Protein 2K6P (pdb70)

Secondary structure (DSSP, 8-state):
-BHHHHSTTTTS-----SS--HHHHT--EETTEE--TTPBP-TT-EEEE--SS--EEEEE------S---SSSTTSSEEE----

Solvent-accessible surface area: 6037 Å² total; per-residue (Å²): 36,95,0,24,78,0,0,44,17,6,43,68,24,178,112,242,76,170,50,54,63,24,20,116,95,26,0,3,96,26,114,50,63,95,15,142,23,81,108,83,5,140,48,62,37,29,0,13,3,101,67,168,165,32,99,84,76,24,34,0,79,114,49,38,77,68,143,106,8,88,223,182,77,32,143,127,40,11,30,78,109,92,167,207

Organism: Helicobacter pylori (strain ATCC 700392 / 26695) (NCBI:txid85962)

Radius of gyration: 11.94 Å; Cα contacts (8 Å, |Δi|>4): 144; chains: 1; bounding box: 38×21×28 Å

Sequence (84 aa):
MRIDKFLQSVGLVKRRVLATDMCNVGAVWLNGSCAKASKEVKAGDTISLHYLKGIEEYTILQIPALKNVPRKDTHLYIAPKTKEMRIDKFLQSVGLVKRRVLATDMCNVGAVWLNGSCAKASKEVKAGDTISLHYLKGIEEYTILQIPALKNVPRKDTHLYIAPKTKEMRIDKFLQSVGLVKRRVLATDMCNVGAVWLNGSCAKASKEVKAGDTISLHYLKGIEEYTILQIPALKNVPRKDTHLYIAPKTKEMRIDKFLQSVGLVKRRVLATDMCNVGAVWLNGSCAKASKEVKAGDTISLHYLKGIEEYTILQIPALKNVPRKDTHLYIAPKTKEMRIDKFLQSVGLVKRRVLATDMCNVGAVWLNGSCAKASKEVKAGDTISLHYLKGIEEYTILQIPALKNVPRKDTHLYIAPKTKEMRIDKFLQSVGLVKRRVLATDMCNVGAVWLNGSCAKASKEVKAGDTISLHYLKGIEEYTILQIPALKNVPRKDTHLYIAPKTKEMRIDKFLQSVGLVKRRVLATDMCNVGAVWLNGSCAKASKEVKAGDTISLHYLKGIEEYTILQIPALKNVPRKDTHLYIAPKTKEMRIDKFLQSVGLVKRRVLATDMCNVGAVWLNGSCAKASKEVKAGDTISLHYLKGIEEYTILQIPALKNVPRKDTHLYIAPKTKEMRIDKFLQSVGLVKRRVLATDMCNVGAVWLNGSCAKASKEVKAGDTISLHYLKGIEEYTILQIPALKNVPRKDTHLYIAPKTKEMRIDKFLQSVGLVKRRVLATDMCNVGAVWLNGSCAKASKEVKAGDTISLHYLKGIEEYTILQIPALKNVPRKDTHLYIAPKTKEMRIDKFLQSVGLVKRRVLATDMCNVGAVWLNGSCAKASKEVKAGDTISLHYLKGIEEYTILQIPALKNVPRKDTHLYIAPKTKEMRIDKFLQSVGLVKRRVLATDMCNVGAVWLNGSCAKASKEVKAGDTISLHYLKGIEEYTILQIPALKNVPRKDTHLYIAPKTKEMRIDKFLQSVGLVKRRVLATDMCNVGAVWLNGSCAKASKEVKAGDTISLHYLKGIEEYTILQIPALKNVPRKDTHLYIAPKTKEMRIDKFLQSVGLVKRRVLATDMCNVGAVWLNGSCAKASKEVKAGDTISLHYLKGIEEYTILQIPALKNVPRKDTHLYIAPKTKEMRIDKFLQSVGLVKRRVLATDMCNVGAVWLNGSCAKASKEVKAGDTISLHYLKGIEEYTILQIPALKNVPRKDTHLYIAPKTKEMRIDKFLQSVGLVKRRVLATDMCNVGAVWLNGSCAKASKEVKAGDTISLHYLKGIEEYTILQIPALKNVPRKDTHLYIAPKTKEMRIDKFLQSVGLVKRRVLATDMCNVGAVWLNGSCAKASKEVKAGDTISLHYLKGIEEYTILQIPALKNVPRKDTHLYIAPKTKEMRIDKFLQSVGLVKRRVLATDMCNVGAVWLNGSCAKASKEVKAGDTISLHYLKGIEEYTILQIPALKNVPRKDTHLYIAPKTKEMRIDKFLQSVGLVKRRVLATDMCNVGAVWLNGSCAKASKEVKAGDTISLHYLKGIEEYTILQIPALKNVPRKDTHLYIAPKTKEMRIDKFLQSVGLVKRRVLATDMCNVGAVWLNGSCAKASKEVKAGDTISLHYLKGIEEYTILQIPALKNVPRKDTHLYIAPKTKE

CATH classification: 3.10.290.10

InterPro domains:
  IPR002942 RNA-binding S4 domain [PF01479] (1-47)
  IPR002942 RNA-binding S4 domain [SM00363] (1-60)
  IPR025490 RQC P-site tRNA stabilizing factor [MF_00871] (1-80)
  IPR025490 RQC P-site tRNA stabilizing factor [PIRSF038881] (1-73)
  IPR036986 RNA-binding S4 domain superfamily [G3DSA:3.10.290.10] (1-84)

Structure (mmCIF, N/CA/C/O backbone):
data_2K6P
#
_entry.id   2K6P
#
loop_
_atom_site.group_PDB
_atom_site.id
_atom_site.type_symbol
_atom_site.label_atom_id
_atom_site.label_alt_id
_atom_site.label_comp_id
_atom_site.label_asym_id
_atom_site.label_entity_id
_atom_site.label_seq_id
_atom_site.pdbx_PDB_ins_code
_atom_site.Cartn_x
_atom_site.Cartn_y
_atom_site.Cartn_z
_atom_site.occupancy
_atom_site.B_iso_or_equiv
_atom_site.auth_seq_id
_atom_site.auth_comp_id
_atom_site.auth_asym_id
_atom_site.auth_atom_id
_atom_site.pdbx_PDB_model_num
ATOM 1 N N . MET A 1 1 ? -5.467 6.856 -7.086 1.00 0.00 1 MET A N 1
ATOM 2 C CA . MET A 1 1 ? -4.825 5.762 -6.311 1.00 0.00 1 MET A CA 1
ATOM 3 C C . MET A 1 1 ? -4.768 6.100 -4.825 1.00 0.00 1 MET A C 1
ATOM 4 O O . MET A 1 1 ? -4.417 7.217 -4.445 1.00 0.00 1 MET A O 1
ATOM 20 N N . ARG A 1 2 ? -5.118 5.129 -3.988 1.00 0.00 2 ARG A N 1
ATOM 21 C CA . ARG A 1 2 ? -5.107 5.325 -2.542 1.00 0.00 2 ARG A CA 1
ATOM 22 C C . ARG A 1 2 ? -4.470 4.132 -1.835 1.00 0.00 2 ARG A C 1
ATOM 23 O O . ARG A 1 2 ? -4.405 3.035 -2.386 1.00 0.00 2 ARG A O 1
ATOM 44 N N . ILE A 1 3 ? -4.004 4.356 -0.610 1.00 0.00 3 ILE A N 1
ATOM 45 C CA . ILE A 1 3 ? -3.371 3.303 0.180 1.00 0.00 3 ILE A CA 1
ATOM 46 C C . ILE A 1 3 ? -4.225 2.038 0.215 1.00 0.00 3 ILE A C 1
ATOM 47 O O . ILE A 1 3 ? -3.705 0.934 0.380 1.00 0.00 3 ILE A O 1
ATOM 63 N N . ASP A 1 4 ? -5.534 2.202 0.062 1.00 0.00 4 ASP A N 1
ATOM 64 C CA . ASP A 1 4 ? -6.448 1.066 0.082 1.00 0.00 4 ASP A CA 1
ATOM 65 C C . ASP A 1 4 ? -6.233 0.164 -1.131 1.00 0.00 4 ASP A C 1
ATOM 66 O O . ASP A 1 4 ? -5.965 -1.025 -0.986 1.00 0.00 4 ASP A O 1
ATOM 75 N N . LYS A 1 5 ? -6.360 0.733 -2.325 1.00 0.00 5 LYS A N 1
ATOM 76 C CA . LYS A 1 5 ? -6.186 -0.027 -3.562 1.00 0.00 5 LYS A CA 1
ATOM 77 C C . LYS A 1 5 ? -4.736 0.000 -4.052 1.00 0.00 5 LYS A C 1
ATOM 78 O O . LYS A 1 5 ? -4.401 -0.643 -5.047 1.00 0.00 5 LYS A O 1
ATOM 97 N N . PHE A 1 6 ? -3.884 0.760 -3.370 1.00 0.00 6 PHE A N 1
ATOM 98 C CA . PHE A 1 6 ? -2.483 0.880 -3.762 1.00 0.00 6 PHE A CA 1
ATOM 99 C C . PHE A 1 6 ? -1.680 -0.371 -3.415 1.00 0.00 6 PHE A C 1
ATOM 100 O O . PHE A 1 6 ? -1.166 -1.053 -4.301 1.00 0.00 6 PHE A O 1
ATOM 117 N N . LEU A 1 7 ? -1.555 -0.655 -2.124 1.00 0.00 7 LEU A N 1
ATOM 118 C CA . LEU A 1 7 ? -0.789 -1.809 -1.668 1.00 0.00 7 LEU A CA 1
ATOM 119 C C . LEU A 1 7 ? -1.626 -3.086 -1.649 1.00 0.00 7 LEU A C 1
ATOM 120 O O . LEU A 1 7 ? -1.084 -4.186 -1.541 1.00 0.00 7 LEU A O 1
ATOM 136 N N . GLN A 1 8 ? -2.942 -2.944 -1.755 1.00 0.00 8 GLN A N 1
ATOM 137 C CA . GLN A 1 8 ? -3.831 -4.101 -1.748 1.00 0.00 8 GLN A CA 1
ATOM 138 C C . GLN A 1 8 ? -4.072 -4.632 -3.161 1.00 0.00 8 GLN A C 1
ATOM 139 O O . GLN A 1 8 ? -4.595 -5.733 -3.334 1.00 0.00 8 GLN A O 1
ATOM 153 N N . SER A 1 9 ? -3.696 -3.847 -4.168 1.00 0.00 9 SER A N 1
ATOM 154 C CA . SER A 1 9 ? -3.884 -4.251 -5.558 1.00 0.00 9 SER A CA 1
ATOM 155 C C . SER A 1 9 ? -2.552 -4.319 -6.302 1.00 0.00 9 SER A C 1
ATOM 156 O O . SER A 1 9 ? -2.503 -4.156 -7.521 1.00 0.00 9 SER A O 1
ATOM 164 N N . VAL A 1 10 ? -1.474 -4.563 -5.564 1.00 0.00 10 VAL A N 1
ATOM 165 C CA . VAL A 1 10 ? -0.145 -4.654 -6.161 1.00 0.00 10 VAL A CA 1
ATOM 166 C C . VAL A 1 10 ? 0.432 -6.060 -6.023 1.00 0.00 10 VAL A C 1
ATOM 167 O O . VAL A 1 10 ? 1.329 -6.447 -6.772 1.00 0.00 10 VAL A O 1
ATOM 180 N N . GLY A 1 11 ? -0.085 -6.822 -5.063 1.00 0.00 11 GLY A N 1
ATOM 181 C CA . GLY A 1 11 ? 0.395 -8.175 -4.850 1.00 0.00 11 GLY A CA 1
ATOM 182 C C . GLY A 1 11 ? 0.897 -8.406 -3.435 1.00 0.00 11 GLY A C 1
ATOM 183 O O . GLY A 1 11 ? 1.425 -9.474 -3.127 1.00 0.00 11 GLY A O 1
ATOM 187 N N . LEU A 1 12 ? 0.733 -7.406 -2.572 1.00 0.00 12 LEU A N 1
ATOM 188 C CA . LEU A 1 12 ? 1.175 -7.514 -1.187 1.00 0.00 12 LEU A CA 1
ATOM 189 C C . LEU A 1 12 ? 0.166 -8.299 -0.355 1.00 0.00 12 LEU A C 1
ATOM 190 O O . LEU A 1 12 ? 0.488 -9.347 0.203 1.00 0.00 12 LEU A O 1
ATOM 206 N N . VAL A 1 13 ? -1.058 -7.784 -0.276 1.00 0.00 13 VAL A N 1
ATOM 207 C CA . VAL A 1 13 ? -2.113 -8.438 0.488 1.00 0.00 13 VAL A CA 1
ATOM 208 C C . VAL A 1 13 ? -3.353 -8.670 -0.369 1.00 0.00 13 VAL A C 1
ATOM 209 O O . VAL A 1 13 ? -4.045 -7.724 -0.745 1.00 0.00 13 VAL A O 1
ATOM 222 N N . LYS A 1 14 ? -3.628 -9.934 -0.672 1.00 0.00 14 LYS A N 1
ATOM 223 C CA . LYS A 1 14 ? -4.787 -10.292 -1.482 1.00 0.00 14 LYS A CA 1
ATOM 224 C C . LYS A 1 14 ? -5.924 -10.807 -0.605 1.00 0.00 14 LYS A C 1
ATOM 225 O O . LYS A 1 14 ? -5.735 -11.719 0.200 1.00 0.00 14 LYS A O 1
ATOM 244 N N . ARG A 1 15 ? -7.103 -10.215 -0.766 1.00 0.00 15 ARG A N 1
ATOM 245 C CA . ARG A 1 15 ? -8.270 -10.614 0.013 1.00 0.00 15 ARG A CA 1
ATOM 246 C C . ARG A 1 15 ? -9.556 -10.368 -0.769 1.00 0.00 15 ARG A C 1
ATOM 247 O O . ARG A 1 15 ? -9.535 -9.776 -1.848 1.00 0.00 15 ARG A O 1
ATOM 268 N N . ARG A 1 16 ? -10.675 -10.827 -0.218 1.00 0.00 16 ARG A N 1
ATOM 269 C CA . ARG A 1 16 ? -11.972 -10.656 -0.864 1.00 0.00 16 ARG A CA 1
ATOM 270 C C . ARG A 1 16 ? -13.021 -10.186 0.138 1.00 0.00 16 ARG A C 1
ATOM 271 O O . ARG A 1 16 ? -13.769 -10.990 0.694 1.00 0.00 16 ARG A O 1
ATOM 292 N N . VAL A 1 17 ? -13.070 -8.877 0.365 1.00 0.00 17 VAL A N 1
ATOM 293 C CA . VAL A 1 17 ? -14.027 -8.297 1.300 1.00 0.00 17 VAL A CA 1
ATOM 294 C C . VAL A 1 17 ? -14.340 -6.848 0.936 1.00 0.00 17 VAL A C 1
ATOM 295 O O . VAL A 1 17 ? -13.440 -6.070 0.619 1.00 0.00 17 VAL A O 1
ATOM 308 N N . LEU A 1 18 ? -15.621 -6.494 0.978 1.00 0.00 18 LEU A N 1
ATOM 309 C CA . LEU A 1 18 ? -16.052 -5.139 0.645 1.00 0.00 18 LEU A CA 1
ATOM 310 C C . LEU A 1 18 ? -15.804 -4.164 1.798 1.00 0.00 18 LEU A C 1
ATOM 311 O O . LEU A 1 18 ? -16.086 -2.972 1.680 1.00 0.00 18 LEU A O 1
ATOM 327 N N . ALA A 1 19 ? -15.277 -4.670 2.911 1.00 0.00 19 ALA A N 1
ATOM 328 C CA . ALA A 1 19 ? -15.000 -3.833 4.071 1.00 0.00 19 ALA A CA 1
ATOM 329 C C . ALA A 1 19 ? -13.506 -3.793 4.375 1.00 0.00 19 ALA A C 1
ATOM 330 O O . ALA A 1 19 ? -12.929 -4.779 4.834 1.00 0.00 19 ALA A O 1
ATOM 337 N N . THR A 1 20 ? -12.885 -2.647 4.116 1.00 0.00 20 THR A N 1
ATOM 338 C CA . THR A 1 20 ? -11.458 -2.478 4.361 1.00 0.00 20 THR A CA 1
ATOM 339 C C . THR A 1 20 ? -11.129 -2.699 5.834 1.00 0.00 20 THR A C 1
ATOM 340 O O . THR A 1 20 ? -11.535 -1.919 6.695 1.00 0.00 20 THR A O 1
ATOM 351 N N . ASP A 1 21 ? -10.389 -3.766 6.116 1.00 0.00 21 ASP A N 1
ATOM 352 C CA . ASP A 1 21 ? -10.003 -4.090 7.484 1.00 0.00 21 ASP A CA 1
ATOM 353 C C . ASP A 1 21 ? -8.641 -3.491 7.822 1.00 0.00 21 ASP A C 1
ATOM 354 O O . ASP A 1 21 ? -8.355 -3.187 8.980 1.00 0.00 21 ASP A O 1
ATOM 363 N N . MET A 1 22 ? -7.803 -3.325 6.803 1.00 0.00 22 MET A N 1
ATOM 364 C CA . MET A 1 22 ? -6.469 -2.763 6.990 1.00 0.00 22 MET A CA 1
ATOM 365 C C . MET A 1 22 ? -6.544 -1.384 7.641 1.00 0.00 22 MET A C 1
ATOM 366 O O . MET A 1 22 ? -5.645 -0.988 8.383 1.00 0.00 22 MET A O 1
ATOM 380 N N . CYS A 1 23 ? -7.620 -0.659 7.356 1.00 0.00 23 CYS A N 1
ATOM 381 C CA . CYS A 1 23 ? -7.813 0.675 7.913 1.00 0.00 23 CYS A CA 1
ATOM 382 C C . CYS A 1 23 ? -8.341 0.603 9.344 1.00 0.00 23 CYS A C 1
ATOM 383 O O . CYS A 1 23 ? -8.189 1.547 10.119 1.00 0.00 23 CYS A O 1
ATOM 391 N N . ASN A 1 24 ? -8.964 -0.521 9.688 1.00 0.00 24 ASN A N 1
ATOM 392 C CA . ASN A 1 24 ? -9.514 -0.710 11.025 1.00 0.00 24 ASN A CA 1
ATOM 393 C C . ASN A 1 24 ? -8.484 -1.348 11.952 1.00 0.00 24 ASN A C 1
ATOM 394 O O . ASN A 1 24 ? -8.311 -0.919 13.092 1.00 0.00 24 ASN A O 1
ATOM 405 N N . VAL A 1 25 ? -7.803 -2.375 11.454 1.00 0.00 25 VAL A N 1
ATOM 406 C CA . VAL A 1 25 ? -6.791 -3.073 12.237 1.00 0.00 25 VAL A CA 1
ATOM 407 C C . VAL A 1 25 ? -5.689 -2.119 12.687 1.00 0.00 25 VAL A C 1
ATOM 408 O O . VAL A 1 25 ? -5.065 -2.324 13.729 1.00 0.00 25 VAL A O 1
ATOM 421 N N . GLY A 1 26 ? -5.453 -1.077 11.896 1.00 0.00 26 GLY A N 1
ATOM 422 C CA . GLY A 1 26 ? -4.426 -0.109 12.231 1.00 0.00 26 GLY A CA 1
ATOM 423 C C . GLY A 1 26 ? -3.170 -0.288 11.402 1.00 0.00 26 GLY A C 1
ATOM 424 O O . GLY A 1 26 ? -2.066 0.007 11.861 1.00 0.00 26 GLY A O 1
ATOM 428 N N . ALA A 1 27 ? -3.338 -0.773 10.176 1.00 0.00 27 ALA A N 1
ATOM 429 C CA . ALA A 1 27 ? -2.210 -0.993 9.279 1.00 0.00 27 ALA A CA 1
ATOM 430 C C . ALA A 1 27 ? -2.016 0.194 8.342 1.00 0.00 27 ALA A C 1
ATOM 431 O O . ALA A 1 27 ? -0.894 0.504 7.940 1.00 0.00 27 ALA A O 1
ATOM 438 N N . VAL A 1 28 ? -3.116 0.854 7.998 1.00 0.00 28 VAL A N 1
ATOM 439 C CA . VAL A 1 28 ? -3.070 2.008 7.109 1.00 0.00 28 VAL A CA 1
ATOM 440 C C . VAL A 1 28 ? -2.421 3.205 7.796 1.00 0.00 28 VAL A C 1
ATOM 441 O O . VAL A 1 28 ? -2.986 3.780 8.727 1.00 0.00 28 VAL A O 1
ATOM 454 N N . TRP A 1 29 ? -1.234 3.576 7.329 1.00 0.00 29 TRP A N 1
ATOM 455 C CA . TRP A 1 29 ? -0.507 4.706 7.897 1.00 0.00 29 TRP A CA 1
ATOM 456 C C . TRP A 1 29 ? 0.281 5.442 6.818 1.00 0.00 29 TRP A C 1
ATOM 457 O O . TRP A 1 29 ? 1.213 4.892 6.232 1.00 0.00 29 TRP A O 1
ATOM 478 N N . LEU A 1 30 ? -0.101 6.688 6.559 1.00 0.00 30 LEU A N 1
ATOM 479 C CA . LEU A 1 30 ? 0.570 7.499 5.550 1.00 0.00 30 LEU A CA 1
ATOM 480 C C . LEU A 1 30 ? 1.355 8.636 6.196 1.00 0.00 30 LEU A C 1
ATOM 481 O O . LEU A 1 30 ? 0.830 9.369 7.034 1.00 0.00 30 LEU A O 1
ATOM 497 N N . ASN A 1 31 ? 2.616 8.776 5.800 1.00 0.00 31 ASN A N 1
ATOM 498 C CA . ASN A 1 31 ? 3.476 9.824 6.339 1.00 0.00 31 ASN A CA 1
ATOM 499 C C . ASN A 1 31 ? 3.602 9.701 7.854 1.00 0.00 31 ASN A C 1
ATOM 500 O O . ASN A 1 31 ? 3.618 10.703 8.570 1.00 0.00 31 ASN A O 1
ATOM 511 N N . GLY A 1 32 ? 3.692 8.466 8.337 1.00 0.00 32 GLY A N 1
ATOM 512 C CA . GLY A 1 32 ? 3.816 8.235 9.764 1.00 0.00 32 GLY A CA 1
ATOM 513 C C . GLY A 1 32 ? 2.580 8.663 10.531 1.00 0.00 32 GLY A C 1
ATOM 514 O O . GLY A 1 32 ? 2.667 9.046 11.698 1.00 0.00 32 GLY A O 1
ATOM 518 N N . SER A 1 33 ? 1.427 8.598 9.875 1.00 0.00 33 SER A N 1
ATOM 519 C CA . SER A 1 33 ? 0.168 8.982 10.502 1.00 0.00 33 SER A CA 1
ATOM 520 C C . SER A 1 33 ? -0.954 8.032 10.096 1.00 0.00 33 SER A C 1
ATOM 521 O O . SER A 1 33 ? -1.085 7.674 8.926 1.00 0.00 33 SER A O 1
ATOM 529 N N . CYS A 1 34 ? -1.761 7.627 11.071 1.00 0.00 34 CYS A N 1
ATOM 530 C CA . CYS A 1 34 ? -2.872 6.718 10.814 1.00 0.00 34 CYS A CA 1
ATOM 531 C C . CYS A 1 34 ? -3.867 7.336 9.837 1.00 0.00 34 CYS A C 1
ATOM 532 O O . CYS A 1 34 ? -4.227 8.507 9.961 1.00 0.00 34 CYS A O 1
ATOM 540 N N . ALA A 1 35 ? -4.307 6.543 8.867 1.00 0.00 35 ALA A N 1
ATOM 541 C CA . ALA A 1 35 ? -5.259 7.012 7.869 1.00 0.00 35 ALA A CA 1
ATOM 542 C C . ALA A 1 35 ? -6.355 5.980 7.628 1.00 0.00 35 ALA A C 1
ATOM 543 O O . ALA A 1 35 ? -6.150 4.783 7.831 1.00 0.00 35 ALA A O 1
ATOM 550 N N . LYS A 1 36 ? -7.519 6.451 7.194 1.00 0.00 36 LYS A N 1
ATOM 551 C CA . LYS A 1 36 ? -8.649 5.568 6.925 1.00 0.00 36 LYS A CA 1
ATOM 552 C C . LYS A 1 36 ? -8.496 4.884 5.570 1.00 0.00 36 LYS A C 1
ATOM 553 O O . LYS A 1 36 ? -7.415 4.887 4.980 1.00 0.00 36 LYS A O 1
ATOM 572 N N . ALA A 1 37 ? -9.584 4.297 5.081 1.00 0.00 37 ALA A N 1
ATOM 573 C CA . ALA A 1 37 ? -9.571 3.610 3.796 1.00 0.00 37 ALA A CA 1
ATOM 574 C C . ALA A 1 37 ? -10.067 4.521 2.679 1.00 0.00 37 ALA A C 1
ATOM 575 O O . ALA A 1 37 ? -10.631 4.056 1.688 1.00 0.00 37 ALA A O 1
ATOM 582 N N . SER A 1 38 ? -9.853 5.822 2.844 1.00 0.00 38 SER A N 1
ATOM 583 C CA . SER A 1 38 ? -10.276 6.800 1.849 1.00 0.00 38 SER A CA 1
ATOM 584 C C . SER A 1 38 ? -9.259 7.931 1.738 1.00 0.00 38 SER A C 1
ATOM 585 O O . SER A 1 38 ? -9.602 9.051 1.360 1.00 0.00 38 SER A O 1
ATOM 593 N N . LYS A 1 39 ? -8.008 7.630 2.070 1.00 0.00 39 LYS A N 1
ATOM 594 C CA . LYS A 1 39 ? -6.944 8.623 2.008 1.00 0.00 39 LYS A CA 1
ATOM 595 C C . LYS A 1 39 ? -6.123 8.462 0.732 1.00 0.00 39 LYS A C 1
ATOM 596 O O . LYS A 1 39 ? -5.508 7.420 0.507 1.00 0.00 39 LYS A O 1
ATOM 615 N N . GLU A 1 40 ? -6.119 9.498 -0.099 1.00 0.00 40 GLU A N 1
ATOM 616 C CA . GLU A 1 40 ? -5.374 9.470 -1.352 1.00 0.00 40 GLU A CA 1
ATOM 617 C C . GLU A 1 40 ? -3.871 9.504 -1.093 1.00 0.00 40 GLU A C 1
ATOM 618 O O . GLU A 1 40 ? -3.399 10.225 -0.215 1.00 0.00 40 GLU A O 1
ATOM 630 N N . VAL A 1 41 ? -3.125 8.722 -1.866 1.00 0.00 41 VAL A N 1
ATOM 631 C CA . VAL A 1 41 ? -1.676 8.664 -1.721 1.00 0.00 41 VAL A CA 1
ATOM 632 C C . VAL A 1 41 ? -0.986 9.533 -2.767 1.00 0.00 41 VAL A C 1
ATOM 633 O O . VAL A 1 41 ? -1.588 9.905 -3.774 1.00 0.00 41 VAL A O 1
ATOM 646 N N . LYS A 1 42 ? 0.281 9.851 -2.522 1.00 0.00 42 LYS A N 1
ATOM 647 C CA . LYS A 1 42 ? 1.054 10.676 -3.443 1.00 0.00 42 LYS A CA 1
ATOM 648 C C . LYS A 1 42 ? 2.372 9.999 -3.802 1.00 0.00 42 LYS A C 1
ATOM 649 O O . LYS A 1 42 ? 2.798 9.055 -3.135 1.00 0.00 42 LYS A O 1
ATOM 668 N N . ALA A 1 43 ? 3.015 10.486 -4.858 1.00 0.00 43 ALA A N 1
ATOM 669 C CA . ALA A 1 43 ? 4.285 9.927 -5.303 1.00 0.00 43 ALA A CA 1
ATOM 670 C C . ALA A 1 43 ? 5.427 10.365 -4.392 1.00 0.00 43 ALA A C 1
ATOM 671 O O . ALA A 1 43 ? 5.340 11.395 -3.723 1.00 0.00 43 ALA A O 1
ATOM 678 N N . GLY A 1 44 ? 6.495 9.575 -4.370 1.00 0.00 44 GLY A N 1
ATOM 679 C CA . GLY A 1 44 ? 7.639 9.898 -3.537 1.00 0.00 44 GLY A CA 1
ATOM 680 C C . GLY A 1 44 ? 7.277 9.995 -2.068 1.00 0.00 44 GLY A C 1
ATOM 681 O O . GLY A 1 44 ? 7.929 10.712 -1.308 1.00 0.00 44 GLY A O 1
ATOM 685 N N . ASP A 1 45 ? 6.236 9.273 -1.667 1.00 0.00 45 ASP A N 1
ATOM 686 C CA . ASP A 1 45 ? 5.789 9.282 -0.279 1.00 0.00 45 ASP A CA 1
ATOM 687 C C . ASP A 1 45 ? 6.128 7.964 0.410 1.00 0.00 45 ASP A C 1
ATOM 688 O O . ASP A 1 45 ? 6.785 7.099 -0.171 1.00 0.00 45 ASP A O 1
ATOM 697 N N . THR A 1 46 ? 5.679 7.818 1.652 1.00 0.00 46 THR A N 1
ATOM 698 C CA . THR A 1 46 ? 5.936 6.607 2.421 1.00 0.00 46 THR A CA 1
ATOM 699 C C . THR A 1 46 ? 4.655 5.801 2.615 1.00 0.00 46 THR A C 1
ATOM 700 O O . THR A 1 46 ? 3.551 6.332 2.499 1.00 0.00 46 THR A O 1
ATOM 711 N N . ILE A 1 47 ? 4.814 4.515 2.914 1.00 0.00 47 ILE A N 1
ATOM 712 C CA . ILE A 1 47 ? 3.674 3.631 3.128 1.00 0.00 47 ILE A CA 1
ATOM 713 C C . ILE A 1 47 ? 3.931 2.687 4.299 1.00 0.00 47 ILE A C 1
ATOM 714 O O . ILE A 1 47 ? 4.738 1.764 4.198 1.00 0.00 47 ILE A O 1
ATOM 730 N N . SER A 1 48 ? 3.242 2.924 5.410 1.00 0.00 48 SER A N 1
ATOM 731 C CA . SER A 1 48 ? 3.403 2.094 6.598 1.00 0.00 48 SER A CA 1
ATOM 732 C C . SER A 1 48 ? 2.427 0.923 6.586 1.00 0.00 48 SER A C 1
ATOM 733 O O . SER A 1 48 ? 1.364 0.993 5.969 1.00 0.00 48 SER A O 1
ATOM 741 N N . LEU A 1 49 ? 2.797 -0.152 7.273 1.00 0.00 49 LEU A N 1
ATOM 742 C CA . LEU A 1 49 ? 1.958 -1.342 7.347 1.00 0.00 49 LEU A CA 1
ATOM 743 C C . LEU A 1 49 ? 2.129 -2.038 8.694 1.00 0.00 49 LEU A C 1
ATOM 744 O O . LEU A 1 49 ? 3.249 -2.311 9.124 1.00 0.00 49 LEU A O 1
ATOM 760 N N . HIS A 1 50 ? 1.012 -2.318 9.357 1.00 0.00 50 HIS A N 1
ATOM 761 C CA . HIS A 1 50 ? 1.041 -2.977 10.657 1.00 0.00 50 HIS A CA 1
ATOM 762 C C . HIS A 1 50 ? 0.670 -4.452 10.534 1.00 0.00 50 HIS A C 1
ATOM 763 O O . HIS A 1 50 ? -0.303 -4.805 9.869 1.00 0.00 50 HIS A O 1
ATOM 778 N N . TYR A 1 51 ? 1.453 -5.306 11.183 1.00 0.00 51 TYR A N 1
ATOM 779 C CA . TYR A 1 51 ? 1.210 -6.744 11.154 1.00 0.00 51 TYR A CA 1
ATOM 780 C C . TYR A 1 51 ? 1.431 -7.356 12.533 1.00 0.00 51 TYR A C 1
ATOM 781 O O . TYR A 1 51 ? 1.710 -6.647 13.499 1.00 0.00 51 TYR A O 1
ATOM 799 N N . LEU A 1 52 ? 1.304 -8.676 12.618 1.00 0.00 52 LEU A N 1
ATOM 800 C CA . LEU A 1 52 ? 1.491 -9.380 13.882 1.00 0.00 52 LEU A CA 1
ATOM 801 C C . LEU A 1 52 ? 2.929 -9.870 14.039 1.00 0.00 52 LEU A C 1
ATOM 802 O O . LEU A 1 52 ? 3.344 -10.257 15.132 1.00 0.00 52 LEU A O 1
ATOM 818 N N . LYS A 1 53 ? 3.688 -9.854 12.946 1.00 0.00 53 LYS A N 1
ATOM 819 C CA . LYS A 1 53 ? 5.076 -10.301 12.974 1.00 0.00 53 LYS A CA 1
ATOM 820 C C . LYS A 1 53 ? 6.037 -9.115 12.996 1.00 0.00 53 LYS A C 1
ATOM 821 O O . LYS A 1 53 ? 7.171 -9.233 13.459 1.00 0.00 53 LYS A O 1
ATOM 840 N N . GLY A 1 54 ? 5.579 -7.971 12.494 1.00 0.00 54 GLY A N 1
ATOM 841 C CA . GLY A 1 54 ? 6.417 -6.786 12.469 1.00 0.00 54 GLY A CA 1
ATOM 842 C C . GLY A 1 54 ? 5.864 -5.700 11.567 1.00 0.00 54 GLY A C 1
ATOM 843 O O . GLY A 1 54 ? 4.981 -5.954 10.749 1.00 0.00 54 GLY A O 1
ATOM 847 N N . ILE A 1 55 ? 6.384 -4.486 11.718 1.00 0.00 55 ILE A N 1
ATOM 848 C CA . ILE A 1 55 ? 5.934 -3.357 10.911 1.00 0.00 55 ILE A CA 1
ATOM 849 C C . ILE A 1 55 ? 6.789 -3.199 9.658 1.00 0.00 55 ILE A C 1
ATOM 850 O O . ILE A 1 55 ? 7.967 -3.556 9.648 1.00 0.00 55 ILE A O 1
ATOM 866 N N . GLU A 1 56 ? 6.188 -2.658 8.603 1.00 0.00 56 GLU A N 1
ATOM 867 C CA . GLU A 1 56 ? 6.892 -2.448 7.344 1.00 0.00 56 GLU A CA 1
ATOM 868 C C . GLU A 1 56 ? 6.570 -1.074 6.765 1.00 0.00 56 GLU A C 1
ATOM 869 O O . GLU A 1 56 ? 5.404 -0.722 6.590 1.00 0.00 56 GLU A O 1
ATOM 881 N N . GLU A 1 57 ? 7.611 -0.302 6.471 1.00 0.00 57 GLU A N 1
ATOM 882 C CA . GLU A 1 57 ? 7.437 1.035 5.914 1.00 0.00 57 GLU A CA 1
ATOM 883 C C . GLU A 1 57 ? 8.020 1.122 4.507 1.00 0.00 57 GLU A C 1
ATOM 884 O O . GLU A 1 57 ? 9.238 1.162 4.329 1.00 0.00 57 GLU A O 1
ATOM 896 N N . TYR A 1 58 ? 7.141 1.154 3.510 1.00 0.00 58 TYR A N 1
ATOM 897 C CA . TYR A 1 58 ? 7.563 1.240 2.117 1.00 0.00 58 TYR A CA 1
ATOM 898 C C . TYR A 1 58 ? 7.588 2.690 1.644 1.00 0.00 58 TYR A C 1
ATOM 899 O O . TYR A 1 58 ? 7.279 3.607 2.405 1.00 0.00 58 TYR A O 1
ATOM 917 N N . THR A 1 59 ? 7.957 2.889 0.384 1.00 0.00 59 THR A N 1
ATOM 918 C CA . THR A 1 59 ? 8.022 4.228 -0.193 1.00 0.00 59 THR A CA 1
ATOM 919 C C . THR A 1 59 ? 7.477 4.233 -1.617 1.00 0.00 59 THR A C 1
ATOM 920 O O . THR A 1 59 ? 7.865 3.407 -2.443 1.00 0.00 59 THR A O 1
ATOM 931 N N . ILE A 1 60 ? 6.577 5.169 -1.898 1.00 0.00 60 ILE A N 1
ATOM 932 C CA . ILE A 1 60 ? 5.980 5.281 -3.223 1.00 0.00 60 ILE A CA 1
ATOM 933 C C . ILE A 1 60 ? 6.918 5.992 -4.192 1.00 0.00 60 ILE A C 1
ATOM 934 O O . ILE A 1 60 ? 7.289 7.146 -3.978 1.00 0.00 60 ILE A O 1
ATOM 950 N N . LEU A 1 61 ? 7.298 5.296 -5.258 1.00 0.00 61 LEU A N 1
ATOM 951 C CA . LEU A 1 61 ? 8.191 5.861 -6.262 1.00 0.00 61 LEU A CA 1
ATOM 952 C C . LEU A 1 61 ? 7.422 6.742 -7.242 1.00 0.00 61 LEU A C 1
ATOM 953 O O . LEU A 1 61 ? 7.981 7.669 -7.828 1.00 0.00 61 LEU A O 1
ATOM 969 N N . GLN A 1 62 ? 6.137 6.446 -7.416 1.00 0.00 62 GLN A N 1
ATOM 970 C CA . GLN A 1 62 ? 5.292 7.211 -8.325 1.00 0.00 62 GLN A CA 1
ATOM 971 C C . GLN A 1 62 ? 3.856 6.698 -8.291 1.00 0.00 62 GLN A C 1
ATOM 972 O O . GLN A 1 62 ? 3.583 5.620 -7.762 1.00 0.00 62 GLN A O 1
ATOM 986 N N . ILE A 1 63 ? 2.941 7.476 -8.859 1.00 0.00 63 ILE A N 1
ATOM 987 C CA . ILE A 1 63 ? 1.533 7.101 -8.895 1.00 0.00 63 ILE A CA 1
ATOM 988 C C . ILE A 1 63 ? 1.051 6.910 -10.331 1.00 0.00 63 ILE A C 1
ATOM 989 O O . ILE A 1 63 ? 0.589 7.856 -10.969 1.00 0.00 63 ILE A O 1
ATOM 1005 N N . PRO A 1 64 ? 1.152 5.678 -10.860 1.00 0.00 64 PRO A N 1
ATOM 1006 C CA . PRO A 1 64 ? 0.724 5.370 -12.229 1.00 0.00 64 PRO A CA 1
ATOM 1007 C C . PRO A 1 64 ? -0.794 5.383 -12.385 1.00 0.00 64 PRO A C 1
ATOM 1008 O O . PRO A 1 64 ? -1.312 5.354 -13.502 1.00 0.00 64 PRO A O 1
ATOM 1019 N N . ALA A 1 65 ? -1.504 5.428 -11.262 1.00 0.00 65 ALA A N 1
ATOM 1020 C CA . ALA A 1 65 ? -2.962 5.445 -11.279 1.00 0.00 65 ALA A CA 1
ATOM 1021 C C . ALA A 1 65 ? -3.519 4.165 -11.895 1.00 0.00 65 ALA A C 1
ATOM 1022 O O . ALA A 1 65 ? -4.349 4.209 -12.802 1.00 0.00 65 ALA A O 1
ATOM 1029 N N . LEU A 1 66 ? -3.055 3.024 -11.393 1.00 0.00 66 LEU A N 1
ATOM 1030 C CA . LEU A 1 66 ? -3.507 1.731 -11.893 1.00 0.00 66 LEU A CA 1
ATOM 1031 C C . LEU A 1 66 ? -4.488 1.084 -10.921 1.00 0.00 66 LEU A C 1
ATOM 1032 O O . LEU A 1 66 ? -4.539 1.442 -9.744 1.00 0.00 66 LEU A O 1
ATOM 1048 N N . LYS A 1 67 ? -5.266 0.130 -11.421 1.00 0.00 67 LYS A N 1
ATOM 1049 C CA . LYS A 1 67 ? -6.247 -0.567 -10.597 1.00 0.00 67 LYS A CA 1
ATOM 1050 C C . LYS A 1 67 ? -5.630 -1.799 -9.943 1.00 0.00 67 LYS A C 1
ATOM 1051 O O . LYS A 1 67 ? -5.535 -1.883 -8.719 1.00 0.00 67 LYS A O 1
ATOM 1070 N N . ASN A 1 68 ? -5.213 -2.755 -10.768 1.00 0.00 68 ASN A N 1
ATOM 1071 C CA . ASN 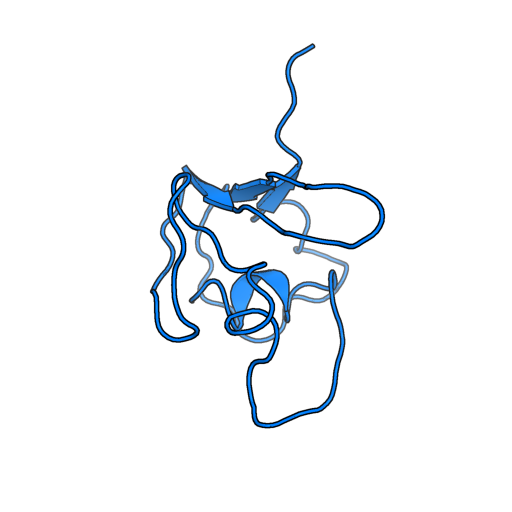A 1 68 ? -4.605 -3.983 -10.269 1.00 0.00 68 ASN A CA 1
ATOM 1072 C C . ASN A 1 68 ? -3.243 -4.219 -10.914 1.00 0.00 68 ASN A C 1
ATOM 1073 O O . ASN A 1 68 ? -3.152 -4.773 -12.010 1.00 0.00 68 ASN A O 1
ATOM 1084 N N . VAL A 1 69 ? -2.187 -3.794 -10.229 1.00 0.00 69 VAL A N 1
ATOM 1085 C CA . VAL A 1 69 ? -0.830 -3.960 -10.736 1.00 0.00 69 VAL A CA 1
ATOM 1086 C C . VAL A 1 69 ? -0.340 -5.393 -10.530 1.00 0.00 69 VAL A C 1
ATOM 1087 O O . VAL A 1 69 ? -0.111 -5.820 -9.398 1.00 0.00 69 VAL A O 1
ATOM 1100 N N . PRO A 1 70 ? -0.171 -6.161 -11.623 1.00 0.00 70 PRO A N 1
ATOM 1101 C CA . PRO A 1 70 ? 0.294 -7.550 -11.543 1.00 0.00 70 PRO A CA 1
ATOM 1102 C C . PRO A 1 70 ? 1.737 -7.650 -11.062 1.00 0.00 70 PRO A C 1
ATOM 1103 O O . PRO A 1 70 ? 2.311 -6.673 -10.581 1.00 0.00 70 PRO A O 1
ATOM 1114 N N . ARG A 1 71 ? 2.319 -8.837 -11.194 1.00 0.00 71 ARG A N 1
ATOM 1115 C CA . ARG A 1 71 ? 3.696 -9.065 -10.772 1.00 0.00 71 ARG A CA 1
ATOM 1116 C C . ARG A 1 71 ? 4.669 -8.786 -11.915 1.00 0.00 71 ARG A C 1
ATOM 1117 O O . ARG A 1 71 ? 5.516 -9.618 -12.242 1.00 0.00 71 ARG A O 1
ATOM 1138 N N . LYS A 1 72 ? 4.541 -7.609 -12.519 1.00 0.00 72 LYS A N 1
ATOM 1139 C CA . LYS A 1 72 ? 5.408 -7.219 -13.624 1.00 0.00 72 LYS A CA 1
ATOM 1140 C C . LYS A 1 72 ? 5.935 -5.801 -13.428 1.00 0.00 72 LYS A C 1
ATOM 1141 O O . LYS A 1 72 ? 7.145 -5.576 -13.401 1.00 0.00 72 LYS A O 1
ATOM 1160 N N . ASP A 1 73 ? 5.018 -4.848 -13.291 1.00 0.00 73 ASP A N 1
ATOM 1161 C CA . ASP A 1 73 ? 5.391 -3.451 -13.097 1.00 0.00 73 ASP A CA 1
ATOM 1162 C C . ASP A 1 73 ? 5.073 -2.993 -11.677 1.00 0.00 73 ASP A C 1
ATOM 1163 O O . ASP A 1 73 ? 4.852 -1.806 -11.433 1.00 0.00 73 ASP A O 1
ATOM 1172 N N . THR A 1 74 ? 5.053 -3.938 -10.743 1.00 0.00 74 THR A N 1
ATOM 1173 C CA . THR A 1 74 ? 4.765 -3.628 -9.348 1.00 0.00 74 THR A CA 1
ATOM 1174 C C . THR A 1 74 ? 6.052 -3.540 -8.534 1.00 0.00 74 THR A C 1
ATOM 1175 O O . THR A 1 74 ? 6.057 -3.808 -7.333 1.00 0.00 74 THR A O 1
ATOM 1186 N N . HIS A 1 75 ? 7.141 -3.162 -9.196 1.00 0.00 75 HIS A N 1
ATOM 1187 C CA . HIS A 1 75 ? 8.434 -3.038 -8.533 1.00 0.00 75 HIS A CA 1
ATOM 1188 C C . HIS A 1 75 ? 9.081 -1.685 -8.828 1.00 0.00 75 HIS A C 1
ATOM 1189 O O . HIS A 1 75 ? 10.268 -1.487 -8.566 1.00 0.00 75 HIS A O 1
ATOM 1204 N N . LEU A 1 76 ? 8.297 -0.757 -9.370 1.00 0.00 76 LEU A N 1
ATOM 1205 C CA . LEU A 1 76 ? 8.802 0.573 -9.694 1.00 0.00 76 LEU A CA 1
ATOM 1206 C C . LEU A 1 76 ? 7.861 1.663 -9.180 1.00 0.00 76 LEU A C 1
ATOM 1207 O O . LEU A 1 76 ? 8.023 2.839 -9.509 1.00 0.00 76 LEU A O 1
ATOM 1223 N N . TYR A 1 77 ? 6.877 1.270 -8.374 1.00 0.00 77 TYR A N 1
ATOM 1224 C CA . TYR A 1 77 ? 5.917 2.220 -7.821 1.00 0.00 77 TYR A CA 1
ATOM 1225 C C . TYR A 1 77 ? 6.005 2.267 -6.298 1.00 0.00 77 TYR A C 1
ATOM 1226 O O . TYR A 1 77 ? 5.717 3.293 -5.682 1.00 0.00 77 TYR A O 1
ATOM 1244 N N . ILE A 1 78 ? 6.403 1.150 -5.695 1.00 0.00 78 ILE A N 1
ATOM 1245 C CA . ILE A 1 78 ? 6.528 1.067 -4.245 1.00 0.00 78 ILE A CA 1
ATOM 1246 C C . ILE A 1 78 ? 7.599 0.057 -3.844 1.00 0.00 78 ILE A C 1
ATOM 1247 O O . ILE A 1 78 ? 7.716 -1.011 -4.445 1.00 0.00 78 ILE A O 1
ATOM 1263 N N . ALA A 1 79 ? 8.379 0.402 -2.825 1.00 0.00 79 ALA A N 1
ATOM 1264 C CA . ALA A 1 79 ? 9.440 -0.475 -2.344 1.00 0.00 79 ALA A CA 1
ATOM 1265 C C . ALA A 1 79 ? 9.682 -0.277 -0.850 1.00 0.00 79 ALA A C 1
ATOM 1266 O O . ALA A 1 79 ? 9.446 0.806 -0.314 1.00 0.00 79 ALA A O 1
ATOM 1273 N N . PRO A 1 80 ? 10.159 -1.324 -0.157 1.00 0.00 80 PRO A N 1
ATOM 1274 C CA . PRO A 1 80 ? 10.434 -1.259 1.283 1.00 0.00 80 PRO A CA 1
ATOM 1275 C C . PRO A 1 80 ? 11.606 -0.339 1.605 1.00 0.00 80 PRO A C 1
ATOM 1276 O O . PRO A 1 80 ? 12.725 -0.556 1.139 1.00 0.00 80 PRO A O 1
ATOM 1287 N N . LYS A 1 81 ? 11.343 0.690 2.405 1.00 0.00 81 LYS A N 1
ATOM 1288 C CA . LYS A 1 81 ? 12.377 1.643 2.789 1.00 0.00 81 LYS A CA 1
ATOM 1289 C C . LYS A 1 81 ? 13.520 0.943 3.518 1.00 0.00 81 LYS A C 1
ATOM 1290 O O . LYS A 1 81 ? 13.306 -0.035 4.234 1.00 0.00 81 LYS A O 1
ATOM 1309 N N . THR A 1 82 ? 14.734 1.450 3.330 1.00 0.00 82 THR A N 1
ATOM 1310 C CA . THR A 1 82 ? 15.910 0.873 3.970 1.00 0.00 82 THR A CA 1
ATOM 1311 C C . THR A 1 82 ? 17.090 1.839 3.911 1.00 0.00 82 THR A C 1
ATOM 1312 O O . THR A 1 82 ? 17.100 2.774 3.111 1.00 0.00 82 THR A O 1
ATOM 1323 N N . LYS A 1 83 ? 18.083 1.605 4.764 1.00 0.00 83 LYS A N 1
ATOM 1324 C CA . LYS A 1 83 ? 19.268 2.454 4.809 1.00 0.00 83 LYS A CA 1
ATOM 1325 C C . LYS A 1 83 ? 20.537 1.613 4.902 1.00 0.00 83 LYS A C 1
ATOM 1326 O O . LYS A 1 83 ? 20.867 1.084 5.964 1.00 0.00 83 LYS A O 1
ATOM 1345 N N . GLU A 1 84 ? 21.246 1.495 3.784 1.00 0.00 84 GLU A N 1
ATOM 1346 C CA . GLU A 1 84 ? 22.479 0.718 3.740 1.00 0.00 84 GLU A CA 1
ATOM 1347 C C . GLU A 1 84 ? 23.698 1.619 3.910 1.00 0.00 84 GLU A C 1
ATOM 1348 O O . GLU A 1 84 ? 23.542 2.852 3.787 1.00 0.00 84 GLU A O 1
ATOM 1360 N N . MET A 1 1 ? -5.000 7.462 -6.295 1.00 0.00 1 MET A N 2
ATOM 1361 C CA . MET A 1 1 ? -5.005 6.127 -5.639 1.00 0.00 1 MET A CA 2
ATOM 1362 C C . MET A 1 1 ? -4.961 6.261 -4.121 1.00 0.00 1 MET A C 2
ATOM 1363 O O . MET A 1 1 ? -4.402 7.219 -3.588 1.00 0.00 1 MET A O 2
ATOM 1379 N N . ARG A 1 2 ? -5.554 5.293 -3.430 1.00 0.00 2 ARG A N 2
ATOM 1380 C CA . ARG A 1 2 ? -5.584 5.301 -1.972 1.00 0.00 2 ARG A CA 2
ATOM 1381 C C . ARG A 1 2 ? -4.920 4.048 -1.408 1.00 0.00 2 ARG A C 2
ATOM 1382 O O . ARG A 1 2 ? -4.938 2.990 -2.034 1.00 0.00 2 ARG A O 2
ATOM 1403 N N . ILE A 1 3 ? -4.338 4.176 -0.218 1.00 0.00 3 ILE A N 2
ATOM 1404 C CA . ILE A 1 3 ? -3.668 3.056 0.439 1.00 0.00 3 ILE A CA 2
ATOM 1405 C C . ILE A 1 3 ? -4.536 1.801 0.435 1.00 0.00 3 ILE A C 2
ATOM 1406 O O . ILE A 1 3 ? -4.026 0.681 0.450 1.00 0.00 3 ILE A O 2
ATOM 1422 N N . ASP A 1 4 ? -5.850 1.995 0.416 1.00 0.00 4 ASP A N 2
ATOM 1423 C CA . ASP A 1 4 ? -6.785 0.876 0.413 1.00 0.00 4 ASP A CA 2
ATOM 1424 C C . ASP A 1 4 ? -6.686 0.075 -0.884 1.00 0.00 4 ASP A C 2
ATOM 1425 O O . ASP A 1 4 ? -6.430 -1.125 -0.860 1.00 0.00 4 ASP A O 2
ATOM 1434 N N . LYS A 1 5 ? -6.902 0.743 -2.011 1.00 0.00 5 LYS A N 2
ATOM 1435 C CA . LYS A 1 5 ? -6.849 0.085 -3.315 1.00 0.00 5 LYS A CA 2
ATOM 1436 C C . LYS A 1 5 ? -5.445 0.130 -3.926 1.00 0.00 5 LYS A C 2
ATOM 1437 O O . LYS A 1 5 ? -5.213 -0.431 -4.996 1.00 0.00 5 LYS A O 2
ATOM 1456 N N . PHE A 1 6 ? -4.519 0.816 -3.261 1.00 0.00 6 PHE A N 2
ATOM 1457 C CA . PHE A 1 6 ? -3.155 0.944 -3.767 1.00 0.00 6 PHE A CA 2
ATOM 1458 C C . PHE A 1 6 ? -2.346 -0.336 -3.578 1.00 0.00 6 PHE A C 2
ATOM 1459 O O . PHE A 1 6 ? -1.984 -0.999 -4.550 1.00 0.00 6 PHE A O 2
ATOM 1476 N N . LEU A 1 7 ? -2.042 -0.668 -2.328 1.00 0.00 7 LEU A N 2
ATOM 1477 C CA . LEU A 1 7 ? -1.250 -1.856 -2.024 1.00 0.00 7 LEU A CA 2
ATOM 1478 C C . LEU A 1 7 ? -2.090 -3.130 -2.070 1.00 0.00 7 LEU A C 2
ATOM 1479 O O . LEU A 1 7 ? -1.550 -4.236 -2.067 1.00 0.00 7 LEU A O 2
ATOM 1495 N N . GLN A 1 8 ? -3.406 -2.975 -2.114 1.00 0.00 8 GLN A N 2
ATOM 1496 C CA . GLN A 1 8 ? -4.303 -4.120 -2.161 1.00 0.00 8 GLN A CA 2
ATOM 1497 C C . GLN A 1 8 ? -4.594 -4.536 -3.603 1.00 0.00 8 GLN A C 2
ATOM 1498 O O . GLN A 1 8 ? -5.048 -5.652 -3.856 1.00 0.00 8 GLN A O 2
ATOM 1512 N N . SER A 1 9 ? -4.329 -3.633 -4.545 1.00 0.00 9 SER A N 2
ATOM 1513 C CA . SER A 1 9 ? -4.561 -3.912 -5.957 1.00 0.00 9 SER A CA 2
ATOM 1514 C C . SER A 1 9 ? -3.259 -4.277 -6.663 1.00 0.00 9 SER A C 2
ATOM 1515 O O . SER A 1 9 ? -3.262 -5.015 -7.648 1.00 0.00 9 SER A O 2
ATOM 1523 N N . VAL A 1 10 ? -2.146 -3.754 -6.155 1.00 0.00 10 VAL A N 2
ATOM 1524 C CA . VAL A 1 10 ? -0.837 -4.023 -6.739 1.00 0.00 10 VAL A CA 2
ATOM 1525 C C . VAL A 1 10 ? -0.565 -5.523 -6.820 1.00 0.00 10 VAL A C 2
ATOM 1526 O O . VAL A 1 10 ? 0.140 -5.988 -7.716 1.00 0.00 10 VAL A O 2
ATOM 1539 N N . GLY A 1 11 ? -1.129 -6.275 -5.881 1.00 0.00 11 GLY A N 2
ATOM 1540 C CA . GLY A 1 11 ? -0.936 -7.714 -5.867 1.00 0.00 11 GLY A CA 2
ATOM 1541 C C . GLY A 1 11 ? -0.428 -8.229 -4.532 1.00 0.00 11 GLY A C 2
ATOM 1542 O O . GLY A 1 11 ? -0.280 -9.436 -4.344 1.00 0.00 11 GLY A O 2
ATOM 1546 N N . LEU A 1 12 ? -0.159 -7.317 -3.601 1.00 0.00 12 LEU A N 2
ATOM 1547 C CA . LEU A 1 12 ? 0.334 -7.696 -2.283 1.00 0.00 12 LEU A CA 2
ATOM 1548 C C . LEU A 1 12 ? -0.701 -8.531 -1.535 1.00 0.00 12 LEU A C 2
ATOM 1549 O O . LEU A 1 12 ? -0.482 -9.712 -1.264 1.00 0.00 12 LEU A O 2
ATOM 1565 N N . VAL A 1 13 ? -1.828 -7.910 -1.202 1.00 0.00 13 VAL A N 2
ATOM 1566 C CA . VAL A 1 13 ? -2.895 -8.597 -0.483 1.00 0.00 13 VAL A CA 2
ATOM 1567 C C . VAL A 1 13 ? -4.116 -8.803 -1.375 1.00 0.00 13 VAL A C 2
ATOM 1568 O O . VAL A 1 13 ? -4.532 -7.895 -2.093 1.00 0.00 13 VAL A O 2
ATOM 1581 N N . LYS A 1 14 ? -4.683 -10.004 -1.323 1.00 0.00 14 LYS A N 2
ATOM 1582 C CA . LYS A 1 14 ? -5.856 -10.330 -2.124 1.00 0.00 14 LYS A CA 2
ATOM 1583 C C . LYS A 1 14 ? -6.808 -11.241 -1.353 1.00 0.00 14 LYS A C 2
ATOM 1584 O O . LYS A 1 14 ? -6.590 -11.528 -0.176 1.00 0.00 14 LYS A O 2
ATOM 1603 N N . ARG A 1 15 ? -7.862 -11.692 -2.025 1.00 0.00 15 ARG A N 2
ATOM 1604 C CA . ARG A 1 15 ? -8.847 -12.570 -1.405 1.00 0.00 15 ARG A CA 2
ATOM 1605 C C . ARG A 1 15 ? -9.501 -11.893 -0.205 1.00 0.00 15 ARG A C 2
ATOM 1606 O O . ARG A 1 15 ? -9.183 -12.200 0.945 1.00 0.00 15 ARG A O 2
ATOM 1627 N N . ARG A 1 16 ? -10.419 -10.973 -0.480 1.00 0.00 16 ARG A N 2
ATOM 1628 C CA . ARG A 1 16 ? -11.122 -10.252 0.575 1.00 0.00 16 ARG A CA 2
ATOM 1629 C C . ARG A 1 16 ? -12.423 -9.654 0.048 1.00 0.00 16 ARG A C 2
ATOM 1630 O O . ARG A 1 16 ? -13.492 -9.866 0.622 1.00 0.00 16 ARG A O 2
ATOM 1651 N N . VAL A 1 17 ? -12.325 -8.910 -1.047 1.00 0.00 17 VAL A N 2
ATOM 1652 C CA . VAL A 1 17 ? -13.492 -8.284 -1.655 1.00 0.00 17 VAL A CA 2
ATOM 1653 C C . VAL A 1 17 ? -14.099 -7.234 -0.732 1.00 0.00 17 VAL A C 2
ATOM 1654 O O . VAL A 1 17 ? -14.891 -7.555 0.155 1.00 0.00 17 VAL A O 2
ATOM 1667 N N . LEU A 1 18 ? -13.726 -5.976 -0.947 1.00 0.00 18 LEU A N 2
ATOM 1668 C CA . LEU A 1 18 ? -14.239 -4.878 -0.136 1.00 0.00 18 LEU A CA 2
ATOM 1669 C C . LEU A 1 18 ? -13.880 -5.069 1.334 1.00 0.00 18 LEU A C 2
ATOM 1670 O O . LEU A 1 18 ? -13.176 -6.014 1.694 1.00 0.00 18 LEU A O 2
ATOM 1686 N N . ALA A 1 19 ? -14.369 -4.166 2.181 1.00 0.00 19 ALA A N 2
ATOM 1687 C CA . ALA A 1 19 ? -14.105 -4.231 3.615 1.00 0.00 19 ALA A CA 2
ATOM 1688 C C . ALA A 1 19 ? -12.659 -3.862 3.928 1.00 0.00 19 ALA A C 2
ATOM 1689 O O . ALA A 1 19 ? -11.726 -4.528 3.480 1.00 0.00 19 ALA A O 2
ATOM 1696 N N . THR A 1 20 ? -12.482 -2.797 4.704 1.00 0.00 20 THR A N 2
ATOM 1697 C CA . THR A 1 20 ? -11.151 -2.336 5.085 1.00 0.00 20 THR A CA 2
ATOM 1698 C C . THR A 1 20 ? -10.987 -2.352 6.601 1.00 0.00 20 THR A C 2
ATOM 1699 O O . THR A 1 20 ? -11.458 -1.452 7.295 1.00 0.00 20 THR A O 2
ATOM 1710 N N . ASP A 1 21 ? -10.321 -3.383 7.110 1.00 0.00 21 ASP A N 2
ATOM 1711 C CA . ASP A 1 21 ? -10.099 -3.517 8.545 1.00 0.00 21 ASP A CA 2
ATOM 1712 C C . ASP A 1 21 ? -8.723 -2.989 8.938 1.00 0.00 21 ASP A C 2
ATOM 1713 O O . ASP A 1 21 ? -8.527 -2.504 10.052 1.00 0.00 21 ASP A O 2
ATOM 1722 N N . MET A 1 22 ? -7.770 -3.086 8.015 1.00 0.00 22 MET A N 2
ATOM 1723 C CA . MET A 1 22 ? -6.411 -2.620 8.265 1.00 0.00 22 MET A CA 2
ATOM 1724 C C . MET A 1 22 ? -6.401 -1.142 8.649 1.00 0.00 22 MET A C 2
ATOM 1725 O O . MET A 1 22 ? -5.508 -0.681 9.361 1.00 0.00 22 MET A O 2
ATOM 1739 N N . CYS A 1 23 ? -7.397 -0.404 8.172 1.00 0.00 23 CYS A N 2
ATOM 1740 C CA . CYS A 1 23 ? -7.502 1.021 8.462 1.00 0.00 23 CYS A CA 2
ATOM 1741 C C . CYS A 1 23 ? -7.994 1.258 9.888 1.00 0.00 23 CYS A C 2
ATOM 1742 O O . CYS A 1 23 ? -7.711 2.294 10.487 1.00 0.00 23 CYS A O 2
ATOM 1750 N N . ASN A 1 24 ? -8.736 0.292 10.424 1.00 0.00 24 ASN A N 2
ATOM 1751 C CA . ASN A 1 24 ? -9.267 0.402 11.778 1.00 0.00 24 ASN A CA 2
ATOM 1752 C C . ASN A 1 24 ? -8.270 -0.128 12.804 1.00 0.00 24 ASN A C 2
ATOM 1753 O O . ASN A 1 24 ? -8.005 0.518 13.818 1.00 0.00 24 ASN A O 2
ATOM 1764 N N . VAL A 1 25 ? -7.721 -1.309 12.536 1.00 0.00 25 VAL A N 2
ATOM 1765 C CA . VAL A 1 25 ? -6.754 -1.926 13.438 1.00 0.00 25 VAL A CA 2
ATOM 1766 C C . VAL A 1 25 ? -5.553 -1.015 13.668 1.00 0.00 25 VAL A C 2
ATOM 1767 O O . VAL A 1 25 ? -4.951 -1.024 14.742 1.00 0.00 25 VAL A O 2
ATOM 1780 N N . GLY A 1 26 ? -5.209 -0.228 12.654 1.00 0.00 26 GLY A N 2
ATOM 1781 C CA . GLY A 1 26 ? -4.081 0.679 12.766 1.00 0.00 26 GLY A CA 2
ATOM 1782 C C . GLY A 1 26 ? -2.954 0.329 11.812 1.00 0.00 26 GLY A C 2
ATOM 1783 O O . GLY A 1 26 ? -1.800 0.685 12.051 1.00 0.00 26 GLY A O 2
ATOM 1787 N N . ALA A 1 27 ? -3.287 -0.367 10.729 1.00 0.00 27 ALA A N 2
ATOM 1788 C CA . ALA A 1 27 ? -2.294 -0.761 9.739 1.00 0.00 27 ALA A CA 2
ATOM 1789 C C . ALA A 1 27 ? -2.112 0.326 8.684 1.00 0.00 27 ALA A C 2
ATOM 1790 O O . ALA A 1 27 ? -1.033 0.475 8.111 1.00 0.00 27 ALA A O 2
ATOM 1797 N N . VAL A 1 28 ? -3.176 1.082 8.433 1.00 0.00 28 VAL A N 2
ATOM 1798 C CA . VAL A 1 28 ? -3.135 2.155 7.448 1.00 0.00 28 VAL A CA 2
ATOM 1799 C C . VAL A 1 28 ? -2.522 3.421 8.039 1.00 0.00 28 VAL A C 2
ATOM 1800 O O . VAL A 1 28 ? -3.135 4.091 8.870 1.00 0.00 28 VAL A O 2
ATOM 1813 N N . TRP A 1 29 ? -1.311 3.744 7.598 1.00 0.00 29 TRP A N 2
ATOM 1814 C CA . TRP A 1 29 ? -0.612 4.929 8.077 1.00 0.00 29 TRP A CA 2
ATOM 1815 C C . TRP A 1 29 ? 0.239 5.535 6.965 1.00 0.00 29 TRP A C 2
ATOM 1816 O O . TRP A 1 29 ? 1.253 4.964 6.564 1.00 0.00 29 TRP A O 2
ATOM 1837 N N . LEU A 1 30 ? -0.185 6.690 6.470 1.00 0.00 30 LEU A N 2
ATOM 1838 C CA . LEU A 1 30 ? 0.532 7.374 5.401 1.00 0.00 30 LEU A CA 2
ATOM 1839 C C . LEU A 1 30 ? 1.384 8.513 5.955 1.00 0.00 30 LEU A C 2
ATOM 1840 O O . LEU A 1 30 ? 0.916 9.317 6.761 1.00 0.00 30 LEU A O 2
ATOM 1856 N N . ASN A 1 31 ? 2.637 8.575 5.515 1.00 0.00 31 ASN A N 2
ATOM 1857 C CA . ASN A 1 31 ? 3.555 9.616 5.963 1.00 0.00 31 ASN A CA 2
ATOM 1858 C C . ASN A 1 31 ? 3.702 9.599 7.482 1.00 0.00 31 ASN A C 2
ATOM 1859 O O . ASN A 1 31 ? 3.756 10.650 8.122 1.00 0.00 31 ASN A O 2
ATOM 1870 N N . GLY A 1 32 ? 3.765 8.401 8.052 1.00 0.00 32 GLY A N 2
ATOM 1871 C CA . GLY A 1 32 ? 3.903 8.271 9.491 1.00 0.00 32 GLY A CA 2
ATOM 1872 C C . GLY A 1 32 ? 2.719 8.848 10.240 1.00 0.00 32 GLY A C 2
ATOM 1873 O O . GLY A 1 32 ? 2.855 9.297 11.379 1.00 0.00 32 GLY A O 2
ATOM 1877 N N . SER A 1 33 ? 1.554 8.835 9.601 1.00 0.00 33 SER A N 2
ATOM 1878 C CA . SER A 1 33 ? 0.340 9.360 10.213 1.00 0.00 33 SER A CA 2
ATOM 1879 C C . SER A 1 33 ? -0.840 8.424 9.970 1.00 0.00 33 SER A C 2
ATOM 1880 O O . SER A 1 33 ? -0.945 7.803 8.913 1.00 0.00 33 SER A O 2
ATOM 1888 N N . CYS A 1 34 ? -1.725 8.328 10.957 1.00 0.00 34 CYS A N 2
ATOM 1889 C CA . CYS A 1 34 ? -2.898 7.466 10.849 1.00 0.00 34 CYS A CA 2
ATOM 1890 C C . CYS A 1 34 ? -3.766 7.873 9.664 1.00 0.00 34 CYS A C 2
ATOM 1891 O O . CYS A 1 34 ? -4.272 8.994 9.608 1.00 0.00 34 CYS A O 2
ATOM 1899 N N . ALA A 1 35 ? -3.933 6.956 8.718 1.00 0.00 35 ALA A N 2
ATOM 1900 C CA . ALA A 1 35 ? -4.740 7.217 7.531 1.00 0.00 35 ALA A CA 2
ATOM 1901 C C . ALA A 1 35 ? -5.944 6.285 7.470 1.00 0.00 35 ALA A C 2
ATOM 1902 O O . ALA A 1 35 ? -6.016 5.297 8.201 1.00 0.00 35 ALA A O 2
ATOM 1909 N N . LYS A 1 36 ? -6.889 6.605 6.594 1.00 0.00 36 LYS A N 2
ATOM 1910 C CA . LYS A 1 36 ? -8.092 5.795 6.436 1.00 0.00 36 LYS A CA 2
ATOM 1911 C C . LYS A 1 36 ? -8.012 4.945 5.173 1.00 0.00 36 LYS A C 2
ATOM 1912 O O . LYS A 1 36 ? -6.975 4.895 4.511 1.00 0.00 36 LYS A O 2
ATOM 1931 N N . ALA A 1 37 ? -9.113 4.278 4.841 1.00 0.00 37 ALA A N 2
ATOM 1932 C CA . ALA A 1 37 ? -9.165 3.431 3.656 1.00 0.00 37 ALA A CA 2
ATOM 1933 C C . ALA A 1 37 ? -9.729 4.189 2.457 1.00 0.00 37 ALA A C 2
ATOM 1934 O O . ALA A 1 37 ? -10.305 3.591 1.548 1.00 0.00 37 ALA A O 2
ATOM 1941 N N . SER A 1 38 ? -9.557 5.507 2.459 1.00 0.00 38 SER A N 2
ATOM 1942 C CA . SER A 1 38 ? -10.047 6.344 1.371 1.00 0.00 38 SER A CA 2
ATOM 1943 C C . SER A 1 38 ? -9.201 7.608 1.235 1.00 0.00 38 SER A C 2
ATOM 1944 O O . SER A 1 38 ? -9.683 8.642 0.772 1.00 0.00 38 SER A O 2
ATOM 1952 N N . LYS A 1 39 ? -7.938 7.518 1.643 1.00 0.00 39 LYS A N 2
ATOM 1953 C CA . LYS A 1 39 ? -7.027 8.654 1.567 1.00 0.00 39 LYS A CA 2
ATOM 1954 C C . LYS A 1 39 ? -6.111 8.533 0.352 1.00 0.00 39 LYS A C 2
ATOM 1955 O O . LYS A 1 39 ? -5.406 7.538 0.191 1.00 0.00 39 LYS A O 2
ATOM 1974 N N . GLU A 1 40 ? -6.128 9.554 -0.499 1.00 0.00 40 GLU A N 2
ATOM 1975 C CA . GLU A 1 40 ? -5.300 9.562 -1.698 1.00 0.00 40 GLU A CA 2
ATOM 1976 C C . GLU A 1 40 ? -3.820 9.631 -1.339 1.00 0.00 40 GLU A C 2
ATOM 1977 O O . GLU A 1 40 ? -3.440 10.241 -0.340 1.00 0.00 40 GLU A O 2
ATOM 1989 N N . VAL A 1 41 ? -2.988 9.002 -2.162 1.00 0.00 41 VAL A N 2
ATOM 1990 C CA . VAL A 1 41 ? -1.548 8.991 -1.934 1.00 0.00 41 VAL A CA 2
ATOM 1991 C C . VAL A 1 41 ? -0.794 9.467 -3.169 1.00 0.00 41 VAL A C 2
ATOM 1992 O O . VAL A 1 41 ? -1.198 9.194 -4.300 1.00 0.00 41 VAL A O 2
ATOM 2005 N N . LYS A 1 42 ? 0.304 10.182 -2.947 1.00 0.00 42 LYS A N 2
ATOM 2006 C CA . LYS A 1 42 ? 1.116 10.696 -4.043 1.00 0.00 42 LYS A CA 2
ATOM 2007 C C . LYS A 1 42 ? 2.431 9.932 -4.152 1.00 0.00 42 LYS A C 2
ATOM 2008 O O . LYS A 1 42 ? 2.755 9.110 -3.295 1.00 0.00 42 LYS A O 2
ATOM 2027 N N . ALA A 1 43 ? 3.185 10.209 -5.210 1.00 0.00 43 ALA A N 2
ATOM 2028 C CA . ALA A 1 43 ? 4.465 9.548 -5.430 1.00 0.00 43 ALA A CA 2
ATOM 2029 C C . ALA A 1 43 ? 5.512 10.036 -4.437 1.00 0.00 43 ALA A C 2
ATOM 2030 O O . ALA A 1 43 ? 5.740 11.238 -4.299 1.00 0.00 43 ALA A O 2
ATOM 2037 N N . GLY A 1 44 ? 6.146 9.095 -3.745 1.00 0.00 44 GLY A N 2
ATOM 2038 C CA . GLY A 1 44 ? 7.162 9.445 -2.772 1.00 0.00 44 GLY A CA 2
ATOM 2039 C C . GLY A 1 44 ? 6.619 9.482 -1.357 1.00 0.00 44 GLY A C 2
ATOM 2040 O O . GLY A 1 44 ? 7.121 10.220 -0.510 1.00 0.00 44 GLY A O 2
ATOM 2044 N N . ASP A 1 45 ? 5.587 8.683 -1.101 1.00 0.00 45 ASP A N 2
ATOM 2045 C CA . ASP A 1 45 ? 4.974 8.627 0.220 1.00 0.00 45 ASP A CA 2
ATOM 2046 C C . ASP A 1 45 ? 5.336 7.327 0.931 1.00 0.00 45 ASP A C 2
ATOM 2047 O O . ASP A 1 45 ? 5.631 6.319 0.291 1.00 0.00 45 ASP A O 2
ATOM 2056 N N . THR A 1 46 ? 5.310 7.358 2.260 1.00 0.00 46 THR A N 2
ATOM 2057 C CA . THR A 1 46 ? 5.636 6.182 3.057 1.00 0.00 46 THR A CA 2
ATOM 2058 C C . THR A 1 46 ? 4.372 5.423 3.452 1.00 0.00 46 THR A C 2
ATOM 2059 O O . THR A 1 46 ? 3.522 5.947 4.172 1.00 0.00 46 THR A O 2
ATOM 2070 N N . ILE A 1 47 ? 4.257 4.189 2.976 1.00 0.00 47 ILE A N 2
ATOM 2071 C CA . ILE A 1 47 ? 3.100 3.357 3.279 1.00 0.00 47 ILE A CA 2
ATOM 2072 C C . ILE A 1 47 ? 3.410 2.373 4.402 1.00 0.00 47 ILE A C 2
ATOM 2073 O O . ILE A 1 47 ? 4.032 1.334 4.175 1.00 0.00 47 ILE A O 2
ATOM 2089 N N . SER A 1 48 ? 2.974 2.705 5.612 1.00 0.00 48 SER A N 2
ATOM 2090 C CA . SER A 1 48 ? 3.208 1.849 6.770 1.00 0.00 48 SER A CA 2
ATOM 2091 C C . SER A 1 48 ? 2.161 0.743 6.852 1.00 0.00 48 SER A C 2
ATOM 2092 O O . SER A 1 48 ? 1.013 0.930 6.451 1.00 0.00 48 SER A O 2
ATOM 2100 N N . LEU A 1 49 ? 2.566 -0.409 7.376 1.00 0.00 49 LEU A N 2
ATOM 2101 C CA . LEU A 1 49 ? 1.667 -1.548 7.513 1.00 0.00 49 LEU A CA 2
ATOM 2102 C C . LEU A 1 49 ? 1.873 -2.245 8.855 1.00 0.00 49 LEU A C 2
ATOM 2103 O O . LEU A 1 49 ? 3.004 -2.424 9.304 1.00 0.00 49 LEU A O 2
ATOM 2119 N N . HIS A 1 50 ? 0.773 -2.635 9.491 1.00 0.00 50 HIS A N 2
ATOM 2120 C CA . HIS A 1 50 ? 0.838 -3.312 10.782 1.00 0.00 50 HIS A CA 2
ATOM 2121 C C . HIS A 1 50 ? 0.686 -4.821 10.617 1.00 0.00 50 HIS A C 2
ATOM 2122 O O . HIS A 1 50 ? -0.378 -5.311 10.241 1.00 0.00 50 HIS A O 2
ATOM 2137 N N . TYR A 1 51 ? 1.759 -5.552 10.905 1.00 0.00 51 TYR A N 2
ATOM 2138 C CA . TYR A 1 51 ? 1.746 -7.007 10.792 1.00 0.00 51 TYR A CA 2
ATOM 2139 C C . TYR A 1 51 ? 2.026 -7.659 12.142 1.00 0.00 51 TYR A C 2
ATOM 2140 O O . TYR A 1 51 ? 2.180 -6.973 13.153 1.00 0.00 51 TYR A O 2
ATOM 2158 N N . LEU A 1 52 ? 2.090 -8.986 12.152 1.00 0.00 52 LEU A N 2
ATOM 2159 C CA . LEU A 1 52 ? 2.350 -9.730 13.380 1.00 0.00 52 LEU A CA 2
ATOM 2160 C C . LEU A 1 52 ? 3.848 -9.895 13.613 1.00 0.00 52 LEU A C 2
ATOM 2161 O O . LEU A 1 52 ? 4.314 -9.880 14.752 1.00 0.00 52 LEU A O 2
ATOM 2177 N N . LYS A 1 53 ? 4.598 -10.054 12.528 1.00 0.00 53 LYS A N 2
ATOM 2178 C CA . LYS A 1 53 ? 6.044 -10.223 12.617 1.00 0.00 53 LYS A CA 2
ATOM 2179 C C . LYS A 1 53 ? 6.740 -8.880 12.811 1.00 0.00 53 LYS A C 2
ATOM 2180 O O . LYS A 1 53 ? 7.804 -8.804 13.427 1.00 0.00 53 LYS A O 2
ATOM 2199 N N . GLY A 1 54 ? 6.133 -7.822 12.284 1.00 0.00 54 GLY A N 2
ATOM 2200 C CA . GLY A 1 54 ? 6.711 -6.497 12.412 1.00 0.00 54 GLY A CA 2
ATOM 2201 C C . GLY A 1 54 ? 6.256 -5.557 11.314 1.00 0.00 54 GLY A C 2
ATOM 2202 O O . GLY A 1 54 ? 5.663 -5.987 10.324 1.00 0.00 54 GLY A O 2
ATOM 2206 N N . ILE A 1 55 ? 6.534 -4.268 11.487 1.00 0.00 55 ILE A N 2
ATOM 2207 C CA . ILE A 1 55 ? 6.149 -3.264 10.504 1.00 0.00 55 ILE A CA 2
ATOM 2208 C C . ILE A 1 55 ? 7.049 -3.322 9.275 1.00 0.00 55 ILE A C 2
ATOM 2209 O O . ILE A 1 55 ? 8.273 -3.384 9.392 1.00 0.00 55 ILE A O 2
ATOM 2225 N N . GLU A 1 56 ? 6.435 -3.299 8.097 1.00 0.00 56 GLU A N 2
ATOM 2226 C CA . GLU A 1 56 ? 7.181 -3.347 6.845 1.00 0.00 56 GLU A CA 2
ATOM 2227 C C . GLU A 1 56 ? 7.611 -1.947 6.419 1.00 0.00 56 GLU A C 2
ATOM 2228 O O . GLU A 1 56 ? 8.780 -1.711 6.113 1.00 0.00 56 GLU A O 2
ATOM 2240 N N . GLU A 1 57 ? 6.658 -1.022 6.406 1.00 0.00 57 GLU A N 2
ATOM 2241 C CA . GLU A 1 57 ? 6.934 0.359 6.022 1.00 0.00 57 GLU A CA 2
ATOM 2242 C C . GLU A 1 57 ? 7.421 0.439 4.580 1.00 0.00 57 GLU A C 2
ATOM 2243 O O . GLU A 1 57 ? 8.619 0.339 4.312 1.00 0.00 57 GLU A O 2
ATOM 2255 N N . TYR A 1 58 ? 6.485 0.628 3.655 1.00 0.00 58 TYR A N 2
ATOM 2256 C CA . TYR A 1 58 ? 6.820 0.730 2.240 1.00 0.00 58 TYR A CA 2
ATOM 2257 C C . TYR A 1 58 ? 6.946 2.191 1.821 1.00 0.00 58 TYR A C 2
ATOM 2258 O O . TYR A 1 58 ? 6.774 3.098 2.636 1.00 0.00 58 TYR A O 2
ATOM 2276 N N . THR A 1 59 ? 7.248 2.415 0.548 1.00 0.00 59 THR A N 2
ATOM 2277 C CA . THR A 1 59 ? 7.398 3.768 0.025 1.00 0.00 59 THR A CA 2
ATOM 2278 C C . THR A 1 59 ? 6.969 3.836 -1.437 1.00 0.00 59 THR A C 2
ATOM 2279 O O . THR A 1 59 ? 7.490 3.108 -2.281 1.00 0.00 59 THR A O 2
ATOM 2290 N N . ILE A 1 60 ? 6.019 4.718 -1.730 1.00 0.00 60 ILE A N 2
ATOM 2291 C CA . ILE A 1 60 ? 5.526 4.883 -3.089 1.00 0.00 60 ILE A CA 2
ATOM 2292 C C . ILE A 1 60 ? 6.527 5.653 -3.943 1.00 0.00 60 ILE A C 2
ATOM 2293 O O . ILE A 1 60 ? 7.032 6.698 -3.534 1.00 0.00 60 ILE A O 2
ATOM 2309 N N . LEU A 1 61 ? 6.813 5.127 -5.127 1.00 0.00 61 LEU A N 2
ATOM 2310 C CA . LEU A 1 61 ? 7.756 5.765 -6.039 1.00 0.00 61 LEU A CA 2
ATOM 2311 C C . LEU A 1 61 ? 7.035 6.418 -7.217 1.00 0.00 61 LEU A C 2
ATOM 2312 O O . LEU A 1 61 ? 7.645 7.151 -7.996 1.00 0.00 61 LEU A O 2
ATOM 2328 N N . GLN A 1 62 ? 5.736 6.151 -7.346 1.00 0.00 62 GLN A N 2
ATOM 2329 C CA . GLN A 1 62 ? 4.945 6.719 -8.434 1.00 0.00 62 GLN A CA 2
ATOM 2330 C C . GLN A 1 62 ? 3.486 6.280 -8.336 1.00 0.00 62 GLN A C 2
ATOM 2331 O O . GLN A 1 62 ? 3.174 5.259 -7.721 1.00 0.00 62 GLN A O 2
ATOM 2345 N N . ILE A 1 63 ? 2.597 7.057 -8.946 1.00 0.00 63 ILE A N 2
ATOM 2346 C CA . ILE A 1 63 ? 1.172 6.751 -8.932 1.00 0.00 63 ILE A CA 2
ATOM 2347 C C . ILE A 1 63 ? 0.616 6.666 -10.350 1.00 0.00 63 ILE A C 2
ATOM 2348 O O . ILE A 1 63 ? 0.136 7.658 -10.897 1.00 0.00 63 ILE A O 2
ATOM 2364 N N . PRO A 1 64 ? 0.673 5.474 -10.969 1.00 0.00 64 PRO A N 2
ATOM 2365 C CA . PRO A 1 64 ? 0.172 5.266 -12.331 1.00 0.00 64 PRO A CA 2
ATOM 2366 C C . PRO A 1 64 ? -1.352 5.325 -12.409 1.00 0.00 64 PRO A C 2
ATOM 2367 O O . PRO A 1 64 ? -1.924 5.370 -13.498 1.00 0.00 64 PRO A O 2
ATOM 2378 N N . ALA A 1 65 ? -2.005 5.324 -11.250 1.00 0.00 65 ALA A N 2
ATOM 2379 C CA . ALA A 1 65 ? -3.460 5.376 -11.194 1.00 0.00 65 ALA A CA 2
ATOM 2380 C C . ALA A 1 65 ? -4.079 4.175 -11.900 1.00 0.00 65 ALA A C 2
ATOM 2381 O O . ALA A 1 65 ? -4.878 4.327 -12.825 1.00 0.00 65 ALA A O 2
ATOM 2388 N N . LEU A 1 66 ? -3.703 2.979 -11.459 1.00 0.00 66 LEU A N 2
ATOM 2389 C CA . LEU A 1 66 ? -4.221 1.749 -12.051 1.00 0.00 66 LEU A CA 2
ATOM 2390 C C . LEU A 1 66 ? -5.030 0.952 -11.034 1.00 0.00 66 LEU A C 2
ATOM 2391 O O . LEU A 1 66 ? -5.064 1.290 -9.851 1.00 0.00 66 LEU A O 2
ATOM 2407 N N . LYS A 1 67 ? -5.678 -0.109 -11.504 1.00 0.00 67 LYS A N 2
ATOM 2408 C CA . LYS A 1 67 ? -6.486 -0.958 -10.635 1.00 0.00 67 LYS A CA 2
ATOM 2409 C C . LYS A 1 67 ? -5.765 -2.264 -10.306 1.00 0.00 67 LYS A C 2
ATOM 2410 O O . LYS A 1 67 ? -6.339 -3.157 -9.681 1.00 0.00 67 LYS A O 2
ATOM 2429 N N . ASN A 1 68 ? -4.507 -2.375 -10.730 1.00 0.00 68 ASN A N 2
ATOM 2430 C CA . ASN A 1 68 ? -3.716 -3.574 -10.478 1.00 0.00 68 ASN A CA 2
ATOM 2431 C C . ASN A 1 68 ? -2.333 -3.452 -11.109 1.00 0.00 68 ASN A C 2
ATOM 2432 O O . ASN A 1 68 ? -2.173 -2.835 -12.162 1.00 0.00 68 ASN A O 2
ATOM 2443 N N . VAL A 1 69 ? -1.334 -4.044 -10.459 1.00 0.00 69 VAL A N 2
ATOM 2444 C CA . VAL A 1 69 ? 0.035 -4.001 -10.961 1.00 0.00 69 VAL A CA 2
ATOM 2445 C C . VAL A 1 69 ? 0.612 -5.410 -11.096 1.00 0.00 69 VAL A C 2
ATOM 2446 O O . VAL A 1 69 ? 0.508 -6.219 -10.174 1.00 0.00 69 VAL A O 2
ATOM 2459 N N . PRO A 1 70 ? 1.231 -5.726 -12.248 1.00 0.00 70 PRO A N 2
ATOM 2460 C CA . PRO A 1 70 ? 1.823 -7.045 -12.486 1.00 0.00 70 PRO A CA 2
ATOM 2461 C C . PRO A 1 70 ? 3.101 -7.256 -11.681 1.00 0.00 70 PRO A C 2
ATOM 2462 O O . PRO A 1 70 ? 3.542 -6.367 -10.953 1.00 0.00 70 PRO A O 2
ATOM 2473 N N . ARG A 1 71 ? 3.693 -8.438 -11.817 1.00 0.00 71 ARG A N 2
ATOM 2474 C CA . ARG A 1 71 ? 4.923 -8.763 -11.102 1.00 0.00 71 ARG A CA 2
ATOM 2475 C C . ARG A 1 71 ? 6.145 -8.488 -11.973 1.00 0.00 71 ARG A C 2
ATOM 2476 O O . ARG A 1 71 ? 7.074 -9.294 -12.029 1.00 0.00 71 ARG A O 2
ATOM 2497 N N . LYS A 1 72 ? 6.135 -7.346 -12.653 1.00 0.00 72 LYS A N 2
ATOM 2498 C CA . LYS A 1 72 ? 7.242 -6.965 -13.522 1.00 0.00 72 LYS A CA 2
ATOM 2499 C C . LYS A 1 72 ? 7.660 -5.518 -13.274 1.00 0.00 72 LYS A C 2
ATOM 2500 O O . LYS A 1 72 ? 8.849 -5.215 -13.171 1.00 0.00 72 LYS A O 2
ATOM 2519 N N . ASP A 1 73 ? 6.676 -4.628 -13.184 1.00 0.00 73 ASP A N 2
ATOM 2520 C CA . ASP A 1 73 ? 6.947 -3.214 -12.952 1.00 0.00 73 ASP A CA 2
ATOM 2521 C C . ASP A 1 73 ? 6.365 -2.751 -11.618 1.00 0.00 73 ASP A C 2
ATOM 2522 O O . ASP A 1 73 ? 6.128 -1.560 -11.416 1.00 0.00 73 ASP A O 2
ATOM 2531 N N . THR A 1 74 ? 6.138 -3.695 -10.709 1.00 0.00 74 THR A N 2
ATOM 2532 C CA . THR A 1 74 ? 5.588 -3.373 -9.396 1.00 0.00 74 THR A CA 2
ATOM 2533 C C . THR A 1 74 ? 6.694 -3.025 -8.400 1.00 0.00 74 THR A C 2
ATOM 2534 O O . THR A 1 74 ? 6.433 -2.845 -7.211 1.00 0.00 74 THR A O 2
ATOM 2545 N N . HIS A 1 75 ? 7.929 -2.931 -8.888 1.00 0.00 75 HIS A N 2
ATOM 2546 C CA . HIS A 1 75 ? 9.064 -2.603 -8.034 1.00 0.00 75 HIS A CA 2
ATOM 2547 C C . HIS A 1 75 ? 9.427 -1.123 -8.138 1.00 0.00 75 HIS A C 2
ATOM 2548 O O . HIS A 1 75 ? 10.184 -0.603 -7.320 1.00 0.00 75 HIS A O 2
ATOM 2563 N N . LEU A 1 76 ? 8.883 -0.450 -9.147 1.00 0.00 76 LEU A N 2
ATOM 2564 C CA . LEU A 1 76 ? 9.153 0.967 -9.352 1.00 0.00 76 LEU A CA 2
ATOM 2565 C C . LEU A 1 76 ? 7.992 1.832 -8.857 1.00 0.00 76 LEU A C 2
ATOM 2566 O O . LEU A 1 76 ? 7.967 3.040 -9.090 1.00 0.00 76 LEU A O 2
ATOM 2582 N N . TYR A 1 77 ? 7.036 1.208 -8.172 1.00 0.00 77 TYR A N 2
ATOM 2583 C CA . TYR A 1 77 ? 5.880 1.926 -7.645 1.00 0.00 77 TYR A CA 2
ATOM 2584 C C . TYR A 1 77 ? 5.883 1.914 -6.120 1.00 0.00 77 TYR A C 2
ATOM 2585 O O . TYR A 1 77 ? 5.478 2.885 -5.481 1.00 0.00 77 TYR A O 2
ATOM 2603 N N . ILE A 1 78 ? 6.346 0.810 -5.543 1.00 0.00 78 ILE A N 2
ATOM 2604 C CA . ILE A 1 78 ? 6.406 0.669 -4.093 1.00 0.00 78 ILE A CA 2
ATOM 2605 C C . ILE A 1 78 ? 7.499 -0.315 -3.687 1.00 0.00 78 ILE A C 2
ATOM 2606 O O . ILE A 1 78 ? 7.643 -1.380 -4.286 1.00 0.00 78 ILE A O 2
ATOM 2622 N N . ALA A 1 79 ? 8.268 0.051 -2.667 1.00 0.00 79 ALA A N 2
ATOM 2623 C CA . ALA A 1 79 ? 9.348 -0.799 -2.183 1.00 0.00 79 ALA A CA 2
ATOM 2624 C C . ALA A 1 79 ? 9.435 -0.765 -0.657 1.00 0.00 79 ALA A C 2
ATOM 2625 O O . ALA A 1 79 ? 9.486 0.308 -0.058 1.00 0.00 79 ALA A O 2
ATOM 2632 N N . PRO A 1 80 ? 9.454 -1.942 -0.004 1.00 0.00 80 PRO A N 2
ATOM 2633 C CA . PRO A 1 80 ? 9.538 -2.029 1.459 1.00 0.00 80 PRO A CA 2
ATOM 2634 C C . PRO A 1 80 ? 10.762 -1.307 2.011 1.00 0.00 80 PRO A C 2
ATOM 2635 O O . PRO A 1 80 ? 11.889 -1.786 1.881 1.00 0.00 80 PRO A O 2
ATOM 2646 N N . LYS A 1 81 ? 10.534 -0.153 2.629 1.00 0.00 81 LYS A N 2
ATOM 2647 C CA . LYS A 1 81 ? 11.619 0.634 3.203 1.00 0.00 81 LYS A CA 2
ATOM 2648 C C . LYS A 1 81 ? 11.892 0.209 4.643 1.00 0.00 81 LYS A C 2
ATOM 2649 O O . LYS A 1 81 ? 11.441 0.856 5.589 1.00 0.00 81 LYS A O 2
ATOM 2668 N N . THR A 1 82 ? 12.631 -0.884 4.801 1.00 0.00 82 THR A N 2
ATOM 2669 C CA . THR A 1 82 ? 12.963 -1.397 6.124 1.00 0.00 82 THR A CA 2
ATOM 2670 C C . THR A 1 82 ? 14.380 -1.961 6.150 1.00 0.00 82 THR A C 2
ATOM 2671 O O . THR A 1 82 ? 15.074 -1.967 5.132 1.00 0.00 82 THR A O 2
ATOM 2682 N N . LYS A 1 83 ? 14.803 -2.435 7.321 1.00 0.00 83 LYS A N 2
ATOM 2683 C CA . LYS A 1 83 ? 16.139 -3.006 7.495 1.00 0.00 83 LYS A CA 2
ATOM 2684 C C . LYS A 1 83 ? 17.203 -2.163 6.794 1.00 0.00 83 LYS A C 2
ATOM 2685 O O . LYS A 1 83 ? 17.529 -2.400 5.631 1.00 0.00 83 LYS A O 2
ATOM 2704 N N . GLU A 1 84 ? 17.740 -1.181 7.510 1.00 0.00 84 GLU A N 2
ATOM 2705 C CA . GLU A 1 84 ? 18.765 -0.305 6.958 1.00 0.00 84 GLU A CA 2
ATOM 2706 C C . GLU A 1 84 ? 19.988 -0.258 7.869 1.00 0.00 84 GLU A C 2
ATOM 2707 O O . GLU A 1 84 ? 19.890 0.343 8.960 1.00 0.00 84 GLU A O 2
ATOM 2719 N N . MET A 1 1 ? -5.198 7.396 -6.658 1.00 0.00 1 MET A N 3
ATOM 2720 C CA . MET A 1 1 ? -4.717 6.185 -5.944 1.00 0.00 1 MET A CA 3
ATOM 2721 C C . MET A 1 1 ? -4.873 6.337 -4.435 1.00 0.00 1 MET A C 3
ATOM 2722 O O . MET A 1 1 ? -4.752 7.438 -3.895 1.00 0.00 1 MET A O 3
ATOM 2738 N N . ARG A 1 2 ? -5.141 5.225 -3.759 1.00 0.00 2 ARG A N 3
ATOM 2739 C CA . ARG A 1 2 ? -5.315 5.234 -2.311 1.00 0.00 2 ARG A CA 3
ATOM 2740 C C . ARG A 1 2 ? -4.662 4.011 -1.676 1.00 0.00 2 ARG A C 3
ATOM 2741 O O . ARG A 1 2 ? -4.613 2.940 -2.278 1.00 0.00 2 ARG A O 3
ATOM 2762 N N . ILE A 1 3 ? -4.163 4.179 -0.454 1.00 0.00 3 ILE A N 3
ATOM 2763 C CA . ILE A 1 3 ? -3.512 3.092 0.272 1.00 0.00 3 ILE A CA 3
ATOM 2764 C C . ILE A 1 3 ? -4.368 1.829 0.269 1.00 0.00 3 ILE A C 3
ATOM 2765 O O . ILE A 1 3 ? -3.848 0.718 0.366 1.00 0.00 3 ILE A O 3
ATOM 2781 N N . ASP A 1 4 ? -5.679 2.004 0.155 1.00 0.00 4 ASP A N 3
ATOM 2782 C CA . ASP A 1 4 ? -6.592 0.871 0.136 1.00 0.00 4 ASP A CA 3
ATOM 2783 C C . ASP A 1 4 ? -6.428 0.068 -1.152 1.00 0.00 4 ASP A C 3
ATOM 2784 O O . ASP A 1 4 ? -6.260 -1.146 -1.116 1.00 0.00 4 ASP A O 3
ATOM 2793 N N . LYS A 1 5 ? -6.486 0.753 -2.288 1.00 0.00 5 LYS A N 3
ATOM 2794 C CA . LYS A 1 5 ? -6.348 0.100 -3.587 1.00 0.00 5 LYS A CA 3
ATOM 2795 C C . LYS A 1 5 ? -4.891 0.061 -4.062 1.00 0.00 5 LYS A C 3
ATOM 2796 O O . LYS A 1 5 ? -4.595 -0.511 -5.111 1.00 0.00 5 LYS A O 3
ATOM 2815 N N . PHE A 1 6 ? -3.991 0.689 -3.310 1.00 0.00 6 PHE A N 3
ATOM 2816 C CA . PHE A 1 6 ? -2.581 0.739 -3.692 1.00 0.00 6 PHE A CA 3
ATOM 2817 C C . PHE A 1 6 ? -1.830 -0.545 -3.341 1.00 0.00 6 PHE A C 3
ATOM 2818 O O . PHE A 1 6 ? -1.428 -1.297 -4.230 1.00 0.00 6 PHE A O 3
ATOM 2835 N N . LEU A 1 7 ? -1.622 -0.782 -2.050 1.00 0.00 7 LEU A N 3
ATOM 2836 C CA . LEU A 1 7 ? -0.894 -1.964 -1.599 1.00 0.00 7 LEU A CA 3
ATOM 2837 C C . LEU A 1 7 ? -1.742 -3.226 -1.709 1.00 0.00 7 LEU A C 3
ATOM 2838 O O . LEU A 1 7 ? -1.231 -4.340 -1.595 1.00 0.00 7 LEU A O 3
ATOM 2854 N N . GLN A 1 8 ? -3.037 -3.049 -1.932 1.00 0.00 8 GLN A N 3
ATOM 2855 C CA . GLN A 1 8 ? -3.949 -4.175 -2.058 1.00 0.00 8 GLN A CA 3
ATOM 2856 C C . GLN A 1 8 ? -4.059 -4.634 -3.512 1.00 0.00 8 GLN A C 3
ATOM 2857 O O . GLN A 1 8 ? -4.460 -5.765 -3.786 1.00 0.00 8 GLN A O 3
ATOM 2871 N N . SER A 1 9 ? -3.704 -3.749 -4.441 1.00 0.00 9 SER A N 3
ATOM 2872 C CA . SER A 1 9 ? -3.764 -4.064 -5.864 1.00 0.00 9 SER A CA 3
ATOM 2873 C C . SER A 1 9 ? -2.461 -4.699 -6.340 1.00 0.00 9 SER A C 3
ATOM 2874 O O . SER A 1 9 ? -2.473 -5.654 -7.117 1.00 0.00 9 SER A O 3
ATOM 2882 N N . VAL A 1 10 ? -1.340 -4.162 -5.869 1.00 0.00 10 VAL A N 3
ATOM 2883 C CA . VAL A 1 10 ? -0.026 -4.674 -6.247 1.00 0.00 10 VAL A CA 3
ATOM 2884 C C . VAL A 1 10 ? 0.071 -6.180 -6.022 1.00 0.00 10 VAL A C 3
ATOM 2885 O O . VAL A 1 10 ? 0.847 -6.867 -6.686 1.00 0.00 10 VAL A O 3
ATOM 2898 N N . GLY A 1 11 ? -0.720 -6.687 -5.082 1.00 0.00 11 GLY A N 3
ATOM 2899 C CA . GLY A 1 11 ? -0.705 -8.108 -4.787 1.00 0.00 11 GLY A CA 3
ATOM 2900 C C . GLY A 1 11 ? -0.155 -8.418 -3.407 1.00 0.00 11 GLY A C 3
ATOM 2901 O O . GLY A 1 11 ? -0.061 -9.583 -3.020 1.00 0.00 11 GLY A O 3
ATOM 2905 N N . LEU A 1 12 ? 0.210 -7.379 -2.661 1.00 0.00 12 LEU A N 3
ATOM 2906 C CA . LEU A 1 12 ? 0.752 -7.556 -1.319 1.00 0.00 12 LEU A CA 3
ATOM 2907 C C . LEU A 1 12 ? -0.246 -8.283 -0.421 1.00 0.00 12 LEU A C 3
ATOM 2908 O O . LEU A 1 12 ? 0.109 -9.235 0.274 1.00 0.00 12 LEU A O 3
ATOM 2924 N N . VAL A 1 13 ? -1.495 -7.828 -0.443 1.00 0.00 13 VAL A N 3
ATOM 2925 C CA . VAL A 1 13 ? -2.543 -8.436 0.367 1.00 0.00 13 VAL A CA 3
ATOM 2926 C C . VAL A 1 13 ? -3.711 -8.896 -0.498 1.00 0.00 13 VAL A C 3
ATOM 2927 O O . VAL A 1 13 ? -4.009 -8.292 -1.529 1.00 0.00 13 VAL A O 3
ATOM 2940 N N . LYS A 1 14 ? -4.367 -9.972 -0.075 1.00 0.00 14 LYS A N 3
ATOM 2941 C CA . LYS A 1 14 ? -5.502 -10.515 -0.814 1.00 0.00 14 LYS A CA 3
ATOM 2942 C C . LYS A 1 14 ? -6.764 -9.701 -0.549 1.00 0.00 14 LYS A C 3
ATOM 2943 O O . LYS A 1 14 ? -6.763 -8.781 0.269 1.00 0.00 14 LYS A O 3
ATOM 2962 N N . ARG A 1 15 ? -7.841 -10.045 -1.249 1.00 0.00 15 ARG A N 3
ATOM 2963 C CA . ARG A 1 15 ? -9.112 -9.348 -1.091 1.00 0.00 15 ARG A CA 3
ATOM 2964 C C . ARG A 1 15 ? -9.730 -9.643 0.272 1.00 0.00 15 ARG A C 3
ATOM 2965 O O . ARG A 1 15 ? -9.203 -10.445 1.042 1.00 0.00 15 ARG A O 3
ATOM 2986 N N . ARG A 1 16 ? -10.850 -8.988 0.563 1.00 0.00 16 ARG A N 3
ATOM 2987 C CA . ARG A 1 16 ? -11.540 -9.181 1.833 1.00 0.00 16 ARG A CA 3
ATOM 2988 C C . ARG A 1 16 ? -13.041 -9.346 1.618 1.00 0.00 16 ARG A C 3
ATOM 2989 O O . ARG A 1 16 ? -13.587 -8.888 0.614 1.00 0.00 16 ARG A O 3
ATOM 3010 N N . VAL A 1 17 ? -13.701 -10.001 2.566 1.00 0.00 17 VAL A N 3
ATOM 3011 C CA . VAL A 1 17 ? -15.139 -10.226 2.482 1.00 0.00 17 VAL A CA 3
ATOM 3012 C C . VAL A 1 17 ? -15.914 -9.058 3.081 1.00 0.00 17 VAL A C 3
ATOM 3013 O O . VAL A 1 17 ? -17.037 -8.768 2.666 1.00 0.00 17 VAL A O 3
ATOM 3026 N N . LEU A 1 18 ? -15.310 -8.390 4.058 1.00 0.00 18 LEU A N 3
ATOM 3027 C CA . LEU A 1 18 ? -15.945 -7.253 4.714 1.00 0.00 18 LEU A CA 3
ATOM 3028 C C . LEU A 1 18 ? -15.372 -5.937 4.195 1.00 0.00 18 LEU A C 3
ATOM 3029 O O . LEU A 1 18 ? -14.636 -5.914 3.208 1.00 0.00 18 LEU A O 3
ATOM 3045 N N . ALA A 1 19 ? -15.717 -4.843 4.865 1.00 0.00 19 ALA A N 3
ATOM 3046 C CA . ALA A 1 19 ? -15.239 -3.522 4.471 1.00 0.00 19 ALA A CA 3
ATOM 3047 C C . ALA A 1 19 ? -13.773 -3.333 4.848 1.00 0.00 19 ALA A C 3
ATOM 3048 O O . ALA A 1 19 ? -13.140 -4.237 5.391 1.00 0.00 19 ALA A O 3
ATOM 3055 N N . THR A 1 20 ? -13.240 -2.151 4.553 1.00 0.00 20 THR A N 3
ATOM 3056 C CA . THR A 1 20 ? -11.849 -1.840 4.861 1.00 0.00 20 THR A CA 3
ATOM 3057 C C . THR A 1 20 ? -11.582 -1.964 6.358 1.00 0.00 20 THR A C 3
ATOM 3058 O O . THR A 1 20 ? -11.980 -1.103 7.143 1.00 0.00 20 THR A O 3
ATOM 3069 N N . ASP A 1 21 ? -10.907 -3.042 6.748 1.00 0.00 21 ASP A N 3
ATOM 3070 C CA . ASP A 1 21 ? -10.589 -3.278 8.151 1.00 0.00 21 ASP A CA 3
ATOM 3071 C C . ASP A 1 21 ? -9.173 -2.812 8.476 1.00 0.00 21 ASP A C 3
ATOM 3072 O O . ASP A 1 21 ? -8.885 -2.406 9.601 1.00 0.00 21 ASP A O 3
ATOM 3081 N N . MET A 1 22 ? -8.292 -2.876 7.481 1.00 0.00 22 MET A N 3
ATOM 3082 C CA . MET A 1 22 ? -6.904 -2.461 7.658 1.00 0.00 22 MET A CA 3
ATOM 3083 C C . MET A 1 22 ? -6.819 -1.020 8.157 1.00 0.00 22 MET A C 3
ATOM 3084 O O . MET A 1 22 ? -5.830 -0.624 8.774 1.00 0.00 22 MET A O 3
ATOM 3098 N N . CYS A 1 23 ? -7.860 -0.240 7.883 1.00 0.00 23 CYS A N 3
ATOM 3099 C CA . CYS A 1 23 ? -7.901 1.157 8.301 1.00 0.00 23 CYS A CA 3
ATOM 3100 C C . CYS A 1 23 ? -8.234 1.285 9.787 1.00 0.00 23 CYS A C 3
ATOM 3101 O O . CYS A 1 23 ? -7.979 2.323 10.399 1.00 0.00 23 CYS A O 3
ATOM 3109 N N . ASN A 1 24 ? -8.808 0.232 10.363 1.00 0.00 24 ASN A N 3
ATOM 3110 C CA . ASN A 1 24 ? -9.175 0.243 11.775 1.00 0.00 24 ASN A CA 3
ATOM 3111 C C . ASN A 1 24 ? -8.136 -0.486 12.623 1.00 0.00 24 ASN A C 3
ATOM 3112 O O . ASN A 1 24 ? -7.753 -0.012 13.693 1.00 0.00 24 ASN A O 3
ATOM 3123 N N . VAL A 1 25 ? -7.687 -1.642 12.144 1.00 0.00 25 VAL A N 3
ATOM 3124 C CA . VAL A 1 25 ? -6.697 -2.437 12.864 1.00 0.00 25 VAL A CA 3
ATOM 3125 C C . VAL A 1 25 ? -5.457 -1.612 13.199 1.00 0.00 25 VAL A C 3
ATOM 3126 O O . VAL A 1 25 ? -4.813 -1.828 14.225 1.00 0.00 25 VAL A O 3
ATOM 3139 N N . GLY A 1 26 ? -5.128 -0.666 12.325 1.00 0.00 26 GLY A N 3
ATOM 3140 C CA . GLY A 1 26 ? -3.967 0.176 12.545 1.00 0.00 26 GLY A CA 3
ATOM 3141 C C . GLY A 1 26 ? -2.847 -0.109 11.564 1.00 0.00 26 GLY A C 3
ATOM 3142 O O . GLY A 1 26 ? -1.684 0.190 11.836 1.00 0.00 26 GLY A O 3
ATOM 3146 N N . ALA A 1 27 ? -3.196 -0.686 10.418 1.00 0.00 27 ALA A N 3
ATOM 3147 C CA . ALA A 1 27 ? -2.211 -1.009 9.393 1.00 0.00 27 ALA A CA 3
ATOM 3148 C C . ALA A 1 27 ? -2.084 0.126 8.384 1.00 0.00 27 ALA A C 3
ATOM 3149 O O . ALA A 1 27 ? -1.016 0.346 7.812 1.00 0.00 27 ALA A O 3
ATOM 3156 N N . VAL A 1 28 ? -3.182 0.844 8.168 1.00 0.00 28 VAL A N 3
ATOM 3157 C CA . VAL A 1 28 ? -3.195 1.957 7.229 1.00 0.00 28 VAL A CA 3
ATOM 3158 C C . VAL A 1 28 ? -2.591 3.209 7.856 1.00 0.00 28 VAL A C 3
ATOM 3159 O O . VAL A 1 28 ? -3.214 3.856 8.699 1.00 0.00 28 VAL A O 3
ATOM 3172 N N . TRP A 1 29 ? -1.376 3.547 7.438 1.00 0.00 29 TRP A N 3
ATOM 3173 C CA . TRP A 1 29 ? -0.686 4.721 7.958 1.00 0.00 29 TRP A CA 3
ATOM 3174 C C . TRP A 1 29 ? 0.134 5.396 6.863 1.00 0.00 29 TRP A C 3
ATOM 3175 O O . TRP A 1 29 ? 1.068 4.806 6.319 1.00 0.00 29 TRP A O 3
ATOM 3196 N N . LEU A 1 30 ? -0.224 6.636 6.541 1.00 0.00 30 LEU A N 3
ATOM 3197 C CA . LEU A 1 30 ? 0.478 7.390 5.509 1.00 0.00 30 LEU A CA 3
ATOM 3198 C C . LEU A 1 30 ? 1.351 8.479 6.124 1.00 0.00 30 LEU A C 3
ATOM 3199 O O . LEU A 1 30 ? 0.903 9.235 6.987 1.00 0.00 30 LEU A O 3
ATOM 3215 N N . ASN A 1 31 ? 2.599 8.554 5.673 1.00 0.00 31 ASN A N 3
ATOM 3216 C CA . ASN A 1 31 ? 3.537 9.552 6.177 1.00 0.00 31 ASN A CA 3
ATOM 3217 C C . ASN A 1 31 ? 3.717 9.420 7.686 1.00 0.00 31 ASN A C 3
ATOM 3218 O O . ASN A 1 31 ? 3.837 10.417 8.397 1.00 0.00 31 ASN A O 3
ATOM 3229 N N . GLY A 1 32 ? 3.733 8.182 8.169 1.00 0.00 32 GLY A N 3
ATOM 3230 C CA . GLY A 1 32 ? 3.899 7.943 9.590 1.00 0.00 32 GLY A CA 3
ATOM 3231 C C . GLY A 1 32 ? 2.754 8.506 10.409 1.00 0.00 32 GLY A C 3
ATOM 3232 O O . GLY A 1 32 ? 2.932 8.867 11.573 1.00 0.00 32 GLY A O 3
ATOM 3236 N N . SER A 1 33 ? 1.574 8.579 9.801 1.00 0.00 33 SER A N 3
ATOM 3237 C CA . SER A 1 33 ? 0.395 9.101 10.480 1.00 0.00 33 SER A CA 3
ATOM 3238 C C . SER A 1 33 ? -0.822 8.223 10.208 1.00 0.00 33 SER A C 3
ATOM 3239 O O . SER A 1 33 ? -0.973 7.675 9.116 1.00 0.00 33 SER A O 3
ATOM 3247 N N . CYS A 1 34 ? -1.689 8.095 11.208 1.00 0.00 34 CYS A N 3
ATOM 3248 C CA . CYS A 1 34 ? -2.893 7.283 11.075 1.00 0.00 34 CYS A CA 3
ATOM 3249 C C . CYS A 1 34 ? -3.766 7.787 9.930 1.00 0.00 34 CYS A C 3
ATOM 3250 O O . CYS A 1 34 ? -4.016 8.987 9.808 1.00 0.00 34 CYS A O 3
ATOM 3258 N N . ALA A 1 35 ? -4.228 6.864 9.094 1.00 0.00 35 ALA A N 3
ATOM 3259 C CA . ALA A 1 35 ? -5.072 7.213 7.959 1.00 0.00 35 ALA A CA 3
ATOM 3260 C C . ALA A 1 35 ? -6.255 6.258 7.840 1.00 0.00 35 ALA A C 3
ATOM 3261 O O . ALA A 1 35 ? -6.284 5.208 8.482 1.00 0.00 35 ALA A O 3
ATOM 3268 N N . LYS A 1 36 ? -7.226 6.629 7.013 1.00 0.00 36 LYS A N 3
ATOM 3269 C CA . LYS A 1 36 ? -8.412 5.805 6.810 1.00 0.00 36 LYS A CA 3
ATOM 3270 C C . LYS A 1 36 ? -8.318 5.033 5.496 1.00 0.00 36 LYS A C 3
ATOM 3271 O O . LYS A 1 36 ? -7.250 4.952 4.889 1.00 0.00 36 LYS A O 3
ATOM 3290 N N . ALA A 1 37 ? -9.441 4.468 5.064 1.00 0.00 37 ALA A N 3
ATOM 3291 C CA . ALA A 1 37 ? -9.482 3.705 3.823 1.00 0.00 37 ALA A CA 3
ATOM 3292 C C . ALA A 1 37 ? -9.983 4.561 2.665 1.00 0.00 37 ALA A C 3
ATOM 3293 O O . ALA A 1 37 ? -10.556 4.048 1.704 1.00 0.00 37 ALA A O 3
ATOM 3300 N N . SER A 1 38 ? -9.761 5.869 2.762 1.00 0.00 38 SER A N 3
ATOM 3301 C CA . SER A 1 38 ? -10.188 6.795 1.721 1.00 0.00 38 SER A CA 3
ATOM 3302 C C . SER A 1 38 ? -9.216 7.965 1.603 1.00 0.00 38 SER A C 3
ATOM 3303 O O . SER A 1 38 ? -9.597 9.062 1.195 1.00 0.00 38 SER A O 3
ATOM 3311 N N . LYS A 1 39 ? -7.960 7.724 1.963 1.00 0.00 39 LYS A N 3
ATOM 3312 C CA . LYS A 1 39 ? -6.936 8.760 1.897 1.00 0.00 39 LYS A CA 3
ATOM 3313 C C . LYS A 1 39 ? -6.087 8.604 0.639 1.00 0.00 39 LYS A C 3
ATOM 3314 O O . LYS A 1 39 ? -5.285 7.677 0.530 1.00 0.00 39 LYS A O 3
ATOM 3333 N N . GLU A 1 40 ? -6.270 9.519 -0.308 1.00 0.00 40 GLU A N 3
ATOM 3334 C CA . GLU A 1 40 ? -5.522 9.485 -1.560 1.00 0.00 40 GLU A CA 3
ATOM 3335 C C . GLU A 1 40 ? -4.021 9.568 -1.300 1.00 0.00 40 GLU A C 3
ATOM 3336 O O . GLU A 1 40 ? -3.557 10.430 -0.554 1.00 0.00 40 GLU A O 3
ATOM 3348 N N . VAL A 1 41 ? -3.267 8.667 -1.921 1.00 0.00 41 VAL A N 3
ATOM 3349 C CA . VAL A 1 41 ? -1.819 8.638 -1.759 1.00 0.00 41 VAL A CA 3
ATOM 3350 C C . VAL A 1 41 ? -1.134 9.545 -2.775 1.00 0.00 41 VAL A C 3
ATOM 3351 O O . VAL A 1 41 ? -1.767 10.036 -3.710 1.00 0.00 41 VAL A O 3
ATOM 3364 N N . LYS A 1 42 ? 0.162 9.765 -2.586 1.00 0.00 42 LYS A N 3
ATOM 3365 C CA . LYS A 1 42 ? 0.935 10.613 -3.487 1.00 0.00 42 LYS A CA 3
ATOM 3366 C C . LYS A 1 42 ? 2.308 10.009 -3.758 1.00 0.00 42 LYS A C 3
ATOM 3367 O O . LYS A 1 42 ? 2.830 9.240 -2.952 1.00 0.00 42 LYS A O 3
ATOM 3386 N N . ALA A 1 43 ? 2.890 10.363 -4.899 1.00 0.00 43 ALA A N 3
ATOM 3387 C CA . ALA A 1 43 ? 4.204 9.856 -5.274 1.00 0.00 43 ALA A CA 3
ATOM 3388 C C . ALA A 1 43 ? 5.272 10.322 -4.291 1.00 0.00 43 ALA A C 3
ATOM 3389 O O . ALA A 1 43 ? 5.323 11.496 -3.926 1.00 0.00 43 ALA A O 3
ATOM 3396 N N . GLY A 1 44 ? 6.120 9.394 -3.863 1.00 0.00 44 GLY A N 3
ATOM 3397 C CA . GLY A 1 44 ? 7.173 9.728 -2.923 1.00 0.00 44 GLY A CA 3
ATOM 3398 C C . GLY A 1 44 ? 6.675 9.783 -1.492 1.00 0.00 44 GLY A C 3
ATOM 3399 O O . GLY A 1 44 ? 7.177 10.562 -0.682 1.00 0.00 44 GLY A O 3
ATOM 3403 N N . ASP A 1 45 ? 5.685 8.953 -1.182 1.00 0.00 45 ASP A N 3
ATOM 3404 C CA . ASP A 1 45 ? 5.116 8.909 0.162 1.00 0.00 45 ASP A CA 3
ATOM 3405 C C . ASP A 1 45 ? 5.469 7.600 0.859 1.00 0.00 45 ASP A C 3
ATOM 3406 O O . ASP A 1 45 ? 5.830 6.618 0.210 1.00 0.00 45 ASP A O 3
ATOM 3415 N N . THR A 1 46 ? 5.361 7.592 2.183 1.00 0.00 46 THR A N 3
ATOM 3416 C CA . THR A 1 46 ? 5.668 6.403 2.968 1.00 0.00 46 THR A CA 3
ATOM 3417 C C . THR A 1 46 ? 4.397 5.632 3.310 1.00 0.00 46 THR A C 3
ATOM 3418 O O . THR A 1 46 ? 3.483 6.168 3.936 1.00 0.00 46 THR A O 3
ATOM 3429 N N . ILE A 1 47 ? 4.346 4.373 2.890 1.00 0.00 47 ILE A N 3
ATOM 3430 C CA . ILE A 1 47 ? 3.189 3.525 3.149 1.00 0.00 47 ILE A CA 3
ATOM 3431 C C . ILE A 1 47 ? 3.459 2.564 4.302 1.00 0.00 47 ILE A C 3
ATOM 3432 O O . ILE A 1 47 ? 4.114 1.536 4.125 1.00 0.00 47 ILE A O 3
ATOM 3448 N N . SER A 1 48 ? 2.953 2.903 5.483 1.00 0.00 48 SER A N 3
ATOM 3449 C CA . SER A 1 48 ? 3.144 2.068 6.663 1.00 0.00 48 SER A CA 3
ATOM 3450 C C . SER A 1 48 ? 2.121 0.937 6.703 1.00 0.00 48 SER A C 3
ATOM 3451 O O . SER A 1 48 ? 0.944 1.140 6.408 1.00 0.00 48 SER A O 3
ATOM 3459 N N . LEU A 1 49 ? 2.581 -0.256 7.069 1.00 0.00 49 LEU A N 3
ATOM 3460 C CA . LEU A 1 49 ? 1.708 -1.421 7.147 1.00 0.00 49 LEU A CA 3
ATOM 3461 C C . LEU A 1 49 ? 1.974 -2.217 8.420 1.00 0.00 49 LEU A C 3
ATOM 3462 O O . LEU A 1 49 ? 3.118 -2.346 8.855 1.00 0.00 49 LEU A O 3
ATOM 3478 N N . HIS A 1 50 ? 0.912 -2.751 9.012 1.00 0.00 50 HIS A N 3
ATOM 3479 C CA . HIS A 1 50 ? 1.033 -3.536 10.235 1.00 0.00 50 HIS A CA 3
ATOM 3480 C C . HIS A 1 50 ? 1.023 -5.030 9.928 1.00 0.00 50 HIS A C 3
ATOM 3481 O O . HIS A 1 50 ? 0.068 -5.548 9.351 1.00 0.00 50 HIS A O 3
ATOM 3496 N N . TYR A 1 51 ? 2.093 -5.716 10.318 1.00 0.00 51 TYR A N 3
ATOM 3497 C CA . TYR A 1 51 ? 2.207 -7.152 10.085 1.00 0.00 51 TYR A CA 3
ATOM 3498 C C . TYR A 1 51 ? 2.386 -7.904 11.399 1.00 0.00 51 TYR A C 3
ATOM 3499 O O . TYR A 1 51 ? 2.381 -7.306 12.475 1.00 0.00 51 TYR A O 3
ATOM 3517 N N . LEU A 1 52 ? 2.544 -9.220 11.303 1.00 0.00 52 LEU A N 3
ATOM 3518 C CA . LEU A 1 52 ? 2.724 -10.057 12.484 1.00 0.00 52 LEU A CA 3
ATOM 3519 C C . LEU A 1 52 ? 4.122 -9.880 13.071 1.00 0.00 52 LEU A C 3
ATOM 3520 O O . LEU A 1 52 ? 4.313 -9.973 14.283 1.00 0.00 52 LEU A O 3
ATOM 3536 N N . LYS A 1 53 ? 5.096 -9.627 12.202 1.00 0.00 53 LYS A N 3
ATOM 3537 C CA . LYS A 1 53 ? 6.475 -9.439 12.636 1.00 0.00 53 LYS A CA 3
ATOM 3538 C C . LYS A 1 53 ? 6.801 -7.959 12.838 1.00 0.00 53 LYS A C 3
ATOM 3539 O O . LYS A 1 53 ? 7.957 -7.595 13.050 1.00 0.00 53 LYS A O 3
ATOM 3558 N N . GLY A 1 54 ? 5.778 -7.108 12.774 1.00 0.00 54 GLY A N 3
ATOM 3559 C CA . GLY A 1 54 ? 5.989 -5.683 12.955 1.00 0.00 54 GLY A CA 3
ATOM 3560 C C . GLY A 1 54 ? 5.526 -4.870 11.762 1.00 0.00 54 GLY A C 3
ATOM 3561 O O . GLY A 1 54 ? 4.653 -5.303 11.009 1.00 0.00 54 GLY A O 3
ATOM 3565 N N . ILE A 1 55 ? 6.110 -3.689 11.591 1.00 0.00 55 ILE A N 3
ATOM 3566 C CA . ILE A 1 55 ? 5.753 -2.811 10.484 1.00 0.00 55 ILE A CA 3
ATOM 3567 C C . ILE A 1 55 ? 6.792 -2.880 9.370 1.00 0.00 55 ILE A C 3
ATOM 3568 O O . ILE A 1 55 ? 7.995 -2.864 9.627 1.00 0.00 55 ILE A O 3
ATOM 3584 N N . GLU A 1 56 ? 6.318 -2.955 8.130 1.00 0.00 56 GLU A N 3
ATOM 3585 C CA . GLU A 1 56 ? 7.205 -3.025 6.975 1.00 0.00 56 GLU A CA 3
ATOM 3586 C C . GLU A 1 56 ? 7.630 -1.628 6.533 1.00 0.00 56 GLU A C 3
ATOM 3587 O O . GLU A 1 56 ? 8.812 -1.369 6.306 1.00 0.00 56 GLU A O 3
ATOM 3599 N N . GLU A 1 57 ? 6.656 -0.730 6.415 1.00 0.00 57 GLU A N 3
ATOM 3600 C CA . GLU A 1 57 ? 6.925 0.643 6.003 1.00 0.00 57 GLU A CA 3
ATOM 3601 C C . GLU A 1 57 ? 7.477 0.691 4.581 1.00 0.00 57 GLU A C 3
ATOM 3602 O O . GLU A 1 57 ? 8.671 0.495 4.361 1.00 0.00 57 GLU A O 3
ATOM 3614 N N . TYR A 1 58 ? 6.597 0.955 3.620 1.00 0.00 58 TYR A N 3
ATOM 3615 C CA . TYR A 1 58 ? 6.994 1.034 2.221 1.00 0.00 58 TYR A CA 3
ATOM 3616 C C . TYR A 1 58 ? 7.074 2.488 1.764 1.00 0.00 58 TYR A C 3
ATOM 3617 O O . TYR A 1 58 ? 6.828 3.407 2.545 1.00 0.00 58 TYR A O 3
ATOM 3635 N N . THR A 1 59 ? 7.424 2.689 0.499 1.00 0.00 59 THR A N 3
ATOM 3636 C CA . THR A 1 59 ? 7.541 4.033 -0.056 1.00 0.00 59 THR A CA 3
ATOM 3637 C C . THR A 1 59 ? 7.083 4.066 -1.511 1.00 0.00 59 THR A C 3
ATOM 3638 O O . THR A 1 59 ? 7.564 3.295 -2.341 1.00 0.00 59 THR A O 3
ATOM 3649 N N . ILE A 1 60 ? 6.152 4.965 -1.813 1.00 0.00 60 ILE A N 3
ATOM 3650 C CA . ILE A 1 60 ? 5.633 5.102 -3.167 1.00 0.00 60 ILE A CA 3
ATOM 3651 C C . ILE A 1 60 ? 6.625 5.837 -4.062 1.00 0.00 60 ILE A C 3
ATOM 3652 O O . ILE A 1 60 ? 7.011 6.970 -3.776 1.00 0.00 60 ILE A O 3
ATOM 3668 N N . LEU A 1 61 ? 7.034 5.184 -5.143 1.00 0.00 61 LEU A N 3
ATOM 3669 C CA . LEU A 1 61 ? 7.983 5.775 -6.081 1.00 0.00 61 LEU A CA 3
ATOM 3670 C C . LEU A 1 61 ? 7.268 6.599 -7.150 1.00 0.00 61 LEU A C 3
ATOM 3671 O O . LEU A 1 61 ? 7.891 7.408 -7.838 1.00 0.00 61 LEU A O 3
ATOM 3687 N N . GLN A 1 62 ? 5.960 6.391 -7.288 1.00 0.00 62 GLN A N 3
ATOM 3688 C CA . GLN A 1 62 ? 5.173 7.121 -8.278 1.00 0.00 62 GLN A CA 3
ATOM 3689 C C . GLN A 1 62 ? 3.700 6.726 -8.204 1.00 0.00 62 GLN A C 3
ATOM 3690 O O . GLN A 1 62 ? 3.342 5.747 -7.550 1.00 0.00 62 GLN A O 3
ATOM 3704 N N . ILE A 1 63 ? 2.852 7.496 -8.879 1.00 0.00 63 ILE A N 3
ATOM 3705 C CA . ILE A 1 63 ? 1.420 7.227 -8.891 1.00 0.00 63 ILE A CA 3
ATOM 3706 C C . ILE A 1 63 ? 0.880 7.177 -10.318 1.00 0.00 63 ILE A C 3
ATOM 3707 O O . ILE A 1 63 ? 0.360 8.169 -10.829 1.00 0.00 63 ILE A O 3
ATOM 3723 N N . PRO A 1 64 ? 0.995 6.015 -10.983 1.00 0.00 64 PRO A N 3
ATOM 3724 C CA . PRO A 1 64 ? 0.513 5.839 -12.356 1.00 0.00 64 PRO A CA 3
ATOM 3725 C C . PRO A 1 64 ? -1.011 5.845 -12.446 1.00 0.00 64 PRO A C 3
ATOM 3726 O O . PRO A 1 64 ? -1.576 5.888 -13.539 1.00 0.00 64 PRO A O 3
ATOM 3737 N N . ALA A 1 65 ? -1.672 5.799 -11.292 1.00 0.00 65 ALA A N 3
ATOM 3738 C CA . ALA A 1 65 ? -3.130 5.796 -11.247 1.00 0.00 65 ALA A CA 3
ATOM 3739 C C . ALA A 1 65 ? -3.698 4.561 -11.939 1.00 0.00 65 ALA A C 3
ATOM 3740 O O . ALA A 1 65 ? -4.517 4.668 -12.852 1.00 0.00 65 ALA A O 3
ATOM 3747 N N . LEU A 1 66 ? -3.256 3.387 -11.499 1.00 0.00 66 LEU A N 3
ATOM 3748 C CA . LEU A 1 66 ? -3.720 2.131 -12.079 1.00 0.00 66 LEU A CA 3
ATOM 3749 C C . LEU A 1 66 ? -4.733 1.446 -11.164 1.00 0.00 66 LEU A C 3
ATOM 3750 O O . LEU A 1 66 ? -5.167 2.017 -10.164 1.00 0.00 66 LEU A O 3
ATOM 3766 N N . LYS A 1 67 ? -5.100 0.217 -11.515 1.00 0.00 67 LYS A N 3
ATOM 3767 C CA . LYS A 1 67 ? -6.059 -0.550 -10.727 1.00 0.00 67 LYS A CA 3
ATOM 3768 C C . LYS A 1 67 ? -5.431 -1.844 -10.216 1.00 0.00 67 LYS A C 3
ATOM 3769 O O . LYS A 1 67 ? -5.682 -2.263 -9.087 1.00 0.00 67 LYS A O 3
ATOM 3788 N N . ASN A 1 68 ? -4.613 -2.470 -11.057 1.00 0.00 68 ASN A N 3
ATOM 3789 C CA . ASN A 1 68 ? -3.944 -3.715 -10.694 1.00 0.00 68 ASN A CA 3
ATOM 3790 C C . ASN A 1 68 ? -2.685 -3.911 -11.531 1.00 0.00 68 ASN A C 3
ATOM 3791 O O . ASN A 1 68 ? -2.748 -3.972 -12.760 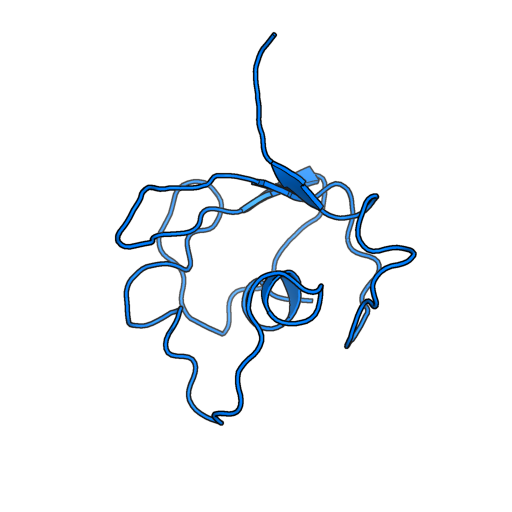1.00 0.00 68 ASN A O 3
ATOM 3802 N N . VAL A 1 69 ? -1.540 -4.006 -10.863 1.00 0.00 69 VAL A N 3
ATOM 3803 C CA . VAL A 1 69 ? -0.268 -4.191 -11.552 1.00 0.00 69 VAL A CA 3
ATOM 3804 C C . VAL A 1 69 ? 0.189 -5.649 -11.493 1.00 0.00 69 VAL A C 3
ATOM 3805 O O . VAL A 1 69 ? 0.114 -6.287 -10.443 1.00 0.00 69 VAL A O 3
ATOM 3818 N N . PRO A 1 70 ? 0.675 -6.199 -12.623 1.00 0.00 70 PRO A N 3
ATOM 3819 C CA . PRO A 1 70 ? 1.147 -7.587 -12.683 1.00 0.00 70 PRO A CA 3
ATOM 3820 C C . PRO A 1 70 ? 2.324 -7.832 -11.743 1.00 0.00 70 PRO A C 3
ATOM 3821 O O . PRO A 1 70 ? 2.511 -7.106 -10.766 1.00 0.00 70 PRO A O 3
ATOM 3832 N N . ARG A 1 71 ? 3.119 -8.855 -12.045 1.00 0.00 71 ARG A N 3
ATOM 3833 C CA . ARG A 1 71 ? 4.278 -9.190 -11.227 1.00 0.00 71 ARG A CA 3
ATOM 3834 C C . ARG A 1 71 ? 5.575 -8.892 -11.975 1.00 0.00 71 ARG A C 3
ATOM 3835 O O . ARG A 1 71 ? 6.434 -9.762 -12.123 1.00 0.00 71 ARG A O 3
ATOM 3856 N N . LYS A 1 72 ? 5.711 -7.655 -12.444 1.00 0.00 72 LYS A N 3
ATOM 3857 C CA . LYS A 1 72 ? 6.902 -7.242 -13.177 1.00 0.00 72 LYS A CA 3
ATOM 3858 C C . LYS A 1 72 ? 7.208 -5.768 -12.936 1.00 0.00 72 LYS A C 3
ATOM 3859 O O . LYS A 1 72 ? 8.341 -5.401 -12.623 1.00 0.00 72 LYS A O 3
ATOM 3878 N N . ASP A 1 73 ? 6.190 -4.926 -13.082 1.00 0.00 73 ASP A N 3
ATOM 3879 C CA . ASP A 1 73 ? 6.350 -3.489 -12.880 1.00 0.00 73 ASP A CA 3
ATOM 3880 C C . ASP A 1 73 ? 5.892 -3.073 -11.482 1.00 0.00 73 ASP A C 3
ATOM 3881 O O . ASP A 1 73 ? 6.161 -1.956 -11.041 1.00 0.00 73 ASP A O 3
ATOM 3890 N N . THR A 1 74 ? 5.199 -3.974 -10.790 1.00 0.00 74 THR A N 3
ATOM 3891 C CA . THR A 1 74 ? 4.707 -3.695 -9.446 1.00 0.00 74 THR A CA 3
ATOM 3892 C C . THR A 1 74 ? 5.851 -3.335 -8.500 1.00 0.00 74 THR A C 3
ATOM 3893 O O . THR A 1 74 ? 5.633 -2.720 -7.456 1.00 0.00 74 THR A O 3
ATOM 3904 N N . HIS A 1 75 ? 7.070 -3.722 -8.868 1.00 0.00 75 HIS A N 3
ATOM 3905 C CA . HIS A 1 75 ? 8.241 -3.437 -8.044 1.00 0.00 75 HIS A CA 3
ATOM 3906 C C . HIS A 1 75 ? 8.922 -2.141 -8.481 1.00 0.00 75 HIS A C 3
ATOM 3907 O O . HIS A 1 75 ? 10.118 -1.954 -8.256 1.00 0.00 75 HIS A O 3
ATOM 3922 N N . LEU A 1 76 ? 8.158 -1.249 -9.106 1.00 0.00 76 LEU A N 3
ATOM 3923 C CA . LEU A 1 76 ? 8.695 0.026 -9.568 1.00 0.00 76 LEU A CA 3
ATOM 3924 C C . LEU A 1 76 ? 7.864 1.203 -9.053 1.00 0.00 76 LEU A C 3
ATOM 3925 O O . LEU A 1 76 ? 8.158 2.359 -9.359 1.00 0.00 76 LEU A O 3
ATOM 3941 N N . TYR A 1 77 ? 6.827 0.908 -8.271 1.00 0.00 77 TYR A N 3
ATOM 3942 C CA . TYR A 1 77 ? 5.964 1.950 -7.723 1.00 0.00 77 TYR A CA 3
ATOM 3943 C C . TYR A 1 77 ? 6.027 1.981 -6.197 1.00 0.00 77 TYR A C 3
ATOM 3944 O O . TYR A 1 77 ? 5.691 2.989 -5.576 1.00 0.00 77 TYR A O 3
ATOM 3962 N N . ILE A 1 78 ? 6.455 0.872 -5.596 1.00 0.00 78 ILE A N 3
ATOM 3963 C CA . ILE A 1 78 ? 6.555 0.784 -4.144 1.00 0.00 78 ILE A CA 3
ATOM 3964 C C . ILE A 1 78 ? 7.605 -0.242 -3.727 1.00 0.00 78 ILE A C 3
ATOM 3965 O O . ILE A 1 78 ? 7.825 -1.236 -4.420 1.00 0.00 78 ILE A O 3
ATOM 3981 N N . ALA A 1 79 ? 8.247 0.006 -2.591 1.00 0.00 79 ALA A N 3
ATOM 3982 C CA . ALA A 1 79 ? 9.273 -0.896 -2.080 1.00 0.00 79 ALA A CA 3
ATOM 3983 C C . ALA A 1 79 ? 9.328 -0.856 -0.555 1.00 0.00 79 ALA A C 3
ATOM 3984 O O . ALA A 1 79 ? 9.063 0.179 0.057 1.00 0.00 79 ALA A O 3
ATOM 3991 N N . PRO A 1 80 ? 9.674 -1.988 0.082 1.00 0.00 80 PRO A N 3
ATOM 3992 C CA . PRO A 1 80 ? 9.762 -2.075 1.543 1.00 0.00 80 PRO A CA 3
ATOM 3993 C C . PRO A 1 80 ? 10.946 -1.289 2.097 1.00 0.00 80 PRO A C 3
ATOM 3994 O O . PRO A 1 80 ? 12.102 -1.653 1.882 1.00 0.00 80 PRO A O 3
ATOM 4005 N N . LYS A 1 81 ? 10.649 -0.207 2.811 1.00 0.00 81 LYS A N 3
ATOM 4006 C CA . LYS A 1 81 ? 11.688 0.631 3.396 1.00 0.00 81 LYS A CA 3
ATOM 4007 C C . LYS A 1 81 ? 12.558 -0.170 4.358 1.00 0.00 81 LYS A C 3
ATOM 4008 O O . LYS A 1 81 ? 12.155 -0.453 5.487 1.00 0.00 81 LYS A O 3
ATOM 4027 N N . THR A 1 82 ? 13.752 -0.535 3.904 1.00 0.00 82 THR A N 3
ATOM 4028 C CA . THR A 1 82 ? 14.680 -1.306 4.724 1.00 0.00 82 THR A CA 3
ATOM 4029 C C . THR A 1 82 ? 15.925 -0.486 5.052 1.00 0.00 82 THR A C 3
ATOM 4030 O O . THR A 1 82 ? 16.037 0.673 4.657 1.00 0.00 82 THR A O 3
ATOM 4041 N N . LYS A 1 83 ? 16.856 -1.102 5.779 1.00 0.00 83 LYS A N 3
ATOM 4042 C CA . LYS A 1 83 ? 18.102 -0.441 6.170 1.00 0.00 83 LYS A CA 3
ATOM 4043 C C . LYS A 1 83 ? 17.851 0.990 6.645 1.00 0.00 83 LYS A C 3
ATOM 4044 O O . LYS A 1 83 ? 18.178 1.952 5.950 1.00 0.00 83 LYS A O 3
ATOM 4063 N N . GLU A 1 84 ? 17.270 1.120 7.833 1.00 0.00 84 GLU A N 3
ATOM 4064 C CA . GLU A 1 84 ? 16.976 2.431 8.401 1.00 0.00 84 GLU A CA 3
ATOM 4065 C C . GLU A 1 84 ? 18.251 3.251 8.564 1.00 0.00 84 GLU A C 3
ATOM 4066 O O . GLU A 1 84 ? 19.340 2.644 8.631 1.00 0.00 84 GLU A O 3
ATOM 4078 N N . MET A 1 1 ? -5.071 7.965 -6.713 1.00 0.00 1 MET A N 4
ATOM 4079 C CA . MET A 1 1 ? -4.741 6.674 -6.053 1.00 0.00 1 MET A CA 4
ATOM 4080 C C . MET A 1 1 ? -4.841 6.789 -4.535 1.00 0.00 1 MET A C 4
ATOM 4081 O O . MET A 1 1 ? -4.587 7.850 -3.965 1.00 0.00 1 MET A O 4
ATOM 4097 N N . ARG A 1 2 ? -5.214 5.690 -3.888 1.00 0.00 2 ARG A N 4
ATOM 4098 C CA . ARG A 1 2 ? -5.349 5.667 -2.436 1.00 0.00 2 ARG A CA 4
ATOM 4099 C C . ARG A 1 2 ? -4.760 4.386 -1.854 1.00 0.00 2 ARG A C 4
ATOM 4100 O O . ARG A 1 2 ? -4.704 3.357 -2.527 1.00 0.00 2 ARG A O 4
ATOM 4121 N N . ILE A 1 3 ? -4.322 4.455 -0.600 1.00 0.00 3 ILE A N 4
ATOM 4122 C CA . ILE A 1 3 ? -3.737 3.300 0.075 1.00 0.00 3 ILE A CA 4
ATOM 4123 C C . ILE A 1 3 ? -4.626 2.067 -0.059 1.00 0.00 3 ILE A C 4
ATOM 4124 O O . ILE A 1 3 ? -4.141 0.936 -0.043 1.00 0.00 3 ILE A O 4
ATOM 4140 N N . ASP A 1 4 ? -5.929 2.291 -0.187 1.00 0.00 4 ASP A N 4
ATOM 4141 C CA . ASP A 1 4 ? -6.879 1.192 -0.320 1.00 0.00 4 ASP A CA 4
ATOM 4142 C C . ASP A 1 4 ? -6.586 0.362 -1.566 1.00 0.00 4 ASP A C 4
ATOM 4143 O O . ASP A 1 4 ? -6.342 -0.837 -1.475 1.00 0.00 4 ASP A O 4
ATOM 4152 N N . LYS A 1 5 ? -6.615 1.005 -2.728 1.00 0.00 5 LYS A N 4
ATOM 4153 C CA . LYS A 1 5 ? -6.356 0.318 -3.990 1.00 0.00 5 LYS A CA 4
ATOM 4154 C C . LYS A 1 5 ? -4.871 0.354 -4.361 1.00 0.00 5 LYS A C 4
ATOM 4155 O O . LYS A 1 5 ? -4.463 -0.231 -5.365 1.00 0.00 5 LYS A O 4
ATOM 4174 N N . PHE A 1 6 ? -4.069 1.057 -3.566 1.00 0.00 6 PHE A N 4
ATOM 4175 C CA . PHE A 1 6 ? -2.640 1.178 -3.839 1.00 0.00 6 PHE A CA 4
ATOM 4176 C C . PHE A 1 6 ? -1.881 -0.109 -3.522 1.00 0.00 6 PHE A C 4
ATOM 4177 O O . PHE A 1 6 ? -1.305 -0.733 -4.413 1.00 0.00 6 PHE A O 4
ATOM 4194 N N . LEU A 1 7 ? -1.857 -0.488 -2.247 1.00 0.00 7 LEU A N 4
ATOM 4195 C CA . LEU A 1 7 ? -1.138 -1.683 -1.821 1.00 0.00 7 LEU A CA 4
ATOM 4196 C C . LEU A 1 7 ? -1.998 -2.944 -1.905 1.00 0.00 7 LEU A C 4
ATOM 4197 O O . LEU A 1 7 ? -1.481 -4.058 -1.819 1.00 0.00 7 LEU A O 4
ATOM 4213 N N . GLN A 1 8 ? -3.304 -2.774 -2.069 1.00 0.00 8 GLN A N 4
ATOM 4214 C CA . GLN A 1 8 ? -4.209 -3.915 -2.156 1.00 0.00 8 GLN A CA 4
ATOM 4215 C C . GLN A 1 8 ? -4.341 -4.411 -3.594 1.00 0.00 8 GLN A C 4
ATOM 4216 O O . GLN A 1 8 ? -4.668 -5.573 -3.830 1.00 0.00 8 GLN A O 4
ATOM 4230 N N . SER A 1 9 ? -4.086 -3.525 -4.551 1.00 0.00 9 SER A N 4
ATOM 4231 C CA . SER A 1 9 ? -4.180 -3.880 -5.962 1.00 0.00 9 SER A CA 4
ATOM 4232 C C . SER A 1 9 ? -2.874 -4.491 -6.457 1.00 0.00 9 SER A C 4
ATOM 4233 O O . SER A 1 9 ? -2.875 -5.361 -7.329 1.00 0.00 9 SER A O 4
ATOM 4241 N N . VAL A 1 10 ? -1.761 -4.032 -5.896 1.00 0.00 10 VAL A N 4
ATOM 4242 C CA . VAL A 1 10 ? -0.448 -4.536 -6.282 1.00 0.00 10 VAL A CA 4
ATOM 4243 C C . VAL A 1 10 ? -0.297 -6.009 -5.918 1.00 0.00 10 VAL A C 4
ATOM 4244 O O . VAL A 1 10 ? 0.440 -6.747 -6.573 1.00 0.00 10 VAL A O 4
ATOM 4257 N N . GLY A 1 11 ? -0.997 -6.431 -4.871 1.00 0.00 11 GLY A N 4
ATOM 4258 C CA . GLY A 1 11 ? -0.926 -7.814 -4.438 1.00 0.00 11 GLY A CA 4
ATOM 4259 C C . GLY A 1 11 ? -0.168 -7.974 -3.134 1.00 0.00 11 GLY A C 4
ATOM 4260 O O . GLY A 1 11 ? 0.673 -8.863 -3.002 1.00 0.00 11 GLY A O 4
ATOM 4264 N N . LEU A 1 12 ? -0.465 -7.108 -2.171 1.00 0.00 12 LEU A N 4
ATOM 4265 C CA . LEU A 1 12 ? 0.195 -7.152 -0.872 1.00 0.00 12 LEU A CA 4
ATOM 4266 C C . LEU A 1 12 ? -0.797 -7.514 0.230 1.00 0.00 12 LEU A C 4
ATOM 4267 O O . LEU A 1 12 ? -0.469 -8.260 1.154 1.00 0.00 12 LEU A O 4
ATOM 4283 N N . VAL A 1 13 ? -2.008 -6.977 0.128 1.00 0.00 13 VAL A N 4
ATOM 4284 C CA . VAL A 1 13 ? -3.046 -7.239 1.119 1.00 0.00 13 VAL A CA 4
ATOM 4285 C C . VAL A 1 13 ? -3.452 -8.710 1.124 1.00 0.00 13 VAL A C 4
ATOM 4286 O O . VAL A 1 13 ? -3.396 -9.384 0.095 1.00 0.00 13 VAL A O 4
ATOM 4299 N N . LYS A 1 14 ? -3.864 -9.198 2.288 1.00 0.00 14 LYS A N 4
ATOM 4300 C CA . LYS A 1 14 ? -4.286 -10.586 2.431 1.00 0.00 14 LYS A CA 4
ATOM 4301 C C . LYS A 1 14 ? -5.800 -10.710 2.275 1.00 0.00 14 LYS A C 4
ATOM 4302 O O . LYS A 1 14 ? -6.459 -9.788 1.797 1.00 0.00 14 LYS A O 4
ATOM 4321 N N . ARG A 1 15 ? -6.344 -11.852 2.683 1.00 0.00 15 ARG A N 4
ATOM 4322 C CA . ARG A 1 15 ? -7.779 -12.091 2.588 1.00 0.00 15 ARG A CA 4
ATOM 4323 C C . ARG A 1 15 ? -8.245 -12.043 1.135 1.00 0.00 15 ARG A C 4
ATOM 4324 O O . ARG A 1 15 ? -7.566 -11.484 0.274 1.00 0.00 15 ARG A O 4
ATOM 4345 N N . ARG A 1 16 ? -9.406 -12.633 0.873 1.00 0.00 16 ARG A N 4
ATOM 4346 C CA . ARG A 1 16 ? -9.963 -12.657 -0.475 1.00 0.00 16 ARG A CA 4
ATOM 4347 C C . ARG A 1 16 ? -11.175 -11.736 -0.576 1.00 0.00 16 ARG A C 4
ATOM 4348 O O . ARG A 1 16 ? -12.282 -12.178 -0.886 1.00 0.00 16 ARG A O 4
ATOM 4369 N N . VAL A 1 17 ? -10.958 -10.451 -0.312 1.00 0.00 17 VAL A N 4
ATOM 4370 C CA . VAL A 1 17 ? -12.031 -9.467 -0.373 1.00 0.00 17 VAL A CA 4
ATOM 4371 C C . VAL A 1 17 ? -11.504 -8.107 -0.819 1.00 0.00 17 VAL A C 4
ATOM 4372 O O . VAL A 1 17 ? -10.328 -7.795 -0.635 1.00 0.00 17 VAL A O 4
ATOM 4385 N N . LEU A 1 18 ? -12.383 -7.302 -1.408 1.00 0.00 18 LEU A N 4
ATOM 4386 C CA . LEU A 1 18 ? -12.007 -5.976 -1.882 1.00 0.00 18 LEU A CA 4
ATOM 4387 C C . LEU A 1 18 ? -12.161 -4.936 -0.776 1.00 0.00 18 LEU A C 4
ATOM 4388 O O . LEU A 1 18 ? -11.471 -3.917 -0.769 1.00 0.00 18 LEU A O 4
ATOM 4404 N N . ALA A 1 19 ? -13.072 -5.199 0.157 1.00 0.00 19 ALA A N 4
ATOM 4405 C CA . ALA A 1 19 ? -13.317 -4.284 1.266 1.00 0.00 19 ALA A CA 4
ATOM 4406 C C . ALA A 1 19 ? -12.030 -3.983 2.028 1.00 0.00 19 ALA A C 4
ATOM 4407 O O . ALA A 1 19 ? -11.228 -4.879 2.289 1.00 0.00 19 ALA A O 4
ATOM 4414 N N . THR A 1 20 ? -11.840 -2.716 2.381 1.00 0.00 20 THR A N 4
ATOM 4415 C CA . THR A 1 20 ? -10.651 -2.297 3.112 1.00 0.00 20 THR A CA 4
ATOM 4416 C C . THR A 1 20 ? -10.822 -2.526 4.610 1.00 0.00 20 THR A C 4
ATOM 4417 O O . THR A 1 20 ? -11.614 -1.849 5.266 1.00 0.00 20 THR A O 4
ATOM 4428 N N . ASP A 1 21 ? -10.073 -3.485 5.145 1.00 0.00 21 ASP A N 4
ATOM 4429 C CA . ASP A 1 21 ? -10.140 -3.804 6.566 1.00 0.00 21 ASP A CA 4
ATOM 4430 C C . ASP A 1 21 ? -8.875 -3.343 7.288 1.00 0.00 21 ASP A C 4
ATOM 4431 O O . ASP A 1 21 ? -8.906 -3.037 8.480 1.00 0.00 21 ASP A O 4
ATOM 4440 N N . MET A 1 22 ? -7.765 -3.297 6.557 1.00 0.00 22 MET A N 4
ATOM 4441 C CA . MET A 1 22 ? -6.490 -2.873 7.127 1.00 0.00 22 MET A CA 4
ATOM 4442 C C . MET A 1 22 ? -6.619 -1.517 7.817 1.00 0.00 22 MET A C 4
ATOM 4443 O O . MET A 1 22 ? -5.898 -1.223 8.770 1.00 0.00 22 MET A O 4
ATOM 4457 N N . CYS A 1 23 ? -7.542 -0.696 7.329 1.00 0.00 23 CYS A N 4
ATOM 4458 C CA . CYS A 1 23 ? -7.766 0.628 7.900 1.00 0.00 23 CYS A CA 4
ATOM 4459 C C . CYS A 1 23 ? -8.278 0.527 9.335 1.00 0.00 23 CYS A C 4
ATOM 4460 O O . CYS A 1 23 ? -8.172 1.479 10.108 1.00 0.00 23 CYS A O 4
ATOM 4468 N N . ASN A 1 24 ? -8.837 -0.628 9.686 1.00 0.00 24 ASN A N 4
ATOM 4469 C CA . ASN A 1 24 ? -9.365 -0.844 11.028 1.00 0.00 24 ASN A CA 4
ATOM 4470 C C . ASN A 1 24 ? -8.324 -1.508 11.924 1.00 0.00 24 ASN A C 4
ATOM 4471 O O . ASN A 1 24 ? -8.062 -1.045 13.034 1.00 0.00 24 ASN A O 4
ATOM 4482 N N . VAL A 1 25 ? -7.734 -2.594 11.435 1.00 0.00 25 VAL A N 4
ATOM 4483 C CA . VAL A 1 25 ? -6.721 -3.320 12.193 1.00 0.00 25 VAL A CA 4
ATOM 4484 C C . VAL A 1 25 ? -5.543 -2.415 12.543 1.00 0.00 25 VAL A C 4
ATOM 4485 O O . VAL A 1 25 ? -4.886 -2.603 13.567 1.00 0.00 25 VAL A O 4
ATOM 4498 N N . GLY A 1 26 ? -5.283 -1.434 11.685 1.00 0.00 26 GLY A N 4
ATOM 4499 C CA . GLY A 1 26 ? -4.186 -0.512 11.919 1.00 0.00 26 GLY A CA 4
ATOM 4500 C C . GLY A 1 26 ? -3.033 -0.719 10.954 1.00 0.00 26 GLY A C 4
ATOM 4501 O O . GLY A 1 26 ? -1.908 -0.301 11.225 1.00 0.00 26 GLY A O 4
ATOM 4505 N N . ALA A 1 27 ? -3.313 -1.364 9.825 1.00 0.00 27 ALA A N 4
ATOM 4506 C CA . ALA A 1 27 ? -2.290 -1.625 8.818 1.00 0.00 27 ALA A CA 4
ATOM 4507 C C . ALA A 1 27 ? -2.340 -0.586 7.702 1.00 0.00 27 ALA A C 4
ATOM 4508 O O . ALA A 1 27 ? -2.020 -0.881 6.551 1.00 0.00 27 ALA A O 4
ATOM 4515 N N . VAL A 1 28 ? -2.744 0.632 8.051 1.00 0.00 28 VAL A N 4
ATOM 4516 C CA . VAL A 1 28 ? -2.835 1.715 7.080 1.00 0.00 28 VAL A CA 4
ATOM 4517 C C . VAL A 1 28 ? -2.236 3.000 7.639 1.00 0.00 28 VAL A C 4
ATOM 4518 O O . VAL A 1 28 ? -2.814 3.634 8.522 1.00 0.00 28 VAL A O 4
ATOM 4531 N N . TRP A 1 29 ? -1.074 3.381 7.119 1.00 0.00 29 TRP A N 4
ATOM 4532 C CA . TRP A 1 29 ? -0.395 4.591 7.565 1.00 0.00 29 TRP A CA 4
ATOM 4533 C C . TRP A 1 29 ? 0.209 5.341 6.384 1.00 0.00 29 TRP A C 4
ATOM 4534 O O . TRP A 1 29 ? 1.216 4.916 5.817 1.00 0.00 29 TRP A O 4
ATOM 4555 N N . LEU A 1 30 ? -0.411 6.456 6.020 1.00 0.00 30 LEU A N 4
ATOM 4556 C CA . LEU A 1 30 ? 0.065 7.268 4.906 1.00 0.00 30 LEU A CA 4
ATOM 4557 C C . LEU A 1 30 ? 1.077 8.304 5.384 1.00 0.00 30 LEU A C 4
ATOM 4558 O O . LEU A 1 30 ? 0.779 9.123 6.253 1.00 0.00 30 LEU A O 4
ATOM 4574 N N . ASN A 1 31 ? 2.277 8.262 4.810 1.00 0.00 31 ASN A N 4
ATOM 4575 C CA . ASN A 1 31 ? 3.337 9.196 5.175 1.00 0.00 31 ASN A CA 4
ATOM 4576 C C . ASN A 1 31 ? 3.846 8.917 6.587 1.00 0.00 31 ASN A C 4
ATOM 4577 O O . ASN A 1 31 ? 4.986 8.493 6.774 1.00 0.00 31 ASN A O 4
ATOM 4588 N N . GLY A 1 32 ? 2.991 9.159 7.577 1.00 0.00 32 GLY A N 4
ATOM 4589 C CA . GLY A 1 32 ? 3.373 8.927 8.957 1.00 0.00 32 GLY A CA 4
ATOM 4590 C C . GLY A 1 32 ? 2.425 9.585 9.940 1.00 0.00 32 GLY A C 4
ATOM 4591 O O . GLY A 1 32 ? 2.857 10.292 10.851 1.00 0.00 32 GLY A O 4
ATOM 4595 N N . SER A 1 33 ? 1.129 9.353 9.758 1.00 0.00 33 SER A N 4
ATOM 4596 C CA . SER A 1 33 ? 0.118 9.929 10.637 1.00 0.00 33 SER A CA 4
ATOM 4597 C C . SER A 1 33 ? -1.188 9.146 10.555 1.00 0.00 33 SER A C 4
ATOM 4598 O O . SER A 1 33 ? -2.270 9.700 10.753 1.00 0.00 33 SER A O 4
ATOM 4606 N N . CYS A 1 34 ? -1.082 7.853 10.260 1.00 0.00 34 CYS A N 4
ATOM 4607 C CA . CYS A 1 34 ? -2.255 6.995 10.152 1.00 0.00 34 CYS A CA 4
ATOM 4608 C C . CYS A 1 34 ? -3.191 7.488 9.054 1.00 0.00 34 CYS A C 4
ATOM 4609 O O . CYS A 1 34 ? -3.153 8.657 8.670 1.00 0.00 34 CYS A O 4
ATOM 4617 N N . ALA A 1 35 ? -4.032 6.589 8.552 1.00 0.00 35 ALA A N 4
ATOM 4618 C CA . ALA A 1 35 ? -4.977 6.933 7.498 1.00 0.00 35 ALA A CA 4
ATOM 4619 C C . ALA A 1 35 ? -6.137 5.944 7.456 1.00 0.00 35 ALA A C 4
ATOM 4620 O O . ALA A 1 35 ? -6.054 4.850 8.014 1.00 0.00 35 ALA A O 4
ATOM 4627 N N . LYS A 1 36 ? -7.219 6.336 6.791 1.00 0.00 36 LYS A N 4
ATOM 4628 C CA . LYS A 1 36 ? -8.398 5.486 6.675 1.00 0.00 36 LYS A CA 4
ATOM 4629 C C . LYS A 1 36 ? -8.405 4.750 5.337 1.00 0.00 36 LYS A C 4
ATOM 4630 O O . LYS A 1 36 ? -7.380 4.663 4.662 1.00 0.00 36 LYS A O 4
ATOM 4649 N N . ALA A 1 37 ? -9.567 4.223 4.959 1.00 0.00 37 ALA A N 4
ATOM 4650 C CA . ALA A 1 37 ? -9.705 3.496 3.702 1.00 0.00 37 ALA A CA 4
ATOM 4651 C C . ALA A 1 37 ? -10.199 4.412 2.586 1.00 0.00 37 ALA A C 4
ATOM 4652 O O . ALA A 1 37 ? -10.842 3.959 1.640 1.00 0.00 37 ALA A O 4
ATOM 4659 N N . SER A 1 38 ? -9.895 5.700 2.703 1.00 0.00 38 SER A N 4
ATOM 4660 C CA . SER A 1 38 ? -10.308 6.678 1.703 1.00 0.00 38 SER A CA 4
ATOM 4661 C C . SER A 1 38 ? -9.295 7.812 1.600 1.00 0.00 38 SER A C 4
ATOM 4662 O O . SER A 1 38 ? -9.644 8.940 1.251 1.00 0.00 38 SER A O 4
ATOM 4670 N N . LYS A 1 39 ? -8.039 7.508 1.908 1.00 0.00 39 LYS A N 4
ATOM 4671 C CA . LYS A 1 39 ? -6.978 8.506 1.850 1.00 0.00 39 LYS A CA 4
ATOM 4672 C C . LYS A 1 39 ? -6.151 8.348 0.578 1.00 0.00 39 LYS A C 4
ATOM 4673 O O . LYS A 1 39 ? -5.627 7.270 0.296 1.00 0.00 39 LYS A O 4
ATOM 4692 N N . GLU A 1 40 ? -6.038 9.430 -0.187 1.00 0.00 40 GLU A N 4
ATOM 4693 C CA . GLU A 1 40 ? -5.274 9.411 -1.430 1.00 0.00 40 GLU A CA 4
ATOM 4694 C C . GLU A 1 40 ? -3.776 9.382 -1.146 1.00 0.00 40 GLU A C 4
ATOM 4695 O O . GLU A 1 40 ? -3.318 9.885 -0.120 1.00 0.00 40 GLU A O 4
ATOM 4707 N N . VAL A 1 41 ? -3.015 8.790 -2.062 1.00 0.00 41 VAL A N 4
ATOM 4708 C CA . VAL A 1 41 ? -1.569 8.696 -1.910 1.00 0.00 41 VAL A CA 4
ATOM 4709 C C . VAL A 1 41 ? -0.849 9.482 -3.001 1.00 0.00 41 VAL A C 4
ATOM 4710 O O . VAL A 1 41 ? -1.410 9.743 -4.065 1.00 0.00 41 VAL A O 4
ATOM 4723 N N . LYS A 1 42 ? 0.397 9.856 -2.729 1.00 0.00 42 LYS A N 4
ATOM 4724 C CA . LYS A 1 42 ? 1.195 10.613 -3.687 1.00 0.00 42 LYS A CA 4
ATOM 4725 C C . LYS A 1 42 ? 2.535 9.927 -3.937 1.00 0.00 42 LYS A C 4
ATOM 4726 O O . LYS A 1 42 ? 2.811 8.863 -3.384 1.00 0.00 42 LYS A O 4
ATOM 4745 N N . ALA A 1 43 ? 3.363 10.542 -4.775 1.00 0.00 43 ALA A N 4
ATOM 4746 C CA . ALA A 1 43 ? 4.672 9.988 -5.095 1.00 0.00 43 ALA A CA 4
ATOM 4747 C C . ALA A 1 43 ? 5.715 10.409 -4.066 1.00 0.00 43 ALA A C 4
ATOM 4748 O O . ALA A 1 43 ? 5.737 11.557 -3.624 1.00 0.00 43 ALA A O 4
ATOM 4755 N N . GLY A 1 44 ? 6.576 9.471 -3.689 1.00 0.00 44 GLY A N 4
ATOM 4756 C CA . GLY A 1 44 ? 7.611 9.761 -2.714 1.00 0.00 44 GLY A CA 4
ATOM 4757 C C . GLY A 1 44 ? 7.079 9.787 -1.294 1.00 0.00 44 GLY A C 4
ATOM 4758 O O . GLY A 1 44 ? 7.623 10.477 -0.433 1.00 0.00 44 GLY A O 4
ATOM 4762 N N . ASP A 1 45 ? 6.013 9.031 -1.051 1.00 0.00 45 ASP A N 4
ATOM 4763 C CA . ASP A 1 45 ? 5.407 8.968 0.274 1.00 0.00 45 ASP A CA 4
ATOM 4764 C C . ASP A 1 45 ? 5.776 7.666 0.978 1.00 0.00 45 ASP A C 4
ATOM 4765 O O . ASP A 1 45 ? 6.284 6.735 0.354 1.00 0.00 45 ASP A O 4
ATOM 4774 N N . THR A 1 46 ? 5.522 7.609 2.281 1.00 0.00 46 THR A N 4
ATOM 4775 C CA . THR A 1 46 ? 5.830 6.421 3.068 1.00 0.00 46 THR A CA 4
ATOM 4776 C C . THR A 1 46 ? 4.570 5.606 3.342 1.00 0.00 46 THR A C 4
ATOM 4777 O O . THR A 1 46 ? 3.550 6.146 3.771 1.00 0.00 46 THR A O 4
ATOM 4788 N N . ILE A 1 47 ? 4.649 4.303 3.093 1.00 0.00 47 ILE A N 4
ATOM 4789 C CA . ILE A 1 47 ? 3.519 3.410 3.316 1.00 0.00 47 ILE A CA 4
ATOM 4790 C C . ILE A 1 47 ? 3.828 2.402 4.417 1.00 0.00 47 ILE A C 4
ATOM 4791 O O . ILE A 1 47 ? 4.502 1.398 4.182 1.00 0.00 47 ILE A O 4
ATOM 4807 N N . SER A 1 48 ? 3.332 2.674 5.619 1.00 0.00 48 SER A N 4
ATOM 4808 C CA . SER A 1 48 ? 3.556 1.789 6.756 1.00 0.00 48 SER A CA 4
ATOM 4809 C C . SER A 1 48 ? 2.493 0.697 6.811 1.00 0.00 48 SER A C 4
ATOM 4810 O O . SER A 1 48 ? 1.344 0.914 6.425 1.00 0.00 48 SER A O 4
ATOM 4818 N N . LEU A 1 49 ? 2.884 -0.477 7.292 1.00 0.00 49 LEU A N 4
ATOM 4819 C CA . LEU A 1 49 ? 1.967 -1.605 7.397 1.00 0.00 49 LEU A CA 4
ATOM 4820 C C . LEU A 1 49 ? 2.048 -2.241 8.781 1.00 0.00 49 LEU A C 4
ATOM 4821 O O . LEU A 1 49 ? 3.082 -2.173 9.446 1.00 0.00 49 LEU A O 4
ATOM 4837 N N . HIS A 1 50 ? 0.953 -2.856 9.210 1.00 0.00 50 HIS A N 4
ATOM 4838 C CA . HIS A 1 50 ? 0.903 -3.503 10.517 1.00 0.00 50 HIS A CA 4
ATOM 4839 C C . HIS A 1 50 ? 0.964 -5.021 10.379 1.00 0.00 50 HIS A C 4
ATOM 4840 O O . HIS A 1 50 ? 0.168 -5.622 9.658 1.00 0.00 50 HIS A O 4
ATOM 4855 N N . TYR A 1 51 ? 1.914 -5.633 11.078 1.00 0.00 51 TYR A N 4
ATOM 4856 C CA . TYR A 1 51 ? 2.081 -7.081 11.037 1.00 0.00 51 TYR A CA 4
ATOM 4857 C C . TYR A 1 51 ? 2.236 -7.648 12.444 1.00 0.00 51 TYR A C 4
ATOM 4858 O O . TYR A 1 51 ? 2.167 -6.916 13.430 1.00 0.00 51 TYR A O 4
ATOM 4876 N N . LEU A 1 52 ? 2.448 -8.957 12.529 1.00 0.00 52 LEU A N 4
ATOM 4877 C CA . LEU A 1 52 ? 2.615 -9.622 13.817 1.00 0.00 52 LEU A CA 4
ATOM 4878 C C . LEU A 1 52 ? 4.078 -9.613 14.244 1.00 0.00 52 LEU A C 4
ATOM 4879 O O . LEU A 1 52 ? 4.390 -9.489 15.428 1.00 0.00 52 LEU A O 4
ATOM 4895 N N . LYS A 1 53 ? 4.973 -9.745 13.270 1.00 0.00 53 LYS A N 4
ATOM 4896 C CA . LYS A 1 53 ? 6.404 -9.751 13.542 1.00 0.00 53 LYS A CA 4
ATOM 4897 C C . LYS A 1 53 ? 6.929 -8.332 13.740 1.00 0.00 53 LYS A C 4
ATOM 4898 O O . LYS A 1 53 ? 7.938 -8.122 14.415 1.00 0.00 53 LYS A O 4
ATOM 4917 N N . GLY A 1 54 ? 6.241 -7.359 13.147 1.00 0.00 54 GLY A N 4
ATOM 4918 C CA . GLY A 1 54 ? 6.658 -5.975 13.274 1.00 0.00 54 GLY A CA 4
ATOM 4919 C C . GLY A 1 54 ? 6.086 -5.093 12.181 1.00 0.00 54 GLY A C 4
ATOM 4920 O O . GLY A 1 54 ? 4.920 -5.229 11.810 1.00 0.00 54 GLY A O 4
ATOM 4924 N N . ILE A 1 55 ? 6.909 -4.186 11.666 1.00 0.00 55 ILE A N 4
ATOM 4925 C CA . ILE A 1 55 ? 6.482 -3.276 10.610 1.00 0.00 55 ILE A CA 4
ATOM 4926 C C . ILE A 1 55 ? 7.427 -3.340 9.414 1.00 0.00 55 ILE A C 4
ATOM 4927 O O . ILE A 1 55 ? 8.620 -3.603 9.567 1.00 0.00 55 ILE A O 4
ATOM 4943 N N . GLU A 1 56 ? 6.886 -3.099 8.225 1.00 0.00 56 GLU A N 4
ATOM 4944 C CA . GLU A 1 56 ? 7.680 -3.129 7.002 1.00 0.00 56 GLU A CA 4
ATOM 4945 C C . GLU A 1 56 ? 8.092 -1.721 6.584 1.00 0.00 56 GLU A C 4
ATOM 4946 O O . GLU A 1 56 ? 9.271 -1.451 6.352 1.00 0.00 56 GLU A O 4
ATOM 4958 N N . GLU A 1 57 ? 7.113 -0.827 6.488 1.00 0.00 57 GLU A N 4
ATOM 4959 C CA . GLU A 1 57 ? 7.371 0.555 6.097 1.00 0.00 57 GLU A CA 4
ATOM 4960 C C . GLU A 1 57 ? 7.919 0.627 4.675 1.00 0.00 57 GLU A C 4
ATOM 4961 O O . GLU A 1 57 ? 9.095 0.354 4.438 1.00 0.00 57 GLU A O 4
ATOM 4973 N N . TYR A 1 58 ? 7.057 0.997 3.734 1.00 0.00 58 TYR A N 4
ATOM 4974 C CA . TYR A 1 58 ? 7.452 1.108 2.334 1.00 0.00 58 TYR A CA 4
ATOM 4975 C C . TYR A 1 58 ? 7.497 2.568 1.896 1.00 0.00 58 TYR A C 4
ATOM 4976 O O . TYR A 1 58 ? 7.220 3.472 2.684 1.00 0.00 58 TYR A O 4
ATOM 4994 N N . THR A 1 59 ? 7.845 2.789 0.633 1.00 0.00 59 THR A N 4
ATOM 4995 C CA . THR A 1 59 ? 7.924 4.138 0.085 1.00 0.00 59 THR A CA 4
ATOM 4996 C C . THR A 1 59 ? 7.422 4.168 -1.354 1.00 0.00 59 THR A C 4
ATOM 4997 O O . THR A 1 59 ? 7.876 3.392 -2.195 1.00 0.00 59 THR A O 4
ATOM 5008 N N . ILE A 1 60 ? 6.485 5.068 -1.633 1.00 0.00 60 ILE A N 4
ATOM 5009 C CA . ILE A 1 60 ? 5.928 5.194 -2.974 1.00 0.00 60 ILE A CA 4
ATOM 5010 C C . ILE A 1 60 ? 6.898 5.912 -3.903 1.00 0.00 60 ILE A C 4
ATOM 5011 O O . ILE A 1 60 ? 7.362 7.012 -3.605 1.00 0.00 60 ILE A O 4
ATOM 5027 N N . LEU A 1 61 ? 7.203 5.280 -5.030 1.00 0.00 61 LEU A N 4
ATOM 5028 C CA . LEU A 1 61 ? 8.122 5.854 -6.005 1.00 0.00 61 LEU A CA 4
ATOM 5029 C C . LEU A 1 61 ? 7.371 6.638 -7.080 1.00 0.00 61 LEU A C 4
ATOM 5030 O O . LEU A 1 61 ? 7.968 7.428 -7.811 1.00 0.00 61 LEU A O 4
ATOM 5046 N N . GLN A 1 62 ? 6.063 6.416 -7.174 1.00 0.00 62 GLN A N 4
ATOM 5047 C CA . GLN A 1 62 ? 5.240 7.106 -8.163 1.00 0.00 62 GLN A CA 4
ATOM 5048 C C . GLN A 1 62 ? 3.778 6.689 -8.043 1.00 0.00 62 GLN A C 4
ATOM 5049 O O . GLN A 1 62 ? 3.447 5.743 -7.327 1.00 0.00 62 GLN A O 4
ATOM 5063 N N . ILE A 1 63 ? 2.906 7.402 -8.749 1.00 0.00 63 ILE A N 4
ATOM 5064 C CA . ILE A 1 63 ? 1.479 7.109 -8.723 1.00 0.00 63 ILE A CA 4
ATOM 5065 C C . ILE A 1 63 ? 0.916 6.998 -10.139 1.00 0.00 63 ILE A C 4
ATOM 5066 O O . ILE A 1 63 ? 0.530 8.000 -10.741 1.00 0.00 63 ILE A O 4
ATOM 5082 N N . PRO A 1 64 ? 0.863 5.774 -10.692 1.00 0.00 64 PRO A N 4
ATOM 5083 C CA . PRO A 1 64 ? 0.344 5.541 -12.044 1.00 0.00 64 PRO A CA 4
ATOM 5084 C C . PRO A 1 64 ? -1.161 5.770 -12.141 1.00 0.00 64 PRO A C 4
ATOM 5085 O O . PRO A 1 64 ? -1.716 5.854 -13.238 1.00 0.00 64 PRO A O 4
ATOM 5096 N N . ALA A 1 65 ? -1.819 5.869 -10.991 1.00 0.00 65 ALA A N 4
ATOM 5097 C CA . ALA A 1 65 ? -3.260 6.088 -10.951 1.00 0.00 65 ALA A CA 4
ATOM 5098 C C . ALA A 1 65 ? -4.005 4.963 -11.660 1.00 0.00 65 ALA A C 4
ATOM 5099 O O . ALA A 1 65 ? -5.059 5.182 -12.258 1.00 0.00 65 ALA A O 4
ATOM 5106 N N . LEU A 1 66 ? -3.450 3.756 -11.590 1.00 0.00 66 LEU A N 4
ATOM 5107 C CA . LEU A 1 66 ? -4.062 2.595 -12.227 1.00 0.00 66 LEU A CA 4
ATOM 5108 C C . LEU A 1 66 ? -5.027 1.895 -11.273 1.00 0.00 66 LEU A C 4
ATOM 5109 O O . LEU A 1 66 ? -5.289 2.381 -10.173 1.00 0.00 66 LEU A O 4
ATOM 5125 N N . LYS A 1 67 ? -5.551 0.752 -11.703 1.00 0.00 67 LYS A N 4
ATOM 5126 C CA . LYS A 1 67 ? -6.487 -0.014 -10.889 1.00 0.00 67 LYS A CA 4
ATOM 5127 C C . LYS A 1 67 ? -5.816 -1.253 -10.304 1.00 0.00 67 LYS A C 4
ATOM 5128 O O . LYS A 1 67 ? -5.938 -1.530 -9.111 1.00 0.00 67 LYS A O 4
ATOM 5147 N N . ASN A 1 68 ? -5.111 -1.995 -11.151 1.00 0.00 68 ASN A N 4
ATOM 5148 C CA . ASN A 1 68 ? -4.422 -3.206 -10.717 1.00 0.00 68 ASN A CA 4
ATOM 5149 C C . ASN A 1 68 ? -3.023 -3.283 -11.320 1.00 0.00 68 ASN A C 4
ATOM 5150 O O . ASN A 1 68 ? -2.800 -2.861 -12.455 1.00 0.00 68 ASN A O 4
ATOM 5161 N N . VAL A 1 69 ? -2.084 -3.827 -10.553 1.00 0.00 69 VAL A N 4
ATOM 5162 C CA . VAL A 1 69 ? -0.705 -3.962 -11.011 1.00 0.00 69 VAL A CA 4
ATOM 5163 C C . VAL A 1 69 ? -0.209 -5.396 -10.833 1.00 0.00 69 VAL A C 4
ATOM 5164 O O . VAL A 1 69 ? -0.140 -5.899 -9.712 1.00 0.00 69 VAL A O 4
ATOM 5177 N N . PRO A 1 70 ? 0.147 -6.079 -11.938 1.00 0.00 70 PRO A N 4
ATOM 5178 C CA . PRO A 1 70 ? 0.637 -7.460 -11.884 1.00 0.00 70 PRO A CA 4
ATOM 5179 C C . PRO A 1 70 ? 1.795 -7.625 -10.904 1.00 0.00 70 PRO A C 4
ATOM 5180 O O . PRO A 1 70 ? 2.163 -6.686 -10.200 1.00 0.00 70 PRO A O 4
ATOM 5191 N N . ARG A 1 71 ? 2.365 -8.824 -10.866 1.00 0.00 71 ARG A N 4
ATOM 5192 C CA . ARG A 1 71 ? 3.482 -9.110 -9.972 1.00 0.00 71 ARG A CA 4
ATOM 5193 C C . ARG A 1 71 ? 4.815 -8.986 -10.702 1.00 0.00 71 ARG A C 4
ATOM 5194 O O . ARG A 1 71 ? 5.780 -9.677 -10.376 1.00 0.00 71 ARG A O 4
ATOM 5215 N N . LYS A 1 72 ? 4.863 -8.098 -11.691 1.00 0.00 72 LYS A N 4
ATOM 5216 C CA . LYS A 1 72 ? 6.079 -7.880 -12.467 1.00 0.00 72 LYS A CA 4
ATOM 5217 C C . LYS A 1 72 ? 6.489 -6.413 -12.433 1.00 0.00 72 LYS A C 4
ATOM 5218 O O . LYS A 1 72 ? 7.664 -6.090 -12.256 1.00 0.00 72 LYS A O 4
ATOM 5237 N N . ASP A 1 73 ? 5.514 -5.526 -12.605 1.00 0.00 73 ASP A N 4
ATOM 5238 C CA . ASP A 1 73 ? 5.774 -4.091 -12.594 1.00 0.00 73 ASP A CA 4
ATOM 5239 C C . ASP A 1 73 ? 5.259 -3.453 -11.307 1.00 0.00 73 ASP A C 4
ATOM 5240 O O . ASP A 1 73 ? 4.921 -2.270 -11.281 1.00 0.00 73 ASP A O 4
ATOM 5249 N N . THR A 1 74 ? 5.204 -4.245 -10.241 1.00 0.00 74 THR A N 4
ATOM 5250 C CA . THR A 1 74 ? 4.732 -3.758 -8.949 1.00 0.00 74 THR A CA 4
ATOM 5251 C C . THR A 1 74 ? 5.890 -3.264 -8.083 1.00 0.00 74 THR A C 4
ATOM 5252 O O . THR A 1 74 ? 5.674 -2.638 -7.045 1.00 0.00 74 THR A O 4
ATOM 5263 N N . HIS A 1 75 ? 7.119 -3.546 -8.512 1.00 0.00 75 HIS A N 4
ATOM 5264 C CA . HIS A 1 75 ? 8.301 -3.126 -7.768 1.00 0.00 75 HIS A CA 4
ATOM 5265 C C . HIS A 1 75 ? 8.848 -1.803 -8.300 1.00 0.00 75 HIS A C 4
ATOM 5266 O O . HIS A 1 75 ? 10.023 -1.488 -8.112 1.00 0.00 75 HIS A O 4
ATOM 5281 N N . LEU A 1 76 ? 7.992 -1.032 -8.963 1.00 0.00 76 LEU A N 4
ATOM 5282 C CA . LEU A 1 76 ? 8.396 0.256 -9.520 1.00 0.00 76 LEU A CA 4
ATOM 5283 C C . LEU A 1 76 ? 7.550 1.399 -8.955 1.00 0.00 76 LEU A C 4
ATOM 5284 O O . LEU A 1 76 ? 7.804 2.567 -9.246 1.00 0.00 76 LEU A O 4
ATOM 5300 N N . TYR A 1 77 ? 6.545 1.059 -8.150 1.00 0.00 77 TYR A N 4
ATOM 5301 C CA . TYR A 1 77 ? 5.671 2.064 -7.555 1.00 0.00 77 TYR A CA 4
ATOM 5302 C C . TYR A 1 77 ? 5.891 2.161 -6.047 1.00 0.00 77 TYR A C 4
ATOM 5303 O O . TYR A 1 77 ? 5.601 3.189 -5.435 1.00 0.00 77 TYR A O 4
ATOM 5321 N N . ILE A 1 78 ? 6.405 1.088 -5.453 1.00 0.00 78 ILE A N 4
ATOM 5322 C CA . ILE A 1 78 ? 6.661 1.060 -4.019 1.00 0.00 78 ILE A CA 4
ATOM 5323 C C . ILE A 1 78 ? 7.824 0.132 -3.682 1.00 0.00 78 ILE A C 4
ATOM 5324 O O . ILE A 1 78 ? 7.968 -0.939 -4.270 1.00 0.00 78 ILE A O 4
ATOM 5340 N N . ALA A 1 79 ? 8.650 0.552 -2.729 1.00 0.00 79 ALA A N 4
ATOM 5341 C CA . ALA A 1 79 ? 9.800 -0.239 -2.311 1.00 0.00 79 ALA A CA 4
ATOM 5342 C C . ALA A 1 79 ? 10.041 -0.100 -0.808 1.00 0.00 79 ALA A C 4
ATOM 5343 O O . ALA A 1 79 ? 10.109 1.012 -0.286 1.00 0.00 79 ALA A O 4
ATOM 5350 N N . PRO A 1 80 ? 10.177 -1.230 -0.088 1.00 0.00 80 PRO A N 4
ATOM 5351 C CA . PRO A 1 80 ? 10.412 -1.220 1.359 1.00 0.00 80 PRO A CA 4
ATOM 5352 C C . PRO A 1 80 ? 11.505 -0.238 1.767 1.00 0.00 80 PRO A C 4
ATOM 5353 O O . PRO A 1 80 ? 12.626 -0.296 1.261 1.00 0.00 80 PRO A O 4
ATOM 5364 N N . LYS A 1 81 ? 11.171 0.663 2.685 1.00 0.00 81 LYS A N 4
ATOM 5365 C CA . LYS A 1 81 ? 12.125 1.658 3.161 1.00 0.00 81 LYS A CA 4
ATOM 5366 C C . LYS A 1 81 ? 13.064 1.057 4.201 1.00 0.00 81 LYS A C 4
ATOM 5367 O O . LYS A 1 81 ? 12.697 0.894 5.364 1.00 0.00 81 LYS A O 4
ATOM 5386 N N . THR A 1 82 ? 14.280 0.730 3.774 1.00 0.00 82 THR A N 4
ATOM 5387 C CA . THR A 1 82 ? 15.274 0.148 4.668 1.00 0.00 82 THR A CA 4
ATOM 5388 C C . THR A 1 82 ? 16.686 0.514 4.224 1.00 0.00 82 THR A C 4
ATOM 5389 O O . THR A 1 82 ? 16.933 0.756 3.043 1.00 0.00 82 THR A O 4
ATOM 5400 N N . LYS A 1 83 ? 17.609 0.553 5.179 1.00 0.00 83 LYS A N 4
ATOM 5401 C CA . LYS A 1 83 ? 18.998 0.890 4.885 1.00 0.00 83 LYS A CA 4
ATOM 5402 C C . LYS A 1 83 ? 19.950 0.093 5.772 1.00 0.00 83 LYS A C 4
ATOM 5403 O O . LYS A 1 83 ? 19.567 -0.384 6.840 1.00 0.00 83 LYS A O 4
ATOM 5422 N N . GLU A 1 84 ? 21.193 -0.046 5.321 1.00 0.00 84 GLU A N 4
ATOM 5423 C CA . GLU A 1 84 ? 22.199 -0.785 6.073 1.00 0.00 84 GLU A CA 4
ATOM 5424 C C . GLU A 1 84 ? 23.087 0.164 6.872 1.00 0.00 84 GLU A C 4
ATOM 5425 O O . GLU A 1 84 ? 23.567 1.158 6.286 1.00 0.00 84 GLU A O 4
ATOM 5437 N N . MET A 1 1 ? -3.962 7.421 -6.440 1.00 0.00 1 MET A N 5
ATOM 5438 C CA . MET A 1 1 ? -3.972 6.094 -5.769 1.00 0.00 1 MET A CA 5
ATOM 5439 C C . MET A 1 1 ? -4.139 6.240 -4.261 1.00 0.00 1 MET A C 5
ATOM 5440 O O . MET A 1 1 ? -3.851 7.293 -3.694 1.00 0.00 1 MET A O 5
ATOM 5456 N N . ARG A 1 2 ? -4.607 5.176 -3.618 1.00 0.00 2 ARG A N 5
ATOM 5457 C CA . ARG A 1 2 ? -4.815 5.184 -2.173 1.00 0.00 2 ARG A CA 5
ATOM 5458 C C . ARG A 1 2 ? -4.294 3.897 -1.541 1.00 0.00 2 ARG A C 5
ATOM 5459 O O . ARG A 1 2 ? -4.365 2.828 -2.143 1.00 0.00 2 ARG A O 5
ATOM 5480 N N . ILE A 1 3 ? -3.774 4.011 -0.320 1.00 0.00 3 ILE A N 5
ATOM 5481 C CA . ILE A 1 3 ? -3.237 2.861 0.410 1.00 0.00 3 ILE A CA 5
ATOM 5482 C C . ILE A 1 3 ? -4.146 1.641 0.281 1.00 0.00 3 ILE A C 5
ATOM 5483 O O . ILE A 1 3 ? -3.679 0.503 0.312 1.00 0.00 3 ILE A O 5
ATOM 5499 N N . ASP A 1 4 ? -5.443 1.884 0.136 1.00 0.00 4 ASP A N 5
ATOM 5500 C CA . ASP A 1 4 ? -6.410 0.802 0.004 1.00 0.00 4 ASP A CA 5
ATOM 5501 C C . ASP A 1 4 ? -6.178 0.005 -1.278 1.00 0.00 4 ASP A C 5
ATOM 5502 O O . ASP A 1 4 ? -5.953 -1.200 -1.234 1.00 0.00 4 ASP A O 5
ATOM 5511 N N . LYS A 1 5 ? -6.247 0.684 -2.419 1.00 0.00 5 LYS A N 5
ATOM 5512 C CA . LYS A 1 5 ? -6.057 0.032 -3.713 1.00 0.00 5 LYS A CA 5
ATOM 5513 C C . LYS A 1 5 ? -4.592 0.044 -4.157 1.00 0.00 5 LYS A C 5
ATOM 5514 O O . LYS A 1 5 ? -4.251 -0.526 -5.194 1.00 0.00 5 LYS A O 5
ATOM 5533 N N . PHE A 1 6 ? -3.731 0.705 -3.390 1.00 0.00 6 PHE A N 5
ATOM 5534 C CA . PHE A 1 6 ? -2.315 0.793 -3.737 1.00 0.00 6 PHE A CA 5
ATOM 5535 C C . PHE A 1 6 ? -1.573 -0.513 -3.460 1.00 0.00 6 PHE A C 5
ATOM 5536 O O . PHE A 1 6 ? -1.050 -1.144 -4.378 1.00 0.00 6 PHE A O 5
ATOM 5553 N N . LEU A 1 7 ? -1.514 -0.902 -2.192 1.00 0.00 7 LEU A N 5
ATOM 5554 C CA . LEU A 1 7 ? -0.813 -2.121 -1.798 1.00 0.00 7 LEU A CA 5
ATOM 5555 C C . LEU A 1 7 ? -1.686 -3.361 -1.965 1.00 0.00 7 LEU A C 5
ATOM 5556 O O . LEU A 1 7 ? -1.184 -4.486 -1.963 1.00 0.00 7 LEU A O 5
ATOM 5572 N N . GLN A 1 8 ? -2.989 -3.160 -2.104 1.00 0.00 8 GLN A N 5
ATOM 5573 C CA . GLN A 1 8 ? -3.916 -4.275 -2.263 1.00 0.00 8 GLN A CA 5
ATOM 5574 C C . GLN A 1 8 ? -4.115 -4.633 -3.735 1.00 0.00 8 GLN A C 5
ATOM 5575 O O . GLN A 1 8 ? -4.545 -5.741 -4.056 1.00 0.00 8 GLN A O 5
ATOM 5589 N N . SER A 1 9 ? -3.809 -3.693 -4.627 1.00 0.00 9 SER A N 5
ATOM 5590 C CA . SER A 1 9 ? -3.965 -3.927 -6.060 1.00 0.00 9 SER A CA 5
ATOM 5591 C C . SER A 1 9 ? -2.613 -4.078 -6.752 1.00 0.00 9 SER A C 5
ATOM 5592 O O . SER A 1 9 ? -2.505 -3.897 -7.966 1.00 0.00 9 SER A O 5
ATOM 5600 N N . VAL A 1 10 ? -1.582 -4.414 -5.980 1.00 0.00 10 VAL A N 5
ATOM 5601 C CA . VAL A 1 10 ? -0.243 -4.591 -6.531 1.00 0.00 10 VAL A CA 5
ATOM 5602 C C . VAL A 1 10 ? 0.212 -6.044 -6.428 1.00 0.00 10 VAL A C 5
ATOM 5603 O O . VAL A 1 10 ? 1.091 -6.482 -7.171 1.00 0.00 10 VAL A O 5
ATOM 5616 N N . GLY A 1 11 ? -0.389 -6.787 -5.503 1.00 0.00 11 GLY A N 5
ATOM 5617 C CA . GLY A 1 11 ? -0.029 -8.180 -5.320 1.00 0.00 11 GLY A CA 5
ATOM 5618 C C . GLY A 1 11 ? 0.467 -8.468 -3.917 1.00 0.00 11 GLY A C 5
ATOM 5619 O O . GLY A 1 11 ? 1.378 -9.274 -3.726 1.00 0.00 11 GLY A O 5
ATOM 5623 N N . LEU A 1 12 ? -0.133 -7.805 -2.933 1.00 0.00 12 LEU A N 5
ATOM 5624 C CA . LEU A 1 12 ? 0.250 -7.989 -1.541 1.00 0.00 12 LEU A CA 5
ATOM 5625 C C . LEU A 1 12 ? -0.944 -8.452 -0.713 1.00 0.00 12 LEU A C 5
ATOM 5626 O O . LEU A 1 12 ? -0.829 -9.359 0.112 1.00 0.00 12 LEU A O 5
ATOM 5642 N N . VAL A 1 13 ? -2.092 -7.821 -0.942 1.00 0.00 13 VAL A N 5
ATOM 5643 C CA . VAL A 1 13 ? -3.311 -8.163 -0.222 1.00 0.00 13 VAL A CA 5
ATOM 5644 C C . VAL A 1 13 ? -4.444 -8.499 -1.188 1.00 0.00 13 VAL A C 5
ATOM 5645 O O . VAL A 1 13 ? -4.417 -8.101 -2.352 1.00 0.00 13 VAL A O 5
ATOM 5658 N N . LYS A 1 14 ? -5.437 -9.233 -0.695 1.00 0.00 14 LYS A N 5
ATOM 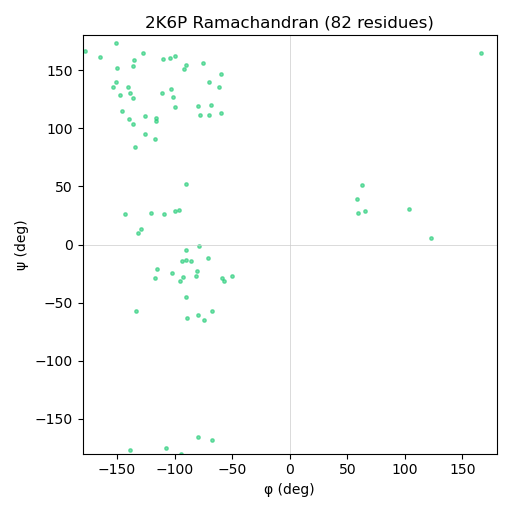5659 C CA . LYS A 1 14 ? -6.579 -9.620 -1.514 1.00 0.00 14 LYS A CA 5
ATOM 5660 C C . LYS A 1 14 ? -7.828 -8.843 -1.108 1.00 0.00 14 LYS A C 5
ATOM 5661 O O . LYS A 1 14 ? -7.777 -7.984 -0.228 1.00 0.00 14 LYS A O 5
ATOM 5680 N N . ARG A 1 15 ? -8.948 -9.152 -1.755 1.00 0.00 15 ARG A N 5
ATOM 5681 C CA . ARG A 1 15 ? -10.210 -8.483 -1.461 1.00 0.00 15 ARG A CA 5
ATOM 5682 C C . ARG A 1 15 ? -10.112 -6.986 -1.738 1.00 0.00 15 ARG A C 5
ATOM 5683 O O . ARG A 1 15 ? -9.023 -6.413 -1.732 1.00 0.00 15 ARG A O 5
ATOM 5704 N N . ARG A 1 16 ? -11.258 -6.360 -1.981 1.00 0.00 16 ARG A N 5
ATOM 5705 C CA . ARG A 1 16 ? -11.305 -4.929 -2.261 1.00 0.00 16 ARG A CA 5
ATOM 5706 C C . ARG A 1 16 ? -12.747 -4.440 -2.342 1.00 0.00 16 ARG A C 5
ATOM 5707 O O . ARG A 1 16 ? -13.685 -5.199 -2.101 1.00 0.00 16 ARG A O 5
ATOM 5728 N N . VAL A 1 17 ? -12.918 -3.166 -2.683 1.00 0.00 17 VAL A N 5
ATOM 5729 C CA . VAL A 1 17 ? -14.248 -2.576 -2.797 1.00 0.00 17 VAL A CA 5
ATOM 5730 C C . VAL A 1 17 ? -14.919 -2.474 -1.430 1.00 0.00 17 VAL A C 5
ATOM 5731 O O . VAL A 1 17 ? -14.512 -3.138 -0.477 1.00 0.00 17 VAL A O 5
ATOM 5744 N N . LEU A 1 18 ? -15.948 -1.635 -1.342 1.00 0.00 18 LEU A N 5
ATOM 5745 C CA . LEU A 1 18 ? -16.678 -1.442 -0.092 1.00 0.00 18 LEU A CA 5
ATOM 5746 C C . LEU A 1 18 ? -15.793 -0.779 0.959 1.00 0.00 18 LEU A C 5
ATOM 5747 O O . LEU A 1 18 ? -15.929 0.413 1.236 1.00 0.00 18 LEU A O 5
ATOM 5763 N N . ALA A 1 19 ? -14.887 -1.556 1.542 1.00 0.00 19 ALA A N 5
ATOM 5764 C CA . ALA A 1 19 ? -13.982 -1.040 2.562 1.00 0.00 19 ALA A CA 5
ATOM 5765 C C . ALA A 1 19 ? -12.962 -2.094 2.978 1.00 0.00 19 ALA A C 5
ATOM 5766 O O . ALA A 1 19 ? -13.133 -3.281 2.702 1.00 0.00 19 ALA A O 5
ATOM 5773 N N . THR A 1 20 ? -11.901 -1.651 3.645 1.00 0.00 20 THR A N 5
ATOM 5774 C CA . THR A 1 20 ? -10.852 -2.554 4.102 1.00 0.00 20 THR A CA 5
ATOM 5775 C C . THR A 1 20 ? -10.930 -2.758 5.612 1.00 0.00 20 THR A C 5
ATOM 5776 O O . THR A 1 20 ? -11.748 -2.136 6.291 1.00 0.00 20 THR A O 5
ATOM 5787 N N . ASP A 1 21 ? -10.074 -3.631 6.133 1.00 0.00 21 ASP A N 5
ATOM 5788 C CA . ASP A 1 21 ? -10.046 -3.915 7.564 1.00 0.00 21 ASP A CA 5
ATOM 5789 C C . ASP A 1 21 ? -8.775 -3.367 8.206 1.00 0.00 21 ASP A C 5
ATOM 5790 O O . ASP A 1 21 ? -8.765 -3.020 9.387 1.00 0.00 21 ASP A O 5
ATOM 5799 N N . MET A 1 22 ? -7.703 -3.294 7.422 1.00 0.00 22 MET A N 5
ATOM 5800 C CA . MET A 1 22 ? -6.426 -2.790 7.915 1.00 0.00 22 MET A CA 5
ATOM 5801 C C . MET A 1 22 ? -6.582 -1.397 8.516 1.00 0.00 22 MET A C 5
ATOM 5802 O O . MET A 1 22 ? -5.894 -1.043 9.473 1.00 0.00 22 MET A O 5
ATOM 5816 N N . CYS A 1 23 ? -7.490 -0.610 7.949 1.00 0.00 23 CYS A N 5
ATOM 5817 C CA . CYS A 1 23 ? -7.735 0.746 8.430 1.00 0.00 23 CYS A CA 5
ATOM 5818 C C . CYS A 1 23 ? -8.312 0.731 9.844 1.00 0.00 23 CYS A C 5
ATOM 5819 O O . CYS A 1 23 ? -8.194 1.710 10.581 1.00 0.00 23 CYS A O 5
ATOM 5827 N N . ASN A 1 24 ? -8.939 -0.380 10.217 1.00 0.00 24 ASN A N 5
ATOM 5828 C CA . ASN A 1 24 ? -9.535 -0.513 11.541 1.00 0.00 24 ASN A CA 5
ATOM 5829 C C . ASN A 1 24 ? -8.537 -1.104 12.533 1.00 0.00 24 ASN A C 5
ATOM 5830 O O . ASN A 1 24 ? -8.347 -0.574 13.627 1.00 0.00 24 ASN A O 5
ATOM 5841 N N . VAL A 1 25 ? -7.906 -2.208 12.146 1.00 0.00 25 VAL A N 5
ATOM 5842 C CA . VAL A 1 25 ? -6.930 -2.871 13.003 1.00 0.00 25 VAL A CA 5
ATOM 5843 C C . VAL A 1 25 ? -5.760 -1.948 13.328 1.00 0.00 25 VAL A C 5
ATOM 5844 O O . VAL A 1 25 ? -5.234 -1.963 14.441 1.00 0.00 25 VAL A O 5
ATOM 5857 N N . GLY A 1 26 ? -5.359 -1.144 12.349 1.00 0.00 26 GLY A N 5
ATOM 5858 C CA . GLY A 1 26 ? -4.253 -0.225 12.548 1.00 0.00 26 GLY A CA 5
ATOM 5859 C C . GLY A 1 26 ? -3.099 -0.490 11.600 1.00 0.00 26 GLY A C 5
ATOM 5860 O O . GLY A 1 26 ? -1.935 -0.333 11.968 1.00 0.00 26 GLY A O 5
ATOM 5864 N N . ALA A 1 27 ? -3.423 -0.893 10.375 1.00 0.00 27 ALA A N 5
ATOM 5865 C CA . ALA A 1 27 ? -2.408 -1.181 9.369 1.00 0.00 27 ALA A CA 5
ATOM 5866 C C . ALA A 1 27 ? -2.516 -0.217 8.192 1.00 0.00 27 ALA A C 5
ATOM 5867 O O . ALA A 1 27 ? -2.176 -0.565 7.061 1.00 0.00 27 ALA A O 5
ATOM 5874 N N . VAL A 1 28 ? -2.991 0.993 8.466 1.00 0.00 28 VAL A N 5
ATOM 5875 C CA . VAL A 1 28 ? -3.145 2.007 7.430 1.00 0.00 28 VAL A CA 5
ATOM 5876 C C . VAL A 1 28 ? -2.678 3.371 7.926 1.00 0.00 28 VAL A C 5
ATOM 5877 O O . VAL A 1 28 ? -3.443 4.117 8.537 1.00 0.00 28 VAL A O 5
ATOM 5890 N N . TRP A 1 29 ? -1.417 3.691 7.657 1.00 0.00 29 TRP A N 5
ATOM 5891 C CA . TRP A 1 29 ? -0.844 4.966 8.073 1.00 0.00 29 TRP A CA 5
ATOM 5892 C C . TRP A 1 29 ? -0.076 5.612 6.925 1.00 0.00 29 TRP A C 5
ATOM 5893 O O . TRP A 1 29 ? 0.890 5.046 6.415 1.00 0.00 29 TRP A O 5
ATOM 5914 N N . LEU A 1 30 ? -0.515 6.799 6.521 1.00 0.00 30 LEU A N 5
ATOM 5915 C CA . LEU A 1 30 ? 0.130 7.520 5.429 1.00 0.00 30 LEU A CA 5
ATOM 5916 C C . LEU A 1 30 ? 1.132 8.539 5.963 1.00 0.00 30 LEU A C 5
ATOM 5917 O O . LEU A 1 30 ? 0.767 9.459 6.693 1.00 0.00 30 LEU A O 5
ATOM 5933 N N . ASN A 1 31 ? 2.397 8.368 5.591 1.00 0.00 31 ASN A N 5
ATOM 5934 C CA . ASN A 1 31 ? 3.453 9.274 6.030 1.00 0.00 31 ASN A CA 5
ATOM 5935 C C . ASN A 1 31 ? 3.539 9.318 7.553 1.00 0.00 31 ASN A C 5
ATOM 5936 O O . ASN A 1 31 ? 3.582 10.392 8.153 1.00 0.00 31 ASN A O 5
ATOM 5947 N N . GLY A 1 32 ? 3.563 8.143 8.173 1.00 0.00 32 GLY A N 5
ATOM 5948 C CA . GLY A 1 32 ? 3.644 8.069 9.619 1.00 0.00 32 GLY A CA 5
ATOM 5949 C C . GLY A 1 32 ? 2.456 8.719 10.300 1.00 0.00 32 GLY A C 5
ATOM 5950 O O . GLY A 1 32 ? 2.583 9.266 11.396 1.00 0.00 32 GLY A O 5
ATOM 5954 N N . SER A 1 33 ? 1.299 8.660 9.650 1.00 0.00 33 SER A N 5
ATOM 5955 C CA . SER A 1 33 ? 0.082 9.247 10.198 1.00 0.00 33 SER A CA 5
ATOM 5956 C C . SER A 1 33 ? -1.105 8.308 10.010 1.00 0.00 33 SER A C 5
ATOM 5957 O O . SER A 1 33 ? -1.306 7.755 8.929 1.00 0.00 33 SER A O 5
ATOM 5965 N N . CYS A 1 34 ? -1.888 8.133 11.070 1.00 0.00 34 CYS A N 5
ATOM 5966 C CA . CYS A 1 34 ? -3.057 7.261 11.020 1.00 0.00 34 CYS A CA 5
ATOM 5967 C C . CYS A 1 34 ? -4.025 7.707 9.929 1.00 0.00 34 CYS A C 5
ATOM 5968 O O . CYS A 1 34 ? -4.576 8.807 9.986 1.00 0.00 34 CYS A O 5
ATOM 5976 N N . ALA A 1 35 ? -4.228 6.846 8.937 1.00 0.00 35 ALA A N 5
ATOM 5977 C CA . ALA A 1 35 ? -5.129 7.153 7.833 1.00 0.00 35 ALA A CA 5
ATOM 5978 C C . ALA A 1 35 ? -6.206 6.082 7.689 1.00 0.00 35 ALA A C 5
ATOM 5979 O O . ALA A 1 35 ? -6.014 4.935 8.091 1.00 0.00 35 ALA A O 5
ATOM 5986 N N . LYS A 1 36 ? -7.340 6.468 7.112 1.00 0.00 36 LYS A N 5
ATOM 5987 C CA . LYS A 1 36 ? -8.451 5.544 6.914 1.00 0.00 36 LYS A CA 5
ATOM 5988 C C . LYS A 1 36 ? -8.324 4.824 5.572 1.00 0.00 36 LYS A C 5
ATOM 5989 O O . LYS A 1 36 ? -7.248 4.790 4.976 1.00 0.00 36 LYS A O 5
ATOM 6008 N N . ALA A 1 37 ? -9.428 4.248 5.103 1.00 0.00 37 ALA A N 5
ATOM 6009 C CA . ALA A 1 37 ? -9.435 3.529 3.835 1.00 0.00 37 ALA A CA 5
ATOM 6010 C C . ALA A 1 37 ? -9.868 4.435 2.685 1.00 0.00 37 ALA A C 5
ATOM 6011 O O . ALA A 1 37 ? -10.418 3.967 1.688 1.00 0.00 37 ALA A O 5
ATOM 6018 N N . SER A 1 38 ? -9.617 5.732 2.830 1.00 0.00 38 SER A N 5
ATOM 6019 C CA . SER A 1 38 ? -9.979 6.700 1.800 1.00 0.00 38 SER A CA 5
ATOM 6020 C C . SER A 1 38 ? -8.911 7.780 1.669 1.00 0.00 38 SER A C 5
ATOM 6021 O O . SER A 1 38 ? -9.201 8.908 1.273 1.00 0.00 38 SER A O 5
ATOM 6029 N N . LYS A 1 39 ? -7.675 7.428 2.006 1.00 0.00 39 LYS A N 5
ATOM 6030 C CA . LYS A 1 39 ? -6.567 8.371 1.927 1.00 0.00 39 LYS A CA 5
ATOM 6031 C C . LYS A 1 39 ? -5.832 8.237 0.597 1.00 0.00 39 LYS A C 5
ATOM 6032 O O . LYS A 1 39 ? -5.303 7.173 0.274 1.00 0.00 39 LYS A O 5
ATOM 6051 N N . GLU A 1 40 ? -5.803 9.321 -0.171 1.00 0.00 40 GLU A N 5
ATOM 6052 C CA . GLU A 1 40 ? -5.132 9.323 -1.467 1.00 0.00 40 GLU A CA 5
ATOM 6053 C C . GLU A 1 40 ? -3.643 9.618 -1.308 1.00 0.00 40 GLU A C 5
ATOM 6054 O O . GLU A 1 40 ? -3.258 10.709 -0.887 1.00 0.00 40 GLU A O 5
ATOM 6066 N N . VAL A 1 41 ? -2.811 8.638 -1.647 1.00 0.00 41 VAL A N 5
ATOM 6067 C CA . VAL A 1 41 ? -1.365 8.792 -1.543 1.00 0.00 41 VAL A CA 5
ATOM 6068 C C . VAL A 1 41 ? -0.793 9.471 -2.783 1.00 0.00 41 VAL A C 5
ATOM 6069 O O . VAL A 1 41 ? -1.476 9.613 -3.797 1.00 0.00 41 VAL A O 5
ATOM 6082 N N . LYS A 1 42 ? 0.466 9.890 -2.694 1.00 0.00 42 LYS A N 5
ATOM 6083 C CA . LYS A 1 42 ? 1.131 10.554 -3.809 1.00 0.00 42 LYS A CA 5
ATOM 6084 C C . LYS A 1 42 ? 2.513 9.955 -4.050 1.00 0.00 42 LYS A C 5
ATOM 6085 O O . LYS A 1 42 ? 2.922 9.016 -3.368 1.00 0.00 42 LYS A O 5
ATOM 6104 N N . ALA A 1 43 ? 3.229 10.506 -5.026 1.00 0.00 43 ALA A N 5
ATOM 6105 C CA . ALA A 1 43 ? 4.566 10.027 -5.358 1.00 0.00 43 ALA A CA 5
ATOM 6106 C C . ALA A 1 43 ? 5.580 10.455 -4.303 1.00 0.00 43 ALA A C 5
ATOM 6107 O O . ALA A 1 43 ? 5.497 11.555 -3.759 1.00 0.00 43 ALA A O 5
ATOM 6114 N N . GLY A 1 44 ? 6.537 9.577 -4.020 1.00 0.00 44 GLY A N 5
ATOM 6115 C CA . GLY A 1 44 ? 7.553 9.883 -3.031 1.00 0.00 44 GLY A CA 5
ATOM 6116 C C . GLY A 1 44 ? 6.996 9.935 -1.623 1.00 0.00 44 GLY A C 5
ATOM 6117 O O . GLY A 1 44 ? 7.522 10.643 -0.766 1.00 0.00 44 GLY A O 5
ATOM 6121 N N . ASP A 1 45 ? 5.928 9.180 -1.383 1.00 0.00 45 ASP A N 5
ATOM 6122 C CA . ASP A 1 45 ? 5.298 9.144 -0.068 1.00 0.00 45 ASP A CA 5
ATOM 6123 C C . ASP A 1 45 ? 5.621 7.839 0.652 1.00 0.00 45 ASP A C 5
ATOM 6124 O O . ASP A 1 45 ? 6.129 6.894 0.048 1.00 0.00 45 ASP A O 5
ATOM 6133 N N . THR A 1 46 ? 5.326 7.794 1.947 1.00 0.00 46 THR A N 5
ATOM 6134 C CA . THR A 1 46 ? 5.586 6.605 2.749 1.00 0.00 46 THR A CA 5
ATOM 6135 C C . THR A 1 46 ? 4.313 5.790 2.948 1.00 0.00 46 THR A C 5
ATOM 6136 O O . THR A 1 46 ? 3.221 6.344 3.082 1.00 0.00 46 THR A O 5
ATOM 6147 N N . ILE A 1 47 ? 4.462 4.470 2.969 1.00 0.00 47 ILE A N 5
ATOM 6148 C CA . ILE A 1 47 ? 3.329 3.572 3.155 1.00 0.00 47 ILE A CA 5
ATOM 6149 C C . ILE A 1 47 ? 3.579 2.624 4.326 1.00 0.00 47 ILE A C 5
ATOM 6150 O O . ILE A 1 47 ? 4.277 1.624 4.185 1.00 0.00 47 ILE A O 5
ATOM 6166 N N . SER A 1 48 ? 3.006 2.948 5.480 1.00 0.00 48 SER A N 5
ATOM 6167 C CA . SER A 1 48 ? 3.177 2.124 6.672 1.00 0.00 48 SER A CA 5
ATOM 6168 C C . SER A 1 48 ? 2.214 0.939 6.671 1.00 0.00 48 SER A C 5
ATOM 6169 O O . SER A 1 48 ? 1.105 1.028 6.146 1.00 0.00 48 SER A O 5
ATOM 6177 N N . LEU A 1 49 ? 2.651 -0.167 7.264 1.00 0.00 49 LEU A N 5
ATOM 6178 C CA . LEU A 1 49 ? 1.834 -1.373 7.337 1.00 0.00 49 LEU A CA 5
ATOM 6179 C C . LEU A 1 49 ? 2.084 -2.116 8.646 1.00 0.00 49 LEU A C 5
ATOM 6180 O O . LEU A 1 49 ? 3.230 -2.287 9.064 1.00 0.00 49 LEU A O 5
ATOM 6196 N N . HIS A 1 50 ? 1.007 -2.558 9.289 1.00 0.00 50 HIS A N 5
ATOM 6197 C CA . HIS A 1 50 ? 1.116 -3.282 10.550 1.00 0.00 50 HIS A CA 5
ATOM 6198 C C . HIS A 1 50 ? 1.024 -4.787 10.323 1.00 0.00 50 HIS A C 5
ATOM 6199 O O . HIS A 1 50 ? 0.068 -5.278 9.722 1.00 0.00 50 HIS A O 5
ATOM 6214 N N . TYR A 1 51 ? 2.026 -5.515 10.807 1.00 0.00 51 TYR A N 5
ATOM 6215 C CA . TYR A 1 51 ? 2.060 -6.966 10.658 1.00 0.00 51 TYR A CA 5
ATOM 6216 C C . TYR A 1 51 ? 2.210 -7.649 12.013 1.00 0.00 51 TYR A C 5
ATOM 6217 O O . TYR A 1 51 ? 2.373 -6.987 13.038 1.00 0.00 51 TYR A O 5
ATOM 6235 N N . LEU A 1 52 ? 2.152 -8.977 12.011 1.00 0.00 52 LEU A N 5
ATOM 6236 C CA . LEU A 1 52 ? 2.281 -9.749 13.241 1.00 0.00 52 LEU A CA 5
ATOM 6237 C C . LEU A 1 52 ? 3.716 -9.719 13.758 1.00 0.00 52 LEU A C 5
ATOM 6238 O O . LEU A 1 52 ? 3.954 -9.496 14.945 1.00 0.00 52 LEU A O 5
ATOM 6254 N N . LYS A 1 53 ? 4.670 -9.945 12.860 1.00 0.00 53 LYS A N 5
ATOM 6255 C CA . LYS A 1 53 ? 6.081 -9.943 13.226 1.00 0.00 53 LYS A CA 5
ATOM 6256 C C . LYS A 1 53 ? 6.548 -8.538 13.592 1.00 0.00 53 LYS A C 5
ATOM 6257 O O . LYS A 1 53 ? 7.436 -8.365 14.426 1.00 0.00 53 LYS A O 5
ATOM 6276 N N . GLY A 1 54 ? 5.941 -7.536 12.963 1.00 0.00 54 GLY A N 5
ATOM 6277 C CA . GLY A 1 54 ? 6.308 -6.159 13.234 1.00 0.00 54 GLY A CA 5
ATOM 6278 C C . GLY A 1 54 ? 5.649 -5.185 12.278 1.00 0.00 54 GLY A C 5
ATOM 6279 O O . GLY A 1 54 ? 4.603 -5.484 11.700 1.00 0.00 54 GLY A O 5
ATOM 6283 N N . ILE A 1 55 ? 6.261 -4.018 12.108 1.00 0.00 55 ILE A N 5
ATOM 6284 C CA . ILE A 1 55 ? 5.724 -2.998 11.213 1.00 0.00 55 ILE A CA 5
ATOM 6285 C C . ILE A 1 55 ? 6.724 -2.652 10.116 1.00 0.00 55 ILE A C 5
ATOM 6286 O O . ILE A 1 55 ? 7.908 -2.454 10.380 1.00 0.00 55 ILE A O 5
ATOM 6302 N N . GLU A 1 56 ? 6.234 -2.578 8.882 1.00 0.00 56 GLU A N 5
ATOM 6303 C CA . GLU A 1 56 ? 7.082 -2.250 7.743 1.00 0.00 56 GLU A CA 5
ATOM 6304 C C . GLU A 1 56 ? 6.456 -1.141 6.907 1.00 0.00 56 GLU A C 5
ATOM 6305 O O . GLU A 1 56 ? 5.315 -1.256 6.461 1.00 0.00 56 GLU A O 5
ATOM 6317 N N . GLU A 1 57 ? 7.209 -0.068 6.700 1.00 0.00 57 GLU A N 5
ATOM 6318 C CA . GLU A 1 57 ? 6.722 1.062 5.918 1.00 0.00 57 GLU A CA 5
ATOM 6319 C C . GLU A 1 57 ? 7.446 1.158 4.578 1.00 0.00 57 GLU A C 5
ATOM 6320 O O . GLU A 1 57 ? 8.674 1.210 4.524 1.00 0.00 57 GLU A O 5
ATOM 6332 N N . TYR A 1 58 ? 6.668 1.186 3.501 1.00 0.00 58 TYR A N 5
ATOM 6333 C CA . TYR A 1 58 ? 7.215 1.280 2.155 1.00 0.00 58 TYR A CA 5
ATOM 6334 C C . TYR A 1 58 ? 7.257 2.732 1.690 1.00 0.00 58 TYR A C 5
ATOM 6335 O O . TYR A 1 58 ? 6.873 3.641 2.425 1.00 0.00 58 TYR A O 5
ATOM 6353 N N . THR A 1 59 ? 7.729 2.940 0.468 1.00 0.00 59 THR A N 5
ATOM 6354 C CA . THR A 1 59 ? 7.824 4.282 -0.097 1.00 0.00 59 THR A CA 5
ATOM 6355 C C . THR A 1 59 ? 7.380 4.291 -1.556 1.00 0.00 59 THR A C 5
ATOM 6356 O O . THR A 1 59 ? 7.876 3.515 -2.372 1.00 0.00 59 THR A O 5
ATOM 6367 N N . ILE A 1 60 ? 6.443 5.180 -1.877 1.00 0.00 60 ILE A N 5
ATOM 6368 C CA . ILE A 1 60 ? 5.934 5.294 -3.237 1.00 0.00 60 ILE A CA 5
ATOM 6369 C C . ILE A 1 60 ? 6.920 6.042 -4.126 1.00 0.00 60 ILE A C 5
ATOM 6370 O O . ILE A 1 60 ? 7.373 7.134 -3.787 1.00 0.00 60 ILE A O 5
ATOM 6386 N N . LEU A 1 61 ? 7.250 5.444 -5.266 1.00 0.00 61 LEU A N 5
ATOM 6387 C CA . LEU A 1 61 ? 8.186 6.051 -6.204 1.00 0.00 61 LEU A CA 5
ATOM 6388 C C . LEU A 1 61 ? 7.453 6.779 -7.330 1.00 0.00 61 LEU A C 5
ATOM 6389 O O . LEU A 1 61 ? 8.051 7.572 -8.057 1.00 0.00 61 LEU A O 5
ATOM 6405 N N . GLN A 1 62 ? 6.157 6.508 -7.472 1.00 0.00 62 GLN A N 5
ATOM 6406 C CA . GLN A 1 62 ? 5.358 7.144 -8.513 1.00 0.00 62 GLN A CA 5
ATOM 6407 C C . GLN A 1 62 ? 3.894 6.722 -8.412 1.00 0.00 62 GLN A C 5
ATOM 6408 O O . GLN A 1 62 ? 3.573 5.701 -7.803 1.00 0.00 62 GLN A O 5
ATOM 6422 N N . ILE A 1 63 ? 3.013 7.515 -9.012 1.00 0.00 63 ILE A N 5
ATOM 6423 C CA . ILE A 1 63 ? 1.584 7.226 -8.993 1.00 0.00 63 ILE A CA 5
ATOM 6424 C C . ILE A 1 63 ? 1.023 7.140 -10.410 1.00 0.00 63 ILE A C 5
ATOM 6425 O O . ILE A 1 63 ? 0.544 8.133 -10.957 1.00 0.00 63 ILE A O 5
ATOM 6441 N N . PRO A 1 64 ? 1.075 5.945 -11.023 1.00 0.00 64 PRO A N 5
ATOM 6442 C CA . PRO A 1 64 ? 0.569 5.734 -12.383 1.00 0.00 64 PRO A CA 5
ATOM 6443 C C . PRO A 1 64 ? -0.953 5.819 -12.463 1.00 0.00 64 PRO A C 5
ATOM 6444 O O . PRO A 1 64 ? -1.524 5.866 -13.552 1.00 0.00 64 PRO A O 5
ATOM 6455 N N . ALA A 1 65 ? -1.607 5.839 -11.304 1.00 0.00 65 ALA A N 5
ATOM 6456 C CA . ALA A 1 65 ? -3.061 5.918 -11.251 1.00 0.00 65 ALA A CA 5
ATOM 6457 C C . ALA A 1 65 ? -3.702 4.722 -11.948 1.00 0.00 65 ALA A C 5
ATOM 6458 O O . ALA A 1 65 ? -4.545 4.882 -12.830 1.00 0.00 65 ALA A O 5
ATOM 6465 N N . LEU A 1 66 ? -3.295 3.523 -11.546 1.00 0.00 66 LEU A N 5
ATOM 6466 C CA . LEU A 1 66 ? -3.827 2.298 -12.132 1.00 0.00 66 LEU A CA 5
ATOM 6467 C C . LEU A 1 66 ? -4.845 1.647 -11.201 1.00 0.00 66 LEU A C 5
ATOM 6468 O O . LEU A 1 66 ? -5.097 2.137 -10.099 1.00 0.00 66 LEU A O 5
ATOM 6484 N N . LYS A 1 67 ? -5.427 0.539 -11.649 1.00 0.00 67 LYS A N 5
ATOM 6485 C CA . LYS A 1 67 ? -6.417 -0.179 -10.856 1.00 0.00 67 LYS A CA 5
ATOM 6486 C C . LYS A 1 67 ? -5.844 -1.489 -10.328 1.00 0.00 67 LYS A C 5
ATOM 6487 O O . LYS A 1 67 ? -6.219 -1.954 -9.252 1.00 0.00 67 LYS A O 5
ATOM 6506 N N . ASN A 1 68 ? -4.930 -2.081 -11.090 1.00 0.00 68 ASN A N 5
ATOM 6507 C CA . ASN A 1 68 ? -4.304 -3.338 -10.698 1.00 0.00 68 ASN A CA 5
ATOM 6508 C C . ASN A 1 68 ? -2.986 -3.545 -11.439 1.00 0.00 68 ASN A C 5
ATOM 6509 O O . ASN A 1 68 ? -2.964 -3.678 -12.662 1.00 0.00 68 ASN A O 5
ATOM 6520 N N . VAL A 1 69 ? -1.889 -3.570 -10.688 1.00 0.00 69 VAL A N 5
ATOM 6521 C CA . VAL A 1 69 ? -0.567 -3.758 -11.273 1.00 0.00 69 VAL A CA 5
ATOM 6522 C C . VAL A 1 69 ? -0.262 -5.242 -11.473 1.00 0.00 69 VAL A C 5
ATOM 6523 O O . VAL A 1 69 ? -0.531 -6.061 -10.594 1.00 0.00 69 VAL A O 5
ATOM 6536 N N . PRO A 1 70 ? 0.307 -5.612 -12.636 1.00 0.00 70 PRO A N 5
ATOM 6537 C CA . PRO A 1 70 ? 0.646 -7.007 -12.939 1.00 0.00 70 PRO A CA 5
ATOM 6538 C C . PRO A 1 70 ? 1.621 -7.599 -11.926 1.00 0.00 70 PRO A C 5
ATOM 6539 O O . PRO A 1 70 ? 1.966 -6.956 -10.934 1.00 0.00 70 PRO A O 5
ATOM 6550 N N . ARG A 1 71 ? 2.058 -8.828 -12.181 1.00 0.00 71 ARG A N 5
ATOM 6551 C CA . ARG A 1 71 ? 2.991 -9.507 -11.290 1.00 0.00 71 ARG A CA 5
ATOM 6552 C C . ARG A 1 71 ? 4.422 -9.401 -11.809 1.00 0.00 71 ARG A C 5
ATOM 6553 O O . ARG A 1 71 ? 5.229 -10.313 -11.625 1.00 0.00 71 ARG A O 5
ATOM 6574 N N . LYS A 1 72 ? 4.731 -8.283 -12.458 1.00 0.00 72 LYS A N 5
ATOM 6575 C CA . LYS A 1 72 ? 6.065 -8.059 -13.001 1.00 0.00 72 LYS A CA 5
ATOM 6576 C C . LYS A 1 72 ? 6.522 -6.625 -12.752 1.00 0.00 72 LYS A C 5
ATOM 6577 O O . LYS A 1 72 ? 7.649 -6.388 -12.317 1.00 0.00 72 LYS A O 5
ATOM 6596 N N . ASP A 1 73 ? 5.640 -5.671 -13.029 1.00 0.00 73 ASP A N 5
ATOM 6597 C CA . ASP A 1 73 ? 5.952 -4.260 -12.835 1.00 0.00 73 ASP A CA 5
ATOM 6598 C C . ASP A 1 73 ? 5.386 -3.752 -11.512 1.00 0.00 73 ASP A C 5
ATOM 6599 O O . ASP A 1 73 ? 5.049 -2.576 -11.381 1.00 0.00 73 ASP A O 5
ATOM 6608 N N . THR A 1 74 ? 5.284 -4.647 -10.536 1.00 0.00 74 THR A N 5
ATOM 6609 C CA . THR A 1 74 ? 4.757 -4.290 -9.223 1.00 0.00 74 THR A CA 5
ATOM 6610 C C . THR A 1 74 ? 5.889 -4.014 -8.238 1.00 0.00 74 THR A C 5
ATOM 6611 O O . THR A 1 74 ? 5.747 -4.239 -7.036 1.00 0.00 74 THR A O 5
ATOM 6622 N N . HIS A 1 75 ? 7.012 -3.523 -8.754 1.00 0.00 75 HIS A N 5
ATOM 6623 C CA . HIS A 1 75 ? 8.167 -3.216 -7.918 1.00 0.00 75 HIS A CA 5
ATOM 6624 C C . HIS A 1 75 ? 8.862 -1.941 -8.388 1.00 0.00 75 HIS A C 5
ATOM 6625 O O . HIS A 1 75 ? 10.038 -1.721 -8.095 1.00 0.00 75 HIS A O 5
ATOM 6640 N N . LEU A 1 76 ? 8.131 -1.101 -9.117 1.00 0.00 76 LEU A N 5
ATOM 6641 C CA . LEU A 1 76 ? 8.682 0.152 -9.624 1.00 0.00 76 LEU A CA 5
ATOM 6642 C C . LEU A 1 76 ? 7.902 1.358 -9.100 1.00 0.00 76 LEU A C 5
ATOM 6643 O O . LEU A 1 76 ? 8.291 2.503 -9.330 1.00 0.00 76 LEU A O 5
ATOM 6659 N N . TYR A 1 77 ? 6.801 1.099 -8.398 1.00 0.00 77 TYR A N 5
ATOM 6660 C CA . TYR A 1 77 ? 5.976 2.169 -7.848 1.00 0.00 77 TYR A CA 5
ATOM 6661 C C . TYR A 1 77 ? 6.138 2.268 -6.333 1.00 0.00 77 TYR A C 5
ATOM 6662 O O . TYR A 1 77 ? 5.824 3.296 -5.734 1.00 0.00 77 TYR A O 5
ATOM 6680 N N . ILE A 1 78 ? 6.627 1.194 -5.718 1.00 0.00 78 ILE A N 5
ATOM 6681 C CA . ILE A 1 78 ? 6.825 1.166 -4.274 1.00 0.00 78 ILE A CA 5
ATOM 6682 C C . ILE A 1 78 ? 7.982 0.246 -3.896 1.00 0.00 78 ILE A C 5
ATOM 6683 O O . ILE A 1 78 ? 8.260 -0.735 -4.586 1.00 0.00 78 ILE A O 5
ATOM 6699 N N . ALA A 1 79 ? 8.653 0.571 -2.795 1.00 0.00 79 ALA A N 5
ATOM 6700 C CA . ALA A 1 79 ? 9.779 -0.226 -2.324 1.00 0.00 79 ALA A CA 5
ATOM 6701 C C . ALA A 1 79 ? 9.892 -0.169 -0.801 1.00 0.00 79 ALA A C 5
ATOM 6702 O O . ALA A 1 79 ? 9.717 0.890 -0.198 1.00 0.00 79 ALA A O 5
ATOM 6709 N N . PRO A 1 80 ? 10.187 -1.313 -0.154 1.00 0.00 80 PRO A N 5
ATOM 6710 C CA . PRO A 1 80 ? 10.322 -1.380 1.305 1.00 0.00 80 PRO A CA 5
ATOM 6711 C C . PRO A 1 80 ? 11.326 -0.366 1.842 1.00 0.00 80 PRO A C 5
ATOM 6712 O O . PRO A 1 80 ? 12.464 -0.299 1.377 1.00 0.00 80 PRO A O 5
ATOM 6723 N N . LYS A 1 81 ? 10.899 0.421 2.824 1.00 0.00 81 LYS A N 5
ATOM 6724 C CA . LYS A 1 81 ? 11.762 1.430 3.425 1.00 0.00 81 LYS A CA 5
ATOM 6725 C C . LYS A 1 81 ? 11.706 1.357 4.948 1.00 0.00 81 LYS A C 5
ATOM 6726 O O . LYS A 1 81 ? 11.231 2.281 5.608 1.00 0.00 81 LYS A O 5
ATOM 6745 N N . THR A 1 82 ? 12.194 0.251 5.500 1.00 0.00 82 THR A N 5
ATOM 6746 C CA . THR A 1 82 ? 12.199 0.056 6.946 1.00 0.00 82 THR A CA 5
ATOM 6747 C C . THR A 1 82 ? 13.483 -0.631 7.398 1.00 0.00 82 THR A C 5
ATOM 6748 O O . THR A 1 82 ? 14.126 -1.340 6.622 1.00 0.00 82 THR A O 5
ATOM 6759 N N . LYS A 1 83 ? 13.853 -0.418 8.656 1.00 0.00 83 LYS A N 5
ATOM 6760 C CA . LYS A 1 83 ? 15.060 -1.018 9.212 1.00 0.00 83 LYS A CA 5
ATOM 6761 C C . LYS A 1 83 ? 14.976 -1.105 10.733 1.00 0.00 83 LYS A C 5
ATOM 6762 O O . LYS A 1 83 ? 15.982 -0.972 11.429 1.00 0.00 83 LYS A O 5
ATOM 6781 N N . GLU A 1 84 ? 13.768 -1.330 11.242 1.00 0.00 84 GLU A N 5
ATOM 6782 C CA . GLU A 1 84 ? 13.554 -1.434 12.680 1.00 0.00 84 GLU A CA 5
ATOM 6783 C C . GLU A 1 84 ? 14.164 -2.721 13.229 1.00 0.00 84 GLU A C 5
ATOM 6784 O O . GLU A 1 84 ? 14.116 -3.747 12.517 1.00 0.00 84 GLU A O 5
ATOM 6796 N N . MET A 1 1 ? -3.631 7.530 -6.374 1.00 0.00 1 MET A N 6
ATOM 6797 C CA . MET A 1 1 ? -4.356 6.287 -6.003 1.00 0.00 1 MET A CA 6
ATOM 6798 C C . MET A 1 1 ? -4.751 6.298 -4.530 1.00 0.00 1 MET A C 6
ATOM 6799 O O . MET A 1 1 ? -4.574 7.299 -3.837 1.00 0.00 1 MET A O 6
ATOM 6815 N N . ARG A 1 2 ? -5.288 5.177 -4.059 1.00 0.00 2 ARG A N 6
ATOM 6816 C CA . ARG A 1 2 ? -5.711 5.055 -2.668 1.00 0.00 2 ARG A CA 6
ATOM 6817 C C . ARG A 1 2 ? -4.999 3.894 -1.982 1.00 0.00 2 ARG A C 6
ATOM 6818 O O . ARG A 1 2 ? -4.927 2.792 -2.524 1.00 0.00 2 ARG A O 6
ATOM 6839 N N . ILE A 1 3 ? -4.477 4.148 -0.785 1.00 0.00 3 ILE A N 6
ATOM 6840 C CA . ILE A 1 3 ? -3.768 3.126 -0.018 1.00 0.00 3 ILE A CA 6
ATOM 6841 C C . ILE A 1 3 ? -4.539 1.808 0.017 1.00 0.00 3 ILE A C 6
ATOM 6842 O O . ILE A 1 3 ? -3.946 0.738 0.149 1.00 0.00 3 ILE A O 6
ATOM 6858 N N . ASP A 1 4 ? -5.859 1.890 -0.107 1.00 0.00 4 ASP A N 6
ATOM 6859 C CA . ASP A 1 4 ? -6.697 0.699 -0.092 1.00 0.00 4 ASP A CA 6
ATOM 6860 C C . ASP A 1 4 ? -6.395 -0.195 -1.291 1.00 0.00 4 ASP A C 6
ATOM 6861 O O . ASP A 1 4 ? -6.011 -1.349 -1.130 1.00 0.00 4 ASP A O 6
ATOM 6870 N N . LYS A 1 5 ? -6.581 0.343 -2.491 1.00 0.00 5 LYS A N 6
ATOM 6871 C CA . LYS A 1 5 ? -6.335 -0.412 -3.717 1.00 0.00 5 LYS A CA 6
ATOM 6872 C C . LYS A 1 5 ? -4.895 -0.252 -4.211 1.00 0.00 5 LYS A C 6
ATOM 6873 O O . LYS A 1 5 ? -4.501 -0.878 -5.196 1.00 0.00 5 LYS A O 6
ATOM 6892 N N . PHE A 1 6 ? -4.117 0.596 -3.544 1.00 0.00 6 PHE A N 6
ATOM 6893 C CA . PHE A 1 6 ? -2.735 0.839 -3.946 1.00 0.00 6 PHE A CA 6
ATOM 6894 C C . PHE A 1 6 ? -1.824 -0.336 -3.602 1.00 0.00 6 PHE A C 6
ATOM 6895 O O . PHE A 1 6 ? -1.302 -1.008 -4.492 1.00 0.00 6 PHE A O 6
ATOM 6912 N N . LEU A 1 7 ? -1.618 -0.569 -2.310 1.00 0.00 7 LEU A N 6
ATOM 6913 C CA . LEU A 1 7 ? -0.749 -1.651 -1.860 1.00 0.00 7 LEU A CA 6
ATOM 6914 C C . LEU A 1 7 ? -1.463 -3.000 -1.862 1.00 0.00 7 LEU A C 6
ATOM 6915 O O . LEU A 1 7 ? -0.826 -4.045 -1.732 1.00 0.00 7 LEU A O 6
ATOM 6931 N N . GLN A 1 8 ? -2.781 -2.980 -2.013 1.00 0.00 8 GLN A N 6
ATOM 6932 C CA . GLN A 1 8 ? -3.559 -4.213 -2.035 1.00 0.00 8 GLN A CA 6
ATOM 6933 C C . GLN A 1 8 ? -3.700 -4.760 -3.455 1.00 0.00 8 GLN A C 6
ATOM 6934 O O . GLN A 1 8 ? -4.109 -5.904 -3.647 1.00 0.00 8 GLN A O 6
ATOM 6948 N N . SER A 1 9 ? -3.362 -3.939 -4.448 1.00 0.00 9 SER A N 6
ATOM 6949 C CA . SER A 1 9 ? -3.456 -4.353 -5.844 1.00 0.00 9 SER A CA 6
ATOM 6950 C C . SER A 1 9 ? -2.077 -4.404 -6.500 1.00 0.00 9 SER A C 6
ATOM 6951 O O . SER A 1 9 ? -1.956 -4.279 -7.719 1.00 0.00 9 SER A O 6
ATOM 6959 N N . VAL A 1 10 ? -1.043 -4.589 -5.686 1.00 0.00 10 VAL A N 6
ATOM 6960 C CA . VAL A 1 10 ? 0.324 -4.657 -6.191 1.00 0.00 10 VAL A CA 6
ATOM 6961 C C . VAL A 1 10 ? 0.970 -5.992 -5.840 1.00 0.00 10 VAL A C 6
ATOM 6962 O O . VAL A 1 10 ? 1.640 -6.606 -6.670 1.00 0.00 10 VAL A O 6
ATOM 6975 N N . GLY A 1 11 ? 0.765 -6.433 -4.604 1.00 0.00 11 GLY A N 6
ATOM 6976 C CA . GLY A 1 11 ? 1.334 -7.691 -4.159 1.00 0.00 11 GLY A CA 6
ATOM 6977 C C . GLY A 1 11 ? 1.762 -7.649 -2.707 1.00 0.00 11 GLY A C 6
ATOM 6978 O O . GLY A 1 11 ? 2.833 -8.143 -2.352 1.00 0.00 11 GLY A O 6
ATOM 6982 N N . LEU A 1 12 ? 0.924 -7.055 -1.863 1.00 0.00 12 LEU A N 6
ATOM 6983 C CA . LEU A 1 12 ? 1.217 -6.947 -0.441 1.00 0.00 12 LEU A CA 6
ATOM 6984 C C . LEU A 1 12 ? 0.093 -7.561 0.386 1.00 0.00 12 LEU A C 6
ATOM 6985 O O . LEU A 1 12 ? 0.339 -8.322 1.322 1.00 0.00 12 LEU A O 6
ATOM 7001 N N . VAL A 1 13 ? -1.143 -7.226 0.030 1.00 0.00 13 VAL A N 6
ATOM 7002 C CA . VAL A 1 13 ? -2.310 -7.745 0.734 1.00 0.00 13 VAL A CA 6
ATOM 7003 C C . VAL A 1 13 ? -3.212 -8.535 -0.210 1.00 0.00 13 VAL A C 6
ATOM 7004 O O . VAL A 1 13 ? -3.353 -8.190 -1.383 1.00 0.00 13 VAL A O 6
ATOM 7017 N N . LYS A 1 14 ? -3.817 -9.598 0.309 1.00 0.00 14 LYS A N 6
ATOM 7018 C CA . LYS A 1 14 ? -4.704 -10.437 -0.489 1.00 0.00 14 LYS A CA 6
ATOM 7019 C C . LYS A 1 14 ? -6.166 -10.171 -0.144 1.00 0.00 14 LYS A C 6
ATOM 7020 O O . LYS A 1 14 ? -6.682 -10.678 0.852 1.00 0.00 14 LYS A O 6
ATOM 7039 N N . ARG A 1 15 ? -6.827 -9.373 -0.976 1.00 0.00 15 ARG A N 6
ATOM 7040 C CA . ARG A 1 15 ? -8.231 -9.039 -0.762 1.00 0.00 15 ARG A CA 6
ATOM 7041 C C . ARG A 1 15 ? -8.887 -8.597 -2.067 1.00 0.00 15 ARG A C 6
ATOM 7042 O O . ARG A 1 15 ? -8.414 -7.674 -2.730 1.00 0.00 15 ARG A O 6
ATOM 7063 N N . ARG A 1 16 ? -9.979 -9.262 -2.429 1.00 0.00 16 ARG A N 6
ATOM 7064 C CA . ARG A 1 16 ? -10.700 -8.938 -3.655 1.00 0.00 16 ARG A CA 6
ATOM 7065 C C . ARG A 1 16 ? -12.016 -8.229 -3.344 1.00 0.00 16 ARG A C 6
ATOM 7066 O O . ARG A 1 16 ? -12.124 -7.012 -3.490 1.00 0.00 16 ARG A O 6
ATOM 7087 N N . VAL A 1 17 ? -13.011 -8.998 -2.915 1.00 0.00 17 VAL A N 6
ATOM 7088 C CA . VAL A 1 17 ? -14.317 -8.444 -2.585 1.00 0.00 17 VAL A CA 6
ATOM 7089 C C . VAL A 1 17 ? -14.587 -8.528 -1.084 1.00 0.00 17 VAL A C 6
ATOM 7090 O O . VAL A 1 17 ? -15.532 -9.186 -0.647 1.00 0.00 17 VAL A O 6
ATOM 7103 N N . LEU A 1 18 ? -13.750 -7.857 -0.299 1.00 0.00 18 LEU A N 6
ATOM 7104 C CA . LEU A 1 18 ? -13.897 -7.855 1.151 1.00 0.00 18 LEU A CA 6
ATOM 7105 C C . LEU A 1 18 ? -13.840 -6.434 1.701 1.00 0.00 18 LEU A C 6
ATOM 7106 O O . LEU A 1 18 ? -13.270 -5.538 1.077 1.00 0.00 18 LEU A O 6
ATOM 7122 N N . ALA A 1 19 ? -14.433 -6.233 2.873 1.00 0.00 19 ALA A N 6
ATOM 7123 C CA . ALA A 1 19 ? -14.449 -4.920 3.507 1.00 0.00 19 ALA A CA 6
ATOM 7124 C C . ALA A 1 19 ? -13.067 -4.544 4.030 1.00 0.00 19 ALA A C 6
ATOM 7125 O O . ALA A 1 19 ? -12.397 -5.350 4.677 1.00 0.00 19 ALA A O 6
ATOM 7132 N N . THR A 1 20 ? -12.647 -3.315 3.747 1.00 0.00 20 THR A N 6
ATOM 7133 C CA . THR A 1 20 ? -11.344 -2.831 4.190 1.00 0.00 20 THR A CA 6
ATOM 7134 C C . THR A 1 20 ? -11.225 -2.895 5.709 1.00 0.00 20 THR A C 6
ATOM 7135 O O . THR A 1 20 ? -11.945 -2.201 6.428 1.00 0.00 20 THR A O 6
ATOM 7146 N N . ASP A 1 21 ? -10.311 -3.730 6.192 1.00 0.00 21 ASP A N 6
ATOM 7147 C CA . ASP A 1 21 ? -10.095 -3.883 7.625 1.00 0.00 21 ASP A CA 6
ATOM 7148 C C . ASP A 1 21 ? -8.813 -3.180 8.063 1.00 0.00 21 ASP A C 6
ATOM 7149 O O . ASP A 1 21 ? -8.659 -2.819 9.230 1.00 0.00 21 ASP A O 6
ATOM 7158 N N . MET A 1 22 ? -7.894 -2.992 7.119 1.00 0.00 22 MET A N 6
ATOM 7159 C CA . MET A 1 22 ? -6.623 -2.334 7.406 1.00 0.00 22 MET A CA 6
ATOM 7160 C C . MET A 1 22 ? -6.843 -0.948 8.006 1.00 0.00 22 MET A C 6
ATOM 7161 O O . MET A 1 22 ? -6.073 -0.500 8.854 1.00 0.00 22 MET A O 6
ATOM 7175 N N . CYS A 1 23 ? -7.896 -0.272 7.558 1.00 0.00 23 CYS A N 6
ATOM 7176 C CA . CYS A 1 23 ? -8.211 1.064 8.052 1.00 0.00 23 CYS A CA 6
ATOM 7177 C C . CYS A 1 23 ? -8.673 1.029 9.509 1.00 0.00 23 CYS A C 6
ATOM 7178 O O . CYS A 1 23 ? -8.748 2.065 10.168 1.00 0.00 23 CYS A O 6
ATOM 7186 N N . ASN A 1 24 ? -8.986 -0.166 10.007 1.00 0.00 24 ASN A N 6
ATOM 7187 C CA . ASN A 1 24 ? -9.442 -0.320 11.384 1.00 0.00 24 ASN A CA 6
ATOM 7188 C C . ASN A 1 24 ? -8.352 -0.931 12.259 1.00 0.00 24 ASN A C 6
ATOM 7189 O O . ASN A 1 24 ? -8.041 -0.410 13.331 1.00 0.00 24 ASN A O 6
ATOM 7200 N N . VAL A 1 25 ? -7.777 -2.038 11.800 1.00 0.00 25 VAL A N 6
ATOM 7201 C CA . VAL A 1 25 ? -6.725 -2.719 12.546 1.00 0.00 25 VAL A CA 6
ATOM 7202 C C . VAL A 1 25 ? -5.567 -1.775 12.860 1.00 0.00 25 VAL A C 6
ATOM 7203 O O . VAL A 1 25 ? -4.940 -1.876 13.915 1.00 0.00 25 VAL A O 6
ATOM 7216 N N . GLY A 1 26 ? -5.289 -0.860 11.938 1.00 0.00 26 GLY A N 6
ATOM 7217 C CA . GLY A 1 26 ? -4.207 0.087 12.136 1.00 0.00 26 GLY A CA 6
ATOM 7218 C C . GLY A 1 26 ? -2.972 -0.266 11.332 1.00 0.00 26 GLY A C 6
ATOM 7219 O O . GLY A 1 26 ? -1.865 -0.306 11.870 1.00 0.00 26 GLY A O 6
ATOM 7223 N N . ALA A 1 27 ? -3.160 -0.523 10.042 1.00 0.00 27 ALA A N 6
ATOM 7224 C CA . ALA A 1 27 ? -2.053 -0.874 9.162 1.00 0.00 27 ALA A CA 6
ATOM 7225 C C . ALA A 1 27 ? -1.729 0.270 8.207 1.00 0.00 27 ALA A C 6
ATOM 7226 O O . ALA A 1 27 ? -0.573 0.473 7.837 1.00 0.00 27 ALA A O 6
ATOM 7233 N N . VAL A 1 28 ? -2.755 1.013 7.812 1.00 0.00 28 VAL A N 6
ATOM 7234 C CA . VAL A 1 28 ? -2.576 2.137 6.900 1.00 0.00 28 VAL A CA 6
ATOM 7235 C C . VAL A 1 28 ? -1.811 3.265 7.564 1.00 0.00 28 VAL A C 6
ATOM 7236 O O . VAL A 1 28 ? -2.189 3.740 8.635 1.00 0.00 28 VAL A O 6
ATOM 7249 N N . TRP A 1 29 ? -0.743 3.705 6.916 1.00 0.00 29 TRP A N 6
ATOM 7250 C CA . TRP A 1 29 ? 0.055 4.791 7.447 1.00 0.00 29 TRP A CA 6
ATOM 7251 C C . TRP A 1 29 ? 0.605 5.657 6.320 1.00 0.00 29 TRP A C 6
ATOM 7252 O O . TRP A 1 29 ? 1.593 5.306 5.675 1.00 0.00 29 TRP A O 6
ATOM 7273 N N . LEU A 1 30 ? -0.046 6.788 6.092 1.00 0.00 30 LEU A N 6
ATOM 7274 C CA . LEU A 1 30 ? 0.367 7.713 5.043 1.00 0.00 30 LEU A CA 6
ATOM 7275 C C . LEU A 1 30 ? 1.289 8.792 5.601 1.00 0.00 30 LEU A C 6
ATOM 7276 O O . LEU A 1 30 ? 0.886 9.589 6.448 1.00 0.00 30 LEU A O 6
ATOM 7292 N N . ASN A 1 31 ? 2.527 8.814 5.120 1.00 0.00 31 ASN A N 6
ATOM 7293 C CA . ASN A 1 31 ? 3.506 9.797 5.570 1.00 0.00 31 ASN A CA 6
ATOM 7294 C C . ASN A 1 31 ? 3.756 9.667 7.069 1.00 0.00 31 ASN A C 6
ATOM 7295 O O . ASN A 1 31 ? 3.771 10.660 7.796 1.00 0.00 31 ASN A O 6
ATOM 7306 N N . GLY A 1 32 ? 3.952 8.434 7.526 1.00 0.00 32 GLY A N 6
ATOM 7307 C CA . GLY A 1 32 ? 4.198 8.196 8.936 1.00 0.00 32 GLY A CA 6
ATOM 7308 C C . GLY A 1 32 ? 3.029 8.613 9.807 1.00 0.00 32 GLY A C 6
ATOM 7309 O O . GLY A 1 32 ? 3.218 9.130 10.907 1.00 0.00 32 GLY A O 6
ATOM 7313 N N . SER A 1 33 ? 1.817 8.387 9.311 1.00 0.00 33 SER A N 6
ATOM 7314 C CA . SER A 1 33 ? 0.610 8.742 10.049 1.00 0.00 33 SER A CA 6
ATOM 7315 C C . SER A 1 33 ? -0.567 7.876 9.612 1.00 0.00 33 SER A C 6
ATOM 7316 O O . SER A 1 33 ? -0.783 7.659 8.420 1.00 0.00 33 SER A O 6
ATOM 7324 N N . CYS A 1 34 ? -1.328 7.385 10.587 1.00 0.00 34 CYS A N 6
ATOM 7325 C CA . CYS A 1 34 ? -2.484 6.542 10.303 1.00 0.00 34 CYS A CA 6
ATOM 7326 C C . CYS A 1 34 ? -3.491 7.276 9.423 1.00 0.00 34 CYS A C 6
ATOM 7327 O O . CYS A 1 34 ? -3.830 8.431 9.680 1.00 0.00 34 CYS A O 6
ATOM 7335 N N . ALA A 1 35 ? -3.966 6.596 8.384 1.00 0.00 35 ALA A N 6
ATOM 7336 C CA . ALA A 1 35 ? -4.934 7.182 7.466 1.00 0.00 35 ALA A CA 6
ATOM 7337 C C . ALA A 1 35 ? -6.247 6.405 7.482 1.00 0.00 35 ALA A C 6
ATOM 7338 O O . ALA A 1 35 ? -6.443 5.515 8.309 1.00 0.00 35 ALA A O 6
ATOM 7345 N N . LYS A 1 36 ? -7.143 6.747 6.562 1.00 0.00 36 LYS A N 6
ATOM 7346 C CA . LYS A 1 36 ? -8.436 6.081 6.469 1.00 0.00 36 LYS A CA 6
ATOM 7347 C C . LYS A 1 36 ? -8.475 5.143 5.266 1.00 0.00 36 LYS A C 6
ATOM 7348 O O . LYS A 1 36 ? -7.442 4.848 4.665 1.00 0.00 36 LYS A O 6
ATOM 7367 N N . ALA A 1 37 ? -9.671 4.678 4.921 1.00 0.00 37 ALA A N 6
ATOM 7368 C CA . ALA A 1 37 ? -9.838 3.775 3.790 1.00 0.00 37 ALA A CA 6
ATOM 7369 C C . ALA A 1 37 ? -10.270 4.533 2.539 1.00 0.00 37 ALA A C 6
ATOM 7370 O O . ALA A 1 37 ? -10.922 3.974 1.657 1.00 0.00 37 ALA A O 6
ATOM 7377 N N . SER A 1 38 ? -9.902 5.808 2.467 1.00 0.00 38 SER A N 6
ATOM 7378 C CA . SER A 1 38 ? -10.249 6.641 1.323 1.00 0.00 38 SER A CA 6
ATOM 7379 C C . SER A 1 38 ? -9.326 7.852 1.229 1.00 0.00 38 SER A C 6
ATOM 7380 O O . SER A 1 38 ? -9.717 8.907 0.729 1.00 0.00 38 SER A O 6
ATOM 7388 N N . LYS A 1 39 ? -8.098 7.693 1.713 1.00 0.00 39 LYS A N 6
ATOM 7389 C CA . LYS A 1 39 ? -7.119 8.774 1.683 1.00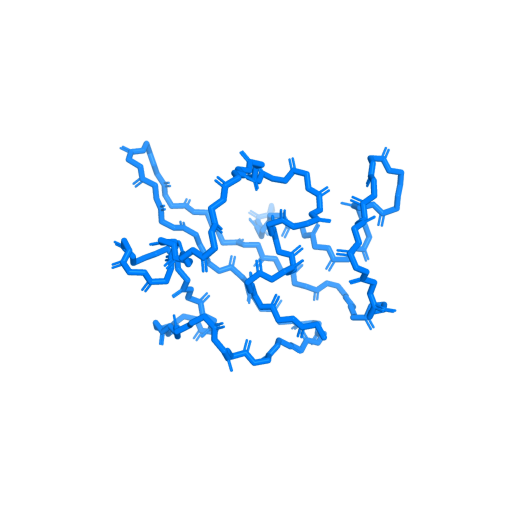 0.00 39 LYS A CA 6
ATOM 7390 C C . LYS A 1 39 ? -6.151 8.597 0.517 1.00 0.00 39 LYS A C 6
ATOM 7391 O O . LYS A 1 39 ? -5.251 7.758 0.567 1.00 0.00 39 LYS A O 6
ATOM 7410 N N . GLU A 1 40 ? -6.345 9.390 -0.533 1.00 0.00 40 GLU A N 6
ATOM 7411 C CA . GLU A 1 40 ? -5.491 9.318 -1.713 1.00 0.00 40 GLU A CA 6
ATOM 7412 C C . GLU A 1 40 ? -4.033 9.580 -1.349 1.00 0.00 40 GLU A C 6
ATOM 7413 O O . GLU A 1 40 ? -3.709 10.594 -0.730 1.00 0.00 40 GLU A O 6
ATOM 7425 N N . VAL A 1 41 ? -3.158 8.659 -1.740 1.00 0.00 41 VAL A N 6
ATOM 7426 C CA . VAL A 1 41 ? -1.734 8.789 -1.457 1.00 0.00 41 VAL A CA 6
ATOM 7427 C C . VAL A 1 41 ? -1.057 9.717 -2.460 1.00 0.00 41 VAL A C 6
ATOM 7428 O O . VAL A 1 41 ? -1.699 10.229 -3.377 1.00 0.00 41 VAL A O 6
ATOM 7441 N N . LYS A 1 42 ? 0.243 9.927 -2.282 1.00 0.00 42 LYS A N 6
ATOM 7442 C CA . LYS A 1 42 ? 1.005 10.793 -3.173 1.00 0.00 42 LYS A CA 6
ATOM 7443 C C . LYS A 1 42 ? 2.376 10.194 -3.473 1.00 0.00 42 LYS A C 6
ATOM 7444 O O . LYS A 1 42 ? 2.866 9.340 -2.734 1.00 0.00 42 LYS A O 6
ATOM 7463 N N . ALA A 1 43 ? 2.988 10.647 -4.562 1.00 0.00 43 ALA A N 6
ATOM 7464 C CA . ALA A 1 43 ? 4.302 10.156 -4.958 1.00 0.00 43 ALA A CA 6
ATOM 7465 C C . ALA A 1 43 ? 5.361 10.523 -3.925 1.00 0.00 43 ALA A C 6
ATOM 7466 O O . ALA A 1 43 ? 5.296 11.583 -3.303 1.00 0.00 43 ALA A O 6
ATOM 7473 N N . GLY A 1 44 ? 6.335 9.638 -3.746 1.00 0.00 44 GLY A N 6
ATOM 7474 C CA . GLY A 1 44 ? 7.395 9.884 -2.787 1.00 0.00 44 GLY A CA 6
ATOM 7475 C C . GLY A 1 44 ? 6.900 9.859 -1.354 1.00 0.00 44 GLY A C 6
ATOM 7476 O O . GLY A 1 44 ? 7.498 10.478 -0.473 1.00 0.00 44 GLY A O 6
ATOM 7480 N N . ASP A 1 45 ? 5.807 9.141 -1.118 1.00 0.00 45 ASP A N 6
ATOM 7481 C CA . ASP A 1 45 ? 5.233 9.037 0.219 1.00 0.00 45 ASP A CA 6
ATOM 7482 C C . ASP A 1 45 ? 5.699 7.758 0.908 1.00 0.00 45 ASP A C 6
ATOM 7483 O O . ASP A 1 45 ? 6.286 6.882 0.276 1.00 0.00 45 ASP A O 6
ATOM 7492 N N . THR A 1 46 ? 5.434 7.659 2.207 1.00 0.00 46 THR A N 6
ATOM 7493 C CA . THR A 1 46 ? 5.828 6.487 2.980 1.00 0.00 46 THR A CA 6
ATOM 7494 C C . THR A 1 46 ? 4.608 5.667 3.389 1.00 0.00 46 THR A C 6
ATOM 7495 O O . THR A 1 46 ? 3.767 6.130 4.160 1.00 0.00 46 THR A O 6
ATOM 7506 N N . ILE A 1 47 ? 4.518 4.448 2.868 1.00 0.00 47 ILE A N 6
ATOM 7507 C CA . ILE A 1 47 ? 3.400 3.564 3.178 1.00 0.00 47 ILE A CA 6
ATOM 7508 C C . ILE A 1 47 ? 3.804 2.495 4.188 1.00 0.00 47 ILE A C 6
ATOM 7509 O O . ILE A 1 47 ? 4.506 1.542 3.850 1.00 0.00 47 ILE A O 6
ATOM 7525 N N . SER A 1 48 ? 3.352 2.654 5.426 1.00 0.00 48 SER A N 6
ATOM 7526 C CA . SER A 1 48 ? 3.661 1.696 6.481 1.00 0.00 48 SER A CA 6
ATOM 7527 C C . SER A 1 48 ? 2.548 0.660 6.610 1.00 0.00 48 SER A C 6
ATOM 7528 O O . SER A 1 48 ? 1.413 0.901 6.201 1.00 0.00 48 SER A O 6
ATOM 7536 N N . LEU A 1 49 ? 2.881 -0.495 7.177 1.00 0.00 49 LEU A N 6
ATOM 7537 C CA . LEU A 1 49 ? 1.907 -1.565 7.354 1.00 0.00 49 LEU A CA 6
ATOM 7538 C C . LEU A 1 49 ? 2.111 -2.273 8.690 1.00 0.00 49 LEU A C 6
ATOM 7539 O O . LEU A 1 49 ? 3.242 -2.537 9.097 1.00 0.00 49 LEU A O 6
ATOM 7555 N N . HIS A 1 50 ? 1.008 -2.577 9.365 1.00 0.00 50 HIS A N 6
ATOM 7556 C CA . HIS A 1 50 ? 1.065 -3.256 10.654 1.00 0.00 50 HIS A CA 6
ATOM 7557 C C . HIS A 1 50 ? 0.762 -4.743 10.500 1.00 0.00 50 HIS A C 6
ATOM 7558 O O . HIS A 1 50 ? -0.156 -5.128 9.776 1.00 0.00 50 HIS A O 6
ATOM 7573 N N . TYR A 1 51 ? 1.540 -5.574 11.187 1.00 0.00 51 TYR A N 6
ATOM 7574 C CA . TYR A 1 51 ? 1.355 -7.020 11.127 1.00 0.00 51 TYR A CA 6
ATOM 7575 C C . TYR A 1 51 ? 1.578 -7.654 12.497 1.00 0.00 51 TYR A C 6
ATOM 7576 O O . TYR A 1 51 ? 1.847 -6.959 13.477 1.00 0.00 51 TYR A O 6
ATOM 7594 N N . LEU A 1 52 ? 1.464 -8.976 12.557 1.00 0.00 52 LEU A N 6
ATOM 7595 C CA . LEU A 1 52 ? 1.654 -9.703 13.807 1.00 0.00 52 LEU A CA 6
ATOM 7596 C C . LEU A 1 52 ? 3.126 -10.035 14.026 1.00 0.00 52 LEU A C 6
ATOM 7597 O O . LEU A 1 52 ? 3.585 -10.145 15.163 1.00 0.00 52 LEU A O 6
ATOM 7613 N N . LYS A 1 53 ? 3.863 -10.194 12.930 1.00 0.00 53 LYS A N 6
ATOM 7614 C CA . LYS A 1 53 ? 5.284 -10.513 13.004 1.00 0.00 53 LYS A CA 6
ATOM 7615 C C . LYS A 1 53 ? 6.118 -9.247 13.177 1.00 0.00 53 LYS A C 6
ATOM 7616 O O . LYS A 1 53 ? 7.194 -9.279 13.776 1.00 0.00 53 LYS A O 6
ATOM 7635 N N . GLY A 1 54 ? 5.617 -8.135 12.648 1.00 0.00 54 GLY A N 6
ATOM 7636 C CA . GLY A 1 54 ? 6.331 -6.876 12.755 1.00 0.00 54 GLY A CA 6
ATOM 7637 C C . GLY A 1 54 ? 5.698 -5.776 11.925 1.00 0.00 54 GLY A C 6
ATOM 7638 O O . GLY A 1 54 ? 4.514 -5.840 11.597 1.00 0.00 54 GLY A O 6
ATOM 7642 N N . ILE A 1 55 ? 6.491 -4.765 11.585 1.00 0.00 55 ILE A N 6
ATOM 7643 C CA . ILE A 1 55 ? 6.003 -3.645 10.789 1.00 0.00 55 ILE A CA 6
ATOM 7644 C C . ILE A 1 55 ? 6.927 -3.365 9.609 1.00 0.00 55 ILE A C 6
ATOM 7645 O O . ILE A 1 55 ? 8.145 -3.505 9.714 1.00 0.00 55 ILE A O 6
ATOM 7661 N N . GLU A 1 56 ? 6.339 -2.967 8.485 1.00 0.00 56 GLU A N 6
ATOM 7662 C CA . GLU A 1 56 ? 7.110 -2.663 7.287 1.00 0.00 56 GLU A CA 6
ATOM 7663 C C . GLU A 1 56 ? 6.761 -1.276 6.756 1.00 0.00 56 GLU A C 6
ATOM 7664 O O . GLU A 1 56 ? 5.595 -0.968 6.514 1.00 0.00 56 GLU A O 6
ATOM 7676 N N . GLU A 1 57 ? 7.781 -0.444 6.582 1.00 0.00 57 GLU A N 6
ATOM 7677 C CA . GLU A 1 57 ? 7.583 0.911 6.082 1.00 0.00 57 GLU A CA 6
ATOM 7678 C C . GLU A 1 57 ? 8.018 1.025 4.625 1.00 0.00 57 GLU A C 6
ATOM 7679 O O . GLU A 1 57 ? 9.211 1.058 4.323 1.00 0.00 57 GLU A O 6
ATOM 7691 N N . TYR A 1 58 ? 7.041 1.086 3.725 1.00 0.00 58 TYR A N 6
ATOM 7692 C CA . TYR A 1 58 ? 7.319 1.197 2.299 1.00 0.00 58 TYR A CA 6
ATOM 7693 C C . TYR A 1 58 ? 7.369 2.658 1.866 1.00 0.00 58 TYR A C 6
ATOM 7694 O O . TYR A 1 58 ? 7.193 3.564 2.680 1.00 0.00 58 TYR A O 6
ATOM 7712 N N . THR A 1 59 ? 7.611 2.879 0.579 1.00 0.00 59 THR A N 6
ATOM 7713 C CA . THR A 1 59 ? 7.687 4.230 0.036 1.00 0.00 59 THR A CA 6
ATOM 7714 C C . THR A 1 59 ? 7.191 4.265 -1.406 1.00 0.00 59 THR A C 6
ATOM 7715 O O . THR A 1 59 ? 7.640 3.487 -2.246 1.00 0.00 59 THR A O 6
ATOM 7726 N N . ILE A 1 60 ? 6.264 5.177 -1.686 1.00 0.00 60 ILE A N 6
ATOM 7727 C CA . ILE A 1 60 ? 5.710 5.312 -3.028 1.00 0.00 60 ILE A CA 6
ATOM 7728 C C . ILE A 1 60 ? 6.685 6.025 -3.956 1.00 0.00 60 ILE A C 6
ATOM 7729 O O . ILE A 1 60 ? 7.187 7.104 -3.637 1.00 0.00 60 ILE A O 6
ATOM 7745 N N . LEU A 1 61 ? 6.948 5.418 -5.107 1.00 0.00 61 LEU A N 6
ATOM 7746 C CA . LEU A 1 61 ? 7.861 5.994 -6.086 1.00 0.00 61 LEU A CA 6
ATOM 7747 C C . LEU A 1 61 ? 7.109 6.855 -7.097 1.00 0.00 61 LEU A C 6
ATOM 7748 O O . LEU A 1 61 ? 7.701 7.704 -7.765 1.00 0.00 61 LEU A O 6
ATOM 7764 N N . GLN A 1 62 ? 5.800 6.634 -7.209 1.00 0.00 62 GLN A N 6
ATOM 7765 C CA . GLN A 1 62 ? 4.972 7.393 -8.140 1.00 0.00 62 GLN A CA 6
ATOM 7766 C C . GLN A 1 62 ? 3.517 6.944 -8.065 1.00 0.00 62 GLN A C 6
ATOM 7767 O O . GLN A 1 62 ? 3.217 5.856 -7.572 1.00 0.00 62 GLN A O 6
ATOM 7781 N N . ILE A 1 63 ? 2.615 7.788 -8.556 1.00 0.00 63 ILE A N 6
ATOM 7782 C CA . ILE A 1 63 ? 1.190 7.478 -8.547 1.00 0.00 63 ILE A CA 6
ATOM 7783 C C . ILE A 1 63 ? 0.642 7.370 -9.966 1.00 0.00 63 ILE A C 6
ATOM 7784 O O . ILE A 1 63 ? 0.120 8.340 -10.515 1.00 0.00 63 ILE A O 6
ATOM 7800 N N . PRO A 1 64 ? 0.753 6.181 -10.583 1.00 0.00 64 PRO A N 6
ATOM 7801 C CA . PRO A 1 64 ? 0.267 5.947 -11.946 1.00 0.00 64 PRO A CA 6
ATOM 7802 C C . PRO A 1 64 ? -1.249 5.783 -12.011 1.00 0.00 64 PRO A C 6
ATOM 7803 O O . PRO A 1 64 ? -1.816 5.614 -13.092 1.00 0.00 64 PRO A O 6
ATOM 7814 N N . ALA A 1 65 ? -1.903 5.822 -10.853 1.00 0.00 65 ALA A N 6
ATOM 7815 C CA . ALA A 1 65 ? -3.351 5.665 -10.786 1.00 0.00 65 ALA A CA 6
ATOM 7816 C C . ALA A 1 65 ? -3.752 4.249 -11.185 1.00 0.00 65 ALA A C 6
ATOM 7817 O O . ALA A 1 65 ? -4.823 4.029 -11.750 1.00 0.00 65 ALA A O 6
ATOM 7824 N N . LEU A 1 66 ? -2.875 3.295 -10.890 1.00 0.00 66 LEU A N 6
ATOM 7825 C CA . LEU A 1 66 ? -3.121 1.896 -11.217 1.00 0.00 66 LEU A CA 6
ATOM 7826 C C . LEU A 1 66 ? -4.323 1.351 -10.452 1.00 0.00 66 LEU A C 6
ATOM 7827 O O . LEU A 1 66 ? -4.843 2.003 -9.545 1.00 0.00 66 LEU A O 6
ATOM 7843 N N . LYS A 1 67 ? -4.757 0.152 -10.823 1.00 0.00 67 LYS A N 6
ATOM 7844 C CA . LYS A 1 67 ? -5.896 -0.487 -10.174 1.00 0.00 67 LYS A CA 6
ATOM 7845 C C . LYS A 1 67 ? -5.550 -1.910 -9.748 1.00 0.00 67 LYS A C 6
ATOM 7846 O O . LYS A 1 67 ? -5.872 -2.333 -8.638 1.00 0.00 67 LYS A O 6
ATOM 7865 N N . ASN A 1 68 ? -4.891 -2.645 -10.639 1.00 0.00 68 ASN A N 6
ATOM 7866 C CA . ASN A 1 68 ? -4.498 -4.022 -10.357 1.00 0.00 68 ASN A CA 6
ATOM 7867 C C . ASN A 1 68 ? -3.389 -4.474 -11.303 1.00 0.00 68 ASN A C 6
ATOM 7868 O O . ASN A 1 68 ? -3.627 -5.246 -12.232 1.00 0.00 68 ASN A O 6
ATOM 7879 N N . VAL A 1 69 ? -2.177 -3.983 -11.063 1.00 0.00 69 VAL A N 6
ATOM 7880 C CA . VAL A 1 69 ? -1.032 -4.333 -11.893 1.00 0.00 69 VAL A CA 6
ATOM 7881 C C . VAL A 1 69 ? -0.497 -5.721 -11.541 1.00 0.00 69 VAL A C 6
ATOM 7882 O O . VAL A 1 69 ? -0.136 -5.979 -10.393 1.00 0.00 69 VAL A O 6
ATOM 7895 N N . PRO A 1 70 ? -0.438 -6.639 -12.525 1.00 0.00 70 PRO A N 6
ATOM 7896 C CA . PRO A 1 70 ? 0.057 -8.003 -12.301 1.00 0.00 70 PRO A CA 6
ATOM 7897 C C . PRO A 1 70 ? 1.474 -8.019 -11.735 1.00 0.00 70 PRO A C 6
ATOM 7898 O O . PRO A 1 70 ? 1.961 -7.010 -11.227 1.00 0.00 70 PRO A O 6
ATOM 7909 N N . ARG A 1 71 ? 2.129 -9.171 -11.830 1.00 0.00 71 ARG A N 6
ATOM 7910 C CA . ARG A 1 71 ? 3.491 -9.319 -11.329 1.00 0.00 71 ARG A CA 6
ATOM 7911 C C . ARG A 1 71 ? 4.507 -9.119 -12.449 1.00 0.00 71 ARG A C 6
ATOM 7912 O O . ARG A 1 71 ? 4.897 -10.072 -13.123 1.00 0.00 71 ARG A O 6
ATOM 7933 N N . LYS A 1 72 ? 4.932 -7.874 -12.640 1.00 0.00 72 LYS A N 6
ATOM 7934 C CA . LYS A 1 72 ? 5.904 -7.552 -13.680 1.00 0.00 72 LYS A CA 6
ATOM 7935 C C . LYS A 1 72 ? 6.480 -6.155 -13.471 1.00 0.00 72 LYS A C 6
ATOM 7936 O O . LYS A 1 72 ? 7.666 -6.000 -13.175 1.00 0.00 72 LYS A O 6
ATOM 7955 N N . ASP A 1 73 ? 5.636 -5.142 -13.630 1.00 0.00 73 ASP A N 6
ATOM 7956 C CA . ASP A 1 73 ? 6.062 -3.757 -13.460 1.00 0.00 73 ASP A CA 6
ATOM 7957 C C . ASP A 1 73 ? 5.427 -3.140 -12.218 1.00 0.00 73 ASP A C 6
ATOM 7958 O O . ASP A 1 73 ? 5.195 -1.933 -12.163 1.00 0.00 73 ASP A O 6
ATOM 7967 N N . THR A 1 74 ? 5.149 -3.977 -11.223 1.00 0.00 74 THR A N 6
ATOM 7968 C CA . THR A 1 74 ? 4.541 -3.512 -9.981 1.00 0.00 74 THR A CA 6
ATOM 7969 C C . THR A 1 74 ? 5.571 -3.459 -8.857 1.00 0.00 74 THR A C 6
ATOM 7970 O O . THR A 1 74 ? 5.240 -3.661 -7.689 1.00 0.00 74 THR A O 6
ATOM 7981 N N . HIS A 1 75 ? 6.821 -3.187 -9.219 1.00 0.00 75 HIS A N 6
ATOM 7982 C CA . HIS A 1 75 ? 7.900 -3.107 -8.239 1.00 0.00 75 HIS A CA 6
ATOM 7983 C C . HIS A 1 75 ? 8.587 -1.742 -8.273 1.00 0.00 75 HIS A C 6
ATOM 7984 O O . HIS A 1 75 ? 9.508 -1.486 -7.497 1.00 0.00 75 HIS A O 6
ATOM 7999 N N . LEU A 1 76 ? 8.140 -0.867 -9.172 1.00 0.00 76 LEU A N 6
ATOM 8000 C CA . LEU A 1 76 ? 8.721 0.465 -9.294 1.00 0.00 76 LEU A CA 6
ATOM 8001 C C . LEU A 1 76 ? 7.745 1.540 -8.817 1.00 0.00 76 LEU A C 6
ATOM 8002 O O . LEU A 1 76 ? 7.875 2.709 -9.176 1.00 0.00 76 LEU A O 6
ATOM 8018 N N . TYR A 1 77 ? 6.770 1.137 -8.008 1.00 0.00 77 TYR A N 6
ATOM 8019 C CA . TYR A 1 77 ? 5.775 2.069 -7.486 1.00 0.00 77 TYR A CA 6
ATOM 8020 C C . TYR A 1 77 ? 5.852 2.158 -5.965 1.00 0.00 77 TYR A C 6
ATOM 8021 O O . TYR A 1 77 ? 5.552 3.198 -5.379 1.00 0.00 77 TYR A O 6
ATOM 8039 N N . ILE A 1 78 ? 6.256 1.062 -5.330 1.00 0.00 78 ILE A N 6
ATOM 8040 C CA . ILE A 1 78 ? 6.374 1.018 -3.877 1.00 0.00 78 ILE A CA 6
ATOM 8041 C C . ILE A 1 78 ? 7.428 0.003 -3.446 1.00 0.00 78 ILE A C 6
ATOM 8042 O O . ILE A 1 78 ? 7.503 -1.099 -3.989 1.00 0.00 78 ILE A O 6
ATOM 8058 N N . ALA A 1 79 ? 8.242 0.383 -2.466 1.00 0.00 79 ALA A N 6
ATOM 8059 C CA . ALA A 1 79 ? 9.292 -0.494 -1.963 1.00 0.00 79 ALA A CA 6
ATOM 8060 C C . ALA A 1 79 ? 9.503 -0.302 -0.464 1.00 0.00 79 ALA A C 6
ATOM 8061 O O . ALA A 1 79 ? 9.288 0.789 0.067 1.00 0.00 79 ALA A O 6
ATOM 8068 N N . PRO A 1 80 ? 9.929 -1.364 0.242 1.00 0.00 80 PRO A N 6
ATOM 8069 C CA . PRO A 1 80 ? 10.170 -1.307 1.687 1.00 0.00 80 PRO A CA 6
ATOM 8070 C C . PRO A 1 80 ? 11.369 -0.435 2.039 1.00 0.00 80 PRO A C 6
ATOM 8071 O O . PRO A 1 80 ? 12.518 -0.828 1.833 1.00 0.00 80 PRO A O 6
ATOM 8082 N N . LYS A 1 81 ? 11.095 0.752 2.571 1.00 0.00 81 LYS A N 6
ATOM 8083 C CA . LYS A 1 81 ? 12.151 1.683 2.950 1.00 0.00 81 LYS A CA 6
ATOM 8084 C C . LYS A 1 81 ? 13.071 1.064 3.999 1.00 0.00 81 LYS A C 6
ATOM 8085 O O . LYS A 1 81 ? 12.609 0.545 5.016 1.00 0.00 81 LYS A O 6
ATOM 8104 N N . THR A 1 82 ? 14.374 1.122 3.744 1.00 0.00 82 THR A N 6
ATOM 8105 C CA . THR A 1 82 ? 15.359 0.568 4.664 1.00 0.00 82 THR A CA 6
ATOM 8106 C C . THR A 1 82 ? 16.558 1.500 4.803 1.00 0.00 82 THR A C 6
ATOM 8107 O O . THR A 1 82 ? 17.155 1.913 3.808 1.00 0.00 82 THR A O 6
ATOM 8118 N N . LYS A 1 83 ? 16.906 1.830 6.044 1.00 0.00 83 LYS A N 6
ATOM 8119 C CA . LYS A 1 83 ? 18.033 2.713 6.312 1.00 0.00 83 LYS A CA 6
ATOM 8120 C C . LYS A 1 83 ? 18.758 2.297 7.588 1.00 0.00 83 LYS A C 6
ATOM 8121 O O . LYS A 1 83 ? 18.131 1.886 8.564 1.00 0.00 83 LYS A O 6
ATOM 8140 N N . GLU A 1 84 ? 20.083 2.407 7.574 1.00 0.00 84 GLU A N 6
ATOM 8141 C CA . GLU A 1 84 ? 20.893 2.043 8.730 1.00 0.00 84 GLU A CA 6
ATOM 8142 C C . GLU A 1 84 ? 20.962 3.193 9.730 1.00 0.00 84 GLU A C 6
ATOM 8143 O O . GLU A 1 84 ? 20.201 4.169 9.563 1.00 0.00 84 GLU A O 6
ATOM 8155 N N . MET A 1 1 ? -4.395 7.799 -6.471 1.00 0.00 1 MET A N 7
ATOM 8156 C CA . MET A 1 1 ? -4.519 6.477 -5.803 1.00 0.00 1 MET A CA 7
ATOM 8157 C C . MET A 1 1 ? -4.607 6.633 -4.288 1.00 0.00 1 MET A C 7
ATOM 8158 O O . MET A 1 1 ? -4.367 7.714 -3.752 1.00 0.00 1 MET A O 7
ATOM 8174 N N . ARG A 1 2 ? -4.954 5.547 -3.605 1.00 0.00 2 ARG A N 7
ATOM 8175 C CA . ARG A 1 2 ? -5.073 5.565 -2.151 1.00 0.00 2 ARG A CA 7
ATOM 8176 C C . ARG A 1 2 ? -4.497 4.291 -1.541 1.00 0.00 2 ARG A C 7
ATOM 8177 O O . ARG A 1 2 ? -4.568 3.220 -2.141 1.00 0.00 2 ARG A O 7
ATOM 8198 N N . ILE A 1 3 ? -3.929 4.416 -0.344 1.00 0.00 3 ILE A N 7
ATOM 8199 C CA . ILE A 1 3 ? -3.338 3.276 0.355 1.00 0.00 3 ILE A CA 7
ATOM 8200 C C . ILE A 1 3 ? -4.254 2.056 0.312 1.00 0.00 3 ILE A C 7
ATOM 8201 O O . ILE A 1 3 ? -3.787 0.917 0.340 1.00 0.00 3 ILE A O 7
ATOM 8217 N N . ASP A 1 4 ? -5.557 2.299 0.244 1.00 0.00 4 ASP A N 7
ATOM 8218 C CA . ASP A 1 4 ? -6.530 1.214 0.198 1.00 0.00 4 ASP A CA 7
ATOM 8219 C C . ASP A 1 4 ? -6.360 0.374 -1.065 1.00 0.00 4 ASP A C 7
ATOM 8220 O O . ASP A 1 4 ? -6.129 -0.830 -0.990 1.00 0.00 4 ASP A O 7
ATOM 8229 N N . LYS A 1 5 ? -6.483 1.011 -2.224 1.00 0.00 5 LYS A N 7
ATOM 8230 C CA . LYS A 1 5 ? -6.350 0.316 -3.502 1.00 0.00 5 LYS A CA 7
ATOM 8231 C C . LYS A 1 5 ? -4.906 0.324 -4.014 1.00 0.00 5 LYS A C 7
ATOM 8232 O O . LYS A 1 5 ? -4.608 -0.275 -5.047 1.00 0.00 5 LYS A O 7
ATOM 8251 N N . PHE A 1 6 ? -4.019 1.018 -3.306 1.00 0.00 6 PHE A N 7
ATOM 8252 C CA . PHE A 1 6 ? -2.622 1.112 -3.719 1.00 0.00 6 PHE A CA 7
ATOM 8253 C C . PHE A 1 6 ? -1.856 -0.184 -3.461 1.00 0.00 6 PHE A C 7
ATOM 8254 O O . PHE A 1 6 ? -1.443 -0.867 -4.400 1.00 0.00 6 PHE A O 7
ATOM 8271 N N . LEU A 1 7 ? -1.647 -0.506 -2.190 1.00 0.00 7 LEU A N 7
ATOM 8272 C CA . LEU A 1 7 ? -0.904 -1.706 -1.820 1.00 0.00 7 LEU A CA 7
ATOM 8273 C C . LEU A 1 7 ? -1.769 -2.962 -1.898 1.00 0.00 7 LEU A C 7
ATOM 8274 O O . LEU A 1 7 ? -1.254 -4.079 -1.856 1.00 0.00 7 LEU A O 7
ATOM 8290 N N . GLN A 1 8 ? -3.078 -2.779 -2.014 1.00 0.00 8 GLN A N 7
ATOM 8291 C CA . GLN A 1 8 ? -3.997 -3.908 -2.097 1.00 0.00 8 GLN A CA 7
ATOM 8292 C C . GLN A 1 8 ? -4.224 -4.335 -3.547 1.00 0.00 8 GLN A C 7
ATOM 8293 O O . GLN A 1 8 ? -4.771 -5.406 -3.808 1.00 0.00 8 GLN A O 7
ATOM 8307 N N . SER A 1 9 ? -3.803 -3.493 -4.489 1.00 0.00 9 SER A N 7
ATOM 8308 C CA . SER A 1 9 ? -3.965 -3.793 -5.907 1.00 0.00 9 SER A CA 7
ATOM 8309 C C . SER A 1 9 ? -2.647 -4.251 -6.523 1.00 0.00 9 SER A C 7
ATOM 8310 O O . SER A 1 9 ? -2.628 -5.108 -7.406 1.00 0.00 9 SER A O 7
ATOM 8318 N N . VAL A 1 10 ? -1.546 -3.674 -6.051 1.00 0.00 10 VAL A N 7
ATOM 8319 C CA . VAL A 1 10 ? -0.222 -4.022 -6.557 1.00 0.00 10 VAL A CA 7
ATOM 8320 C C . VAL A 1 10 ? 0.044 -5.519 -6.422 1.00 0.00 10 VAL A C 7
ATOM 8321 O O . VAL A 1 10 ? 0.618 -6.140 -7.317 1.00 0.00 10 VAL A O 7
ATOM 8334 N N . GLY A 1 11 ? -0.376 -6.090 -5.299 1.00 0.00 11 GLY A N 7
ATOM 8335 C CA . GLY A 1 11 ? -0.174 -7.509 -5.067 1.00 0.00 11 GLY A CA 7
ATOM 8336 C C . GLY A 1 11 ? 0.513 -7.789 -3.745 1.00 0.00 11 GLY A C 7
ATOM 8337 O O . GLY A 1 11 ? 1.379 -8.660 -3.661 1.00 0.00 11 GLY A O 7
ATOM 8341 N N . LEU A 1 12 ? 0.125 -7.051 -2.711 1.00 0.00 12 LEU A N 7
ATOM 8342 C CA . LEU A 1 12 ? 0.709 -7.224 -1.386 1.00 0.00 12 LEU A CA 7
ATOM 8343 C C . LEU A 1 12 ? -0.266 -7.939 -0.455 1.00 0.00 12 LEU A C 7
ATOM 8344 O O . LEU A 1 12 ? 0.028 -9.021 0.055 1.00 0.00 12 LEU A O 7
ATOM 8360 N N . VAL A 1 13 ? -1.425 -7.328 -0.238 1.00 0.00 13 VAL A N 7
ATOM 8361 C CA . VAL A 1 13 ? -2.443 -7.904 0.630 1.00 0.00 13 VAL A CA 7
ATOM 8362 C C . VAL A 1 13 ? -3.812 -7.887 -0.042 1.00 0.00 13 VAL A C 7
ATOM 8363 O O . VAL A 1 13 ? -4.663 -7.057 0.279 1.00 0.00 13 VAL A O 7
ATOM 8376 N N . LYS A 1 14 ? -4.017 -8.807 -0.978 1.00 0.00 14 LYS A N 7
ATOM 8377 C CA . LYS A 1 14 ? -5.282 -8.897 -1.698 1.00 0.00 14 LYS A CA 7
ATOM 8378 C C . LYS A 1 14 ? -6.101 -10.089 -1.211 1.00 0.00 14 LYS A C 7
ATOM 8379 O O . LYS A 1 14 ? -5.700 -11.240 -1.381 1.00 0.00 14 LYS A O 7
ATOM 8398 N N . ARG A 1 15 ? -7.247 -9.804 -0.604 1.00 0.00 15 ARG A N 7
ATOM 8399 C CA . ARG A 1 15 ? -8.122 -10.854 -0.093 1.00 0.00 15 ARG A CA 7
ATOM 8400 C C . ARG A 1 15 ? -9.575 -10.388 -0.071 1.00 0.00 15 ARG A C 7
ATOM 8401 O O . ARG A 1 15 ? -10.431 -10.964 -0.741 1.00 0.00 15 ARG A O 7
ATOM 8422 N N . ARG A 1 16 ? -9.845 -9.343 0.704 1.00 0.00 16 ARG A N 7
ATOM 8423 C CA . ARG A 1 16 ? -11.194 -8.800 0.813 1.00 0.00 16 ARG A CA 7
ATOM 8424 C C . ARG A 1 16 ? -11.456 -7.769 -0.280 1.00 0.00 16 ARG A C 7
ATOM 8425 O O . ARG A 1 16 ? -10.528 -7.143 -0.792 1.00 0.00 16 ARG A O 7
ATOM 8446 N N . VAL A 1 17 ? -12.726 -7.598 -0.632 1.00 0.00 17 VAL A N 7
ATOM 8447 C CA . VAL A 1 17 ? -13.112 -6.642 -1.663 1.00 0.00 17 VAL A CA 7
ATOM 8448 C C . VAL A 1 17 ? -14.074 -5.597 -1.110 1.00 0.00 17 VAL A C 7
ATOM 8449 O O . VAL A 1 17 ? -13.887 -4.397 -1.312 1.00 0.00 17 VAL A O 7
ATOM 8462 N N . LEU A 1 18 ? -15.104 -6.060 -0.408 1.00 0.00 18 LEU A N 7
ATOM 8463 C CA . LEU A 1 18 ? -16.095 -5.166 0.177 1.00 0.00 18 LEU A CA 7
ATOM 8464 C C . LEU A 1 18 ? -15.489 -4.360 1.321 1.00 0.00 18 LEU A C 7
ATOM 8465 O O . LEU A 1 18 ? -15.335 -3.143 1.225 1.00 0.00 18 LEU A O 7
ATOM 8481 N N . ALA A 1 19 ? -15.144 -5.050 2.404 1.00 0.00 19 ALA A N 7
ATOM 8482 C CA . ALA A 1 19 ? -14.552 -4.401 3.567 1.00 0.00 19 ALA A CA 7
ATOM 8483 C C . ALA A 1 19 ? -13.030 -4.414 3.484 1.00 0.00 19 ALA A C 7
ATOM 8484 O O . ALA A 1 19 ? -12.444 -5.246 2.792 1.00 0.00 19 ALA A O 7
ATOM 8491 N N . THR A 1 20 ? -12.394 -3.487 4.193 1.00 0.00 20 THR A N 7
ATOM 8492 C CA . THR A 1 20 ? -10.939 -3.395 4.197 1.00 0.00 20 THR A CA 7
ATOM 8493 C C . THR A 1 20 ? -10.361 -3.968 5.487 1.00 0.00 20 THR A C 7
ATOM 8494 O O . THR A 1 20 ? -9.439 -4.784 5.456 1.00 0.00 20 THR A O 7
ATOM 8505 N N . ASP A 1 21 ? -10.908 -3.540 6.623 1.00 0.00 21 ASP A N 7
ATOM 8506 C CA . ASP A 1 21 ? -10.452 -4.013 7.930 1.00 0.00 21 ASP A CA 7
ATOM 8507 C C . ASP A 1 21 ? -9.116 -3.381 8.322 1.00 0.00 21 ASP A C 7
ATOM 8508 O O . ASP A 1 21 ? -8.985 -2.817 9.407 1.00 0.00 21 ASP A O 7
ATOM 8517 N N . MET A 1 22 ? -8.125 -3.490 7.439 1.00 0.00 22 MET A N 7
ATOM 8518 C CA . MET A 1 22 ? -6.794 -2.939 7.693 1.00 0.00 22 MET A CA 7
ATOM 8519 C C . MET A 1 22 ? -6.864 -1.533 8.289 1.00 0.00 22 MET A C 7
ATOM 8520 O O . MET A 1 22 ? -6.127 -1.206 9.219 1.00 0.00 22 MET A O 7
ATOM 8534 N N . CYS A 1 23 ? -7.747 -0.703 7.744 1.00 0.00 23 CYS A N 7
ATOM 8535 C CA . CYS A 1 23 ? -7.902 0.668 8.220 1.00 0.00 23 CYS A CA 7
ATOM 8536 C C . CYS A 1 23 ? -8.282 0.703 9.700 1.00 0.00 23 CYS A C 7
ATOM 8537 O O . CYS A 1 23 ? -8.015 1.684 10.394 1.00 0.00 23 CYS A O 7
ATOM 8545 N N . ASN A 1 24 ? -8.911 -0.367 10.175 1.00 0.00 24 ASN A N 7
ATOM 8546 C CA . ASN A 1 24 ? -9.331 -0.448 11.571 1.00 0.00 24 ASN A CA 7
ATOM 8547 C C . ASN A 1 24 ? -8.243 -1.070 12.443 1.00 0.00 24 ASN A C 7
ATOM 8548 O O . ASN A 1 24 ? -7.811 -0.473 13.429 1.00 0.00 24 ASN A O 7
ATOM 8559 N N . VAL A 1 25 ? -7.810 -2.273 12.079 1.00 0.00 25 VAL A N 7
ATOM 8560 C CA . VAL A 1 25 ? -6.778 -2.977 12.833 1.00 0.00 25 VAL A CA 7
ATOM 8561 C C . VAL A 1 25 ? -5.533 -2.112 13.020 1.00 0.00 25 VAL A C 7
ATOM 8562 O O . VAL A 1 25 ? -4.842 -2.212 14.034 1.00 0.00 25 VAL A O 7
ATOM 8575 N N . GLY A 1 26 ? -5.255 -1.262 12.037 1.00 0.00 26 GLY A N 7
ATOM 8576 C CA . GLY A 1 26 ? -4.095 -0.392 12.116 1.00 0.00 26 GLY A CA 7
ATOM 8577 C C . GLY A 1 26 ? -3.070 -0.681 11.035 1.00 0.00 26 GLY A C 7
ATOM 8578 O O . GLY A 1 26 ? -1.891 -0.367 11.192 1.00 0.00 26 GLY A O 7
ATOM 8582 N N . ALA A 1 27 ? -3.519 -1.278 9.935 1.00 0.00 27 ALA A N 7
ATOM 8583 C CA . ALA A 1 27 ? -2.631 -1.603 8.826 1.00 0.00 27 ALA A CA 7
ATOM 8584 C C . ALA A 1 27 ? -2.738 -0.561 7.720 1.00 0.00 27 ALA A C 7
ATOM 8585 O O . ALA A 1 27 ? -2.587 -0.875 6.539 1.00 0.00 27 ALA A O 7
ATOM 8592 N N . VAL A 1 28 ? -3.001 0.682 8.112 1.00 0.00 28 VAL A N 7
ATOM 8593 C CA . VAL A 1 28 ? -3.130 1.776 7.158 1.00 0.00 28 VAL A CA 7
ATOM 8594 C C . VAL A 1 28 ? -2.567 3.070 7.734 1.00 0.00 28 VAL A C 7
ATOM 8595 O O . VAL A 1 28 ? -3.259 3.797 8.448 1.00 0.00 28 VAL A O 7
ATOM 8608 N N . TRP A 1 29 ? -1.307 3.351 7.422 1.00 0.00 29 TRP A N 7
ATOM 8609 C CA . TRP A 1 29 ? -0.648 4.558 7.910 1.00 0.00 29 TRP A CA 7
ATOM 8610 C C . TRP A 1 29 ? 0.123 5.243 6.786 1.00 0.00 29 TRP A C 7
ATOM 8611 O O . TRP A 1 29 ? 0.877 4.598 6.056 1.00 0.00 29 TRP A O 7
ATOM 8632 N N . LEU A 1 30 ? -0.070 6.551 6.650 1.00 0.00 30 LEU A N 7
ATOM 8633 C CA . LEU A 1 30 ? 0.607 7.318 5.610 1.00 0.00 30 LEU A CA 7
ATOM 8634 C C . LEU A 1 30 ? 1.615 8.291 6.213 1.00 0.00 30 LEU A C 7
ATOM 8635 O O . LEU A 1 30 ? 1.249 9.190 6.971 1.00 0.00 30 LEU A O 7
ATOM 8651 N N . ASN A 1 31 ? 2.886 8.107 5.868 1.00 0.00 31 ASN A N 7
ATOM 8652 C CA . ASN A 1 31 ? 3.951 8.968 6.370 1.00 0.00 31 ASN A CA 7
ATOM 8653 C C . ASN A 1 31 ? 3.964 8.997 7.895 1.00 0.00 31 ASN A C 7
ATOM 8654 O O . ASN A 1 31 ? 4.061 10.061 8.506 1.00 0.00 31 ASN A O 7
ATOM 8665 N N . GLY A 1 32 ? 3.864 7.821 8.506 1.00 0.00 32 GLY A N 7
ATOM 8666 C CA . GLY A 1 32 ? 3.865 7.736 9.954 1.00 0.00 32 GLY A CA 7
ATOM 8667 C C . GLY A 1 32 ? 2.649 8.392 10.575 1.00 0.00 32 GLY A C 7
ATOM 8668 O O . GLY A 1 32 ? 2.750 9.047 11.613 1.00 0.00 32 GLY A O 7
ATOM 8672 N N . SER A 1 33 ? 1.497 8.219 9.937 1.00 0.00 33 SER A N 7
ATOM 8673 C CA . SER A 1 33 ? 0.254 8.799 10.432 1.00 0.00 33 SER A CA 7
ATOM 8674 C C . SER A 1 33 ? -0.937 7.917 10.074 1.00 0.00 33 SER A C 7
ATOM 8675 O O . SER A 1 33 ? -1.108 7.526 8.919 1.00 0.00 33 SER A O 7
ATOM 8683 N N . CYS A 1 34 ? -1.759 7.606 11.071 1.00 0.00 34 CYS A N 7
ATOM 8684 C CA . CYS A 1 34 ? -2.935 6.770 10.861 1.00 0.00 34 CYS A CA 7
ATOM 8685 C C . CYS A 1 34 ? -3.869 7.393 9.829 1.00 0.00 34 CYS A C 7
ATOM 8686 O O . CYS A 1 34 ? -4.153 8.589 9.878 1.00 0.00 34 CYS A O 7
ATOM 8694 N N . ALA A 1 35 ? -4.342 6.575 8.896 1.00 0.00 35 ALA A N 7
ATOM 8695 C CA . ALA A 1 35 ? -5.243 7.048 7.852 1.00 0.00 35 ALA A CA 7
ATOM 8696 C C . ALA A 1 35 ? -6.349 6.033 7.580 1.00 0.00 35 ALA A C 7
ATOM 8697 O O . ALA A 1 35 ? -6.167 4.833 7.785 1.00 0.00 35 ALA A O 7
ATOM 8704 N N . LYS A 1 36 ? -7.493 6.523 7.117 1.00 0.00 36 LYS A N 7
ATOM 8705 C CA . LYS A 1 36 ? -8.628 5.658 6.816 1.00 0.00 36 LYS A CA 7
ATOM 8706 C C . LYS A 1 36 ? -8.397 4.895 5.515 1.00 0.00 36 LYS A C 7
ATOM 8707 O O . LYS A 1 36 ? -7.277 4.843 5.005 1.00 0.00 36 LYS A O 7
ATOM 8726 N N . ALA A 1 37 ? -9.462 4.305 4.981 1.00 0.00 37 ALA A N 7
ATOM 8727 C CA . ALA A 1 37 ? -9.372 3.546 3.740 1.00 0.00 37 ALA A CA 7
ATOM 8728 C C . ALA A 1 37 ? -9.791 4.396 2.545 1.00 0.00 37 ALA A C 7
ATOM 8729 O O . ALA A 1 37 ? -10.253 3.872 1.531 1.00 0.00 37 ALA A O 7
ATOM 8736 N N . SER A 1 38 ? -9.625 5.708 2.669 1.00 0.00 38 SER A N 7
ATOM 8737 C CA . SER A 1 38 ? -9.986 6.629 1.597 1.00 0.00 38 SER A CA 7
ATOM 8738 C C . SER A 1 38 ? -9.044 7.828 1.566 1.00 0.00 38 SER A C 7
ATOM 8739 O O . SER A 1 38 ? -9.416 8.909 1.109 1.00 0.00 38 SER A O 7
ATOM 8747 N N . LYS A 1 39 ? -7.823 7.633 2.054 1.00 0.00 39 LYS A N 7
ATOM 8748 C CA . LYS A 1 39 ? -6.832 8.701 2.077 1.00 0.00 39 LYS A CA 7
ATOM 8749 C C . LYS A 1 39 ? -5.991 8.689 0.805 1.00 0.00 39 LYS A C 7
ATOM 8750 O O . LYS A 1 39 ? -5.225 7.757 0.563 1.00 0.00 39 LYS A O 7
ATOM 8769 N N . GLU A 1 40 ? -6.143 9.730 -0.007 1.00 0.00 40 GLU A N 7
ATOM 8770 C CA . GLU A 1 40 ? -5.400 9.839 -1.257 1.00 0.00 40 GLU A CA 7
ATOM 8771 C C . GLU A 1 40 ? -3.896 9.855 -1.001 1.00 0.00 40 GLU A C 7
ATOM 8772 O O . GLU A 1 40 ? -3.432 10.396 0.003 1.00 0.00 40 GLU A O 7
ATOM 8784 N N . VAL A 1 41 ? -3.141 9.258 -1.917 1.00 0.00 41 VAL A N 7
ATOM 8785 C CA . VAL A 1 41 ? -1.689 9.203 -1.795 1.00 0.00 41 VAL A CA 7
ATOM 8786 C C . VAL A 1 41 ? -1.015 9.924 -2.956 1.00 0.00 41 VAL A C 7
ATOM 8787 O O . VAL A 1 41 ? -1.684 10.470 -3.834 1.00 0.00 41 VAL A O 7
ATOM 8800 N N . LYS A 1 42 ? 0.314 9.924 -2.957 1.00 0.00 42 LYS A N 7
ATOM 8801 C CA . LYS A 1 42 ? 1.078 10.579 -4.012 1.00 0.00 42 LYS A CA 7
ATOM 8802 C C . LYS A 1 42 ? 2.430 9.902 -4.208 1.00 0.00 42 LYS A C 7
ATOM 8803 O O . LYS A 1 42 ? 2.808 9.015 -3.442 1.00 0.00 42 LYS A O 7
ATOM 8822 N N . ALA A 1 43 ? 3.155 10.326 -5.238 1.00 0.00 43 ALA A N 7
ATOM 8823 C CA . ALA A 1 43 ? 4.467 9.763 -5.534 1.00 0.00 43 ALA A CA 7
ATOM 8824 C C . ALA A 1 43 ? 5.501 10.214 -4.509 1.00 0.00 43 ALA A C 7
ATOM 8825 O O . ALA A 1 43 ? 5.455 11.344 -4.023 1.00 0.00 43 ALA A O 7
ATOM 8832 N N . GLY A 1 44 ? 6.433 9.324 -4.185 1.00 0.00 44 GLY A N 7
ATOM 8833 C CA . GLY A 1 44 ? 7.464 9.650 -3.219 1.00 0.00 44 GLY A CA 7
ATOM 8834 C C . GLY A 1 44 ? 6.929 9.719 -1.803 1.00 0.00 44 GLY A C 7
ATOM 8835 O O . GLY A 1 44 ? 7.455 10.456 -0.968 1.00 0.00 44 GLY A O 7
ATOM 8839 N N . ASP A 1 45 ? 5.880 8.951 -1.531 1.00 0.00 45 ASP A N 7
ATOM 8840 C CA . ASP A 1 45 ? 5.272 8.928 -0.205 1.00 0.00 45 ASP A CA 7
ATOM 8841 C C . ASP A 1 45 ? 5.593 7.626 0.520 1.00 0.00 45 ASP A C 7
ATOM 8842 O O . ASP A 1 45 ? 6.087 6.673 -0.084 1.00 0.00 45 ASP A O 7
ATOM 8851 N N . THR A 1 46 ? 5.311 7.591 1.818 1.00 0.00 46 THR A N 7
ATOM 8852 C CA . THR A 1 46 ? 5.571 6.405 2.625 1.00 0.00 46 THR A CA 7
ATOM 8853 C C . THR A 1 46 ? 4.289 5.613 2.861 1.00 0.00 46 THR A C 7
ATOM 8854 O O . THR A 1 46 ? 3.222 6.187 3.081 1.00 0.00 46 THR A O 7
ATOM 8865 N N . ILE A 1 47 ? 4.403 4.290 2.817 1.00 0.00 47 ILE A N 7
ATOM 8866 C CA . ILE A 1 47 ? 3.257 3.415 3.029 1.00 0.00 47 ILE A CA 7
ATOM 8867 C C . ILE A 1 47 ? 3.508 2.472 4.203 1.00 0.00 47 ILE A C 7
ATOM 8868 O O . ILE A 1 47 ? 4.185 1.457 4.062 1.00 0.00 47 ILE A O 7
ATOM 8884 N N . SER A 1 48 ? 2.961 2.818 5.362 1.00 0.00 48 SER A N 7
ATOM 8885 C CA . SER A 1 48 ? 3.135 2.004 6.560 1.00 0.00 48 SER A CA 7
ATOM 8886 C C . SER A 1 48 ? 2.117 0.868 6.615 1.00 0.00 48 SER A C 7
ATOM 8887 O O . SER A 1 48 ? 0.978 1.018 6.175 1.00 0.00 48 SER A O 7
ATOM 8895 N N . LEU A 1 49 ? 2.540 -0.266 7.166 1.00 0.00 49 LEU A N 7
ATOM 8896 C CA . LEU A 1 49 ? 1.675 -1.432 7.292 1.00 0.00 49 LEU A CA 7
ATOM 8897 C C . LEU A 1 49 ? 1.900 -2.122 8.634 1.00 0.00 49 LEU A C 7
ATOM 8898 O O . LEU A 1 49 ? 3.004 -2.098 9.175 1.00 0.00 49 LEU A O 7
ATOM 8914 N N . HIS A 1 50 ? 0.848 -2.733 9.168 1.00 0.00 50 HIS A N 7
ATOM 8915 C CA . HIS A 1 50 ? 0.939 -3.425 10.449 1.00 0.00 50 HIS A CA 7
ATOM 8916 C C . HIS A 1 50 ? 1.185 -4.918 10.251 1.00 0.00 50 HIS A C 7
ATOM 8917 O O . HIS A 1 50 ? 0.595 -5.543 9.371 1.00 0.00 50 HIS A O 7
ATOM 8932 N N . TYR A 1 51 ? 2.059 -5.482 11.080 1.00 0.00 51 TYR A N 7
ATOM 8933 C CA . TYR A 1 51 ? 2.384 -6.902 11.000 1.00 0.00 51 TYR A CA 7
ATOM 8934 C C . TYR A 1 51 ? 2.392 -7.538 12.388 1.00 0.00 51 TYR A C 7
ATOM 8935 O O . TYR A 1 51 ? 2.093 -6.880 13.384 1.00 0.00 51 TYR A O 7
ATOM 8953 N N . LEU A 1 52 ? 2.731 -8.821 12.443 1.00 0.00 52 LEU A N 7
ATOM 8954 C CA . LEU A 1 52 ? 2.775 -9.549 13.707 1.00 0.00 52 LEU A CA 7
ATOM 8955 C C . LEU A 1 52 ? 4.152 -9.440 14.353 1.00 0.00 52 LEU A C 7
ATOM 8956 O O . LEU A 1 52 ? 4.269 -9.348 15.575 1.00 0.00 52 LEU A O 7
ATOM 8972 N N . LYS A 1 53 ? 5.193 -9.449 13.525 1.00 0.00 53 LYS A N 7
ATOM 8973 C CA . LYS A 1 53 ? 6.561 -9.350 14.019 1.00 0.00 53 LYS A CA 7
ATOM 8974 C C . LYS A 1 53 ? 7.040 -7.899 14.028 1.00 0.00 53 LYS A C 7
ATOM 8975 O O . LYS A 1 53 ? 8.242 -7.635 14.069 1.00 0.00 53 LYS A O 7
ATOM 8994 N N . GLY A 1 54 ? 6.096 -6.963 13.991 1.00 0.00 54 GLY A N 7
ATOM 8995 C CA . GLY A 1 54 ? 6.449 -5.555 13.997 1.00 0.00 54 GLY A CA 7
ATOM 8996 C C . GLY A 1 54 ? 5.687 -4.764 12.953 1.00 0.00 54 GLY A C 7
ATOM 8997 O O . GLY A 1 54 ? 4.573 -5.131 12.579 1.00 0.00 54 GLY A O 7
ATOM 9001 N N . ILE A 1 55 ? 6.288 -3.677 12.481 1.00 0.00 55 ILE A N 7
ATOM 9002 C CA . ILE A 1 55 ? 5.658 -2.834 11.473 1.00 0.00 55 ILE A CA 7
ATOM 9003 C C . ILE A 1 55 ? 6.567 -2.654 10.265 1.00 0.00 55 ILE A C 7
ATOM 9004 O O . ILE A 1 55 ? 7.734 -2.289 10.401 1.00 0.00 55 ILE A O 7
ATOM 9020 N N . GLU A 1 56 ? 6.022 -2.906 9.081 1.00 0.00 56 GLU A N 7
ATOM 9021 C CA . GLU A 1 56 ? 6.781 -2.764 7.845 1.00 0.00 56 GLU A CA 7
ATOM 9022 C C . GLU A 1 56 ? 6.164 -1.693 6.957 1.00 0.00 56 GLU A C 7
ATOM 9023 O O . GLU A 1 56 ? 4.977 -1.745 6.638 1.00 0.00 56 GLU A O 7
ATOM 9035 N N . GLU A 1 57 ? 6.977 -0.721 6.564 1.00 0.00 57 GLU A N 7
ATOM 9036 C CA . GLU A 1 57 ? 6.507 0.367 5.714 1.00 0.00 57 GLU A CA 7
ATOM 9037 C C . GLU A 1 57 ? 7.176 0.326 4.345 1.00 0.00 57 GLU A C 7
ATOM 9038 O O . GLU A 1 57 ? 8.239 -0.273 4.176 1.00 0.00 57 GLU A O 7
ATOM 9050 N N . TYR A 1 58 ? 6.543 0.970 3.372 1.00 0.00 58 TYR A N 7
ATOM 9051 C CA . TYR A 1 58 ? 7.059 1.019 2.012 1.00 0.00 58 TYR A CA 7
ATOM 9052 C C . TYR A 1 58 ? 7.173 2.463 1.535 1.00 0.00 58 TYR A C 7
ATOM 9053 O O . TYR A 1 58 ? 6.857 3.397 2.272 1.00 0.00 58 TYR A O 7
ATOM 9071 N N . THR A 1 59 ? 7.627 2.638 0.301 1.00 0.00 59 THR A N 7
ATOM 9072 C CA . THR A 1 59 ? 7.783 3.969 -0.273 1.00 0.00 59 THR A CA 7
ATOM 9073 C C . THR A 1 59 ? 7.326 3.994 -1.728 1.00 0.00 59 THR A C 7
ATOM 9074 O O . THR A 1 59 ? 7.802 3.213 -2.551 1.00 0.00 59 THR A O 7
ATOM 9085 N N . ILE A 1 60 ? 6.404 4.900 -2.037 1.00 0.00 60 ILE A N 7
ATOM 9086 C CA . ILE A 1 60 ? 5.884 5.029 -3.392 1.00 0.00 60 ILE A CA 7
ATOM 9087 C C . ILE A 1 60 ? 6.870 5.769 -4.290 1.00 0.00 60 ILE A C 7
ATOM 9088 O O . ILE A 1 60 ? 7.274 6.893 -3.990 1.00 0.00 60 ILE A O 7
ATOM 9104 N N . LEU A 1 61 ? 7.254 5.132 -5.390 1.00 0.00 61 LEU A N 7
ATOM 9105 C CA . LEU A 1 61 ? 8.192 5.729 -6.332 1.00 0.00 61 LEU A CA 7
ATOM 9106 C C . LEU A 1 61 ? 7.459 6.536 -7.403 1.00 0.00 61 LEU A C 7
ATOM 9107 O O . LEU A 1 61 ? 8.056 7.374 -8.078 1.00 0.00 61 LEU A O 7
ATOM 9123 N N . GLN A 1 62 ? 6.161 6.279 -7.554 1.00 0.00 62 GLN A N 7
ATOM 9124 C CA . GLN A 1 62 ? 5.353 6.982 -8.542 1.00 0.00 62 GLN A CA 7
ATOM 9125 C C . GLN A 1 62 ? 3.897 6.533 -8.473 1.00 0.00 62 GLN A C 7
ATOM 9126 O O . GLN A 1 62 ? 3.576 5.532 -7.832 1.00 0.00 62 GLN A O 7
ATOM 9140 N N . ILE A 1 63 ? 3.020 7.279 -9.136 1.00 0.00 63 ILE A N 7
ATOM 9141 C CA . ILE A 1 63 ? 1.598 6.959 -9.149 1.00 0.00 63 ILE A CA 7
ATOM 9142 C C . ILE A 1 63 ? 1.078 6.816 -10.578 1.00 0.00 63 ILE A C 7
ATOM 9143 O O . ILE A 1 63 ? 0.633 7.790 -11.184 1.00 0.00 63 ILE A O 7
ATOM 9159 N N . PRO A 1 64 ? 1.129 5.594 -11.136 1.00 0.00 64 PRO A N 7
ATOM 9160 C CA . PRO A 1 64 ? 0.660 5.330 -12.500 1.00 0.00 64 PRO A CA 7
ATOM 9161 C C . PRO A 1 64 ? -0.855 5.450 -12.633 1.00 0.00 64 PRO A C 7
ATOM 9162 O O . PRO A 1 64 ? -1.389 5.485 -13.742 1.00 0.00 64 PRO A O 7
ATOM 9173 N N . ALA A 1 65 ? -1.544 5.514 -11.498 1.00 0.00 65 ALA A N 7
ATOM 9174 C CA . ALA A 1 65 ? -2.998 5.630 -11.492 1.00 0.00 65 ALA A CA 7
ATOM 9175 C C . ALA A 1 65 ? -3.648 4.426 -12.163 1.00 0.00 65 ALA A C 7
ATOM 9176 O O . ALA A 1 65 ? -4.523 4.574 -13.016 1.00 0.00 65 ALA A O 7
ATOM 9183 N N . LEU A 1 66 ? -3.212 3.232 -11.774 1.00 0.00 66 LEU A N 7
ATOM 9184 C CA . LEU A 1 66 ? -3.751 2.000 -12.338 1.00 0.00 66 LEU A CA 7
ATOM 9185 C C . LEU A 1 66 ? -4.761 1.361 -11.388 1.00 0.00 66 LEU A C 7
ATOM 9186 O O . LEU A 1 66 ? -4.957 1.831 -10.267 1.00 0.00 66 LEU A O 7
ATOM 9202 N N . LYS A 1 67 ? -5.398 0.288 -11.845 1.00 0.00 67 LYS A N 7
ATOM 9203 C CA . LYS A 1 67 ? -6.386 -0.416 -11.037 1.00 0.00 67 LYS A CA 7
ATOM 9204 C C . LYS A 1 67 ? -5.792 -1.684 -10.433 1.00 0.00 67 LYS A C 7
ATOM 9205 O O . LYS A 1 67 ? -6.095 -2.044 -9.296 1.00 0.00 67 LYS A O 7
ATOM 9224 N N . ASN A 1 68 ? -4.943 -2.357 -11.203 1.00 0.00 68 ASN A N 7
ATOM 9225 C CA . ASN A 1 68 ? -4.304 -3.586 -10.746 1.00 0.00 68 ASN A CA 7
ATOM 9226 C C . ASN A 1 68 ? -2.993 -3.824 -11.488 1.00 0.00 68 ASN A C 7
ATOM 9227 O O . ASN A 1 68 ? -2.993 -4.211 -12.657 1.00 0.00 68 ASN A O 7
ATOM 9238 N N . VAL A 1 69 ? -1.879 -3.591 -10.802 1.00 0.00 69 VAL A N 7
ATOM 9239 C CA . VAL A 1 69 ? -0.562 -3.779 -11.398 1.00 0.00 69 VAL A CA 7
ATOM 9240 C C . VAL A 1 69 ? -0.095 -5.227 -11.252 1.00 0.00 69 VAL A C 7
ATOM 9241 O O . VAL A 1 69 ? 0.166 -5.692 -10.143 1.00 0.00 69 VAL A O 7
ATOM 9254 N N . PRO A 1 70 ? 0.019 -5.965 -12.373 1.00 0.00 70 PRO A N 7
ATOM 9255 C CA . PRO A 1 70 ? 0.458 -7.365 -12.354 1.00 0.00 70 PRO A CA 7
ATOM 9256 C C . PRO A 1 70 ? 1.794 -7.543 -11.642 1.00 0.00 70 PRO A C 7
ATOM 9257 O O . PRO A 1 70 ? 2.515 -6.574 -11.404 1.00 0.00 70 PRO A O 7
ATOM 9268 N N . ARG A 1 71 ? 2.119 -8.787 -11.307 1.00 0.00 71 ARG A N 7
ATOM 9269 C CA . ARG A 1 71 ? 3.369 -9.091 -10.622 1.00 0.00 71 ARG A CA 7
ATOM 9270 C C . ARG A 1 71 ? 4.555 -8.973 -11.575 1.00 0.00 71 ARG A C 7
ATOM 9271 O O . ARG A 1 71 ? 5.091 -9.977 -12.043 1.00 0.00 71 ARG A O 7
ATOM 9292 N N . LYS A 1 72 ? 4.960 -7.738 -11.857 1.00 0.00 72 LYS A N 7
ATOM 9293 C CA . LYS A 1 72 ? 6.082 -7.488 -12.754 1.00 0.00 72 LYS A CA 7
ATOM 9294 C C . LYS A 1 72 ? 6.385 -5.996 -12.842 1.00 0.00 72 LYS A C 7
ATOM 9295 O O . LYS A 1 72 ? 7.545 -5.585 -12.809 1.00 0.00 72 LYS A O 7
ATOM 9314 N N . ASP A 1 73 ? 5.335 -5.189 -12.955 1.00 0.00 73 ASP A N 7
ATOM 9315 C CA . ASP A 1 73 ? 5.490 -3.742 -13.047 1.00 0.00 73 ASP A CA 7
ATOM 9316 C C . ASP A 1 73 ? 5.217 -3.078 -11.702 1.00 0.00 73 ASP A C 7
ATOM 9317 O O . ASP A 1 73 ? 4.764 -1.935 -11.643 1.00 0.00 73 ASP A O 7
ATOM 9326 N N . THR A 1 74 ? 5.495 -3.802 -10.623 1.00 0.00 74 THR A N 7
ATOM 9327 C CA . THR A 1 74 ? 5.279 -3.283 -9.277 1.00 0.00 74 THR A CA 7
ATOM 9328 C C . THR A 1 74 ? 6.599 -3.172 -8.520 1.00 0.00 74 THR A C 7
ATOM 9329 O O . THR A 1 74 ? 6.645 -3.358 -7.303 1.00 0.00 74 THR A O 7
ATOM 9340 N N . HIS A 1 75 ? 7.669 -2.869 -9.246 1.00 0.00 75 HIS A N 7
ATOM 9341 C CA . HIS A 1 75 ? 8.991 -2.735 -8.643 1.00 0.00 75 HIS A CA 7
ATOM 9342 C C . HIS A 1 75 ? 9.451 -1.281 -8.647 1.00 0.00 75 HIS A C 7
ATOM 9343 O O . HIS A 1 75 ? 10.263 -0.875 -7.814 1.00 0.00 75 HIS A O 7
ATOM 9358 N N . LEU A 1 76 ? 8.932 -0.501 -9.589 1.00 0.00 76 LEU A N 7
ATOM 9359 C CA . LEU A 1 76 ? 9.295 0.908 -9.698 1.00 0.00 76 LEU A CA 7
ATOM 9360 C C . LEU A 1 76 ? 8.157 1.810 -9.224 1.00 0.00 76 LEU A C 7
ATOM 9361 O O . LEU A 1 76 ? 8.116 2.996 -9.553 1.00 0.00 76 LEU A O 7
ATOM 9377 N N . TYR A 1 77 ? 7.234 1.245 -8.450 1.00 0.00 77 TYR A N 7
ATOM 9378 C CA . TYR A 1 77 ? 6.100 2.003 -7.935 1.00 0.00 77 TYR A CA 7
ATOM 9379 C C . TYR A 1 77 ? 6.108 2.028 -6.409 1.00 0.00 77 TYR A C 7
ATOM 9380 O O . TYR A 1 77 ? 5.754 3.033 -5.793 1.00 0.00 77 TYR A O 7
ATOM 9398 N N . ILE A 1 78 ? 6.514 0.915 -5.805 1.00 0.00 78 ILE A N 7
ATOM 9399 C CA . ILE A 1 78 ? 6.568 0.811 -4.352 1.00 0.00 78 ILE A CA 7
ATOM 9400 C C . ILE A 1 78 ? 7.630 -0.193 -3.914 1.00 0.00 78 ILE A C 7
ATOM 9401 O O . ILE A 1 78 ? 7.789 -1.250 -4.525 1.00 0.00 78 ILE A O 7
ATOM 9417 N N . ALA A 1 79 ? 8.355 0.145 -2.853 1.00 0.00 79 ALA A N 7
ATOM 9418 C CA . ALA A 1 79 ? 9.401 -0.728 -2.334 1.00 0.00 79 ALA A CA 7
ATOM 9419 C C . ALA A 1 79 ? 9.488 -0.635 -0.811 1.00 0.00 79 ALA A C 7
ATOM 9420 O O . ALA A 1 79 ? 9.424 0.455 -0.245 1.00 0.00 79 ALA A O 7
ATOM 9427 N N . PRO A 1 80 ? 9.636 -1.782 -0.122 1.00 0.00 80 PRO A N 7
ATOM 9428 C CA . PRO A 1 80 ? 9.731 -1.816 1.341 1.00 0.00 80 PRO A CA 7
ATOM 9429 C C . PRO A 1 80 ? 10.843 -0.916 1.870 1.00 0.00 80 PRO A C 7
ATOM 9430 O O . PRO A 1 80 ? 11.991 -1.010 1.435 1.00 0.00 80 PRO A O 7
ATOM 9441 N N . LYS A 1 81 ? 10.496 -0.045 2.813 1.00 0.00 81 LYS A N 7
ATOM 9442 C CA . LYS A 1 81 ? 11.466 0.870 3.403 1.00 0.00 81 LYS A CA 7
ATOM 9443 C C . LYS A 1 81 ? 11.849 0.421 4.810 1.00 0.00 81 LYS A C 7
ATOM 9444 O O . LYS A 1 81 ? 11.140 0.702 5.777 1.00 0.00 81 LYS A O 7
ATOM 9463 N N . THR A 1 82 ? 12.974 -0.278 4.918 1.00 0.00 82 THR A N 7
ATOM 9464 C CA . THR A 1 82 ? 13.451 -0.766 6.207 1.00 0.00 82 THR A CA 7
ATOM 9465 C C . THR A 1 82 ? 14.899 -0.349 6.445 1.00 0.00 82 THR A C 7
ATOM 9466 O O . THR A 1 82 ? 15.741 -0.455 5.553 1.00 0.00 82 THR A O 7
ATOM 9477 N N . LYS A 1 83 ? 15.182 0.126 7.653 1.00 0.00 83 LYS A N 7
ATOM 9478 C CA . LYS A 1 83 ? 16.529 0.558 8.008 1.00 0.00 83 LYS A CA 7
ATOM 9479 C C . LYS A 1 83 ? 16.951 -0.025 9.353 1.00 0.00 83 LYS A C 7
ATOM 9480 O O . LYS A 1 83 ? 16.130 -0.577 10.086 1.00 0.00 83 LYS A O 7
ATOM 9499 N N . GLU A 1 84 ? 18.235 0.100 9.670 1.00 0.00 84 GLU A N 7
ATOM 9500 C CA . GLU A 1 84 ? 18.765 -0.417 10.927 1.00 0.00 84 GLU A CA 7
ATOM 9501 C C . GLU A 1 84 ? 19.843 0.510 11.483 1.00 0.00 84 GLU A C 7
ATOM 9502 O O . GLU A 1 84 ? 20.613 1.072 10.676 1.00 0.00 84 GLU A O 7
ATOM 9514 N N . MET A 1 1 ? -5.134 7.494 -6.969 1.00 0.00 1 MET A N 8
ATOM 9515 C CA . MET A 1 1 ? -5.031 6.203 -6.241 1.00 0.00 1 MET A CA 8
ATOM 9516 C C . MET A 1 1 ? -5.000 6.420 -4.731 1.00 0.00 1 MET A C 8
ATOM 9517 O O . MET A 1 1 ? -4.769 7.533 -4.259 1.00 0.00 1 MET A O 8
ATOM 9533 N N . ARG A 1 2 ? -5.234 5.350 -3.980 1.00 0.00 2 ARG A N 8
ATOM 9534 C CA . ARG A 1 2 ? -5.233 5.422 -2.524 1.00 0.00 2 ARG A CA 8
ATOM 9535 C C . ARG A 1 2 ? -4.605 4.172 -1.917 1.00 0.00 2 ARG A C 8
ATOM 9536 O O . ARG A 1 2 ? -4.504 3.136 -2.571 1.00 0.00 2 ARG A O 8
ATOM 9557 N N . ILE A 1 3 ? -4.191 4.276 -0.657 1.00 0.00 3 ILE A N 8
ATOM 9558 C CA . ILE A 1 3 ? -3.579 3.153 0.047 1.00 0.00 3 ILE A CA 8
ATOM 9559 C C . ILE A 1 3 ? -4.442 1.897 -0.048 1.00 0.00 3 ILE A C 8
ATOM 9560 O O . ILE A 1 3 ? -3.942 0.781 0.088 1.00 0.00 3 ILE A O 8
ATOM 9576 N N . ASP A 1 4 ? -5.736 2.084 -0.278 1.00 0.00 4 ASP A N 8
ATOM 9577 C CA . ASP A 1 4 ? -6.657 0.960 -0.387 1.00 0.00 4 ASP A CA 8
ATOM 9578 C C . ASP A 1 4 ? -6.453 0.206 -1.699 1.00 0.00 4 ASP A C 8
ATOM 9579 O O . ASP A 1 4 ? -6.235 -1.001 -1.699 1.00 0.00 4 ASP A O 8
ATOM 9588 N N . LYS A 1 5 ? -6.538 0.925 -2.813 1.00 0.00 5 LYS A N 8
ATOM 9589 C CA . LYS A 1 5 ? -6.374 0.318 -4.133 1.00 0.00 5 LYS A CA 8
ATOM 9590 C C . LYS A 1 5 ? -4.917 0.343 -4.605 1.00 0.00 5 LYS A C 8
ATOM 9591 O O . LYS A 1 5 ? -4.599 -0.184 -5.671 1.00 0.00 5 LYS A O 8
ATOM 9610 N N . PHE A 1 6 ? -4.039 0.972 -3.828 1.00 0.00 6 PHE A N 8
ATOM 9611 C CA . PHE A 1 6 ? -2.630 1.075 -4.202 1.00 0.00 6 PHE A CA 8
ATOM 9612 C C . PHE A 1 6 ? -1.858 -0.215 -3.929 1.00 0.00 6 PHE A C 8
ATOM 9613 O O . PHE A 1 6 ? -1.390 -0.874 -4.858 1.00 0.00 6 PHE A O 8
ATOM 9630 N N . LEU A 1 7 ? -1.703 -0.559 -2.653 1.00 0.00 7 LEU A N 8
ATOM 9631 C CA . LEU A 1 7 ? -0.959 -1.756 -2.273 1.00 0.00 7 LEU A CA 8
ATOM 9632 C C . LEU A 1 7 ? -1.798 -3.023 -2.412 1.00 0.00 7 LEU A C 8
ATOM 9633 O O . LEU A 1 7 ? -1.270 -4.133 -2.357 1.00 0.00 7 LEU A O 8
ATOM 9649 N N . GLN A 1 8 ? -3.102 -2.859 -2.589 1.00 0.00 8 GLN A N 8
ATOM 9650 C CA . GLN A 1 8 ? -3.996 -4.000 -2.730 1.00 0.00 8 GLN A CA 8
ATOM 9651 C C . GLN A 1 8 ? -4.143 -4.411 -4.192 1.00 0.00 8 GLN A C 8
ATOM 9652 O O . GLN A 1 8 ? -4.418 -5.572 -4.496 1.00 0.00 8 GLN A O 8
ATOM 9666 N N . SER A 1 9 ? -3.959 -3.453 -5.095 1.00 0.00 9 SER A N 8
ATOM 9667 C CA . SER A 1 9 ? -4.074 -3.720 -6.525 1.00 0.00 9 SER A CA 8
ATOM 9668 C C . SER A 1 9 ? -2.728 -4.132 -7.112 1.00 0.00 9 SER A C 8
ATOM 9669 O O . SER A 1 9 ? -2.664 -4.976 -8.007 1.00 0.00 9 SER A O 8
ATOM 9677 N N . VAL A 1 10 ? -1.656 -3.531 -6.606 1.00 0.00 10 VAL A N 8
ATOM 9678 C CA . VAL A 1 10 ? -0.313 -3.838 -7.082 1.00 0.00 10 VAL A CA 8
ATOM 9679 C C . VAL A 1 10 ? 0.029 -5.306 -6.857 1.00 0.00 10 VAL A C 8
ATOM 9680 O O . VAL A 1 10 ? 0.704 -5.930 -7.676 1.00 0.00 10 VAL A O 8
ATOM 9693 N N . GLY A 1 11 ? -0.440 -5.853 -5.740 1.00 0.00 11 GLY A N 8
ATOM 9694 C CA . GLY A 1 11 ? -0.172 -7.244 -5.425 1.00 0.00 11 GLY A CA 8
ATOM 9695 C C . GLY A 1 11 ? 0.600 -7.405 -4.131 1.00 0.00 11 GLY A C 8
ATOM 9696 O O . GLY A 1 11 ? 1.670 -8.014 -4.110 1.00 0.00 11 GLY A O 8
ATOM 9700 N N . LEU A 1 12 ? 0.057 -6.861 -3.048 1.00 0.00 12 LEU A N 8
ATOM 9701 C CA . LEU A 1 12 ? 0.701 -6.945 -1.742 1.00 0.00 12 LEU A CA 8
ATOM 9702 C C . LEU A 1 12 ? -0.254 -7.527 -0.705 1.00 0.00 12 LEU A C 8
ATOM 9703 O O . LEU A 1 12 ? 0.127 -8.379 0.097 1.00 0.00 12 LEU A O 8
ATOM 9719 N N . VAL A 1 13 ? -1.498 -7.060 -0.728 1.00 0.00 13 VAL A N 8
ATOM 9720 C CA . VAL A 1 13 ? -2.509 -7.532 0.209 1.00 0.00 13 VAL A CA 8
ATOM 9721 C C . VAL A 1 13 ? -3.778 -7.957 -0.523 1.00 0.00 13 VAL A C 8
ATOM 9722 O O . VAL A 1 13 ? -4.049 -7.501 -1.634 1.00 0.00 13 VAL A O 8
ATOM 9735 N N . LYS A 1 14 ? -4.554 -8.833 0.108 1.00 0.00 14 LYS A N 8
ATOM 9736 C CA . LYS A 1 14 ? -5.795 -9.320 -0.482 1.00 0.00 14 LYS A CA 8
ATOM 9737 C C . LYS A 1 14 ? -6.922 -8.311 -0.288 1.00 0.00 14 LYS A C 8
ATOM 9738 O O . LYS A 1 14 ? -7.232 -7.921 0.838 1.00 0.00 14 LYS A O 8
ATOM 9757 N N . ARG A 1 15 ? -7.530 -7.893 -1.391 1.00 0.00 15 ARG A N 8
ATOM 9758 C CA . ARG A 1 15 ? -8.624 -6.929 -1.343 1.00 0.00 15 ARG A CA 8
ATOM 9759 C C . ARG A 1 15 ? -9.933 -7.609 -0.953 1.00 0.00 15 ARG A C 8
ATOM 9760 O O . ARG A 1 15 ? -10.893 -7.622 -1.725 1.00 0.00 15 ARG A O 8
ATOM 9781 N N . ARG A 1 16 ? -9.966 -8.173 0.250 1.00 0.00 16 ARG A N 8
ATOM 9782 C CA . ARG A 1 16 ? -11.157 -8.854 0.741 1.00 0.00 16 ARG A CA 8
ATOM 9783 C C . ARG A 1 16 ? -12.297 -7.865 0.963 1.00 0.00 16 ARG A C 8
ATOM 9784 O O . ARG A 1 16 ? -12.240 -7.030 1.866 1.00 0.00 16 ARG A O 8
ATOM 9805 N N . VAL A 1 17 ? -13.330 -7.964 0.133 1.00 0.00 17 VAL A N 8
ATOM 9806 C CA . VAL A 1 17 ? -14.482 -7.077 0.239 1.00 0.00 17 VAL A CA 8
ATOM 9807 C C . VAL A 1 17 ? -14.072 -5.620 0.059 1.00 0.00 17 VAL A C 8
ATOM 9808 O O . VAL A 1 17 ? -12.906 -5.267 0.239 1.00 0.00 17 VAL A O 8
ATOM 9821 N N . LEU A 1 18 ? -15.035 -4.777 -0.297 1.00 0.00 18 LEU A N 8
ATOM 9822 C CA . LEU A 1 18 ? -14.773 -3.357 -0.502 1.00 0.00 18 LEU A CA 8
ATOM 9823 C C . LEU A 1 18 ? -14.219 -2.718 0.769 1.00 0.00 18 LEU A C 8
ATOM 9824 O O . LEU A 1 18 ? -13.283 -1.919 0.717 1.00 0.00 18 LEU A O 8
ATOM 9840 N N . ALA A 1 19 ? -14.804 -3.074 1.908 1.00 0.00 19 ALA A N 8
ATOM 9841 C CA . ALA A 1 19 ? -14.370 -2.535 3.191 1.00 0.00 19 ALA A CA 8
ATOM 9842 C C . ALA A 1 19 ? -12.984 -3.053 3.565 1.00 0.00 19 ALA A C 8
ATOM 9843 O O . ALA A 1 19 ? -12.756 -4.261 3.622 1.00 0.00 19 ALA A O 8
ATOM 9850 N N . THR A 1 20 ? -12.064 -2.129 3.817 1.00 0.00 20 THR A N 8
ATOM 9851 C CA . THR A 1 20 ? -10.699 -2.488 4.186 1.00 0.00 20 THR A CA 8
ATOM 9852 C C . THR A 1 20 ? -10.508 -2.416 5.698 1.00 0.00 20 THR A C 8
ATOM 9853 O O . THR A 1 20 ? -10.294 -1.340 6.256 1.00 0.00 20 THR A O 8
ATOM 9864 N N . ASP A 1 21 ? -10.586 -3.569 6.355 1.00 0.00 21 ASP A N 8
ATOM 9865 C CA . ASP A 1 21 ? -10.421 -3.637 7.803 1.00 0.00 21 ASP A CA 8
ATOM 9866 C C . ASP A 1 21 ? -8.996 -3.271 8.216 1.00 0.00 21 ASP A C 8
ATOM 9867 O O . ASP A 1 21 ? -8.739 -2.962 9.379 1.00 0.00 21 ASP A O 8
ATOM 9876 N N . MET A 1 22 ? -8.071 -3.312 7.260 1.00 0.00 22 MET A N 8
ATOM 9877 C CA . MET A 1 22 ? -6.674 -2.988 7.530 1.00 0.00 22 MET A CA 8
ATOM 9878 C C . MET A 1 22 ? -6.541 -1.611 8.177 1.00 0.00 22 MET A C 8
ATOM 9879 O O . MET A 1 22 ? -5.607 -1.362 8.939 1.00 0.00 22 MET A O 8
ATOM 9893 N N . CYS A 1 23 ? -7.477 -0.720 7.868 1.00 0.00 23 CYS A N 8
ATOM 9894 C CA . CYS A 1 23 ? -7.456 0.629 8.423 1.00 0.00 23 CYS A CA 8
ATOM 9895 C C . CYS A 1 23 ? -7.926 0.628 9.875 1.00 0.00 23 CYS A C 8
ATOM 9896 O O . CYS A 1 23 ? -7.485 1.449 10.681 1.00 0.00 23 CYS A O 8
ATOM 9904 N N . ASN A 1 24 ? -8.821 -0.297 10.201 1.00 0.00 24 ASN A N 8
ATOM 9905 C CA . ASN A 1 24 ? -9.350 -0.405 11.557 1.00 0.00 24 ASN A CA 8
ATOM 9906 C C . ASN A 1 24 ? -8.349 -1.097 12.477 1.00 0.00 24 ASN A C 8
ATOM 9907 O O . ASN A 1 24 ? -8.160 -0.691 13.624 1.00 0.00 24 ASN A O 8
ATOM 9918 N N . VAL A 1 25 ? -7.710 -2.145 11.966 1.00 0.00 25 VAL A N 8
ATOM 9919 C CA . VAL A 1 25 ? -6.729 -2.893 12.743 1.00 0.00 25 VAL A CA 8
ATOM 9920 C C . VAL A 1 25 ? -5.505 -2.036 13.051 1.00 0.00 25 VAL A C 8
ATOM 9921 O O . VAL A 1 25 ? -4.890 -2.173 14.109 1.00 0.00 25 VAL A O 8
ATOM 9934 N N . GLY A 1 26 ? -5.160 -1.152 12.121 1.00 0.00 26 GLY A N 8
ATOM 9935 C CA . GLY A 1 26 ? -4.012 -0.283 12.311 1.00 0.00 26 GLY A CA 8
ATOM 9936 C C . GLY A 1 26 ? -2.920 -0.517 11.283 1.00 0.00 26 GLY A C 8
ATOM 9937 O O . GLY A 1 26 ? -1.786 -0.073 11.464 1.00 0.00 26 GLY A O 8
ATOM 9941 N N . ALA A 1 27 ? -3.259 -1.213 10.201 1.00 0.00 27 ALA A N 8
ATOM 9942 C CA . ALA A 1 27 ? -2.295 -1.500 9.145 1.00 0.00 27 ALA A CA 8
ATOM 9943 C C . ALA A 1 27 ? -2.085 -0.284 8.250 1.00 0.00 27 ALA A C 8
ATOM 9944 O O . ALA A 1 27 ? -0.951 0.098 7.963 1.00 0.00 27 ALA A O 8
ATOM 9951 N N . VAL A 1 28 ? -3.184 0.320 7.815 1.00 0.00 28 VAL A N 8
ATOM 9952 C CA . VAL A 1 28 ? -3.117 1.493 6.955 1.00 0.00 28 VAL A CA 8
ATOM 9953 C C . VAL A 1 28 ? -2.480 2.669 7.688 1.00 0.00 28 VAL A C 8
ATOM 9954 O O . VAL A 1 28 ? -3.051 3.203 8.639 1.00 0.00 28 VAL A O 8
ATOM 9967 N N . TRP A 1 29 ? -1.295 3.066 7.240 1.00 0.00 29 TRP A N 8
ATOM 9968 C CA . TRP A 1 29 ? -0.578 4.176 7.853 1.00 0.00 29 TRP A CA 8
ATOM 9969 C C . TRP A 1 29 ? 0.091 5.040 6.790 1.00 0.00 29 TRP A C 8
ATOM 9970 O O . TRP A 1 29 ? 1.040 4.612 6.133 1.00 0.00 29 TRP A O 8
ATOM 9991 N N . LEU A 1 30 ? -0.413 6.257 6.623 1.00 0.00 30 LEU A N 8
ATOM 9992 C CA . LEU A 1 30 ? 0.132 7.184 5.638 1.00 0.00 30 LEU A CA 8
ATOM 9993 C C . LEU A 1 30 ? 0.964 8.270 6.314 1.00 0.00 30 LEU A C 8
ATOM 9994 O O . LEU A 1 30 ? 0.536 8.871 7.299 1.00 0.00 30 LEU A O 8
ATOM 10010 N N . ASN A 1 31 ? 2.154 8.516 5.777 1.00 0.00 31 ASN A N 8
ATOM 10011 C CA . ASN A 1 31 ? 3.047 9.530 6.327 1.00 0.00 31 ASN A CA 8
ATOM 10012 C C . ASN A 1 31 ? 3.403 9.218 7.778 1.00 0.00 31 ASN A C 8
ATOM 10013 O O . ASN A 1 31 ? 3.705 10.118 8.561 1.00 0.00 31 ASN A O 8
ATOM 10024 N N . GLY A 1 32 ? 3.364 7.935 8.131 1.00 0.00 32 GLY A N 8
ATOM 10025 C CA . GLY A 1 32 ? 3.686 7.530 9.487 1.00 0.00 32 GLY A CA 8
ATOM 10026 C C . GLY A 1 32 ? 2.818 8.219 10.522 1.00 0.00 32 GLY A C 8
ATOM 10027 O O . GLY A 1 32 ? 3.285 8.551 11.612 1.00 0.00 32 GLY A O 8
ATOM 10031 N N . SER A 1 33 ? 1.552 8.433 10.181 1.00 0.00 33 SER A N 8
ATOM 10032 C CA . SER A 1 33 ? 0.616 9.086 11.089 1.00 0.00 33 SER A CA 8
ATOM 10033 C C . SER A 1 33 ? -0.759 8.425 11.027 1.00 0.00 33 SER A C 8
ATOM 10034 O O . SER A 1 33 ? -1.776 9.060 11.308 1.00 0.00 33 SER A O 8
ATOM 10042 N N . CYS A 1 34 ? -0.782 7.148 10.657 1.00 0.00 34 CYS A N 8
ATOM 10043 C CA . CYS A 1 34 ? -2.032 6.403 10.558 1.00 0.00 34 CYS A CA 8
ATOM 10044 C C . CYS A 1 34 ? -2.952 7.019 9.510 1.00 0.00 34 CYS A C 8
ATOM 10045 O O . CYS A 1 34 ? -2.901 8.222 9.255 1.00 0.00 34 CYS A O 8
ATOM 10053 N N . ALA A 1 35 ? -3.791 6.186 8.903 1.00 0.00 35 ALA A N 8
ATOM 10054 C CA . ALA A 1 35 ? -4.721 6.650 7.881 1.00 0.00 35 ALA A CA 8
ATOM 10055 C C . ALA A 1 35 ? -5.864 5.660 7.688 1.00 0.00 35 ALA A C 8
ATOM 10056 O O . ALA A 1 35 ? -5.712 4.464 7.935 1.00 0.00 35 ALA A O 8
ATOM 10063 N N . LYS A 1 36 ? -7.009 6.168 7.243 1.00 0.00 36 LYS A N 8
ATOM 10064 C CA . LYS A 1 36 ? -8.180 5.329 7.015 1.00 0.00 36 LYS A CA 8
ATOM 10065 C C . LYS A 1 36 ? -8.088 4.625 5.664 1.00 0.00 36 LYS A C 8
ATOM 10066 O O . LYS A 1 36 ? -7.018 4.562 5.058 1.00 0.00 36 LYS A O 8
ATOM 10085 N N . ALA A 1 37 ? -9.216 4.095 5.197 1.00 0.00 37 ALA A N 8
ATOM 10086 C CA . ALA A 1 37 ? -9.258 3.395 3.919 1.00 0.00 37 ALA A CA 8
ATOM 10087 C C . ALA A 1 37 ? -9.700 4.326 2.793 1.00 0.00 37 ALA A C 8
ATOM 10088 O O . ALA A 1 37 ? -10.262 3.880 1.792 1.00 0.00 37 ALA A O 8
ATOM 10095 N N . SER A 1 38 ? -9.441 5.619 2.961 1.00 0.00 38 SER A N 8
ATOM 10096 C CA . SER A 1 38 ? -9.811 6.609 1.956 1.00 0.00 38 SER A CA 8
ATOM 10097 C C . SER A 1 38 ? -8.797 7.746 1.913 1.00 0.00 38 SER A C 8
ATOM 10098 O O . SER A 1 38 ? -9.138 8.883 1.586 1.00 0.00 38 SER A O 8
ATOM 10106 N N . LYS A 1 39 ? -7.549 7.434 2.247 1.00 0.00 39 LYS A N 8
ATOM 10107 C CA . LYS A 1 39 ? -6.487 8.432 2.246 1.00 0.00 39 LYS A CA 8
ATOM 10108 C C . LYS A 1 39 ? -5.763 8.456 0.904 1.00 0.00 39 LYS A C 8
ATOM 10109 O O . LYS A 1 39 ? -5.082 7.498 0.538 1.00 0.00 39 LYS A O 8
ATOM 10128 N N . GLU A 1 40 ? -5.914 9.556 0.175 1.00 0.00 40 GLU A N 8
ATOM 10129 C CA . GLU A 1 40 ? -5.274 9.705 -1.127 1.00 0.00 40 GLU A CA 8
ATOM 10130 C C . GLU A 1 40 ? -3.755 9.658 -0.994 1.00 0.00 40 GLU A C 8
ATOM 10131 O O . GLU A 1 40 ? -3.177 10.322 -0.134 1.00 0.00 40 GLU A O 8
ATOM 10143 N N . VAL A 1 41 ? -3.115 8.868 -1.850 1.00 0.00 41 VAL A N 8
ATOM 10144 C CA . VAL A 1 41 ? -1.664 8.735 -1.826 1.00 0.00 41 VAL A CA 8
ATOM 10145 C C . VAL A 1 41 ? -1.030 9.413 -3.038 1.00 0.00 41 VAL A C 8
ATOM 10146 O O . VAL A 1 41 ? -1.687 9.628 -4.055 1.00 0.00 41 VAL A O 8
ATOM 10159 N N . LYS A 1 42 ? 0.252 9.745 -2.920 1.00 0.00 42 LYS A N 8
ATOM 10160 C CA . LYS A 1 42 ? 0.975 10.397 -4.004 1.00 0.00 42 LYS A CA 8
ATOM 10161 C C . LYS A 1 42 ? 2.347 9.762 -4.202 1.00 0.00 42 LYS A C 8
ATOM 10162 O O . LYS A 1 42 ? 2.713 8.820 -3.499 1.00 0.00 42 LYS A O 8
ATOM 10181 N N . ALA A 1 43 ? 3.103 10.283 -5.163 1.00 0.00 43 ALA A N 8
ATOM 10182 C CA . ALA A 1 43 ? 4.435 9.767 -5.451 1.00 0.00 43 ALA A CA 8
ATOM 10183 C C . ALA A 1 43 ? 5.424 10.173 -4.364 1.00 0.00 43 ALA A C 8
ATOM 10184 O O . ALA A 1 43 ? 5.247 11.193 -3.699 1.00 0.00 43 ALA A O 8
ATOM 10191 N N . GLY A 1 44 ? 6.468 9.368 -4.190 1.00 0.00 44 GLY A N 8
ATOM 10192 C CA . GLY A 1 44 ? 7.469 9.661 -3.181 1.00 0.00 44 GLY A CA 8
ATOM 10193 C C . GLY A 1 44 ? 6.884 9.730 -1.784 1.00 0.00 44 GLY A C 8
ATOM 10194 O O . GLY A 1 44 ? 7.446 10.377 -0.900 1.00 0.00 44 GLY A O 8
ATOM 10198 N N . ASP A 1 45 ? 5.754 9.060 -1.583 1.00 0.00 45 ASP A N 8
ATOM 10199 C CA . ASP A 1 45 ? 5.095 9.047 -0.282 1.00 0.00 45 ASP A CA 8
ATOM 10200 C C . ASP A 1 45 ? 5.521 7.829 0.529 1.00 0.00 45 ASP A C 8
ATOM 10201 O O . ASP A 1 45 ? 6.264 6.976 0.043 1.00 0.00 45 ASP A O 8
ATOM 10210 N N . THR A 1 46 ? 5.048 7.752 1.769 1.00 0.00 46 THR A N 8
ATOM 10211 C CA . THR A 1 46 ? 5.382 6.637 2.647 1.00 0.00 46 THR A CA 8
ATOM 10212 C C . THR A 1 46 ? 4.162 5.759 2.906 1.00 0.00 46 THR A C 8
ATOM 10213 O O . THR A 1 46 ? 3.063 6.259 3.146 1.00 0.00 46 THR A O 8
ATOM 10224 N N . ILE A 1 47 ? 4.365 4.446 2.859 1.00 0.00 47 ILE A N 8
ATOM 10225 C CA . ILE A 1 47 ? 3.286 3.494 3.091 1.00 0.00 47 ILE A CA 8
ATOM 10226 C C . ILE A 1 47 ? 3.639 2.538 4.226 1.00 0.00 47 ILE A C 8
ATOM 10227 O O . ILE A 1 47 ? 4.419 1.603 4.044 1.00 0.00 47 ILE A O 8
ATOM 10243 N N . SER A 1 48 ? 3.066 2.781 5.400 1.00 0.00 48 SER A N 8
ATOM 10244 C CA . SER A 1 48 ? 3.326 1.944 6.566 1.00 0.00 48 SER A CA 8
ATOM 10245 C C . SER A 1 48 ? 2.329 0.792 6.651 1.00 0.00 48 SER A C 8
ATOM 10246 O O . SER A 1 48 ? 1.226 0.871 6.110 1.00 0.00 48 SER A O 8
ATOM 10254 N N . LEU A 1 49 ? 2.729 -0.275 7.336 1.00 0.00 49 LEU A N 8
ATOM 10255 C CA . LEU A 1 49 ? 1.878 -1.448 7.498 1.00 0.00 49 LEU A CA 8
ATOM 10256 C C . LEU A 1 49 ? 2.023 -2.026 8.903 1.00 0.00 49 LEU A C 8
ATOM 10257 O O . LEU A 1 49 ? 3.074 -1.898 9.531 1.00 0.00 49 LEU A O 8
ATOM 10273 N N . HIS A 1 50 ? 0.964 -2.663 9.390 1.00 0.00 50 HIS A N 8
ATOM 10274 C CA . HIS A 1 50 ? 0.980 -3.260 10.722 1.00 0.00 50 HIS A CA 8
ATOM 10275 C C . HIS A 1 50 ? 0.915 -4.782 10.641 1.00 0.00 50 HIS A C 8
ATOM 10276 O O . HIS A 1 50 ? 0.021 -5.343 10.009 1.00 0.00 50 HIS A O 8
ATOM 10291 N N . TYR A 1 51 ? 1.870 -5.443 11.288 1.00 0.00 51 TYR A N 8
ATOM 10292 C CA . TYR A 1 51 ? 1.924 -6.900 11.294 1.00 0.00 51 TYR A CA 8
ATOM 10293 C C . TYR A 1 51 ? 2.171 -7.428 12.703 1.00 0.00 51 TYR A C 8
ATOM 10294 O O . TYR A 1 51 ? 2.261 -6.656 13.658 1.00 0.00 51 TYR A O 8
ATOM 10312 N N . LEU A 1 52 ? 2.281 -8.746 12.827 1.00 0.00 52 LEU A N 8
ATOM 10313 C CA . LEU A 1 52 ? 2.519 -9.374 14.122 1.00 0.00 52 LEU A CA 8
ATOM 10314 C C . LEU A 1 52 ? 4.010 -9.421 14.440 1.00 0.00 52 LEU A C 8
ATOM 10315 O O . LEU A 1 52 ? 4.408 -9.375 15.604 1.00 0.00 52 LEU A O 8
ATOM 10331 N N . LYS A 1 53 ? 4.830 -9.513 13.398 1.00 0.00 53 LYS A N 8
ATOM 10332 C CA . LYS A 1 53 ? 6.277 -9.567 13.568 1.00 0.00 53 LYS A CA 8
ATOM 10333 C C . LYS A 1 53 ? 6.855 -8.170 13.767 1.00 0.00 53 LYS A C 8
ATOM 10334 O O . LYS A 1 53 ? 7.864 -7.997 14.452 1.00 0.00 53 LYS A O 8
ATOM 10353 N N . GLY A 1 54 ? 6.210 -7.176 13.165 1.00 0.00 54 GLY A N 8
ATOM 10354 C CA . GLY A 1 54 ? 6.676 -5.807 13.290 1.00 0.00 54 GLY A CA 8
ATOM 10355 C C . GLY A 1 54 ? 6.066 -4.889 12.249 1.00 0.00 54 GLY A C 8
ATOM 10356 O O . GLY A 1 54 ? 5.384 -5.346 11.333 1.00 0.00 54 GLY A O 8
ATOM 10360 N N . ILE A 1 55 ? 6.311 -3.591 12.391 1.00 0.00 55 ILE A N 8
ATOM 10361 C CA . ILE A 1 55 ? 5.780 -2.606 11.456 1.00 0.00 55 ILE A CA 8
ATOM 10362 C C . ILE A 1 55 ? 6.720 -2.412 10.271 1.00 0.00 55 ILE A C 8
ATOM 10363 O O . ILE A 1 55 ? 7.941 -2.467 10.418 1.00 0.00 55 ILE A O 8
ATOM 10379 N N . GLU A 1 56 ? 6.142 -2.182 9.096 1.00 0.00 56 GLU A N 8
ATOM 10380 C CA . GLU A 1 56 ? 6.928 -1.977 7.884 1.00 0.00 56 GLU A CA 8
ATOM 10381 C C . GLU A 1 56 ? 6.563 -0.655 7.217 1.00 0.00 56 GLU A C 8
ATOM 10382 O O . GLU A 1 56 ? 5.393 -0.390 6.939 1.00 0.00 56 GLU A O 8
ATOM 10394 N N . GLU A 1 57 ? 7.572 0.172 6.964 1.00 0.00 57 GLU A N 8
ATOM 10395 C CA . GLU A 1 57 ? 7.356 1.468 6.330 1.00 0.00 57 GLU A CA 8
ATOM 10396 C C . GLU A 1 57 ? 7.908 1.482 4.908 1.00 0.00 57 GLU A C 8
ATOM 10397 O O . GLU A 1 57 ? 9.121 1.528 4.702 1.00 0.00 57 GLU A O 8
ATOM 10409 N N . TYR A 1 58 ? 7.009 1.447 3.929 1.00 0.00 58 TYR A N 8
ATOM 10410 C CA . TYR A 1 58 ? 7.403 1.460 2.526 1.00 0.00 58 TYR A CA 8
ATOM 10411 C C . TYR A 1 58 ? 7.381 2.880 1.971 1.00 0.00 58 TYR A C 8
ATOM 10412 O O . TYR A 1 58 ? 7.062 3.831 2.684 1.00 0.00 58 TYR A O 8
ATOM 10430 N N . THR A 1 59 ? 7.720 3.017 0.694 1.00 0.00 59 THR A N 8
ATOM 10431 C CA . THR A 1 59 ? 7.739 4.321 0.043 1.00 0.00 59 THR A CA 8
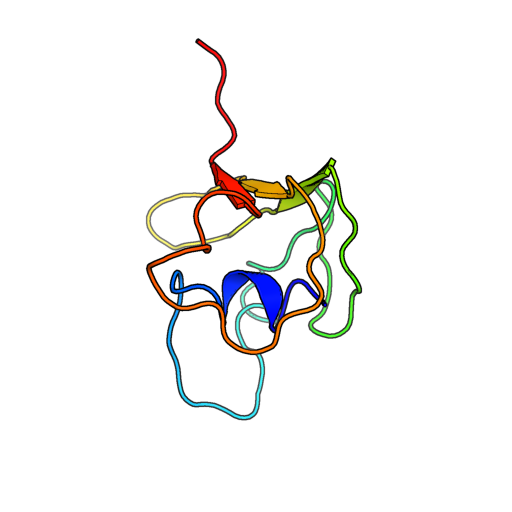ATOM 10432 C C . THR A 1 59 ? 7.264 4.217 -1.403 1.00 0.00 59 THR A C 8
ATOM 10433 O O . THR A 1 59 ? 7.733 3.367 -2.161 1.00 0.00 59 THR A O 8
ATOM 10444 N N . ILE A 1 60 ? 6.333 5.087 -1.780 1.00 0.00 60 ILE A N 8
ATOM 10445 C CA . ILE A 1 60 ? 5.797 5.093 -3.135 1.00 0.00 60 ILE A CA 8
ATOM 10446 C C . ILE A 1 60 ? 6.777 5.740 -4.108 1.00 0.00 60 ILE A C 8
ATOM 10447 O O . ILE A 1 60 ? 7.184 6.887 -3.924 1.00 0.00 60 ILE A O 8
ATOM 10463 N N . LEU A 1 61 ? 7.155 4.995 -5.140 1.00 0.00 61 LEU A N 8
ATOM 10464 C CA . LEU A 1 61 ? 8.092 5.492 -6.141 1.00 0.00 61 LEU A CA 8
ATOM 10465 C C . LEU A 1 61 ? 7.381 6.323 -7.205 1.00 0.00 61 LEU A C 8
ATOM 10466 O O . LEU A 1 61 ? 7.997 7.164 -7.860 1.00 0.00 61 LEU A O 8
ATOM 10482 N N . GLN A 1 62 ? 6.083 6.086 -7.377 1.00 0.00 62 GLN A N 8
ATOM 10483 C CA . GLN A 1 62 ? 5.300 6.818 -8.367 1.00 0.00 62 GLN A CA 8
ATOM 10484 C C . GLN A 1 62 ? 3.830 6.417 -8.316 1.00 0.00 62 GLN A C 8
ATOM 10485 O O . GLN A 1 62 ? 3.473 5.401 -7.719 1.00 0.00 62 GLN A O 8
ATOM 10499 N N . ILE A 1 63 ? 2.982 7.223 -8.947 1.00 0.00 63 ILE A N 8
ATOM 10500 C CA . ILE A 1 63 ? 1.548 6.957 -8.977 1.00 0.00 63 ILE A CA 8
ATOM 10501 C C . ILE A 1 63 ? 1.003 7.045 -10.400 1.00 0.00 63 ILE A C 8
ATOM 10502 O O . ILE A 1 63 ? 0.563 8.107 -10.839 1.00 0.00 63 ILE A O 8
ATOM 10518 N N . PRO A 1 64 ? 1.024 5.925 -11.144 1.00 0.00 64 PRO A N 8
ATOM 10519 C CA . PRO A 1 64 ? 0.527 5.884 -12.522 1.00 0.00 64 PRO A CA 8
ATOM 10520 C C . PRO A 1 64 ? -0.985 6.082 -12.602 1.00 0.00 64 PRO A C 8
ATOM 10521 O O . PRO A 1 64 ? -1.534 6.298 -13.682 1.00 0.00 64 PRO A O 8
ATOM 10532 N N . ALA A 1 65 ? -1.652 6.007 -11.455 1.00 0.00 65 ALA A N 8
ATOM 10533 C CA . ALA A 1 65 ? -3.098 6.179 -11.399 1.00 0.00 65 ALA A CA 8
ATOM 10534 C C . ALA A 1 65 ? -3.808 5.129 -12.248 1.00 0.00 65 ALA A C 8
ATOM 10535 O O . ALA A 1 65 ? -4.621 5.460 -13.112 1.00 0.00 65 ALA A O 8
ATOM 10542 N N . LEU A 1 66 ? -3.495 3.863 -11.996 1.00 0.00 66 LEU A N 8
ATOM 10543 C CA . LEU A 1 66 ? -4.105 2.765 -12.740 1.00 0.00 66 LEU A CA 8
ATOM 10544 C C . LEU A 1 66 ? -5.064 1.972 -11.854 1.00 0.00 66 LEU A C 8
ATOM 10545 O O . LEU A 1 66 ? -5.369 2.378 -10.733 1.00 0.00 66 LEU A O 8
ATOM 10561 N N . LYS A 1 67 ? -5.533 0.839 -12.367 1.00 0.00 67 LYS A N 8
ATOM 10562 C CA . LYS A 1 67 ? -6.456 -0.012 -11.624 1.00 0.00 67 LYS A CA 8
ATOM 10563 C C . LYS A 1 67 ? -5.717 -1.169 -10.959 1.00 0.00 67 LYS A C 8
ATOM 10564 O O . LYS A 1 67 ? -5.633 -1.242 -9.732 1.00 0.00 67 LYS A O 8
ATOM 10583 N N . ASN A 1 68 ? -5.182 -2.072 -11.775 1.00 0.00 68 ASN A N 8
ATOM 10584 C CA . ASN A 1 68 ? -4.451 -3.227 -11.266 1.00 0.00 68 ASN A CA 8
ATOM 10585 C C . ASN A 1 68 ? -3.082 -3.342 -11.932 1.00 0.00 68 ASN A C 8
ATOM 10586 O O . ASN A 1 68 ? -2.904 -2.936 -13.080 1.00 0.00 68 ASN A O 8
ATOM 10597 N N . VAL A 1 69 ? -2.119 -3.898 -11.203 1.00 0.00 69 VAL A N 8
ATOM 10598 C CA . VAL A 1 69 ? -0.768 -4.066 -11.725 1.00 0.00 69 VAL A CA 8
ATOM 10599 C C . VAL A 1 69 ? -0.325 -5.526 -11.639 1.00 0.00 69 VAL A C 8
ATOM 10600 O O . VAL A 1 69 ? -0.432 -6.151 -10.583 1.00 0.00 69 VAL A O 8
ATOM 10613 N N . PRO A 1 70 ? 0.180 -6.095 -12.749 1.00 0.00 70 PRO A N 8
ATOM 10614 C CA . PRO A 1 70 ? 0.636 -7.489 -12.778 1.00 0.00 70 PRO A CA 8
ATOM 10615 C C . PRO A 1 70 ? 1.658 -7.782 -11.685 1.00 0.00 70 PRO A C 8
ATOM 10616 O O . PRO A 1 70 ? 1.995 -6.908 -10.887 1.00 0.00 70 PRO A O 8
ATOM 10627 N N . ARG A 1 71 ? 2.147 -9.017 -11.654 1.00 0.00 71 ARG A N 8
ATOM 10628 C CA . ARG A 1 71 ? 3.130 -9.422 -10.657 1.00 0.00 71 ARG A CA 8
ATOM 10629 C C . ARG A 1 71 ? 4.533 -9.447 -11.257 1.00 0.00 71 ARG A C 8
ATOM 10630 O O . ARG A 1 71 ? 5.305 -10.376 -11.022 1.00 0.00 71 ARG A O 8
ATOM 10651 N N . LYS A 1 72 ? 4.854 -8.417 -12.036 1.00 0.00 72 LYS A N 8
ATOM 10652 C CA . LYS A 1 72 ? 6.163 -8.319 -12.671 1.00 0.00 72 LYS A CA 8
ATOM 10653 C C . LYS A 1 72 ? 6.745 -6.920 -12.503 1.00 0.00 72 LYS A C 8
ATOM 10654 O O . LYS A 1 72 ? 7.891 -6.760 -12.080 1.00 0.00 72 LYS A O 8
ATOM 10673 N N . ASP A 1 73 ? 5.951 -5.907 -12.836 1.00 0.00 73 ASP A N 8
ATOM 10674 C CA . ASP A 1 73 ? 6.389 -4.520 -12.721 1.00 0.00 73 ASP A CA 8
ATOM 10675 C C . ASP A 1 73 ? 5.711 -3.83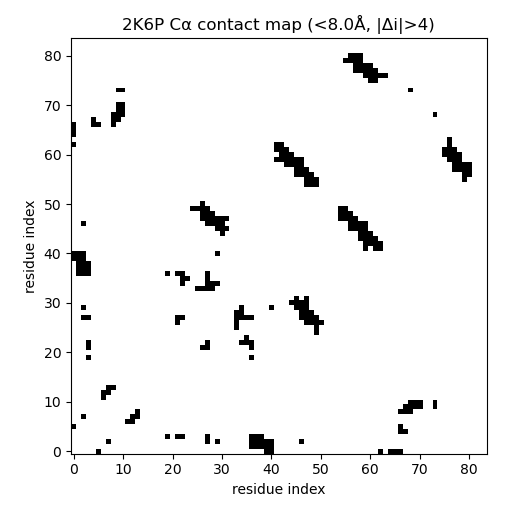1 -11.542 1.00 0.00 73 ASP A C 8
ATOM 10676 O O . ASP A 1 73 ? 5.493 -2.619 -11.561 1.00 0.00 73 ASP A O 8
ATOM 10685 N N . THR A 1 74 ? 5.380 -4.609 -10.517 1.00 0.00 74 THR A N 8
ATOM 10686 C CA . THR A 1 74 ? 4.729 -4.073 -9.329 1.00 0.00 74 THR A CA 8
ATOM 10687 C C . THR A 1 74 ? 5.753 -3.595 -8.301 1.00 0.00 74 THR A C 8
ATOM 10688 O O . THR A 1 74 ? 5.391 -2.998 -7.287 1.00 0.00 74 THR A O 8
ATOM 10699 N N . HIS A 1 75 ? 7.032 -3.858 -8.563 1.00 0.00 75 HIS A N 8
ATOM 10700 C CA . HIS A 1 75 ? 8.097 -3.451 -7.654 1.00 0.00 75 HIS A CA 8
ATOM 10701 C C . HIS A 1 75 ? 8.710 -2.119 -8.083 1.00 0.00 75 HIS A C 8
ATOM 10702 O O . HIS A 1 75 ? 9.842 -1.802 -7.717 1.00 0.00 75 HIS A O 8
ATOM 10717 N N . LEU A 1 76 ? 7.957 -1.341 -8.856 1.00 0.00 76 LEU A N 8
ATOM 10718 C CA . LEU A 1 76 ? 8.432 -0.044 -9.328 1.00 0.00 76 LEU A CA 8
ATOM 10719 C C . LEU A 1 76 ? 7.511 1.084 -8.867 1.00 0.00 76 LEU A C 8
ATOM 10720 O O . LEU A 1 76 ? 7.626 2.217 -9.334 1.00 0.00 76 LEU A O 8
ATOM 10736 N N . TYR A 1 77 ? 6.594 0.771 -7.954 1.00 0.00 77 TYR A N 8
ATOM 10737 C CA . TYR A 1 77 ? 5.657 1.765 -7.442 1.00 0.00 77 TYR A CA 8
ATOM 10738 C C . TYR A 1 77 ? 5.788 1.922 -5.928 1.00 0.00 77 TYR A C 8
ATOM 10739 O O . TYR A 1 77 ? 5.531 2.994 -5.384 1.00 0.00 77 TYR A O 8
ATOM 10757 N N . ILE A 1 78 ? 6.188 0.847 -5.253 1.00 0.00 78 ILE A N 8
ATOM 10758 C CA . ILE A 1 78 ? 6.352 0.874 -3.804 1.00 0.00 78 ILE A CA 8
ATOM 10759 C C . ILE A 1 78 ? 7.479 -0.056 -3.363 1.00 0.00 78 ILE A C 8
ATOM 10760 O O . ILE A 1 78 ? 7.651 -1.144 -3.913 1.00 0.00 78 ILE A O 8
ATOM 10776 N N . ALA A 1 79 ? 8.245 0.382 -2.369 1.00 0.00 79 ALA A N 8
ATOM 10777 C CA . ALA A 1 79 ? 9.355 -0.409 -1.854 1.00 0.00 79 ALA A CA 8
ATOM 10778 C C . ALA A 1 79 ? 9.576 -0.147 -0.367 1.00 0.00 79 ALA A C 8
ATOM 10779 O O . ALA A 1 79 ? 9.303 0.948 0.125 1.00 0.00 79 ALA A O 8
ATOM 10786 N N . PRO A 1 80 ? 10.075 -1.152 0.372 1.00 0.00 80 PRO A N 8
ATOM 10787 C CA . PRO A 1 80 ? 10.331 -1.024 1.809 1.00 0.00 80 PRO A CA 8
ATOM 10788 C C . PRO A 1 80 ? 11.495 -0.083 2.107 1.00 0.00 80 PRO A C 8
ATOM 10789 O O . PRO A 1 80 ? 12.626 -0.329 1.690 1.00 0.00 80 PRO A O 8
ATOM 10800 N N . LYS A 1 81 ? 11.208 0.994 2.831 1.00 0.00 81 LYS A N 8
ATOM 10801 C CA . LYS A 1 81 ? 12.231 1.971 3.184 1.00 0.00 81 LYS A CA 8
ATOM 10802 C C . LYS A 1 81 ? 12.883 1.620 4.518 1.00 0.00 81 LYS A C 8
ATOM 10803 O O . LYS A 1 81 ? 12.939 2.443 5.432 1.00 0.00 81 LYS A O 8
ATOM 10822 N N . THR A 1 82 ? 13.375 0.389 4.623 1.00 0.00 82 THR A N 8
ATOM 10823 C CA . THR A 1 82 ? 14.024 -0.073 5.844 1.00 0.00 82 THR A CA 8
ATOM 10824 C C . THR A 1 82 ? 15.069 -1.140 5.534 1.00 0.00 82 THR A C 8
ATOM 10825 O O . THR A 1 82 ? 14.797 -2.099 4.811 1.00 0.00 82 THR A O 8
ATOM 10836 N N . LYS A 1 83 ? 16.266 -0.967 6.086 1.00 0.00 83 LYS A N 8
ATOM 10837 C CA . LYS A 1 83 ? 17.353 -1.915 5.868 1.00 0.00 83 LYS A CA 8
ATOM 10838 C C . LYS A 1 83 ? 18.110 -2.182 7.165 1.00 0.00 83 LYS A C 8
ATOM 10839 O O . LYS A 1 83 ? 19.315 -2.429 7.152 1.00 0.00 83 LYS A O 8
ATOM 10858 N N . GLU A 1 84 ? 17.393 -2.131 8.283 1.00 0.00 84 GLU A N 8
ATOM 10859 C CA . GLU A 1 84 ? 17.998 -2.366 9.589 1.00 0.00 84 GLU A CA 8
ATOM 10860 C C . GLU A 1 84 ? 16.937 -2.729 10.622 1.00 0.00 84 GLU A C 8
ATOM 10861 O O . GLU A 1 84 ? 16.326 -1.802 11.193 1.00 0.00 84 GLU A O 8
ATOM 10873 N N . MET A 1 1 ? -4.407 8.222 -6.748 1.00 0.00 1 MET A N 9
ATOM 10874 C CA . MET A 1 1 ? -4.014 6.953 -6.082 1.00 0.00 1 MET A CA 9
ATOM 10875 C C . MET A 1 1 ? -4.283 7.012 -4.580 1.00 0.00 1 MET A C 9
ATOM 10876 O O . MET A 1 1 ? -4.141 8.064 -3.956 1.00 0.00 1 MET A O 9
ATOM 10892 N N . ARG A 1 2 ? -4.671 5.877 -4.008 1.00 0.00 2 ARG A N 9
ATOM 10893 C CA . ARG A 1 2 ? -4.959 5.800 -2.581 1.00 0.00 2 ARG A CA 9
ATOM 10894 C C . ARG A 1 2 ? -4.362 4.535 -1.972 1.00 0.00 2 ARG A C 9
ATOM 10895 O O . ARG A 1 2 ? -4.401 3.466 -2.579 1.00 0.00 2 ARG A O 9
ATOM 10916 N N . ILE A 1 3 ? -3.812 4.665 -0.768 1.00 0.00 3 ILE A N 9
ATOM 10917 C CA . ILE A 1 3 ? -3.206 3.534 -0.069 1.00 0.00 3 ILE A CA 9
ATOM 10918 C C . ILE A 1 3 ? -4.130 2.319 -0.073 1.00 0.00 3 ILE A C 9
ATOM 10919 O O . ILE A 1 3 ? -3.678 1.184 -0.226 1.00 0.00 3 ILE A O 9
ATOM 10935 N N . ASP A 1 4 ? -5.424 2.565 0.100 1.00 0.00 4 ASP A N 9
ATOM 10936 C CA . ASP A 1 4 ? -6.411 1.490 0.121 1.00 0.00 4 ASP A CA 9
ATOM 10937 C C . ASP A 1 4 ? -6.302 0.603 -1.117 1.00 0.00 4 ASP A C 9
ATOM 10938 O O . ASP A 1 4 ? -6.086 -0.601 -1.007 1.00 0.00 4 ASP A O 9
ATOM 10947 N N . LYS A 1 5 ? -6.465 1.198 -2.293 1.00 0.00 5 LYS A N 9
ATOM 10948 C CA . LYS A 1 5 ? -6.395 0.451 -3.547 1.00 0.00 5 LYS A CA 9
ATOM 10949 C C . LYS A 1 5 ? -4.974 0.410 -4.115 1.00 0.00 5 LYS A C 9
ATOM 10950 O O . LYS A 1 5 ? -4.729 -0.231 -5.136 1.00 0.00 5 LYS A O 9
ATOM 10969 N N . PHE A 1 6 ? -4.045 1.110 -3.470 1.00 0.00 6 PHE A N 9
ATOM 10970 C CA . PHE A 1 6 ? -2.664 1.159 -3.940 1.00 0.00 6 PHE A CA 9
ATOM 10971 C C . PHE A 1 6 ? -1.910 -0.136 -3.642 1.00 0.00 6 PHE A C 9
ATOM 10972 O O . PHE A 1 6 ? -1.475 -0.834 -4.557 1.00 0.00 6 PHE A O 9
ATOM 10989 N N . LEU A 1 7 ? -1.734 -0.438 -2.360 1.00 0.00 7 LEU A N 9
ATOM 10990 C CA . LEU A 1 7 ? -1.003 -1.634 -1.951 1.00 0.00 7 LEU A CA 9
ATOM 10991 C C . LEU A 1 7 ? -1.900 -2.868 -1.897 1.00 0.00 7 LEU A C 9
ATOM 10992 O O . LEU A 1 7 ? -1.408 -3.994 -1.824 1.00 0.00 7 LEU A O 9
ATOM 11008 N N . GLN A 1 8 ? -3.212 -2.662 -1.929 1.00 0.00 8 GLN A N 9
ATOM 11009 C CA . GLN A 1 8 ? -4.154 -3.775 -1.879 1.00 0.00 8 GLN A CA 9
ATOM 11010 C C . GLN A 1 8 ? -4.495 -4.281 -3.281 1.00 0.00 8 GLN A C 9
ATOM 11011 O O . GLN A 1 8 ? -5.025 -5.381 -3.438 1.00 0.00 8 GLN A O 9
ATOM 11025 N N . SER A 1 9 ? -4.190 -3.477 -4.295 1.00 0.00 9 SER A N 9
ATOM 11026 C CA . SER A 1 9 ? -4.470 -3.853 -5.677 1.00 0.00 9 SER A CA 9
ATOM 11027 C C . SER A 1 9 ? -3.203 -4.334 -6.379 1.00 0.00 9 SER A C 9
ATOM 11028 O O . SER A 1 9 ? -3.253 -5.230 -7.223 1.00 0.00 9 SER A O 9
ATOM 11036 N N . VAL A 1 10 ? -2.070 -3.734 -6.028 1.00 0.00 10 VAL A N 9
ATOM 11037 C CA . VAL A 1 10 ? -0.792 -4.103 -6.628 1.00 0.00 10 VAL A CA 9
ATOM 11038 C C . VAL A 1 10 ? -0.512 -5.593 -6.463 1.00 0.00 10 VAL A C 9
ATOM 11039 O O . VAL A 1 10 ? 0.111 -6.216 -7.322 1.00 0.00 10 VAL A O 9
ATOM 11052 N N . GLY A 1 11 ? -0.979 -6.159 -5.354 1.00 0.00 11 GLY A N 9
ATOM 11053 C CA . GLY A 1 11 ? -0.769 -7.572 -5.099 1.00 0.00 11 GLY A CA 9
ATOM 11054 C C . GLY A 1 11 ? 0.065 -7.822 -3.859 1.00 0.00 11 GLY A C 9
ATOM 11055 O O . GLY A 1 11 ? 0.849 -8.770 -3.810 1.00 0.00 11 GLY A O 9
ATOM 11059 N N . LEU A 1 12 ? -0.104 -6.971 -2.852 1.00 0.00 12 LEU A N 9
ATOM 11060 C CA . LEU A 1 12 ? 0.639 -7.105 -1.604 1.00 0.00 12 LEU A CA 9
ATOM 11061 C C . LEU A 1 12 ? -0.198 -7.823 -0.550 1.00 0.00 12 LEU A C 9
ATOM 11062 O O . LEU A 1 12 ? 0.288 -8.721 0.138 1.00 0.00 12 LEU A O 9
ATOM 11078 N N . VAL A 1 13 ? -1.459 -7.420 -0.427 1.00 0.00 13 VAL A N 9
ATOM 11079 C CA . VAL A 1 13 ? -2.363 -8.025 0.543 1.00 0.00 13 VAL A CA 9
ATOM 11080 C C . VAL A 1 13 ? -3.584 -8.626 -0.146 1.00 0.00 13 VAL A C 9
ATOM 11081 O O . VAL A 1 13 ? -4.441 -7.904 -0.654 1.00 0.00 13 VAL A O 9
ATOM 11094 N N . LYS A 1 14 ? -3.656 -9.953 -0.158 1.00 0.00 14 LYS A N 9
ATOM 11095 C CA . LYS A 1 14 ? -4.773 -10.652 -0.784 1.00 0.00 14 LYS A CA 9
ATOM 11096 C C . LYS A 1 14 ? -4.978 -12.026 -0.152 1.00 0.00 14 LYS A C 9
ATOM 11097 O O . LYS A 1 14 ? -4.015 -12.721 0.170 1.00 0.00 14 LYS A O 9
ATOM 11116 N N . ARG A 1 15 ? -6.238 -12.410 0.021 1.00 0.00 15 ARG A N 9
ATOM 11117 C CA . ARG A 1 15 ? -6.571 -13.699 0.613 1.00 0.00 15 ARG A CA 9
ATOM 11118 C C . ARG A 1 15 ? -7.826 -14.285 -0.025 1.00 0.00 15 ARG A C 9
ATOM 11119 O O . ARG A 1 15 ? -7.774 -15.327 -0.679 1.00 0.00 15 ARG A O 9
ATOM 11140 N N . ARG A 1 16 ? -8.953 -13.607 0.168 1.00 0.00 16 ARG A N 9
ATOM 11141 C CA . ARG A 1 16 ? -10.221 -14.061 -0.390 1.00 0.00 16 ARG A CA 9
ATOM 11142 C C . ARG A 1 16 ? -11.199 -12.899 -0.533 1.00 0.00 16 ARG A C 9
ATOM 11143 O O . ARG A 1 16 ? -11.845 -12.742 -1.569 1.00 0.00 16 ARG A O 9
ATOM 11164 N N . VAL A 1 17 ? -11.303 -12.087 0.514 1.00 0.00 17 VAL A N 9
ATOM 11165 C CA . VAL A 1 17 ? -12.203 -10.940 0.505 1.00 0.00 17 VAL A CA 9
ATOM 11166 C C . VAL A 1 17 ? -11.593 -9.768 -0.259 1.00 0.00 17 VAL A C 9
ATOM 11167 O O . VAL A 1 17 ? -10.381 -9.559 -0.231 1.00 0.00 17 VAL A O 9
ATOM 11180 N N . LEU A 1 18 ? -12.444 -9.009 -0.941 1.00 0.00 18 LEU A N 9
ATOM 11181 C CA . LEU A 1 18 ? -11.992 -7.857 -1.713 1.00 0.00 18 LEU A CA 9
ATOM 11182 C C . LEU A 1 18 ? -11.978 -6.594 -0.856 1.00 0.00 18 LEU A C 9
ATOM 11183 O O . LEU A 1 18 ? -11.255 -5.642 -1.150 1.00 0.00 18 LEU A O 9
ATOM 11199 N N . ALA A 1 19 ? -12.779 -6.592 0.207 1.00 0.00 19 ALA A N 9
ATOM 11200 C CA . ALA A 1 19 ? -12.857 -5.446 1.106 1.00 0.00 19 ALA A CA 9
ATOM 11201 C C . ALA A 1 19 ? -11.482 -5.090 1.663 1.00 0.00 19 ALA A C 9
ATOM 11202 O O . ALA A 1 19 ? -10.464 -5.610 1.207 1.00 0.00 19 ALA A O 9
ATOM 11209 N N . THR A 1 20 ? -11.459 -4.200 2.651 1.00 0.00 20 THR A N 9
ATOM 11210 C CA . THR A 1 20 ? -10.205 -3.778 3.266 1.00 0.00 20 THR A CA 9
ATOM 11211 C C . THR A 1 20 ? -10.245 -3.966 4.779 1.00 0.00 20 THR A C 9
ATOM 11212 O O . THR A 1 20 ? -11.181 -3.527 5.445 1.00 0.00 20 THR A O 9
ATOM 11223 N N . ASP A 1 21 ? -9.219 -4.621 5.313 1.00 0.00 21 ASP A N 9
ATOM 11224 C CA . ASP A 1 21 ? -9.131 -4.868 6.748 1.00 0.00 21 ASP A CA 9
ATOM 11225 C C . ASP A 1 21 ? -7.973 -4.089 7.367 1.00 0.00 21 ASP A C 9
ATOM 11226 O O . ASP A 1 21 ? -7.997 -3.762 8.554 1.00 0.00 21 ASP A O 9
ATOM 11235 N N . MET A 1 22 ? -6.958 -3.795 6.556 1.00 0.00 22 MET A N 9
ATOM 11236 C CA . MET A 1 22 ? -5.790 -3.056 7.026 1.00 0.00 22 MET A CA 9
ATOM 11237 C C . MET A 1 22 ? -6.198 -1.734 7.668 1.00 0.00 22 MET A C 9
ATOM 11238 O O . MET A 1 22 ? -5.637 -1.328 8.686 1.00 0.00 22 MET A O 9
ATOM 11252 N N . CYS A 1 23 ? -7.176 -1.066 7.067 1.00 0.00 23 CYS A N 9
ATOM 11253 C CA . CYS A 1 23 ? -7.657 0.211 7.581 1.00 0.00 23 CYS A CA 9
ATOM 11254 C C . CYS A 1 23 ? -8.277 0.047 8.965 1.00 0.00 23 CYS A C 9
ATOM 11255 O O . CYS A 1 23 ? -8.282 0.981 9.768 1.00 0.00 23 CYS A O 9
ATOM 11263 N N . ASN A 1 24 ? -8.801 -1.144 9.238 1.00 0.00 24 ASN A N 9
ATOM 11264 C CA . ASN A 1 24 ? -9.425 -1.426 10.526 1.00 0.00 24 ASN A CA 9
ATOM 11265 C C . ASN A 1 24 ? -8.388 -1.866 11.555 1.00 0.00 24 ASN A C 9
ATOM 11266 O O . ASN A 1 24 ? -8.306 -1.306 12.647 1.00 0.00 24 ASN A O 9
ATOM 11277 N N . VAL A 1 25 ? -7.597 -2.875 11.199 1.00 0.00 25 VAL A N 9
ATOM 11278 C CA . VAL A 1 25 ? -6.568 -3.391 12.093 1.00 0.00 25 VAL A CA 9
ATOM 11279 C C . VAL A 1 25 ? -5.581 -2.297 12.490 1.00 0.00 25 VAL A C 9
ATOM 11280 O O . VAL A 1 25 ? -5.112 -2.253 13.628 1.00 0.00 25 VAL A O 9
ATOM 11293 N N . GLY A 1 26 ? -5.271 -1.415 11.545 1.00 0.00 26 GLY A N 9
ATOM 11294 C CA . GLY A 1 26 ? -4.342 -0.334 11.815 1.00 0.00 26 GLY A CA 9
ATOM 11295 C C . GLY A 1 26 ? -3.078 -0.430 10.983 1.00 0.00 26 GLY A C 9
ATOM 11296 O O . GLY A 1 26 ? -2.009 -0.001 11.413 1.00 0.00 26 GLY A O 9
ATOM 11300 N N . ALA A 1 27 ? -3.202 -0.998 9.787 1.00 0.00 27 ALA A N 9
ATOM 11301 C CA . ALA A 1 27 ? -2.062 -1.151 8.891 1.00 0.00 27 ALA A CA 9
ATOM 11302 C C . ALA A 1 27 ? -1.876 0.091 8.025 1.00 0.00 27 ALA A C 9
ATOM 11303 O O . ALA A 1 27 ? -0.751 0.510 7.756 1.00 0.00 27 ALA A O 9
ATOM 11310 N N . VAL A 1 28 ? -2.988 0.674 7.592 1.00 0.00 28 VAL A N 9
ATOM 11311 C CA . VAL A 1 28 ? -2.948 1.868 6.757 1.00 0.00 28 VAL A CA 9
ATOM 11312 C C . VAL A 1 28 ? -2.381 3.056 7.528 1.00 0.00 28 VAL A C 9
ATOM 11313 O O . VAL A 1 28 ? -3.005 3.556 8.465 1.00 0.00 28 VAL A O 9
ATOM 11326 N N . TRP A 1 29 ? -1.196 3.504 7.126 1.00 0.00 29 TRP A N 9
ATOM 11327 C CA . TRP A 1 29 ? -0.545 4.635 7.777 1.00 0.00 29 TRP A CA 9
ATOM 11328 C C . TRP A 1 29 ? 0.167 5.512 6.754 1.00 0.00 29 TRP A C 9
ATOM 11329 O O . TRP A 1 29 ? 1.153 5.098 6.144 1.00 0.00 29 TRP A O 9
ATOM 11350 N N . LEU A 1 30 ? -0.340 6.727 6.570 1.00 0.00 30 LEU A N 9
ATOM 11351 C CA . LEU A 1 30 ? 0.246 7.664 5.619 1.00 0.00 30 LEU A CA 9
ATOM 11352 C C . LEU A 1 30 ? 1.096 8.709 6.336 1.00 0.00 30 LEU A C 9
ATOM 11353 O O . LEU A 1 30 ? 0.766 9.136 7.442 1.00 0.00 30 LEU A O 9
ATOM 11369 N N . ASN A 1 31 ? 2.192 9.113 5.696 1.00 0.00 31 ASN A N 9
ATOM 11370 C CA . ASN A 1 31 ? 3.100 10.110 6.262 1.00 0.00 31 ASN A CA 9
ATOM 11371 C C . ASN A 1 31 ? 3.370 9.843 7.742 1.00 0.00 31 ASN A C 9
ATOM 11372 O O . ASN A 1 31 ? 3.497 10.774 8.537 1.00 0.00 31 ASN A O 9
ATOM 11383 N N . GLY A 1 32 ? 3.455 8.566 8.101 1.00 0.00 32 GLY A N 9
ATOM 11384 C CA . GLY A 1 32 ? 3.710 8.200 9.483 1.00 0.00 32 GLY A CA 9
ATOM 11385 C C . GLY A 1 32 ? 2.543 8.529 10.394 1.00 0.00 32 GLY A C 9
ATOM 11386 O O . GLY A 1 32 ? 2.737 8.886 11.557 1.00 0.00 32 GLY A O 9
ATOM 11390 N N . SER A 1 33 ? 1.330 8.410 9.866 1.00 0.00 33 SER A N 9
ATOM 11391 C CA . SER A 1 33 ? 0.128 8.698 10.640 1.00 0.00 33 SER A CA 9
ATOM 11392 C C . SER A 1 33 ? -0.995 7.729 10.284 1.00 0.00 33 SER A C 9
ATOM 11393 O O . SER A 1 33 ? -1.093 7.269 9.146 1.00 0.00 33 SER A O 9
ATOM 11401 N N . CYS A 1 34 ? -1.839 7.422 11.264 1.00 0.00 34 CYS A N 9
ATOM 11402 C CA . CYS A 1 34 ? -2.954 6.507 11.053 1.00 0.00 34 CYS A CA 9
ATOM 11403 C C . CYS A 1 34 ? -3.934 7.067 10.027 1.00 0.00 34 CYS A C 9
ATOM 11404 O O . CYS A 1 34 ? -4.384 8.207 10.142 1.00 0.00 34 CYS A O 9
ATOM 11412 N N . ALA A 1 35 ? -4.258 6.260 9.022 1.00 0.00 35 ALA A N 9
ATOM 11413 C CA . ALA A 1 35 ? -5.183 6.676 7.974 1.00 0.00 35 ALA A CA 9
ATOM 11414 C C . ALA A 1 35 ? -6.183 5.569 7.654 1.00 0.00 35 ALA A C 9
ATOM 11415 O O . ALA A 1 35 ? -5.874 4.384 7.784 1.00 0.00 35 ALA A O 9
ATOM 11422 N N . LYS A 1 36 ? -7.379 5.963 7.235 1.00 0.00 36 LYS A N 9
ATOM 11423 C CA . LYS A 1 36 ? -8.424 5.005 6.894 1.00 0.00 36 LYS A CA 9
ATOM 11424 C C . LYS A 1 36 ? -8.212 4.448 5.488 1.00 0.00 36 LYS A C 9
ATOM 11425 O O . LYS A 1 36 ? -7.124 4.566 4.924 1.00 0.00 36 LYS A O 9
ATOM 11444 N N . ALA A 1 37 ? -9.256 3.845 4.925 1.00 0.00 37 ALA A N 9
ATOM 11445 C CA . ALA A 1 37 ? -9.176 3.274 3.586 1.00 0.00 37 ALA A CA 9
ATOM 11446 C C . ALA A 1 37 ? -9.668 4.263 2.534 1.00 0.00 37 ALA A C 9
ATOM 11447 O O . ALA A 1 37 ? -10.157 3.866 1.475 1.00 0.00 37 ALA A O 9
ATOM 11454 N N . SER A 1 38 ? -9.536 5.553 2.828 1.00 0.00 38 SER A N 9
ATOM 11455 C CA . SER A 1 38 ? -9.966 6.595 1.905 1.00 0.00 38 SER A CA 9
ATOM 11456 C C . SER A 1 38 ? -8.958 7.740 1.872 1.00 0.00 38 SER A C 9
ATOM 11457 O O . SER A 1 38 ? -9.312 8.884 1.586 1.00 0.00 38 SER A O 9
ATOM 11465 N N . LYS A 1 39 ? -7.700 7.425 2.168 1.00 0.00 39 LYS A N 9
ATOM 11466 C CA . LYS A 1 39 ? -6.644 8.430 2.171 1.00 0.00 39 LYS A CA 9
ATOM 11467 C C . LYS A 1 39 ? -5.993 8.536 0.795 1.00 0.00 39 LYS A C 9
ATOM 11468 O O . LYS A 1 39 ? -5.791 7.530 0.115 1.00 0.00 39 LYS A O 9
ATOM 11487 N N . GLU A 1 40 ? -5.669 9.759 0.391 1.00 0.00 40 GLU A N 9
ATOM 11488 C CA . GLU A 1 40 ? -5.042 9.995 -0.903 1.00 0.00 40 GLU A CA 9
ATOM 11489 C C . GLU A 1 40 ? -3.521 9.988 -0.783 1.00 0.00 40 GLU A C 9
ATOM 11490 O O . GLU A 1 40 ? -2.953 10.656 0.080 1.00 0.00 40 GLU A O 9
ATOM 11502 N N . VAL A 1 41 ? -2.869 9.228 -1.656 1.00 0.00 41 VAL A N 9
ATOM 11503 C CA . VAL A 1 41 ? -1.414 9.134 -1.651 1.00 0.00 41 VAL A CA 9
ATOM 11504 C C . VAL A 1 41 ? -0.812 9.904 -2.820 1.00 0.00 41 VAL A C 9
ATOM 11505 O O . VAL A 1 41 ? -1.533 10.490 -3.628 1.00 0.00 41 VAL A O 9
ATOM 11518 N N . LYS A 1 42 ? 0.513 9.897 -2.906 1.00 0.00 42 LYS A N 9
ATOM 11519 C CA . LYS A 1 42 ? 1.211 10.595 -3.980 1.00 0.00 42 LYS A CA 9
ATOM 11520 C C . LYS A 1 42 ? 2.581 9.976 -4.230 1.00 0.00 42 LYS A C 9
ATOM 11521 O O . LYS A 1 42 ? 3.026 9.105 -3.482 1.00 0.00 42 LYS A O 9
ATOM 11540 N N . ALA A 1 43 ? 3.245 10.429 -5.288 1.00 0.00 43 ALA A N 9
ATOM 11541 C CA . ALA A 1 43 ? 4.565 9.920 -5.638 1.00 0.00 43 ALA A CA 9
ATOM 11542 C C . ALA A 1 43 ? 5.619 10.407 -4.650 1.00 0.00 43 ALA A C 9
ATOM 11543 O O . ALA A 1 43 ? 5.683 11.594 -4.329 1.00 0.00 43 ALA A O 9
ATOM 11550 N N . GLY A 1 44 ? 6.445 9.482 -4.170 1.00 0.00 44 GLY A N 9
ATOM 11551 C CA . GLY A 1 44 ? 7.484 9.837 -3.222 1.00 0.00 44 GLY A CA 9
ATOM 11552 C C . GLY A 1 44 ? 6.958 9.963 -1.806 1.00 0.00 44 GLY A C 9
ATOM 11553 O O . GLY A 1 44 ? 7.510 10.706 -0.996 1.00 0.00 44 GLY A O 9
ATOM 11557 N N . ASP A 1 45 ? 5.888 9.233 -1.508 1.00 0.00 45 ASP A N 9
ATOM 11558 C CA . ASP A 1 45 ? 5.287 9.266 -0.179 1.00 0.00 45 ASP A CA 9
ATOM 11559 C C . ASP A 1 45 ? 5.616 7.995 0.598 1.00 0.00 45 ASP A C 9
ATOM 11560 O O . ASP A 1 45 ? 6.012 6.985 0.016 1.00 0.00 45 ASP A O 9
ATOM 11569 N N . THR A 1 46 ? 5.450 8.053 1.915 1.00 0.00 46 THR A N 9
ATOM 11570 C CA . THR A 1 46 ? 5.730 6.906 2.772 1.00 0.00 46 THR A CA 9
ATOM 11571 C C . THR A 1 46 ? 4.464 6.096 3.031 1.00 0.00 46 THR A C 9
ATOM 11572 O O . THR A 1 46 ? 3.376 6.654 3.172 1.00 0.00 46 THR A O 9
ATOM 11583 N N . ILE A 1 47 ? 4.615 4.779 3.093 1.00 0.00 47 ILE A N 9
ATOM 11584 C CA . ILE A 1 47 ? 3.486 3.889 3.338 1.00 0.00 47 ILE A CA 9
ATOM 11585 C C . ILE A 1 47 ? 3.816 2.874 4.427 1.00 0.00 47 ILE A C 9
ATOM 11586 O O . ILE A 1 47 ? 4.538 1.906 4.189 1.00 0.00 47 ILE A O 9
ATOM 11602 N N . SER A 1 48 ? 3.285 3.103 5.624 1.00 0.00 48 SER A N 9
ATOM 11603 C CA . SER A 1 48 ? 3.529 2.207 6.750 1.00 0.00 48 SER A CA 9
ATOM 11604 C C . SER A 1 48 ? 2.461 1.122 6.828 1.00 0.00 48 SER A C 9
ATOM 11605 O O . SER A 1 48 ? 1.290 1.365 6.535 1.00 0.00 48 SER A O 9
ATOM 11613 N N . LEU A 1 49 ? 2.875 -0.077 7.226 1.00 0.00 49 LEU A N 9
ATOM 11614 C CA . LEU A 1 49 ? 1.958 -1.205 7.347 1.00 0.00 49 LEU A CA 9
ATOM 11615 C C . LEU A 1 49 ? 2.078 -1.853 8.721 1.00 0.00 49 LEU A C 9
ATOM 11616 O O . LEU A 1 49 ? 3.139 -1.818 9.345 1.00 0.00 49 LEU A O 9
ATOM 11632 N N . HIS A 1 50 ? 0.984 -2.445 9.191 1.00 0.00 50 HIS A N 9
ATOM 11633 C CA . HIS A 1 50 ? 0.971 -3.101 10.494 1.00 0.00 50 HIS A CA 9
ATOM 11634 C C . HIS A 1 50 ? 0.780 -4.607 10.344 1.00 0.00 50 HIS A C 9
ATOM 11635 O O . HIS A 1 50 ? -0.197 -5.063 9.749 1.00 0.00 50 HIS A O 9
ATOM 11650 N N . TYR A 1 51 ? 1.721 -5.374 10.885 1.00 0.00 51 TYR A N 9
ATOM 11651 C CA . TYR A 1 51 ? 1.657 -6.830 10.813 1.00 0.00 51 TYR A CA 9
ATOM 11652 C C . TYR A 1 51 ? 1.907 -7.455 12.181 1.00 0.00 51 TYR A C 9
ATOM 11653 O O . TYR A 1 51 ? 2.097 -6.749 13.172 1.00 0.00 51 TYR A O 9
ATOM 11671 N N . LEU A 1 52 ? 1.903 -8.783 12.229 1.00 0.00 52 LEU A N 9
ATOM 11672 C CA . LEU A 1 52 ? 2.129 -9.504 13.476 1.00 0.00 52 LEU A CA 9
ATOM 11673 C C . LEU A 1 52 ? 3.619 -9.594 13.791 1.00 0.00 52 LEU A C 9
ATOM 11674 O O . LEU A 1 52 ? 4.020 -9.592 14.955 1.00 0.00 52 LEU A O 9
ATOM 11690 N N . LYS A 1 53 ? 4.435 -9.671 12.744 1.00 0.00 53 LYS A N 9
ATOM 11691 C CA . LYS A 1 53 ? 5.881 -9.761 12.907 1.00 0.00 53 LYS A CA 9
ATOM 11692 C C . LYS A 1 53 ? 6.477 -8.399 13.247 1.00 0.00 53 LYS A C 9
ATOM 11693 O O . LYS A 1 53 ? 7.483 -8.308 13.951 1.00 0.00 53 LYS A O 9
ATOM 11712 N N . GLY A 1 54 ? 5.851 -7.343 12.739 1.00 0.00 54 GLY A N 9
ATOM 11713 C CA . GLY A 1 54 ? 6.333 -5.999 12.999 1.00 0.00 54 GLY A CA 9
ATOM 11714 C C . GLY A 1 54 ? 5.724 -4.975 12.061 1.00 0.00 54 GLY A C 9
ATOM 11715 O O . GLY A 1 54 ? 4.692 -5.227 11.440 1.00 0.00 54 GLY A O 9
ATOM 11719 N N . ILE A 1 55 ? 6.366 -3.815 11.957 1.00 0.00 55 ILE A N 9
ATOM 11720 C CA . ILE A 1 55 ? 5.881 -2.749 11.089 1.00 0.00 55 ILE A CA 9
ATOM 11721 C C . ILE A 1 55 ? 6.834 -2.514 9.923 1.00 0.00 55 ILE A C 9
ATOM 11722 O O . ILE A 1 55 ? 8.054 -2.549 10.087 1.00 0.00 55 ILE A O 9
ATOM 11738 N N . GLU A 1 56 ? 6.269 -2.268 8.745 1.00 0.00 56 GLU A N 9
ATOM 11739 C CA . GLU A 1 56 ? 7.067 -2.021 7.551 1.00 0.00 56 GLU A CA 9
ATOM 11740 C C . GLU A 1 56 ? 6.709 -0.675 6.932 1.00 0.00 56 GLU A C 9
ATOM 11741 O O . GLU A 1 56 ? 5.545 -0.406 6.635 1.00 0.00 56 GLU A O 9
ATOM 11753 N N . GLU A 1 57 ? 7.717 0.167 6.743 1.00 0.00 57 GLU A N 9
ATOM 11754 C CA . GLU A 1 57 ? 7.509 1.488 6.161 1.00 0.00 57 GLU A CA 9
ATOM 11755 C C . GLU A 1 57 ? 7.999 1.530 4.716 1.00 0.00 57 GLU A C 9
ATOM 11756 O O . GLU A 1 57 ? 9.199 1.608 4.460 1.00 0.00 57 GLU A O 9
ATOM 11768 N N . TYR A 1 58 ? 7.059 1.480 3.778 1.00 0.00 58 TYR A N 9
ATOM 11769 C CA . TYR A 1 58 ? 7.393 1.514 2.360 1.00 0.00 58 TYR A CA 9
ATOM 11770 C C . TYR A 1 58 ? 7.409 2.947 1.842 1.00 0.00 58 TYR A C 9
ATOM 11771 O O . TYR A 1 58 ? 7.163 3.892 2.593 1.00 0.00 58 TYR A O 9
ATOM 11789 N N . THR A 1 59 ? 7.699 3.104 0.556 1.00 0.00 59 THR A N 9
ATOM 11790 C CA . THR A 1 59 ? 7.747 4.424 -0.061 1.00 0.00 59 THR A CA 9
ATOM 11791 C C . THR A 1 59 ? 7.315 4.360 -1.522 1.00 0.00 59 THR A C 9
ATOM 11792 O O . THR A 1 59 ? 7.823 3.549 -2.296 1.00 0.00 59 THR A O 9
ATOM 11803 N N . ILE A 1 60 ? 6.378 5.226 -1.895 1.00 0.00 60 ILE A N 9
ATOM 11804 C CA . ILE A 1 60 ? 5.882 5.273 -3.264 1.00 0.00 60 ILE A CA 9
ATOM 11805 C C . ILE A 1 60 ? 6.912 5.909 -4.192 1.00 0.00 60 ILE A C 9
ATOM 11806 O O . ILE A 1 60 ? 7.397 7.010 -3.933 1.00 0.00 60 ILE A O 9
ATOM 11822 N N . LEU A 1 61 ? 7.247 5.207 -5.268 1.00 0.00 61 LEU A N 9
ATOM 11823 C CA . LEU A 1 61 ? 8.226 5.703 -6.229 1.00 0.00 61 LEU A CA 9
ATOM 11824 C C . LEU A 1 61 ? 7.560 6.200 -7.512 1.00 0.00 61 LEU A C 9
ATOM 11825 O O . LEU A 1 61 ? 8.238 6.677 -8.422 1.00 0.00 61 LEU A O 9
ATOM 11841 N N . GLN A 1 62 ? 6.234 6.089 -7.588 1.00 0.00 62 GLN A N 9
ATOM 11842 C CA . GLN A 1 62 ? 5.503 6.533 -8.770 1.00 0.00 62 GLN A CA 9
ATOM 11843 C C . GLN A 1 62 ? 4.004 6.289 -8.619 1.00 0.00 62 GLN A C 9
ATOM 11844 O O . GLN A 1 62 ? 3.568 5.573 -7.718 1.00 0.00 62 GLN A O 9
ATOM 11858 N N . ILE A 1 63 ? 3.223 6.891 -9.512 1.00 0.00 63 ILE A N 9
ATOM 11859 C CA . ILE A 1 63 ? 1.772 6.744 -9.489 1.00 0.00 63 ILE A CA 9
ATOM 11860 C C . ILE A 1 63 ? 1.233 6.430 -10.885 1.00 0.00 63 ILE A C 9
ATOM 11861 O O . ILE A 1 63 ? 1.121 7.320 -11.727 1.00 0.00 63 ILE A O 9
ATOM 11877 N N . PRO A 1 64 ? 0.892 5.156 -11.152 1.00 0.00 64 PRO A N 9
ATOM 11878 C CA . PRO A 1 64 ? 0.367 4.739 -12.456 1.00 0.00 64 PRO A CA 9
ATOM 11879 C C . PRO A 1 64 ? -1.083 5.171 -12.672 1.00 0.00 64 PRO A C 9
ATOM 11880 O O . PRO A 1 64 ? -1.628 5.017 -13.765 1.00 0.00 64 PRO A O 9
ATOM 11891 N N . ALA A 1 65 ? -1.703 5.715 -11.627 1.00 0.00 65 ALA A N 9
ATOM 11892 C CA . ALA A 1 65 ? -3.086 6.173 -11.707 1.00 0.00 65 ALA A CA 9
ATOM 11893 C C . ALA A 1 65 ? -4.049 5.015 -11.955 1.00 0.00 65 ALA A C 9
ATOM 11894 O O . ALA A 1 65 ? -5.042 5.164 -12.667 1.00 0.00 65 ALA A O 9
ATOM 11901 N N . LEU A 1 66 ? -3.754 3.864 -11.362 1.00 0.00 66 LEU A N 9
ATOM 11902 C CA . LEU A 1 66 ? -4.600 2.687 -11.517 1.00 0.00 66 LEU A CA 9
ATOM 11903 C C . LEU A 1 66 ? -4.671 1.895 -10.218 1.00 0.00 66 LEU A C 9
ATOM 11904 O O . LEU A 1 66 ? -4.085 2.283 -9.208 1.00 0.00 66 LEU A O 9
ATOM 11920 N N . LYS A 1 67 ? -5.393 0.780 -10.250 1.00 0.00 67 LYS A N 9
ATOM 11921 C CA . LYS A 1 67 ? -5.540 -0.069 -9.075 1.00 0.00 67 LYS A CA 9
ATOM 11922 C C . LYS A 1 67 ? -4.795 -1.386 -9.264 1.00 0.00 67 LYS A C 9
ATOM 11923 O O . LYS A 1 67 ? -3.760 -1.622 -8.639 1.00 0.00 67 LYS A O 9
ATOM 11942 N N . ASN A 1 68 ? -5.326 -2.241 -10.131 1.00 0.00 68 ASN A N 9
ATOM 11943 C CA . ASN A 1 68 ? -4.712 -3.536 -10.402 1.00 0.00 68 ASN A CA 9
ATOM 11944 C C . ASN A 1 68 ? -3.389 -3.366 -11.142 1.00 0.00 68 ASN A C 9
ATOM 11945 O O . ASN A 1 68 ? -3.315 -2.659 -12.147 1.00 0.00 68 ASN A O 9
ATOM 11956 N N . VAL A 1 69 ? -2.347 -4.020 -10.638 1.00 0.00 69 VAL A N 9
ATOM 11957 C CA . VAL A 1 69 ? -1.027 -3.942 -11.253 1.00 0.00 69 VAL A CA 9
ATOM 11958 C C . VAL A 1 69 ? -0.514 -5.332 -11.625 1.00 0.00 69 VAL A C 9
ATOM 11959 O O . VAL A 1 69 ? -0.678 -6.286 -10.864 1.00 0.00 69 VAL A O 9
ATOM 11972 N N . PRO A 1 70 ? 0.120 -5.469 -12.804 1.00 0.00 70 PRO A N 9
ATOM 11973 C CA . PRO A 1 70 ? 0.656 -6.753 -13.265 1.00 0.00 70 PRO A CA 9
ATOM 11974 C C . PRO A 1 70 ? 1.589 -7.390 -12.241 1.00 0.00 70 PRO A C 9
ATOM 11975 O O . PRO A 1 70 ? 2.166 -6.701 -11.400 1.00 0.00 70 PRO A O 9
ATOM 11986 N N . ARG A 1 71 ? 1.732 -8.709 -12.318 1.00 0.00 71 ARG A N 9
ATOM 11987 C CA . ARG A 1 71 ? 2.596 -9.438 -11.397 1.00 0.00 71 ARG A CA 9
ATOM 11988 C C . ARG A 1 71 ? 4.027 -9.495 -11.926 1.00 0.00 71 ARG A C 9
ATOM 11989 O O . ARG A 1 71 ? 4.607 -10.573 -12.069 1.00 0.00 71 ARG A O 9
ATOM 12010 N N . LYS A 1 72 ? 4.592 -8.327 -12.215 1.00 0.00 72 LYS A N 9
ATOM 12011 C CA . LYS A 1 72 ? 5.955 -8.241 -12.727 1.00 0.00 72 LYS A CA 9
ATOM 12012 C C . LYS A 1 72 ? 6.628 -6.953 -12.266 1.00 0.00 72 LYS A C 9
ATOM 12013 O O . LYS A 1 72 ? 7.682 -6.983 -11.632 1.00 0.00 72 LYS A O 9
ATOM 12032 N N . ASP A 1 73 ? 6.011 -5.821 -12.592 1.00 0.00 73 ASP A N 9
ATOM 12033 C CA . ASP A 1 73 ? 6.549 -4.519 -12.212 1.00 0.00 73 ASP A CA 9
ATOM 12034 C C . ASP A 1 73 ? 5.754 -3.920 -11.057 1.00 0.00 73 ASP A C 9
ATOM 12035 O O . ASP A 1 73 ? 5.632 -2.700 -10.942 1.00 0.00 73 ASP A O 9
ATOM 12044 N N . THR A 1 74 ? 5.213 -4.785 -10.206 1.00 0.00 74 THR A N 9
ATOM 12045 C CA . THR A 1 74 ? 4.428 -4.342 -9.060 1.00 0.00 74 THR A CA 9
ATOM 12046 C C . THR A 1 74 ? 5.320 -3.997 -7.867 1.00 0.00 74 THR A C 9
ATOM 12047 O O . THR A 1 74 ? 4.827 -3.617 -6.806 1.00 0.00 74 THR A O 9
ATOM 12058 N N . HIS A 1 75 ? 6.633 -4.133 -8.043 1.00 0.00 75 HIS A N 9
ATOM 12059 C CA . HIS A 1 75 ? 7.580 -3.834 -6.973 1.00 0.00 75 HIS A CA 9
ATOM 12060 C C . HIS A 1 75 ? 8.458 -2.639 -7.331 1.00 0.00 75 HIS A C 9
ATOM 12061 O O . HIS A 1 75 ? 9.585 -2.520 -6.849 1.00 0.00 75 HIS A O 9
ATOM 12076 N N . LEU A 1 76 ? 7.938 -1.756 -8.178 1.00 0.00 76 LEU A N 9
ATOM 12077 C CA . LEU A 1 76 ? 8.680 -0.572 -8.597 1.00 0.00 76 LEU A CA 9
ATOM 12078 C C . LEU A 1 76 ? 8.012 0.702 -8.086 1.00 0.00 76 LEU A C 9
ATOM 12079 O O . LEU A 1 76 ? 8.686 1.680 -7.761 1.00 0.00 76 LEU A O 9
ATOM 12095 N N . TYR A 1 77 ? 6.685 0.683 -8.017 1.00 0.00 77 TYR A N 9
ATOM 12096 C CA . TYR A 1 77 ? 5.927 1.837 -7.546 1.00 0.00 77 TYR A CA 9
ATOM 12097 C C . TYR A 1 77 ? 6.057 2.006 -6.033 1.00 0.00 77 TYR A C 9
ATOM 12098 O O . TYR A 1 77 ? 5.755 3.068 -5.491 1.00 0.00 77 TYR A O 9
ATOM 12116 N N . ILE A 1 78 ? 6.505 0.952 -5.355 1.00 0.00 78 ILE A N 9
ATOM 12117 C CA . ILE A 1 78 ? 6.672 0.990 -3.906 1.00 0.00 78 ILE A CA 9
ATOM 12118 C C . ILE A 1 78 ? 7.793 0.057 -3.460 1.00 0.00 78 ILE A C 9
ATOM 12119 O O . ILE A 1 78 ? 7.914 -1.064 -3.954 1.00 0.00 78 ILE A O 9
ATOM 12135 N N . ALA A 1 79 ? 8.611 0.527 -2.524 1.00 0.00 79 ALA A N 9
ATOM 12136 C CA . ALA A 1 79 ? 9.722 -0.268 -2.015 1.00 0.00 79 ALA A CA 9
ATOM 12137 C C . ALA A 1 79 ? 9.888 -0.081 -0.507 1.00 0.00 79 ALA A C 9
ATOM 12138 O O . ALA A 1 79 ? 9.765 1.032 0.003 1.00 0.00 79 ALA A O 9
ATOM 12145 N N . PRO A 1 80 ? 10.170 -1.171 0.231 1.00 0.00 80 PRO A N 9
ATOM 12146 C CA . PRO A 1 80 ? 10.353 -1.112 1.686 1.00 0.00 80 PRO A CA 9
ATOM 12147 C C . PRO A 1 80 ? 11.504 -0.196 2.087 1.00 0.00 80 PRO A C 9
ATOM 12148 O O . PRO A 1 80 ? 12.646 -0.405 1.678 1.00 0.00 80 PRO A O 9
ATOM 12159 N N . LYS A 1 81 ? 11.198 0.817 2.891 1.00 0.00 81 LYS A N 9
ATOM 12160 C CA . LYS A 1 81 ? 12.212 1.762 3.346 1.00 0.00 81 LYS A CA 9
ATOM 12161 C C . LYS A 1 81 ? 12.939 1.228 4.577 1.00 0.00 81 LYS A C 9
ATOM 12162 O O . LYS A 1 81 ? 12.310 0.856 5.568 1.00 0.00 81 LYS A O 9
ATOM 12181 N N . THR A 1 82 ? 14.266 1.195 4.507 1.00 0.00 82 THR A N 9
ATOM 12182 C CA . THR A 1 82 ? 15.078 0.707 5.616 1.00 0.00 82 THR A CA 9
ATOM 12183 C C . THR A 1 82 ? 16.455 1.363 5.610 1.00 0.00 82 THR A C 9
ATOM 12184 O O . THR A 1 82 ? 17.053 1.568 4.554 1.00 0.00 82 THR A O 9
ATOM 12195 N N . LYS A 1 83 ? 16.954 1.691 6.798 1.00 0.00 83 LYS A N 9
ATOM 12196 C CA . LYS A 1 83 ? 18.260 2.325 6.931 1.00 0.00 83 LYS A CA 9
ATOM 12197 C C . LYS A 1 83 ? 18.978 1.835 8.185 1.00 0.00 83 LYS A C 9
ATOM 12198 O O . LYS A 1 83 ? 19.050 2.543 9.189 1.00 0.00 83 LYS A O 9
ATOM 12217 N N . GLU A 1 84 ? 19.509 0.618 8.119 1.00 0.00 84 GLU A N 9
ATOM 12218 C CA . GLU A 1 84 ? 20.222 0.033 9.249 1.00 0.00 84 GLU A CA 9
ATOM 12219 C C . GLU A 1 84 ? 21.594 0.678 9.419 1.00 0.00 84 GLU A C 9
ATOM 12220 O O . GLU A 1 84 ? 22.040 1.372 8.481 1.00 0.00 84 GLU A O 9
ATOM 12232 N N . MET A 1 1 ? -4.403 7.762 -6.465 1.00 0.00 1 MET A N 10
ATOM 12233 C CA . MET A 1 1 ? -4.899 6.536 -5.787 1.00 0.00 1 MET A CA 10
ATOM 12234 C C . MET A 1 1 ? -4.913 6.710 -4.272 1.00 0.00 1 MET A C 10
ATOM 12235 O O . MET A 1 1 ? -4.440 7.719 -3.749 1.00 0.00 1 MET A O 10
ATOM 12251 N N . ARG A 1 2 ? -5.458 5.720 -3.573 1.00 0.00 2 ARG A N 10
ATOM 12252 C CA . ARG A 1 2 ? -5.533 5.764 -2.117 1.00 0.00 2 ARG A CA 10
ATOM 12253 C C . ARG A 1 2 ? -4.883 4.530 -1.500 1.00 0.00 2 ARG A C 10
ATOM 12254 O O . ARG A 1 2 ? -4.710 3.510 -2.164 1.00 0.00 2 ARG A O 10
ATOM 12275 N N . ILE A 1 3 ? -4.527 4.632 -0.224 1.00 0.00 3 ILE A N 10
ATOM 12276 C CA . ILE A 1 3 ? -3.896 3.527 0.493 1.00 0.00 3 ILE A CA 10
ATOM 12277 C C . ILE A 1 3 ? -4.717 2.247 0.386 1.00 0.00 3 ILE A C 10
ATOM 12278 O O . ILE A 1 3 ? -4.185 1.145 0.523 1.00 0.00 3 ILE A O 10
ATOM 12294 N N . ASP A 1 4 ? -6.012 2.393 0.141 1.00 0.00 4 ASP A N 10
ATOM 12295 C CA . ASP A 1 4 ? -6.890 1.238 0.019 1.00 0.00 4 ASP A CA 10
ATOM 12296 C C . ASP A 1 4 ? -6.677 0.532 -1.318 1.00 0.00 4 ASP A C 10
ATOM 12297 O O . ASP A 1 4 ? -6.509 -0.681 -1.364 1.00 0.00 4 ASP A O 10
ATOM 12306 N N . LYS A 1 5 ? -6.693 1.300 -2.400 1.00 0.00 5 LYS A N 10
ATOM 12307 C CA . LYS A 1 5 ? -6.505 0.744 -3.738 1.00 0.00 5 LYS A CA 10
ATOM 12308 C C . LYS A 1 5 ? -5.031 0.739 -4.156 1.00 0.00 5 LYS A C 10
ATOM 12309 O O . LYS A 1 5 ? -4.691 0.251 -5.233 1.00 0.00 5 LYS A O 10
ATOM 12328 N N . PHE A 1 6 ? -4.164 1.307 -3.321 1.00 0.00 6 PHE A N 10
ATOM 12329 C CA . PHE A 1 6 ? -2.740 1.388 -3.637 1.00 0.00 6 PHE A CA 10
ATOM 12330 C C . PHE A 1 6 ? -1.997 0.083 -3.352 1.00 0.00 6 PHE A C 10
ATOM 12331 O O . PHE A 1 6 ? -1.561 -0.603 -4.276 1.00 0.00 6 PHE A O 10
ATOM 12348 N N . LEU A 1 7 ? -1.830 -0.240 -2.074 1.00 0.00 7 LEU A N 10
ATOM 12349 C CA . LEU A 1 7 ? -1.108 -1.448 -1.683 1.00 0.00 7 LEU A CA 10
ATOM 12350 C C . LEU A 1 7 ? -1.957 -2.704 -1.843 1.00 0.00 7 LEU A C 10
ATOM 12351 O O . LEU A 1 7 ? -1.453 -3.821 -1.726 1.00 0.00 7 LEU A O 10
ATOM 12367 N N . GLN A 1 8 ? -3.242 -2.523 -2.113 1.00 0.00 8 GLN A N 10
ATOM 12368 C CA . GLN A 1 8 ? -4.146 -3.650 -2.290 1.00 0.00 8 GLN A CA 10
ATOM 12369 C C . GLN A 1 8 ? -4.204 -4.086 -3.752 1.00 0.00 8 GLN A C 10
ATOM 12370 O O . GLN A 1 8 ? -4.481 -5.247 -4.052 1.00 0.00 8 GLN A O 10
ATOM 12384 N N . SER A 1 9 ? -3.946 -3.147 -4.659 1.00 0.00 9 SER A N 10
ATOM 12385 C CA . SER A 1 9 ? -3.974 -3.436 -6.088 1.00 0.00 9 SER A CA 10
ATOM 12386 C C . SER A 1 9 ? -2.586 -3.809 -6.601 1.00 0.00 9 SER A C 10
ATOM 12387 O O . SER A 1 9 ? -2.449 -4.620 -7.516 1.00 0.00 9 SER A O 10
ATOM 12395 N N . VAL A 1 10 ? -1.558 -3.209 -6.008 1.00 0.00 10 VAL A N 10
ATOM 12396 C CA . VAL A 1 10 ? -0.180 -3.475 -6.407 1.00 0.00 10 VAL A CA 10
ATOM 12397 C C . VAL A 1 10 ? 0.133 -4.966 -6.360 1.00 0.00 10 VAL A C 10
ATOM 12398 O O . VAL A 1 10 ? 0.973 -5.459 -7.114 1.00 0.00 10 VAL A O 10
ATOM 12411 N N . GLY A 1 11 ? -0.544 -5.681 -5.468 1.00 0.00 11 GLY A N 10
ATOM 12412 C CA . GLY A 1 11 ? -0.320 -7.108 -5.337 1.00 0.00 11 GLY A CA 10
ATOM 12413 C C . GLY A 1 11 ? 0.210 -7.484 -3.968 1.00 0.00 11 GLY A C 10
ATOM 12414 O O . GLY A 1 11 ? 1.043 -8.381 -3.840 1.00 0.00 11 GLY A O 10
ATOM 12418 N N . LEU A 1 12 ? -0.276 -6.794 -2.941 1.00 0.00 12 LEU A N 10
ATOM 12419 C CA . LEU A 1 12 ? 0.150 -7.056 -1.572 1.00 0.00 12 LEU A CA 10
ATOM 12420 C C . LEU A 1 12 ? -0.973 -7.716 -0.780 1.00 0.00 12 LEU A C 10
ATOM 12421 O O . LEU A 1 12 ? -0.740 -8.645 -0.007 1.00 0.00 12 LEU A O 10
ATOM 12437 N N . VAL A 1 13 ? -2.191 -7.228 -0.984 1.00 0.00 13 VAL A N 10
ATOM 12438 C CA . VAL A 1 13 ? -3.356 -7.768 -0.295 1.00 0.00 13 VAL A CA 10
ATOM 12439 C C . VAL A 1 13 ? -4.161 -8.680 -1.216 1.00 0.00 13 VAL A C 10
ATOM 12440 O O . VAL A 1 13 ? -5.293 -8.365 -1.587 1.00 0.00 13 VAL A O 10
ATOM 12453 N N . LYS A 1 14 ? -3.568 -9.810 -1.585 1.00 0.00 14 LYS A N 10
ATOM 12454 C CA . LYS A 1 14 ? -4.226 -10.768 -2.465 1.00 0.00 14 LYS A CA 10
ATOM 12455 C C . LYS A 1 14 ? -5.419 -11.418 -1.770 1.00 0.00 14 LYS A C 10
ATOM 12456 O O . LYS A 1 14 ? -5.255 -12.301 -0.929 1.00 0.00 14 LYS A O 10
ATOM 12475 N N . ARG A 1 15 ? -6.620 -10.976 -2.130 1.00 0.00 15 ARG A N 10
ATOM 12476 C CA . ARG A 1 15 ? -7.840 -11.516 -1.542 1.00 0.00 15 ARG A CA 10
ATOM 12477 C C . ARG A 1 15 ? -9.007 -11.406 -2.518 1.00 0.00 15 ARG A C 10
ATOM 12478 O O . ARG A 1 15 ? -8.981 -10.593 -3.443 1.00 0.00 15 ARG A O 10
ATOM 12499 N N . ARG A 1 16 ? -10.029 -12.228 -2.306 1.00 0.00 16 ARG A N 10
ATOM 12500 C CA . ARG A 1 16 ? -11.205 -12.222 -3.168 1.00 0.00 16 ARG A CA 10
ATOM 12501 C C . ARG A 1 16 ? -12.326 -11.389 -2.556 1.00 0.00 16 ARG A C 10
ATOM 12502 O O . ARG A 1 16 ? -13.502 -11.734 -2.666 1.00 0.00 16 ARG A O 10
ATOM 12523 N N . VAL A 1 17 ? -11.953 -10.287 -1.911 1.00 0.00 17 VAL A N 10
ATOM 12524 C CA . VAL A 1 17 ? -12.927 -9.403 -1.283 1.00 0.00 17 VAL A CA 10
ATOM 12525 C C . VAL A 1 17 ? -12.634 -7.942 -1.606 1.00 0.00 17 VAL A C 10
ATOM 12526 O O . VAL A 1 17 ? -11.555 -7.610 -2.097 1.00 0.00 17 VAL A O 10
ATOM 12539 N N . LEU A 1 18 ? -13.601 -7.074 -1.328 1.00 0.00 18 LEU A N 10
ATOM 12540 C CA . LEU A 1 18 ? -13.446 -5.647 -1.590 1.00 0.00 18 LEU A CA 10
ATOM 12541 C C . LEU A 1 18 ? -13.696 -4.829 -0.325 1.00 0.00 18 LEU A C 10
ATOM 12542 O O . LEU A 1 18 ? -14.150 -3.687 -0.392 1.00 0.00 18 LEU A O 10
ATOM 12558 N N . ALA A 1 19 ? -13.396 -5.422 0.825 1.00 0.00 19 ALA A N 10
ATOM 12559 C CA . ALA A 1 19 ? -13.586 -4.749 2.104 1.00 0.00 19 ALA A CA 10
ATOM 12560 C C . ALA A 1 19 ? -12.284 -4.126 2.597 1.00 0.00 19 ALA A C 10
ATOM 12561 O O . ALA A 1 19 ? -11.197 -4.521 2.175 1.00 0.00 19 ALA A O 10
ATOM 12568 N N . THR A 1 20 ? -12.402 -3.149 3.490 1.00 0.00 20 THR A N 10
ATOM 12569 C CA . THR A 1 20 ? -11.235 -2.470 4.040 1.00 0.00 20 THR A CA 10
ATOM 12570 C C . THR A 1 20 ? -11.047 -2.818 5.514 1.00 0.00 20 THR A C 10
ATOM 12571 O O . THR A 1 20 ? -11.696 -2.240 6.386 1.00 0.00 20 THR A O 10
ATOM 12582 N N . ASP A 1 21 ? -10.154 -3.765 5.784 1.00 0.00 21 ASP A N 10
ATOM 12583 C CA . ASP A 1 21 ? -9.879 -4.190 7.152 1.00 0.00 21 ASP A CA 10
ATOM 12584 C C . ASP A 1 21 ? -8.623 -3.512 7.691 1.00 0.00 21 ASP A C 10
ATOM 12585 O O . ASP A 1 21 ? -8.481 -3.316 8.898 1.00 0.00 21 ASP A O 10
ATOM 12594 N N . MET A 1 22 ? -7.714 -3.154 6.788 1.00 0.00 22 MET A N 10
ATOM 12595 C CA . MET A 1 22 ? -6.467 -2.498 7.169 1.00 0.00 22 MET A CA 10
ATOM 12596 C C . MET A 1 22 ? -6.737 -1.269 8.037 1.00 0.00 22 MET A C 10
ATOM 12597 O O . MET A 1 22 ? -6.177 -1.129 9.124 1.00 0.00 22 MET A O 10
ATOM 12611 N N . CYS A 1 23 ? -7.599 -0.384 7.548 1.00 0.00 23 CYS A N 10
ATOM 12612 C CA . CYS A 1 23 ? -7.945 0.831 8.278 1.00 0.00 23 CYS A CA 10
ATOM 12613 C C . CYS A 1 23 ? -8.492 0.502 9.666 1.00 0.00 23 CYS A C 10
ATOM 12614 O O . CYS A 1 23 ? -8.444 1.333 10.573 1.00 0.00 23 CYS A O 10
ATOM 12622 N N . ASN A 1 24 ? -9.011 -0.711 9.826 1.00 0.00 24 ASN A N 10
ATOM 12623 C CA . ASN A 1 24 ? -9.565 -1.142 11.104 1.00 0.00 24 ASN A CA 10
ATOM 12624 C C . ASN A 1 24 ? -8.482 -1.742 11.994 1.00 0.00 24 ASN A C 10
ATOM 12625 O O . ASN A 1 24 ? -8.269 -1.294 13.120 1.00 0.00 24 ASN A O 10
ATOM 12636 N N . VAL A 1 25 ? -7.800 -2.761 11.480 1.00 0.00 25 VAL A N 10
ATOM 12637 C CA . VAL A 1 25 ? -6.738 -3.426 12.227 1.00 0.00 25 VAL A CA 10
ATOM 12638 C C . VAL A 1 25 ? -5.648 -2.439 12.639 1.00 0.00 25 VAL A C 10
ATOM 12639 O O . VAL A 1 25 ? -4.940 -2.658 13.622 1.00 0.00 25 VAL A O 10
ATOM 12652 N N . GLY A 1 26 ? -5.517 -1.356 11.880 1.00 0.00 26 GLY A N 10
ATOM 12653 C CA . GLY A 1 26 ? -4.509 -0.357 12.182 1.00 0.00 26 GLY A CA 10
ATOM 12654 C C . GLY A 1 26 ? -3.221 -0.587 11.419 1.00 0.00 26 GLY A C 10
ATOM 12655 O O . GLY A 1 26 ? -2.151 -0.716 12.015 1.00 0.00 26 GLY A O 10
ATOM 12659 N N . ALA A 1 27 ? -3.325 -0.645 10.095 1.00 0.00 27 ALA A N 10
ATOM 12660 C CA . ALA A 1 27 ? -2.162 -0.866 9.244 1.00 0.00 27 ALA A CA 10
ATOM 12661 C C . ALA A 1 27 ? -1.921 0.321 8.320 1.00 0.00 27 ALA A C 10
ATOM 12662 O O . ALA A 1 27 ? -0.777 0.697 8.062 1.00 0.00 27 ALA A O 10
ATOM 12669 N N . VAL A 1 28 ? -3.003 0.907 7.820 1.00 0.00 28 VAL A N 10
ATOM 12670 C CA . VAL A 1 28 ? -2.911 2.047 6.924 1.00 0.00 28 VAL A CA 10
ATOM 12671 C C . VAL A 1 28 ? -2.245 3.238 7.605 1.00 0.00 28 VAL A C 10
ATOM 12672 O O . VAL A 1 28 ? -2.786 3.807 8.553 1.00 0.00 28 VAL A O 10
ATOM 12685 N N . TRP A 1 29 ? -1.069 3.610 7.113 1.00 0.00 29 TRP A N 10
ATOM 12686 C CA . TRP A 1 29 ? -0.326 4.735 7.669 1.00 0.00 29 TRP A CA 10
ATOM 12687 C C . TRP A 1 29 ? 0.377 5.515 6.564 1.00 0.00 29 TRP A C 10
ATOM 12688 O O . TRP A 1 29 ? 1.350 5.041 5.978 1.00 0.00 29 TRP A O 10
ATOM 12709 N N . LEU A 1 30 ? -0.124 6.712 6.284 1.00 0.00 30 LEU A N 10
ATOM 12710 C CA . LEU A 1 30 ? 0.455 7.558 5.246 1.00 0.00 30 LEU A CA 10
ATOM 12711 C C . LEU A 1 30 ? 1.455 8.547 5.838 1.00 0.00 30 LEU A C 10
ATOM 12712 O O . LEU A 1 30 ? 1.112 9.344 6.711 1.00 0.00 30 LEU A O 10
ATOM 12728 N N . ASN A 1 31 ? 2.692 8.491 5.354 1.00 0.00 31 ASN A N 10
ATOM 12729 C CA . ASN A 1 31 ? 3.745 9.382 5.830 1.00 0.00 31 ASN A CA 10
ATOM 12730 C C . ASN A 1 31 ? 3.891 9.296 7.347 1.00 0.00 31 ASN A C 10
ATOM 12731 O O . ASN A 1 31 ? 3.975 10.315 8.033 1.00 0.00 31 ASN A O 10
ATOM 12742 N N . GLY A 1 32 ? 3.923 8.073 7.866 1.00 0.00 32 GLY A N 10
ATOM 12743 C CA . GLY A 1 32 ? 4.059 7.877 9.297 1.00 0.00 32 GLY A CA 10
ATOM 12744 C C . GLY A 1 32 ? 2.880 8.431 10.073 1.00 0.00 32 GLY A C 10
ATOM 12745 O O . GLY A 1 32 ? 3.015 8.797 11.241 1.00 0.00 32 GLY A O 10
ATOM 12749 N N . SER A 1 33 ? 1.722 8.492 9.424 1.00 0.00 33 SER A N 10
ATOM 12750 C CA . SER A 1 33 ? 0.515 9.004 10.061 1.00 0.00 33 SER A CA 10
ATOM 12751 C C . SER A 1 33 ? -0.677 8.098 9.772 1.00 0.00 33 SER A C 10
ATOM 12752 O O . SER A 1 33 ? -0.809 7.561 8.671 1.00 0.00 33 SER A O 10
ATOM 12760 N N . CYS A 1 34 ? -1.543 7.931 10.766 1.00 0.00 34 CYS A N 10
ATOM 12761 C CA . CYS A 1 34 ? -2.724 7.089 10.618 1.00 0.00 34 CYS A CA 10
ATOM 12762 C C . CYS A 1 34 ? -3.607 7.582 9.476 1.00 0.00 34 CYS A C 10
ATOM 12763 O O . CYS A 1 34 ? -4.047 8.732 9.471 1.00 0.00 34 CYS A O 10
ATOM 12771 N N . ALA A 1 35 ? -3.861 6.705 8.512 1.00 0.00 35 ALA A N 10
ATOM 12772 C CA . ALA A 1 35 ? -4.692 7.051 7.364 1.00 0.00 35 ALA A CA 10
ATOM 12773 C C . ALA A 1 35 ? -6.041 6.343 7.432 1.00 0.00 35 ALA A C 10
ATOM 12774 O O . ALA A 1 35 ? -6.382 5.731 8.445 1.00 0.00 35 ALA A O 10
ATOM 12781 N N . LYS A 1 36 ? -6.805 6.429 6.349 1.00 0.00 36 LYS A N 10
ATOM 12782 C CA . LYS A 1 36 ? -8.116 5.796 6.286 1.00 0.00 36 LYS A CA 10
ATOM 12783 C C . LYS A 1 36 ? -8.225 4.891 5.062 1.00 0.00 36 LYS A C 10
ATOM 12784 O O . LYS A 1 36 ? -7.226 4.598 4.404 1.00 0.00 36 LYS A O 10
ATOM 12803 N N . ALA A 1 37 ? -9.443 4.450 4.761 1.00 0.00 37 ALA A N 10
ATOM 12804 C CA . ALA A 1 37 ? -9.680 3.579 3.616 1.00 0.00 37 ALA A CA 10
ATOM 12805 C C . ALA A 1 37 ? -10.119 4.381 2.394 1.00 0.00 37 ALA A C 10
ATOM 12806 O O . ALA A 1 37 ? -10.812 3.864 1.518 1.00 0.00 37 ALA A O 10
ATOM 12813 N N . SER A 1 38 ? -9.714 5.646 2.342 1.00 0.00 38 SER A N 10
ATOM 12814 C CA . SER A 1 38 ? -10.066 6.517 1.228 1.00 0.00 38 SER A CA 10
ATOM 12815 C C . SER A 1 38 ? -9.174 7.754 1.201 1.00 0.00 38 SER A C 10
ATOM 12816 O O . SER A 1 38 ? -9.597 8.827 0.768 1.00 0.00 38 SER A O 10
ATOM 12824 N N . LYS A 1 39 ? -7.941 7.599 1.667 1.00 0.00 39 LYS A N 10
ATOM 12825 C CA . LYS A 1 39 ? -6.993 8.705 1.696 1.00 0.00 39 LYS A CA 10
ATOM 12826 C C . LYS A 1 39 ? -6.160 8.741 0.418 1.00 0.00 39 LYS A C 10
ATOM 12827 O O . LYS A 1 39 ? -5.446 7.789 0.104 1.00 0.00 39 LYS A O 10
ATOM 12846 N N . GLU A 1 40 ? -6.258 9.846 -0.314 1.00 0.00 40 GLU A N 10
ATOM 12847 C CA . GLU A 1 40 ? -5.514 10.006 -1.558 1.00 0.00 40 GLU A CA 10
ATOM 12848 C C . GLU A 1 40 ? -4.017 10.112 -1.290 1.00 0.00 40 GLU A C 10
ATOM 12849 O O . GLU A 1 40 ? -3.549 11.087 -0.700 1.00 0.00 40 GLU A O 10
ATOM 12861 N N . VAL A 1 41 ? -3.269 9.105 -1.727 1.00 0.00 41 VAL A N 10
ATOM 12862 C CA . VAL A 1 41 ? -1.824 9.086 -1.534 1.00 0.00 41 VAL A CA 10
ATOM 12863 C C . VAL A 1 41 ? -1.116 9.875 -2.630 1.00 0.00 41 VAL A C 10
ATOM 12864 O O . VAL A 1 41 ? -1.756 10.427 -3.524 1.00 0.00 41 VAL A O 10
ATOM 12877 N N . LYS A 1 42 ? 0.210 9.924 -2.555 1.00 0.00 42 LYS A N 10
ATOM 12878 C CA . LYS A 1 42 ? 1.005 10.647 -3.542 1.00 0.00 42 LYS A CA 10
ATOM 12879 C C . LYS A 1 42 ? 2.320 9.925 -3.815 1.00 0.00 42 LYS A C 10
ATOM 12880 O O . LYS A 1 42 ? 2.665 8.961 -3.132 1.00 0.00 42 LYS A O 10
ATOM 12899 N N . ALA A 1 43 ? 3.051 10.398 -4.820 1.00 0.00 43 ALA A N 10
ATOM 12900 C CA . ALA A 1 43 ? 4.329 9.798 -5.183 1.00 0.00 43 ALA A CA 10
ATOM 12901 C C . ALA A 1 43 ? 5.422 10.199 -4.200 1.00 0.00 43 ALA A C 10
ATOM 12902 O O . ALA A 1 43 ? 5.302 11.201 -3.495 1.00 0.00 43 ALA A O 10
ATOM 12909 N N . GLY A 1 44 ? 6.490 9.408 -4.157 1.00 0.00 44 GLY A N 10
ATOM 12910 C CA . GLY A 1 44 ? 7.591 9.695 -3.256 1.00 0.00 44 GLY A CA 10
ATOM 12911 C C . GLY A 1 44 ? 7.150 9.769 -1.806 1.00 0.00 44 GLY A C 10
ATOM 12912 O O . GLY A 1 44 ? 7.764 10.467 -0.999 1.00 0.00 44 GLY A O 10
ATOM 12916 N N . ASP A 1 45 ? 6.082 9.049 -1.478 1.00 0.00 45 ASP A N 10
ATOM 12917 C CA . ASP A 1 45 ? 5.558 9.037 -0.117 1.00 0.00 45 ASP A CA 10
ATOM 12918 C C . ASP A 1 45 ? 5.878 7.716 0.575 1.00 0.00 45 ASP A C 10
ATOM 12919 O O . ASP A 1 45 ? 6.435 6.804 -0.033 1.00 0.00 45 ASP A O 10
ATOM 12928 N N . THR A 1 46 ? 5.523 7.623 1.853 1.00 0.00 46 THR A N 10
ATOM 12929 C CA . THR A 1 46 ? 5.772 6.415 2.629 1.00 0.00 46 THR A CA 10
ATOM 12930 C C . THR A 1 46 ? 4.480 5.639 2.860 1.00 0.00 46 THR A C 10
ATOM 12931 O O . THR A 1 46 ? 3.403 6.226 2.974 1.00 0.00 46 THR A O 10
ATOM 12942 N N . ILE A 1 47 ? 4.594 4.317 2.930 1.00 0.00 47 ILE A N 10
ATOM 12943 C CA . ILE A 1 47 ? 3.437 3.459 3.150 1.00 0.00 47 ILE A CA 10
ATOM 12944 C C . ILE A 1 47 ? 3.729 2.414 4.222 1.00 0.00 47 ILE A C 10
ATOM 12945 O O . ILE A 1 47 ? 4.367 1.397 3.955 1.00 0.00 47 ILE A O 10
ATOM 12961 N N . SER A 1 48 ? 3.258 2.676 5.438 1.00 0.00 48 SER A N 10
ATOM 12962 C CA . SER A 1 48 ? 3.471 1.761 6.552 1.00 0.00 48 SER A CA 10
ATOM 12963 C C . SER A 1 48 ? 2.420 0.655 6.559 1.00 0.00 48 SER A C 10
ATOM 12964 O O . SER A 1 48 ? 1.317 0.829 6.040 1.00 0.00 48 SER A O 10
ATOM 12972 N N . LEU A 1 49 ? 2.771 -0.481 7.152 1.00 0.00 49 LEU A N 10
ATOM 12973 C CA . LEU A 1 49 ? 1.861 -1.618 7.230 1.00 0.00 49 LEU A CA 10
ATOM 12974 C C . LEU A 1 49 ? 2.057 -2.376 8.539 1.00 0.00 49 LEU A C 10
ATOM 12975 O O . LEU A 1 49 ? 3.178 -2.741 8.894 1.00 0.00 49 LEU A O 10
ATOM 12991 N N . HIS A 1 50 ? 0.961 -2.609 9.254 1.00 0.00 50 HIS A N 10
ATOM 12992 C CA . HIS A 1 50 ? 1.017 -3.321 10.526 1.00 0.00 50 HIS A CA 10
ATOM 12993 C C . HIS A 1 50 ? 0.881 -4.825 10.317 1.00 0.00 50 HIS A C 10
ATOM 12994 O O . HIS A 1 50 ? -0.067 -5.292 9.684 1.00 0.00 50 HIS A O 10
ATOM 13009 N N . TYR A 1 51 ? 1.834 -5.578 10.854 1.00 0.00 51 TYR A N 10
ATOM 13010 C CA . TYR A 1 51 ? 1.825 -7.031 10.730 1.00 0.00 51 TYR A CA 10
ATOM 13011 C C . TYR A 1 51 ? 2.114 -7.691 12.075 1.00 0.00 51 TYR A C 10
ATOM 13012 O O . TYR A 1 51 ? 2.223 -7.016 13.098 1.00 0.00 51 TYR A O 10
ATOM 13030 N N . LEU A 1 52 ? 2.237 -9.015 12.066 1.00 0.00 52 LEU A N 10
ATOM 13031 C CA . LEU A 1 52 ? 2.514 -9.763 13.288 1.00 0.00 52 LEU A CA 10
ATOM 13032 C C . LEU A 1 52 ? 4.005 -10.067 13.415 1.00 0.00 52 LEU A C 10
ATOM 13033 O O . LEU A 1 52 ? 4.523 -10.222 14.521 1.00 0.00 52 LEU A O 10
ATOM 13049 N N . LYS A 1 53 ? 4.690 -10.148 12.279 1.00 0.00 53 LYS A N 10
ATOM 13050 C CA . LYS A 1 53 ? 6.121 -10.431 12.268 1.00 0.00 53 LYS A CA 10
ATOM 13051 C C . LYS A 1 53 ? 6.930 -9.144 12.409 1.00 0.00 53 LYS A C 10
ATOM 13052 O O . LYS A 1 53 ? 8.060 -9.160 12.899 1.00 0.00 53 LYS A O 10
ATOM 13071 N N . GLY A 1 54 ? 6.346 -8.031 11.976 1.00 0.00 54 GLY A N 10
ATOM 13072 C CA . GLY A 1 54 ? 7.028 -6.753 12.064 1.00 0.00 54 GLY A CA 10
ATOM 13073 C C . GLY A 1 54 ? 6.400 -5.699 11.173 1.00 0.00 54 GLY A C 10
ATOM 13074 O O . GLY A 1 54 ? 5.807 -6.021 10.143 1.00 0.00 54 GLY A O 10
ATOM 13078 N N . ILE A 1 55 ? 6.530 -4.437 11.569 1.00 0.00 55 ILE A N 10
ATOM 13079 C CA . ILE A 1 55 ? 5.970 -3.333 10.798 1.00 0.00 55 ILE A CA 10
ATOM 13080 C C . ILE A 1 55 ? 6.776 -3.087 9.529 1.00 0.00 55 ILE A C 10
ATOM 13081 O O . ILE A 1 55 ? 8.005 -3.014 9.567 1.00 0.00 55 ILE A O 10
ATOM 13097 N N . GLU A 1 56 ? 6.080 -2.958 8.405 1.00 0.00 56 GLU A N 10
ATOM 13098 C CA . GLU A 1 56 ? 6.735 -2.718 7.125 1.00 0.00 56 GLU A CA 10
ATOM 13099 C C . GLU A 1 56 ? 6.446 -1.308 6.622 1.00 0.00 56 GLU A C 10
ATOM 13100 O O . GLU A 1 56 ? 5.289 -0.907 6.496 1.00 0.00 56 GLU A O 10
ATOM 13112 N N . GLU A 1 57 ? 7.506 -0.563 6.336 1.00 0.00 57 GLU A N 10
ATOM 13113 C CA . GLU A 1 57 ? 7.372 0.804 5.844 1.00 0.00 57 GLU A CA 10
ATOM 13114 C C . GLU A 1 57 ? 7.853 0.913 4.402 1.00 0.00 57 GLU A C 10
ATOM 13115 O O . GLU A 1 57 ? 9.049 1.047 4.144 1.00 0.00 57 GLU A O 10
ATOM 13127 N N . TYR A 1 58 ? 6.914 0.855 3.462 1.00 0.00 58 TYR A N 10
ATOM 13128 C CA . TYR A 1 58 ? 7.245 0.947 2.046 1.00 0.00 58 TYR A CA 10
ATOM 13129 C C . TYR A 1 58 ? 7.395 2.403 1.617 1.00 0.00 58 TYR A C 10
ATOM 13130 O O . TYR A 1 58 ? 7.240 3.319 2.425 1.00 0.00 58 TYR A O 10
ATOM 13148 N N . THR A 1 59 ? 7.696 2.608 0.340 1.00 0.00 59 THR A N 10
ATOM 13149 C CA . THR A 1 59 ? 7.868 3.952 -0.199 1.00 0.00 59 THR A CA 10
ATOM 13150 C C . THR A 1 59 ? 7.334 4.038 -1.625 1.00 0.00 59 THR A C 10
ATOM 13151 O O . THR A 1 59 ? 7.775 3.302 -2.508 1.00 0.00 59 THR A O 10
ATOM 13162 N N . ILE A 1 60 ? 6.385 4.942 -1.844 1.00 0.00 60 ILE A N 10
ATOM 13163 C CA . ILE A 1 60 ? 5.795 5.122 -3.165 1.00 0.00 60 ILE A CA 10
ATOM 13164 C C . ILE A 1 60 ? 6.747 5.874 -4.089 1.00 0.00 60 ILE A C 10
ATOM 13165 O O . ILE A 1 60 ? 7.212 6.965 -3.763 1.00 0.00 60 ILE A O 10
ATOM 13181 N N . LEU A 1 61 ? 7.032 5.281 -5.243 1.00 0.00 61 LEU A N 10
ATOM 13182 C CA . LEU A 1 61 ? 7.930 5.894 -6.215 1.00 0.00 61 LEU A CA 10
ATOM 13183 C C . LEU A 1 61 ? 7.147 6.600 -7.321 1.00 0.00 61 LEU A C 10
ATOM 13184 O O . LEU A 1 61 ? 7.694 7.430 -8.045 1.00 0.00 61 LEU A O 10
ATOM 13200 N N . GLN A 1 62 ? 5.864 6.267 -7.445 1.00 0.00 62 GLN A N 10
ATOM 13201 C CA . GLN A 1 62 ? 5.012 6.874 -8.461 1.00 0.00 62 GLN A CA 10
ATOM 13202 C C . GLN A 1 62 ? 3.584 6.349 -8.360 1.00 0.00 62 GLN A C 10
ATOM 13203 O O . GLN A 1 62 ? 3.351 5.245 -7.868 1.00 0.00 62 GLN A O 10
ATOM 13217 N N . ILE A 1 63 ? 2.630 7.147 -8.829 1.00 0.00 63 ILE A N 10
ATOM 13218 C CA . ILE A 1 63 ? 1.224 6.763 -8.791 1.00 0.00 63 ILE A CA 10
ATOM 13219 C C . ILE A 1 63 ? 0.656 6.624 -10.201 1.00 0.00 63 ILE A C 10
ATOM 13220 O O . ILE A 1 63 ? 0.135 7.585 -10.766 1.00 0.00 63 ILE A O 10
ATOM 13236 N N . PRO A 1 64 ? 0.748 5.419 -10.790 1.00 0.00 64 PRO A N 10
ATOM 13237 C CA . PRO A 1 64 ? 0.239 5.160 -12.141 1.00 0.00 64 PRO A CA 10
ATOM 13238 C C . PRO A 1 64 ? -1.285 5.211 -12.213 1.00 0.00 64 PRO A C 10
ATOM 13239 O O . PRO A 1 64 ? -1.862 5.221 -13.300 1.00 0.00 64 PRO A O 10
ATOM 13250 N N . ALA A 1 65 ? -1.932 5.242 -11.052 1.00 0.00 65 ALA A N 10
ATOM 13251 C CA . ALA A 1 65 ? -3.387 5.292 -10.990 1.00 0.00 65 ALA A CA 10
ATOM 13252 C C . ALA A 1 65 ? -4.006 4.058 -11.643 1.00 0.00 65 ALA A C 10
ATOM 13253 O O . ALA A 1 65 ? -4.819 4.169 -12.559 1.00 0.00 65 ALA A O 10
ATOM 13260 N N . LEU A 1 66 ? -3.611 2.884 -11.163 1.00 0.00 66 LEU A N 10
ATOM 13261 C CA . LEU A 1 66 ? -4.125 1.628 -11.700 1.00 0.00 66 LEU A CA 10
ATOM 13262 C C . LEU A 1 66 ? -5.057 0.948 -10.703 1.00 0.00 66 LEU A C 10
ATOM 13263 O O . LEU A 1 66 ? -5.130 1.340 -9.538 1.00 0.00 66 LEU A O 10
ATOM 13279 N N . LYS A 1 67 ? -5.769 -0.073 -11.168 1.00 0.00 67 LYS A N 10
ATOM 13280 C CA . LYS A 1 67 ? -6.697 -0.810 -10.317 1.00 0.00 67 LYS A CA 10
ATOM 13281 C C . LYS A 1 67 ? -6.118 -2.167 -9.926 1.00 0.00 67 LYS A C 10
ATOM 13282 O O . LYS A 1 67 ? -6.434 -2.703 -8.863 1.00 0.00 67 LYS A O 10
ATOM 13301 N N . ASN A 1 68 ? -5.271 -2.717 -10.790 1.00 0.00 68 ASN A N 10
ATOM 13302 C CA . ASN A 1 68 ? -4.649 -4.011 -10.532 1.00 0.00 68 ASN A CA 10
ATOM 13303 C C . ASN A 1 68 ? -3.284 -4.104 -11.207 1.00 0.00 68 ASN A C 10
ATOM 13304 O O . ASN A 1 68 ? -3.187 -4.110 -12.435 1.00 0.00 68 ASN A O 10
ATOM 13315 N N . VAL A 1 69 ? -2.233 -4.176 -10.397 1.00 0.00 69 VAL A N 10
ATOM 13316 C CA . VAL A 1 69 ? -0.872 -4.268 -10.914 1.00 0.00 69 VAL A CA 10
ATOM 13317 C C . VAL A 1 69 ? -0.195 -5.556 -10.450 1.00 0.00 69 VAL A C 10
ATOM 13318 O O . VAL A 1 69 ? -0.305 -5.936 -9.285 1.00 0.00 69 VAL A O 10
ATOM 13331 N N . PRO A 1 70 ? 0.517 -6.251 -11.357 1.00 0.00 70 PRO A N 10
ATOM 13332 C CA . PRO A 1 70 ? 1.209 -7.502 -11.026 1.00 0.00 70 PRO A CA 10
ATOM 13333 C C . PRO A 1 70 ? 2.342 -7.292 -10.027 1.00 0.00 70 PRO A C 10
ATOM 13334 O O . PRO A 1 70 ? 2.776 -6.164 -9.793 1.00 0.00 70 PRO A O 10
ATOM 13345 N N . ARG A 1 71 ? 2.814 -8.386 -9.439 1.00 0.00 71 ARG A N 10
ATOM 13346 C CA . ARG A 1 71 ? 3.896 -8.324 -8.463 1.00 0.00 71 ARG A CA 10
ATOM 13347 C C . ARG A 1 71 ? 5.254 -8.474 -9.145 1.00 0.00 71 ARG A C 10
ATOM 13348 O O . ARG A 1 71 ? 6.075 -9.298 -8.742 1.00 0.00 71 ARG A O 10
ATOM 13369 N N . LYS A 1 72 ? 5.484 -7.670 -10.176 1.00 0.00 72 LYS A N 10
ATOM 13370 C CA . LYS A 1 72 ? 6.742 -7.711 -10.912 1.00 0.00 72 LYS A CA 10
ATOM 13371 C C . LYS A 1 72 ? 7.189 -6.305 -11.303 1.00 0.00 72 LYS A C 10
ATOM 13372 O O . LYS A 1 72 ? 8.348 -5.936 -11.117 1.00 0.00 72 LYS A O 10
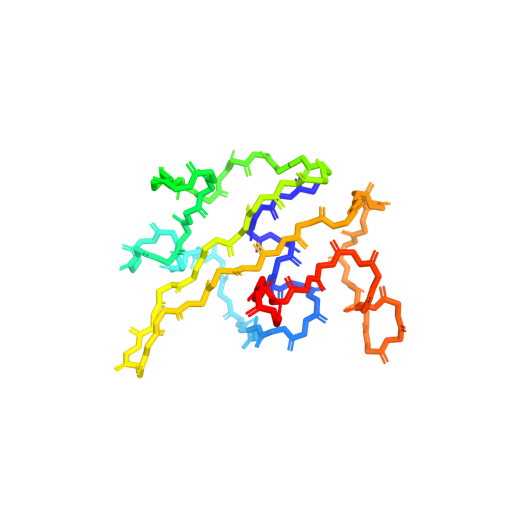ATOM 13391 N N . ASP A 1 73 ? 6.260 -5.524 -11.844 1.00 0.00 73 ASP A N 10
ATOM 13392 C CA . ASP A 1 73 ? 6.554 -4.158 -12.258 1.00 0.00 73 ASP A CA 10
ATOM 13393 C C . ASP A 1 73 ? 6.225 -3.165 -11.147 1.00 0.00 73 ASP A C 10
ATOM 13394 O O . ASP A 1 73 ? 6.761 -2.057 -11.113 1.00 0.00 73 ASP A O 10
ATOM 13403 N N . THR A 1 74 ? 5.340 -3.568 -10.239 1.00 0.00 74 THR A N 10
ATOM 13404 C CA . THR A 1 74 ? 4.940 -2.713 -9.127 1.00 0.00 74 THR A CA 10
ATOM 13405 C C . THR A 1 74 ? 6.147 -2.293 -8.289 1.00 0.00 74 THR A C 10
ATOM 13406 O O . THR A 1 74 ? 6.095 -1.297 -7.568 1.00 0.00 74 THR A O 10
ATOM 13417 N N . HIS A 1 75 ? 7.232 -3.058 -8.387 1.00 0.00 75 HIS A N 10
ATOM 13418 C CA . HIS A 1 75 ? 8.448 -2.760 -7.635 1.00 0.00 75 HIS A CA 10
ATOM 13419 C C . HIS A 1 75 ? 8.948 -1.349 -7.922 1.00 0.00 75 HIS A C 10
ATOM 13420 O O . HIS A 1 75 ? 9.706 -0.777 -7.137 1.00 0.00 75 HIS A O 10
ATOM 13435 N N . LEU A 1 76 ? 8.525 -0.793 -9.048 1.00 0.00 76 LEU A N 10
ATOM 13436 C CA . LEU A 1 76 ? 8.932 0.549 -9.438 1.00 0.00 76 LEU A CA 10
ATOM 13437 C C . LEU A 1 76 ? 7.965 1.607 -8.906 1.00 0.00 76 LEU A C 10
ATOM 13438 O O . LEU A 1 76 ? 8.194 2.805 -9.072 1.00 0.00 76 LEU A O 10
ATOM 13454 N N . TYR A 1 77 ? 6.886 1.162 -8.267 1.00 0.00 77 TYR A N 10
ATOM 13455 C CA . TYR A 1 77 ? 5.893 2.078 -7.715 1.00 0.00 77 TYR A CA 10
ATOM 13456 C C . TYR A 1 77 ? 5.942 2.079 -6.190 1.00 0.00 77 TYR A C 10
ATOM 13457 O O . TYR A 1 77 ? 5.623 3.081 -5.550 1.00 0.00 77 TYR A O 10
ATOM 13475 N N . ILE A 1 78 ? 6.342 0.950 -5.614 1.00 0.00 78 ILE A N 10
ATOM 13476 C CA . ILE A 1 78 ? 6.434 0.820 -4.165 1.00 0.00 78 ILE A CA 10
ATOM 13477 C C . ILE A 1 78 ? 7.443 -0.257 -3.777 1.00 0.00 78 ILE A C 10
ATOM 13478 O O . ILE A 1 78 ? 7.485 -1.327 -4.382 1.00 0.00 78 ILE A O 10
ATOM 13494 N N . ALA A 1 79 ? 8.255 0.037 -2.767 1.00 0.00 79 ALA A N 10
ATOM 13495 C CA . ALA A 1 79 ? 9.265 -0.906 -2.304 1.00 0.00 79 ALA A CA 10
ATOM 13496 C C . ALA A 1 79 ? 9.502 -0.769 -0.801 1.00 0.00 79 ALA A C 10
ATOM 13497 O O . ALA A 1 79 ? 9.438 0.333 -0.254 1.00 0.00 79 ALA A O 10
ATOM 13504 N N . PRO A 1 80 ? 9.781 -1.888 -0.109 1.00 0.00 80 PRO A N 10
ATOM 13505 C CA . PRO A 1 80 ? 10.029 -1.881 1.337 1.00 0.00 80 PRO A CA 10
ATOM 13506 C C . PRO A 1 80 ? 11.198 -0.977 1.715 1.00 0.00 80 PRO A C 10
ATOM 13507 O O . PRO A 1 80 ? 12.322 -1.176 1.255 1.00 0.00 80 PRO A O 10
ATOM 13518 N N . LYS A 1 81 ? 10.925 0.016 2.555 1.00 0.00 81 LYS A N 10
ATOM 13519 C CA . LYS A 1 81 ? 11.957 0.950 2.992 1.00 0.00 81 LYS A CA 10
ATOM 13520 C C . LYS A 1 81 ? 11.979 1.065 4.513 1.00 0.00 81 LYS A C 10
ATOM 13521 O O . LYS A 1 81 ? 11.201 0.412 5.207 1.00 0.00 81 LYS A O 10
ATOM 13540 N N . THR A 1 82 ? 12.877 1.901 5.025 1.00 0.00 82 THR A N 10
ATOM 13541 C CA . THR A 1 82 ? 13.002 2.103 6.464 1.00 0.00 82 THR A CA 10
ATOM 13542 C C . THR A 1 82 ? 13.466 3.522 6.776 1.00 0.00 82 THR A C 10
ATOM 13543 O O . THR A 1 82 ? 14.385 4.038 6.141 1.00 0.00 82 THR A O 10
ATOM 13554 N N . LYS A 1 83 ? 12.825 4.147 7.758 1.00 0.00 83 LYS A N 10
ATOM 13555 C CA . LYS A 1 83 ? 13.173 5.506 8.156 1.00 0.00 83 LYS A CA 10
ATOM 13556 C C . LYS A 1 83 ? 13.549 5.562 9.633 1.00 0.00 83 LYS A C 10
ATOM 13557 O O . LYS A 1 83 ? 13.185 6.499 10.343 1.00 0.00 83 LYS A O 10
ATOM 13576 N N . GLU A 1 84 ? 14.280 4.551 10.090 1.00 0.00 84 GLU A N 10
ATOM 13577 C CA . GLU A 1 84 ? 14.707 4.484 11.482 1.00 0.00 84 GLU A CA 10
ATOM 13578 C C . GLU A 1 84 ? 16.121 5.033 11.646 1.00 0.00 84 GLU A C 10
ATOM 13579 O O . GLU A 1 84 ? 16.463 5.461 12.768 1.00 0.00 84 GLU A O 10
ATOM 13591 N N . MET A 1 1 ? -4.195 7.048 -6.320 1.00 0.00 1 MET A N 11
ATOM 13592 C CA . MET A 1 1 ? -4.325 5.712 -5.683 1.00 0.00 1 MET A CA 11
ATOM 13593 C C . MET A 1 1 ? -4.243 5.817 -4.164 1.00 0.00 1 MET A C 11
ATOM 13594 O O . MET A 1 1 ? -3.423 6.560 -3.627 1.00 0.00 1 MET A O 11
ATOM 13610 N N . ARG A 1 2 ? -5.098 5.066 -3.477 1.00 0.00 2 ARG A N 11
ATOM 13611 C CA . ARG A 1 2 ? -5.120 5.074 -2.019 1.00 0.00 2 ARG A CA 11
ATOM 13612 C C . ARG A 1 2 ? -4.443 3.830 -1.458 1.00 0.00 2 ARG A C 11
ATOM 13613 O O . ARG A 1 2 ? -4.386 2.792 -2.116 1.00 0.00 2 ARG A O 11
ATOM 13634 N N . ILE A 1 3 ? -3.937 3.939 -0.233 1.00 0.00 3 ILE A N 11
ATOM 13635 C CA . ILE A 1 3 ? -3.267 2.823 0.427 1.00 0.00 3 ILE A CA 11
ATOM 13636 C C . ILE A 1 3 ? -4.114 1.554 0.370 1.00 0.00 3 ILE A C 11
ATOM 13637 O O . ILE A 1 3 ? -3.588 0.443 0.434 1.00 0.00 3 ILE A O 11
ATOM 13653 N N . ASP A 1 4 ? -5.426 1.726 0.247 1.00 0.00 4 ASP A N 11
ATOM 13654 C CA . ASP A 1 4 ? -6.337 0.591 0.179 1.00 0.00 4 ASP A CA 11
ATOM 13655 C C . ASP A 1 4 ? -6.096 -0.228 -1.086 1.00 0.00 4 ASP A C 11
ATOM 13656 O O . ASP A 1 4 ? -5.770 -1.410 -1.018 1.00 0.00 4 ASP A O 11
ATOM 13665 N N . LYS A 1 5 ? -6.266 0.409 -2.240 1.00 0.00 5 LYS A N 11
ATOM 13666 C CA . LYS A 1 5 ? -6.074 -0.262 -3.523 1.00 0.00 5 LYS A CA 11
ATOM 13667 C C . LYS A 1 5 ? -4.631 -0.142 -4.025 1.00 0.00 5 LYS A C 11
ATOM 13668 O O . LYS A 1 5 ? -4.281 -0.707 -5.061 1.00 0.00 5 LYS A O 11
ATOM 13687 N N . PHE A 1 6 ? -3.801 0.607 -3.303 1.00 0.00 6 PHE A N 11
ATOM 13688 C CA . PHE A 1 6 ? -2.412 0.806 -3.702 1.00 0.00 6 PHE A CA 11
ATOM 13689 C C . PHE A 1 6 ? -1.570 -0.450 -3.489 1.00 0.00 6 PHE A C 11
ATOM 13690 O O . PHE A 1 6 ? -1.053 -1.028 -4.444 1.00 0.00 6 PHE A O 11
ATOM 13707 N N . LEU A 1 7 ? -1.415 -0.852 -2.233 1.00 0.00 7 LEU A N 11
ATOM 13708 C CA . LEU A 1 7 ? -0.611 -2.024 -1.902 1.00 0.00 7 LEU A CA 11
ATOM 13709 C C . LEU A 1 7 ? -1.415 -3.320 -1.982 1.00 0.00 7 LEU A C 11
ATOM 13710 O O . LEU A 1 7 ? -0.844 -4.411 -1.970 1.00 0.00 7 LEU A O 11
ATOM 13726 N N . GLN A 1 8 ? -2.737 -3.206 -2.063 1.00 0.00 8 GLN A N 11
ATOM 13727 C CA . GLN A 1 8 ? -3.594 -4.384 -2.143 1.00 0.00 8 GLN A CA 11
ATOM 13728 C C . GLN A 1 8 ? -3.837 -4.800 -3.592 1.00 0.00 8 GLN A C 11
ATOM 13729 O O . GLN A 1 8 ? -4.237 -5.933 -3.860 1.00 0.00 8 GLN A O 11
ATOM 13743 N N . SER A 1 9 ? -3.600 -3.881 -4.524 1.00 0.00 9 SER A N 11
ATOM 13744 C CA . SER A 1 9 ? -3.802 -4.162 -5.942 1.00 0.00 9 SER A CA 11
ATOM 13745 C C . SER A 1 9 ? -2.478 -4.415 -6.663 1.00 0.00 9 SER A C 11
ATOM 13746 O O . SER A 1 9 ? -2.466 -4.783 -7.838 1.00 0.00 9 SER A O 11
ATOM 13754 N N . VAL A 1 10 ? -1.364 -4.218 -5.962 1.00 0.00 10 VAL A N 11
ATOM 13755 C CA . VAL A 1 10 ? -0.047 -4.429 -6.553 1.00 0.00 10 VAL A CA 11
ATOM 13756 C C . VAL A 1 10 ? 0.456 -5.851 -6.310 1.00 0.00 10 VAL A C 11
ATOM 13757 O O . VAL A 1 10 ? 1.643 -6.132 -6.472 1.00 0.00 10 VAL A O 11
ATOM 13770 N N . GLY A 1 11 ? -0.451 -6.744 -5.921 1.00 0.00 11 GLY A N 11
ATOM 13771 C CA . GLY A 1 11 ? -0.070 -8.121 -5.667 1.00 0.00 11 GLY A CA 11
ATOM 13772 C C . GLY A 1 11 ? 0.730 -8.279 -4.387 1.00 0.00 11 GLY A C 11
ATOM 13773 O O . GLY A 1 11 ? 1.419 -9.283 -4.201 1.00 0.00 11 GLY A O 11
ATOM 13777 N N . LEU A 1 12 ? 0.639 -7.289 -3.503 1.00 0.00 12 LEU A N 11
ATOM 13778 C CA . LEU A 1 12 ? 1.360 -7.328 -2.237 1.00 0.00 12 LEU A CA 11
ATOM 13779 C C . LEU A 1 12 ? 0.642 -8.226 -1.233 1.00 0.00 12 LEU A C 11
ATOM 13780 O O . LEU A 1 12 ? 1.239 -9.138 -0.663 1.00 0.00 12 LEU A O 11
ATOM 13796 N N . VAL A 1 13 ? -0.644 -7.962 -1.026 1.00 0.00 13 VAL A N 11
ATOM 13797 C CA . VAL A 1 13 ? -1.443 -8.748 -0.093 1.00 0.00 13 VAL A CA 11
ATOM 13798 C C . VAL A 1 13 ? -2.123 -9.915 -0.801 1.00 0.00 13 VAL A C 11
ATOM 13799 O O . VAL A 1 13 ? -2.393 -9.854 -2.001 1.00 0.00 13 VAL A O 11
ATOM 13812 N N . LYS A 1 14 ? -2.398 -10.978 -0.052 1.00 0.00 14 LYS A N 11
ATOM 13813 C CA . LYS A 1 14 ? -3.046 -12.159 -0.612 1.00 0.00 14 LYS A CA 11
ATOM 13814 C C . LYS A 1 14 ? -3.790 -12.940 0.467 1.00 0.00 14 LYS A C 11
ATOM 13815 O O . LYS A 1 14 ? -3.442 -12.873 1.647 1.00 0.00 14 LYS A O 11
ATOM 13834 N N . ARG A 1 15 ? -4.814 -13.682 0.054 1.00 0.00 15 ARG A N 11
ATOM 13835 C CA . ARG A 1 15 ? -5.609 -14.480 0.982 1.00 0.00 15 ARG A CA 11
ATOM 13836 C C . ARG A 1 15 ? -6.324 -13.590 1.995 1.00 0.00 15 ARG A C 11
ATOM 13837 O O . ARG A 1 15 ? -5.775 -12.590 2.458 1.00 0.00 15 ARG A O 11
ATOM 13858 N N . ARG A 1 16 ? -7.554 -13.963 2.336 1.00 0.00 16 ARG A N 11
ATOM 13859 C CA . ARG A 1 16 ? -8.346 -13.201 3.295 1.00 0.00 16 ARG A CA 11
ATOM 13860 C C . ARG A 1 16 ? -8.555 -11.768 2.815 1.00 0.00 16 ARG A C 11
ATOM 13861 O O . ARG A 1 16 ? -7.911 -10.839 3.301 1.00 0.00 16 ARG A O 11
ATOM 13882 N N . VAL A 1 17 ? -9.462 -11.597 1.858 1.00 0.00 17 VAL A N 11
ATOM 13883 C CA . VAL A 1 17 ? -9.758 -10.279 1.312 1.00 0.00 17 VAL A CA 11
ATOM 13884 C C . VAL A 1 17 ? -11.191 -9.864 1.628 1.00 0.00 17 VAL A C 11
ATOM 13885 O O . VAL A 1 17 ? -12.144 -10.492 1.168 1.00 0.00 17 VAL A O 11
ATOM 13898 N N . LEU A 1 18 ? -11.335 -8.803 2.415 1.00 0.00 18 LEU A N 11
ATOM 13899 C CA . LEU A 1 18 ? -12.653 -8.306 2.792 1.00 0.00 18 LEU A CA 11
ATOM 13900 C C . LEU A 1 18 ? -12.681 -6.780 2.785 1.00 0.00 18 LEU A C 11
ATOM 13901 O O . LEU A 1 18 ? -12.672 -6.143 3.839 1.00 0.00 18 LEU A O 11
ATOM 13917 N N . ALA A 1 19 ? -12.717 -6.200 1.589 1.00 0.00 19 ALA A N 11
ATOM 13918 C CA . ALA A 1 19 ? -12.749 -4.750 1.440 1.00 0.00 19 ALA A CA 11
ATOM 13919 C C . ALA A 1 19 ? -11.482 -4.108 2.000 1.00 0.00 19 ALA A C 11
ATOM 13920 O O . ALA A 1 19 ? -10.560 -3.778 1.253 1.00 0.00 19 ALA A O 11
ATOM 13927 N N . THR A 1 20 ? -11.441 -3.933 3.318 1.00 0.00 20 THR A N 11
ATOM 13928 C CA . THR A 1 20 ? -10.287 -3.329 3.972 1.00 0.00 20 THR A CA 11
ATOM 13929 C C . THR A 1 20 ? -10.305 -3.606 5.473 1.00 0.00 20 THR A C 11
ATOM 13930 O O . THR A 1 20 ? -11.259 -3.257 6.167 1.00 0.00 20 THR A O 11
ATOM 13941 N N . ASP A 1 21 ? -9.243 -4.235 5.967 1.00 0.00 21 ASP A N 11
ATOM 13942 C CA . ASP A 1 21 ? -9.137 -4.559 7.385 1.00 0.00 21 ASP A CA 11
ATOM 13943 C C . ASP A 1 21 ? -8.049 -3.725 8.056 1.00 0.00 21 ASP A C 11
ATOM 13944 O O . ASP A 1 21 ? -8.130 -3.427 9.247 1.00 0.00 21 ASP A O 11
ATOM 13953 N N . MET A 1 22 ? -7.032 -3.354 7.284 1.00 0.00 22 MET A N 11
ATOM 13954 C CA . MET A 1 22 ? -5.926 -2.555 7.804 1.00 0.00 22 MET A CA 11
ATOM 13955 C C . MET A 1 22 ? -6.434 -1.268 8.449 1.00 0.00 22 MET A C 11
ATOM 13956 O O . MET A 1 22 ? -5.973 -0.876 9.520 1.00 0.00 22 MET A O 11
ATOM 13970 N N . CYS A 1 23 ? -7.385 -0.615 7.790 1.00 0.00 23 CYS A N 11
ATOM 13971 C CA . CYS A 1 23 ? -7.954 0.627 8.300 1.00 0.00 23 CYS A CA 11
ATOM 13972 C C . CYS A 1 23 ? -8.691 0.392 9.618 1.00 0.00 23 CYS A C 11
ATOM 13973 O O . CYS A 1 23 ? -8.902 1.324 10.395 1.00 0.00 23 CYS A O 11
ATOM 13981 N N . ASN A 1 24 ? -9.082 -0.855 9.865 1.00 0.00 24 ASN A N 11
ATOM 13982 C CA . ASN A 1 24 ? -9.796 -1.201 11.089 1.00 0.00 24 ASN A CA 11
ATOM 13983 C C . ASN A 1 24 ? -8.826 -1.638 12.183 1.00 0.00 24 ASN A C 11
ATOM 13984 O O . ASN A 1 24 ? -8.950 -1.222 13.335 1.00 0.00 24 ASN A O 11
ATOM 13995 N N . VAL A 1 25 ? -7.865 -2.479 11.817 1.00 0.00 25 VAL A N 11
ATOM 13996 C CA . VAL A 1 25 ? -6.879 -2.973 12.769 1.00 0.00 25 VAL A CA 11
ATOM 13997 C C . VAL A 1 25 ? -5.909 -1.869 13.181 1.00 0.00 25 VAL A C 11
ATOM 13998 O O . VAL A 1 25 ? -5.407 -1.858 14.304 1.00 0.00 25 VAL A O 11
ATOM 14011 N N . GLY A 1 26 ? -5.650 -0.944 12.263 1.00 0.00 26 GLY A N 11
ATOM 14012 C CA . GLY A 1 26 ? -4.740 0.150 12.550 1.00 0.00 26 GLY A CA 11
ATOM 14013 C C . GLY A 1 26 ? -3.379 -0.049 11.913 1.00 0.00 26 GLY A C 11
ATOM 14014 O O . GLY A 1 26 ? -2.352 0.035 12.587 1.00 0.00 26 GLY A O 11
ATOM 14018 N N . ALA A 1 27 ? -3.371 -0.317 10.612 1.00 0.00 27 ALA A N 11
ATOM 14019 C CA . ALA A 1 27 ? -2.128 -0.531 9.881 1.00 0.00 27 ALA A CA 11
ATOM 14020 C C . ALA A 1 27 ? -1.906 0.560 8.840 1.00 0.00 27 ALA A C 11
ATOM 14021 O O . ALA A 1 27 ? -0.776 0.988 8.606 1.00 0.00 27 ALA A O 11
ATOM 14028 N N . VAL A 1 28 ? -2.992 1.003 8.214 1.00 0.00 28 VAL A N 11
ATOM 14029 C CA . VAL A 1 28 ? -2.922 2.038 7.199 1.00 0.00 28 VAL A CA 11
ATOM 14030 C C . VAL A 1 28 ? -2.373 3.342 7.769 1.00 0.00 28 VAL A C 11
ATOM 14031 O O . VAL A 1 28 ? -2.990 3.959 8.638 1.00 0.00 28 VAL A O 11
ATOM 14044 N N . TRP A 1 29 ? -1.212 3.755 7.273 1.00 0.00 29 TRP A N 11
ATOM 14045 C CA . TRP A 1 29 ? -0.579 4.986 7.729 1.00 0.00 29 TRP A CA 11
ATOM 14046 C C . TRP A 1 29 ? 0.115 5.694 6.570 1.00 0.00 29 TRP A C 11
ATOM 14047 O O . TRP A 1 29 ? 1.136 5.227 6.066 1.00 0.00 29 TRP A O 11
ATOM 14068 N N . LEU A 1 30 ? -0.450 6.820 6.150 1.00 0.00 30 LEU A N 11
ATOM 14069 C CA . LEU A 1 30 ? 0.110 7.592 5.046 1.00 0.00 30 LEU A CA 11
ATOM 14070 C C . LEU A 1 30 ? 1.030 8.695 5.559 1.00 0.00 30 LEU A C 11
ATOM 14071 O O . LEU A 1 30 ? 0.631 9.515 6.386 1.00 0.00 30 LEU A O 11
ATOM 14087 N N . ASN A 1 31 ? 2.262 8.710 5.059 1.00 0.00 31 ASN A N 11
ATOM 14088 C CA . ASN A 1 31 ? 3.240 9.715 5.461 1.00 0.00 31 ASN A CA 11
ATOM 14089 C C . ASN A 1 31 ? 3.429 9.721 6.977 1.00 0.00 31 ASN A C 11
ATOM 14090 O O . ASN A 1 31 ? 3.457 10.780 7.606 1.00 0.00 31 ASN A O 11
ATOM 14101 N N . GLY A 1 32 ? 3.557 8.533 7.557 1.00 0.00 32 GLY A N 11
ATOM 14102 C CA . GLY A 1 32 ? 3.741 8.426 8.993 1.00 0.00 32 GLY A CA 11
ATOM 14103 C C . GLY A 1 32 ? 2.568 8.990 9.769 1.00 0.00 32 GLY A C 11
ATOM 14104 O O . GLY A 1 32 ? 2.729 9.457 10.898 1.00 0.00 32 GLY A O 11
ATOM 14108 N N . SER A 1 33 ? 1.386 8.947 9.165 1.00 0.00 33 SER A N 11
ATOM 14109 C CA . SER A 1 33 ? 0.179 9.459 9.806 1.00 0.00 33 SER A CA 11
ATOM 14110 C C . SER A 1 33 ? -1.004 8.528 9.556 1.00 0.00 33 SER A C 11
ATOM 14111 O O . SER A 1 33 ? -1.043 7.814 8.555 1.00 0.00 33 SER A O 11
ATOM 14119 N N . CYS A 1 34 ? -1.967 8.544 10.473 1.00 0.00 34 CYS A N 11
ATOM 14120 C CA . CYS A 1 34 ? -3.153 7.702 10.351 1.00 0.00 34 CYS A CA 11
ATOM 14121 C C . CYS A 1 34 ? -3.901 8.001 9.056 1.00 0.00 34 CYS A C 11
ATOM 14122 O O . CYS A 1 34 ? -4.001 9.153 8.636 1.00 0.00 34 CYS A O 11
ATOM 14130 N N . ALA A 1 35 ? -4.423 6.952 8.426 1.00 0.00 35 ALA A N 11
ATOM 14131 C CA . ALA A 1 35 ? -5.161 7.102 7.178 1.00 0.00 35 ALA A CA 11
ATOM 14132 C C . ALA A 1 35 ? -6.411 6.229 7.170 1.00 0.00 35 ALA A C 11
ATOM 14133 O O . ALA A 1 35 ? -6.783 5.652 8.192 1.00 0.00 35 ALA A O 11
ATOM 14140 N N . LYS A 1 36 ? -7.055 6.136 6.012 1.00 0.00 36 LYS A N 11
ATOM 14141 C CA . LYS A 1 36 ? -8.263 5.333 5.869 1.00 0.00 36 LYS A CA 11
ATOM 14142 C C . LYS A 1 36 ? -8.118 4.331 4.727 1.00 0.00 36 LYS A C 11
ATOM 14143 O O . LYS A 1 36 ? -7.015 4.091 4.236 1.00 0.00 36 LYS A O 11
ATOM 14162 N N . ALA A 1 37 ? -9.237 3.747 4.310 1.00 0.00 37 ALA A N 11
ATOM 14163 C CA . ALA A 1 37 ? -9.234 2.772 3.226 1.00 0.00 37 ALA A CA 11
ATOM 14164 C C . ALA A 1 37 ? -9.593 3.423 1.894 1.00 0.00 37 ALA A C 11
ATOM 14165 O O . ALA A 1 37 ? -10.104 2.765 0.989 1.00 0.00 37 ALA A O 11
ATOM 14172 N N . SER A 1 38 ? -9.324 4.721 1.780 1.00 0.00 38 SER A N 11
ATOM 14173 C CA . SER A 1 38 ? -9.620 5.457 0.557 1.00 0.00 38 SER A CA 11
ATOM 14174 C C . SER A 1 38 ? -8.876 6.789 0.529 1.00 0.00 38 SER A C 11
ATOM 14175 O O . SER A 1 38 ? -9.360 7.770 -0.035 1.00 0.00 38 SER A O 11
ATOM 14183 N N . LYS A 1 39 ? -7.698 6.815 1.143 1.00 0.00 39 LYS A N 11
ATOM 14184 C CA . LYS A 1 39 ? -6.890 8.027 1.187 1.00 0.00 39 LYS A CA 11
ATOM 14185 C C . LYS A 1 39 ? -5.835 8.017 0.084 1.00 0.00 39 LYS A C 11
ATOM 14186 O O . LYS A 1 39 ? -4.894 7.224 0.118 1.00 0.00 39 LYS A O 11
ATOM 14205 N N . GLU A 1 40 ? -5.998 8.904 -0.894 1.00 0.00 40 GLU A N 11
ATOM 14206 C CA . GLU A 1 40 ? -5.061 8.998 -2.008 1.00 0.00 40 GLU A CA 11
ATOM 14207 C C . GLU A 1 40 ? -3.645 9.266 -1.509 1.00 0.00 40 GLU A C 11
ATOM 14208 O O . GLU A 1 40 ? -3.433 10.096 -0.625 1.00 0.00 40 GLU A O 11
ATOM 14220 N N . VAL A 1 41 ? -2.678 8.556 -2.083 1.00 0.00 41 VAL A N 11
ATOM 14221 C CA . VAL A 1 41 ? -1.281 8.718 -1.698 1.00 0.00 41 VAL A CA 11
ATOM 14222 C C . VAL A 1 41 ? -0.531 9.585 -2.702 1.00 0.00 41 VAL A C 11
ATOM 14223 O O . VAL A 1 41 ? -1.097 10.024 -3.703 1.00 0.00 41 VAL A O 11
ATOM 14236 N N . LYS A 1 42 ? 0.746 9.829 -2.429 1.00 0.00 42 LYS A N 11
ATOM 14237 C CA . LYS A 1 42 ? 1.574 10.643 -3.310 1.00 0.00 42 LYS A CA 11
ATOM 14238 C C . LYS A 1 42 ? 2.892 9.941 -3.621 1.00 0.00 42 LYS A C 11
ATOM 14239 O O . LYS A 1 42 ? 3.213 8.912 -3.028 1.00 0.00 42 LYS A O 11
ATOM 14258 N N . ALA A 1 43 ? 3.651 10.504 -4.555 1.00 0.00 43 ALA A N 11
ATOM 14259 C CA . ALA A 1 43 ? 4.934 9.933 -4.942 1.00 0.00 43 ALA A CA 11
ATOM 14260 C C . ALA A 1 43 ? 6.003 10.230 -3.896 1.00 0.00 43 ALA A C 11
ATOM 14261 O O . ALA A 1 43 ? 5.932 11.236 -3.190 1.00 0.00 43 ALA A O 11
ATOM 14268 N N . GLY A 1 44 ? 6.991 9.347 -3.802 1.00 0.00 44 GLY A N 11
ATOM 14269 C CA . GLY A 1 44 ? 8.061 9.531 -2.840 1.00 0.00 44 GLY A CA 11
ATOM 14270 C C . GLY A 1 44 ? 7.550 9.612 -1.414 1.00 0.00 44 GLY A C 11
ATOM 14271 O O . GLY A 1 44 ? 8.168 10.249 -0.561 1.00 0.00 44 GLY A O 11
ATOM 14275 N N . ASP A 1 45 ? 6.418 8.965 -1.156 1.00 0.00 45 ASP A N 11
ATOM 14276 C CA . ASP A 1 45 ? 5.823 8.967 0.175 1.00 0.00 45 ASP A CA 11
ATOM 14277 C C . ASP A 1 45 ? 6.104 7.654 0.898 1.00 0.00 45 ASP A C 11
ATOM 14278 O O . ASP A 1 45 ? 6.597 6.697 0.301 1.00 0.00 45 ASP A O 11
ATOM 14287 N N . THR A 1 46 ? 5.788 7.615 2.189 1.00 0.00 46 THR A N 11
ATOM 14288 C CA . THR A 1 46 ? 6.007 6.420 2.993 1.00 0.00 46 THR A CA 11
ATOM 14289 C C . THR A 1 46 ? 4.698 5.670 3.220 1.00 0.00 46 THR A C 11
ATOM 14290 O O . THR A 1 46 ? 3.621 6.265 3.224 1.00 0.00 46 THR A O 11
ATOM 14301 N N . ILE A 1 47 ? 4.802 4.359 3.409 1.00 0.00 47 ILE A N 11
ATOM 14302 C CA . ILE A 1 47 ? 3.631 3.523 3.638 1.00 0.00 47 ILE A CA 11
ATOM 14303 C C . ILE A 1 47 ? 3.855 2.589 4.824 1.00 0.00 47 ILE A C 11
ATOM 14304 O O . ILE A 1 47 ? 4.506 1.553 4.694 1.00 0.00 47 ILE A O 11
ATOM 14320 N N . SER A 1 48 ? 3.315 2.963 5.979 1.00 0.00 48 SER A N 11
ATOM 14321 C CA . SER A 1 48 ? 3.462 2.159 7.187 1.00 0.00 48 SER A CA 11
ATOM 14322 C C . SER A 1 48 ? 2.448 1.020 7.214 1.00 0.00 48 SER A C 11
ATOM 14323 O O . SER A 1 48 ? 1.364 1.123 6.638 1.00 0.00 48 SER A O 11
ATOM 14331 N N . LEU A 1 49 ? 2.809 -0.066 7.890 1.00 0.00 49 LEU A N 11
ATOM 14332 C CA . LEU A 1 49 ? 1.935 -1.228 7.999 1.00 0.00 49 LEU A CA 11
ATOM 14333 C C . LEU A 1 49 ? 2.175 -1.964 9.313 1.00 0.00 49 LEU A C 11
ATOM 14334 O O . LEU A 1 49 ? 3.287 -2.413 9.589 1.00 0.00 49 LEU A O 11
ATOM 14350 N N . HIS A 1 50 ? 1.127 -2.082 10.121 1.00 0.00 50 HIS A N 11
ATOM 14351 C CA . HIS A 1 50 ? 1.230 -2.761 11.408 1.00 0.00 50 HIS A CA 11
ATOM 14352 C C . HIS A 1 50 ? 0.843 -4.230 11.283 1.00 0.00 50 HIS A C 11
ATOM 14353 O O . HIS A 1 50 ? -0.297 -4.557 10.949 1.00 0.00 50 HIS A O 11
ATOM 14368 N N . TYR A 1 51 ? 1.799 -5.112 11.552 1.00 0.00 51 TYR A N 11
ATOM 14369 C CA . TYR A 1 51 ? 1.561 -6.549 11.471 1.00 0.00 51 TYR A CA 11
ATOM 14370 C C . TYR A 1 51 ? 1.768 -7.211 12.829 1.00 0.00 51 TYR A C 11
ATOM 14371 O O . TYR A 1 51 ? 2.198 -6.567 13.787 1.00 0.00 51 TYR A O 11
ATOM 14389 N N . LEU A 1 52 ? 1.459 -8.501 12.906 1.00 0.00 52 LEU A N 11
ATOM 14390 C CA . LEU A 1 52 ? 1.612 -9.250 14.149 1.00 0.00 52 LEU A CA 11
ATOM 14391 C C . LEU A 1 52 ? 3.085 -9.486 14.474 1.00 0.00 52 LEU A C 11
ATOM 14392 O O . LEU A 1 52 ? 3.445 -9.712 15.629 1.00 0.00 52 LEU A O 11
ATOM 14408 N N . LYS A 1 53 ? 3.932 -9.431 13.451 1.00 0.00 53 LYS A N 11
ATOM 14409 C CA . LYS A 1 53 ? 5.364 -9.640 13.634 1.00 0.00 53 LYS A CA 11
ATOM 14410 C C . LYS A 1 53 ? 6.099 -8.310 13.774 1.00 0.00 53 LYS A C 11
ATOM 14411 O O . LYS A 1 53 ? 7.174 -8.246 14.370 1.00 0.00 53 LYS A O 11
ATOM 14430 N N . GLY A 1 54 ? 5.513 -7.251 13.224 1.00 0.00 54 GLY A N 11
ATOM 14431 C CA . GLY A 1 54 ? 6.130 -5.940 13.302 1.00 0.00 54 GLY A CA 11
ATOM 14432 C C . GLY A 1 54 ? 5.662 -5.009 12.202 1.00 0.00 54 GLY A C 11
ATOM 14433 O O . GLY A 1 54 ? 4.556 -5.158 11.682 1.00 0.00 54 GLY A O 11
ATOM 14437 N N . ILE A 1 55 ? 6.506 -4.045 11.844 1.00 0.00 55 ILE A N 11
ATOM 14438 C CA . ILE A 1 55 ? 6.174 -3.086 10.799 1.00 0.00 55 ILE A CA 11
ATOM 14439 C C . ILE A 1 55 ? 7.162 -3.172 9.640 1.00 0.00 55 ILE A C 11
ATOM 14440 O O . ILE A 1 55 ? 8.353 -3.406 9.844 1.00 0.00 55 ILE A O 11
ATOM 14456 N N . GLU A 1 56 ? 6.659 -2.978 8.425 1.00 0.00 56 GLU A N 11
ATOM 14457 C CA . GLU A 1 56 ? 7.498 -3.032 7.233 1.00 0.00 56 GLU A CA 11
ATOM 14458 C C . GLU A 1 56 ? 7.867 -1.629 6.765 1.00 0.00 56 GLU A C 11
ATOM 14459 O O . GLU A 1 56 ? 9.039 -1.327 6.540 1.00 0.00 56 GLU A O 11
ATOM 14471 N N . GLU A 1 57 ? 6.860 -0.772 6.623 1.00 0.00 57 GLU A N 11
ATOM 14472 C CA . GLU A 1 57 ? 7.078 0.600 6.183 1.00 0.00 57 GLU A CA 11
ATOM 14473 C C . GLU A 1 57 ? 7.679 0.637 4.781 1.00 0.00 57 GLU A C 11
ATOM 14474 O O . GLU A 1 57 ? 8.886 0.473 4.608 1.00 0.00 57 GLU A O 11
ATOM 14486 N N . TYR A 1 58 ? 6.827 0.855 3.784 1.00 0.00 58 TYR A N 11
ATOM 14487 C CA . TYR A 1 58 ? 7.272 0.918 2.397 1.00 0.00 58 TYR A CA 11
ATOM 14488 C C . TYR A 1 58 ? 7.393 2.365 1.933 1.00 0.00 58 TYR A C 11
ATOM 14489 O O . TYR A 1 58 ? 7.132 3.296 2.695 1.00 0.00 58 TYR A O 11
ATOM 14507 N N . THR A 1 59 ? 7.788 2.545 0.679 1.00 0.00 59 THR A N 11
ATOM 14508 C CA . THR A 1 59 ? 7.943 3.879 0.110 1.00 0.00 59 THR A CA 11
ATOM 14509 C C . THR A 1 59 ? 7.407 3.924 -1.317 1.00 0.00 59 THR A C 11
ATOM 14510 O O . THR A 1 59 ? 7.759 3.088 -2.149 1.00 0.00 59 THR A O 11
ATOM 14521 N N . ILE A 1 60 ? 6.555 4.906 -1.594 1.00 0.00 60 ILE A N 11
ATOM 14522 C CA . ILE A 1 60 ? 5.975 5.059 -2.920 1.00 0.00 60 ILE A CA 11
ATOM 14523 C C . ILE A 1 60 ? 6.923 5.809 -3.848 1.00 0.00 60 ILE A C 11
ATOM 14524 O O . ILE A 1 60 ? 7.488 6.838 -3.474 1.00 0.00 60 ILE A O 11
ATOM 14540 N N . LEU A 1 61 ? 7.096 5.286 -5.055 1.00 0.00 61 LEU A N 11
ATOM 14541 C CA . LEU A 1 61 ? 7.979 5.904 -6.037 1.00 0.00 61 LEU A CA 11
ATOM 14542 C C . LEU A 1 61 ? 7.196 6.797 -6.995 1.00 0.00 61 LEU A C 11
ATOM 14543 O O . LEU A 1 61 ? 7.751 7.724 -7.586 1.00 0.00 61 LEU A O 11
ATOM 14559 N N . GLN A 1 62 ? 5.905 6.515 -7.146 1.00 0.00 62 GLN A N 11
ATOM 14560 C CA . GLN A 1 62 ? 5.053 7.297 -8.036 1.00 0.00 62 GLN A CA 11
ATOM 14561 C C . GLN A 1 62 ? 3.594 6.868 -7.914 1.00 0.00 62 GLN A C 11
ATOM 14562 O O . GLN A 1 62 ? 3.283 5.860 -7.280 1.00 0.00 62 GLN A O 11
ATOM 14576 N N . ILE A 1 63 ? 2.703 7.641 -8.528 1.00 0.00 63 ILE A N 11
ATOM 14577 C CA . ILE A 1 63 ? 1.276 7.345 -8.492 1.00 0.00 63 ILE A CA 11
ATOM 14578 C C . ILE A 1 63 ? 0.686 7.324 -9.900 1.00 0.00 63 ILE A C 11
ATOM 14579 O O . ILE A 1 63 ? 0.261 8.357 -10.418 1.00 0.00 63 ILE A O 11
ATOM 14595 N N . PRO A 1 64 ? 0.647 6.143 -10.540 1.00 0.00 64 PRO A N 11
ATOM 14596 C CA . PRO A 1 64 ? 0.102 5.995 -11.893 1.00 0.00 64 PRO A CA 11
ATOM 14597 C C . PRO A 1 64 ? -1.418 6.120 -11.930 1.00 0.00 64 PRO A C 11
ATOM 14598 O O . PRO A 1 64 ? -2.014 6.234 -13.001 1.00 0.00 64 PRO A O 11
ATOM 14609 N N . ALA A 1 65 ? -2.042 6.097 -10.756 1.00 0.00 65 ALA A N 11
ATOM 14610 C CA . ALA A 1 65 ? -3.493 6.208 -10.660 1.00 0.00 65 ALA A CA 11
ATOM 14611 C C . ALA A 1 65 ? -4.179 5.052 -11.380 1.00 0.00 65 ALA A C 11
ATOM 14612 O O . ALA A 1 65 ? -5.048 5.261 -12.227 1.00 0.00 65 ALA A O 11
ATOM 14619 N N . LEU A 1 66 ? -3.784 3.829 -11.038 1.00 0.00 66 LEU A N 11
ATOM 14620 C CA . LEU A 1 66 ? -4.361 2.639 -11.653 1.00 0.00 66 LEU A CA 11
ATOM 14621 C C . LEU A 1 66 ? -5.293 1.921 -10.681 1.00 0.00 66 LEU A C 11
ATOM 14622 O O . LEU A 1 66 ? -5.565 2.415 -9.587 1.00 0.00 66 LEU A O 11
ATOM 14638 N N . LYS A 1 67 ? -5.778 0.753 -11.089 1.00 0.00 67 LYS A N 11
ATOM 14639 C CA . LYS A 1 67 ? -6.677 -0.035 -10.254 1.00 0.00 67 LYS A CA 11
ATOM 14640 C C . LYS A 1 67 ? -6.030 -1.357 -9.857 1.00 0.00 67 LYS A C 11
ATOM 14641 O O . LYS A 1 67 ? -6.118 -1.781 -8.704 1.00 0.00 67 LYS A O 11
ATOM 14660 N N . ASN A 1 68 ? -5.379 -2.005 -10.818 1.00 0.00 68 ASN A N 11
ATOM 14661 C CA . ASN A 1 68 ? -4.715 -3.279 -10.570 1.00 0.00 68 ASN A CA 11
ATOM 14662 C C . ASN A 1 68 ? -3.421 -3.385 -11.370 1.00 0.00 68 ASN A C 11
ATOM 14663 O O . ASN A 1 68 ? -3.408 -3.156 -12.580 1.00 0.00 68 ASN A O 11
ATOM 14674 N N . VAL A 1 69 ? -2.333 -3.733 -10.688 1.00 0.00 69 VAL A N 11
ATOM 14675 C CA . VAL A 1 69 ? -1.033 -3.869 -11.337 1.00 0.00 69 VAL A CA 11
ATOM 14676 C C . VAL A 1 69 ? -0.374 -5.197 -10.971 1.00 0.00 69 VAL A C 11
ATOM 14677 O O . VAL A 1 69 ? 0.349 -5.288 -9.978 1.00 0.00 69 VAL A O 11
ATOM 14690 N N . PRO A 1 70 ? -0.617 -6.250 -11.771 1.00 0.00 70 PRO A N 11
ATOM 14691 C CA . PRO A 1 70 ? -0.045 -7.579 -11.525 1.00 0.00 70 PRO A CA 11
ATOM 14692 C C . PRO A 1 70 ? 1.462 -7.531 -11.294 1.00 0.00 70 PRO A C 11
ATOM 14693 O O . PRO A 1 70 ? 2.073 -6.462 -11.338 1.00 0.00 70 PRO A O 11
ATOM 14704 N N . ARG A 1 71 ? 2.055 -8.694 -11.043 1.00 0.00 71 ARG A N 11
ATOM 14705 C CA . ARG A 1 71 ? 3.490 -8.786 -10.802 1.00 0.00 71 ARG A CA 11
ATOM 14706 C C . ARG A 1 71 ? 4.269 -8.704 -12.111 1.00 0.00 71 ARG A C 11
ATOM 14707 O O . ARG A 1 71 ? 4.372 -9.686 -12.847 1.00 0.00 71 ARG A O 11
ATOM 14728 N N . LYS A 1 72 ? 4.816 -7.526 -12.394 1.00 0.00 72 LYS A N 11
ATOM 14729 C CA . LYS A 1 72 ? 5.587 -7.315 -13.614 1.00 0.00 72 LYS A CA 11
ATOM 14730 C C . LYS A 1 72 ? 6.228 -5.930 -13.617 1.00 0.00 72 LYS A C 11
ATOM 14731 O O . LYS A 1 72 ? 7.450 -5.801 -13.664 1.00 0.00 72 LYS A O 11
ATOM 14750 N N . ASP A 1 73 ? 5.392 -4.897 -13.565 1.00 0.00 73 ASP A N 11
ATOM 14751 C CA . ASP A 1 73 ? 5.875 -3.522 -13.560 1.00 0.00 73 ASP A CA 11
ATOM 14752 C C . ASP A 1 73 ? 5.301 -2.747 -12.378 1.00 0.00 73 ASP A C 11
ATOM 14753 O O . ASP A 1 73 ? 5.140 -1.528 -12.440 1.00 0.00 73 ASP A O 11
ATOM 14762 N N . THR A 1 74 ? 4.993 -3.463 -11.301 1.00 0.00 74 THR A N 11
ATOM 14763 C CA . THR A 1 74 ? 4.437 -2.842 -10.103 1.00 0.00 74 THR A CA 11
ATOM 14764 C C . THR A 1 74 ? 5.518 -2.594 -9.050 1.00 0.00 74 THR A C 11
ATOM 14765 O O . THR A 1 74 ? 5.254 -1.984 -8.014 1.00 0.00 74 THR A O 11
ATOM 14776 N N . HIS A 1 75 ? 6.733 -3.070 -9.316 1.00 0.00 75 HIS A N 11
ATOM 14777 C CA . HIS A 1 75 ? 7.841 -2.893 -8.383 1.00 0.00 75 HIS A CA 11
ATOM 14778 C C . HIS A 1 75 ? 8.496 -1.521 -8.547 1.00 0.00 75 HIS A C 11
ATOM 14779 O O . HIS A 1 75 ? 9.474 -1.211 -7.867 1.00 0.00 75 HIS A O 11
ATOM 14794 N N . LEU A 1 76 ? 7.956 -0.703 -9.447 1.00 0.00 76 LEU A N 11
ATOM 14795 C CA . LEU A 1 76 ? 8.498 0.631 -9.686 1.00 0.00 76 LEU A CA 11
ATOM 14796 C C . LEU A 1 76 ? 7.615 1.710 -9.058 1.00 0.00 76 LEU A C 11
ATOM 14797 O O . LEU A 1 76 ? 7.791 2.898 -9.325 1.00 0.00 76 LEU A O 11
ATOM 14813 N N . TYR A 1 77 ? 6.666 1.292 -8.224 1.00 0.00 77 TYR A N 11
ATOM 14814 C CA . TYR A 1 77 ? 5.762 2.230 -7.565 1.00 0.00 77 TYR A CA 11
ATOM 14815 C C . TYR A 1 77 ? 5.899 2.160 -6.045 1.00 0.00 77 TYR A C 11
ATOM 14816 O O . TYR A 1 77 ? 5.605 3.127 -5.343 1.00 0.00 77 TYR A O 11
ATOM 14834 N N . ILE A 1 78 ? 6.346 1.013 -5.542 1.00 0.00 78 ILE A N 11
ATOM 14835 C CA . ILE A 1 78 ? 6.520 0.825 -4.107 1.00 0.00 78 ILE A CA 11
ATOM 14836 C C . ILE A 1 78 ? 7.583 -0.230 -3.819 1.00 0.00 78 ILE A C 11
ATOM 14837 O O . ILE A 1 78 ? 7.710 -1.215 -4.547 1.00 0.00 78 ILE A O 11
ATOM 14853 N N . ALA A 1 79 ? 8.346 -0.017 -2.751 1.00 0.00 79 ALA A N 11
ATOM 14854 C CA . ALA A 1 79 ? 9.398 -0.949 -2.365 1.00 0.00 79 ALA A CA 11
ATOM 14855 C C . ALA A 1 79 ? 9.460 -1.106 -0.848 1.00 0.00 79 ALA A C 11
ATOM 14856 O O . ALA A 1 79 ? 9.210 -0.154 -0.107 1.00 0.00 79 ALA A O 11
ATOM 14863 N N . PRO A 1 80 ? 9.797 -2.313 -0.361 1.00 0.00 80 PRO A N 11
ATOM 14864 C CA . PRO A 1 80 ? 9.891 -2.585 1.076 1.00 0.00 80 PRO A CA 11
ATOM 14865 C C . PRO A 1 80 ? 11.122 -1.945 1.708 1.00 0.00 80 PRO A C 11
ATOM 14866 O O . PRO A 1 80 ? 12.249 -2.381 1.474 1.00 0.00 80 PRO A O 11
ATOM 14877 N N . LYS A 1 81 ? 10.898 -0.911 2.510 1.00 0.00 81 LYS A N 11
ATOM 14878 C CA . LYS A 1 81 ? 11.990 -0.210 3.176 1.00 0.00 81 LYS A CA 11
ATOM 14879 C C . LYS A 1 81 ? 12.281 -0.829 4.540 1.00 0.00 81 LYS A C 11
ATOM 14880 O O . LYS A 1 81 ? 11.739 -0.398 5.558 1.00 0.00 81 LYS A O 11
ATOM 14899 N N . THR A 1 82 ? 13.141 -1.843 4.554 1.00 0.00 82 THR A N 11
ATOM 14900 C CA . THR A 1 82 ? 13.504 -2.522 5.793 1.00 0.00 82 THR A CA 11
ATOM 14901 C C . THR A 1 82 ? 15.020 -2.606 5.944 1.00 0.00 82 THR A C 11
ATOM 14902 O O . THR A 1 82 ? 15.703 -3.215 5.120 1.00 0.00 82 THR A O 11
ATOM 14913 N N . LYS A 1 83 ? 15.539 -1.990 7.002 1.00 0.00 83 LYS A N 11
ATOM 14914 C CA . LYS A 1 83 ? 16.975 -1.997 7.262 1.00 0.00 83 LYS A CA 11
ATOM 14915 C C . LYS A 1 83 ? 17.260 -1.835 8.752 1.00 0.00 83 LYS A C 11
ATOM 14916 O O . LYS A 1 83 ? 16.530 -1.144 9.463 1.00 0.00 83 LYS A O 11
ATOM 14935 N N . GLU A 1 84 ? 18.326 -2.479 9.218 1.00 0.00 84 GLU A N 11
ATOM 14936 C CA . GLU A 1 84 ? 18.707 -2.407 10.623 1.00 0.00 84 GLU A CA 11
ATOM 14937 C C . GLU A 1 84 ? 20.225 -2.432 10.776 1.00 0.00 84 GLU A C 11
ATOM 14938 O O . GLU A 1 84 ? 20.702 -2.783 11.876 1.00 0.00 84 GLU A O 11
ATOM 14950 N N . MET A 1 1 ? -4.722 7.692 -6.757 1.00 0.00 1 MET A N 12
ATOM 14951 C CA . MET A 1 1 ? -4.929 6.375 -6.099 1.00 0.00 1 MET A CA 12
ATOM 14952 C C . MET A 1 1 ? -4.999 6.523 -4.582 1.00 0.00 1 MET A C 12
ATOM 14953 O O . MET A 1 1 ? -4.871 7.627 -4.051 1.00 0.00 1 MET A O 12
ATOM 14969 N N . ARG A 1 2 ? -5.203 5.407 -3.891 1.00 0.00 2 ARG A N 12
ATOM 14970 C CA . ARG A 1 2 ? -5.292 5.418 -2.435 1.00 0.00 2 ARG A CA 12
ATOM 14971 C C . ARG A 1 2 ? -4.638 4.175 -1.838 1.00 0.00 2 ARG A C 12
ATOM 14972 O O . ARG A 1 2 ? -4.574 3.126 -2.478 1.00 0.00 2 ARG A O 12
ATOM 14993 N N . ILE A 1 3 ? -4.160 4.302 -0.603 1.00 0.00 3 ILE A N 12
ATOM 14994 C CA . ILE A 1 3 ? -3.513 3.195 0.095 1.00 0.00 3 ILE A CA 12
ATOM 14995 C C . ILE A 1 3 ? -4.350 1.924 0.013 1.00 0.00 3 ILE A C 12
ATOM 14996 O O . ILE A 1 3 ? -3.812 0.821 -0.083 1.00 0.00 3 ILE A O 12
ATOM 15012 N N . ASP A 1 4 ? -5.667 2.085 0.046 1.00 0.00 4 ASP A N 12
ATOM 15013 C CA . ASP A 1 4 ? -6.574 0.948 -0.032 1.00 0.00 4 ASP A CA 12
ATOM 15014 C C . ASP A 1 4 ? -6.316 0.134 -1.297 1.00 0.00 4 ASP A C 12
ATOM 15015 O O . ASP A 1 4 ? -6.139 -1.077 -1.239 1.00 0.00 4 ASP A O 12
ATOM 15024 N N . LYS A 1 5 ? -6.304 0.811 -2.438 1.00 0.00 5 LYS A N 12
ATOM 15025 C CA . LYS A 1 5 ? -6.072 0.152 -3.720 1.00 0.00 5 LYS A CA 12
ATOM 15026 C C . LYS A 1 5 ? -4.587 0.127 -4.093 1.00 0.00 5 LYS A C 12
ATOM 15027 O O . LYS A 1 5 ? -4.212 -0.445 -5.116 1.00 0.00 5 LYS A O 12
ATOM 15046 N N . PHE A 1 6 ? -3.745 0.769 -3.283 1.00 0.00 6 PHE A N 12
ATOM 15047 C CA . PHE A 1 6 ? -2.313 0.830 -3.571 1.00 0.00 6 PHE A CA 12
ATOM 15048 C C . PHE A 1 6 ? -1.564 -0.429 -3.130 1.00 0.00 6 PHE A C 12
ATOM 15049 O O . PHE A 1 6 ? -1.085 -1.194 -3.966 1.00 0.00 6 PHE A O 12
ATOM 15066 N N . LEU A 1 7 ? -1.444 -0.628 -1.820 1.00 0.00 7 LEU A N 12
ATOM 15067 C CA . LEU A 1 7 ? -0.724 -1.784 -1.291 1.00 0.00 7 LEU A CA 12
ATOM 15068 C C . LEU A 1 7 ? -1.533 -3.068 -1.438 1.00 0.00 7 LEU A C 12
ATOM 15069 O O . LEU A 1 7 ? -1.006 -4.167 -1.264 1.00 0.00 7 LEU A O 12
ATOM 15085 N N . GLN A 1 8 ? -2.810 -2.925 -1.761 1.00 0.00 8 GLN A N 12
ATOM 15086 C CA . GLN A 1 8 ? -3.686 -4.074 -1.931 1.00 0.00 8 GLN A CA 12
ATOM 15087 C C . GLN A 1 8 ? -3.677 -4.561 -3.379 1.00 0.00 8 GLN A C 12
ATOM 15088 O O . GLN A 1 8 ? -3.994 -5.718 -3.656 1.00 0.00 8 GLN A O 12
ATOM 15102 N N . SER A 1 9 ? -3.317 -3.669 -4.298 1.00 0.00 9 SER A N 12
ATOM 15103 C CA . SER A 1 9 ? -3.271 -4.007 -5.716 1.00 0.00 9 SER A CA 12
ATOM 15104 C C . SER A 1 9 ? -1.918 -4.604 -6.097 1.00 0.00 9 SER A C 12
ATOM 15105 O O . SER A 1 9 ? -1.847 -5.575 -6.849 1.00 0.00 9 SER A O 12
ATOM 15113 N N . VAL A 1 10 ? -0.847 -4.010 -5.578 1.00 0.00 10 VAL A N 12
ATOM 15114 C CA . VAL A 1 10 ? 0.509 -4.475 -5.866 1.00 0.00 10 VAL A CA 12
ATOM 15115 C C . VAL A 1 10 ? 0.624 -5.992 -5.739 1.00 0.00 10 VAL A C 12
ATOM 15116 O O . VAL A 1 10 ? 1.303 -6.640 -6.535 1.00 0.00 10 VAL A O 12
ATOM 15129 N N . GLY A 1 11 ? -0.046 -6.556 -4.738 1.00 0.00 11 GLY A N 12
ATOM 15130 C CA . GLY A 1 11 ? -0.001 -7.993 -4.537 1.00 0.00 11 GLY A CA 12
ATOM 15131 C C . GLY A 1 11 ? 0.086 -8.384 -3.073 1.00 0.00 11 GLY A C 12
ATOM 15132 O O . GLY A 1 11 ? -0.201 -9.526 -2.713 1.00 0.00 11 GLY A O 12
ATOM 15136 N N . LEU A 1 12 ? 0.485 -7.437 -2.225 1.00 0.00 12 LEU A N 12
ATOM 15137 C CA . LEU A 1 12 ? 0.610 -7.691 -0.792 1.00 0.00 12 LEU A CA 12
ATOM 15138 C C . LEU A 1 12 ? -0.623 -8.409 -0.250 1.00 0.00 12 LEU A C 12
ATOM 15139 O O . LEU A 1 12 ? -0.560 -9.584 0.111 1.00 0.00 12 LEU A O 12
ATOM 15155 N N . VAL A 1 13 ? -1.742 -7.695 -0.197 1.00 0.00 13 VAL A N 12
ATOM 15156 C CA . VAL A 1 13 ? -2.989 -8.264 0.299 1.00 0.00 13 VAL A CA 12
ATOM 15157 C C . VAL A 1 13 ? -4.068 -8.246 -0.780 1.00 0.00 13 VAL A C 12
ATOM 15158 O O . VAL A 1 13 ? -5.010 -7.455 -0.718 1.00 0.00 13 VAL A O 12
ATOM 15171 N N . LYS A 1 14 ? -3.922 -9.122 -1.768 1.00 0.00 14 LYS A N 12
ATOM 15172 C CA . LYS A 1 14 ? -4.884 -9.208 -2.862 1.00 0.00 14 LYS A CA 12
ATOM 15173 C C . LYS A 1 14 ? -5.896 -10.321 -2.613 1.00 0.00 14 LYS A C 12
ATOM 15174 O O . LYS A 1 14 ? -5.698 -11.460 -3.036 1.00 0.00 14 LYS A O 12
ATOM 15193 N N . ARG A 1 15 ? -6.980 -9.984 -1.922 1.00 0.00 15 ARG A N 12
ATOM 15194 C CA . ARG A 1 15 ? -8.023 -10.955 -1.616 1.00 0.00 15 ARG A CA 12
ATOM 15195 C C . ARG A 1 15 ? -9.403 -10.389 -1.931 1.00 0.00 15 ARG A C 12
ATOM 15196 O O . ARG A 1 15 ? -9.602 -9.175 -1.929 1.00 0.00 15 ARG A O 12
ATOM 15217 N N . ARG A 1 16 ? -10.354 -11.277 -2.202 1.00 0.00 16 ARG A N 12
ATOM 15218 C CA . ARG A 1 16 ? -11.717 -10.866 -2.520 1.00 0.00 16 ARG A CA 12
ATOM 15219 C C . ARG A 1 16 ? -12.467 -10.447 -1.258 1.00 0.00 16 ARG A C 12
ATOM 15220 O O . ARG A 1 16 ? -13.425 -11.101 -0.846 1.00 0.00 16 ARG A O 12
ATOM 15241 N N . VAL A 1 17 ? -12.025 -9.351 -0.649 1.00 0.00 17 VAL A N 12
ATOM 15242 C CA . VAL A 1 17 ? -12.655 -8.846 0.564 1.00 0.00 17 VAL A CA 12
ATOM 15243 C C . VAL A 1 17 ? -13.719 -7.803 0.234 1.00 0.00 17 VAL A C 12
ATOM 15244 O O . VAL A 1 17 ? -13.623 -7.100 -0.771 1.00 0.00 17 VAL A O 12
ATOM 15257 N N . LEU A 1 18 ? -14.733 -7.710 1.088 1.00 0.00 18 LEU A N 12
ATOM 15258 C CA . LEU A 1 18 ? -15.815 -6.753 0.886 1.00 0.00 18 LEU A CA 12
ATOM 15259 C C . LEU A 1 18 ? -15.389 -5.352 1.312 1.00 0.00 18 LEU A C 12
ATOM 15260 O O . LEU A 1 18 ? -15.291 -4.445 0.485 1.00 0.00 18 LEU A O 12
ATOM 15276 N N . ALA A 1 19 ? -15.138 -5.182 2.606 1.00 0.00 19 ALA A N 12
ATOM 15277 C CA . ALA A 1 19 ? -14.721 -3.891 3.140 1.00 0.00 19 ALA A CA 12
ATOM 15278 C C . ALA A 1 19 ? -13.276 -3.938 3.624 1.00 0.00 19 ALA A C 12
ATOM 15279 O O . ALA A 1 19 ? -12.795 -4.978 4.072 1.00 0.00 19 ALA A O 12
ATOM 15286 N N . THR A 1 20 ? -12.589 -2.803 3.532 1.00 0.00 20 THR A N 12
ATOM 15287 C CA . THR A 1 20 ? -11.199 -2.715 3.961 1.00 0.00 20 THR A CA 12
ATOM 15288 C C . THR A 1 20 ? -11.106 -2.530 5.472 1.00 0.00 20 THR A C 12
ATOM 15289 O O . THR A 1 20 ? -11.526 -1.506 6.010 1.00 0.00 20 THR A O 12
ATOM 15300 N N . ASP A 1 21 ? -10.553 -3.531 6.152 1.00 0.00 21 ASP A N 12
ATOM 15301 C CA . ASP A 1 21 ? -10.402 -3.480 7.602 1.00 0.00 21 ASP A CA 12
ATOM 15302 C C . ASP A 1 21 ? -9.028 -2.941 7.996 1.00 0.00 21 ASP A C 12
ATOM 15303 O O . ASP A 1 21 ? -8.821 -2.518 9.134 1.00 0.00 21 ASP A O 12
ATOM 15312 N N . MET A 1 22 ? -8.090 -2.958 7.051 1.00 0.00 22 MET A N 12
ATOM 15313 C CA . MET A 1 22 ? -6.737 -2.472 7.302 1.00 0.00 22 MET A CA 12
ATOM 15314 C C . MET A 1 22 ? -6.758 -1.062 7.888 1.00 0.00 22 MET A C 12
ATOM 15315 O O . MET A 1 22 ? -5.869 -0.683 8.649 1.00 0.00 22 MET A O 12
ATOM 15329 N N . CYS A 1 23 ? -7.779 -0.291 7.528 1.00 0.00 23 CYS A N 12
ATOM 15330 C CA . CYS A 1 23 ? -7.915 1.076 8.018 1.00 0.00 23 CYS A CA 12
ATOM 15331 C C . CYS A 1 23 ? -8.470 1.102 9.442 1.00 0.00 23 CYS A C 12
ATOM 15332 O O . CYS A 1 23 ? -8.439 2.138 10.107 1.00 0.00 23 CYS A O 12
ATOM 15340 N N . ASN A 1 24 ? -8.977 -0.037 9.906 1.00 0.00 24 ASN A N 12
ATOM 15341 C CA . ASN A 1 24 ? -9.536 -0.131 11.249 1.00 0.00 24 ASN A CA 12
ATOM 15342 C C . ASN A 1 24 ? -8.548 -0.786 12.209 1.00 0.00 24 ASN A C 12
ATOM 15343 O O . ASN A 1 24 ? -8.360 -0.322 13.333 1.00 0.00 24 ASN A O 12
ATOM 15354 N N . VAL A 1 25 ? -7.920 -1.867 11.759 1.00 0.00 25 VAL A N 12
ATOM 15355 C CA . VAL A 1 25 ? -6.951 -2.585 12.578 1.00 0.00 25 VAL A CA 12
ATOM 15356 C C . VAL A 1 25 ? -5.807 -1.671 13.007 1.00 0.00 25 VAL A C 12
ATOM 15357 O O . VAL A 1 25 ? -5.282 -1.794 14.115 1.00 0.00 25 VAL A O 12
ATOM 15370 N N . GLY A 1 26 ? -5.425 -0.756 12.123 1.00 0.00 26 GLY A N 12
ATOM 15371 C CA . GLY A 1 26 ? -4.345 0.166 12.428 1.00 0.00 26 GLY A CA 12
ATOM 15372 C C . GLY A 1 26 ? -3.112 -0.084 11.582 1.00 0.00 26 GLY A C 12
ATOM 15373 O O . GLY A 1 26 ? -1.996 0.238 11.991 1.00 0.00 26 GLY A O 12
ATOM 15377 N N . ALA A 1 27 ? -3.313 -0.659 10.401 1.00 0.00 27 ALA A N 12
ATOM 15378 C CA . ALA A 1 27 ? -2.207 -0.952 9.497 1.00 0.00 27 ALA A CA 12
ATOM 15379 C C . ALA A 1 27 ? -2.035 0.160 8.466 1.00 0.00 27 ALA A C 12
ATOM 15380 O O . ALA A 1 27 ? -0.924 0.430 8.010 1.00 0.00 27 ALA A O 12
ATOM 15387 N N . VAL A 1 28 ? -3.141 0.801 8.106 1.00 0.00 28 VAL A N 12
ATOM 15388 C CA . VAL A 1 28 ? -3.116 1.884 7.131 1.00 0.00 28 VAL A CA 12
ATOM 15389 C C . VAL A 1 28 ? -2.505 3.147 7.729 1.00 0.00 28 VAL A C 12
ATOM 15390 O O . VAL A 1 28 ? -3.105 3.791 8.590 1.00 0.00 28 VAL A O 12
ATOM 15403 N N . TRP A 1 29 ? -1.308 3.494 7.268 1.00 0.00 29 TRP A N 12
ATOM 15404 C CA . TRP A 1 29 ? -0.614 4.681 7.758 1.00 0.00 29 TRP A CA 12
ATOM 15405 C C . TRP A 1 29 ? 0.094 5.403 6.616 1.00 0.00 29 TRP A C 12
ATOM 15406 O O . TRP A 1 29 ? 1.077 4.905 6.067 1.00 0.00 29 TRP A O 12
ATOM 15427 N N . LEU A 1 30 ? -0.411 6.580 6.265 1.00 0.00 30 LEU A N 12
ATOM 15428 C CA . LEU A 1 30 ? 0.172 7.373 5.189 1.00 0.00 30 LEU A CA 12
ATOM 15429 C C . LEU A 1 30 ? 1.071 8.472 5.747 1.00 0.00 30 LEU A C 12
ATOM 15430 O O . LEU A 1 30 ? 0.610 9.364 6.459 1.00 0.00 30 LEU A O 12
ATOM 15446 N N . ASN A 1 31 ? 2.358 8.401 5.418 1.00 0.00 31 ASN A N 12
ATOM 15447 C CA . ASN A 1 31 ? 3.322 9.390 5.885 1.00 0.00 31 ASN A CA 12
ATOM 15448 C C . ASN A 1 31 ? 3.385 9.413 7.409 1.00 0.00 31 ASN A C 12
ATOM 15449 O O . ASN A 1 31 ? 3.462 10.478 8.022 1.00 0.00 31 ASN A O 12
ATOM 15460 N N . GLY A 1 32 ? 3.350 8.231 8.016 1.00 0.00 32 GLY A N 12
ATOM 15461 C CA . GLY A 1 32 ? 3.403 8.139 9.463 1.00 0.00 32 GLY A CA 12
ATOM 15462 C C . GLY A 1 32 ? 2.183 8.746 10.126 1.00 0.00 32 GLY A C 12
ATOM 15463 O O . GLY A 1 32 ? 2.304 9.515 11.080 1.00 0.00 32 GLY A O 12
ATOM 15467 N N . SER A 1 33 ? 1.004 8.400 9.620 1.00 0.00 33 SER A N 12
ATOM 15468 C CA . SER A 1 33 ? -0.245 8.917 10.170 1.00 0.00 33 SER A CA 12
ATOM 15469 C C . SER A 1 33 ? -1.410 7.990 9.841 1.00 0.00 33 SER A C 12
ATOM 15470 O O . SER A 1 33 ? -1.555 7.535 8.707 1.00 0.00 33 SER A O 12
ATOM 15478 N N . CYS A 1 34 ? -2.239 7.712 10.843 1.00 0.00 34 CYS A N 12
ATOM 15479 C CA . CYS A 1 34 ? -3.393 6.840 10.662 1.00 0.00 34 CYS A CA 12
ATOM 15480 C C . CYS A 1 34 ? -4.336 7.402 9.604 1.00 0.00 34 CYS A C 12
ATOM 15481 O O . CYS A 1 34 ? -4.896 8.485 9.770 1.00 0.00 34 CYS A O 12
ATOM 15489 N N . ALA A 1 35 ? -4.508 6.657 8.516 1.00 0.00 35 ALA A N 12
ATOM 15490 C CA . ALA A 1 35 ? -5.383 7.082 7.431 1.00 0.00 35 ALA A CA 12
ATOM 15491 C C . ALA A 1 35 ? -6.481 6.055 7.176 1.00 0.00 35 ALA A C 12
ATOM 15492 O O . ALA A 1 35 ? -6.241 4.849 7.233 1.00 0.00 35 ALA A O 12
ATOM 15499 N N . LYS A 1 36 ? -7.684 6.541 6.894 1.00 0.00 36 LYS A N 12
ATOM 15500 C CA . LYS A 1 36 ? -8.819 5.665 6.629 1.00 0.00 36 LYS A CA 12
ATOM 15501 C C . LYS A 1 36 ? -8.619 4.896 5.325 1.00 0.00 36 LYS A C 12
ATOM 15502 O O . LYS A 1 36 ? -7.508 4.830 4.798 1.00 0.00 36 LYS A O 12
ATOM 15521 N N . ALA A 1 37 ? -9.699 4.316 4.811 1.00 0.00 37 ALA A N 12
ATOM 15522 C CA . ALA A 1 37 ? -9.639 3.553 3.571 1.00 0.00 37 ALA A CA 12
ATOM 15523 C C . ALA A 1 37 ? -10.038 4.413 2.375 1.00 0.00 37 ALA A C 12
ATOM 15524 O O . ALA A 1 37 ? -10.518 3.900 1.363 1.00 0.00 37 ALA A O 12
ATOM 15531 N N . SER A 1 38 ? -9.835 5.721 2.494 1.00 0.00 38 SER A N 12
ATOM 15532 C CA . SER A 1 38 ? -10.173 6.649 1.421 1.00 0.00 38 SER A CA 12
ATOM 15533 C C . SER A 1 38 ? -9.195 7.818 1.384 1.00 0.00 38 SER A C 12
ATOM 15534 O O . SER A 1 38 ? -9.552 8.927 0.985 1.00 0.00 38 SER A O 12
ATOM 15542 N N . LYS A 1 39 ? -7.960 7.564 1.804 1.00 0.00 39 LYS A N 12
ATOM 15543 C CA . LYS A 1 39 ? -6.932 8.599 1.818 1.00 0.00 39 LYS A CA 12
ATOM 15544 C C . LYS A 1 39 ? -6.093 8.550 0.545 1.00 0.00 39 LYS A C 12
ATOM 15545 O O . LYS A 1 39 ? -5.350 7.595 0.315 1.00 0.00 39 LYS A O 12
ATOM 15564 N N . GLU A 1 40 ? -6.217 9.585 -0.279 1.00 0.00 40 GLU A N 12
ATOM 15565 C CA . GLU A 1 40 ? -5.470 9.660 -1.529 1.00 0.00 40 GLU A CA 12
ATOM 15566 C C . GLU A 1 40 ? -3.967 9.650 -1.266 1.00 0.00 40 GLU A C 12
ATOM 15567 O O . GLU A 1 40 ? -3.458 10.449 -0.481 1.00 0.00 40 GLU A O 12
ATOM 15579 N N . VAL A 1 41 ? -3.263 8.739 -1.931 1.00 0.00 41 VAL A N 12
ATOM 15580 C CA . VAL A 1 41 ? -1.818 8.624 -1.769 1.00 0.00 41 VAL A CA 12
ATOM 15581 C C . VAL A 1 41 ? -1.080 9.400 -2.854 1.00 0.00 41 VAL A C 12
ATOM 15582 O O . VAL A 1 41 ? -1.619 9.639 -3.936 1.00 0.00 41 VAL A O 12
ATOM 15595 N N . LYS A 1 42 ? 0.155 9.793 -2.558 1.00 0.00 42 LYS A N 12
ATOM 15596 C CA . LYS A 1 42 ? 0.968 10.544 -3.509 1.00 0.00 42 LYS A CA 12
ATOM 15597 C C . LYS A 1 42 ? 2.307 9.852 -3.744 1.00 0.00 42 LYS A C 12
ATOM 15598 O O . LYS A 1 42 ? 2.650 8.893 -3.055 1.00 0.00 42 LYS A O 12
ATOM 15617 N N . ALA A 1 43 ? 3.059 10.345 -4.722 1.00 0.00 43 ALA A N 12
ATOM 15618 C CA . ALA A 1 43 ? 4.360 9.775 -5.048 1.00 0.00 43 ALA A CA 12
ATOM 15619 C C . ALA A 1 43 ? 5.402 10.153 -4.000 1.00 0.00 43 ALA A C 12
ATOM 15620 O O . ALA A 1 43 ? 5.257 11.153 -3.298 1.00 0.00 43 ALA A O 12
ATOM 15627 N N . GLY A 1 44 ? 6.453 9.345 -3.899 1.00 0.00 44 GLY A N 12
ATOM 15628 C CA . GLY A 1 44 ? 7.503 9.610 -2.934 1.00 0.00 44 GLY A CA 12
ATOM 15629 C C . GLY A 1 44 ? 6.985 9.647 -1.510 1.00 0.00 44 GLY A C 12
ATOM 15630 O O . GLY A 1 44 ? 7.547 10.331 -0.655 1.00 0.00 44 GLY A O 12
ATOM 15634 N N . ASP A 1 45 ? 5.908 8.910 -1.256 1.00 0.00 45 ASP A N 12
ATOM 15635 C CA . ASP A 1 45 ? 5.313 8.861 0.075 1.00 0.00 45 ASP A CA 12
ATOM 15636 C C . ASP A 1 45 ? 5.671 7.559 0.784 1.00 0.00 45 ASP A C 12
ATOM 15637 O O . ASP A 1 45 ? 6.173 6.621 0.166 1.00 0.00 45 ASP A O 12
ATOM 15646 N N . THR A 1 46 ? 5.411 7.511 2.087 1.00 0.00 46 THR A N 12
ATOM 15647 C CA . THR A 1 46 ? 5.706 6.326 2.882 1.00 0.00 46 THR A CA 12
ATOM 15648 C C . THR A 1 46 ? 4.434 5.538 3.179 1.00 0.00 46 THR A C 12
ATOM 15649 O O . THR A 1 46 ? 3.418 6.106 3.579 1.00 0.00 46 THR A O 12
ATOM 15660 N N . ILE A 1 47 ? 4.499 4.226 2.982 1.00 0.00 47 ILE A N 12
ATOM 15661 C CA . ILE A 1 47 ? 3.356 3.356 3.228 1.00 0.00 47 ILE A CA 12
ATOM 15662 C C . ILE A 1 47 ? 3.651 2.376 4.360 1.00 0.00 47 ILE A C 12
ATOM 15663 O O . ILE A 1 47 ? 4.334 1.371 4.162 1.00 0.00 47 ILE A O 12
ATOM 15679 N N . SER A 1 48 ? 3.134 2.678 5.547 1.00 0.00 48 SER A N 12
ATOM 15680 C CA . SER A 1 48 ? 3.345 1.825 6.711 1.00 0.00 48 SER A CA 12
ATOM 15681 C C . SER A 1 48 ? 2.321 0.695 6.753 1.00 0.00 48 SER A C 12
ATOM 15682 O O . SER A 1 48 ? 1.198 0.841 6.269 1.00 0.00 48 SER A O 12
ATOM 15690 N N . LEU A 1 49 ? 2.717 -0.432 7.336 1.00 0.00 49 LEU A N 12
ATOM 15691 C CA . LEU A 1 49 ? 1.837 -1.589 7.446 1.00 0.00 49 LEU A CA 12
ATOM 15692 C C . LEU A 1 49 ? 2.045 -2.302 8.778 1.00 0.00 49 LEU A C 12
ATOM 15693 O O . LEU A 1 49 ? 3.178 -2.559 9.185 1.00 0.00 49 LEU A O 12
ATOM 15709 N N . HIS A 1 50 ? 0.946 -2.617 9.454 1.00 0.00 50 HIS A N 12
ATOM 15710 C CA . HIS A 1 50 ? 1.010 -3.299 10.742 1.00 0.00 50 HIS A CA 12
ATOM 15711 C C . HIS A 1 50 ? 0.959 -4.812 10.563 1.00 0.00 50 HIS A C 12
ATOM 15712 O O . HIS A 1 50 ? 0.057 -5.341 9.913 1.00 0.00 50 HIS A O 12
ATOM 15727 N N . TYR A 1 51 ? 1.933 -5.504 11.143 1.00 0.00 51 TYR A N 12
ATOM 15728 C CA . TYR A 1 51 ? 2.001 -6.958 11.051 1.00 0.00 51 TYR A CA 12
ATOM 15729 C C . TYR A 1 51 ? 2.395 -7.570 12.390 1.00 0.00 51 TYR A C 12
ATOM 15730 O O . TYR A 1 51 ? 2.559 -6.862 13.383 1.00 0.00 51 TYR A O 12
ATOM 15748 N N . LEU A 1 52 ? 2.548 -8.890 12.410 1.00 0.00 52 LEU A N 12
ATOM 15749 C CA . LEU A 1 52 ? 2.925 -9.597 13.629 1.00 0.00 52 LEU A CA 12
ATOM 15750 C C . LEU A 1 52 ? 4.434 -9.539 13.844 1.00 0.00 52 LEU A C 12
ATOM 15751 O O . LEU A 1 52 ? 4.904 -9.253 14.945 1.00 0.00 52 LEU A O 12
ATOM 15767 N N . LYS A 1 53 ? 5.187 -9.810 12.783 1.00 0.00 53 LYS A N 12
ATOM 15768 C CA . LYS A 1 53 ? 6.643 -9.786 12.853 1.00 0.00 53 LYS A CA 12
ATOM 15769 C C . LYS A 1 53 ? 7.154 -8.368 13.092 1.00 0.00 53 LYS A C 12
ATOM 15770 O O . LYS A 1 53 ? 8.226 -8.173 13.664 1.00 0.00 53 LYS A O 12
ATOM 15789 N N . GLY A 1 54 ? 6.380 -7.382 12.650 1.00 0.00 54 GLY A N 12
ATOM 15790 C CA . GLY A 1 54 ? 6.772 -5.996 12.827 1.00 0.00 54 GLY A CA 12
ATOM 15791 C C . GLY A 1 54 ? 6.180 -5.086 11.769 1.00 0.00 54 GLY A C 12
ATOM 15792 O O . GLY A 1 54 ? 5.100 -5.354 11.244 1.00 0.00 54 GLY A O 12
ATOM 15796 N N . ILE A 1 55 ? 6.889 -4.007 11.455 1.00 0.00 55 ILE A N 12
ATOM 15797 C CA . ILE A 1 55 ? 6.428 -3.053 10.452 1.00 0.00 55 ILE A CA 12
ATOM 15798 C C . ILE A 1 55 ? 7.342 -3.055 9.232 1.00 0.00 55 ILE A C 12
ATOM 15799 O O . ILE A 1 55 ? 8.566 -3.016 9.362 1.00 0.00 55 ILE A O 12
ATOM 15815 N N . GLU A 1 56 ? 6.741 -3.100 8.048 1.00 0.00 56 GLU A N 12
ATOM 15816 C CA . GLU A 1 56 ? 7.503 -3.105 6.804 1.00 0.00 56 GLU A CA 12
ATOM 15817 C C . GLU A 1 56 ? 7.887 -1.687 6.395 1.00 0.00 56 GLU A C 12
ATOM 15818 O O . GLU A 1 56 ? 9.053 -1.402 6.125 1.00 0.00 56 GLU A O 12
ATOM 15830 N N . GLU A 1 57 ? 6.896 -0.802 6.351 1.00 0.00 57 GLU A N 12
ATOM 15831 C CA . GLU A 1 57 ? 7.129 0.587 5.976 1.00 0.00 57 GLU A CA 12
ATOM 15832 C C . GLU A 1 57 ? 7.685 0.684 4.559 1.00 0.00 57 GLU A C 12
ATOM 15833 O O . GLU A 1 57 ? 8.900 0.685 4.356 1.00 0.00 57 GLU A O 12
ATOM 15845 N N . TYR A 1 58 ? 6.789 0.766 3.581 1.00 0.00 58 TYR A N 12
ATOM 15846 C CA . TYR A 1 58 ? 7.188 0.866 2.184 1.00 0.00 58 TYR A CA 12
ATOM 15847 C C . TYR A 1 58 ? 7.301 2.325 1.755 1.00 0.00 58 TYR A C 12
ATOM 15848 O O . TYR A 1 58 ? 7.070 3.235 2.550 1.00 0.00 58 TYR A O 12
ATOM 15866 N N . THR A 1 59 ? 7.658 2.539 0.494 1.00 0.00 59 THR A N 12
ATOM 15867 C CA . THR A 1 59 ? 7.801 3.889 -0.042 1.00 0.00 59 THR A CA 12
ATOM 15868 C C . THR A 1 59 ? 7.325 3.954 -1.490 1.00 0.00 59 THR A C 12
ATOM 15869 O O . THR A 1 59 ? 7.817 3.221 -2.347 1.00 0.00 59 THR A O 12
ATOM 15880 N N . ILE A 1 60 ? 6.368 4.836 -1.754 1.00 0.00 60 ILE A N 12
ATOM 15881 C CA . ILE A 1 60 ? 5.828 4.996 -3.099 1.00 0.00 60 ILE A CA 12
ATOM 15882 C C . ILE A 1 60 ? 6.808 5.749 -3.994 1.00 0.00 60 ILE A C 12
ATOM 15883 O O . ILE A 1 60 ? 7.218 6.866 -3.682 1.00 0.00 60 ILE A O 12
ATOM 15899 N N . LEU A 1 61 ? 7.176 5.127 -5.108 1.00 0.00 61 LEU A N 12
ATOM 15900 C CA . LEU A 1 61 ? 8.106 5.735 -6.052 1.00 0.00 61 LEU A CA 12
ATOM 15901 C C . LEU A 1 61 ? 7.366 6.584 -7.084 1.00 0.00 61 LEU A C 12
ATOM 15902 O O . LEU A 1 61 ? 7.956 7.462 -7.713 1.00 0.00 61 LEU A O 12
ATOM 15918 N N . GLN A 1 62 ? 6.074 6.318 -7.256 1.00 0.00 62 GLN A N 12
ATOM 15919 C CA . GLN A 1 62 ? 5.264 7.062 -8.214 1.00 0.00 62 GLN A CA 12
ATOM 15920 C C . GLN A 1 62 ? 3.799 6.641 -8.136 1.00 0.00 62 GLN A C 12
ATOM 15921 O O . GLN A 1 62 ? 3.445 5.719 -7.402 1.00 0.00 62 GLN A O 12
ATOM 15935 N N . ILE A 1 63 ? 2.952 7.323 -8.901 1.00 0.00 63 ILE A N 12
ATOM 15936 C CA . ILE A 1 63 ? 1.526 7.024 -8.922 1.00 0.00 63 ILE A CA 12
ATOM 15937 C C . ILE A 1 63 ? 1.032 6.803 -10.349 1.00 0.00 63 ILE A C 12
ATOM 15938 O O . ILE A 1 63 ? 0.576 7.740 -11.007 1.00 0.00 63 ILE A O 12
ATOM 15954 N N . PRO A 1 64 ? 1.114 5.558 -10.848 1.00 0.00 64 PRO A N 12
ATOM 15955 C CA . PRO A 1 64 ? 0.669 5.222 -12.205 1.00 0.00 64 PRO A CA 12
ATOM 15956 C C . PRO A 1 64 ? -0.823 5.465 -12.407 1.00 0.00 64 PRO A C 12
ATOM 15957 O O . PRO A 1 64 ? -1.305 5.519 -13.538 1.00 0.00 64 PRO A O 12
ATOM 15968 N N . ALA A 1 65 ? -1.548 5.613 -11.304 1.00 0.00 65 ALA A N 12
ATOM 15969 C CA . ALA A 1 65 ? -2.985 5.853 -11.358 1.00 0.00 65 ALA A CA 12
ATOM 15970 C C . ALA A 1 65 ? -3.711 4.702 -12.045 1.00 0.00 65 ALA A C 12
ATOM 15971 O O . ALA A 1 65 ? -4.631 4.917 -12.834 1.00 0.00 65 ALA A O 12
ATOM 15978 N N . LEU A 1 66 ? -3.294 3.478 -11.738 1.00 0.00 66 LEU A N 12
ATOM 15979 C CA . LEU A 1 66 ? -3.911 2.293 -12.327 1.00 0.00 66 LEU A CA 12
ATOM 15980 C C . LEU A 1 66 ? -4.874 1.635 -11.344 1.00 0.00 66 LEU A C 12
ATOM 15981 O O . LEU A 1 66 ? -4.888 1.965 -10.158 1.00 0.00 66 LEU A O 12
ATOM 15997 N N . LYS A 1 67 ? -5.681 0.704 -11.846 1.00 0.00 67 LYS A N 12
ATOM 15998 C CA . LYS A 1 67 ? -6.650 0.001 -11.012 1.00 0.00 67 LYS A CA 12
ATOM 15999 C C . LYS A 1 67 ? -5.992 -1.151 -10.257 1.00 0.00 67 LYS A C 12
ATOM 16000 O O . LYS A 1 67 ? -6.341 -1.433 -9.111 1.00 0.00 67 LYS A O 12
ATOM 16019 N N . ASN A 1 68 ? -5.039 -1.813 -10.905 1.00 0.00 68 ASN A N 12
ATOM 16020 C CA . ASN A 1 68 ? -4.336 -2.933 -10.290 1.00 0.00 68 ASN A CA 12
ATOM 16021 C C . ASN A 1 68 ? -2.965 -3.134 -10.929 1.00 0.00 68 ASN A C 12
ATOM 16022 O O . ASN A 1 68 ? -2.828 -3.102 -12.152 1.00 0.00 68 ASN A O 12
ATOM 16033 N N . VAL A 1 69 ? -1.953 -3.344 -10.093 1.00 0.00 69 VAL A N 12
ATOM 16034 C CA . VAL A 1 69 ? -0.593 -3.550 -10.576 1.00 0.00 69 VAL A CA 12
ATOM 16035 C C . VAL A 1 69 ? -0.259 -5.040 -10.652 1.00 0.00 69 VAL A C 12
ATOM 16036 O O . VAL A 1 69 ? -0.260 -5.732 -9.633 1.00 0.00 69 VAL A O 12
ATOM 16049 N N . PRO A 1 70 ? 0.032 -5.557 -11.859 1.00 0.00 70 PRO A N 12
ATOM 16050 C CA . PRO A 1 70 ? 0.366 -6.973 -12.048 1.00 0.00 70 PRO A CA 12
ATOM 16051 C C . PRO A 1 70 ? 1.680 -7.350 -11.370 1.00 0.00 70 PRO A C 12
ATOM 16052 O O . PRO A 1 70 ? 2.216 -6.587 -10.566 1.00 0.00 70 PRO A O 12
ATOM 16063 N N . ARG A 1 71 ? 2.194 -8.530 -11.701 1.00 0.00 71 ARG A N 12
ATOM 16064 C CA . ARG A 1 71 ? 3.445 -9.005 -11.123 1.00 0.00 71 ARG A CA 12
ATOM 16065 C C . ARG A 1 71 ? 4.618 -8.715 -12.054 1.00 0.00 71 ARG A C 12
ATOM 16066 O O . ARG A 1 71 ? 5.536 -9.525 -12.184 1.00 0.00 71 ARG A O 12
ATOM 16087 N N . LYS A 1 72 ? 4.581 -7.553 -12.698 1.00 0.00 72 LYS A N 12
ATOM 16088 C CA . LYS A 1 72 ? 5.640 -7.153 -13.616 1.00 0.00 72 LYS A CA 12
ATOM 16089 C C . LYS A 1 72 ? 6.091 -5.723 -13.339 1.00 0.00 72 LYS A C 12
ATOM 16090 O O . LYS A 1 72 ? 7.287 -5.438 -13.284 1.00 0.00 72 LYS A O 12
ATOM 16109 N N . ASP A 1 73 ? 5.125 -4.825 -13.170 1.00 0.00 73 ASP A N 12
ATOM 16110 C CA . ASP A 1 73 ? 5.424 -3.423 -12.899 1.00 0.00 73 ASP A CA 12
ATOM 16111 C C . ASP A 1 73 ? 5.101 -3.062 -11.452 1.00 0.00 73 ASP A C 12
ATOM 16112 O O . ASP A 1 73 ? 4.819 -1.905 -11.141 1.00 0.00 73 ASP A O 12
ATOM 16121 N N . THR A 1 74 ? 5.143 -4.058 -10.572 1.00 0.00 74 THR A N 12
ATOM 16122 C CA . THR A 1 74 ? 4.856 -3.839 -9.159 1.00 0.00 74 THR A CA 12
ATOM 16123 C C . THR A 1 74 ? 6.143 -3.780 -8.343 1.00 0.00 74 THR A C 12
ATOM 16124 O O . THR A 1 74 ? 6.156 -4.123 -7.161 1.00 0.00 74 THR A O 12
ATOM 16135 N N . HIS A 1 75 ? 7.224 -3.340 -8.979 1.00 0.00 75 HIS A N 12
ATOM 16136 C CA . HIS A 1 75 ? 8.516 -3.237 -8.309 1.00 0.00 75 HIS A CA 12
ATOM 16137 C C . HIS A 1 75 ? 9.183 -1.891 -8.594 1.00 0.00 75 HIS A C 12
ATOM 16138 O O . HIS A 1 75 ? 10.355 -1.692 -8.273 1.00 0.00 75 HIS A O 12
ATOM 16153 N N . LEU A 1 76 ? 8.435 -0.969 -9.195 1.00 0.00 76 LEU A N 12
ATOM 16154 C CA . LEU A 1 76 ? 8.962 0.353 -9.516 1.00 0.00 76 LEU A CA 12
ATOM 16155 C C . LEU A 1 76 ? 8.063 1.460 -8.966 1.00 0.00 76 LEU A C 12
ATOM 16156 O O . LEU A 1 76 ? 8.327 2.644 -9.175 1.00 0.00 76 LEU A O 12
ATOM 16172 N N . TYR A 1 77 ? 7.000 1.073 -8.263 1.00 0.00 77 TYR A N 12
ATOM 16173 C CA . TYR A 1 77 ? 6.070 2.040 -7.689 1.00 0.00 77 TYR A CA 12
ATOM 16174 C C . TYR A 1 77 ? 6.118 2.014 -6.163 1.00 0.00 77 TYR A C 12
ATOM 16175 O O . TYR A 1 77 ? 5.733 2.981 -5.506 1.00 0.00 77 TYR A O 12
ATOM 16193 N N . ILE A 1 78 ? 6.591 0.903 -5.603 1.00 0.00 78 ILE A N 12
ATOM 16194 C CA . ILE A 1 78 ? 6.686 0.761 -4.155 1.00 0.00 78 ILE A CA 12
ATOM 16195 C C . ILE A 1 78 ? 7.765 -0.249 -3.774 1.00 0.00 78 ILE A C 12
ATOM 16196 O O . ILE A 1 78 ? 7.881 -1.310 -4.386 1.00 0.00 78 ILE A O 12
ATOM 16212 N N . ALA A 1 79 ? 8.553 0.090 -2.758 1.00 0.00 79 ALA A N 12
ATOM 16213 C CA . ALA A 1 79 ? 9.622 -0.787 -2.296 1.00 0.00 79 ALA A CA 12
ATOM 16214 C C . ALA A 1 79 ? 9.741 -0.752 -0.772 1.00 0.00 79 ALA A C 12
ATOM 16215 O O . ALA A 1 79 ? 9.675 0.317 -0.164 1.00 0.00 79 ALA A O 12
ATOM 16222 N N . PRO A 1 80 ? 9.919 -1.921 -0.131 1.00 0.00 80 PRO A N 12
ATOM 16223 C CA . PRO A 1 80 ? 10.045 -2.008 1.329 1.00 0.00 80 PRO A CA 12
ATOM 16224 C C . PRO A 1 80 ? 11.200 -1.167 1.862 1.00 0.00 80 PRO A C 12
ATOM 16225 O O . PRO A 1 80 ? 12.354 -1.366 1.482 1.00 0.00 80 PRO A O 12
ATOM 16236 N N . LYS A 1 81 ? 10.883 -0.228 2.748 1.00 0.00 81 LYS A N 12
ATOM 16237 C CA . LYS A 1 81 ? 11.896 0.643 3.336 1.00 0.00 81 LYS A CA 12
ATOM 16238 C C . LYS A 1 81 ? 11.976 0.439 4.846 1.00 0.00 81 LYS A C 12
ATOM 16239 O O . LYS A 1 81 ? 11.072 0.832 5.584 1.00 0.00 81 LYS A O 12
ATOM 16258 N N . THR A 1 82 ? 13.064 -0.176 5.299 1.00 0.00 82 THR A N 12
ATOM 16259 C CA . THR A 1 82 ? 13.262 -0.431 6.721 1.00 0.00 82 THR A CA 12
ATOM 16260 C C . THR A 1 82 ? 14.709 -0.167 7.126 1.00 0.00 82 THR A C 12
ATOM 16261 O O . THR A 1 82 ? 15.637 -0.447 6.366 1.00 0.00 82 THR A O 12
ATOM 16272 N N . LYS A 1 83 ? 14.894 0.375 8.325 1.00 0.00 83 LYS A N 12
ATOM 16273 C CA . LYS A 1 83 ? 16.228 0.677 8.830 1.00 0.00 83 LYS A CA 12
ATOM 16274 C C . LYS A 1 83 ? 16.362 0.268 10.294 1.00 0.00 83 LYS A C 12
ATOM 16275 O O . LYS A 1 83 ? 15.365 0.089 10.992 1.00 0.00 83 LYS A O 12
ATOM 16294 N N . GLU A 1 84 ? 17.602 0.125 10.751 1.00 0.00 84 GLU A N 12
ATOM 16295 C CA . GLU A 1 84 ? 17.867 -0.263 12.131 1.00 0.00 84 GLU A CA 12
ATOM 16296 C C . GLU A 1 84 ? 19.279 0.137 12.548 1.00 0.00 84 GLU A C 12
ATOM 16297 O O . GLU A 1 84 ? 20.236 -0.285 11.868 1.00 0.00 84 GLU A O 12
ATOM 16309 N N . MET A 1 1 ? -5.198 7.267 -6.510 1.00 0.00 1 MET A N 13
ATOM 16310 C CA . MET A 1 1 ? -4.945 5.994 -5.784 1.00 0.00 1 MET A CA 13
ATOM 16311 C C . MET A 1 1 ? -4.914 6.217 -4.277 1.00 0.00 1 MET A C 13
ATOM 16312 O O . MET A 1 1 ? -4.746 7.343 -3.809 1.00 0.00 1 MET A O 13
ATOM 16328 N N . ARG A 1 2 ? -5.078 5.137 -3.521 1.00 0.00 2 ARG A N 13
ATOM 16329 C CA . ARG A 1 2 ? -5.070 5.214 -2.064 1.00 0.00 2 ARG A CA 13
ATOM 16330 C C . ARG A 1 2 ? -4.414 3.980 -1.458 1.00 0.00 2 ARG A C 13
ATOM 16331 O O . ARG A 1 2 ? -4.330 2.933 -2.096 1.00 0.00 2 ARG A O 13
ATOM 16352 N N . ILE A 1 3 ? -3.957 4.109 -0.216 1.00 0.00 3 ILE A N 13
ATOM 16353 C CA . ILE A 1 3 ? -3.314 3.004 0.487 1.00 0.00 3 ILE A CA 13
ATOM 16354 C C . ILE A 1 3 ? -4.153 1.731 0.402 1.00 0.00 3 ILE A C 13
ATOM 16355 O O . ILE A 1 3 ? -3.627 0.623 0.502 1.00 0.00 3 ILE A O 13
ATOM 16371 N N . ASP A 1 4 ? -5.460 1.897 0.219 1.00 0.00 4 ASP A N 13
ATOM 16372 C CA . ASP A 1 4 ? -6.363 0.757 0.124 1.00 0.00 4 ASP A CA 13
ATOM 16373 C C . ASP A 1 4 ? -6.161 -0.000 -1.186 1.00 0.00 4 ASP A C 13
ATOM 16374 O O . ASP A 1 4 ? -5.910 -1.201 -1.183 1.00 0.00 4 ASP A O 13
ATOM 16383 N N . LYS A 1 5 ? -6.286 0.705 -2.305 1.00 0.00 5 LYS A N 13
ATOM 16384 C CA . LYS A 1 5 ? -6.129 0.090 -3.622 1.00 0.00 5 LYS A CA 13
ATOM 16385 C C . LYS A 1 5 ? -4.681 0.149 -4.118 1.00 0.00 5 LYS A C 13
ATOM 16386 O O . LYS A 1 5 ? -4.365 -0.379 -5.183 1.00 0.00 5 LYS A O 13
ATOM 16405 N N . PHE A 1 6 ? -3.809 0.808 -3.362 1.00 0.00 6 PHE A N 13
ATOM 16406 C CA . PHE A 1 6 ? -2.408 0.945 -3.757 1.00 0.00 6 PHE A CA 13
ATOM 16407 C C . PHE A 1 6 ? -1.606 -0.330 -3.496 1.00 0.00 6 PHE A C 13
ATOM 16408 O O . PHE A 1 6 ? -1.092 -0.950 -4.429 1.00 0.00 6 PHE A O 13
ATOM 16425 N N . LEU A 1 7 ? -1.480 -0.705 -2.228 1.00 0.00 7 LEU A N 13
ATOM 16426 C CA . LEU A 1 7 ? -0.714 -1.891 -1.853 1.00 0.00 7 LEU A CA 13
ATOM 16427 C C . LEU A 1 7 ? -1.537 -3.171 -1.976 1.00 0.00 7 LEU A C 13
ATOM 16428 O O . LEU A 1 7 ? -0.983 -4.269 -2.006 1.00 0.00 7 LEU A O 13
ATOM 16444 N N . GLN A 1 8 ? -2.854 -3.031 -2.039 1.00 0.00 8 GLN A N 13
ATOM 16445 C CA . GLN A 1 8 ? -3.731 -4.189 -2.149 1.00 0.00 8 GLN A CA 13
ATOM 16446 C C . GLN A 1 8 ? -3.918 -4.613 -3.604 1.00 0.00 8 GLN A C 13
ATOM 16447 O O . GLN A 1 8 ? -4.234 -5.770 -3.885 1.00 0.00 8 GLN A O 13
ATOM 16461 N N . SER A 1 9 ? -3.720 -3.676 -4.526 1.00 0.00 9 SER A N 13
ATOM 16462 C CA . SER A 1 9 ? -3.869 -3.964 -5.948 1.00 0.00 9 SER A CA 13
ATOM 16463 C C . SER A 1 9 ? -2.557 -4.470 -6.541 1.00 0.00 9 SER A C 13
ATOM 16464 O O . SER A 1 9 ? -2.555 -5.282 -7.467 1.00 0.00 9 SER A O 13
ATOM 16472 N N . VAL A 1 10 ? -1.443 -3.983 -6.004 1.00 0.00 10 VAL A N 13
ATOM 16473 C CA . VAL A 1 10 ? -0.125 -4.387 -6.482 1.00 0.00 10 VAL A CA 13
ATOM 16474 C C . VAL A 1 10 ? 0.119 -5.872 -6.236 1.00 0.00 10 VAL A C 13
ATOM 16475 O O . VAL A 1 10 ? 0.848 -6.523 -6.985 1.00 0.00 10 VAL A O 13
ATOM 16488 N N . GLY A 1 11 ? -0.493 -6.402 -5.183 1.00 0.00 11 GLY A N 13
ATOM 16489 C CA . GLY A 1 11 ? -0.329 -7.806 -4.856 1.00 0.00 11 GLY A CA 13
ATOM 16490 C C . GLY A 1 11 ? 0.406 -8.012 -3.547 1.00 0.00 11 GLY A C 13
ATOM 16491 O O . GLY A 1 11 ? 1.287 -8.867 -3.447 1.00 0.00 11 GLY A O 13
ATOM 16495 N N . LEU A 1 12 ? 0.045 -7.224 -2.540 1.00 0.00 12 LEU A N 13
ATOM 16496 C CA . LEU A 1 12 ? 0.675 -7.317 -1.229 1.00 0.00 12 LEU A CA 13
ATOM 16497 C C . LEU A 1 12 ? -0.296 -7.886 -0.198 1.00 0.00 12 LEU A C 13
ATOM 16498 O O . LEU A 1 12 ? 0.076 -8.719 0.628 1.00 0.00 12 LEU A O 13
ATOM 16514 N N . VAL A 1 13 ? -1.543 -7.426 -0.253 1.00 0.00 13 VAL A N 13
ATOM 16515 C CA . VAL A 1 13 ? -2.568 -7.886 0.676 1.00 0.00 13 VAL A CA 13
ATOM 16516 C C . VAL A 1 13 ? -2.842 -9.377 0.505 1.00 0.00 13 VAL A C 13
ATOM 16517 O O . VAL A 1 13 ? -2.548 -9.956 -0.540 1.00 0.00 13 VAL A O 13
ATOM 16530 N N . LYS A 1 14 ? -3.410 -9.991 1.538 1.00 0.00 14 LYS A N 13
ATOM 16531 C CA . LYS A 1 14 ? -3.729 -11.413 1.503 1.00 0.00 14 LYS A CA 13
ATOM 16532 C C . LYS A 1 14 ? -5.238 -11.631 1.524 1.00 0.00 14 LYS A C 13
ATOM 16533 O O . LYS A 1 14 ? -5.980 -10.843 2.111 1.00 0.00 14 LYS A O 13
ATOM 16552 N N . ARG A 1 15 ? -5.687 -12.703 0.879 1.00 0.00 15 ARG A N 13
ATOM 16553 C CA . ARG A 1 15 ? -7.111 -13.022 0.824 1.00 0.00 15 ARG A CA 13
ATOM 16554 C C . ARG A 1 15 ? -7.699 -13.147 2.226 1.00 0.00 15 ARG A C 13
ATOM 16555 O O . ARG A 1 15 ? -7.566 -14.184 2.875 1.00 0.00 15 ARG A O 13
ATOM 16576 N N . ARG A 1 16 ? -8.348 -12.082 2.686 1.00 0.00 16 ARG A N 13
ATOM 16577 C CA . ARG A 1 16 ? -8.955 -12.071 4.011 1.00 0.00 16 ARG A CA 13
ATOM 16578 C C . ARG A 1 16 ? -9.848 -10.846 4.192 1.00 0.00 16 ARG A C 13
ATOM 16579 O O . ARG A 1 16 ? -9.420 -9.715 3.962 1.00 0.00 16 ARG A O 13
ATOM 16600 N N . VAL A 1 17 ? -11.089 -11.080 4.607 1.00 0.00 17 VAL A N 13
ATOM 16601 C CA . VAL A 1 17 ? -12.040 -9.997 4.820 1.00 0.00 17 VAL A CA 13
ATOM 16602 C C . VAL A 1 17 ? -12.276 -9.209 3.537 1.00 0.00 17 VAL A C 13
ATOM 16603 O O . VAL A 1 17 ? -11.457 -9.241 2.617 1.00 0.00 17 VAL A O 13
ATOM 16616 N N . LEU A 1 18 ? -13.399 -8.501 3.481 1.00 0.00 18 LEU A N 13
ATOM 16617 C CA . LEU A 1 18 ? -13.743 -7.703 2.310 1.00 0.00 18 LEU A CA 13
ATOM 16618 C C . LEU A 1 18 ? -13.505 -6.220 2.571 1.00 0.00 18 LEU A C 13
ATOM 16619 O O . LEU A 1 18 ? -13.144 -5.825 3.680 1.00 0.00 18 LEU A O 13
ATOM 16635 N N . ALA A 1 19 ? -13.709 -5.403 1.541 1.00 0.00 19 ALA A N 13
ATOM 16636 C CA . ALA A 1 19 ? -13.517 -3.961 1.655 1.00 0.00 19 ALA A CA 13
ATOM 16637 C C . ALA A 1 19 ? -12.066 -3.623 1.987 1.00 0.00 19 ALA A C 13
ATOM 16638 O O . ALA A 1 19 ? -11.281 -3.288 1.100 1.00 0.00 19 ALA A O 13
ATOM 16645 N N . THR A 1 20 ? -11.715 -3.711 3.266 1.00 0.00 20 THR A N 13
ATOM 16646 C CA . THR A 1 20 ? -10.357 -3.414 3.708 1.00 0.00 20 THR A CA 13
ATOM 16647 C C . THR A 1 20 ? -10.110 -3.962 5.114 1.00 0.00 20 THR A C 13
ATOM 16648 O O . THR A 1 20 ? -9.515 -5.026 5.276 1.00 0.00 20 THR A O 13
ATOM 16659 N N . ASP A 1 21 ? -10.571 -3.226 6.127 1.00 0.00 21 ASP A N 13
ATOM 16660 C CA . ASP A 1 21 ? -10.405 -3.632 7.524 1.00 0.00 21 ASP A CA 13
ATOM 16661 C C . ASP A 1 21 ? -8.996 -3.330 8.040 1.00 0.00 21 ASP A C 13
ATOM 16662 O O . ASP A 1 21 ? -8.724 -3.473 9.232 1.00 0.00 21 ASP A O 13
ATOM 16671 N N . MET A 1 22 ? -8.103 -2.912 7.145 1.00 0.00 22 MET A N 13
ATOM 16672 C CA . MET A 1 22 ? -6.732 -2.595 7.527 1.00 0.00 22 MET A CA 13
ATOM 16673 C C . MET A 1 22 ? -6.656 -1.226 8.196 1.00 0.00 22 MET A C 13
ATOM 16674 O O . MET A 1 22 ? -5.797 -0.986 9.046 1.00 0.00 22 MET A O 13
ATOM 16688 N N . CYS A 1 23 ? -7.557 -0.331 7.806 1.00 0.00 23 CYS A N 13
ATOM 16689 C CA . CYS A 1 23 ? -7.589 1.015 8.368 1.00 0.00 23 CYS A CA 13
ATOM 16690 C C . CYS A 1 23 ? -8.093 0.998 9.811 1.00 0.00 23 CYS A C 13
ATOM 16691 O O . CYS A 1 23 ? -7.890 1.956 10.557 1.00 0.00 23 CYS A O 13
ATOM 16699 N N . ASN A 1 24 ? -8.747 -0.092 10.199 1.00 0.00 24 ASN A N 13
ATOM 16700 C CA . ASN A 1 24 ? -9.274 -0.225 11.552 1.00 0.00 24 ASN A CA 13
ATOM 16701 C C . ASN A 1 24 ? -8.312 -1.012 12.436 1.00 0.00 24 ASN A C 13
ATOM 16702 O O . ASN A 1 24 ? -8.034 -0.621 13.569 1.00 0.00 24 ASN A O 13
ATOM 16713 N N . VAL A 1 25 ? -7.807 -2.123 11.910 1.00 0.00 25 VAL A N 13
ATOM 16714 C CA . VAL A 1 25 ? -6.877 -2.965 12.651 1.00 0.00 25 VAL A CA 13
ATOM 16715 C C . VAL A 1 25 ? -5.633 -2.182 13.063 1.00 0.00 25 VAL A C 13
ATOM 16716 O O . VAL A 1 25 ? -4.994 -2.496 14.068 1.00 0.00 25 VAL A O 13
ATOM 16729 N N . GLY A 1 26 ? -5.293 -1.164 12.278 1.00 0.00 26 GLY A N 13
ATOM 16730 C CA . GLY A 1 26 ? -4.127 -0.354 12.575 1.00 0.00 26 GLY A CA 13
ATOM 16731 C C . GLY A 1 26 ? -2.987 -0.608 11.607 1.00 0.00 26 GLY A C 13
ATOM 16732 O O . GLY A 1 26 ? -1.819 -0.432 11.954 1.00 0.00 26 GLY A O 13
ATOM 16736 N N . ALA A 1 27 ? -3.329 -1.024 10.392 1.00 0.00 27 ALA A N 13
ATOM 16737 C CA . ALA A 1 27 ? -2.328 -1.304 9.369 1.00 0.00 27 ALA A CA 13
ATOM 16738 C C . ALA A 1 27 ? -2.401 -0.288 8.236 1.00 0.00 27 ALA A C 13
ATOM 16739 O O . ALA A 1 27 ? -2.194 -0.627 7.071 1.00 0.00 27 ALA A O 13
ATOM 16746 N N . VAL A 1 28 ? -2.698 0.960 8.583 1.00 0.00 28 VAL A N 13
ATOM 16747 C CA . VAL A 1 28 ? -2.799 2.025 7.594 1.00 0.00 28 VAL A CA 13
ATOM 16748 C C . VAL A 1 28 ? -2.269 3.344 8.146 1.00 0.00 28 VAL A C 13
ATOM 16749 O O . VAL A 1 28 ? -2.928 4.001 8.953 1.00 0.00 28 VAL A O 13
ATOM 16762 N N . TRP A 1 29 ? -1.075 3.725 7.706 1.00 0.00 29 TRP A N 13
ATOM 16763 C CA . TRP A 1 29 ? -0.455 4.967 8.152 1.00 0.00 29 TRP A CA 13
ATOM 16764 C C . TRP A 1 29 ? 0.334 5.612 7.018 1.00 0.00 29 TRP A C 13
ATOM 16765 O O . TRP A 1 29 ? 1.359 5.087 6.582 1.00 0.00 29 TRP A O 13
ATOM 16786 N N . LEU A 1 30 ? -0.153 6.752 6.542 1.00 0.00 30 LEU A N 13
ATOM 16787 C CA . LEU A 1 30 ? 0.502 7.470 5.455 1.00 0.00 30 LEU A CA 13
ATOM 16788 C C . LEU A 1 30 ? 1.395 8.583 5.993 1.00 0.00 30 LEU A C 13
ATOM 16789 O O . LEU A 1 30 ? 0.917 9.529 6.620 1.00 0.00 30 LEU A O 13
ATOM 16805 N N . ASN A 1 31 ? 2.696 8.464 5.742 1.00 0.00 31 ASN A N 13
ATOM 16806 C CA . ASN A 1 31 ? 3.660 9.461 6.198 1.00 0.00 31 ASN A CA 13
ATOM 16807 C C . ASN A 1 31 ? 3.576 9.655 7.710 1.00 0.00 31 ASN A C 13
ATOM 16808 O O . ASN A 1 31 ? 3.425 10.778 8.195 1.00 0.00 31 ASN A O 13
ATOM 16819 N N . GLY A 1 32 ? 3.674 8.556 8.450 1.00 0.00 32 GLY A N 13
ATOM 16820 C CA . GLY A 1 32 ? 3.608 8.627 9.898 1.00 0.00 32 GLY A CA 13
ATOM 16821 C C . GLY A 1 32 ? 2.326 9.271 10.390 1.00 0.00 32 GLY A C 13
ATOM 16822 O O . GLY A 1 32 ? 2.330 9.992 11.388 1.00 0.00 32 GLY A O 13
ATOM 16826 N N . SER A 1 33 ? 1.229 9.012 9.687 1.00 0.00 33 SER A N 13
ATOM 16827 C CA . SER A 1 33 ? -0.066 9.572 10.058 1.00 0.00 33 SER A CA 13
ATOM 16828 C C . SER A 1 33 ? -1.187 8.573 9.789 1.00 0.00 33 SER A C 13
ATOM 16829 O O . SER A 1 33 ? -1.358 8.107 8.663 1.00 0.00 33 SER A O 13
ATOM 16837 N N . CYS A 1 34 ? -1.947 8.247 10.829 1.00 0.00 34 CYS A N 13
ATOM 16838 C CA . CYS A 1 34 ? -3.051 7.303 10.703 1.00 0.00 34 CYS A CA 13
ATOM 16839 C C . CYS A 1 34 ? -4.080 7.800 9.691 1.00 0.00 34 CYS A C 13
ATOM 16840 O O . CYS A 1 34 ? -4.481 8.963 9.720 1.00 0.00 34 CYS A O 13
ATOM 16848 N N . ALA A 1 35 ? -4.501 6.911 8.798 1.00 0.00 35 ALA A N 13
ATOM 16849 C CA . ALA A 1 35 ? -5.482 7.259 7.778 1.00 0.00 35 ALA A CA 13
ATOM 16850 C C . ALA A 1 35 ? -6.515 6.150 7.606 1.00 0.00 35 ALA A C 13
ATOM 16851 O O . ALA A 1 35 ? -6.283 5.005 7.997 1.00 0.00 35 ALA A O 13
ATOM 16858 N N . LYS A 1 36 ? -7.656 6.497 7.020 1.00 0.00 36 LYS A N 13
ATOM 16859 C CA . LYS A 1 36 ? -8.726 5.531 6.796 1.00 0.00 36 LYS A CA 13
ATOM 16860 C C . LYS A 1 36 ? -8.461 4.712 5.536 1.00 0.00 36 LYS A C 13
ATOM 16861 O O . LYS A 1 36 ? -7.350 4.709 5.008 1.00 0.00 36 LYS A O 13
ATOM 16880 N N . ALA A 1 37 ? -9.491 4.018 5.057 1.00 0.00 37 ALA A N 13
ATOM 16881 C CA . ALA A 1 37 ? -9.366 3.196 3.859 1.00 0.00 37 ALA A CA 13
ATOM 16882 C C . ALA A 1 37 ? -9.828 3.955 2.618 1.00 0.00 37 ALA A C 13
ATOM 16883 O O . ALA A 1 37 ? -10.277 3.353 1.642 1.00 0.00 37 ALA A O 13
ATOM 16890 N N . SER A 1 38 ? -9.714 5.278 2.660 1.00 0.00 38 SER A N 13
ATOM 16891 C CA . SER A 1 38 ? -10.118 6.117 1.539 1.00 0.00 38 SER A CA 13
ATOM 16892 C C . SER A 1 38 ? -9.235 7.358 1.440 1.00 0.00 38 SER A C 13
ATOM 16893 O O . SER A 1 38 ? -9.674 8.408 0.972 1.00 0.00 38 SER A O 13
ATOM 16901 N N . LYS A 1 39 ? -7.989 7.229 1.885 1.00 0.00 39 LYS A N 13
ATOM 16902 C CA . LYS A 1 39 ? -7.047 8.342 1.846 1.00 0.00 39 LYS A CA 13
ATOM 16903 C C . LYS A 1 39 ? -6.168 8.267 0.603 1.00 0.00 39 LYS A C 13
ATOM 16904 O O . LYS A 1 39 ? -5.368 7.342 0.450 1.00 0.00 39 LYS A O 13
ATOM 16923 N N . GLU A 1 40 ? -6.322 9.244 -0.284 1.00 0.00 40 GLU A N 13
ATOM 16924 C CA . GLU A 1 40 ? -5.540 9.288 -1.515 1.00 0.00 40 GLU A CA 13
ATOM 16925 C C . GLU A 1 40 ? -4.064 9.525 -1.214 1.00 0.00 40 GLU A C 13
ATOM 16926 O O . GLU A 1 40 ? -3.716 10.381 -0.402 1.00 0.00 40 GLU A O 13
ATOM 16938 N N . VAL A 1 41 ? -3.201 8.761 -1.876 1.00 0.00 41 VAL A N 13
ATOM 16939 C CA . VAL A 1 41 ? -1.762 8.889 -1.678 1.00 0.00 41 VAL A CA 13
ATOM 16940 C C . VAL A 1 41 ? -1.102 9.567 -2.874 1.00 0.00 41 VAL A C 13
ATOM 16941 O O . VAL A 1 41 ? -1.727 9.753 -3.919 1.00 0.00 41 VAL A O 13
ATOM 16954 N N . LYS A 1 42 ? 0.166 9.933 -2.715 1.00 0.00 42 LYS A N 13
ATOM 16955 C CA . LYS A 1 42 ? 0.911 10.590 -3.781 1.00 0.00 42 LYS A CA 13
ATOM 16956 C C . LYS A 1 42 ? 2.254 9.903 -4.009 1.00 0.00 42 LYS A C 13
ATOM 16957 O O . LYS A 1 42 ? 2.583 8.925 -3.337 1.00 0.00 42 LYS A O 13
ATOM 16976 N N . ALA A 1 43 ? 3.023 10.419 -4.961 1.00 0.00 43 ALA A N 13
ATOM 16977 C CA . ALA A 1 43 ? 4.330 9.855 -5.277 1.00 0.00 43 ALA A CA 13
ATOM 16978 C C . ALA A 1 43 ? 5.378 10.297 -4.262 1.00 0.00 43 ALA A C 13
ATOM 16979 O O . ALA A 1 43 ? 5.232 11.332 -3.614 1.00 0.00 43 ALA A O 13
ATOM 16986 N N . GLY A 1 44 ? 6.436 9.504 -4.131 1.00 0.00 44 GLY A N 13
ATOM 16987 C CA . GLY A 1 44 ? 7.495 9.827 -3.194 1.00 0.00 44 GLY A CA 13
ATOM 16988 C C . GLY A 1 44 ? 7.003 9.886 -1.761 1.00 0.00 44 GLY A C 13
ATOM 16989 O O . GLY A 1 44 ? 7.555 10.617 -0.937 1.00 0.00 44 GLY A O 13
ATOM 16993 N N . ASP A 1 45 ? 5.964 9.114 -1.462 1.00 0.00 45 ASP A N 13
ATOM 16994 C CA . ASP A 1 45 ? 5.396 9.078 -0.118 1.00 0.00 45 ASP A CA 13
ATOM 16995 C C . ASP A 1 45 ? 5.704 7.751 0.565 1.00 0.00 45 ASP A C 13
ATOM 16996 O O . ASP A 1 45 ? 6.042 6.766 -0.093 1.00 0.00 45 ASP A O 13
ATOM 17005 N N . THR A 1 46 ? 5.583 7.728 1.888 1.00 0.00 46 THR A N 13
ATOM 17006 C CA . THR A 1 46 ? 5.848 6.518 2.658 1.00 0.00 46 THR A CA 13
ATOM 17007 C C . THR A 1 46 ? 4.589 5.666 2.781 1.00 0.00 46 THR A C 13
ATOM 17008 O O . THR A 1 46 ? 3.475 6.156 2.604 1.00 0.00 46 THR A O 13
ATOM 17019 N N . ILE A 1 47 ? 4.776 4.386 3.087 1.00 0.00 47 ILE A N 13
ATOM 17020 C CA . ILE A 1 47 ? 3.656 3.464 3.234 1.00 0.00 47 ILE A CA 13
ATOM 17021 C C . ILE A 1 47 ? 3.909 2.474 4.367 1.00 0.00 47 ILE A C 13
ATOM 17022 O O . ILE A 1 47 ? 4.658 1.511 4.208 1.00 0.00 47 ILE A O 13
ATOM 17038 N N . SER A 1 48 ? 3.279 2.719 5.511 1.00 0.00 48 SER A N 13
ATOM 17039 C CA . SER A 1 48 ? 3.437 1.850 6.671 1.00 0.00 48 SER A CA 13
ATOM 17040 C C . SER A 1 48 ? 2.463 0.678 6.615 1.00 0.00 48 SER A C 13
ATOM 17041 O O . SER A 1 48 ? 1.409 0.761 5.985 1.00 0.00 48 SER A O 13
ATOM 17049 N N . LEU A 1 49 ? 2.825 -0.415 7.280 1.00 0.00 49 LEU A N 13
ATOM 17050 C CA . LEU A 1 49 ? 1.986 -1.606 7.311 1.00 0.00 49 LEU A CA 13
ATOM 17051 C C . LEU A 1 49 ? 2.157 -2.353 8.630 1.00 0.00 49 LEU A C 13
ATOM 17052 O O . LEU A 1 49 ? 3.274 -2.694 9.021 1.00 0.00 49 LEU A O 13
ATOM 17068 N N . HIS A 1 50 ? 1.046 -2.600 9.315 1.00 0.00 50 HIS A N 13
ATOM 17069 C CA . HIS A 1 50 ? 1.075 -3.301 10.593 1.00 0.00 50 HIS A CA 13
ATOM 17070 C C . HIS A 1 50 ? 0.921 -4.806 10.395 1.00 0.00 50 HIS A C 13
ATOM 17071 O O . HIS A 1 50 ? 0.097 -5.257 9.599 1.00 0.00 50 HIS A O 13
ATOM 17086 N N . TYR A 1 51 ? 1.718 -5.576 11.128 1.00 0.00 51 TYR A N 13
ATOM 17087 C CA . TYR A 1 51 ? 1.670 -7.030 11.038 1.00 0.00 51 TYR A CA 13
ATOM 17088 C C . TYR A 1 51 ? 1.855 -7.664 12.413 1.00 0.00 51 TYR A C 13
ATOM 17089 O O . TYR A 1 51 ? 2.112 -6.970 13.397 1.00 0.00 51 TYR A O 13
ATOM 17107 N N . LEU A 1 52 ? 1.723 -8.984 12.474 1.00 0.00 52 LEU A N 13
ATOM 17108 C CA . LEU A 1 52 ? 1.877 -9.710 13.730 1.00 0.00 52 LEU A CA 13
ATOM 17109 C C . LEU A 1 52 ? 3.347 -9.825 14.116 1.00 0.00 52 LEU A C 13
ATOM 17110 O O . LEU A 1 52 ? 3.689 -9.852 15.299 1.00 0.00 52 LEU A O 13
ATOM 17126 N N . LYS A 1 53 ? 4.214 -9.891 13.111 1.00 0.00 53 LYS A N 13
ATOM 17127 C CA . LYS A 1 53 ? 5.648 -10.003 13.344 1.00 0.00 53 LYS A CA 13
ATOM 17128 C C . LYS A 1 53 ? 6.270 -8.633 13.599 1.00 0.00 53 LYS A C 13
ATOM 17129 O O . LYS A 1 53 ? 7.270 -8.516 14.307 1.00 0.00 53 LYS A O 13
ATOM 17148 N N . GLY A 1 54 ? 5.673 -7.598 13.015 1.00 0.00 54 GLY A N 13
ATOM 17149 C CA . GLY A 1 54 ? 6.185 -6.252 13.193 1.00 0.00 54 GLY A CA 13
ATOM 17150 C C . GLY A 1 54 ? 5.502 -5.245 12.286 1.00 0.00 54 GLY A C 13
ATOM 17151 O O . GLY A 1 54 ? 4.279 -5.261 12.141 1.00 0.00 54 GLY A O 13
ATOM 17155 N N . ILE A 1 55 ? 6.292 -4.367 11.678 1.00 0.00 55 ILE A N 13
ATOM 17156 C CA . ILE A 1 55 ? 5.756 -3.347 10.783 1.00 0.00 55 ILE A CA 13
ATOM 17157 C C . ILE A 1 55 ? 6.683 -3.115 9.595 1.00 0.00 55 ILE A C 13
ATOM 17158 O O . ILE A 1 55 ? 7.905 -3.102 9.740 1.00 0.00 55 ILE A O 13
ATOM 17174 N N . GLU A 1 56 ? 6.092 -2.926 8.419 1.00 0.00 56 GLU A N 13
ATOM 17175 C CA . GLU A 1 56 ? 6.863 -2.688 7.204 1.00 0.00 56 GLU A CA 13
ATOM 17176 C C . GLU A 1 56 ? 6.517 -1.332 6.600 1.00 0.00 56 GLU A C 13
ATOM 17177 O O . GLU A 1 56 ? 5.350 -1.033 6.348 1.00 0.00 56 GLU A O 13
ATOM 17189 N N . GLU A 1 57 ? 7.540 -0.514 6.373 1.00 0.00 57 GLU A N 13
ATOM 17190 C CA . GLU A 1 57 ? 7.345 0.813 5.800 1.00 0.00 57 GLU A CA 13
ATOM 17191 C C . GLU A 1 57 ? 7.936 0.894 4.396 1.00 0.00 57 GLU A C 13
ATOM 17192 O O . GLU A 1 57 ? 9.154 0.879 4.223 1.00 0.00 57 GLU A O 13
ATOM 17204 N N . TYR A 1 58 ? 7.064 0.984 3.397 1.00 0.00 58 TYR A N 13
ATOM 17205 C CA . TYR A 1 58 ? 7.499 1.072 2.008 1.00 0.00 58 TYR A CA 13
ATOM 17206 C C . TYR A 1 58 ? 7.559 2.525 1.551 1.00 0.00 58 TYR A C 13
ATOM 17207 O O . TYR A 1 58 ? 7.266 3.441 2.318 1.00 0.00 58 TYR A O 13
ATOM 17225 N N . THR A 1 59 ? 7.942 2.729 0.296 1.00 0.00 59 THR A N 13
ATOM 17226 C CA . THR A 1 59 ? 8.041 4.071 -0.265 1.00 0.00 59 THR A CA 13
ATOM 17227 C C . THR A 1 59 ? 7.512 4.104 -1.694 1.00 0.00 59 THR A C 13
ATOM 17228 O O . THR A 1 59 ? 7.942 3.325 -2.544 1.00 0.00 59 THR A O 13
ATOM 17239 N N . ILE A 1 60 ? 6.576 5.012 -1.951 1.00 0.00 60 ILE A N 13
ATOM 17240 C CA . ILE A 1 60 ? 5.989 5.147 -3.278 1.00 0.00 60 ILE A CA 13
ATOM 17241 C C . ILE A 1 60 ? 6.926 5.897 -4.217 1.00 0.00 60 ILE A C 13
ATOM 17242 O O . ILE A 1 60 ? 7.254 7.061 -3.986 1.00 0.00 60 ILE A O 13
ATOM 17258 N N . LEU A 1 61 ? 7.355 5.222 -5.276 1.00 0.00 61 LEU A N 13
ATOM 17259 C CA . LEU A 1 61 ? 8.255 5.822 -6.254 1.00 0.00 61 LEU A CA 13
ATOM 17260 C C . LEU A 1 61 ? 7.481 6.629 -7.293 1.00 0.00 61 LEU A C 13
ATOM 17261 O O . LEU A 1 61 ? 8.046 7.485 -7.974 1.00 0.00 61 LEU A O 13
ATOM 17277 N N . GLN A 1 62 ? 6.184 6.354 -7.412 1.00 0.00 62 GLN A N 13
ATOM 17278 C CA . GLN A 1 62 ? 5.339 7.057 -8.370 1.00 0.00 62 GLN A CA 13
ATOM 17279 C C . GLN A 1 62 ? 3.883 6.621 -8.234 1.00 0.00 62 GLN A C 13
ATOM 17280 O O . GLN A 1 62 ? 3.576 5.659 -7.529 1.00 0.00 62 GLN A O 13
ATOM 17294 N N . ILE A 1 63 ? 2.990 7.335 -8.912 1.00 0.00 63 ILE A N 13
ATOM 17295 C CA . ILE A 1 63 ? 1.567 7.023 -8.867 1.00 0.00 63 ILE A CA 13
ATOM 17296 C C . ILE A 1 63 ? 0.995 6.859 -10.273 1.00 0.00 63 ILE A C 13
ATOM 17297 O O . ILE A 1 63 ? 0.600 7.837 -10.909 1.00 0.00 63 ILE A O 13
ATOM 17313 N N . PRO A 1 64 ? 0.941 5.615 -10.781 1.00 0.00 64 PRO A N 13
ATOM 17314 C CA . PRO A 1 64 ? 0.413 5.332 -12.120 1.00 0.00 64 PRO A CA 13
ATOM 17315 C C . PRO A 1 64 ? -1.096 5.542 -12.213 1.00 0.00 64 PRO A C 13
ATOM 17316 O O . PRO A 1 64 ? -1.660 5.582 -13.306 1.00 0.00 64 PRO A O 13
ATOM 17327 N N . ALA A 1 65 ? -1.744 5.678 -11.061 1.00 0.00 65 ALA A N 13
ATOM 17328 C CA . ALA A 1 65 ? -3.187 5.884 -11.016 1.00 0.00 65 ALA A CA 13
ATOM 17329 C C . ALA A 1 65 ? -3.928 4.724 -11.671 1.00 0.00 65 ALA A C 13
ATOM 17330 O O . ALA A 1 65 ? -5.002 4.906 -12.246 1.00 0.00 65 ALA A O 13
ATOM 17337 N N . LEU A 1 66 ? -3.349 3.531 -11.580 1.00 0.00 66 LEU A N 13
ATOM 17338 C CA . LEU A 1 66 ? -3.956 2.341 -12.165 1.00 0.00 66 LEU A CA 13
ATOM 17339 C C . LEU A 1 66 ? -4.932 1.691 -11.187 1.00 0.00 66 LEU A C 13
ATOM 17340 O O . LEU A 1 66 ? -5.173 2.212 -10.098 1.00 0.00 66 LEU A O 13
ATOM 17356 N N . LYS A 1 67 ? -5.490 0.552 -11.585 1.00 0.00 67 LYS A N 13
ATOM 17357 C CA . LYS A 1 67 ? -6.441 -0.167 -10.744 1.00 0.00 67 LYS A CA 13
ATOM 17358 C C . LYS A 1 67 ? -5.839 -1.476 -10.238 1.00 0.00 67 LYS A C 13
ATOM 17359 O O . LYS A 1 67 ? -6.128 -1.912 -9.123 1.00 0.00 67 LYS A O 13
ATOM 17378 N N . ASN A 1 68 ? -5.005 -2.098 -11.064 1.00 0.00 68 ASN A N 13
ATOM 17379 C CA . ASN A 1 68 ? -4.366 -3.358 -10.699 1.00 0.00 68 ASN A CA 13
ATOM 17380 C C . ASN A 1 68 ? -3.090 -3.576 -11.505 1.00 0.00 68 ASN A C 13
ATOM 17381 O O . ASN A 1 68 ? -3.103 -3.518 -12.734 1.00 0.00 68 ASN A O 13
ATOM 17392 N N . VAL A 1 69 ? -1.989 -3.827 -10.804 1.00 0.00 69 VAL A N 13
ATOM 17393 C CA . VAL A 1 69 ? -0.704 -4.055 -11.454 1.00 0.00 69 VAL A CA 13
ATOM 17394 C C . VAL A 1 69 ? -0.249 -5.504 -11.280 1.00 0.00 69 VAL A C 13
ATOM 17395 O O . VAL A 1 69 ? -0.335 -6.060 -10.185 1.00 0.00 69 VAL A O 13
ATOM 17408 N N . PRO A 1 70 ? 0.244 -6.138 -12.360 1.00 0.00 70 PRO A N 13
ATOM 17409 C CA . PRO A 1 70 ? 0.712 -7.528 -12.312 1.00 0.00 70 PRO A CA 13
ATOM 17410 C C . PRO A 1 70 ? 1.944 -7.693 -11.429 1.00 0.00 70 PRO A C 13
ATOM 17411 O O . PRO A 1 70 ? 2.295 -6.794 -10.663 1.00 0.00 70 PRO A O 13
ATOM 17422 N N . ARG A 1 71 ? 2.596 -8.846 -11.538 1.00 0.00 71 ARG A N 13
ATOM 17423 C CA . ARG A 1 71 ? 3.787 -9.128 -10.750 1.00 0.00 71 ARG A CA 13
ATOM 17424 C C . ARG A 1 71 ? 5.052 -8.842 -11.553 1.00 0.00 71 ARG A C 13
ATOM 17425 O O . ARG A 1 71 ? 6.058 -9.539 -11.417 1.00 0.00 71 ARG A O 13
ATOM 17446 N N . LYS A 1 72 ? 4.995 -7.812 -12.390 1.00 0.00 72 LYS A N 13
ATOM 17447 C CA . LYS A 1 72 ? 6.136 -7.432 -13.214 1.00 0.00 72 LYS A CA 13
ATOM 17448 C C . LYS A 1 72 ? 6.481 -5.959 -13.015 1.00 0.00 72 LYS A C 13
ATOM 17449 O O . LYS A 1 72 ? 7.648 -5.600 -12.856 1.00 0.00 72 LYS A O 13
ATOM 17468 N N . ASP A 1 73 ? 5.457 -5.112 -13.019 1.00 0.00 73 ASP A N 13
ATOM 17469 C CA . ASP A 1 73 ? 5.651 -3.679 -12.835 1.00 0.00 73 ASP A CA 13
ATOM 17470 C C . ASP A 1 73 ? 5.246 -3.252 -11.427 1.00 0.00 73 ASP A C 13
ATOM 17471 O O . ASP A 1 73 ? 4.831 -2.114 -11.208 1.00 0.00 73 ASP A O 13
ATOM 17480 N N . THR A 1 74 ? 5.372 -4.172 -10.475 1.00 0.00 74 THR A N 13
ATOM 17481 C CA . THR A 1 74 ? 5.020 -3.889 -9.088 1.00 0.00 74 THR A CA 13
ATOM 17482 C C . THR A 1 74 ? 6.270 -3.639 -8.250 1.00 0.00 74 THR A C 13
ATOM 17483 O O . THR A 1 74 ? 6.279 -3.883 -7.043 1.00 0.00 74 THR A O 13
ATOM 17494 N N . HIS A 1 75 ? 7.323 -3.148 -8.897 1.00 0.00 75 HIS A N 13
ATOM 17495 C CA . HIS A 1 75 ? 8.577 -2.863 -8.208 1.00 0.00 75 HIS A CA 13
ATOM 17496 C C . HIS A 1 75 ? 9.155 -1.518 -8.648 1.00 0.00 75 HIS A C 13
ATOM 17497 O O . HIS A 1 75 ? 10.314 -1.212 -8.368 1.00 0.00 75 HIS A O 13
ATOM 17512 N N . LEU A 1 76 ? 8.343 -0.718 -9.337 1.00 0.00 76 LEU A N 13
ATOM 17513 C CA . LEU A 1 76 ? 8.781 0.590 -9.811 1.00 0.00 76 LEU A CA 13
ATOM 17514 C C . LEU A 1 76 ? 7.924 1.712 -9.222 1.00 0.00 76 LEU A C 13
ATOM 17515 O O . LEU A 1 76 ? 8.226 2.891 -9.404 1.00 0.00 76 LEU A O 13
ATOM 17531 N N . TYR A 1 77 ? 6.854 1.342 -8.520 1.00 0.00 77 TYR A N 13
ATOM 17532 C CA . TYR A 1 77 ? 5.961 2.325 -7.915 1.00 0.00 77 TYR A CA 13
ATOM 17533 C C . TYR A 1 77 ? 6.034 2.272 -6.390 1.00 0.00 77 TYR A C 13
ATOM 17534 O O . TYR A 1 77 ? 5.714 3.249 -5.713 1.00 0.00 77 TYR A O 13
ATOM 17552 N N . ILE A 1 78 ? 6.455 1.131 -5.854 1.00 0.00 78 ILE A N 13
ATOM 17553 C CA . ILE A 1 78 ? 6.566 0.959 -4.410 1.00 0.00 78 ILE A CA 13
ATOM 17554 C C . ILE A 1 78 ? 7.637 -0.072 -4.061 1.00 0.00 78 ILE A C 13
ATOM 17555 O O . ILE A 1 78 ? 7.781 -1.087 -4.743 1.00 0.00 78 ILE A O 13
ATOM 17571 N N . ALA A 1 79 ? 8.385 0.197 -2.997 1.00 0.00 79 ALA A N 13
ATOM 17572 C CA . ALA A 1 79 ? 9.443 -0.706 -2.559 1.00 0.00 79 ALA A CA 13
ATOM 17573 C C . ALA A 1 79 ? 9.641 -0.629 -1.048 1.00 0.00 79 ALA A C 13
ATOM 17574 O O . ALA A 1 79 ? 9.451 0.425 -0.441 1.00 0.00 79 ALA A O 13
ATOM 17581 N N . PRO A 1 80 ? 10.027 -1.752 -0.416 1.00 0.00 80 PRO A N 13
ATOM 17582 C CA . PRO A 1 80 ? 10.250 -1.805 1.031 1.00 0.00 80 PRO A CA 13
ATOM 17583 C C . PRO A 1 80 ? 11.521 -1.070 1.448 1.00 0.00 80 PRO A C 13
ATOM 17584 O O . PRO A 1 80 ? 12.631 -1.551 1.219 1.00 0.00 80 PRO A O 13
ATOM 17595 N N . LYS A 1 81 ? 11.349 0.096 2.059 1.00 0.00 81 LYS A N 13
ATOM 17596 C CA . LYS A 1 81 ? 12.481 0.899 2.507 1.00 0.00 81 LYS A CA 13
ATOM 17597 C C . LYS A 1 81 ? 13.189 0.229 3.681 1.00 0.00 81 LYS A C 13
ATOM 17598 O O . LYS A 1 81 ? 12.709 0.270 4.814 1.00 0.00 81 LYS A O 13
ATOM 17617 N N . THR A 1 82 ? 14.333 -0.387 3.403 1.00 0.00 82 THR A N 13
ATOM 17618 C CA . THR A 1 82 ? 15.106 -1.066 4.436 1.00 0.00 82 THR A CA 13
ATOM 17619 C C . THR A 1 82 ? 16.604 -0.888 4.202 1.00 0.00 82 THR A C 13
ATOM 17620 O O . THR A 1 82 ? 17.073 -0.928 3.065 1.00 0.00 82 THR A O 13
ATOM 17631 N N . LYS A 1 83 ? 17.347 -0.692 5.286 1.00 0.00 83 LYS A N 13
ATOM 17632 C CA . LYS A 1 83 ? 18.792 -0.510 5.199 1.00 0.00 83 LYS A CA 13
ATOM 17633 C C . LYS A 1 83 ? 19.500 -1.235 6.339 1.00 0.00 83 LYS A C 13
ATOM 17634 O O . LYS A 1 83 ? 20.542 -0.789 6.819 1.00 0.00 83 LYS A O 13
ATOM 17653 N N . GLU A 1 84 ? 18.927 -2.355 6.768 1.00 0.00 84 GLU A N 13
ATOM 17654 C CA . GLU A 1 84 ? 19.503 -3.142 7.851 1.00 0.00 84 GLU A CA 13
ATOM 17655 C C . GLU A 1 84 ? 20.154 -4.413 7.314 1.00 0.00 84 GLU A C 13
ATOM 17656 O O . GLU A 1 84 ? 21.368 -4.596 7.537 1.00 0.00 84 GLU A O 13
ATOM 17668 N N . MET A 1 1 ? -4.608 7.559 -6.531 1.00 0.00 1 MET A N 14
ATOM 17669 C CA . MET A 1 1 ? -4.774 6.267 -5.817 1.00 0.00 1 MET A CA 14
ATOM 17670 C C . MET A 1 1 ? -4.831 6.474 -4.307 1.00 0.00 1 MET A C 14
ATOM 17671 O O . MET A 1 1 ? -4.520 7.554 -3.807 1.00 0.00 1 MET A O 14
ATOM 17687 N N . ARG A 1 2 ? -5.228 5.431 -3.587 1.00 0.00 2 ARG A N 14
ATOM 17688 C CA . ARG A 1 2 ? -5.325 5.494 -2.133 1.00 0.00 2 ARG A CA 14
ATOM 17689 C C . ARG A 1 2 ? -4.666 4.277 -1.493 1.00 0.00 2 ARG A C 14
ATOM 17690 O O . ARG A 1 2 ? -4.561 3.220 -2.114 1.00 0.00 2 ARG A O 14
ATOM 17711 N N . ILE A 1 3 ? -4.222 4.433 -0.250 1.00 0.00 3 ILE A N 14
ATOM 17712 C CA . ILE A 1 3 ? -3.570 3.347 0.477 1.00 0.00 3 ILE A CA 14
ATOM 17713 C C . ILE A 1 3 ? -4.403 2.068 0.448 1.00 0.00 3 ILE A C 14
ATOM 17714 O O . ILE A 1 3 ? -3.870 0.968 0.585 1.00 0.00 3 ILE A O 14
ATOM 17730 N N . ASP A 1 4 ? -5.712 2.218 0.272 1.00 0.00 4 ASP A N 14
ATOM 17731 C CA . ASP A 1 4 ? -6.607 1.069 0.230 1.00 0.00 4 ASP A CA 14
ATOM 17732 C C . ASP A 1 4 ? -6.442 0.284 -1.069 1.00 0.00 4 ASP A C 14
ATOM 17733 O O . ASP A 1 4 ? -6.202 -0.919 -1.045 1.00 0.00 4 ASP A O 14
ATOM 17742 N N . LYS A 1 5 ? -6.583 0.964 -2.201 1.00 0.00 5 LYS A N 14
ATOM 17743 C CA . LYS A 1 5 ? -6.457 0.316 -3.505 1.00 0.00 5 LYS A CA 14
ATOM 17744 C C . LYS A 1 5 ? -5.020 0.354 -4.032 1.00 0.00 5 LYS A C 14
ATOM 17745 O O . LYS A 1 5 ? -4.729 -0.205 -5.090 1.00 0.00 5 LYS A O 14
ATOM 17764 N N . PHE A 1 6 ? -4.128 1.030 -3.311 1.00 0.00 6 PHE A N 14
ATOM 17765 C CA . PHE A 1 6 ? -2.737 1.150 -3.739 1.00 0.00 6 PHE A CA 14
ATOM 17766 C C . PHE A 1 6 ? -1.929 -0.116 -3.462 1.00 0.00 6 PHE A C 14
ATOM 17767 O O . PHE A 1 6 ? -1.516 -0.812 -4.390 1.00 0.00 6 PHE A O 14
ATOM 17784 N N . LEU A 1 7 ? -1.685 -0.399 -2.186 1.00 0.00 7 LEU A N 14
ATOM 17785 C CA . LEU A 1 7 ? -0.901 -1.569 -1.801 1.00 0.00 7 LEU A CA 14
ATOM 17786 C C . LEU A 1 7 ? -1.712 -2.856 -1.906 1.00 0.00 7 LEU A C 14
ATOM 17787 O O . LEU A 1 7 ? -1.157 -3.953 -1.861 1.00 0.00 7 LEU A O 14
ATOM 17803 N N . GLN A 1 8 ? -3.023 -2.720 -2.044 1.00 0.00 8 GLN A N 14
ATOM 17804 C CA . GLN A 1 8 ? -3.898 -3.878 -2.151 1.00 0.00 8 GLN A CA 14
ATOM 17805 C C . GLN A 1 8 ? -4.084 -4.303 -3.607 1.00 0.00 8 GLN A C 14
ATOM 17806 O O . GLN A 1 8 ? -4.521 -5.419 -3.884 1.00 0.00 8 GLN A O 14
ATOM 17820 N N . SER A 1 9 ? -3.750 -3.409 -4.536 1.00 0.00 9 SER A N 14
ATOM 17821 C CA . SER A 1 9 ? -3.883 -3.703 -5.958 1.00 0.00 9 SER A CA 14
ATOM 17822 C C . SER A 1 9 ? -2.544 -4.122 -6.559 1.00 0.00 9 SER A C 14
ATOM 17823 O O . SER A 1 9 ? -2.474 -5.071 -7.340 1.00 0.00 9 SER A O 14
ATOM 17831 N N . VAL A 1 10 ? -1.484 -3.407 -6.191 1.00 0.00 10 VAL A N 14
ATOM 17832 C CA . VAL A 1 10 ? -0.148 -3.703 -6.697 1.00 0.00 10 VAL A CA 14
ATOM 17833 C C . VAL A 1 10 ? 0.217 -5.170 -6.488 1.00 0.00 10 VAL A C 14
ATOM 17834 O O . VAL A 1 10 ? 0.694 -5.837 -7.404 1.00 0.00 10 VAL A O 14
ATOM 17847 N N . GLY A 1 11 ? -0.013 -5.667 -5.277 1.00 0.00 11 GLY A N 14
ATOM 17848 C CA . GLY A 1 11 ? 0.298 -7.051 -4.972 1.00 0.00 11 GLY A CA 14
ATOM 17849 C C . GLY A 1 11 ? 1.011 -7.208 -3.644 1.00 0.00 11 GLY A C 14
ATOM 17850 O O . GLY A 1 11 ? 2.125 -7.727 -3.586 1.00 0.00 11 GLY A O 14
ATOM 17854 N N . LEU A 1 12 ? 0.364 -6.760 -2.573 1.00 0.00 12 LEU A N 14
ATOM 17855 C CA . LEU A 1 12 ? 0.939 -6.854 -1.236 1.00 0.00 12 LEU A CA 14
ATOM 17856 C C . LEU A 1 12 ? -0.011 -7.591 -0.297 1.00 0.00 12 LEU A C 14
ATOM 17857 O O . LEU A 1 12 ? 0.415 -8.411 0.516 1.00 0.00 12 LEU A O 14
ATOM 17873 N N . VAL A 1 13 ? -1.300 -7.295 -0.422 1.00 0.00 13 VAL A N 14
ATOM 17874 C CA . VAL A 1 13 ? -2.315 -7.928 0.408 1.00 0.00 13 VAL A CA 14
ATOM 17875 C C . VAL A 1 13 ? -3.620 -8.098 -0.365 1.00 0.00 13 VAL A C 14
ATOM 17876 O O . VAL A 1 13 ? -4.052 -7.194 -1.080 1.00 0.00 13 VAL A O 14
ATOM 17889 N N . LYS A 1 14 ? -4.241 -9.264 -0.218 1.00 0.00 14 LYS A N 14
ATOM 17890 C CA . LYS A 1 14 ? -5.497 -9.553 -0.905 1.00 0.00 14 LYS A CA 14
ATOM 17891 C C . LYS A 1 14 ? -6.568 -8.530 -0.538 1.00 0.00 14 LYS A C 14
ATOM 17892 O O . LYS A 1 14 ? -6.448 -7.824 0.463 1.00 0.00 14 LYS A O 14
ATOM 17911 N N . ARG A 1 15 ? -7.612 -8.456 -1.356 1.00 0.00 15 ARG A N 14
ATOM 17912 C CA . ARG A 1 15 ? -8.705 -7.518 -1.119 1.00 0.00 15 ARG A CA 14
ATOM 17913 C C . ARG A 1 15 ? -10.051 -8.153 -1.455 1.00 0.00 15 ARG A C 14
ATOM 17914 O O . ARG A 1 15 ? -10.127 -9.343 -1.760 1.00 0.00 15 ARG A O 14
ATOM 17935 N N . ARG A 1 16 ? -11.111 -7.351 -1.395 1.00 0.00 16 ARG A N 14
ATOM 17936 C CA . ARG A 1 16 ? -12.457 -7.832 -1.691 1.00 0.00 16 ARG A CA 14
ATOM 17937 C C . ARG A 1 16 ? -12.949 -8.779 -0.601 1.00 0.00 16 ARG A C 14
ATOM 17938 O O . ARG A 1 16 ? -12.801 -9.997 -0.708 1.00 0.00 16 ARG A O 14
ATOM 17959 N N . VAL A 1 17 ? -13.536 -8.211 0.448 1.00 0.00 17 VAL A N 14
ATOM 17960 C CA . VAL A 1 17 ? -14.051 -9.003 1.559 1.00 0.00 17 VAL A CA 14
ATOM 17961 C C . VAL A 1 17 ? -14.956 -8.162 2.457 1.00 0.00 17 VAL A C 14
ATOM 17962 O O . VAL A 1 17 ? -14.859 -8.218 3.683 1.00 0.00 17 VAL A O 14
ATOM 17975 N N . LEU A 1 18 ? -15.837 -7.384 1.836 1.00 0.00 18 LEU A N 14
ATOM 17976 C CA . LEU A 1 18 ? -16.760 -6.531 2.577 1.00 0.00 18 LEU A CA 14
ATOM 17977 C C . LEU A 1 18 ? -16.005 -5.484 3.389 1.00 0.00 18 LEU A C 14
ATOM 17978 O O . LEU A 1 18 ? -15.507 -5.769 4.478 1.00 0.00 18 LEU A O 14
ATOM 17994 N N . ALA A 1 19 ? -15.924 -4.271 2.851 1.00 0.00 19 ALA A N 14
ATOM 17995 C CA . ALA A 1 19 ? -15.231 -3.180 3.525 1.00 0.00 19 ALA A CA 14
ATOM 17996 C C . ALA A 1 19 ? -13.756 -3.507 3.730 1.00 0.00 19 ALA A C 14
ATOM 17997 O O . ALA A 1 19 ? -13.349 -4.666 3.639 1.00 0.00 19 ALA A O 14
ATOM 18004 N N . THR A 1 20 ? -12.959 -2.481 4.007 1.00 0.00 20 THR A N 14
ATOM 18005 C CA . THR A 1 20 ? -11.528 -2.660 4.226 1.00 0.00 20 THR A CA 14
ATOM 18006 C C . THR A 1 20 ? -11.261 -3.295 5.586 1.00 0.00 20 THR A C 14
ATOM 18007 O O . THR A 1 20 ? -12.187 -3.537 6.360 1.00 0.00 20 THR A O 14
ATOM 18018 N N . ASP A 1 21 ? -9.990 -3.563 5.870 1.00 0.00 21 ASP A N 14
ATOM 18019 C CA . ASP A 1 21 ? -9.604 -4.173 7.139 1.00 0.00 21 ASP A CA 14
ATOM 18020 C C . ASP A 1 21 ? -8.436 -3.424 7.777 1.00 0.00 21 ASP A C 14
ATOM 18021 O O . ASP A 1 21 ? -8.426 -3.185 8.985 1.00 0.00 21 ASP A O 14
ATOM 18030 N N . MET A 1 22 ? -7.453 -3.057 6.958 1.00 0.00 22 MET A N 14
ATOM 18031 C CA . MET A 1 22 ? -6.277 -2.336 7.443 1.00 0.00 22 MET A CA 14
ATOM 18032 C C . MET A 1 22 ? -6.678 -1.139 8.303 1.00 0.00 22 MET A C 14
ATOM 18033 O O . MET A 1 22 ? -6.149 -0.943 9.396 1.00 0.00 22 MET A O 14
ATOM 18047 N N . CYS A 1 23 ? -7.616 -0.343 7.800 1.00 0.00 23 CYS A N 14
ATOM 18048 C CA . CYS A 1 23 ? -8.087 0.832 8.524 1.00 0.00 23 CYS A CA 14
ATOM 18049 C C . CYS A 1 23 ? -8.716 0.439 9.861 1.00 0.00 23 CYS A C 14
ATOM 18050 O O . CYS A 1 23 ? -8.847 1.269 10.761 1.00 0.00 23 CYS A O 14
ATOM 18058 N N . ASN A 1 24 ? -9.104 -0.827 9.985 1.00 0.00 24 ASN A N 14
ATOM 18059 C CA . ASN A 1 24 ? -9.718 -1.320 11.214 1.00 0.00 24 ASN A CA 14
ATOM 18060 C C . ASN A 1 24 ? -8.673 -1.938 12.137 1.00 0.00 24 ASN A C 14
ATOM 18061 O O . ASN A 1 24 ? -8.619 -1.627 13.327 1.00 0.00 24 ASN A O 14
ATOM 18072 N N . VAL A 1 25 ? -7.845 -2.818 11.582 1.00 0.00 25 VAL A N 14
ATOM 18073 C CA . VAL A 1 25 ? -6.802 -3.480 12.357 1.00 0.00 25 VAL A CA 14
ATOM 18074 C C . VAL A 1 25 ? -5.763 -2.480 12.853 1.00 0.00 25 VAL A C 14
ATOM 18075 O O . VAL A 1 25 ? -5.140 -2.682 13.896 1.00 0.00 25 VAL A O 14
ATOM 18088 N N . GLY A 1 26 ? -5.579 -1.401 12.098 1.00 0.00 26 GLY A N 14
ATOM 18089 C CA . GLY A 1 26 ? -4.613 -0.388 12.477 1.00 0.00 26 GLY A CA 14
ATOM 18090 C C . GLY A 1 26 ? -3.296 -0.543 11.743 1.00 0.00 26 GLY A C 14
ATOM 18091 O O . GLY A 1 26 ? -2.235 -0.619 12.364 1.00 0.00 26 GLY A O 14
ATOM 18095 N N . ALA A 1 27 ? -3.363 -0.593 10.416 1.00 0.00 27 ALA A N 14
ATOM 18096 C CA . ALA A 1 27 ? -2.169 -0.745 9.594 1.00 0.00 27 ALA A CA 14
ATOM 18097 C C . ALA A 1 27 ? -1.961 0.467 8.693 1.00 0.00 27 ALA A C 14
ATOM 18098 O O . ALA A 1 27 ? -0.829 0.882 8.446 1.00 0.00 27 ALA A O 14
ATOM 18105 N N . VAL A 1 28 ? -3.060 1.029 8.200 1.00 0.00 28 VAL A N 14
ATOM 18106 C CA . VAL A 1 28 ? -3.000 2.186 7.327 1.00 0.00 28 VAL A CA 14
ATOM 18107 C C . VAL A 1 28 ? -2.302 3.359 8.009 1.00 0.00 28 VAL A C 14
ATOM 18108 O O . VAL A 1 28 ? -2.846 3.972 8.928 1.00 0.00 28 VAL A O 14
ATOM 18121 N N . TRP A 1 29 ? -1.093 3.665 7.552 1.00 0.00 29 TRP A N 14
ATOM 18122 C CA . TRP A 1 29 ? -0.317 4.763 8.113 1.00 0.00 29 TRP A CA 14
ATOM 18123 C C . TRP A 1 29 ? 0.431 5.509 7.015 1.00 0.00 29 TRP A C 14
ATOM 18124 O O . TRP A 1 29 ? 1.437 5.026 6.494 1.00 0.00 29 TRP A O 14
ATOM 18145 N N . LEU A 1 30 ? -0.070 6.687 6.665 1.00 0.00 30 LEU A N 14
ATOM 18146 C CA . LEU A 1 30 ? 0.545 7.504 5.626 1.00 0.00 30 LEU A CA 14
ATOM 18147 C C . LEU A 1 30 ? 1.439 8.579 6.235 1.00 0.00 30 LEU A C 14
ATOM 18148 O O . LEU A 1 30 ? 0.990 9.384 7.051 1.00 0.00 30 LEU A O 14
ATOM 18164 N N . ASN A 1 31 ? 2.705 8.588 5.832 1.00 0.00 31 ASN A N 14
ATOM 18165 C CA . ASN A 1 31 ? 3.663 9.566 6.336 1.00 0.00 31 ASN A CA 14
ATOM 18166 C C . ASN A 1 31 ? 3.827 9.441 7.848 1.00 0.00 31 ASN A C 14
ATOM 18167 O O . ASN A 1 31 ? 4.101 10.425 8.536 1.00 0.00 31 ASN A O 14
ATOM 18178 N N . GLY A 1 32 ? 3.659 8.225 8.360 1.00 0.00 32 GLY A N 14
ATOM 18179 C CA . GLY A 1 32 ? 3.794 7.996 9.786 1.00 0.00 32 GLY A CA 14
ATOM 18180 C C . GLY A 1 32 ? 2.586 8.472 10.570 1.00 0.00 32 GLY A C 14
ATOM 18181 O O . GLY A 1 32 ? 2.701 8.831 11.741 1.00 0.00 32 GLY A O 14
ATOM 18185 N N . SER A 1 33 ? 1.426 8.473 9.922 1.00 0.00 33 SER A N 14
ATOM 18186 C CA . SER A 1 33 ? 0.192 8.906 10.567 1.00 0.00 33 SER A CA 14
ATOM 18187 C C . SER A 1 33 ? -0.975 8.010 10.165 1.00 0.00 33 SER A C 14
ATOM 18188 O O . SER A 1 33 ? -1.119 7.648 8.997 1.00 0.00 33 SER A O 14
ATOM 18196 N N . CYS A 1 34 ? -1.806 7.654 11.140 1.00 0.00 34 CYS A N 14
ATOM 18197 C CA . CYS A 1 34 ? -2.960 6.799 10.888 1.00 0.00 34 CYS A CA 14
ATOM 18198 C C . CYS A 1 34 ? -3.896 7.435 9.863 1.00 0.00 34 CYS A C 14
ATOM 18199 O O . CYS A 1 34 ? -4.238 8.612 9.968 1.00 0.00 34 CYS A O 14
ATOM 18207 N N . ALA A 1 35 ? -4.305 6.645 8.877 1.00 0.00 35 ALA A N 14
ATOM 18208 C CA . ALA A 1 35 ? -5.203 7.127 7.834 1.00 0.00 35 ALA A CA 14
ATOM 18209 C C . ALA A 1 35 ? -6.484 6.305 7.792 1.00 0.00 35 ALA A C 14
ATOM 18210 O O . ALA A 1 35 ? -6.735 5.483 8.674 1.00 0.00 35 ALA A O 14
ATOM 18217 N N . LYS A 1 36 ? -7.294 6.529 6.763 1.00 0.00 36 LYS A N 14
ATOM 18218 C CA . LYS A 1 36 ? -8.550 5.808 6.608 1.00 0.00 36 LYS A CA 14
ATOM 18219 C C . LYS A 1 36 ? -8.491 4.869 5.407 1.00 0.00 36 LYS A C 14
ATOM 18220 O O . LYS A 1 36 ? -7.424 4.639 4.838 1.00 0.00 36 LYS A O 14
ATOM 18239 N N . ALA A 1 37 ? -9.645 4.330 5.026 1.00 0.00 37 ALA A N 14
ATOM 18240 C CA . ALA A 1 37 ? -9.722 3.419 3.891 1.00 0.00 37 ALA A CA 14
ATOM 18241 C C . ALA A 1 37 ? -10.128 4.157 2.618 1.00 0.00 37 ALA A C 14
ATOM 18242 O O . ALA A 1 37 ? -10.688 3.563 1.696 1.00 0.00 37 ALA A O 14
ATOM 18249 N N . SER A 1 38 ? -9.842 5.454 2.573 1.00 0.00 38 SER A N 14
ATOM 18250 C CA . SER A 1 38 ? -10.178 6.272 1.413 1.00 0.00 38 SER A CA 14
ATOM 18251 C C . SER A 1 38 ? -9.296 7.516 1.349 1.00 0.00 38 SER A C 14
ATOM 18252 O O . SER A 1 38 ? -9.695 8.542 0.798 1.00 0.00 38 SER A O 14
ATOM 18260 N N . LYS A 1 39 ? -8.097 7.420 1.917 1.00 0.00 39 LYS A N 14
ATOM 18261 C CA . LYS A 1 39 ? -7.165 8.540 1.921 1.00 0.00 39 LYS A CA 14
ATOM 18262 C C . LYS A 1 39 ? -6.259 8.497 0.696 1.00 0.00 39 LYS A C 14
ATOM 18263 O O . LYS A 1 39 ? -5.395 7.628 0.581 1.00 0.00 39 LYS A O 14
ATOM 18282 N N . GLU A 1 40 ? -6.463 9.440 -0.219 1.00 0.00 40 GLU A N 14
ATOM 18283 C CA . GLU A 1 40 ? -5.665 9.510 -1.438 1.00 0.00 40 GLU A CA 14
ATOM 18284 C C . GLU A 1 40 ? -4.182 9.647 -1.114 1.00 0.00 40 GLU A C 14
ATOM 18285 O O . GLU A 1 40 ? -3.797 10.412 -0.230 1.00 0.00 40 GLU A O 14
ATOM 18297 N N . VAL A 1 41 ? -3.352 8.901 -1.837 1.00 0.00 41 VAL A N 14
ATOM 18298 C CA . VAL A 1 41 ? -1.910 8.939 -1.626 1.00 0.00 41 VAL A CA 14
ATOM 18299 C C . VAL A 1 41 ? -1.211 9.687 -2.758 1.00 0.00 41 VAL A C 14
ATOM 18300 O O . VAL A 1 41 ? -1.857 10.175 -3.685 1.00 0.00 41 VAL A O 14
ATOM 18313 N N . LYS A 1 42 ? 0.113 9.770 -2.675 1.00 0.00 42 LYS A N 14
ATOM 18314 C CA . LYS A 1 42 ? 0.899 10.457 -3.692 1.00 0.00 42 LYS A CA 14
ATOM 18315 C C . LYS A 1 42 ? 2.210 9.723 -3.955 1.00 0.00 42 LYS A C 14
ATOM 18316 O O . LYS A 1 42 ? 2.556 8.777 -3.247 1.00 0.00 42 LYS A O 14
ATOM 18335 N N . ALA A 1 43 ? 2.935 10.165 -4.977 1.00 0.00 43 ALA A N 14
ATOM 18336 C CA . ALA A 1 43 ? 4.208 9.549 -5.333 1.00 0.00 43 ALA A CA 14
ATOM 18337 C C . ALA A 1 43 ? 5.304 9.958 -4.355 1.00 0.00 43 ALA A C 14
ATOM 18338 O O . ALA A 1 43 ? 5.215 10.999 -3.705 1.00 0.00 43 ALA A O 14
ATOM 18345 N N . GLY A 1 44 ? 6.339 9.129 -4.255 1.00 0.00 44 GLY A N 14
ATOM 18346 C CA . GLY A 1 44 ? 7.437 9.422 -3.353 1.00 0.00 44 GLY A CA 14
ATOM 18347 C C . GLY A 1 44 ? 6.987 9.535 -1.909 1.00 0.00 44 GLY A C 14
ATOM 18348 O O . GLY A 1 44 ? 7.574 10.280 -1.126 1.00 0.00 44 GLY A O 14
ATOM 18352 N N . ASP A 1 45 ? 5.941 8.793 -1.559 1.00 0.00 45 ASP A N 14
ATOM 18353 C CA . ASP A 1 45 ? 5.412 8.813 -0.199 1.00 0.00 45 ASP A CA 14
ATOM 18354 C C . ASP A 1 45 ? 5.750 7.520 0.534 1.00 0.00 45 ASP A C 14
ATOM 18355 O O . ASP A 1 45 ? 6.210 6.553 -0.072 1.00 0.00 45 ASP A O 14
ATOM 18364 N N . THR A 1 46 ? 5.519 7.508 1.843 1.00 0.00 46 THR A N 14
ATOM 18365 C CA . THR A 1 46 ? 5.800 6.332 2.657 1.00 0.00 46 THR A CA 14
ATOM 18366 C C . THR A 1 46 ? 4.514 5.582 2.993 1.00 0.00 46 THR A C 14
ATOM 18367 O O . THR A 1 46 ? 3.503 6.188 3.350 1.00 0.00 46 THR A O 14
ATOM 18378 N N . ILE A 1 47 ? 4.562 4.259 2.878 1.00 0.00 47 ILE A N 14
ATOM 18379 C CA . ILE A 1 47 ? 3.406 3.421 3.169 1.00 0.00 47 ILE A CA 14
ATOM 18380 C C . ILE A 1 47 ? 3.699 2.478 4.332 1.00 0.00 47 ILE A C 14
ATOM 18381 O O . ILE A 1 47 ? 4.352 1.448 4.159 1.00 0.00 47 ILE A O 14
ATOM 18397 N N . SER A 1 48 ? 3.218 2.839 5.517 1.00 0.00 48 SER A N 14
ATOM 18398 C CA . SER A 1 48 ? 3.434 2.028 6.710 1.00 0.00 48 SER A CA 14
ATOM 18399 C C . SER A 1 48 ? 2.387 0.922 6.822 1.00 0.00 48 SER A C 14
ATOM 18400 O O . SER A 1 48 ? 1.280 1.044 6.299 1.00 0.00 48 SER A O 14
ATOM 18408 N N . LEU A 1 49 ? 2.750 -0.154 7.514 1.00 0.00 49 LEU A N 14
ATOM 18409 C CA . LEU A 1 49 ? 1.852 -1.286 7.705 1.00 0.00 49 LEU A CA 14
ATOM 18410 C C . LEU A 1 49 ? 2.148 -1.987 9.027 1.00 0.00 49 LEU A C 14
ATOM 18411 O O . LEU A 1 49 ? 3.189 -2.624 9.184 1.00 0.00 49 LEU A O 14
ATOM 18427 N N . HIS A 1 50 ? 1.226 -1.863 9.975 1.00 0.00 50 HIS A N 14
ATOM 18428 C CA . HIS A 1 50 ? 1.389 -2.481 11.287 1.00 0.00 50 HIS A CA 14
ATOM 18429 C C . HIS A 1 50 ? 0.948 -3.940 11.263 1.00 0.00 50 HIS A C 14
ATOM 18430 O O . HIS A 1 50 ? -0.216 -4.243 11.004 1.00 0.00 50 HIS A O 14
ATOM 18445 N N . TYR A 1 51 ? 1.887 -4.840 11.537 1.00 0.00 51 TYR A N 14
ATOM 18446 C CA . TYR A 1 51 ? 1.597 -6.269 11.548 1.00 0.00 51 TYR A CA 14
ATOM 18447 C C . TYR A 1 51 ? 1.985 -6.893 12.884 1.00 0.00 51 TYR A C 14
ATOM 18448 O O . TYR A 1 51 ? 2.419 -6.198 13.803 1.00 0.00 51 TYR A O 14
ATOM 18466 N N . LEU A 1 52 ? 1.826 -8.209 12.986 1.00 0.00 52 LEU A N 14
ATOM 18467 C CA . LEU A 1 52 ? 2.160 -8.926 14.211 1.00 0.00 52 LEU A CA 14
ATOM 18468 C C . LEU A 1 52 ? 3.668 -8.953 14.430 1.00 0.00 52 LEU A C 14
ATOM 18469 O O . LEU A 1 52 ? 4.159 -8.569 15.492 1.00 0.00 52 LEU A O 14
ATOM 18485 N N . LYS A 1 53 ? 4.398 -9.409 13.418 1.00 0.00 53 LYS A N 14
ATOM 18486 C CA . LYS A 1 53 ? 5.852 -9.486 13.499 1.00 0.00 53 LYS A CA 14
ATOM 18487 C C . LYS A 1 53 ? 6.458 -8.101 13.700 1.00 0.00 53 LYS A C 14
ATOM 18488 O O . LYS A 1 53 ? 7.533 -7.960 14.283 1.00 0.00 53 LYS A O 14
ATOM 18507 N N . GLY A 1 54 ? 5.761 -7.078 13.212 1.00 0.00 54 GLY A N 14
ATOM 18508 C CA . GLY A 1 54 ? 6.248 -5.718 13.349 1.00 0.00 54 GLY A CA 14
ATOM 18509 C C . GLY A 1 54 ? 5.702 -4.796 12.277 1.00 0.00 54 GLY A C 14
ATOM 18510 O O . GLY A 1 54 ? 4.498 -4.778 12.018 1.00 0.00 54 GLY A O 14
ATOM 18514 N N . ILE A 1 55 ? 6.588 -4.027 11.654 1.00 0.00 55 ILE A N 14
ATOM 18515 C CA . ILE A 1 55 ? 6.190 -3.097 10.604 1.00 0.00 55 ILE A CA 14
ATOM 18516 C C . ILE A 1 55 ? 7.050 -3.272 9.359 1.00 0.00 55 ILE A C 14
ATOM 18517 O O . ILE A 1 55 ? 8.240 -3.577 9.451 1.00 0.00 55 ILE A O 14
ATOM 18533 N N . GLU A 1 56 ? 6.442 -3.075 8.194 1.00 0.00 56 GLU A N 14
ATOM 18534 C CA . GLU A 1 56 ? 7.154 -3.209 6.928 1.00 0.00 56 GLU A CA 14
ATOM 18535 C C . GLU A 1 56 ? 7.671 -1.855 6.452 1.00 0.00 56 GLU A C 14
ATOM 18536 O O . GLU A 1 56 ? 8.859 -1.696 6.171 1.00 0.00 56 GLU A O 14
ATOM 18548 N N . GLU A 1 57 ? 6.770 -0.882 6.366 1.00 0.00 57 GLU A N 14
ATOM 18549 C CA . GLU A 1 57 ? 7.131 0.460 5.927 1.00 0.00 57 GLU A CA 14
ATOM 18550 C C . GLU A 1 57 ? 7.655 0.445 4.495 1.00 0.00 57 GLU A C 14
ATOM 18551 O O . GLU A 1 57 ? 8.782 0.022 4.239 1.00 0.00 57 GLU A O 14
ATOM 18563 N N . TYR A 1 58 ? 6.829 0.913 3.564 1.00 0.00 58 TYR A N 14
ATOM 18564 C CA . TYR A 1 58 ? 7.207 0.959 2.158 1.00 0.00 58 TYR A CA 14
ATOM 18565 C C . TYR A 1 58 ? 7.312 2.403 1.676 1.00 0.00 58 TYR A C 14
ATOM 18566 O O . TYR A 1 58 ? 7.097 3.341 2.444 1.00 0.00 58 TYR A O 14
ATOM 18584 N N . THR A 1 59 ? 7.646 2.574 0.402 1.00 0.00 59 THR A N 14
ATOM 18585 C CA . THR A 1 59 ? 7.781 3.904 -0.179 1.00 0.00 59 THR A CA 14
ATOM 18586 C C . THR A 1 59 ? 7.317 3.915 -1.633 1.00 0.00 59 THR A C 14
ATOM 18587 O O . THR A 1 59 ? 7.862 3.200 -2.474 1.00 0.00 59 THR A O 14
ATOM 18598 N N . ILE A 1 60 ? 6.310 4.733 -1.920 1.00 0.00 60 ILE A N 14
ATOM 18599 C CA . ILE A 1 60 ? 5.775 4.839 -3.272 1.00 0.00 60 ILE A CA 14
ATOM 18600 C C . ILE A 1 60 ? 6.757 5.552 -4.195 1.00 0.00 60 ILE A C 14
ATOM 18601 O O . ILE A 1 60 ? 7.154 6.689 -3.936 1.00 0.00 60 ILE A O 14
ATOM 18617 N N . LEU A 1 61 ? 7.147 4.877 -5.269 1.00 0.00 61 LEU A N 14
ATOM 18618 C CA . LEU A 1 61 ? 8.085 5.444 -6.232 1.00 0.00 61 LEU A CA 14
ATOM 18619 C C . LEU A 1 61 ? 7.355 6.229 -7.319 1.00 0.00 61 LEU A C 14
ATOM 18620 O O . LEU A 1 61 ? 7.955 7.056 -8.006 1.00 0.00 61 LEU A O 14
ATOM 18636 N N . GLN A 1 62 ? 6.060 5.969 -7.474 1.00 0.00 62 GLN A N 14
ATOM 18637 C CA . GLN A 1 62 ? 5.258 6.657 -8.479 1.00 0.00 62 GLN A CA 14
ATOM 18638 C C . GLN A 1 62 ? 3.794 6.239 -8.391 1.00 0.00 62 GLN A C 14
ATOM 18639 O O . GLN A 1 62 ? 3.474 5.165 -7.883 1.00 0.00 62 GLN A O 14
ATOM 18653 N N . ILE A 1 63 ? 2.909 7.097 -8.891 1.00 0.00 63 ILE A N 14
ATOM 18654 C CA . ILE A 1 63 ? 1.478 6.817 -8.870 1.00 0.00 63 ILE A CA 14
ATOM 18655 C C . ILE A 1 63 ? 0.922 6.694 -10.286 1.00 0.00 63 ILE A C 14
ATOM 18656 O O . ILE A 1 63 ? 0.444 7.672 -10.860 1.00 0.00 63 ILE A O 14
ATOM 18672 N N . PRO A 1 64 ? 0.980 5.485 -10.870 1.00 0.00 64 PRO A N 14
ATOM 18673 C CA . PRO A 1 64 ? 0.480 5.238 -12.226 1.00 0.00 64 PRO A CA 14
ATOM 18674 C C . PRO A 1 64 ? -1.044 5.287 -12.307 1.00 0.00 64 PRO A C 14
ATOM 18675 O O . PRO A 1 64 ? -1.616 5.261 -13.397 1.00 0.00 64 PRO A O 14
ATOM 18686 N N . ALA A 1 65 ? -1.698 5.356 -11.150 1.00 0.00 65 ALA A N 14
ATOM 18687 C CA . ALA A 1 65 ? -3.155 5.407 -11.098 1.00 0.00 65 ALA A CA 14
ATOM 18688 C C . ALA A 1 65 ? -3.766 4.133 -11.672 1.00 0.00 65 ALA A C 14
ATOM 18689 O O . ALA A 1 65 ? -4.846 4.161 -12.262 1.00 0.00 65 ALA A O 14
ATOM 18696 N N . LEU A 1 66 ? -3.067 3.017 -11.492 1.00 0.00 66 LEU A N 14
ATOM 18697 C CA . LEU A 1 66 ? -3.539 1.730 -11.992 1.00 0.00 66 LEU A CA 14
ATOM 18698 C C . LEU A 1 66 ? -4.342 0.995 -10.923 1.00 0.00 66 LEU A C 14
ATOM 18699 O O . LEU A 1 66 ? -3.886 0.831 -9.792 1.00 0.00 66 LEU A O 14
ATOM 18715 N N . LYS A 1 67 ? -5.542 0.554 -11.290 1.00 0.00 67 LYS A N 14
ATOM 18716 C CA . LYS A 1 67 ? -6.408 -0.164 -10.365 1.00 0.00 67 LYS A CA 14
ATOM 18717 C C . LYS A 1 67 ? -5.873 -1.566 -10.083 1.00 0.00 67 LYS A C 14
ATOM 18718 O O . LYS A 1 67 ? -6.188 -2.164 -9.055 1.00 0.00 67 LYS A O 14
ATOM 18737 N N . ASN A 1 68 ? -5.063 -2.086 -11.002 1.00 0.00 68 ASN A N 14
ATOM 18738 C CA . ASN A 1 68 ? -4.488 -3.418 -10.847 1.00 0.00 68 ASN A CA 14
ATOM 18739 C C . ASN A 1 68 ? -3.201 -3.553 -11.657 1.00 0.00 68 ASN A C 14
ATOM 18740 O O . ASN A 1 68 ? -3.227 -3.553 -12.887 1.00 0.00 68 ASN A O 14
ATOM 18751 N N . VAL A 1 69 ? -2.078 -3.671 -10.956 1.00 0.00 69 VAL A N 14
ATOM 18752 C CA . VAL A 1 69 ? -0.781 -3.809 -11.609 1.00 0.00 69 VAL A CA 14
ATOM 18753 C C . VAL A 1 69 ? -0.334 -5.270 -11.639 1.00 0.00 69 VAL A C 14
ATOM 18754 O O . VAL A 1 69 ? -0.402 -5.966 -10.626 1.00 0.00 69 VAL A O 14
ATOM 18767 N N . PRO A 1 70 ? 0.133 -5.758 -12.803 1.00 0.00 70 PRO A N 14
ATOM 18768 C CA . PRO A 1 70 ? 0.591 -7.144 -12.948 1.00 0.00 70 PRO A CA 14
ATOM 18769 C C . PRO A 1 70 ? 1.924 -7.386 -12.248 1.00 0.00 70 PRO A C 14
ATOM 18770 O O . PRO A 1 70 ? 2.454 -6.501 -11.578 1.00 0.00 70 PRO A O 14
ATOM 18781 N N . ARG A 1 71 ? 2.462 -8.591 -12.410 1.00 0.00 71 ARG A N 14
ATOM 18782 C CA . ARG A 1 71 ? 3.735 -8.947 -11.793 1.00 0.00 71 ARG A CA 14
ATOM 18783 C C . ARG A 1 71 ? 4.897 -8.651 -12.735 1.00 0.00 71 ARG A C 14
ATOM 18784 O O . ARG A 1 71 ? 5.744 -9.509 -12.985 1.00 0.00 71 ARG A O 14
ATOM 18805 N N . LYS A 1 72 ? 4.932 -7.429 -13.257 1.00 0.00 72 LYS A N 14
ATOM 18806 C CA . LYS A 1 72 ? 5.991 -7.018 -14.172 1.00 0.00 72 LYS A CA 14
ATOM 18807 C C . LYS A 1 72 ? 6.586 -5.678 -13.748 1.00 0.00 72 LYS A C 14
ATOM 18808 O O . LYS A 1 72 ? 7.768 -5.588 -13.419 1.00 0.00 72 LYS A O 14
ATOM 18827 N N . ASP A 1 73 ? 5.757 -4.639 -13.760 1.00 0.00 73 ASP A N 14
ATOM 18828 C CA . ASP A 1 73 ? 6.200 -3.303 -13.375 1.00 0.00 73 ASP A CA 14
ATOM 18829 C C . ASP A 1 73 ? 5.664 -2.925 -11.998 1.00 0.00 73 ASP A C 14
ATOM 18830 O O . ASP A 1 73 ? 5.472 -1.747 -11.698 1.00 0.00 73 ASP A O 14
ATOM 18839 N N . THR A 1 74 ? 5.424 -3.932 -11.165 1.00 0.00 74 THR A N 14
ATOM 18840 C CA . THR A 1 74 ? 4.910 -3.705 -9.819 1.00 0.00 74 THR A CA 14
ATOM 18841 C C . THR A 1 74 ? 6.047 -3.542 -8.810 1.00 0.00 74 THR A C 14
ATOM 18842 O O . THR A 1 74 ? 5.825 -3.099 -7.682 1.00 0.00 74 THR A O 14
ATOM 18853 N N . HIS A 1 75 ? 7.261 -3.902 -9.217 1.00 0.00 75 HIS A N 14
ATOM 18854 C CA . HIS A 1 75 ? 8.422 -3.791 -8.340 1.00 0.00 75 HIS A CA 14
ATOM 18855 C C . HIS A 1 75 ? 9.171 -2.482 -8.579 1.00 0.00 75 HIS A C 14
ATOM 18856 O O . HIS A 1 75 ? 10.363 -2.379 -8.293 1.00 0.00 75 HIS A O 14
ATOM 18871 N N . LEU A 1 76 ? 8.465 -1.483 -9.101 1.00 0.00 76 LEU A N 14
ATOM 18872 C CA . LEU A 1 76 ? 9.067 -0.182 -9.372 1.00 0.00 76 LEU A CA 14
ATOM 18873 C C . LEU A 1 76 ? 8.139 0.958 -8.950 1.00 0.00 76 LEU A C 14
ATOM 18874 O O . LEU A 1 76 ? 8.358 2.113 -9.314 1.00 0.00 76 LEU A O 14
ATOM 18890 N N . TYR A 1 77 ? 7.104 0.628 -8.183 1.00 0.00 77 TYR A N 14
ATOM 18891 C CA . TYR A 1 77 ? 6.148 1.627 -7.717 1.00 0.00 77 TYR A CA 14
ATOM 18892 C C . TYR A 1 77 ? 6.138 1.716 -6.191 1.00 0.00 77 TYR A C 14
ATOM 18893 O O . TYR A 1 77 ? 5.704 2.719 -5.624 1.00 0.00 77 TYR A O 14
ATOM 18911 N N . ILE A 1 78 ? 6.616 0.664 -5.531 1.00 0.00 78 ILE A N 14
ATOM 18912 C CA . ILE A 1 78 ? 6.658 0.630 -4.074 1.00 0.00 78 ILE A CA 14
ATOM 18913 C C . ILE A 1 78 ? 7.765 -0.297 -3.582 1.00 0.00 78 ILE A C 14
ATOM 18914 O O . ILE A 1 78 ? 7.951 -1.393 -4.111 1.00 0.00 78 ILE A O 14
ATOM 18930 N N . ALA A 1 79 ? 8.499 0.151 -2.569 1.00 0.00 79 ALA A N 14
ATOM 18931 C CA . ALA A 1 79 ? 9.588 -0.638 -2.007 1.00 0.00 79 ALA A CA 14
ATOM 18932 C C . ALA A 1 79 ? 9.600 -0.553 -0.482 1.00 0.00 79 ALA A C 14
ATOM 18933 O O . ALA A 1 79 ? 9.252 0.479 0.092 1.00 0.00 79 ALA A O 14
ATOM 18940 N N . PRO A 1 80 ? 10.002 -1.642 0.196 1.00 0.00 80 PRO A N 14
ATOM 18941 C CA . PRO A 1 80 ? 10.056 -1.685 1.660 1.00 0.00 80 PRO A CA 14
ATOM 18942 C C . PRO A 1 80 ? 11.231 -0.891 2.222 1.00 0.00 80 PRO A C 14
ATOM 18943 O O . PRO A 1 80 ? 12.384 -1.309 2.117 1.00 0.00 80 PRO A O 14
ATOM 18954 N N . LYS A 1 81 ? 10.930 0.257 2.823 1.00 0.00 81 LYS A N 14
ATOM 18955 C CA . LYS A 1 81 ? 11.961 1.107 3.405 1.00 0.00 81 LYS A CA 14
ATOM 18956 C C . LYS A 1 81 ? 12.112 0.832 4.898 1.00 0.00 81 LYS A C 14
ATOM 18957 O O . LYS A 1 81 ? 11.171 0.389 5.556 1.00 0.00 81 LYS A O 14
ATOM 18976 N N . THR A 1 82 ? 13.301 1.098 5.428 1.00 0.00 82 THR A N 14
ATOM 18977 C CA . THR A 1 82 ? 13.573 0.878 6.844 1.00 0.00 82 THR A CA 14
ATOM 18978 C C . THR A 1 82 ? 14.717 1.766 7.324 1.00 0.00 82 THR A C 14
ATOM 18979 O O . THR A 1 82 ? 15.533 2.229 6.527 1.00 0.00 82 THR A O 14
ATOM 18990 N N . LYS A 1 83 ? 14.770 1.997 8.631 1.00 0.00 83 LYS A N 14
ATOM 18991 C CA . LYS A 1 83 ? 15.813 2.829 9.219 1.00 0.00 83 LYS A CA 14
ATOM 18992 C C . LYS A 1 83 ? 16.279 2.256 10.553 1.00 0.00 83 LYS A C 14
ATOM 18993 O O . LYS A 1 83 ? 15.697 1.301 11.068 1.00 0.00 83 LYS A O 14
ATOM 19012 N N . GLU A 1 84 ? 17.334 2.844 11.108 1.00 0.00 84 GLU A N 14
ATOM 19013 C CA . GLU A 1 84 ? 17.879 2.392 12.382 1.00 0.00 84 GLU A CA 14
ATOM 19014 C C . GLU A 1 84 ? 17.513 3.357 13.504 1.00 0.00 84 GLU A C 14
ATOM 19015 O O . GLU A 1 84 ? 16.989 2.892 14.538 1.00 0.00 84 GLU A O 14
ATOM 19027 N N . MET A 1 1 ? -3.984 6.708 -6.669 1.00 0.00 1 MET A N 15
ATOM 19028 C CA . MET A 1 1 ? -4.108 5.405 -5.965 1.00 0.00 1 MET A CA 15
ATOM 19029 C C . MET A 1 1 ? -4.212 5.600 -4.457 1.00 0.00 1 MET A C 15
ATOM 19030 O O . MET A 1 1 ? -3.690 6.572 -3.910 1.00 0.00 1 MET A O 15
ATOM 19046 N N . ARG A 1 2 ? -4.887 4.670 -3.789 1.00 0.00 2 ARG A N 15
ATOM 19047 C CA . ARG A 1 2 ? -5.058 4.739 -2.342 1.00 0.00 2 ARG A CA 15
ATOM 19048 C C . ARG A 1 2 ? -4.400 3.542 -1.662 1.00 0.00 2 ARG A C 15
ATOM 19049 O O . ARG A 1 2 ? -4.289 2.468 -2.250 1.00 0.00 2 ARG A O 15
ATOM 19070 N N . ILE A 1 3 ? -3.968 3.735 -0.420 1.00 0.00 3 ILE A N 15
ATOM 19071 C CA . ILE A 1 3 ? -3.320 2.673 0.345 1.00 0.00 3 ILE A CA 15
ATOM 19072 C C . ILE A 1 3 ? -4.129 1.378 0.304 1.00 0.00 3 ILE A C 15
ATOM 19073 O O . ILE A 1 3 ? -3.576 0.286 0.437 1.00 0.00 3 ILE A O 15
ATOM 19089 N N . ASP A 1 4 ? -5.438 1.506 0.122 1.00 0.00 4 ASP A N 15
ATOM 19090 C CA . ASP A 1 4 ? -6.314 0.341 0.068 1.00 0.00 4 ASP A CA 15
ATOM 19091 C C . ASP A 1 4 ? -6.071 -0.474 -1.199 1.00 0.00 4 ASP A C 15
ATOM 19092 O O . ASP A 1 4 ? -5.806 -1.670 -1.133 1.00 0.00 4 ASP A O 15
ATOM 19101 N N . LYS A 1 5 ? -6.170 0.177 -2.353 1.00 0.00 5 LYS A N 15
ATOM 19102 C CA . LYS A 1 5 ? -5.966 -0.496 -3.635 1.00 0.00 5 LYS A CA 15
ATOM 19103 C C . LYS A 1 5 ? -4.507 -0.437 -4.091 1.00 0.00 5 LYS A C 15
ATOM 19104 O O . LYS A 1 5 ? -4.154 -1.005 -5.125 1.00 0.00 5 LYS A O 15
ATOM 19123 N N . PHE A 1 6 ? -3.667 0.271 -3.341 1.00 0.00 6 PHE A N 15
ATOM 19124 C CA . PHE A 1 6 ? -2.258 0.418 -3.702 1.00 0.00 6 PHE A CA 15
ATOM 19125 C C . PHE A 1 6 ? -1.440 -0.829 -3.370 1.00 0.00 6 PHE A C 15
ATOM 19126 O O . PHE A 1 6 ? -0.957 -1.520 -4.267 1.00 0.00 6 PHE A O 15
ATOM 19143 N N . LEU A 1 7 ? -1.264 -1.097 -2.081 1.00 0.00 7 LEU A N 15
ATOM 19144 C CA . LEU A 1 7 ? -0.478 -2.247 -1.639 1.00 0.00 7 LEU A CA 15
ATOM 19145 C C . LEU A 1 7 ? -1.266 -3.549 -1.733 1.00 0.00 7 LEU A C 15
ATOM 19146 O O . LEU A 1 7 ? -0.698 -4.634 -1.628 1.00 0.00 7 LEU A O 15
ATOM 19162 N N . GLN A 1 8 ? -2.573 -3.440 -1.927 1.00 0.00 8 GLN A N 15
ATOM 19163 C CA . GLN A 1 8 ? -3.425 -4.616 -2.031 1.00 0.00 8 GLN A CA 15
ATOM 19164 C C . GLN A 1 8 ? -3.542 -5.090 -3.479 1.00 0.00 8 GLN A C 15
ATOM 19165 O O . GLN A 1 8 ? -3.894 -6.240 -3.737 1.00 0.00 8 GLN A O 15
ATOM 19179 N N . SER A 1 9 ? -3.245 -4.198 -4.421 1.00 0.00 9 SER A N 15
ATOM 19180 C CA . SER A 1 9 ? -3.319 -4.531 -5.839 1.00 0.00 9 SER A CA 15
ATOM 19181 C C . SER A 1 9 ? -1.970 -5.022 -6.355 1.00 0.00 9 SER A C 15
ATOM 19182 O O . SER A 1 9 ? -1.904 -5.940 -7.173 1.00 0.00 9 SER A O 15
ATOM 19190 N N . VAL A 1 10 ? -0.898 -4.402 -5.874 1.00 0.00 10 VAL A N 15
ATOM 19191 C CA . VAL A 1 10 ? 0.453 -4.770 -6.287 1.00 0.00 10 VAL A CA 15
ATOM 19192 C C . VAL A 1 10 ? 0.698 -6.268 -6.120 1.00 0.00 10 VAL A C 15
ATOM 19193 O O . VAL A 1 10 ? 1.500 -6.860 -6.844 1.00 0.00 10 VAL A O 15
ATOM 19206 N N . GLY A 1 11 ? 0.005 -6.873 -5.162 1.00 0.00 11 GLY A N 15
ATOM 19207 C CA . GLY A 1 11 ? 0.163 -8.296 -4.919 1.00 0.00 11 GLY A CA 15
ATOM 19208 C C . GLY A 1 11 ? 0.783 -8.588 -3.568 1.00 0.00 11 GLY A C 15
ATOM 19209 O O . GLY A 1 11 ? 1.657 -9.446 -3.451 1.00 0.00 11 GLY A O 15
ATOM 19213 N N . LEU A 1 12 ? 0.327 -7.874 -2.544 1.00 0.00 12 LEU A N 15
ATOM 19214 C CA . LEU A 1 12 ? 0.838 -8.060 -1.193 1.00 0.00 12 LEU A CA 15
ATOM 19215 C C . LEU A 1 12 ? -0.265 -8.556 -0.268 1.00 0.00 12 LEU A C 15
ATOM 19216 O O . LEU A 1 12 ? -0.060 -9.469 0.531 1.00 0.00 12 LEU A O 15
ATOM 19232 N N . VAL A 1 13 ? -1.441 -7.948 -0.387 1.00 0.00 13 VAL A N 15
ATOM 19233 C CA . VAL A 1 13 ? -2.584 -8.325 0.435 1.00 0.00 13 VAL A CA 15
ATOM 19234 C C . VAL A 1 13 ? -3.702 -8.914 -0.419 1.00 0.00 13 VAL A C 15
ATOM 19235 O O . VAL A 1 13 ? -4.641 -8.215 -0.798 1.00 0.00 13 VAL A O 15
ATOM 19248 N N . LYS A 1 14 ? -3.595 -10.204 -0.718 1.00 0.00 14 LYS A N 15
ATOM 19249 C CA . LYS A 1 14 ? -4.597 -10.888 -1.527 1.00 0.00 14 LYS A CA 15
ATOM 19250 C C . LYS A 1 14 ? -5.578 -11.653 -0.644 1.00 0.00 14 LYS A C 15
ATOM 19251 O O . LYS A 1 14 ? -6.052 -12.729 -1.012 1.00 0.00 14 LYS A O 15
ATOM 19270 N N . ARG A 1 15 ? -5.878 -11.091 0.522 1.00 0.00 15 ARG A N 15
ATOM 19271 C CA . ARG A 1 15 ? -6.804 -11.719 1.458 1.00 0.00 15 ARG A CA 15
ATOM 19272 C C . ARG A 1 15 ? -8.019 -10.829 1.700 1.00 0.00 15 ARG A C 15
ATOM 19273 O O . ARG A 1 15 ? -7.892 -9.718 2.215 1.00 0.00 15 ARG A O 15
ATOM 19294 N N . ARG A 1 16 ? -9.193 -11.323 1.324 1.00 0.00 16 ARG A N 15
ATOM 19295 C CA . ARG A 1 16 ? -10.433 -10.574 1.498 1.00 0.00 16 ARG A CA 15
ATOM 19296 C C . ARG A 1 16 ? -10.411 -9.286 0.680 1.00 0.00 16 ARG A C 15
ATOM 19297 O O . ARG A 1 16 ? -9.510 -8.461 0.827 1.00 0.00 16 ARG A O 15
ATOM 19318 N N . VAL A 1 17 ? -11.408 -9.122 -0.183 1.00 0.00 17 VAL A N 15
ATOM 19319 C CA . VAL A 1 17 ? -11.502 -7.936 -1.025 1.00 0.00 17 VAL A CA 15
ATOM 19320 C C . VAL A 1 17 ? -12.563 -6.972 -0.503 1.00 0.00 17 VAL A C 15
ATOM 19321 O O . VAL A 1 17 ? -12.450 -5.758 -0.670 1.00 0.00 17 VAL A O 15
ATOM 19334 N N . LEU A 1 18 ? -13.596 -7.523 0.127 1.00 0.00 18 LEU A N 15
ATOM 19335 C CA . LEU A 1 18 ? -14.680 -6.712 0.672 1.00 0.00 18 LEU A CA 15
ATOM 19336 C C . LEU A 1 18 ? -14.265 -6.059 1.986 1.00 0.00 18 LEU A C 15
ATOM 19337 O O . LEU A 1 18 ? -13.770 -6.726 2.895 1.00 0.00 18 LEU A O 15
ATOM 19353 N N . ALA A 1 19 ? -14.474 -4.750 2.080 1.00 0.00 19 ALA A N 15
ATOM 19354 C CA . ALA A 1 19 ? -14.124 -4.004 3.283 1.00 0.00 19 ALA A CA 15
ATOM 19355 C C . ALA A 1 19 ? -12.633 -4.108 3.582 1.00 0.00 19 ALA A C 15
ATOM 19356 O O . ALA A 1 19 ? -11.959 -5.030 3.120 1.00 0.00 19 ALA A O 15
ATOM 19363 N N . THR A 1 20 ? -12.123 -3.159 4.359 1.00 0.00 20 THR A N 15
ATOM 19364 C CA . THR A 1 20 ? -10.711 -3.143 4.722 1.00 0.00 20 THR A CA 15
ATOM 19365 C C . THR A 1 20 ? -10.540 -2.982 6.230 1.00 0.00 20 THR A C 15
ATOM 19366 O O . THR A 1 20 ? -10.756 -1.901 6.777 1.00 0.00 20 THR A O 15
ATOM 19377 N N . ASP A 1 21 ? -10.152 -4.065 6.896 1.00 0.00 21 ASP A N 15
ATOM 19378 C CA . ASP A 1 21 ? -9.953 -4.044 8.340 1.00 0.00 21 ASP A CA 15
ATOM 19379 C C . ASP A 1 21 ? -8.637 -3.361 8.707 1.00 0.00 21 ASP A C 15
ATOM 19380 O O . ASP A 1 21 ? -8.447 -2.936 9.845 1.00 0.00 21 ASP A O 15
ATOM 19389 N N . MET A 1 22 ? -7.730 -3.262 7.739 1.00 0.00 22 MET A N 15
ATOM 19390 C CA . MET A 1 22 ? -6.434 -2.635 7.968 1.00 0.00 22 MET A CA 15
ATOM 19391 C C . MET A 1 22 ? -6.594 -1.199 8.463 1.00 0.00 22 MET A C 15
ATOM 19392 O O . MET A 1 22 ? -5.960 -0.794 9.437 1.00 0.00 22 MET A O 15
ATOM 19406 N N . CYS A 1 23 ? -7.444 -0.434 7.785 1.00 0.00 23 CYS A N 15
ATOM 19407 C CA . CYS A 1 23 ? -7.683 0.957 8.157 1.00 0.00 23 CYS A CA 15
ATOM 19408 C C . CYS A 1 23 ? -8.276 1.058 9.560 1.00 0.00 23 CYS A C 15
ATOM 19409 O O . CYS A 1 23 ? -8.113 2.071 10.240 1.00 0.00 23 CYS A O 15
ATOM 19417 N N . ASN A 1 24 ? -8.966 0.004 9.988 1.00 0.00 24 ASN A N 15
ATOM 19418 C CA . ASN A 1 24 ? -9.583 -0.019 11.310 1.00 0.00 24 ASN A CA 15
ATOM 19419 C C . ASN A 1 24 ? -8.607 -0.541 12.362 1.00 0.00 24 ASN A C 15
ATOM 19420 O O . ASN A 1 24 ? -8.369 0.110 13.379 1.00 0.00 24 ASN A O 15
ATOM 19431 N N . VAL A 1 25 ? -8.049 -1.721 12.111 1.00 0.00 25 VAL A N 15
ATOM 19432 C CA . VAL A 1 25 ? -7.101 -2.333 13.037 1.00 0.00 25 VAL A CA 15
ATOM 19433 C C . VAL A 1 25 ? -5.920 -1.408 13.313 1.00 0.00 25 VAL A C 15
ATOM 19434 O O . VAL A 1 25 ? -5.365 -1.406 14.411 1.00 0.00 25 VAL A O 15
ATOM 19447 N N . GLY A 1 26 ? -5.542 -0.623 12.308 1.00 0.00 26 GLY A N 15
ATOM 19448 C CA . GLY A 1 26 ? -4.430 0.296 12.464 1.00 0.00 26 GLY A CA 15
ATOM 19449 C C . GLY A 1 26 ? -3.265 -0.037 11.550 1.00 0.00 26 GLY A C 15
ATOM 19450 O O . GLY A 1 26 ? -2.126 0.345 11.824 1.00 0.00 26 GLY A O 15
ATOM 19454 N N . ALA A 1 27 ? -3.546 -0.746 10.461 1.00 0.00 27 ALA A N 15
ATOM 19455 C CA . ALA A 1 27 ? -2.511 -1.123 9.507 1.00 0.00 27 ALA A CA 15
ATOM 19456 C C . ALA A 1 27 ? -2.491 -0.170 8.316 1.00 0.00 27 ALA A C 15
ATOM 19457 O O . ALA A 1 27 ? -2.131 -0.556 7.204 1.00 0.00 27 ALA A O 15
ATOM 19464 N N . VAL A 1 28 ? -2.880 1.078 8.558 1.00 0.00 28 VAL A N 15
ATOM 19465 C CA . VAL A 1 28 ? -2.909 2.089 7.508 1.00 0.00 28 VAL A CA 15
ATOM 19466 C C . VAL A 1 28 ? -2.363 3.419 8.017 1.00 0.00 28 VAL A C 15
ATOM 19467 O O . VAL A 1 28 ? -3.011 4.106 8.805 1.00 0.00 28 VAL A O 15
ATOM 19480 N N . TRP A 1 29 ? -1.167 3.774 7.560 1.00 0.00 29 TRP A N 15
ATOM 19481 C CA . TRP A 1 29 ? -0.534 5.022 7.969 1.00 0.00 29 TRP A CA 15
ATOM 19482 C C . TRP A 1 29 ? 0.165 5.688 6.789 1.00 0.00 29 TRP A C 15
ATOM 19483 O O . TRP A 1 29 ? 1.180 5.197 6.297 1.00 0.00 29 TRP A O 15
ATOM 19504 N N . LEU A 1 30 ? -0.388 6.810 6.341 1.00 0.00 30 LEU A N 15
ATOM 19505 C CA . LEU A 1 30 ? 0.181 7.546 5.217 1.00 0.00 30 LEU A CA 15
ATOM 19506 C C . LEU A 1 30 ? 1.050 8.700 5.704 1.00 0.00 30 LEU A C 15
ATOM 19507 O O . LEU A 1 30 ? 0.583 9.578 6.429 1.00 0.00 30 LEU A O 15
ATOM 19523 N N . ASN A 1 31 ? 2.316 8.695 5.298 1.00 0.00 31 ASN A N 15
ATOM 19524 C CA . ASN A 1 31 ? 3.251 9.744 5.691 1.00 0.00 31 ASN A CA 15
ATOM 19525 C C . ASN A 1 31 ? 3.368 9.833 7.209 1.00 0.00 31 ASN A C 15
ATOM 19526 O O . ASN A 1 31 ? 3.514 10.920 7.768 1.00 0.00 31 ASN A O 15
ATOM 19537 N N . GLY A 1 32 ? 3.303 8.682 7.872 1.00 0.00 32 GLY A N 15
ATOM 19538 C CA . GLY A 1 32 ? 3.407 8.653 9.320 1.00 0.00 32 GLY A CA 15
ATOM 19539 C C . GLY A 1 32 ? 2.173 9.210 10.002 1.00 0.00 32 GLY A C 15
ATOM 19540 O O . GLY A 1 32 ? 2.277 9.947 10.983 1.00 0.00 32 GLY A O 15
ATOM 19544 N N . SER A 1 33 ? 1.001 8.855 9.486 1.00 0.00 33 SER A N 15
ATOM 19545 C CA . SER A 1 33 ? -0.258 9.323 10.055 1.00 0.00 33 SER A CA 15
ATOM 19546 C C . SER A 1 33 ? -1.401 8.381 9.690 1.00 0.00 33 SER A C 15
ATOM 19547 O O . SER A 1 33 ? -1.479 7.891 8.564 1.00 0.00 33 SER A O 15
ATOM 19555 N N . CYS A 1 34 ? -2.287 8.132 10.651 1.00 0.00 34 CYS A N 15
ATOM 19556 C CA . CYS A 1 34 ? -3.427 7.248 10.431 1.00 0.00 34 CYS A CA 15
ATOM 19557 C C . CYS A 1 34 ? -4.236 7.688 9.215 1.00 0.00 34 CYS A C 15
ATOM 19558 O O . CYS A 1 34 ? -4.562 8.865 9.068 1.00 0.00 34 CYS A O 15
ATOM 19566 N N . ALA A 1 35 ? -4.556 6.734 8.348 1.00 0.00 35 ALA A N 15
ATOM 19567 C CA . ALA A 1 35 ? -5.326 7.021 7.145 1.00 0.00 35 ALA A CA 15
ATOM 19568 C C . ALA A 1 35 ? -6.412 5.973 6.925 1.00 0.00 35 ALA A C 15
ATOM 19569 O O . ALA A 1 35 ? -6.242 4.806 7.277 1.00 0.00 35 ALA A O 15
ATOM 19576 N N . LYS A 1 36 ? -7.527 6.397 6.339 1.00 0.00 36 LYS A N 15
ATOM 19577 C CA . LYS A 1 36 ? -8.640 5.493 6.073 1.00 0.00 36 LYS A CA 15
ATOM 19578 C C . LYS A 1 36 ? -8.355 4.626 4.851 1.00 0.00 36 LYS A C 15
ATOM 19579 O O . LYS A 1 36 ? -7.227 4.579 4.359 1.00 0.00 36 LYS A O 15
ATOM 19598 N N . ALA A 1 37 ? -9.385 3.941 4.365 1.00 0.00 37 ALA A N 15
ATOM 19599 C CA . ALA A 1 37 ? -9.247 3.075 3.201 1.00 0.00 37 ALA A CA 15
ATOM 19600 C C . ALA A 1 37 ? -9.699 3.786 1.929 1.00 0.00 37 ALA A C 15
ATOM 19601 O O . ALA A 1 37 ? -10.143 3.147 0.975 1.00 0.00 37 ALA A O 15
ATOM 19608 N N . SER A 1 38 ? -9.581 5.109 1.921 1.00 0.00 38 SER A N 15
ATOM 19609 C CA . SER A 1 38 ? -9.977 5.905 0.765 1.00 0.00 38 SER A CA 15
ATOM 19610 C C . SER A 1 38 ? -9.103 7.148 0.636 1.00 0.00 38 SER A C 15
ATOM 19611 O O . SER A 1 38 ? -9.539 8.171 0.111 1.00 0.00 38 SER A O 15
ATOM 19619 N N . LYS A 1 39 ? -7.870 7.052 1.121 1.00 0.00 39 LYS A N 15
ATOM 19620 C CA . LYS A 1 39 ? -6.940 8.172 1.060 1.00 0.00 39 LYS A CA 15
ATOM 19621 C C . LYS A 1 39 ? -5.909 7.964 -0.045 1.00 0.00 39 LYS A C 15
ATOM 19622 O O . LYS A 1 39 ? -5.128 7.014 -0.008 1.00 0.00 39 LYS A O 15
ATOM 19641 N N . GLU A 1 40 ? -5.914 8.857 -1.029 1.00 0.00 40 GLU A N 15
ATOM 19642 C CA . GLU A 1 40 ? -4.979 8.771 -2.145 1.00 0.00 40 GLU A CA 15
ATOM 19643 C C . GLU A 1 40 ? -3.549 9.032 -1.680 1.00 0.00 40 GLU A C 15
ATOM 19644 O O . GLU A 1 40 ? -3.308 9.900 -0.842 1.00 0.00 40 GLU A O 15
ATOM 19656 N N . VAL A 1 41 ? -2.607 8.275 -2.231 1.00 0.00 41 VAL A N 15
ATOM 19657 C CA . VAL A 1 41 ? -1.202 8.423 -1.874 1.00 0.00 41 VAL A CA 15
ATOM 19658 C C . VAL A 1 41 ? -0.461 9.277 -2.896 1.00 0.00 41 VAL A C 15
ATOM 19659 O O . VAL A 1 41 ? -1.028 9.679 -3.912 1.00 0.00 41 VAL A O 15
ATOM 19672 N N . LYS A 1 42 ? 0.810 9.551 -2.621 1.00 0.00 42 LYS A N 15
ATOM 19673 C CA . LYS A 1 42 ? 1.629 10.358 -3.518 1.00 0.00 42 LYS A CA 15
ATOM 19674 C C . LYS A 1 42 ? 2.997 9.716 -3.730 1.00 0.00 42 LYS A C 15
ATOM 19675 O O . LYS A 1 42 ? 3.421 8.861 -2.952 1.00 0.00 42 LYS A O 15
ATOM 19694 N N . ALA A 1 43 ? 3.684 10.136 -4.788 1.00 0.00 43 ALA A N 15
ATOM 19695 C CA . ALA A 1 43 ? 5.003 9.604 -5.102 1.00 0.00 43 ALA A CA 15
ATOM 19696 C C . ALA A 1 43 ? 6.028 10.022 -4.054 1.00 0.00 43 ALA A C 15
ATOM 19697 O O . ALA A 1 43 ? 5.891 11.068 -3.420 1.00 0.00 43 ALA A O 15
ATOM 19704 N N . GLY A 1 44 ? 7.055 9.198 -3.875 1.00 0.00 44 GLY A N 15
ATOM 19705 C CA . GLY A 1 44 ? 8.089 9.499 -2.902 1.00 0.00 44 GLY A CA 15
ATOM 19706 C C . GLY A 1 44 ? 7.535 9.658 -1.500 1.00 0.00 44 GLY A C 15
ATOM 19707 O O . GLY A 1 44 ? 7.970 10.531 -0.749 1.00 0.00 44 GLY A O 15
ATOM 19711 N N . ASP A 1 45 ? 6.571 8.813 -1.148 1.00 0.00 45 ASP A N 15
ATOM 19712 C CA . ASP A 1 45 ? 5.956 8.862 0.173 1.00 0.00 45 ASP A CA 15
ATOM 19713 C C . ASP A 1 45 ? 6.222 7.576 0.948 1.00 0.00 45 ASP A C 15
ATOM 19714 O O . ASP A 1 45 ? 6.774 6.617 0.407 1.00 0.00 45 ASP A O 15
ATOM 19723 N N . THR A 1 46 ? 5.828 7.562 2.217 1.00 0.00 46 THR A N 15
ATOM 19724 C CA . THR A 1 46 ? 6.026 6.394 3.067 1.00 0.00 46 THR A CA 15
ATOM 19725 C C . THR A 1 46 ? 4.715 5.641 3.271 1.00 0.00 46 THR A C 15
ATOM 19726 O O . THR A 1 46 ? 3.643 6.245 3.339 1.00 0.00 46 THR A O 15
ATOM 19737 N N . ILE A 1 47 ? 4.808 4.320 3.370 1.00 0.00 47 ILE A N 15
ATOM 19738 C CA . ILE A 1 47 ? 3.631 3.481 3.569 1.00 0.00 47 ILE A CA 15
ATOM 19739 C C . ILE A 1 47 ? 3.848 2.499 4.716 1.00 0.00 47 ILE A C 15
ATOM 19740 O O . ILE A 1 47 ? 4.488 1.462 4.546 1.00 0.00 47 ILE A O 15
ATOM 19756 N N . SER A 1 48 ? 3.309 2.833 5.884 1.00 0.00 48 SER A N 15
ATOM 19757 C CA . SER A 1 48 ? 3.444 1.979 7.059 1.00 0.00 48 SER A CA 15
ATOM 19758 C C . SER A 1 48 ? 2.379 0.888 7.064 1.00 0.00 48 SER A C 15
ATOM 19759 O O . SER A 1 48 ? 1.302 1.054 6.493 1.00 0.00 48 SER A O 15
ATOM 19767 N N . LEU A 1 49 ? 2.690 -0.230 7.714 1.00 0.00 49 LEU A N 15
ATOM 19768 C CA . LEU A 1 49 ? 1.761 -1.351 7.795 1.00 0.00 49 LEU A CA 15
ATOM 19769 C C . LEU A 1 49 ? 1.878 -2.054 9.145 1.00 0.00 49 LEU A C 15
ATOM 19770 O O . LEU A 1 49 ? 2.980 -2.262 9.652 1.00 0.00 49 LEU A O 15
ATOM 19786 N N . HIS A 1 50 ? 0.737 -2.414 9.721 1.00 0.00 50 HIS A N 15
ATOM 19787 C CA . HIS A 1 50 ? 0.714 -3.090 11.014 1.00 0.00 50 HIS A CA 15
ATOM 19788 C C . HIS A 1 50 ? 0.661 -4.604 10.837 1.00 0.00 50 HIS A C 15
ATOM 19789 O O . HIS A 1 50 ? -0.212 -5.128 10.145 1.00 0.00 50 HIS A O 15
ATOM 19804 N N . TYR A 1 51 ? 1.599 -5.302 11.468 1.00 0.00 51 TYR A N 15
ATOM 19805 C CA . TYR A 1 51 ? 1.659 -6.756 11.382 1.00 0.00 51 TYR A CA 15
ATOM 19806 C C . TYR A 1 51 ? 1.924 -7.372 12.753 1.00 0.00 51 TYR A C 15
ATOM 19807 O O . TYR A 1 51 ? 2.071 -6.660 13.747 1.00 0.00 51 TYR A O 15
ATOM 19825 N N . LEU A 1 52 ? 1.984 -8.699 12.797 1.00 0.00 52 LEU A N 15
ATOM 19826 C CA . LEU A 1 52 ? 2.231 -9.411 14.046 1.00 0.00 52 LEU A CA 15
ATOM 19827 C C . LEU A 1 52 ? 3.698 -9.307 14.450 1.00 0.00 52 LEU A C 15
ATOM 19828 O O . LEU A 1 52 ? 4.020 -9.183 15.632 1.00 0.00 52 LEU A O 15
ATOM 19844 N N . LYS A 1 53 ? 4.583 -9.356 13.460 1.00 0.00 53 LYS A N 15
ATOM 19845 C CA . LYS A 1 53 ? 6.017 -9.268 13.711 1.00 0.00 53 LYS A CA 15
ATOM 19846 C C . LYS A 1 53 ? 6.436 -7.825 13.980 1.00 0.00 53 LYS A C 15
ATOM 19847 O O . LYS A 1 53 ? 7.389 -7.571 14.715 1.00 0.00 53 LYS A O 15
ATOM 19866 N N . GLY A 1 54 ? 5.716 -6.884 13.377 1.00 0.00 54 GLY A N 15
ATOM 19867 C CA . GLY A 1 54 ? 6.028 -5.479 13.563 1.00 0.00 54 GLY A CA 15
ATOM 19868 C C . GLY A 1 54 ? 5.535 -4.618 12.415 1.00 0.00 54 GLY A C 15
ATOM 19869 O O . GLY A 1 54 ? 4.408 -4.782 11.948 1.00 0.00 54 GLY A O 15
ATOM 19873 N N . ILE A 1 55 ? 6.381 -3.699 11.961 1.00 0.00 55 ILE A N 15
ATOM 19874 C CA . ILE A 1 55 ? 6.025 -2.810 10.862 1.00 0.00 55 ILE A CA 15
ATOM 19875 C C . ILE A 1 55 ? 7.026 -2.926 9.717 1.00 0.00 55 ILE A C 15
ATOM 19876 O O . ILE A 1 55 ? 8.236 -2.978 9.940 1.00 0.00 55 ILE A O 15
ATOM 19892 N N . GLU A 1 56 ? 6.515 -2.964 8.491 1.00 0.00 56 GLU A N 15
ATOM 19893 C CA . GLU A 1 56 ? 7.365 -3.071 7.311 1.00 0.00 56 GLU A CA 15
ATOM 19894 C C . GLU A 1 56 ? 7.803 -1.692 6.830 1.00 0.00 56 GLU A C 15
ATOM 19895 O O . GLU A 1 56 ? 8.988 -1.451 6.602 1.00 0.00 56 GLU A O 15
ATOM 19907 N N . GLU A 1 57 ? 6.839 -0.789 6.679 1.00 0.00 57 GLU A N 15
ATOM 19908 C CA . GLU A 1 57 ? 7.125 0.567 6.226 1.00 0.00 57 GLU A CA 15
ATOM 19909 C C . GLU A 1 57 ? 7.730 0.559 4.826 1.00 0.00 57 GLU A C 15
ATOM 19910 O O . GLU A 1 57 ? 8.931 0.347 4.658 1.00 0.00 57 GLU A O 15
ATOM 19922 N N . TYR A 1 58 ? 6.889 0.794 3.824 1.00 0.00 58 TYR A N 15
ATOM 19923 C CA . TYR A 1 58 ? 7.339 0.817 2.436 1.00 0.00 58 TYR A CA 15
ATOM 19924 C C . TYR A 1 58 ? 7.537 2.251 1.954 1.00 0.00 58 TYR A C 15
ATOM 19925 O O . TYR A 1 58 ? 7.326 3.204 2.703 1.00 0.00 58 TYR A O 15
ATOM 19943 N N . THR A 1 59 ? 7.943 2.393 0.698 1.00 0.00 59 THR A N 15
ATOM 19944 C CA . THR A 1 59 ? 8.171 3.710 0.110 1.00 0.00 59 THR A CA 15
ATOM 19945 C C . THR A 1 59 ? 7.607 3.777 -1.305 1.00 0.00 59 THR A C 15
ATOM 19946 O O . THR A 1 59 ? 7.894 2.919 -2.139 1.00 0.00 59 THR A O 15
ATOM 19957 N N . ILE A 1 60 ? 6.804 4.802 -1.569 1.00 0.00 60 ILE A N 15
ATOM 19958 C CA . ILE A 1 60 ? 6.202 4.979 -2.886 1.00 0.00 60 ILE A CA 15
ATOM 19959 C C . ILE A 1 60 ? 7.163 5.685 -3.836 1.00 0.00 60 ILE A C 15
ATOM 19960 O O . ILE A 1 60 ? 7.772 6.694 -3.482 1.00 0.00 60 ILE A O 15
ATOM 19976 N N . LEU A 1 61 ? 7.294 5.147 -5.043 1.00 0.00 61 LEU A N 15
ATOM 19977 C CA . LEU A 1 61 ? 8.182 5.723 -6.046 1.00 0.00 61 LEU A CA 15
ATOM 19978 C C . LEU A 1 61 ? 7.401 6.536 -7.075 1.00 0.00 61 LEU A C 15
ATOM 19979 O O . LEU A 1 61 ? 7.963 7.400 -7.750 1.00 0.00 61 LEU A O 15
ATOM 19995 N N . GLN A 1 62 ? 6.105 6.258 -7.195 1.00 0.00 62 GLN A N 15
ATOM 19996 C CA . GLN A 1 62 ? 5.260 6.969 -8.147 1.00 0.00 62 GLN A CA 15
ATOM 19997 C C . GLN A 1 62 ? 3.803 6.528 -8.028 1.00 0.00 62 GLN A C 15
ATOM 19998 O O . GLN A 1 62 ? 3.505 5.482 -7.453 1.00 0.00 62 GLN A O 15
ATOM 20012 N N . ILE A 1 63 ? 2.902 7.336 -8.579 1.00 0.00 63 ILE A N 15
ATOM 20013 C CA . ILE A 1 63 ? 1.476 7.035 -8.540 1.00 0.00 63 ILE A CA 15
ATOM 20014 C C . ILE A 1 63 ? 0.863 7.100 -9.938 1.00 0.00 63 ILE A C 15
ATOM 20015 O O . ILE A 1 63 ? 0.521 8.179 -10.423 1.00 0.00 63 ILE A O 15
ATOM 20031 N N . PRO A 1 64 ? 0.717 5.943 -10.609 1.00 0.00 64 PRO A N 15
ATOM 20032 C CA . PRO A 1 64 ? 0.143 5.880 -11.956 1.00 0.00 64 PRO A CA 15
ATOM 20033 C C . PRO A 1 64 ? -1.371 6.075 -11.960 1.00 0.00 64 PRO A C 15
ATOM 20034 O O . PRO A 1 64 ? -1.978 6.266 -13.014 1.00 0.00 64 PRO A O 15
ATOM 20045 N N . ALA A 1 65 ? -1.976 6.024 -10.777 1.00 0.00 65 ALA A N 15
ATOM 20046 C CA . ALA A 1 65 ? -3.418 6.194 -10.647 1.00 0.00 65 ALA A CA 15
ATOM 20047 C C . ALA A 1 65 ? -4.169 5.055 -11.330 1.00 0.00 65 ALA A C 15
ATOM 20048 O O . ALA A 1 65 ? -5.060 5.286 -12.149 1.00 0.00 65 ALA A O 15
ATOM 20055 N N . LEU A 1 66 ? -3.805 3.822 -10.987 1.00 0.00 66 LEU A N 15
ATOM 20056 C CA . LEU A 1 66 ? -4.444 2.647 -11.565 1.00 0.00 66 LEU A CA 15
ATOM 20057 C C . LEU A 1 66 ? -5.235 1.881 -10.508 1.00 0.00 66 LEU A C 15
ATOM 20058 O O . LEU A 1 66 ? -5.454 2.377 -9.403 1.00 0.00 66 LEU A O 15
ATOM 20074 N N . LYS A 1 67 ? -5.660 0.670 -10.856 1.00 0.00 67 LYS A N 15
ATOM 20075 C CA . LYS A 1 67 ? -6.426 -0.166 -9.937 1.00 0.00 67 LYS A CA 15
ATOM 20076 C C . LYS A 1 67 ? -5.683 -1.462 -9.632 1.00 0.00 67 LYS A C 15
ATOM 20077 O O . LYS A 1 67 ? -5.304 -1.718 -8.489 1.00 0.00 67 LYS A O 15
ATOM 20096 N N . ASN A 1 68 ? -5.478 -2.277 -10.662 1.00 0.00 68 ASN A N 15
ATOM 20097 C CA . ASN A 1 68 ? -4.779 -3.548 -10.504 1.00 0.00 68 ASN A CA 15
ATOM 20098 C C . ASN A 1 68 ? -3.486 -3.561 -11.314 1.00 0.00 68 ASN A C 15
ATOM 20099 O O . ASN A 1 68 ? -3.513 -3.649 -12.542 1.00 0.00 68 ASN A O 15
ATOM 20110 N N . VAL A 1 69 ? -2.357 -3.471 -10.619 1.00 0.00 69 VAL A N 15
ATOM 20111 C CA . VAL A 1 69 ? -1.055 -3.471 -11.274 1.00 0.00 69 VAL A CA 15
ATOM 20112 C C . VAL A 1 69 ? -0.641 -4.888 -11.670 1.00 0.00 69 VAL A C 15
ATOM 20113 O O . VAL A 1 69 ? -0.793 -5.826 -10.888 1.00 0.00 69 VAL A O 15
ATOM 20126 N N . PRO A 1 70 ? -0.110 -5.065 -12.894 1.00 0.00 70 PRO A N 15
ATOM 20127 C CA . PRO A 1 70 ? 0.322 -6.379 -13.381 1.00 0.00 70 PRO A CA 15
ATOM 20128 C C . PRO A 1 70 ? 1.572 -6.877 -12.663 1.00 0.00 70 PRO A C 15
ATOM 20129 O O . PRO A 1 70 ? 1.989 -6.306 -11.655 1.00 0.00 70 PRO A O 15
ATOM 20140 N N . ARG A 1 71 ? 2.165 -7.943 -13.188 1.00 0.00 71 ARG A N 15
ATOM 20141 C CA . ARG A 1 71 ? 3.368 -8.516 -12.597 1.00 0.00 71 ARG A CA 15
ATOM 20142 C C . ARG A 1 71 ? 4.619 -8.025 -13.321 1.00 0.00 71 ARG A C 15
ATOM 20143 O O . ARG A 1 71 ? 5.632 -8.722 -13.374 1.00 0.00 71 ARG A O 15
ATOM 20164 N N . LYS A 1 72 ? 4.542 -6.820 -13.878 1.00 0.00 72 LYS A N 15
ATOM 20165 C CA . LYS A 1 72 ? 5.667 -6.237 -14.599 1.00 0.00 72 LYS A CA 15
ATOM 20166 C C . LYS A 1 72 ? 6.005 -4.850 -14.057 1.00 0.00 72 LYS A C 15
ATOM 20167 O O . LYS A 1 72 ? 7.175 -4.509 -13.887 1.00 0.00 72 LYS A O 15
ATOM 20186 N N . ASP A 1 73 ? 4.975 -4.055 -13.790 1.00 0.00 73 ASP A N 15
ATOM 20187 C CA . ASP A 1 73 ? 5.166 -2.706 -13.270 1.00 0.00 73 ASP A CA 15
ATOM 20188 C C . ASP A 1 73 ? 4.763 -2.618 -11.801 1.00 0.00 73 ASP A C 15
ATOM 20189 O O . ASP A 1 73 ? 4.379 -1.553 -11.318 1.00 0.00 73 ASP A O 15
ATOM 20198 N N . THR A 1 74 ? 4.854 -3.741 -11.094 1.00 0.00 74 THR A N 15
ATOM 20199 C CA . THR A 1 74 ? 4.498 -3.780 -9.680 1.00 0.00 74 THR A CA 15
ATOM 20200 C C . THR A 1 74 ? 5.744 -3.708 -8.801 1.00 0.00 74 THR A C 15
ATOM 20201 O O . THR A 1 74 ? 5.748 -4.196 -7.672 1.00 0.00 74 THR A O 15
ATOM 20212 N N . HIS A 1 75 ? 6.800 -3.092 -9.326 1.00 0.00 75 HIS A N 15
ATOM 20213 C CA . HIS A 1 75 ? 8.049 -2.952 -8.586 1.00 0.00 75 HIS A CA 15
ATOM 20214 C C . HIS A 1 75 ? 8.692 -1.593 -8.847 1.00 0.00 75 HIS A C 15
ATOM 20215 O O . HIS A 1 75 ? 9.887 -1.407 -8.613 1.00 0.00 75 HIS A O 15
ATOM 20230 N N . LEU A 1 76 ? 7.895 -0.643 -9.330 1.00 0.00 76 LEU A N 15
ATOM 20231 C CA . LEU A 1 76 ? 8.389 0.699 -9.616 1.00 0.00 76 LEU A CA 15
ATOM 20232 C C . LEU A 1 76 ? 7.507 1.765 -8.966 1.00 0.00 76 LEU A C 15
ATOM 20233 O O . LEU A 1 76 ? 7.717 2.962 -9.171 1.00 0.00 76 LEU A O 15
ATOM 20249 N N . TYR A 1 77 ? 6.520 1.330 -8.185 1.00 0.00 77 TYR A N 15
ATOM 20250 C CA . TYR A 1 77 ? 5.615 2.254 -7.513 1.00 0.00 77 TYR A CA 15
ATOM 20251 C C . TYR A 1 77 ? 5.786 2.184 -5.997 1.00 0.00 77 TYR A C 15
ATOM 20252 O O . TYR A 1 77 ? 5.553 3.165 -5.293 1.00 0.00 77 TYR A O 15
ATOM 20270 N N . ILE A 1 78 ? 6.192 1.018 -5.502 1.00 0.00 78 ILE A N 15
ATOM 20271 C CA . ILE A 1 78 ? 6.396 0.822 -4.071 1.00 0.00 78 ILE A CA 15
ATOM 20272 C C . ILE A 1 78 ? 7.447 -0.252 -3.811 1.00 0.00 78 ILE A C 15
ATOM 20273 O O . ILE A 1 78 ? 7.455 -1.297 -4.461 1.00 0.00 78 ILE A O 15
ATOM 20289 N N . ALA A 1 79 ? 8.332 0.013 -2.855 1.00 0.00 79 ALA A N 15
ATOM 20290 C CA . ALA A 1 79 ? 9.387 -0.932 -2.509 1.00 0.00 79 ALA A CA 15
ATOM 20291 C C . ALA A 1 79 ? 9.680 -0.902 -1.010 1.00 0.00 79 ALA A C 15
ATOM 20292 O O . ALA A 1 79 ? 9.734 0.168 -0.404 1.00 0.00 79 ALA A O 15
ATOM 20299 N N . PRO A 1 80 ? 9.876 -2.079 -0.388 1.00 0.00 80 PRO A N 15
ATOM 20300 C CA . PRO A 1 80 ? 10.166 -2.172 1.048 1.00 0.00 80 PRO A CA 15
ATOM 20301 C C . PRO A 1 80 ? 11.366 -1.322 1.451 1.00 0.00 80 PRO A C 15
ATOM 20302 O O . PRO A 1 80 ? 12.457 -1.470 0.899 1.00 0.00 80 PRO A O 15
ATOM 20313 N N . LYS A 1 81 ? 11.159 -0.433 2.417 1.00 0.00 81 LYS A N 15
ATOM 20314 C CA . LYS A 1 81 ? 12.225 0.439 2.895 1.00 0.00 81 LYS A CA 15
ATOM 20315 C C . LYS A 1 81 ? 12.636 0.065 4.317 1.00 0.00 81 LYS A C 15
ATOM 20316 O O . LYS A 1 81 ? 12.673 0.912 5.209 1.00 0.00 81 LYS A O 15
ATOM 20335 N N . THR A 1 82 ? 12.942 -1.213 4.519 1.00 0.00 82 THR A N 15
ATOM 20336 C CA . THR A 1 82 ? 13.349 -1.703 5.831 1.00 0.00 82 THR A CA 15
ATOM 20337 C C . THR A 1 82 ? 14.857 -1.928 5.883 1.00 0.00 82 THR A C 15
ATOM 20338 O O . THR A 1 82 ? 15.568 -1.667 4.913 1.00 0.00 82 THR A O 15
ATOM 20349 N N . LYS A 1 83 ? 15.336 -2.413 7.027 1.00 0.00 83 LYS A N 15
ATOM 20350 C CA . LYS A 1 83 ? 16.760 -2.679 7.221 1.00 0.00 83 LYS A CA 15
ATOM 20351 C C . LYS A 1 83 ? 17.616 -1.511 6.734 1.00 0.00 83 LYS A C 15
ATOM 20352 O O . LYS A 1 83 ? 17.100 -0.438 6.421 1.00 0.00 83 LYS A O 15
ATOM 20371 N N . GLU A 1 84 ? 18.927 -1.729 6.672 1.00 0.00 84 GLU A N 15
ATOM 20372 C CA . GLU A 1 84 ? 19.853 -0.696 6.223 1.00 0.00 84 GLU A CA 15
ATOM 20373 C C . GLU A 1 84 ? 20.376 -1.005 4.825 1.00 0.00 84 GLU A C 15
ATOM 20374 O O . GLU A 1 84 ? 20.509 -0.058 4.021 1.00 0.00 84 GLU A O 15
ATOM 20386 N N . MET A 1 1 ? -4.551 7.996 -6.990 1.00 0.00 1 MET A N 16
ATOM 20387 C CA . MET A 1 1 ? -4.559 6.703 -6.256 1.00 0.00 1 MET A CA 16
ATOM 20388 C C . MET A 1 1 ? -4.655 6.925 -4.750 1.00 0.00 1 MET A C 16
ATOM 20389 O O . MET A 1 1 ? -4.565 8.056 -4.272 1.00 0.00 1 MET A O 16
ATOM 20405 N N . ARG A 1 2 ? -4.837 5.838 -4.007 1.00 0.00 2 ARG A N 16
ATOM 20406 C CA . ARG A 1 2 ? -4.946 5.914 -2.555 1.00 0.00 2 ARG A CA 16
ATOM 20407 C C . ARG A 1 2 ? -4.361 4.666 -1.900 1.00 0.00 2 ARG A C 16
ATOM 20408 O O . ARG A 1 2 ? -4.188 3.637 -2.552 1.00 0.00 2 ARG A O 16
ATOM 20429 N N . ILE A 1 3 ? -4.064 4.762 -0.609 1.00 0.00 3 ILE A N 16
ATOM 20430 C CA . ILE A 1 3 ? -3.503 3.640 0.136 1.00 0.00 3 ILE A CA 16
ATOM 20431 C C . ILE A 1 3 ? -4.400 2.410 0.043 1.00 0.00 3 ILE A C 16
ATOM 20432 O O . ILE A 1 3 ? -3.935 1.280 0.189 1.00 0.00 3 ILE A O 16
ATOM 20448 N N . ASP A 1 4 ? -5.686 2.634 -0.200 1.00 0.00 4 ASP A N 16
ATOM 20449 C CA . ASP A 1 4 ? -6.639 1.537 -0.310 1.00 0.00 4 ASP A CA 16
ATOM 20450 C C . ASP A 1 4 ? -6.521 0.845 -1.665 1.00 0.00 4 ASP A C 16
ATOM 20451 O O . ASP A 1 4 ? -6.489 -0.378 -1.742 1.00 0.00 4 ASP A O 16
ATOM 20460 N N . LYS A 1 5 ? -6.467 1.634 -2.732 1.00 0.00 5 LYS A N 16
ATOM 20461 C CA . LYS A 1 5 ? -6.360 1.090 -4.084 1.00 0.00 5 LYS A CA 16
ATOM 20462 C C . LYS A 1 5 ? -4.902 0.931 -4.527 1.00 0.00 5 LYS A C 16
ATOM 20463 O O . LYS A 1 5 ? -4.634 0.431 -5.620 1.00 0.00 5 LYS A O 16
ATOM 20482 N N . PHE A 1 6 ? -3.965 1.382 -3.696 1.00 0.00 6 PHE A N 16
ATOM 20483 C CA . PHE A 1 6 ? -2.545 1.311 -4.035 1.00 0.00 6 PHE A CA 16
ATOM 20484 C C . PHE A 1 6 ? -1.925 -0.047 -3.703 1.00 0.00 6 PHE A C 16
ATOM 20485 O O . PHE A 1 6 ? -1.564 -0.808 -4.601 1.00 0.00 6 PHE A O 16
ATOM 20502 N N . LEU A 1 7 ? -1.778 -0.334 -2.414 1.00 0.00 7 LEU A N 16
ATOM 20503 C CA . LEU A 1 7 ? -1.171 -1.589 -1.973 1.00 0.00 7 LEU A CA 16
ATOM 20504 C C . LEU A 1 7 ? -2.123 -2.768 -2.128 1.00 0.00 7 LEU A C 16
ATOM 20505 O O . LEU A 1 7 ? -1.714 -3.923 -2.021 1.00 0.00 7 LEU A O 16
ATOM 20521 N N . GLN A 1 8 ? -3.390 -2.476 -2.376 1.00 0.00 8 GLN A N 16
ATOM 20522 C CA . GLN A 1 8 ? -4.391 -3.519 -2.541 1.00 0.00 8 GLN A CA 16
ATOM 20523 C C . GLN A 1 8 ? -4.505 -3.941 -4.003 1.00 0.00 8 GLN A C 16
ATOM 20524 O O . GLN A 1 8 ? -4.821 -5.092 -4.304 1.00 0.00 8 GLN A O 16
ATOM 20538 N N . SER A 1 9 ? -4.248 -3.001 -4.907 1.00 0.00 9 SER A N 16
ATOM 20539 C CA . SER A 1 9 ? -4.323 -3.274 -6.338 1.00 0.00 9 SER A CA 16
ATOM 20540 C C . SER A 1 9 ? -3.077 -4.012 -6.821 1.00 0.00 9 SER A C 16
ATOM 20541 O O . SER A 1 9 ? -3.148 -4.835 -7.735 1.00 0.00 9 SER A O 16
ATOM 20549 N N . VAL A 1 10 ? -1.939 -3.712 -6.204 1.00 0.00 10 VAL A N 16
ATOM 20550 C CA . VAL A 1 10 ? -0.679 -4.348 -6.574 1.00 0.00 10 VAL A CA 16
ATOM 20551 C C . VAL A 1 10 ? -0.759 -5.863 -6.420 1.00 0.00 10 VAL A C 16
ATOM 20552 O O . VAL A 1 10 ? -0.133 -6.607 -7.174 1.00 0.00 10 VAL A O 16
ATOM 20565 N N . GLY A 1 11 ? -1.534 -6.313 -5.439 1.00 0.00 11 GLY A N 16
ATOM 20566 C CA . GLY A 1 11 ? -1.683 -7.739 -5.204 1.00 0.00 11 GLY A CA 16
ATOM 20567 C C . GLY A 1 11 ? -1.137 -8.167 -3.856 1.00 0.00 11 GLY A C 16
ATOM 20568 O O . GLY A 1 11 ? -0.681 -9.300 -3.695 1.00 0.00 11 GLY A O 16
ATOM 20572 N N . LEU A 1 12 ? -1.183 -7.261 -2.885 1.00 0.00 12 LEU A N 16
ATOM 20573 C CA . LEU A 1 12 ? -0.691 -7.551 -1.544 1.00 0.00 12 LEU A CA 16
ATOM 20574 C C . LEU A 1 12 ? -1.846 -7.882 -0.604 1.00 0.00 12 LEU A C 16
ATOM 20575 O O . LEU A 1 12 ? -1.778 -8.835 0.171 1.00 0.00 12 LEU A O 16
ATOM 20591 N N . VAL A 1 13 ? -2.907 -7.084 -0.680 1.00 0.00 13 VAL A N 16
ATOM 20592 C CA . VAL A 1 13 ? -4.080 -7.286 0.163 1.00 0.00 13 VAL A CA 16
ATOM 20593 C C . VAL A 1 13 ? -4.668 -8.682 -0.034 1.00 0.00 13 VAL A C 16
ATOM 20594 O O . VAL A 1 13 ? -4.683 -9.208 -1.145 1.00 0.00 13 VAL A O 16
ATOM 20607 N N . LYS A 1 14 ? -5.154 -9.273 1.054 1.00 0.00 14 LYS A N 16
ATOM 20608 C CA . LYS A 1 14 ? -5.746 -10.606 1.002 1.00 0.00 14 LYS A CA 16
ATOM 20609 C C . LYS A 1 14 ? -6.883 -10.661 -0.015 1.00 0.00 14 LYS A C 16
ATOM 20610 O O . LYS A 1 14 ? -7.213 -11.727 -0.535 1.00 0.00 14 LYS A O 16
ATOM 20629 N N . ARG A 1 15 ? -7.480 -9.505 -0.295 1.00 0.00 15 ARG A N 16
ATOM 20630 C CA . ARG A 1 15 ? -8.580 -9.421 -1.251 1.00 0.00 15 ARG A CA 16
ATOM 20631 C C . ARG A 1 15 ? -9.809 -10.164 -0.735 1.00 0.00 15 ARG A C 16
ATOM 20632 O O . ARG A 1 15 ? -10.444 -10.922 -1.469 1.00 0.00 15 ARG A O 16
ATOM 20653 N N . ARG A 1 16 ? -10.140 -9.940 0.533 1.00 0.00 16 ARG A N 16
ATOM 20654 C CA . ARG A 1 16 ? -11.295 -10.587 1.148 1.00 0.00 16 ARG A CA 16
ATOM 20655 C C . ARG A 1 16 ? -11.469 -10.130 2.592 1.00 0.00 16 ARG A C 16
ATOM 20656 O O . ARG A 1 16 ? -10.600 -9.463 3.152 1.00 0.00 16 ARG A O 16
ATOM 20677 N N . VAL A 1 17 ? -12.598 -10.496 3.190 1.00 0.00 17 VAL A N 16
ATOM 20678 C CA . VAL A 1 17 ? -12.889 -10.126 4.570 1.00 0.00 17 VAL A CA 16
ATOM 20679 C C . VAL A 1 17 ? -13.065 -8.618 4.711 1.00 0.00 17 VAL A C 16
ATOM 20680 O O . VAL A 1 17 ? -12.094 -7.883 4.885 1.00 0.00 17 VAL A O 16
ATOM 20693 N N . LEU A 1 18 ? -14.312 -8.163 4.636 1.00 0.00 18 LEU A N 16
ATOM 20694 C CA . LEU A 1 18 ? -14.619 -6.742 4.756 1.00 0.00 18 LEU A CA 16
ATOM 20695 C C . LEU A 1 18 ? -13.885 -5.933 3.690 1.00 0.00 18 LEU A C 16
ATOM 20696 O O . LEU A 1 18 ? -13.146 -6.486 2.875 1.00 0.00 18 LEU A O 16
ATOM 20712 N N . ALA A 1 19 ? -14.096 -4.621 3.702 1.00 0.00 19 ALA A N 16
ATOM 20713 C CA . ALA A 1 19 ? -13.455 -3.735 2.737 1.00 0.00 19 ALA A CA 16
ATOM 20714 C C . ALA A 1 19 ? -12.286 -2.989 3.370 1.00 0.00 19 ALA A C 16
ATOM 20715 O O . ALA A 1 19 ? -12.476 -1.994 4.069 1.00 0.00 19 ALA A O 16
ATOM 20722 N N . THR A 1 20 ? -11.075 -3.477 3.123 1.00 0.00 20 THR A N 16
ATOM 20723 C CA . THR A 1 20 ? -9.874 -2.858 3.669 1.00 0.00 20 THR A CA 16
ATOM 20724 C C . THR A 1 20 ? -9.909 -2.853 5.193 1.00 0.00 20 THR A C 16
ATOM 20725 O O . THR A 1 20 ? -10.240 -1.844 5.814 1.00 0.00 20 THR A O 16
ATOM 20736 N N . ASP A 1 21 ? -9.566 -3.990 5.790 1.00 0.00 21 ASP A N 16
ATOM 20737 C CA . ASP A 1 21 ? -9.557 -4.120 7.243 1.00 0.00 21 ASP A CA 16
ATOM 20738 C C . ASP A 1 21 ? -8.310 -3.476 7.847 1.00 0.00 21 ASP A C 16
ATOM 20739 O O . ASP A 1 21 ? -8.276 -3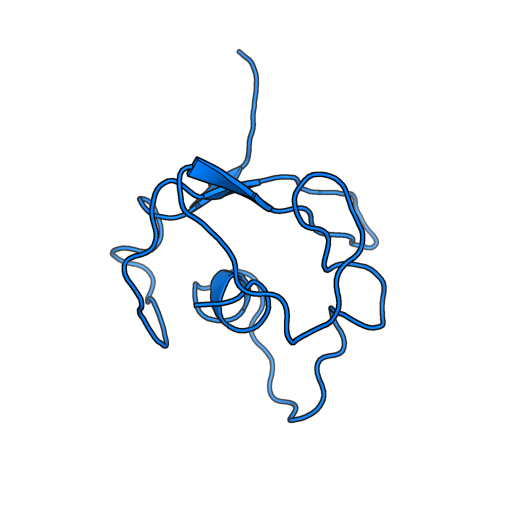.168 9.038 1.00 0.00 21 ASP A O 16
ATOM 20748 N N . MET A 1 22 ? -7.285 -3.278 7.020 1.00 0.00 22 MET A N 16
ATOM 20749 C CA . MET A 1 22 ? -6.036 -2.674 7.475 1.00 0.00 22 MET A CA 16
ATOM 20750 C C . MET A 1 22 ? -6.292 -1.362 8.213 1.00 0.00 22 MET A C 16
ATOM 20751 O O . MET A 1 22 ? -5.617 -1.049 9.193 1.00 0.00 22 MET A O 16
ATOM 20765 N N . CYS A 1 23 ? -7.270 -0.600 7.736 1.00 0.00 23 CYS A N 16
ATOM 20766 C CA . CYS A 1 23 ? -7.612 0.678 8.352 1.00 0.00 23 CYS A CA 16
ATOM 20767 C C . CYS A 1 23 ? -8.239 0.470 9.728 1.00 0.00 23 CYS A C 16
ATOM 20768 O O . CYS A 1 23 ? -8.111 1.315 10.613 1.00 0.00 23 CYS A O 16
ATOM 20776 N N . ASN A 1 24 ? -8.919 -0.660 9.899 1.00 0.00 24 ASN A N 16
ATOM 20777 C CA . ASN A 1 24 ? -9.567 -0.977 11.166 1.00 0.00 24 ASN A CA 16
ATOM 20778 C C . ASN A 1 24 ? -8.562 -1.538 12.167 1.00 0.00 24 ASN A C 16
ATOM 20779 O O . ASN A 1 24 ? -8.543 -1.141 13.332 1.00 0.00 24 ASN A O 16
ATOM 20790 N N . VAL A 1 25 ? -7.728 -2.465 11.706 1.00 0.00 25 VAL A N 16
ATOM 20791 C CA . VAL A 1 25 ? -6.722 -3.081 12.562 1.00 0.00 25 VAL A CA 16
ATOM 20792 C C . VAL A 1 25 ? -5.666 -2.066 12.989 1.00 0.00 25 VAL A C 16
ATOM 20793 O O . VAL A 1 25 ? -5.206 -2.077 14.130 1.00 0.00 25 VAL A O 16
ATOM 20806 N N . GLY A 1 26 ? -5.288 -1.191 12.063 1.00 0.00 26 GLY A N 16
ATOM 20807 C CA . GLY A 1 26 ? -4.288 -0.180 12.361 1.00 0.00 26 GLY A CA 16
ATOM 20808 C C . GLY A 1 26 ? -3.042 -0.329 11.511 1.00 0.00 26 GLY A C 16
ATOM 20809 O O . GLY A 1 26 ? -1.931 -0.083 11.979 1.00 0.00 26 GLY A O 16
ATOM 20813 N N . ALA A 1 27 ? -3.228 -0.734 10.259 1.00 0.00 27 ALA A N 16
ATOM 20814 C CA . ALA A 1 27 ? -2.110 -0.917 9.341 1.00 0.00 27 ALA A CA 16
ATOM 20815 C C . ALA A 1 27 ? -1.927 0.305 8.448 1.00 0.00 27 ALA A C 16
ATOM 20816 O O . ALA A 1 27 ? -0.809 0.782 8.252 1.00 0.00 27 ALA A O 16
ATOM 20823 N N . VAL A 1 28 ? -3.033 0.808 7.909 1.00 0.00 28 VAL A N 16
ATOM 20824 C CA . VAL A 1 28 ? -2.997 1.974 7.035 1.00 0.00 28 VAL A CA 16
ATOM 20825 C C . VAL A 1 28 ? -2.357 3.168 7.736 1.00 0.00 28 VAL A C 16
ATOM 20826 O O . VAL A 1 28 ? -2.919 3.720 8.682 1.00 0.00 28 VAL A O 16
ATOM 20839 N N . TRP A 1 29 ? -1.180 3.564 7.263 1.00 0.00 29 TRP A N 16
ATOM 20840 C CA . TRP A 1 29 ? -0.465 4.694 7.841 1.00 0.00 29 TRP A CA 16
ATOM 20841 C C . TRP A 1 29 ? 0.287 5.468 6.764 1.00 0.00 29 TRP A C 16
ATOM 20842 O O . TRP A 1 29 ? 1.235 4.959 6.168 1.00 0.00 29 TRP A O 16
ATOM 20863 N N . LEU A 1 30 ? -0.144 6.701 6.520 1.00 0.00 30 LEU A N 16
ATOM 20864 C CA . LEU A 1 30 ? 0.486 7.546 5.513 1.00 0.00 30 LEU A CA 16
ATOM 20865 C C . LEU A 1 30 ? 1.235 8.704 6.165 1.00 0.00 30 LEU A C 16
ATOM 20866 O O . LEU A 1 30 ? 0.707 9.379 7.050 1.00 0.00 30 LEU A O 16
ATOM 20882 N N . ASN A 1 31 ? 2.467 8.932 5.721 1.00 0.00 31 ASN A N 16
ATOM 20883 C CA . ASN A 1 31 ? 3.288 10.009 6.259 1.00 0.00 31 ASN A CA 16
ATOM 20884 C C . ASN A 1 31 ? 3.514 9.827 7.757 1.00 0.00 31 ASN A C 16
ATOM 20885 O O . ASN A 1 31 ? 3.618 10.801 8.503 1.00 0.00 31 ASN A O 16
ATOM 20896 N N . GLY A 1 32 ? 3.591 8.572 8.191 1.00 0.00 32 GLY A N 16
ATOM 20897 C CA . GLY A 1 32 ? 3.805 8.285 9.597 1.00 0.00 32 GLY A CA 16
ATOM 20898 C C . GLY A 1 32 ? 2.596 8.617 10.450 1.00 0.00 32 GLY A C 16
ATOM 20899 O O . GLY A 1 32 ? 2.729 8.921 11.635 1.00 0.00 32 GLY A O 16
ATOM 20903 N N . SER A 1 33 ? 1.414 8.558 9.846 1.00 0.00 33 SER A N 16
ATOM 20904 C CA . SER A 1 33 ? 0.177 8.854 10.559 1.00 0.00 33 SER A CA 16
ATOM 20905 C C . SER A 1 33 ? -0.915 7.854 10.195 1.00 0.00 33 SER A C 16
ATOM 20906 O O . SER A 1 33 ? -1.027 7.436 9.042 1.00 0.00 33 SER A O 16
ATOM 20914 N N . CYS A 1 34 ? -1.718 7.474 11.183 1.00 0.00 34 CYS A N 16
ATOM 20915 C CA . CYS A 1 34 ? -2.802 6.522 10.966 1.00 0.00 34 CYS A CA 16
ATOM 20916 C C . CYS A 1 34 ? -3.792 7.051 9.934 1.00 0.00 34 CYS A C 16
ATOM 20917 O O . CYS A 1 34 ? -4.351 8.136 10.094 1.00 0.00 34 CYS A O 16
ATOM 20925 N N . ALA A 1 35 ? -4.005 6.276 8.875 1.00 0.00 35 ALA A N 16
ATOM 20926 C CA . ALA A 1 35 ? -4.929 6.665 7.817 1.00 0.00 35 ALA A CA 16
ATOM 20927 C C . ALA A 1 35 ? -6.087 5.678 7.710 1.00 0.00 35 ALA A C 16
ATOM 20928 O O . ALA A 1 35 ? -6.050 4.598 8.297 1.00 0.00 35 ALA A O 16
ATOM 20935 N N . LYS A 1 36 ? -7.113 6.058 6.957 1.00 0.00 36 LYS A N 16
ATOM 20936 C CA . LYS A 1 36 ? -8.282 5.208 6.773 1.00 0.00 36 LYS A CA 16
ATOM 20937 C C . LYS A 1 36 ? -8.160 4.390 5.489 1.00 0.00 36 LYS A C 16
ATOM 20938 O O . LYS A 1 36 ? -7.075 4.270 4.921 1.00 0.00 36 LYS A O 16
ATOM 20957 N N . ALA A 1 37 ? -9.278 3.830 5.037 1.00 0.00 37 ALA A N 16
ATOM 20958 C CA . ALA A 1 37 ? -9.291 3.026 3.820 1.00 0.00 37 ALA A CA 16
ATOM 20959 C C . ALA A 1 37 ? -9.706 3.862 2.613 1.00 0.00 37 ALA A C 16
ATOM 20960 O O . ALA A 1 37 ? -10.253 3.340 1.641 1.00 0.00 37 ALA A O 16
ATOM 20967 N N . SER A 1 38 ? -9.443 5.164 2.681 1.00 0.00 38 SER A N 16
ATOM 20968 C CA . SER A 1 38 ? -9.788 6.072 1.593 1.00 0.00 38 SER A CA 16
ATOM 20969 C C . SER A 1 38 ? -8.873 7.294 1.593 1.00 0.00 38 SER A C 16
ATOM 20970 O O . SER A 1 38 ? -9.261 8.371 1.142 1.00 0.00 38 SER A O 16
ATOM 20978 N N . LYS A 1 39 ? -7.658 7.119 2.104 1.00 0.00 39 LYS A N 16
ATOM 20979 C CA . LYS A 1 39 ? -6.691 8.209 2.163 1.00 0.00 39 LYS A CA 16
ATOM 20980 C C . LYS A 1 39 ? -5.895 8.301 0.864 1.00 0.00 39 LYS A C 16
ATOM 20981 O O . LYS A 1 39 ? -5.177 7.371 0.498 1.00 0.00 39 LYS A O 16
ATOM 21000 N N . GLU A 1 40 ? -6.029 9.428 0.173 1.00 0.00 40 GLU A N 16
ATOM 21001 C CA . GLU A 1 40 ? -5.323 9.642 -1.086 1.00 0.00 40 GLU A CA 16
ATOM 21002 C C . GLU A 1 40 ? -3.813 9.598 -0.878 1.00 0.00 40 GLU A C 16
ATOM 21003 O O . GLU A 1 40 ? -3.297 10.116 0.113 1.00 0.00 40 GLU A O 16
ATOM 21015 N N . VAL A 1 41 ? -3.110 8.976 -1.819 1.00 0.00 41 VAL A N 16
ATOM 21016 C CA . VAL A 1 41 ? -1.659 8.865 -1.740 1.00 0.00 41 VAL A CA 16
ATOM 21017 C C . VAL A 1 41 ? -0.986 9.620 -2.881 1.00 0.00 41 VAL A C 16
ATOM 21018 O O . VAL A 1 41 ? -1.581 9.827 -3.939 1.00 0.00 41 VAL A O 16
ATOM 21031 N N . LYS A 1 42 ? 0.259 10.031 -2.659 1.00 0.00 42 LYS A N 16
ATOM 21032 C CA . LYS A 1 42 ? 1.014 10.763 -3.668 1.00 0.00 42 LYS A CA 16
ATOM 21033 C C . LYS A 1 42 ? 2.357 10.090 -3.937 1.00 0.00 42 LYS A C 16
ATOM 21034 O O . LYS A 1 42 ? 2.854 9.325 -3.111 1.00 0.00 42 LYS A O 16
ATOM 21053 N N . ALA A 1 43 ? 2.936 10.382 -5.095 1.00 0.00 43 ALA A N 16
ATOM 21054 C CA . ALA A 1 43 ? 4.222 9.807 -5.471 1.00 0.00 43 ALA A CA 16
ATOM 21055 C C . ALA A 1 43 ? 5.312 10.212 -4.485 1.00 0.00 43 ALA A C 16
ATOM 21056 O O . ALA A 1 43 ? 5.252 11.286 -3.885 1.00 0.00 43 ALA A O 16
ATOM 21063 N N . GLY A 1 44 ? 6.305 9.347 -4.321 1.00 0.00 44 GLY A N 16
ATOM 21064 C CA . GLY A 1 44 ? 7.392 9.631 -3.405 1.00 0.00 44 GLY A CA 16
ATOM 21065 C C . GLY A 1 44 ? 6.923 9.739 -1.968 1.00 0.00 44 GLY A C 16
ATOM 21066 O O . GLY A 1 44 ? 7.515 10.459 -1.165 1.00 0.00 44 GLY A O 16
ATOM 21070 N N . ASP A 1 45 ? 5.852 9.020 -1.644 1.00 0.00 45 ASP A N 16
ATOM 21071 C CA . ASP A 1 45 ? 5.299 9.037 -0.294 1.00 0.00 45 ASP A CA 16
ATOM 21072 C C . ASP A 1 45 ? 5.651 7.755 0.454 1.00 0.00 45 ASP A C 16
ATOM 21073 O O . ASP A 1 45 ? 6.133 6.791 -0.139 1.00 0.00 45 ASP A O 16
ATOM 21082 N N . THR A 1 46 ? 5.406 7.752 1.761 1.00 0.00 46 THR A N 16
ATOM 21083 C CA . THR A 1 46 ? 5.696 6.590 2.591 1.00 0.00 46 THR A CA 16
ATOM 21084 C C . THR A 1 46 ? 4.443 5.747 2.807 1.00 0.00 46 THR A C 16
ATOM 21085 O O . THR A 1 46 ? 3.326 6.263 2.800 1.00 0.00 46 THR A O 16
ATOM 21096 N N . ILE A 1 47 ? 4.639 4.446 2.999 1.00 0.00 47 ILE A N 16
ATOM 21097 C CA . ILE A 1 47 ? 3.527 3.530 3.219 1.00 0.00 47 ILE A CA 16
ATOM 21098 C C . ILE A 1 47 ? 3.853 2.533 4.325 1.00 0.00 47 ILE A C 16
ATOM 21099 O O . ILE A 1 47 ? 4.576 1.561 4.106 1.00 0.00 47 ILE A O 16
ATOM 21115 N N . SER A 1 48 ? 3.318 2.782 5.517 1.00 0.00 48 SER A N 16
ATOM 21116 C CA . SER A 1 48 ? 3.556 1.907 6.659 1.00 0.00 48 SER A CA 16
ATOM 21117 C C . SER A 1 48 ? 2.492 0.818 6.744 1.00 0.00 48 SER A C 16
ATOM 21118 O O . SER A 1 48 ? 1.369 0.993 6.270 1.00 0.00 48 SER A O 16
ATOM 21126 N N . LEU A 1 49 ? 2.854 -0.308 7.351 1.00 0.00 49 LEU A N 16
ATOM 21127 C CA . LEU A 1 49 ? 1.933 -1.427 7.500 1.00 0.00 49 LEU A CA 16
ATOM 21128 C C . LEU A 1 49 ? 2.088 -2.074 8.873 1.00 0.00 49 LEU A C 16
ATOM 21129 O O . LEU A 1 49 ? 3.203 -2.263 9.359 1.00 0.00 49 LEU A O 16
ATOM 21145 N N . HIS A 1 50 ? 0.963 -2.410 9.494 1.00 0.00 50 HIS A N 16
ATOM 21146 C CA . HIS A 1 50 ? 0.975 -3.034 10.812 1.00 0.00 50 HIS A CA 16
ATOM 21147 C C . HIS A 1 50 ? 0.764 -4.541 10.707 1.00 0.00 50 HIS A C 16
ATOM 21148 O O . HIS A 1 50 ? -0.085 -5.008 9.947 1.00 0.00 50 HIS A O 16
ATOM 21163 N N . TYR A 1 51 ? 1.543 -5.297 11.474 1.00 0.00 51 TYR A N 16
ATOM 21164 C CA . TYR A 1 51 ? 1.441 -6.751 11.469 1.00 0.00 51 TYR A CA 16
ATOM 21165 C C . TYR A 1 51 ? 1.844 -7.327 12.823 1.00 0.00 51 TYR A C 16
ATOM 21166 O O . TYR A 1 51 ? 2.155 -6.586 13.756 1.00 0.00 51 TYR A O 16
ATOM 21184 N N . LEU A 1 52 ? 1.837 -8.651 12.924 1.00 0.00 52 LEU A N 16
ATOM 21185 C CA . LEU A 1 52 ? 2.203 -9.325 14.164 1.00 0.00 52 LEU A CA 16
ATOM 21186 C C . LEU A 1 52 ? 3.692 -9.650 14.190 1.00 0.00 52 LEU A C 16
ATOM 21187 O O . LEU A 1 52 ? 4.322 -9.641 15.247 1.00 0.00 52 LEU A O 16
ATOM 21203 N N . LYS A 1 53 ? 4.250 -9.937 13.019 1.00 0.00 53 LYS A N 16
ATOM 21204 C CA . LYS A 1 53 ? 5.666 -10.264 12.906 1.00 0.00 53 LYS A CA 16
ATOM 21205 C C . LYS A 1 53 ? 6.526 -9.009 13.010 1.00 0.00 53 LYS A C 16
ATOM 21206 O O . LYS A 1 53 ? 7.644 -9.050 13.525 1.00 0.00 53 LYS A O 16
ATOM 21225 N N . GLY A 1 54 ? 5.998 -7.893 12.518 1.00 0.00 54 GLY A N 16
ATOM 21226 C CA . GLY A 1 54 ? 6.731 -6.642 12.565 1.00 0.00 54 GLY A CA 16
ATOM 21227 C C . GLY A 1 54 ? 6.120 -5.579 11.673 1.00 0.00 54 GLY A C 16
ATOM 21228 O O . GLY A 1 54 ? 5.199 -5.858 10.905 1.00 0.00 54 GLY A O 16
ATOM 21232 N N . ILE A 1 55 ? 6.635 -4.358 11.772 1.00 0.00 55 ILE A N 16
ATOM 21233 C CA . ILE A 1 55 ? 6.133 -3.251 10.967 1.00 0.00 55 ILE A CA 16
ATOM 21234 C C . ILE A 1 55 ? 6.977 -3.059 9.711 1.00 0.00 55 ILE A C 16
ATOM 21235 O O . ILE A 1 55 ? 8.176 -3.338 9.709 1.00 0.00 55 ILE A O 16
ATOM 21251 N N . GLU A 1 56 ? 6.344 -2.579 8.646 1.00 0.00 56 GLU A N 16
ATOM 21252 C CA . GLU A 1 56 ? 7.038 -2.349 7.385 1.00 0.00 56 GLU A CA 16
ATOM 21253 C C . GLU A 1 56 ? 6.680 -0.983 6.808 1.00 0.00 56 GLU A C 16
ATOM 21254 O O . GLU A 1 56 ? 5.505 -0.662 6.629 1.00 0.00 56 GLU A O 16
ATOM 21266 N N . GLU A 1 57 ? 7.702 -0.184 6.519 1.00 0.00 57 GLU A N 16
ATOM 21267 C CA . GLU A 1 57 ? 7.497 1.148 5.961 1.00 0.00 57 GLU A CA 16
ATOM 21268 C C . GLU A 1 57 ? 8.010 1.221 4.526 1.00 0.00 57 GLU A C 16
ATOM 21269 O O . GLU A 1 57 ? 9.215 1.318 4.292 1.00 0.00 57 GLU A O 16
ATOM 21281 N N . TYR A 1 58 ? 7.088 1.176 3.570 1.00 0.00 58 TYR A N 16
ATOM 21282 C CA . TYR A 1 58 ? 7.447 1.238 2.158 1.00 0.00 58 TYR A CA 16
ATOM 21283 C C . TYR A 1 58 ? 7.414 2.676 1.651 1.00 0.00 58 TYR A C 16
ATOM 21284 O O . TYR A 1 58 ? 7.113 3.602 2.402 1.00 0.00 58 TYR A O 16
ATOM 21302 N N . THR A 1 59 ? 7.725 2.852 0.372 1.00 0.00 59 THR A N 16
ATOM 21303 C CA . THR A 1 59 ? 7.732 4.177 -0.238 1.00 0.00 59 THR A CA 16
ATOM 21304 C C . THR A 1 59 ? 7.248 4.114 -1.683 1.00 0.00 59 THR A C 16
ATOM 21305 O O . THR A 1 59 ? 7.762 3.334 -2.485 1.00 0.00 59 THR A O 16
ATOM 21316 N N . ILE A 1 60 ? 6.261 4.941 -2.010 1.00 0.00 60 ILE A N 16
ATOM 21317 C CA . ILE A 1 60 ? 5.714 4.980 -3.359 1.00 0.00 60 ILE A CA 16
ATOM 21318 C C . ILE A 1 60 ? 6.656 5.709 -4.310 1.00 0.00 60 ILE A C 16
ATOM 21319 O O . ILE A 1 60 ? 6.988 6.875 -4.097 1.00 0.00 60 ILE A O 16
ATOM 21335 N N . LEU A 1 61 ? 7.085 5.016 -5.357 1.00 0.00 61 LEU A N 16
ATOM 21336 C CA . LEU A 1 61 ? 7.991 5.598 -6.340 1.00 0.00 61 LEU A CA 16
ATOM 21337 C C . LEU A 1 61 ? 7.227 6.421 -7.375 1.00 0.00 61 LEU A C 16
ATOM 21338 O O . LEU A 1 61 ? 7.803 7.281 -8.042 1.00 0.00 61 LEU A O 16
ATOM 21354 N N . GLN A 1 62 ? 5.929 6.157 -7.505 1.00 0.00 62 GLN A N 16
ATOM 21355 C CA . GLN A 1 62 ? 5.098 6.879 -8.462 1.00 0.00 62 GLN A CA 16
ATOM 21356 C C . GLN A 1 62 ? 3.640 6.436 -8.367 1.00 0.00 62 GLN A C 16
ATOM 21357 O O . GLN A 1 62 ? 3.326 5.434 -7.725 1.00 0.00 62 GLN A O 16
ATOM 21371 N N . ILE A 1 63 ? 2.756 7.192 -9.012 1.00 0.00 63 ILE A N 16
ATOM 21372 C CA . ILE A 1 63 ? 1.331 6.881 -9.002 1.00 0.00 63 ILE A CA 16
ATOM 21373 C C . ILE A 1 63 ? 0.772 6.821 -10.422 1.00 0.00 63 ILE A C 16
ATOM 21374 O O . ILE A 1 63 ? 0.337 7.835 -10.970 1.00 0.00 63 ILE A O 16
ATOM 21390 N N . PRO A 1 64 ? 0.776 5.627 -11.041 1.00 0.00 64 PRO A N 16
ATOM 21391 C CA . PRO A 1 64 ? 0.265 5.443 -12.403 1.00 0.00 64 PRO A CA 16
ATOM 21392 C C . PRO A 1 64 ? -1.258 5.516 -12.473 1.00 0.00 64 PRO A C 16
ATOM 21393 O O . PRO A 1 64 ? -1.834 5.597 -13.558 1.00 0.00 64 PRO A O 16
ATOM 21404 N N . ALA A 1 65 ? -1.904 5.486 -11.311 1.00 0.00 65 ALA A N 16
ATOM 21405 C CA . ALA A 1 65 ? -3.359 5.548 -11.245 1.00 0.00 65 ALA A CA 16
ATOM 21406 C C . ALA A 1 65 ? -3.993 4.359 -11.960 1.00 0.00 65 ALA A C 16
ATOM 21407 O O . ALA A 1 65 ? -4.831 4.526 -12.846 1.00 0.00 65 ALA A O 16
ATOM 21414 N N . LEU A 1 66 ? -3.584 3.156 -11.569 1.00 0.00 66 LEU A N 16
ATOM 21415 C CA . LEU A 1 66 ? -4.111 1.936 -12.173 1.00 0.00 66 LEU A CA 16
ATOM 21416 C C . LEU A 1 66 ? -4.995 1.178 -11.188 1.00 0.00 66 LEU A C 16
ATOM 21417 O O . LEU A 1 66 ? -5.101 1.550 -10.020 1.00 0.00 66 LEU A O 16
ATOM 21433 N N . LYS A 1 67 ? -5.628 0.112 -11.668 1.00 0.00 67 LYS A N 16
ATOM 21434 C CA . LYS A 1 67 ? -6.503 -0.701 -10.830 1.00 0.00 67 LYS A CA 16
ATOM 21435 C C . LYS A 1 67 ? -5.930 -2.104 -10.624 1.00 0.00 67 LYS A C 16
ATOM 21436 O O . LYS A 1 67 ? -6.585 -2.970 -10.043 1.00 0.00 67 LYS A O 16
ATOM 21455 N N . ASN A 1 68 ? -4.708 -2.325 -11.100 1.00 0.00 68 ASN A N 16
ATOM 21456 C CA . ASN A 1 68 ? -4.058 -3.622 -10.964 1.00 0.00 68 ASN A CA 16
ATOM 21457 C C . ASN A 1 68 ? -2.637 -3.579 -11.520 1.00 0.00 68 ASN A C 16
ATOM 21458 O O . ASN A 1 68 ? -2.437 -3.449 -12.727 1.00 0.00 68 ASN A O 16
ATOM 21469 N N . VAL A 1 69 ? -1.655 -3.690 -10.631 1.00 0.00 69 VAL A N 16
ATOM 21470 C CA . VAL A 1 69 ? -0.254 -3.663 -11.034 1.00 0.00 69 VAL A CA 16
ATOM 21471 C C . VAL A 1 69 ? 0.352 -5.065 -11.006 1.00 0.00 69 VAL A C 16
ATOM 21472 O O . VAL A 1 69 ? 0.362 -5.723 -9.965 1.00 0.00 69 VAL A O 16
ATOM 21485 N N . PRO A 1 70 ? 0.869 -5.547 -12.153 1.00 0.00 70 PRO A N 16
ATOM 21486 C CA . PRO A 1 70 ? 1.477 -6.880 -12.242 1.00 0.00 70 PRO A CA 16
ATOM 21487 C C . PRO A 1 70 ? 2.562 -7.094 -11.190 1.00 0.00 70 PRO A C 16
ATOM 21488 O O . PRO A 1 70 ? 3.005 -6.148 -10.539 1.00 0.00 70 PRO A O 16
ATOM 21499 N N . ARG A 1 71 ? 2.984 -8.344 -11.030 1.00 0.00 71 ARG A N 16
ATOM 21500 C CA . ARG A 1 71 ? 4.016 -8.685 -10.057 1.00 0.00 71 ARG A CA 16
ATOM 21501 C C . ARG A 1 71 ? 5.397 -8.235 -10.533 1.00 0.00 71 ARG A C 16
ATOM 21502 O O . ARG A 1 71 ? 6.343 -8.176 -9.748 1.00 0.00 71 ARG A O 16
ATOM 21523 N N . LYS A 1 72 ? 5.509 -7.922 -11.822 1.00 0.00 72 LYS A N 16
ATOM 21524 C CA . LYS A 1 72 ? 6.778 -7.483 -12.392 1.00 0.00 72 LYS A CA 16
ATOM 21525 C C . LYS A 1 72 ? 6.918 -5.965 -12.308 1.00 0.00 72 LYS A C 16
ATOM 21526 O O . LYS A 1 72 ? 8.027 -5.440 -12.219 1.00 0.00 72 LYS A O 16
ATOM 21545 N N . ASP A 1 73 ? 5.787 -5.267 -12.340 1.00 0.00 73 ASP A N 16
ATOM 21546 C CA . ASP A 1 73 ? 5.787 -3.809 -12.269 1.00 0.00 73 ASP A CA 16
ATOM 21547 C C . ASP A 1 73 ? 5.601 -3.326 -10.833 1.00 0.00 73 ASP A C 16
ATOM 21548 O O . ASP A 1 73 ? 5.973 -2.203 -10.493 1.00 0.00 73 ASP A O 16
ATOM 21557 N N . THR A 1 74 ? 5.022 -4.180 -9.992 1.00 0.00 74 THR A N 16
ATOM 21558 C CA . THR A 1 74 ? 4.787 -3.835 -8.593 1.00 0.00 74 THR A CA 16
ATOM 21559 C C . THR A 1 74 ? 6.091 -3.472 -7.884 1.00 0.00 74 THR A C 16
ATOM 21560 O O . THR A 1 74 ? 6.077 -2.808 -6.848 1.00 0.00 74 THR A O 16
ATOM 21571 N N . HIS A 1 75 ? 7.215 -3.913 -8.443 1.00 0.00 75 HIS A N 16
ATOM 21572 C CA . HIS A 1 75 ? 8.521 -3.632 -7.855 1.00 0.00 75 HIS A CA 16
ATOM 21573 C C . HIS A 1 75 ? 9.108 -2.327 -8.395 1.00 0.00 75 HIS A C 16
ATOM 21574 O O . HIS A 1 75 ? 10.300 -2.063 -8.231 1.00 0.00 75 HIS A O 16
ATOM 21589 N N . LEU A 1 76 ? 8.273 -1.514 -9.036 1.00 0.00 76 LEU A N 16
ATOM 21590 C CA . LEU A 1 76 ? 8.723 -0.241 -9.592 1.00 0.00 76 LEU A CA 16
ATOM 21591 C C . LEU A 1 76 ? 7.844 0.919 -9.116 1.00 0.00 76 LEU A C 16
ATOM 21592 O O . LEU A 1 76 ? 8.051 2.065 -9.516 1.00 0.00 76 LEU A O 16
ATOM 21608 N N . TYR A 1 77 ? 6.864 0.620 -8.267 1.00 0.00 77 TYR A N 16
ATOM 21609 C CA . TYR A 1 77 ? 5.963 1.645 -7.751 1.00 0.00 77 TYR A CA 16
ATOM 21610 C C . TYR A 1 77 ? 6.085 1.782 -6.234 1.00 0.00 77 TYR A C 16
ATOM 21611 O O . TYR A 1 77 ? 5.735 2.816 -5.667 1.00 0.00 77 TYR A O 16
ATOM 21629 N N . ILE A 1 78 ? 6.582 0.735 -5.581 1.00 0.00 78 ILE A N 16
ATOM 21630 C CA . ILE A 1 78 ? 6.748 0.748 -4.133 1.00 0.00 78 ILE A CA 16
ATOM 21631 C C . ILE A 1 78 ? 7.909 -0.146 -3.707 1.00 0.00 78 ILE A C 16
ATOM 21632 O O . ILE A 1 78 ? 8.079 -1.249 -4.226 1.00 0.00 78 ILE A O 16
ATOM 21648 N N . ALA A 1 79 ? 8.706 0.338 -2.760 1.00 0.00 79 ALA A N 16
ATOM 21649 C CA . ALA A 1 79 ? 9.851 -0.418 -2.268 1.00 0.00 79 ALA A CA 16
ATOM 21650 C C . ALA A 1 79 ? 10.061 -0.188 -0.772 1.00 0.00 79 ALA A C 16
ATOM 21651 O O . ALA A 1 79 ? 9.937 0.936 -0.287 1.00 0.00 79 ALA A O 16
ATOM 21658 N N . PRO A 1 80 ? 10.387 -1.254 -0.015 1.00 0.00 80 PRO A N 16
ATOM 21659 C CA . PRO A 1 80 ? 10.615 -1.152 1.430 1.00 0.00 80 PRO A CA 16
ATOM 21660 C C . PRO A 1 80 ? 11.710 -0.149 1.772 1.00 0.00 80 PRO A C 16
ATOM 21661 O O . PRO A 1 80 ? 12.888 -0.385 1.502 1.00 0.00 80 PRO A O 16
ATOM 21672 N N . LYS A 1 81 ? 11.316 0.973 2.364 1.00 0.00 81 LYS A N 16
ATOM 21673 C CA . LYS A 1 81 ? 12.266 2.014 2.740 1.00 0.00 81 LYS A CA 16
ATOM 21674 C C . LYS A 1 81 ? 12.557 1.970 4.238 1.00 0.00 81 LYS A C 16
ATOM 21675 O O . LYS A 1 81 ? 11.678 1.656 5.041 1.00 0.00 81 LYS A O 16
ATOM 21694 N N . THR A 1 82 ? 13.795 2.285 4.605 1.00 0.00 82 THR A N 16
ATOM 21695 C CA . THR A 1 82 ? 14.201 2.281 6.006 1.00 0.00 82 THR A CA 16
ATOM 21696 C C . THR A 1 82 ? 15.338 3.267 6.247 1.00 0.00 82 THR A C 16
ATOM 21697 O O . THR A 1 82 ? 16.102 3.586 5.335 1.00 0.00 82 THR A O 16
ATOM 21708 N N . LYS A 1 83 ? 15.446 3.744 7.483 1.00 0.00 83 LYS A N 16
ATOM 21709 C CA . LYS A 1 83 ? 16.490 4.694 7.849 1.00 0.00 83 LYS A CA 16
ATOM 21710 C C . LYS A 1 83 ? 16.961 4.458 9.280 1.00 0.00 83 LYS A C 16
ATOM 21711 O O . LYS A 1 83 ? 17.352 5.394 9.978 1.00 0.00 83 LYS A O 16
ATOM 21730 N N . GLU A 1 84 ? 16.919 3.202 9.712 1.00 0.00 84 GLU A N 16
ATOM 21731 C CA . GLU A 1 84 ? 17.342 2.844 11.062 1.00 0.00 84 GLU A CA 16
ATOM 21732 C C . GLU A 1 84 ? 18.182 1.572 11.049 1.00 0.00 84 GLU A C 16
ATOM 21733 O O . GLU A 1 84 ? 17.835 0.641 10.292 1.00 0.00 84 GLU A O 16
ATOM 21745 N N . MET A 1 1 ? -4.029 7.707 -6.284 1.00 0.00 1 MET A N 17
ATOM 21746 C CA . MET A 1 1 ? -4.680 6.497 -5.718 1.00 0.00 1 MET A CA 17
ATOM 21747 C C . MET A 1 1 ? -4.810 6.602 -4.202 1.00 0.00 1 MET A C 17
ATOM 21748 O O . MET A 1 1 ? -4.648 7.678 -3.628 1.00 0.00 1 MET A O 17
ATOM 21764 N N . ARG A 1 2 ? -5.106 5.477 -3.558 1.00 0.00 2 ARG A N 17
ATOM 21765 C CA . ARG A 1 2 ? -5.259 5.445 -2.108 1.00 0.00 2 ARG A CA 17
ATOM 21766 C C . ARG A 1 2 ? -4.618 4.194 -1.516 1.00 0.00 2 ARG A C 17
ATOM 21767 O O . ARG A 1 2 ? -4.603 3.136 -2.143 1.00 0.00 2 ARG A O 17
ATOM 21788 N N . ILE A 1 3 ? -4.095 4.324 -0.299 1.00 0.00 3 ILE A N 17
ATOM 21789 C CA . ILE A 1 3 ? -3.453 3.210 0.394 1.00 0.00 3 ILE A CA 17
ATOM 21790 C C . ILE A 1 3 ? -4.290 1.936 0.307 1.00 0.00 3 ILE A C 17
ATOM 21791 O O . ILE A 1 3 ? -3.756 0.828 0.343 1.00 0.00 3 ILE A O 17
ATOM 21807 N N . ASP A 1 4 ? -5.602 2.100 0.192 1.00 0.00 4 ASP A N 17
ATOM 21808 C CA . ASP A 1 4 ? -6.504 0.961 0.101 1.00 0.00 4 ASP A CA 17
ATOM 21809 C C . ASP A 1 4 ? -6.280 0.187 -1.196 1.00 0.00 4 ASP A C 17
ATOM 21810 O O . ASP A 1 4 ? -6.039 -1.016 -1.173 1.00 0.00 4 ASP A O 17
ATOM 21819 N N . LYS A 1 5 ? -6.373 0.882 -2.324 1.00 0.00 5 LYS A N 17
ATOM 21820 C CA . LYS A 1 5 ? -6.191 0.252 -3.629 1.00 0.00 5 LYS A CA 17
ATOM 21821 C C . LYS A 1 5 ? -4.734 0.296 -4.098 1.00 0.00 5 LYS A C 17
ATOM 21822 O O . LYS A 1 5 ? -4.405 -0.253 -5.150 1.00 0.00 5 LYS A O 17
ATOM 21841 N N . PHE A 1 6 ? -3.868 0.962 -3.340 1.00 0.00 6 PHE A N 17
ATOM 21842 C CA . PHE A 1 6 ? -2.463 1.078 -3.724 1.00 0.00 6 PHE A CA 17
ATOM 21843 C C . PHE A 1 6 ? -1.675 -0.199 -3.441 1.00 0.00 6 PHE A C 17
ATOM 21844 O O . PHE A 1 6 ? -1.186 -0.851 -4.364 1.00 0.00 6 PHE A O 17
ATOM 21861 N N . LEU A 1 7 ? -1.530 -0.540 -2.164 1.00 0.00 7 LEU A N 17
ATOM 21862 C CA . LEU A 1 7 ? -0.773 -1.727 -1.777 1.00 0.00 7 LEU A CA 17
ATOM 21863 C C . LEU A 1 7 ? -1.606 -3.000 -1.902 1.00 0.00 7 LEU A C 17
ATOM 21864 O O . LEU A 1 7 ? -1.067 -4.106 -1.868 1.00 0.00 7 LEU A O 17
ATOM 21880 N N . GLN A 1 8 ? -2.916 -2.845 -2.049 1.00 0.00 8 GLN A N 17
ATOM 21881 C CA . GLN A 1 8 ? -3.807 -3.990 -2.183 1.00 0.00 8 GLN A CA 17
ATOM 21882 C C . GLN A 1 8 ? -3.981 -4.386 -3.649 1.00 0.00 8 GLN A C 17
ATOM 21883 O O . GLN A 1 8 ? -4.461 -5.478 -3.953 1.00 0.00 8 GLN A O 17
ATOM 21897 N N . SER A 1 9 ? -3.590 -3.491 -4.553 1.00 0.00 9 SER A N 17
ATOM 21898 C CA . SER A 1 9 ? -3.703 -3.749 -5.986 1.00 0.00 9 SER A CA 17
ATOM 21899 C C . SER A 1 9 ? -2.397 -4.306 -6.543 1.00 0.00 9 SER A C 17
ATOM 21900 O O . SER A 1 9 ? -2.399 -5.251 -7.331 1.00 0.00 9 SER A O 17
ATOM 21908 N N . VAL A 1 10 ? -1.282 -3.712 -6.127 1.00 0.00 10 VAL A N 17
ATOM 21909 C CA . VAL A 1 10 ? 0.033 -4.147 -6.584 1.00 0.00 10 VAL A CA 17
ATOM 21910 C C . VAL A 1 10 ? 0.257 -5.628 -6.294 1.00 0.00 10 VAL A C 17
ATOM 21911 O O . VAL A 1 10 ? 1.067 -6.283 -6.951 1.00 0.00 10 VAL A O 17
ATOM 21924 N N . GLY A 1 11 ? -0.462 -6.151 -5.305 1.00 0.00 11 GLY A N 17
ATOM 21925 C CA . GLY A 1 11 ? -0.322 -7.548 -4.945 1.00 0.00 11 GLY A CA 17
ATOM 21926 C C . GLY A 1 11 ? 0.487 -7.740 -3.679 1.00 0.00 11 GLY A C 17
ATOM 21927 O O . GLY A 1 11 ? 1.115 -8.782 -3.486 1.00 0.00 11 GLY A O 17
ATOM 21931 N N . LEU A 1 12 ? 0.474 -6.731 -2.814 1.00 0.00 12 LEU A N 17
ATOM 21932 C CA . LEU A 1 12 ? 1.213 -6.789 -1.559 1.00 0.00 12 LEU A CA 17
ATOM 21933 C C . LEU A 1 12 ? 0.446 -7.593 -0.513 1.00 0.00 12 LEU A C 17
ATOM 21934 O O . LEU A 1 12 ? 1.014 -8.449 0.165 1.00 0.00 12 LEU A O 17
ATOM 21950 N N . VAL A 1 13 ? -0.847 -7.312 -0.387 1.00 0.00 13 VAL A N 17
ATOM 21951 C CA . VAL A 1 13 ? -1.686 -8.012 0.579 1.00 0.00 13 VAL A CA 17
ATOM 21952 C C . VAL A 1 13 ? -2.565 -9.052 -0.107 1.00 0.00 13 VAL A C 17
ATOM 21953 O O . VAL A 1 13 ? -2.838 -8.958 -1.303 1.00 0.00 13 VAL A O 17
ATOM 21966 N N . LYS A 1 14 ? -3.004 -10.045 0.659 1.00 0.00 14 LYS A N 17
ATOM 21967 C CA . LYS A 1 14 ? -3.853 -11.106 0.127 1.00 0.00 14 LYS A CA 17
ATOM 21968 C C . LYS A 1 14 ? -5.032 -11.376 1.056 1.00 0.00 14 LYS A C 17
ATOM 21969 O O . LYS A 1 14 ? -5.464 -12.518 1.211 1.00 0.00 14 LYS A O 17
ATOM 21988 N N . ARG A 1 15 ? -5.549 -10.318 1.671 1.00 0.00 15 ARG A N 17
ATOM 21989 C CA . ARG A 1 15 ? -6.679 -10.440 2.584 1.00 0.00 15 ARG A CA 17
ATOM 21990 C C . ARG A 1 15 ? -7.781 -9.450 2.221 1.00 0.00 15 ARG A C 17
ATOM 21991 O O . ARG A 1 15 ? -7.777 -8.306 2.675 1.00 0.00 15 ARG A O 17
ATOM 22012 N N . ARG A 1 16 ? -8.725 -9.899 1.400 1.00 0.00 16 ARG A N 17
ATOM 22013 C CA . ARG A 1 16 ? -9.835 -9.054 0.976 1.00 0.00 16 ARG A CA 17
ATOM 22014 C C . ARG A 1 16 ? -11.168 -9.773 1.159 1.00 0.00 16 ARG A C 17
ATOM 22015 O O . ARG A 1 16 ? -11.475 -10.724 0.439 1.00 0.00 16 ARG A O 17
ATOM 22036 N N . VAL A 1 17 ? -11.955 -9.314 2.126 1.00 0.00 17 VAL A N 17
ATOM 22037 C CA . VAL A 1 17 ? -13.254 -9.916 2.403 1.00 0.00 17 VAL A CA 17
ATOM 22038 C C . VAL A 1 17 ? -14.357 -9.247 1.588 1.00 0.00 17 VAL A C 17
ATOM 22039 O O . VAL A 1 17 ? -14.947 -9.863 0.702 1.00 0.00 17 VAL A O 17
ATOM 22052 N N . LEU A 1 18 ? -14.631 -7.983 1.896 1.00 0.00 18 LEU A N 17
ATOM 22053 C CA . LEU A 1 18 ? -15.665 -7.234 1.192 1.00 0.00 18 LEU A CA 17
ATOM 22054 C C . LEU A 1 18 ? -15.132 -5.887 0.711 1.00 0.00 18 LEU A C 17
ATOM 22055 O O . LEU A 1 18 ? -14.978 -5.662 -0.489 1.00 0.00 18 LEU A O 17
ATOM 22071 N N . ALA A 1 19 ? -14.857 -4.992 1.656 1.00 0.00 19 ALA A N 17
ATOM 22072 C CA . ALA A 1 19 ? -14.344 -3.668 1.326 1.00 0.00 19 ALA A CA 17
ATOM 22073 C C . ALA A 1 19 ? -12.882 -3.521 1.737 1.00 0.00 19 ALA A C 17
ATOM 22074 O O . ALA A 1 19 ? -11.982 -3.601 0.901 1.00 0.00 19 ALA A O 17
ATOM 22081 N N . THR A 1 20 ? -12.652 -3.304 3.028 1.00 0.00 20 THR A N 17
ATOM 22082 C CA . THR A 1 20 ? -11.298 -3.143 3.547 1.00 0.00 20 THR A CA 17
ATOM 22083 C C . THR A 1 20 ? -11.193 -3.675 4.973 1.00 0.00 20 THR A C 17
ATOM 22084 O O . THR A 1 20 ? -12.196 -4.040 5.587 1.00 0.00 20 THR A O 17
ATOM 22095 N N . ASP A 1 21 ? -9.970 -3.718 5.494 1.00 0.00 21 ASP A N 17
ATOM 22096 C CA . ASP A 1 21 ? -9.731 -4.206 6.848 1.00 0.00 21 ASP A CA 17
ATOM 22097 C C . ASP A 1 21 ? -8.494 -3.550 7.455 1.00 0.00 21 ASP A C 17
ATOM 22098 O O . ASP A 1 21 ? -8.497 -3.157 8.621 1.00 0.00 21 ASP A O 17
ATOM 22107 N N . MET A 1 22 ? -7.434 -3.439 6.658 1.00 0.00 22 MET A N 17
ATOM 22108 C CA . MET A 1 22 ? -6.185 -2.834 7.112 1.00 0.00 22 MET A CA 17
ATOM 22109 C C . MET A 1 22 ? -6.438 -1.511 7.832 1.00 0.00 22 MET A C 17
ATOM 22110 O O . MET A 1 22 ? -5.782 -1.198 8.827 1.00 0.00 22 MET A O 17
ATOM 22124 N N . CYS A 1 23 ? -7.391 -0.738 7.322 1.00 0.00 23 CYS A N 17
ATOM 22125 C CA . CYS A 1 23 ? -7.727 0.552 7.917 1.00 0.00 23 CYS A CA 17
ATOM 22126 C C . CYS A 1 23 ? -8.275 0.378 9.331 1.00 0.00 23 CYS A C 17
ATOM 22127 O O . CYS A 1 23 ? -8.170 1.280 10.162 1.00 0.00 23 CYS A O 17
ATOM 22135 N N . ASN A 1 24 ? -8.860 -0.786 9.598 1.00 0.00 24 ASN A N 17
ATOM 22136 C CA . ASN A 1 24 ? -9.424 -1.073 10.912 1.00 0.00 24 ASN A CA 17
ATOM 22137 C C . ASN A 1 24 ? -8.367 -1.648 11.849 1.00 0.00 24 ASN A C 17
ATOM 22138 O O . ASN A 1 24 ? -8.158 -1.140 12.951 1.00 0.00 24 ASN A O 17
ATOM 22149 N N . VAL A 1 25 ? -7.706 -2.713 11.407 1.00 0.00 25 VAL A N 17
ATOM 22150 C CA . VAL A 1 25 ? -6.673 -3.361 12.207 1.00 0.00 25 VAL A CA 17
ATOM 22151 C C . VAL A 1 25 ? -5.566 -2.379 12.581 1.00 0.00 25 VAL A C 17
ATOM 22152 O O . VAL A 1 25 ? -4.939 -2.506 13.633 1.00 0.00 25 VAL A O 17
ATOM 22165 N N . GLY A 1 26 ? -5.330 -1.402 11.711 1.00 0.00 26 GLY A N 17
ATOM 22166 C CA . GLY A 1 26 ? -4.299 -0.414 11.967 1.00 0.00 26 GLY A CA 17
ATOM 22167 C C . GLY A 1 26 ? -3.112 -0.558 11.035 1.00 0.00 26 GLY A C 17
ATOM 22168 O O . GLY A 1 26 ? -1.991 -0.186 11.384 1.00 0.00 26 GLY A O 17
ATOM 22172 N N . ALA A 1 27 ? -3.358 -1.100 9.847 1.00 0.00 27 ALA A N 17
ATOM 22173 C CA . ALA A 1 27 ? -2.301 -1.292 8.861 1.00 0.00 27 ALA A CA 17
ATOM 22174 C C . ALA A 1 27 ? -2.297 -0.165 7.834 1.00 0.00 27 ALA A C 17
ATOM 22175 O O . ALA A 1 27 ? -1.918 -0.365 6.679 1.00 0.00 27 ALA A O 17
ATOM 22182 N N . VAL A 1 28 ? -2.723 1.020 8.260 1.00 0.00 28 VAL A N 17
ATOM 22183 C CA . VAL A 1 28 ? -2.769 2.179 7.377 1.00 0.00 28 VAL A CA 17
ATOM 22184 C C . VAL A 1 28 ? -2.178 3.410 8.055 1.00 0.00 28 VAL A C 17
ATOM 22185 O O . VAL A 1 28 ? -2.784 3.985 8.958 1.00 0.00 28 VAL A O 17
ATOM 22198 N N . TRP A 1 29 ? -0.992 3.809 7.609 1.00 0.00 29 TRP A N 17
ATOM 22199 C CA . TRP A 1 29 ? -0.316 4.973 8.167 1.00 0.00 29 TRP A CA 17
ATOM 22200 C C . TRP A 1 29 ? 0.455 5.715 7.082 1.00 0.00 29 TRP A C 17
ATOM 22201 O O . TRP A 1 29 ? 1.558 5.318 6.705 1.00 0.00 29 TRP A O 17
ATOM 22222 N N . LEU A 1 30 ? -0.135 6.792 6.583 1.00 0.00 30 LEU A N 17
ATOM 22223 C CA . LEU A 1 30 ? 0.488 7.593 5.536 1.00 0.00 30 LEU A CA 17
ATOM 22224 C C . LEU A 1 30 ? 1.441 8.627 6.132 1.00 0.00 30 LEU A C 17
ATOM 22225 O O . LEU A 1 30 ? 1.013 9.563 6.807 1.00 0.00 30 LEU A O 17
ATOM 22241 N N . ASN A 1 31 ? 2.733 8.450 5.873 1.00 0.00 31 ASN A N 17
ATOM 22242 C CA . ASN A 1 31 ? 3.748 9.368 6.379 1.00 0.00 31 ASN A CA 17
ATOM 22243 C C . ASN A 1 31 ? 3.680 9.478 7.900 1.00 0.00 31 ASN A C 17
ATOM 22244 O O . ASN A 1 31 ? 3.914 10.545 8.466 1.00 0.00 31 ASN A O 17
ATOM 22255 N N . GLY A 1 32 ? 3.359 8.367 8.556 1.00 0.00 32 GLY A N 17
ATOM 22256 C CA . GLY A 1 32 ? 3.268 8.362 10.004 1.00 0.00 32 GLY A CA 17
ATOM 22257 C C . GLY A 1 32 ? 1.985 8.995 10.506 1.00 0.00 32 GLY A C 17
ATOM 22258 O O . GLY A 1 32 ? 2.019 9.945 11.288 1.00 0.00 32 GLY A O 17
ATOM 22262 N N . SER A 1 33 ? 0.851 8.467 10.057 1.00 0.00 33 SER A N 17
ATOM 22263 C CA . SER A 1 33 ? -0.449 8.984 10.465 1.00 0.00 33 SER A CA 17
ATOM 22264 C C . SER A 1 33 ? -1.560 8.001 10.112 1.00 0.00 33 SER A C 17
ATOM 22265 O O . SER A 1 33 ? -1.796 7.712 8.939 1.00 0.00 33 SER A O 17
ATOM 22273 N N . CYS A 1 34 ? -2.238 7.489 11.134 1.00 0.00 34 CYS A N 17
ATOM 22274 C CA . CYS A 1 34 ? -3.325 6.537 10.933 1.00 0.00 34 CYS A CA 17
ATOM 22275 C C . CYS A 1 34 ? -4.380 7.102 9.987 1.00 0.00 34 CYS A C 17
ATOM 22276 O O . CYS A 1 34 ? -5.114 8.025 10.338 1.00 0.00 34 CYS A O 17
ATOM 22284 N N . ALA A 1 35 ? -4.448 6.541 8.784 1.00 0.00 35 ALA A N 17
ATOM 22285 C CA . ALA A 1 35 ? -5.410 6.988 7.784 1.00 0.00 35 ALA A CA 17
ATOM 22286 C C . ALA A 1 35 ? -6.464 5.918 7.519 1.00 0.00 35 ALA A C 17
ATOM 22287 O O . ALA A 1 35 ? -6.159 4.726 7.492 1.00 0.00 35 ALA A O 17
ATOM 22294 N N . LYS A 1 36 ? -7.704 6.353 7.322 1.00 0.00 36 LYS A N 17
ATOM 22295 C CA . LYS A 1 36 ? -8.802 5.433 7.057 1.00 0.00 36 LYS A CA 17
ATOM 22296 C C . LYS A 1 36 ? -8.666 4.815 5.667 1.00 0.00 36 LYS A C 17
ATOM 22297 O O . LYS A 1 36 ? -7.592 4.853 5.066 1.00 0.00 36 LYS A O 17
ATOM 22316 N N . ALA A 1 37 ? -9.756 4.250 5.160 1.00 0.00 37 ALA A N 17
ATOM 22317 C CA . ALA A 1 37 ? -9.751 3.628 3.842 1.00 0.00 37 ALA A CA 17
ATOM 22318 C C . ALA A 1 37 ? -10.224 4.603 2.769 1.00 0.00 37 ALA A C 17
ATOM 22319 O O . ALA A 1 37 ? -10.777 4.196 1.747 1.00 0.00 37 ALA A O 17
ATOM 22326 N N . SER A 1 38 ? -10.000 5.892 3.004 1.00 0.00 38 SER A N 17
ATOM 22327 C CA . SER A 1 38 ? -10.400 6.924 2.056 1.00 0.00 38 SER A CA 17
ATOM 22328 C C . SER A 1 38 ? -9.346 8.022 1.977 1.00 0.00 38 SER A C 17
ATOM 22329 O O . SER A 1 38 ? -9.648 9.162 1.626 1.00 0.00 38 SER A O 17
ATOM 22337 N N . LYS A 1 39 ? -8.106 7.670 2.305 1.00 0.00 39 LYS A N 17
ATOM 22338 C CA . LYS A 1 39 ? -7.008 8.626 2.271 1.00 0.00 39 LYS A CA 17
ATOM 22339 C C . LYS A 1 39 ? -6.250 8.534 0.950 1.00 0.00 39 LYS A C 17
ATOM 22340 O O . LYS A 1 39 ? -5.972 7.441 0.458 1.00 0.00 39 LYS A O 17
ATOM 22359 N N . GLU A 1 40 ? -5.922 9.689 0.379 1.00 0.00 40 GLU A N 17
ATOM 22360 C CA . GLU A 1 40 ? -5.198 9.736 -0.886 1.00 0.00 40 GLU A CA 17
ATOM 22361 C C . GLU A 1 40 ? -3.693 9.665 -0.656 1.00 0.00 40 GLU A C 17
ATOM 22362 O O . GLU A 1 40 ? -3.176 10.213 0.318 1.00 0.00 40 GLU A O 17
ATOM 22374 N N . VAL A 1 41 ? -2.993 8.987 -1.561 1.00 0.00 41 VAL A N 17
ATOM 22375 C CA . VAL A 1 41 ? -1.546 8.845 -1.458 1.00 0.00 41 VAL A CA 17
ATOM 22376 C C . VAL A 1 41 ? -0.846 9.481 -2.655 1.00 0.00 41 VAL A C 17
ATOM 22377 O O . VAL A 1 41 ? -1.404 9.545 -3.751 1.00 0.00 41 VAL A O 17
ATOM 22390 N N . LYS A 1 42 ? 0.378 9.949 -2.438 1.00 0.00 42 LYS A N 17
ATOM 22391 C CA . LYS A 1 42 ? 1.155 10.581 -3.498 1.00 0.00 42 LYS A CA 17
ATOM 22392 C C . LYS A 1 42 ? 2.432 9.795 -3.781 1.00 0.00 42 LYS A C 17
ATOM 22393 O O . LYS A 1 42 ? 2.709 8.787 -3.129 1.00 0.00 42 LYS A O 17
ATOM 22412 N N . ALA A 1 43 ? 3.204 10.260 -4.757 1.00 0.00 43 ALA A N 17
ATOM 22413 C CA . ALA A 1 43 ? 4.450 9.599 -5.126 1.00 0.00 43 ALA A CA 17
ATOM 22414 C C . ALA A 1 43 ? 5.585 9.999 -4.189 1.00 0.00 43 ALA A C 17
ATOM 22415 O O . ALA A 1 43 ? 5.513 11.025 -3.512 1.00 0.00 43 ALA A O 17
ATOM 22422 N N . GLY A 1 44 ? 6.632 9.182 -4.155 1.00 0.00 44 GLY A N 17
ATOM 22423 C CA . GLY A 1 44 ? 7.768 9.466 -3.299 1.00 0.00 44 GLY A CA 17
ATOM 22424 C C . GLY A 1 44 ? 7.382 9.566 -1.837 1.00 0.00 44 GLY A C 17
ATOM 22425 O O . GLY A 1 44 ? 8.048 10.249 -1.058 1.00 0.00 44 GLY A O 17
ATOM 22429 N N . ASP A 1 45 ? 6.304 8.886 -1.462 1.00 0.00 45 ASP A N 17
ATOM 22430 C CA . ASP A 1 45 ? 5.830 8.901 -0.082 1.00 0.00 45 ASP A CA 17
ATOM 22431 C C . ASP A 1 45 ? 6.152 7.586 0.620 1.00 0.00 45 ASP A C 17
ATOM 22432 O O . ASP A 1 45 ? 6.661 6.651 0.002 1.00 0.00 45 ASP A O 17
ATOM 22441 N N . THR A 1 46 ? 5.852 7.522 1.914 1.00 0.00 46 THR A N 17
ATOM 22442 C CA . THR A 1 46 ? 6.111 6.323 2.699 1.00 0.00 46 THR A CA 17
ATOM 22443 C C . THR A 1 46 ? 4.808 5.632 3.089 1.00 0.00 46 THR A C 17
ATOM 22444 O O . THR A 1 46 ? 3.836 6.285 3.471 1.00 0.00 46 THR A O 17
ATOM 22455 N N . ILE A 1 47 ? 4.799 4.308 2.994 1.00 0.00 47 ILE A N 17
ATOM 22456 C CA . ILE A 1 47 ? 3.621 3.521 3.339 1.00 0.00 47 ILE A CA 17
ATOM 22457 C C . ILE A 1 47 ? 3.903 2.624 4.541 1.00 0.00 47 ILE A C 17
ATOM 22458 O O . ILE A 1 47 ? 4.542 1.581 4.413 1.00 0.00 47 ILE A O 17
ATOM 22474 N N . SER A 1 48 ? 3.426 3.040 5.710 1.00 0.00 48 SER A N 17
ATOM 22475 C CA . SER A 1 48 ? 3.635 2.275 6.934 1.00 0.00 48 SER A CA 17
ATOM 22476 C C . SER A 1 48 ? 2.629 1.134 7.047 1.00 0.00 48 SER A C 17
ATOM 22477 O O . SER A 1 48 ? 1.565 1.166 6.430 1.00 0.00 48 SER A O 17
ATOM 22485 N N . LEU A 1 49 ? 2.979 0.125 7.839 1.00 0.00 49 LEU A N 17
ATOM 22486 C CA . LEU A 1 49 ? 2.112 -1.030 8.036 1.00 0.00 49 LEU A CA 17
ATOM 22487 C C . LEU A 1 49 ? 2.315 -1.629 9.424 1.00 0.00 49 LEU A C 17
ATOM 22488 O O . LEU A 1 49 ? 3.358 -2.215 9.712 1.00 0.00 49 LEU A O 17
ATOM 22504 N N . HIS A 1 50 ? 1.313 -1.474 10.283 1.00 0.00 50 HIS A N 17
ATOM 22505 C CA . HIS A 1 50 ? 1.385 -1.997 11.643 1.00 0.00 50 HIS A CA 17
ATOM 22506 C C . HIS A 1 50 ? 1.004 -3.472 11.683 1.00 0.00 50 HIS A C 17
ATOM 22507 O O . HIS A 1 50 ? -0.123 -3.843 11.356 1.00 0.00 50 HIS A O 17
ATOM 22522 N N . TYR A 1 51 ? 1.954 -4.309 12.088 1.00 0.00 51 TYR A N 17
ATOM 22523 C CA . TYR A 1 51 ? 1.719 -5.746 12.173 1.00 0.00 51 TYR A CA 17
ATOM 22524 C C . TYR A 1 51 ? 2.033 -6.264 13.573 1.00 0.00 51 TYR A C 17
ATOM 22525 O O . TYR A 1 51 ? 2.728 -5.607 14.348 1.00 0.00 51 TYR A O 17
ATOM 22543 N N . LEU A 1 52 ? 1.518 -7.447 13.890 1.00 0.00 52 LEU A N 17
ATOM 22544 C CA . LEU A 1 52 ? 1.742 -8.053 15.197 1.00 0.00 52 LEU A CA 17
ATOM 22545 C C . LEU A 1 52 ? 3.206 -8.444 15.373 1.00 0.00 52 LEU A C 17
ATOM 22546 O O . LEU A 1 52 ? 3.734 -8.429 16.484 1.00 0.00 52 LEU A O 17
ATOM 22562 N N . LYS A 1 53 ? 3.856 -8.794 14.268 1.00 0.00 53 LYS A N 17
ATOM 22563 C CA . LYS A 1 53 ? 5.260 -9.190 14.300 1.00 0.00 53 LYS A CA 17
ATOM 22564 C C . LYS A 1 53 ? 6.173 -7.968 14.273 1.00 0.00 53 LYS A C 17
ATOM 22565 O O . LYS A 1 53 ? 7.283 -7.999 14.805 1.00 0.00 53 LYS A O 17
ATOM 22584 N N . GLY A 1 54 ? 5.700 -6.894 13.650 1.00 0.00 54 GLY A N 17
ATOM 22585 C CA . GLY A 1 54 ? 6.489 -5.678 13.566 1.00 0.00 54 GLY A CA 17
ATOM 22586 C C . GLY A 1 54 ? 5.967 -4.718 12.514 1.00 0.00 54 GLY A C 17
ATOM 22587 O O . GLY A 1 54 ? 4.758 -4.591 12.326 1.00 0.00 54 GLY A O 17
ATOM 22591 N N . ILE A 1 55 ? 6.883 -4.043 11.827 1.00 0.00 55 ILE A N 17
ATOM 22592 C CA . ILE A 1 55 ? 6.509 -3.089 10.789 1.00 0.00 55 ILE A CA 17
ATOM 22593 C C . ILE A 1 55 ? 7.421 -3.214 9.573 1.00 0.00 55 ILE A C 17
ATOM 22594 O O . ILE A 1 55 ? 8.603 -3.532 9.700 1.00 0.00 55 ILE A O 17
ATOM 22610 N N . GLU A 1 56 ? 6.863 -2.961 8.393 1.00 0.00 56 GLU A N 17
ATOM 22611 C CA . GLU A 1 56 ? 7.624 -3.045 7.152 1.00 0.00 56 GLU A CA 17
ATOM 22612 C C . GLU A 1 56 ? 7.987 -1.653 6.645 1.00 0.00 56 GLU A C 17
ATOM 22613 O O . GLU A 1 56 ? 9.156 -1.359 6.392 1.00 0.00 56 GLU A O 17
ATOM 22625 N N . GLU A 1 57 ? 6.979 -0.799 6.501 1.00 0.00 57 GLU A N 17
ATOM 22626 C CA . GLU A 1 57 ? 7.191 0.564 6.027 1.00 0.00 57 GLU A CA 17
ATOM 22627 C C . GLU A 1 57 ? 7.733 0.571 4.601 1.00 0.00 57 GLU A C 17
ATOM 22628 O O . GLU A 1 57 ? 8.939 0.453 4.384 1.00 0.00 57 GLU A O 17
ATOM 22640 N N . TYR A 1 58 ? 6.834 0.719 3.634 1.00 0.00 58 TYR A N 17
ATOM 22641 C CA . TYR A 1 58 ? 7.218 0.750 2.228 1.00 0.00 58 TYR A CA 17
ATOM 22642 C C . TYR A 1 58 ? 7.396 2.188 1.751 1.00 0.00 58 TYR A C 17
ATOM 22643 O O . TYR A 1 58 ? 7.226 3.132 2.522 1.00 0.00 58 TYR A O 17
ATOM 22661 N N . THR A 1 59 ? 7.742 2.346 0.480 1.00 0.00 59 THR A N 17
ATOM 22662 C CA . THR A 1 59 ? 7.947 3.670 -0.096 1.00 0.00 59 THR A CA 17
ATOM 22663 C C . THR A 1 59 ? 7.383 3.746 -1.511 1.00 0.00 59 THR A C 17
ATOM 22664 O O . THR A 1 59 ? 7.716 2.926 -2.368 1.00 0.00 59 THR A O 17
ATOM 22675 N N . ILE A 1 60 ? 6.531 4.737 -1.751 1.00 0.00 60 ILE A N 17
ATOM 22676 C CA . ILE A 1 60 ? 5.924 4.924 -3.063 1.00 0.00 60 ILE A CA 17
ATOM 22677 C C . ILE A 1 60 ? 6.876 5.649 -4.008 1.00 0.00 60 ILE A C 17
ATOM 22678 O O . ILE A 1 60 ? 7.409 6.708 -3.676 1.00 0.00 60 ILE A O 17
ATOM 22694 N N . LEU A 1 61 ? 7.085 5.073 -5.186 1.00 0.00 61 LEU A N 17
ATOM 22695 C CA . LEU A 1 61 ? 7.974 5.663 -6.180 1.00 0.00 61 LEU A CA 17
ATOM 22696 C C . LEU A 1 61 ? 7.190 6.480 -7.204 1.00 0.00 61 LEU A C 17
ATOM 22697 O O . LEU A 1 61 ? 7.741 7.368 -7.855 1.00 0.00 61 LEU A O 17
ATOM 22713 N N . GLN A 1 62 ? 5.903 6.174 -7.345 1.00 0.00 62 GLN A N 17
ATOM 22714 C CA . GLN A 1 62 ? 5.049 6.883 -8.293 1.00 0.00 62 GLN A CA 17
ATOM 22715 C C . GLN A 1 62 ? 3.606 6.399 -8.194 1.00 0.00 62 GLN A C 17
ATOM 22716 O O . GLN A 1 62 ? 3.325 5.382 -7.560 1.00 0.00 62 GLN A O 17
ATOM 22730 N N . ILE A 1 63 ? 2.695 7.132 -8.827 1.00 0.00 63 ILE A N 17
ATOM 22731 C CA . ILE A 1 63 ? 1.282 6.776 -8.811 1.00 0.00 63 ILE A CA 17
ATOM 22732 C C . ILE A 1 63 ? 0.732 6.637 -10.228 1.00 0.00 63 ILE A C 17
ATOM 22733 O O . ILE A 1 63 ? 0.248 7.606 -10.811 1.00 0.00 63 ILE A O 17
ATOM 22749 N N . PRO A 1 64 ? 0.797 5.423 -10.803 1.00 0.00 64 PRO A N 17
ATOM 22750 C CA . PRO A 1 64 ? 0.299 5.165 -12.159 1.00 0.00 64 PRO A CA 17
ATOM 22751 C C . PRO A 1 64 ? -1.217 5.308 -12.260 1.00 0.00 64 PRO A C 17
ATOM 22752 O O . PRO A 1 64 ? -1.771 5.383 -13.355 1.00 0.00 64 PRO A O 17
ATOM 22763 N N . ALA A 1 65 ? -1.881 5.346 -11.110 1.00 0.00 65 ALA A N 17
ATOM 22764 C CA . ALA A 1 65 ? -3.331 5.481 -11.068 1.00 0.00 65 ALA A CA 17
ATOM 22765 C C . ALA A 1 65 ? -4.015 4.311 -11.765 1.00 0.00 65 ALA A C 17
ATOM 22766 O O . ALA A 1 65 ? -5.042 4.481 -12.422 1.00 0.00 65 ALA A O 17
ATOM 22773 N N . LEU A 1 66 ? -3.441 3.121 -11.620 1.00 0.00 66 LEU A N 17
ATOM 22774 C CA . LEU A 1 66 ? -4.000 1.924 -12.239 1.00 0.00 66 LEU A CA 17
ATOM 22775 C C . LEU A 1 66 ? -4.948 1.208 -11.280 1.00 0.00 66 LEU A C 17
ATOM 22776 O O . LEU A 1 66 ? -5.165 1.656 -10.154 1.00 0.00 66 LEU A O 17
ATOM 22792 N N . LYS A 1 67 ? -5.511 0.093 -11.735 1.00 0.00 67 LYS A N 17
ATOM 22793 C CA . LYS A 1 67 ? -6.436 -0.685 -10.919 1.00 0.00 67 LYS A CA 17
ATOM 22794 C C . LYS A 1 67 ? -5.821 -2.022 -10.515 1.00 0.00 67 LYS A C 17
ATOM 22795 O O . LYS A 1 67 ? -6.176 -2.592 -9.484 1.00 0.00 67 LYS A O 17
ATOM 22814 N N . ASN A 1 68 ? -4.898 -2.519 -11.334 1.00 0.00 68 ASN A N 17
ATOM 22815 C CA . ASN A 1 68 ? -4.237 -3.789 -11.060 1.00 0.00 68 ASN A CA 17
ATOM 22816 C C . ASN A 1 68 ? -2.841 -3.819 -11.675 1.00 0.00 68 ASN A C 17
ATOM 22817 O O . ASN A 1 68 ? -2.662 -3.490 -12.848 1.00 0.00 68 ASN A O 17
ATOM 22828 N N . VAL A 1 69 ? -1.854 -4.212 -10.877 1.00 0.00 69 VAL A N 17
ATOM 22829 C CA . VAL A 1 69 ? -0.474 -4.283 -11.344 1.00 0.00 69 VAL A CA 17
ATOM 22830 C C . VAL A 1 69 ? -0.089 -5.716 -11.708 1.00 0.00 69 VAL A C 17
ATOM 22831 O O . VAL A 1 69 ? 0.281 -6.504 -10.837 1.00 0.00 69 VAL A O 17
ATOM 22844 N N . PRO A 1 70 ? -0.171 -6.075 -13.001 1.00 0.00 70 PRO A N 17
ATOM 22845 C CA . PRO A 1 70 ? 0.173 -7.424 -13.466 1.00 0.00 70 PRO A CA 17
ATOM 22846 C C . PRO A 1 70 ? 1.658 -7.728 -13.305 1.00 0.00 70 PRO A C 17
ATOM 22847 O O . PRO A 1 70 ? 2.405 -6.937 -12.729 1.00 0.00 70 PRO A O 17
ATOM 22858 N N . ARG A 1 71 ? 2.080 -8.878 -13.817 1.00 0.00 71 ARG A N 17
ATOM 22859 C CA . ARG A 1 71 ? 3.477 -9.287 -13.730 1.00 0.00 71 ARG A CA 17
ATOM 22860 C C . ARG A 1 71 ? 4.322 -8.551 -14.766 1.00 0.00 71 ARG A C 17
ATOM 22861 O O . ARG A 1 71 ? 4.915 -9.168 -15.652 1.00 0.00 71 ARG A O 17
ATOM 22882 N N . LYS A 1 72 ? 4.374 -7.228 -14.647 1.00 0.00 72 LYS A N 17
ATOM 22883 C CA . LYS A 1 72 ? 5.145 -6.405 -15.572 1.00 0.00 72 LYS A CA 17
ATOM 22884 C C . LYS A 1 72 ? 6.140 -5.530 -14.819 1.00 0.00 72 LYS A C 17
ATOM 22885 O O . LYS A 1 72 ? 7.305 -5.423 -15.206 1.00 0.00 72 LYS A O 17
ATOM 22904 N N . ASP A 1 73 ? 5.676 -4.903 -13.743 1.00 0.00 73 ASP A N 17
ATOM 22905 C CA . ASP A 1 73 ? 6.530 -4.036 -12.939 1.00 0.00 73 ASP A CA 17
ATOM 22906 C C . ASP A 1 73 ? 6.343 -4.313 -11.448 1.00 0.00 73 ASP A C 17
ATOM 22907 O O . ASP A 1 73 ? 7.118 -5.060 -10.849 1.00 0.00 73 ASP A O 17
ATOM 22916 N N . THR A 1 74 ? 5.315 -3.707 -10.854 1.00 0.00 74 THR A N 17
ATOM 22917 C CA . THR A 1 74 ? 5.025 -3.885 -9.431 1.00 0.00 74 THR A CA 17
ATOM 22918 C C . THR A 1 74 ? 6.299 -3.820 -8.590 1.00 0.00 74 THR A C 17
ATOM 22919 O O . THR A 1 74 ? 6.394 -4.456 -7.540 1.00 0.00 74 THR A O 17
ATOM 22930 N N . HIS A 1 75 ? 7.275 -3.051 -9.062 1.00 0.00 75 HIS A N 17
ATOM 22931 C CA . HIS A 1 75 ? 8.545 -2.907 -8.355 1.00 0.00 75 HIS A CA 17
ATOM 22932 C C . HIS A 1 75 ? 9.001 -1.452 -8.311 1.00 0.00 75 HIS A C 17
ATOM 22933 O O . HIS A 1 75 ? 9.674 -1.033 -7.369 1.00 0.00 75 HIS A O 17
ATOM 22948 N N . LEU A 1 76 ? 8.637 -0.687 -9.332 1.00 0.00 76 LEU A N 17
ATOM 22949 C CA . LEU A 1 76 ? 9.017 0.717 -9.407 1.00 0.00 76 LEU A CA 17
ATOM 22950 C C . LEU A 1 76 ? 7.873 1.622 -8.958 1.00 0.00 76 LEU A C 17
ATOM 22951 O O . LEU A 1 76 ? 7.853 2.813 -9.271 1.00 0.00 76 LEU A O 17
ATOM 22967 N N . TYR A 1 77 ? 6.923 1.053 -8.221 1.00 0.00 77 TYR A N 17
ATOM 22968 C CA . TYR A 1 77 ? 5.780 1.811 -7.727 1.00 0.00 77 TYR A CA 17
ATOM 22969 C C . TYR A 1 77 ? 5.744 1.809 -6.202 1.00 0.00 77 TYR A C 17
ATOM 22970 O O . TYR A 1 77 ? 5.278 2.763 -5.581 1.00 0.00 77 TYR A O 17
ATOM 22988 N N . ILE A 1 78 ? 6.242 0.730 -5.604 1.00 0.00 78 ILE A N 17
ATOM 22989 C CA . ILE A 1 78 ? 6.268 0.604 -4.152 1.00 0.00 78 ILE A CA 17
ATOM 22990 C C . ILE A 1 78 ? 7.183 -0.539 -3.719 1.00 0.00 78 ILE A C 17
ATOM 22991 O O . ILE A 1 78 ? 7.166 -1.619 -4.309 1.00 0.00 78 ILE A O 17
ATOM 23007 N N . ALA A 1 79 ? 7.981 -0.292 -2.685 1.00 0.00 79 ALA A N 17
ATOM 23008 C CA . ALA A 1 79 ? 8.903 -1.299 -2.174 1.00 0.00 79 ALA A CA 17
ATOM 23009 C C . ALA A 1 79 ? 9.042 -1.201 -0.658 1.00 0.00 79 ALA A C 17
ATOM 23010 O O . ALA A 1 79 ? 8.916 -0.119 -0.083 1.00 0.00 79 ALA A O 17
ATOM 23017 N N . PRO A 1 80 ? 9.304 -2.336 0.013 1.00 0.00 80 PRO A N 17
ATOM 23018 C CA . PRO A 1 80 ? 9.459 -2.374 1.471 1.00 0.00 80 PRO A CA 17
ATOM 23019 C C . PRO A 1 80 ? 10.770 -1.746 1.932 1.00 0.00 80 PRO A C 17
ATOM 23020 O O . PRO A 1 80 ? 11.851 -2.168 1.521 1.00 0.00 80 PRO A O 17
ATOM 23031 N N . LYS A 1 81 ? 10.667 -0.736 2.790 1.00 0.00 81 LYS A N 17
ATOM 23032 C CA . LYS A 1 81 ? 11.845 -0.050 3.310 1.00 0.00 81 LYS A CA 17
ATOM 23033 C C . LYS A 1 81 ? 12.308 -0.681 4.618 1.00 0.00 81 LYS A C 17
ATOM 23034 O O . LYS A 1 81 ? 11.541 -0.784 5.575 1.00 0.00 81 LYS A O 17
ATOM 23053 N N . THR A 1 82 ? 13.568 -1.103 4.651 1.00 0.00 82 THR A N 17
ATOM 23054 C CA . THR A 1 82 ? 14.135 -1.725 5.844 1.00 0.00 82 THR A CA 17
ATOM 23055 C C . THR A 1 82 ? 15.516 -1.152 6.152 1.00 0.00 82 THR A C 17
ATOM 23056 O O . THR A 1 82 ? 16.462 -1.341 5.387 1.00 0.00 82 THR A O 17
ATOM 23067 N N . LYS A 1 83 ? 15.623 -0.450 7.276 1.00 0.00 83 LYS A N 17
ATOM 23068 C CA . LYS A 1 83 ? 16.888 0.150 7.683 1.00 0.00 83 LYS A CA 17
ATOM 23069 C C . LYS A 1 83 ? 16.959 0.295 9.199 1.00 0.00 83 LYS A C 17
ATOM 23070 O O . LYS A 1 83 ? 16.055 0.851 9.824 1.00 0.00 83 LYS A O 17
ATOM 23089 N N . GLU A 1 84 ? 18.040 -0.210 9.786 1.00 0.00 84 GLU A N 17
ATOM 23090 C CA . GLU A 1 84 ? 18.231 -0.137 11.230 1.00 0.00 84 GLU A CA 17
ATOM 23091 C C . GLU A 1 84 ? 17.113 -0.870 11.965 1.00 0.00 84 GLU A C 17
ATOM 23092 O O . GLU A 1 84 ? 16.036 -0.267 12.155 1.00 0.00 84 GLU A O 17
ATOM 23104 N N . MET A 1 1 ? -4.441 7.587 -6.338 1.00 0.00 1 MET A N 18
ATOM 23105 C CA . MET A 1 1 ? -4.486 6.236 -5.723 1.00 0.00 1 MET A CA 18
ATOM 23106 C C . MET A 1 1 ? -4.652 6.325 -4.209 1.00 0.00 1 MET A C 18
ATOM 23107 O O . MET A 1 1 ? -4.479 7.390 -3.617 1.00 0.00 1 MET A O 18
ATOM 23123 N N . ARG A 1 2 ? -4.988 5.199 -3.588 1.00 0.00 2 ARG A N 18
ATOM 23124 C CA . ARG A 1 2 ? -5.177 5.149 -2.143 1.00 0.00 2 ARG A CA 18
ATOM 23125 C C . ARG A 1 2 ? -4.523 3.904 -1.552 1.00 0.00 2 ARG A C 18
ATOM 23126 O O . ARG A 1 2 ? -4.435 2.869 -2.207 1.00 0.00 2 ARG A O 18
ATOM 23147 N N . ILE A 1 3 ? -4.071 4.014 -0.308 1.00 0.00 3 ILE A N 18
ATOM 23148 C CA . ILE A 1 3 ? -3.426 2.899 0.381 1.00 0.00 3 ILE A CA 18
ATOM 23149 C C . ILE A 1 3 ? -4.269 1.628 0.300 1.00 0.00 3 ILE A C 18
ATOM 23150 O O . ILE A 1 3 ? -3.742 0.519 0.378 1.00 0.00 3 ILE A O 18
ATOM 23166 N N . ASP A 1 4 ? -5.577 1.796 0.145 1.00 0.00 4 ASP A N 18
ATOM 23167 C CA . ASP A 1 4 ? -6.484 0.659 0.057 1.00 0.00 4 ASP A CA 18
ATOM 23168 C C . ASP A 1 4 ? -6.317 -0.080 -1.271 1.00 0.00 4 ASP A C 18
ATOM 23169 O O . ASP A 1 4 ? -6.069 -1.282 -1.291 1.00 0.00 4 ASP A O 18
ATOM 23178 N N . LYS A 1 5 ? -6.469 0.644 -2.375 1.00 0.00 5 LYS A N 18
ATOM 23179 C CA . LYS A 1 5 ? -6.346 0.050 -3.705 1.00 0.00 5 LYS A CA 18
ATOM 23180 C C . LYS A 1 5 ? -4.910 0.113 -4.236 1.00 0.00 5 LYS A C 18
ATOM 23181 O O . LYS A 1 5 ? -4.624 -0.397 -5.317 1.00 0.00 5 LYS A O 18
ATOM 23200 N N . PHE A 1 6 ? -4.019 0.759 -3.491 1.00 0.00 6 PHE A N 18
ATOM 23201 C CA . PHE A 1 6 ? -2.629 0.900 -3.918 1.00 0.00 6 PHE A CA 18
ATOM 23202 C C . PHE A 1 6 ? -1.819 -0.375 -3.684 1.00 0.00 6 PHE A C 18
ATOM 23203 O O . PHE A 1 6 ? -1.370 -1.017 -4.634 1.00 0.00 6 PHE A O 18
ATOM 23220 N N . LEU A 1 7 ? -1.616 -0.724 -2.419 1.00 0.00 7 LEU A N 18
ATOM 23221 C CA . LEU A 1 7 ? -0.835 -1.907 -2.066 1.00 0.00 7 LEU A CA 18
ATOM 23222 C C . LEU A 1 7 ? -1.646 -3.191 -2.212 1.00 0.00 7 LEU A C 18
ATOM 23223 O O . LEU A 1 7 ? -1.086 -4.288 -2.212 1.00 0.00 7 LEU A O 18
ATOM 23239 N N . GLN A 1 8 ? -2.960 -3.057 -2.327 1.00 0.00 8 GLN A N 18
ATOM 23240 C CA . GLN A 1 8 ? -3.833 -4.215 -2.462 1.00 0.00 8 GLN A CA 18
ATOM 23241 C C . GLN A 1 8 ? -4.042 -4.594 -3.928 1.00 0.00 8 GLN A C 18
ATOM 23242 O O . GLN A 1 8 ? -4.416 -5.725 -4.236 1.00 0.00 8 GLN A O 18
ATOM 23256 N N . SER A 1 9 ? -3.802 -3.645 -4.829 1.00 0.00 9 SER A N 18
ATOM 23257 C CA . SER A 1 9 ? -3.970 -3.893 -6.258 1.00 0.00 9 SER A CA 18
ATOM 23258 C C . SER A 1 9 ? -2.667 -4.377 -6.887 1.00 0.00 9 SER A C 18
ATOM 23259 O O . SER A 1 9 ? -2.679 -5.188 -7.814 1.00 0.00 9 SER A O 18
ATOM 23267 N N . VAL A 1 10 ? -1.546 -3.876 -6.378 1.00 0.00 10 VAL A N 18
ATOM 23268 C CA . VAL A 1 10 ? -0.235 -4.258 -6.893 1.00 0.00 10 VAL A CA 18
ATOM 23269 C C . VAL A 1 10 ? -0.055 -5.773 -6.878 1.00 0.00 10 VAL A C 18
ATOM 23270 O O . VAL A 1 10 ? 0.720 -6.324 -7.661 1.00 0.00 10 VAL A O 18
ATOM 23283 N N . GLY A 1 11 ? -0.774 -6.443 -5.983 1.00 0.00 11 GLY A N 18
ATOM 23284 C CA . GLY A 1 11 ? -0.677 -7.887 -5.883 1.00 0.00 11 GLY A CA 18
ATOM 23285 C C . GLY A 1 11 ? 0.012 -8.336 -4.610 1.00 0.00 11 GLY A C 18
ATOM 23286 O O . GLY A 1 11 ? 0.588 -9.423 -4.558 1.00 0.00 11 GLY A O 18
ATOM 23290 N N . LEU A 1 12 ? -0.047 -7.498 -3.580 1.00 0.00 12 LEU A N 18
ATOM 23291 C CA . LEU A 1 12 ? 0.576 -7.814 -2.301 1.00 0.00 12 LEU A CA 18
ATOM 23292 C C . LEU A 1 12 ? -0.414 -8.509 -1.372 1.00 0.00 12 LEU A C 18
ATOM 23293 O O . LEU A 1 12 ? -0.184 -9.636 -0.932 1.00 0.00 12 LEU A O 18
ATOM 23309 N N . VAL A 1 13 ? -1.518 -7.829 -1.075 1.00 0.00 13 VAL A N 18
ATOM 23310 C CA . VAL A 1 13 ? -2.542 -8.381 -0.198 1.00 0.00 13 VAL A CA 18
ATOM 23311 C C . VAL A 1 13 ? -3.891 -8.453 -0.904 1.00 0.00 13 VAL A C 18
ATOM 23312 O O . VAL A 1 13 ? -4.435 -7.435 -1.332 1.00 0.00 13 VAL A O 18
ATOM 23325 N N . LYS A 1 14 ? -4.426 -9.664 -1.024 1.00 0.00 14 LYS A N 18
ATOM 23326 C CA . LYS A 1 14 ? -5.713 -9.870 -1.679 1.00 0.00 14 LYS A CA 18
ATOM 23327 C C . LYS A 1 14 ? -6.710 -10.524 -0.725 1.00 0.00 14 LYS A C 18
ATOM 23328 O O . LYS A 1 14 ? -7.318 -11.545 -1.047 1.00 0.00 14 LYS A O 18
ATOM 23347 N N . ARG A 1 15 ? -6.871 -9.928 0.452 1.00 0.00 15 ARG A N 18
ATOM 23348 C CA . ARG A 1 15 ? -7.793 -10.451 1.454 1.00 0.00 15 ARG A CA 18
ATOM 23349 C C . ARG A 1 15 ? -8.500 -9.316 2.189 1.00 0.00 15 ARG A C 18
ATOM 23350 O O . ARG A 1 15 ? -8.118 -8.152 2.070 1.00 0.00 15 ARG A O 18
ATOM 23371 N N . ARG A 1 16 ? -9.531 -9.664 2.951 1.00 0.00 16 ARG A N 18
ATOM 23372 C CA . ARG A 1 16 ? -10.293 -8.677 3.709 1.00 0.00 16 ARG A CA 18
ATOM 23373 C C . ARG A 1 16 ? -10.954 -7.667 2.775 1.00 0.00 16 ARG A C 18
ATOM 23374 O O . ARG A 1 16 ? -10.406 -6.597 2.512 1.00 0.00 16 ARG A O 18
ATOM 23395 N N . VAL A 1 17 ? -12.137 -8.015 2.280 1.00 0.00 17 VAL A N 18
ATOM 23396 C CA . VAL A 1 17 ? -12.876 -7.139 1.378 1.00 0.00 17 VAL A CA 18
ATOM 23397 C C . VAL A 1 17 ? -14.068 -6.504 2.085 1.00 0.00 17 VAL A C 18
ATOM 23398 O O . VAL A 1 17 ? -15.086 -6.203 1.461 1.00 0.00 17 VAL A O 18
ATOM 23411 N N . LEU A 1 18 ? -13.935 -6.302 3.392 1.00 0.00 18 LEU A N 18
ATOM 23412 C CA . LEU A 1 18 ? -15.000 -5.700 4.187 1.00 0.00 18 LEU A CA 18
ATOM 23413 C C . LEU A 1 18 ? -14.603 -4.306 4.658 1.00 0.00 18 LEU A C 18
ATOM 23414 O O . LEU A 1 18 ? -14.269 -4.104 5.827 1.00 0.00 18 LEU A O 18
ATOM 23430 N N . ALA A 1 19 ? -14.637 -3.345 3.739 1.00 0.00 19 ALA A N 18
ATOM 23431 C CA . ALA A 1 19 ? -14.278 -1.968 4.058 1.00 0.00 19 ALA A CA 18
ATOM 23432 C C . ALA A 1 19 ? -12.824 -1.863 4.511 1.00 0.00 19 ALA A C 18
ATOM 23433 O O . ALA A 1 19 ? -12.430 -0.879 5.135 1.00 0.00 19 ALA A O 18
ATOM 23440 N N . THR A 1 20 ? -12.028 -2.883 4.192 1.00 0.00 20 THR A N 18
ATOM 23441 C CA . THR A 1 20 ? -10.617 -2.902 4.565 1.00 0.00 20 THR A CA 18
ATOM 23442 C C . THR A 1 20 ? -10.440 -2.651 6.061 1.00 0.00 20 THR A C 18
ATOM 23443 O O . THR A 1 20 ? -10.466 -1.508 6.516 1.00 0.00 20 THR A O 18
ATOM 23454 N N . ASP A 1 21 ? -10.257 -3.728 6.818 1.00 0.00 21 ASP A N 18
ATOM 23455 C CA . ASP A 1 21 ? -10.076 -3.626 8.263 1.00 0.00 21 ASP A CA 18
ATOM 23456 C C . ASP A 1 21 ? -8.685 -3.098 8.611 1.00 0.00 21 ASP A C 18
ATOM 23457 O O . ASP A 1 21 ? -8.443 -2.662 9.736 1.00 0.00 21 ASP A O 18
ATOM 23466 N N . MET A 1 22 ? -7.771 -3.140 7.643 1.00 0.00 22 MET A N 18
ATOM 23467 C CA . MET A 1 22 ? -6.408 -2.665 7.856 1.00 0.00 22 MET A CA 18
ATOM 23468 C C . MET A 1 22 ? -6.401 -1.244 8.412 1.00 0.00 22 MET A C 18
ATOM 23469 O O . MET A 1 22 ? -5.517 -0.874 9.184 1.00 0.00 22 MET A O 18
ATOM 23483 N N . CYS A 1 23 ? -7.393 -0.453 8.016 1.00 0.00 23 CYS A N 18
ATOM 23484 C CA . CYS A 1 23 ? -7.499 0.927 8.477 1.00 0.00 23 CYS A CA 18
ATOM 23485 C C . CYS A 1 23 ? -8.016 0.986 9.912 1.00 0.00 23 CYS A C 18
ATOM 23486 O O . CYS A 1 23 ? -7.765 1.952 10.632 1.00 0.00 23 CYS A O 18
ATOM 23494 N N . ASN A 1 24 ? -8.742 -0.050 10.320 1.00 0.00 24 ASN A N 18
ATOM 23495 C CA . ASN A 1 24 ? -9.295 -0.112 11.668 1.00 0.00 24 ASN A CA 18
ATOM 23496 C C . ASN A 1 24 ? -8.296 -0.730 12.643 1.00 0.00 24 ASN A C 18
ATOM 23497 O O . ASN A 1 24 ? -8.147 -0.264 13.773 1.00 0.00 24 ASN A O 18
ATOM 23508 N N . VAL A 1 25 ? -7.613 -1.781 12.199 1.00 0.00 25 VAL A N 18
ATOM 23509 C CA . VAL A 1 25 ? -6.631 -2.461 13.034 1.00 0.00 25 VAL A CA 18
ATOM 23510 C C . VAL A 1 25 ? -5.453 -1.547 13.360 1.00 0.00 25 VAL A C 18
ATOM 23511 O O . VAL A 1 25 ? -4.889 -1.612 14.452 1.00 0.00 25 VAL A O 18
ATOM 23524 N N . GLY A 1 26 ? -5.088 -0.696 12.406 1.00 0.00 26 GLY A N 18
ATOM 23525 C CA . GLY A 1 26 ? -3.980 0.219 12.612 1.00 0.00 26 GLY A CA 18
ATOM 23526 C C . GLY A 1 26 ? -2.819 -0.051 11.674 1.00 0.00 26 GLY A C 18
ATOM 23527 O O . GLY A 1 26 ? -1.667 0.227 12.007 1.00 0.00 26 GLY A O 18
ATOM 23531 N N . ALA A 1 27 ? -3.124 -0.593 10.499 1.00 0.00 27 ALA A N 18
ATOM 23532 C CA . ALA A 1 27 ? -2.098 -0.900 9.509 1.00 0.00 27 ALA A CA 18
ATOM 23533 C C . ALA A 1 27 ? -1.998 0.197 8.451 1.00 0.00 27 ALA A C 18
ATOM 23534 O O . ALA A 1 27 ? -1.060 0.219 7.655 1.00 0.00 27 ALA A O 18
ATOM 23541 N N . VAL A 1 28 ? -2.969 1.107 8.443 1.00 0.00 28 VAL A N 18
ATOM 23542 C CA . VAL A 1 28 ? -2.981 2.199 7.479 1.00 0.00 28 VAL A CA 18
ATOM 23543 C C . VAL A 1 28 ? -2.453 3.489 8.100 1.00 0.00 28 VAL A C 18
ATOM 23544 O O . VAL A 1 28 ? -3.124 4.114 8.921 1.00 0.00 28 VAL A O 18
ATOM 23557 N N . TRP A 1 29 ? -1.249 3.880 7.699 1.00 0.00 29 TRP A N 18
ATOM 23558 C CA . TRP A 1 29 ? -0.629 5.097 8.209 1.00 0.00 29 TRP A CA 18
ATOM 23559 C C . TRP A 1 29 ? 0.166 5.792 7.112 1.00 0.00 29 TRP A C 18
ATOM 23560 O O . TRP A 1 29 ? 1.292 5.403 6.802 1.00 0.00 29 TRP A O 18
ATOM 23581 N N . LEU A 1 30 ? -0.433 6.818 6.524 1.00 0.00 30 LEU A N 18
ATOM 23582 C CA . LEU A 1 30 ? 0.209 7.569 5.452 1.00 0.00 30 LEU A CA 18
ATOM 23583 C C . LEU A 1 30 ? 1.278 8.510 6.002 1.00 0.00 30 LEU A C 18
ATOM 23584 O O . LEU A 1 30 ? 0.969 9.476 6.700 1.00 0.00 30 LEU A O 18
ATOM 23600 N N . ASN A 1 31 ? 2.536 8.222 5.679 1.00 0.00 31 ASN A N 18
ATOM 23601 C CA . ASN A 1 31 ? 3.654 9.042 6.135 1.00 0.00 31 ASN A CA 18
ATOM 23602 C C . ASN A 1 31 ? 3.616 9.232 7.650 1.00 0.00 31 ASN A C 18
ATOM 23603 O O . ASN A 1 31 ? 3.799 10.342 8.152 1.00 0.00 31 ASN A O 18
ATOM 23614 N N . GLY A 1 32 ? 3.379 8.143 8.372 1.00 0.00 32 GLY A N 18
ATOM 23615 C CA . GLY A 1 32 ? 3.321 8.213 9.820 1.00 0.00 32 GLY A CA 18
ATOM 23616 C C . GLY A 1 32 ? 2.089 8.941 10.316 1.00 0.00 32 GLY A C 18
ATOM 23617 O O . GLY A 1 32 ? 2.167 9.755 11.237 1.00 0.00 32 GLY A O 18
ATOM 23621 N N . SER A 1 33 ? 0.946 8.648 9.705 1.00 0.00 33 SER A N 18
ATOM 23622 C CA . SER A 1 33 ? -0.311 9.279 10.089 1.00 0.00 33 SER A CA 18
ATOM 23623 C C . SER A 1 33 ? -1.491 8.353 9.811 1.00 0.00 33 SER A C 18
ATOM 23624 O O . SER A 1 33 ? -1.731 7.964 8.668 1.00 0.00 33 SER A O 18
ATOM 23632 N N . CYS A 1 34 ? -2.224 8.003 10.864 1.00 0.00 34 CYS A N 18
ATOM 23633 C CA . CYS A 1 34 ? -3.379 7.121 10.736 1.00 0.00 34 CYS A CA 18
ATOM 23634 C C . CYS A 1 34 ? -4.370 7.659 9.708 1.00 0.00 34 CYS A C 18
ATOM 23635 O O . CYS A 1 34 ? -4.748 8.830 9.748 1.00 0.00 34 CYS A O 18
ATOM 23643 N N . ALA A 1 35 ? -4.787 6.795 8.788 1.00 0.00 35 ALA A N 18
ATOM 23644 C CA . ALA A 1 35 ? -5.733 7.182 7.749 1.00 0.00 35 ALA A CA 18
ATOM 23645 C C . ALA A 1 35 ? -6.727 6.060 7.466 1.00 0.00 35 ALA A C 18
ATOM 23646 O O . ALA A 1 35 ? -6.391 4.880 7.568 1.00 0.00 35 ALA A O 18
ATOM 23653 N N . LYS A 1 36 ? -7.951 6.435 7.110 1.00 0.00 36 LYS A N 18
ATOM 23654 C CA . LYS A 1 36 ? -8.993 5.460 6.813 1.00 0.00 36 LYS A CA 18
ATOM 23655 C C . LYS A 1 36 ? -8.586 4.573 5.638 1.00 0.00 36 LYS A C 18
ATOM 23656 O O . LYS A 1 36 ? -7.431 4.582 5.213 1.00 0.00 36 LYS A O 18
ATOM 23675 N N . ALA A 1 37 ? -9.543 3.810 5.120 1.00 0.00 37 ALA A N 18
ATOM 23676 C CA . ALA A 1 37 ? -9.285 2.919 3.996 1.00 0.00 37 ALA A CA 18
ATOM 23677 C C . ALA A 1 37 ? -9.684 3.567 2.673 1.00 0.00 37 ALA A C 18
ATOM 23678 O O . ALA A 1 37 ? -10.011 2.877 1.708 1.00 0.00 37 ALA A O 18
ATOM 23685 N N . SER A 1 38 ? -9.652 4.896 2.635 1.00 0.00 38 SER A N 18
ATOM 23686 C CA . SER A 1 38 ? -10.011 5.634 1.429 1.00 0.00 38 SER A CA 18
ATOM 23687 C C . SER A 1 38 ? -9.224 6.937 1.335 1.00 0.00 38 SER A C 18
ATOM 23688 O O . SER A 1 38 ? -9.696 7.917 0.759 1.00 0.00 38 SER A O 18
ATOM 23696 N N . LYS A 1 39 ? -8.024 6.943 1.905 1.00 0.00 39 LYS A N 18
ATOM 23697 C CA . LYS A 1 39 ? -7.176 8.128 1.882 1.00 0.00 39 LYS A CA 18
ATOM 23698 C C . LYS A 1 39 ? -6.250 8.112 0.671 1.00 0.00 39 LYS A C 18
ATOM 23699 O O . LYS A 1 39 ? -5.442 7.199 0.507 1.00 0.00 39 LYS A O 18
ATOM 23718 N N . GLU A 1 40 ? -6.374 9.130 -0.175 1.00 0.00 40 GLU A N 18
ATOM 23719 C CA . GLU A 1 40 ? -5.548 9.232 -1.372 1.00 0.00 40 GLU A CA 18
ATOM 23720 C C . GLU A 1 40 ? -4.074 9.381 -1.005 1.00 0.00 40 GLU A C 18
ATOM 23721 O O . GLU A 1 40 ? -3.736 9.987 0.012 1.00 0.00 40 GLU A O 18
ATOM 23733 N N . VAL A 1 41 ? -3.203 8.824 -1.838 1.00 0.00 41 VAL A N 18
ATOM 23734 C CA . VAL A 1 41 ? -1.766 8.894 -1.602 1.00 0.00 41 VAL A CA 18
ATOM 23735 C C . VAL A 1 41 ? -1.064 9.669 -2.712 1.00 0.00 41 VAL A C 18
ATOM 23736 O O . VAL A 1 41 ? -1.650 9.940 -3.760 1.00 0.00 41 VAL A O 18
ATOM 23749 N N . LYS A 1 42 ? 0.195 10.020 -2.475 1.00 0.00 42 LYS A N 18
ATOM 23750 C CA . LYS A 1 42 ? 0.980 10.763 -3.454 1.00 0.00 42 LYS A CA 18
ATOM 23751 C C . LYS A 1 42 ? 2.310 10.067 -3.724 1.00 0.00 42 LYS A C 18
ATOM 23752 O O . LYS A 1 42 ? 2.739 9.207 -2.954 1.00 0.00 42 LYS A O 18
ATOM 23771 N N . ALA A 1 43 ? 2.957 10.445 -4.821 1.00 0.00 43 ALA A N 18
ATOM 23772 C CA . ALA A 1 43 ? 4.238 9.856 -5.193 1.00 0.00 43 ALA A CA 18
ATOM 23773 C C . ALA A 1 43 ? 5.343 10.302 -4.241 1.00 0.00 43 ALA A C 18
ATOM 23774 O O . ALA A 1 43 ? 5.366 11.449 -3.794 1.00 0.00 43 ALA A O 18
ATOM 23781 N N . GLY A 1 44 ? 6.257 9.388 -3.934 1.00 0.00 44 GLY A N 18
ATOM 23782 C CA . GLY A 1 44 ? 7.353 9.705 -3.038 1.00 0.00 44 GLY A CA 18
ATOM 23783 C C . GLY A 1 44 ? 6.923 9.738 -1.585 1.00 0.00 44 GLY A C 18
ATOM 23784 O O . GLY A 1 44 ? 7.508 10.456 -0.773 1.00 0.00 44 GLY A O 18
ATOM 23788 N N . ASP A 1 45 ? 5.900 8.958 -1.253 1.00 0.00 45 ASP A N 18
ATOM 23789 C CA . ASP A 1 45 ? 5.394 8.899 0.114 1.00 0.00 45 ASP A CA 18
ATOM 23790 C C . ASP A 1 45 ? 5.810 7.596 0.789 1.00 0.00 45 ASP A C 18
ATOM 23791 O O . ASP A 1 45 ? 6.260 6.661 0.128 1.00 0.00 45 ASP A O 18
ATOM 23800 N N . THR A 1 46 ? 5.656 7.540 2.109 1.00 0.00 46 THR A N 18
ATOM 23801 C CA . THR A 1 46 ? 6.017 6.350 2.869 1.00 0.00 46 THR A CA 18
ATOM 23802 C C . THR A 1 46 ? 4.772 5.596 3.327 1.00 0.00 46 THR A C 18
ATOM 23803 O O . THR A 1 46 ? 4.076 6.026 4.246 1.00 0.00 46 THR A O 18
ATOM 23814 N N . ILE A 1 47 ? 4.503 4.465 2.684 1.00 0.00 47 ILE A N 18
ATOM 23815 C CA . ILE A 1 47 ? 3.347 3.646 3.028 1.00 0.00 47 ILE A CA 18
ATOM 23816 C C . ILE A 1 47 ? 3.651 2.757 4.230 1.00 0.00 47 ILE A C 18
ATOM 23817 O O . ILE A 1 47 ? 4.325 1.735 4.102 1.00 0.00 47 ILE A O 18
ATOM 23833 N N . SER A 1 48 ? 3.155 3.153 5.397 1.00 0.00 48 SER A N 18
ATOM 23834 C CA . SER A 1 48 ? 3.382 2.392 6.620 1.00 0.00 48 SER A CA 18
ATOM 23835 C C . SER A 1 48 ? 2.389 1.242 6.746 1.00 0.00 48 SER A C 18
ATOM 23836 O O . SER A 1 48 ? 1.258 1.329 6.269 1.00 0.00 48 SER A O 18
ATOM 23844 N N . LEU A 1 49 ? 2.823 0.166 7.394 1.00 0.00 49 LEU A N 18
ATOM 23845 C CA . LEU A 1 49 ? 1.979 -1.005 7.589 1.00 0.00 49 LEU A CA 18
ATOM 23846 C C . LEU A 1 49 ? 2.342 -1.722 8.885 1.00 0.00 49 LEU A C 18
ATOM 23847 O O . LEU A 1 49 ? 3.517 -1.840 9.230 1.00 0.00 49 LEU A O 18
ATOM 23863 N N . HIS A 1 50 ? 1.327 -2.192 9.602 1.00 0.00 50 HIS A N 18
ATOM 23864 C CA . HIS A 1 50 ? 1.547 -2.892 10.864 1.00 0.00 50 HIS A CA 18
ATOM 23865 C C . HIS A 1 50 ? 1.157 -4.363 10.757 1.00 0.00 50 HIS A C 18
ATOM 23866 O O . HIS A 1 50 ? 0.057 -4.694 10.318 1.00 0.00 50 HIS A O 18
ATOM 23881 N N . TYR A 1 51 ? 2.067 -5.239 11.170 1.00 0.00 51 TYR A N 18
ATOM 23882 C CA . TYR A 1 51 ? 1.822 -6.677 11.131 1.00 0.00 51 TYR A CA 18
ATOM 23883 C C . TYR A 1 51 ? 2.004 -7.291 12.515 1.00 0.00 51 TYR A C 18
ATOM 23884 O O . TYR A 1 51 ? 2.233 -6.580 13.494 1.00 0.00 51 TYR A O 18
ATOM 23902 N N . LEU A 1 52 ? 1.900 -8.613 12.592 1.00 0.00 52 LEU A N 18
ATOM 23903 C CA . LEU A 1 52 ? 2.054 -9.317 13.860 1.00 0.00 52 LEU A CA 18
ATOM 23904 C C . LEU A 1 52 ? 3.528 -9.575 14.169 1.00 0.00 52 LEU A C 18
ATOM 23905 O O . LEU A 1 52 ? 3.905 -9.751 15.327 1.00 0.00 52 LEU A O 18
ATOM 23921 N N . LYS A 1 53 ? 4.355 -9.596 13.129 1.00 0.00 53 LYS A N 18
ATOM 23922 C CA . LYS A 1 53 ? 5.784 -9.832 13.294 1.00 0.00 53 LYS A CA 18
ATOM 23923 C C . LYS A 1 53 ? 6.552 -8.516 13.392 1.00 0.00 53 LYS A C 18
ATOM 23924 O O . LYS A 1 53 ? 7.634 -8.460 13.976 1.00 0.00 53 LYS A O 18
ATOM 23943 N N . GLY A 1 54 ? 5.987 -7.458 12.818 1.00 0.00 54 GLY A N 18
ATOM 23944 C CA . GLY A 1 54 ? 6.637 -6.160 12.855 1.00 0.00 54 GLY A CA 18
ATOM 23945 C C . GLY A 1 54 ? 6.127 -5.220 11.779 1.00 0.00 54 GLY A C 18
ATOM 23946 O O . GLY A 1 54 ? 5.200 -5.555 11.042 1.00 0.00 54 GLY A O 18
ATOM 23950 N N . ILE A 1 55 ? 6.734 -4.040 11.689 1.00 0.00 55 ILE A N 18
ATOM 23951 C CA . ILE A 1 55 ? 6.336 -3.050 10.696 1.00 0.00 55 ILE A CA 18
ATOM 23952 C C . ILE A 1 55 ? 7.256 -3.084 9.480 1.00 0.00 55 ILE A C 18
ATOM 23953 O O . ILE A 1 55 ? 8.473 -3.209 9.615 1.00 0.00 55 ILE A O 18
ATOM 23969 N N . GLU A 1 56 ? 6.667 -2.972 8.294 1.00 0.00 56 GLU A N 18
ATOM 23970 C CA . GLU A 1 56 ? 7.434 -2.988 7.053 1.00 0.00 56 GLU A CA 18
ATOM 23971 C C . GLU A 1 56 ? 7.800 -1.571 6.625 1.00 0.00 56 GLU A C 18
ATOM 23972 O O . GLU A 1 56 ? 8.973 -1.252 6.432 1.00 0.00 56 GLU A O 18
ATOM 23984 N N . GLU A 1 57 ? 6.786 -0.724 6.479 1.00 0.00 57 GLU A N 18
ATOM 23985 C CA . GLU A 1 57 ? 6.993 0.661 6.074 1.00 0.00 57 GLU A CA 18
ATOM 23986 C C . GLU A 1 57 ? 7.588 0.743 4.673 1.00 0.00 57 GLU A C 18
ATOM 23987 O O . GLU A 1 57 ? 8.805 0.679 4.498 1.00 0.00 57 GLU A O 18
ATOM 23999 N N . TYR A 1 58 ? 6.719 0.888 3.678 1.00 0.00 58 TYR A N 18
ATOM 24000 C CA . TYR A 1 58 ? 7.152 0.984 2.290 1.00 0.00 58 TYR A CA 18
ATOM 24001 C C . TYR A 1 58 ? 7.197 2.441 1.839 1.00 0.00 58 TYR A C 18
ATOM 24002 O O . TYR A 1 58 ? 6.895 3.349 2.612 1.00 0.00 58 TYR A O 18
ATOM 24020 N N . THR A 1 59 ? 7.578 2.656 0.585 1.00 0.00 59 THR A N 18
ATOM 24021 C CA . THR A 1 59 ? 7.664 4.004 0.032 1.00 0.00 59 THR A CA 18
ATOM 24022 C C . THR A 1 59 ? 7.257 4.013 -1.438 1.00 0.00 59 THR A C 18
ATOM 24023 O O . THR A 1 59 ? 7.766 3.228 -2.238 1.00 0.00 59 THR A O 18
ATOM 24034 N N . ILE A 1 60 ? 6.339 4.908 -1.789 1.00 0.00 60 ILE A N 18
ATOM 24035 C CA . ILE A 1 60 ? 5.867 5.020 -3.163 1.00 0.00 60 ILE A CA 18
ATOM 24036 C C . ILE A 1 60 ? 6.878 5.763 -4.030 1.00 0.00 60 ILE A C 18
ATOM 24037 O O . ILE A 1 60 ? 7.291 6.875 -3.705 1.00 0.00 60 ILE A O 18
ATOM 24053 N N . LEU A 1 61 ? 7.271 5.138 -5.134 1.00 0.00 61 LEU A N 18
ATOM 24054 C CA . LEU A 1 61 ? 8.234 5.738 -6.050 1.00 0.00 61 LEU A CA 18
ATOM 24055 C C . LEU A 1 61 ? 7.534 6.566 -7.127 1.00 0.00 61 LEU A C 18
ATOM 24056 O O . LEU A 1 61 ? 8.165 7.383 -7.798 1.00 0.00 61 LEU A O 18
ATOM 24072 N N . GLN A 1 62 ? 6.230 6.351 -7.289 1.00 0.00 62 GLN A N 18
ATOM 24073 C CA . GLN A 1 62 ? 5.455 7.081 -8.286 1.00 0.00 62 GLN A CA 18
ATOM 24074 C C . GLN A 1 62 ? 3.986 6.669 -8.245 1.00 0.00 62 GLN A C 18
ATOM 24075 O O . GLN A 1 62 ? 3.637 5.635 -7.675 1.00 0.00 62 GLN A O 18
ATOM 24089 N N . ILE A 1 63 ? 3.132 7.486 -8.851 1.00 0.00 63 ILE A N 18
ATOM 24090 C CA . ILE A 1 63 ? 1.700 7.209 -8.886 1.00 0.00 63 ILE A CA 18
ATOM 24091 C C . ILE A 1 63 ? 1.173 7.224 -10.320 1.00 0.00 63 ILE A C 18
ATOM 24092 O O . ILE A 1 63 ? 0.732 8.260 -10.816 1.00 0.00 63 ILE A O 18
ATOM 24108 N N . PRO A 1 64 ? 1.212 6.068 -11.006 1.00 0.00 64 PRO A N 18
ATOM 24109 C CA . PRO A 1 64 ? 0.734 5.955 -12.388 1.00 0.00 64 PRO A CA 18
ATOM 24110 C C . PRO A 1 64 ? -0.784 6.073 -12.494 1.00 0.00 64 PRO A C 18
ATOM 24111 O O . PRO A 1 64 ? -1.330 6.195 -13.591 1.00 0.00 64 PRO A O 18
ATOM 24122 N N . ALA A 1 65 ? -1.461 6.034 -11.350 1.00 0.00 65 ALA A N 18
ATOM 24123 C CA . ALA A 1 65 ? -2.916 6.136 -11.321 1.00 0.00 65 ALA A CA 18
ATOM 24124 C C . ALA A 1 65 ? -3.562 4.970 -12.062 1.00 0.00 65 ALA A C 18
ATOM 24125 O O . ALA A 1 65 ? -4.414 5.167 -12.930 1.00 0.00 65 ALA A O 18
ATOM 24132 N N . LEU A 1 66 ? -3.152 3.755 -11.715 1.00 0.00 66 LEU A N 18
ATOM 24133 C CA . LEU A 1 66 ? -3.690 2.556 -12.347 1.00 0.00 66 LEU A CA 18
ATOM 24134 C C . LEU A 1 66 ? -4.744 1.900 -11.461 1.00 0.00 66 LEU A C 18
ATOM 24135 O O . LEU A 1 66 ? -5.070 2.406 -10.387 1.00 0.00 66 LEU A O 18
ATOM 24151 N N . LYS A 1 67 ? -5.272 0.768 -11.917 1.00 0.00 67 LYS A N 18
ATOM 24152 C CA . LYS A 1 67 ? -6.289 0.041 -11.166 1.00 0.00 67 LYS A CA 18
ATOM 24153 C C . LYS A 1 67 ? -5.725 -1.262 -10.609 1.00 0.00 67 LYS A C 18
ATOM 24154 O O . LYS A 1 67 ? -6.138 -1.725 -9.546 1.00 0.00 67 LYS A O 18
ATOM 24173 N N . ASN A 1 68 ? -4.780 -1.850 -11.335 1.00 0.00 68 ASN A N 18
ATOM 24174 C CA . ASN A 1 68 ? -4.158 -3.100 -10.914 1.00 0.00 68 ASN A CA 18
ATOM 24175 C C . ASN A 1 68 ? -2.821 -3.308 -11.620 1.00 0.00 68 ASN A C 18
ATOM 24176 O O . ASN A 1 68 ? -2.729 -3.191 -12.841 1.00 0.00 68 ASN A O 18
ATOM 24187 N N . VAL A 1 69 ? -1.790 -3.616 -10.841 1.00 0.00 69 VAL A N 18
ATOM 24188 C CA . VAL A 1 69 ? -0.458 -3.840 -11.391 1.00 0.00 69 VAL A CA 18
ATOM 24189 C C . VAL A 1 69 ? -0.087 -5.322 -11.346 1.00 0.00 69 VAL A C 18
ATOM 24190 O O . VAL A 1 69 ? 0.242 -5.853 -10.286 1.00 0.00 69 VAL A O 18
ATOM 24203 N N . PRO A 1 70 ? -0.136 -6.014 -12.500 1.00 0.00 70 PRO A N 18
ATOM 24204 C CA . PRO A 1 70 ? 0.198 -7.440 -12.579 1.00 0.00 70 PRO A CA 18
ATOM 24205 C C . PRO A 1 70 ? 1.528 -7.765 -11.908 1.00 0.00 70 PRO A C 18
ATOM 24206 O O . PRO A 1 70 ? 2.243 -6.869 -11.458 1.00 0.00 70 PRO A O 18
ATOM 24217 N N . ARG A 1 71 ? 1.855 -9.052 -11.846 1.00 0.00 71 ARG A N 18
ATOM 24218 C CA . ARG A 1 71 ? 3.101 -9.495 -11.231 1.00 0.00 71 ARG A CA 18
ATOM 24219 C C . ARG A 1 71 ? 4.270 -9.354 -12.201 1.00 0.00 71 ARG A C 18
ATOM 24220 O O . ARG A 1 71 ? 4.716 -10.334 -12.797 1.00 0.00 71 ARG A O 18
ATOM 24241 N N . LYS A 1 72 ? 4.760 -8.128 -12.353 1.00 0.00 72 LYS A N 18
ATOM 24242 C CA . LYS A 1 72 ? 5.877 -7.857 -13.250 1.00 0.00 72 LYS A CA 18
ATOM 24243 C C . LYS A 1 72 ? 6.457 -6.470 -12.991 1.00 0.00 72 LYS A C 18
ATOM 24244 O O . LYS A 1 72 ? 7.639 -6.329 -12.678 1.00 0.00 72 LYS A O 18
ATOM 24263 N N . ASP A 1 73 ? 5.617 -5.450 -13.123 1.00 0.00 73 ASP A N 18
ATOM 24264 C CA . ASP A 1 73 ? 6.044 -4.073 -12.902 1.00 0.00 73 ASP A CA 18
ATOM 24265 C C . ASP A 1 73 ? 5.562 -3.567 -11.546 1.00 0.00 73 ASP A C 18
ATOM 24266 O O . ASP A 1 73 ? 5.299 -2.378 -11.375 1.00 0.00 73 ASP A O 18
ATOM 24275 N N . THR A 1 74 ? 5.450 -4.479 -10.588 1.00 0.00 74 THR A N 18
ATOM 24276 C CA . THR A 1 74 ? 4.999 -4.127 -9.247 1.00 0.00 74 THR A CA 18
ATOM 24277 C C . THR A 1 74 ? 6.183 -3.945 -8.301 1.00 0.00 74 THR A C 18
ATOM 24278 O O . THR A 1 74 ? 6.061 -4.150 -7.094 1.00 0.00 74 THR A O 18
ATOM 24289 N N . HIS A 1 75 ? 7.326 -3.557 -8.856 1.00 0.00 75 HIS A N 18
ATOM 24290 C CA . HIS A 1 75 ? 8.529 -3.347 -8.059 1.00 0.00 75 HIS A CA 18
ATOM 24291 C C . HIS A 1 75 ? 9.183 -2.004 -8.384 1.00 0.00 75 HIS A C 18
ATOM 24292 O O . HIS A 1 75 ? 10.338 -1.766 -8.028 1.00 0.00 75 HIS A O 18
ATOM 24307 N N . LEU A 1 76 ? 8.443 -1.130 -9.061 1.00 0.00 76 LEU A N 18
ATOM 24308 C CA . LEU A 1 76 ? 8.960 0.184 -9.428 1.00 0.00 76 LEU A CA 18
ATOM 24309 C C . LEU A 1 76 ? 8.055 1.304 -8.913 1.00 0.00 76 LEU A C 18
ATOM 24310 O O . LEU A 1 76 ? 8.323 2.482 -9.147 1.00 0.00 76 LEU A O 18
ATOM 24326 N N . TYR A 1 77 ? 6.984 0.935 -8.213 1.00 0.00 77 TYR A N 18
ATOM 24327 C CA . TYR A 1 77 ? 6.051 1.915 -7.673 1.00 0.00 77 TYR A CA 18
ATOM 24328 C C . TYR A 1 77 ? 6.148 1.983 -6.151 1.00 0.00 77 TYR A C 18
ATOM 24329 O O . TYR A 1 77 ? 5.844 3.010 -5.546 1.00 0.00 77 TYR A O 18
ATOM 24347 N N . ILE A 1 78 ? 6.572 0.881 -5.538 1.00 0.00 78 ILE A N 18
ATOM 24348 C CA . ILE A 1 78 ? 6.708 0.818 -4.089 1.00 0.00 78 ILE A CA 18
ATOM 24349 C C . ILE A 1 78 ? 7.838 -0.124 -3.685 1.00 0.00 78 ILE A C 18
ATOM 24350 O O . ILE A 1 78 ? 8.057 -1.156 -4.322 1.00 0.00 78 ILE A O 18
ATOM 24366 N N . ALA A 1 79 ? 8.555 0.236 -2.625 1.00 0.00 79 ALA A N 18
ATOM 24367 C CA . ALA A 1 79 ? 9.662 -0.578 -2.139 1.00 0.00 79 ALA A CA 18
ATOM 24368 C C . ALA A 1 79 ? 9.800 -0.469 -0.621 1.00 0.00 79 ALA A C 18
ATOM 24369 O O . ALA A 1 79 ? 9.729 0.627 -0.064 1.00 0.00 79 ALA A O 18
ATOM 24376 N N . PRO A 1 80 ? 10.003 -1.604 0.072 1.00 0.00 80 PRO A N 18
ATOM 24377 C CA . PRO A 1 80 ? 10.152 -1.618 1.532 1.00 0.00 80 PRO A CA 18
ATOM 24378 C C . PRO A 1 80 ? 11.252 -0.676 2.009 1.00 0.00 80 PRO A C 18
ATOM 24379 O O . PRO A 1 80 ? 12.400 -0.778 1.577 1.00 0.00 80 PRO A O 18
ATOM 24390 N N . LYS A 1 81 ? 10.894 0.239 2.903 1.00 0.00 81 LYS A N 18
ATOM 24391 C CA . LYS A 1 81 ? 11.852 1.198 3.441 1.00 0.00 81 LYS A CA 18
ATOM 24392 C C . LYS A 1 81 ? 12.145 0.909 4.910 1.00 0.00 81 LYS A C 18
ATOM 24393 O O . LYS A 1 81 ? 11.661 -0.076 5.466 1.00 0.00 81 LYS A O 18
ATOM 24412 N N . THR A 1 82 ? 12.939 1.774 5.531 1.00 0.00 82 THR A N 18
ATOM 24413 C CA . THR A 1 82 ? 13.295 1.612 6.935 1.00 0.00 82 THR A CA 18
ATOM 24414 C C . THR A 1 82 ? 14.064 0.312 7.152 1.00 0.00 82 THR A C 18
ATOM 24415 O O . THR A 1 82 ? 13.942 -0.630 6.368 1.00 0.00 82 THR A O 18
ATOM 24426 N N . LYS A 1 83 ? 14.854 0.268 8.218 1.00 0.00 83 LYS A N 18
ATOM 24427 C CA . LYS A 1 83 ? 15.643 -0.916 8.536 1.00 0.00 83 LYS A CA 18
ATOM 24428 C C . LYS A 1 83 ? 15.754 -1.109 10.044 1.00 0.00 83 LYS A C 18
ATOM 24429 O O . LYS A 1 83 ? 16.685 -0.611 10.677 1.00 0.00 83 LYS A O 18
ATOM 24448 N N . GLU A 1 84 ? 14.798 -1.835 10.615 1.00 0.00 84 GLU A N 18
ATOM 24449 C CA . GLU A 1 84 ? 14.789 -2.094 12.050 1.00 0.00 84 GLU A CA 18
ATOM 24450 C C . GLU A 1 84 ? 16.027 -2.879 12.470 1.00 0.00 84 GLU A C 18
ATOM 24451 O O . GLU A 1 84 ? 16.859 -2.316 13.213 1.00 0.00 84 GLU A O 18
ATOM 24463 N N . MET A 1 1 ? -3.827 8.121 -6.294 1.00 0.00 1 MET A N 19
ATOM 24464 C CA . MET A 1 1 ? -4.301 6.796 -5.817 1.00 0.00 1 MET A CA 19
ATOM 24465 C C . MET A 1 1 ? -4.641 6.834 -4.330 1.00 0.00 1 MET A C 19
ATOM 24466 O O . MET A 1 1 ? -4.691 7.903 -3.723 1.00 0.00 1 MET A O 19
ATOM 24482 N N . ARG A 1 2 ? -4.876 5.661 -3.752 1.00 0.00 2 ARG A N 19
ATOM 24483 C CA . ARG A 1 2 ? -5.214 5.559 -2.337 1.00 0.00 2 ARG A CA 19
ATOM 24484 C C . ARG A 1 2 ? -4.300 4.553 -1.633 1.00 0.00 2 ARG A C 19
ATOM 24485 O O . ARG A 1 2 ? -3.188 4.293 -2.090 1.00 0.00 2 ARG A O 19
ATOM 24506 N N . ILE A 1 3 ? -4.770 3.994 -0.521 1.00 0.00 3 ILE A N 19
ATOM 24507 C CA . ILE A 1 3 ? -3.990 3.023 0.238 1.00 0.00 3 ILE A CA 19
ATOM 24508 C C . ILE A 1 3 ? -4.645 1.644 0.207 1.00 0.00 3 ILE A C 19
ATOM 24509 O O . ILE A 1 3 ? -3.973 0.624 0.358 1.00 0.00 3 ILE A O 19
ATOM 24525 N N . ASP A 1 4 ? -5.959 1.620 0.014 1.00 0.00 4 ASP A N 19
ATOM 24526 C CA . ASP A 1 4 ? -6.698 0.366 -0.028 1.00 0.00 4 ASP A CA 19
ATOM 24527 C C . ASP A 1 4 ? -6.497 -0.354 -1.359 1.00 0.00 4 ASP A C 19
ATOM 24528 O O . ASP A 1 4 ? -6.214 -1.547 -1.387 1.00 0.00 4 ASP A O 19
ATOM 24537 N N . LYS A 1 5 ? -6.663 0.370 -2.459 1.00 0.00 5 LYS A N 19
ATOM 24538 C CA . LYS A 1 5 ? -6.514 -0.212 -3.791 1.00 0.00 5 LYS A CA 19
ATOM 24539 C C . LYS A 1 5 ? -5.082 -0.100 -4.321 1.00 0.00 5 LYS A C 19
ATOM 24540 O O . LYS A 1 5 ? -4.780 -0.599 -5.405 1.00 0.00 5 LYS A O 19
ATOM 24559 N N . PHE A 1 6 ? -4.208 0.575 -3.579 1.00 0.00 6 PHE A N 19
ATOM 24560 C CA . PHE A 1 6 ? -2.828 0.760 -4.021 1.00 0.00 6 PHE A CA 19
ATOM 24561 C C . PHE A 1 6 ? -1.930 -0.427 -3.675 1.00 0.00 6 PHE A C 19
ATOM 24562 O O . PHE A 1 6 ? -1.485 -1.153 -4.563 1.00 0.00 6 PHE A O 19
ATOM 24579 N N . LEU A 1 7 ? -1.651 -0.611 -2.388 1.00 0.00 7 LEU A N 19
ATOM 24580 C CA . LEU A 1 7 ? -0.782 -1.701 -1.948 1.00 0.00 7 LEU A CA 19
ATOM 24581 C C . LEU A 1 7 ? -1.479 -3.052 -2.053 1.00 0.00 7 LEU A C 19
ATOM 24582 O O . LEU A 1 7 ? -0.839 -4.098 -1.978 1.00 0.00 7 LEU A O 19
ATOM 24598 N N . GLN A 1 8 ? -2.792 -3.024 -2.225 1.00 0.00 8 GLN A N 19
ATOM 24599 C CA . GLN A 1 8 ? -3.571 -4.245 -2.337 1.00 0.00 8 GLN A CA 19
ATOM 24600 C C . GLN A 1 8 ? -3.688 -4.697 -3.792 1.00 0.00 8 GLN A C 19
ATOM 24601 O O . GLN A 1 8 ? -3.911 -5.876 -4.067 1.00 0.00 8 GLN A O 19
ATOM 24615 N N . SER A 1 9 ? -3.543 -3.754 -4.718 1.00 0.00 9 SER A N 19
ATOM 24616 C CA . SER A 1 9 ? -3.639 -4.061 -6.142 1.00 0.00 9 SER A CA 19
ATOM 24617 C C . SER A 1 9 ? -2.257 -4.196 -6.775 1.00 0.00 9 SER A C 19
ATOM 24618 O O . SER A 1 9 ? -2.072 -4.966 -7.719 1.00 0.00 9 SER A O 19
ATOM 24626 N N . VAL A 1 10 ? -1.290 -3.444 -6.257 1.00 0.00 10 VAL A N 19
ATOM 24627 C CA . VAL A 1 10 ? 0.075 -3.481 -6.780 1.00 0.00 10 VAL A CA 19
ATOM 24628 C C . VAL A 1 10 ? 0.581 -4.913 -6.914 1.00 0.00 10 VAL A C 19
ATOM 24629 O O . VAL A 1 10 ? 1.128 -5.296 -7.948 1.00 0.00 10 VAL A O 19
ATOM 24642 N N . GLY A 1 11 ? 0.397 -5.698 -5.860 1.00 0.00 11 GLY A N 19
ATOM 24643 C CA . GLY A 1 11 ? 0.841 -7.080 -5.874 1.00 0.00 11 GLY A CA 19
ATOM 24644 C C . GLY A 1 11 ? 1.284 -7.555 -4.504 1.00 0.00 11 GLY A C 19
ATOM 24645 O O . GLY A 1 11 ? 2.295 -8.246 -4.375 1.00 0.00 11 GLY A O 19
ATOM 24649 N N . LEU A 1 12 ? 0.524 -7.183 -3.480 1.00 0.00 12 LEU A N 19
ATOM 24650 C CA . LEU A 1 12 ? 0.835 -7.569 -2.111 1.00 0.00 12 LEU A CA 19
ATOM 24651 C C . LEU A 1 12 ? -0.339 -8.315 -1.489 1.00 0.00 12 LEU A C 19
ATOM 24652 O O . LEU A 1 12 ? -0.181 -9.416 -0.961 1.00 0.00 12 LEU A O 19
ATOM 24668 N N . VAL A 1 13 ? -1.518 -7.706 -1.559 1.00 0.00 13 VAL A N 19
ATOM 24669 C CA . VAL A 1 13 ? -2.725 -8.309 -1.011 1.00 0.00 13 VAL A CA 19
ATOM 24670 C C . VAL A 1 13 ? -3.612 -8.860 -2.122 1.00 0.00 13 VAL A C 19
ATOM 24671 O O . VAL A 1 13 ? -3.890 -8.172 -3.105 1.00 0.00 13 VAL A O 19
ATOM 24684 N N . LYS A 1 14 ? -4.050 -10.104 -1.964 1.00 0.00 14 LYS A N 19
ATOM 24685 C CA . LYS A 1 14 ? -4.902 -10.746 -2.959 1.00 0.00 14 LYS A CA 19
ATOM 24686 C C . LYS A 1 14 ? -6.373 -10.650 -2.566 1.00 0.00 14 LYS A C 19
ATOM 24687 O O . LYS A 1 14 ? -7.161 -11.553 -2.847 1.00 0.00 14 LYS A O 19
ATOM 24706 N N . ARG A 1 15 ? -6.738 -9.549 -1.914 1.00 0.00 15 ARG A N 19
ATOM 24707 C CA . ARG A 1 15 ? -8.117 -9.337 -1.486 1.00 0.00 15 ARG A CA 19
ATOM 24708 C C . ARG A 1 15 ? -8.567 -10.439 -0.533 1.00 0.00 15 ARG A C 19
ATOM 24709 O O . ARG A 1 15 ? -8.728 -11.593 -0.932 1.00 0.00 15 ARG A O 19
ATOM 24730 N N . ARG A 1 16 ? -8.767 -10.077 0.730 1.00 0.00 16 ARG A N 19
ATOM 24731 C CA . ARG A 1 16 ? -9.198 -11.035 1.741 1.00 0.00 16 ARG A CA 19
ATOM 24732 C C . ARG A 1 16 ? -10.695 -10.913 2.006 1.00 0.00 16 ARG A C 19
ATOM 24733 O O . ARG A 1 16 ? -11.426 -11.902 1.960 1.00 0.00 16 ARG A O 19
ATOM 24754 N N . VAL A 1 17 ? -11.143 -9.692 2.283 1.00 0.00 17 VAL A N 19
ATOM 24755 C CA . VAL A 1 17 ? -12.553 -9.441 2.555 1.00 0.00 17 VAL A CA 19
ATOM 24756 C C . VAL A 1 17 ? -13.084 -8.299 1.695 1.00 0.00 17 VAL A C 19
ATOM 24757 O O . VAL A 1 17 ? -12.338 -7.688 0.929 1.00 0.00 17 VAL A O 19
ATOM 24770 N N . LEU A 1 18 ? -14.375 -8.015 1.826 1.00 0.00 18 LEU A N 19
ATOM 24771 C CA . LEU A 1 18 ? -15.005 -6.946 1.058 1.00 0.00 18 LEU A CA 19
ATOM 24772 C C . LEU A 1 18 ? -14.899 -5.614 1.792 1.00 0.00 18 LEU A C 19
ATOM 24773 O O . LEU A 1 18 ? -14.824 -4.555 1.169 1.00 0.00 18 LEU A O 19
ATOM 24789 N N . ALA A 1 19 ? -14.894 -5.673 3.120 1.00 0.00 19 ALA A N 19
ATOM 24790 C CA . ALA A 1 19 ? -14.797 -4.470 3.939 1.00 0.00 19 ALA A CA 19
ATOM 24791 C C . ALA A 1 19 ? -13.350 -4.193 4.336 1.00 0.00 19 ALA A C 19
ATOM 24792 O O . ALA A 1 19 ? -12.545 -5.115 4.465 1.00 0.00 19 ALA A O 19
ATOM 24799 N N . THR A 1 20 ? -13.029 -2.919 4.529 1.00 0.00 20 THR A N 19
ATOM 24800 C CA . THR A 1 20 ? -11.678 -2.520 4.911 1.00 0.00 20 THR A CA 19
ATOM 24801 C C . THR A 1 20 ? -11.489 -2.616 6.422 1.00 0.00 20 THR A C 19
ATOM 24802 O O . THR A 1 20 ? -12.132 -1.896 7.186 1.00 0.00 20 THR A O 19
ATOM 24813 N N . ASP A 1 21 ? -10.599 -3.508 6.844 1.00 0.00 21 ASP A N 19
ATOM 24814 C CA . ASP A 1 21 ? -10.321 -3.697 8.263 1.00 0.00 21 ASP A CA 19
ATOM 24815 C C . ASP A 1 21 ? -8.947 -3.141 8.627 1.00 0.00 21 ASP A C 19
ATOM 24816 O O . ASP A 1 21 ? -8.708 -2.752 9.770 1.00 0.00 21 ASP A O 19
ATOM 24825 N N . MET A 1 22 ? -8.047 -3.108 7.647 1.00 0.00 22 MET A N 19
ATOM 24826 C CA . MET A 1 22 ? -6.697 -2.600 7.863 1.00 0.00 22 MET A CA 19
ATOM 24827 C C . MET A 1 22 ? -6.731 -1.170 8.398 1.00 0.00 22 MET A C 19
ATOM 24828 O O . MET A 1 22 ? -5.900 -0.784 9.219 1.00 0.00 22 MET A O 19
ATOM 24842 N N . CYS A 1 23 ? -7.697 -0.389 7.925 1.00 0.00 23 CYS A N 19
ATOM 24843 C CA . CYS A 1 23 ? -7.839 0.997 8.355 1.00 0.00 23 CYS A CA 19
ATOM 24844 C C . CYS A 1 23 ? -8.327 1.077 9.799 1.00 0.00 23 CYS A C 19
ATOM 24845 O O . CYS A 1 23 ? -8.049 2.046 10.505 1.00 0.00 23 CYS A O 19
ATOM 24853 N N . ASN A 1 24 ? -9.057 0.053 10.232 1.00 0.00 24 ASN A N 19
ATOM 24854 C CA . ASN A 1 24 ? -9.585 0.012 11.591 1.00 0.00 24 ASN A CA 19
ATOM 24855 C C . ASN A 1 24 ? -8.560 -0.573 12.558 1.00 0.00 24 ASN A C 19
ATOM 24856 O O . ASN A 1 24 ? -8.300 -0.007 13.620 1.00 0.00 24 ASN A O 19
ATOM 24867 N N . VAL A 1 25 ? -7.981 -1.709 12.185 1.00 0.00 25 VAL A N 19
ATOM 24868 C CA . VAL A 1 25 ? -6.986 -2.370 13.022 1.00 0.00 25 VAL A CA 19
ATOM 24869 C C . VAL A 1 25 ? -5.796 -1.455 13.293 1.00 0.00 25 VAL A C 19
ATOM 24870 O O . VAL A 1 25 ? -5.226 -1.468 14.384 1.00 0.00 25 VAL A O 19
ATOM 24883 N N . GLY A 1 26 ? -5.426 -0.662 12.293 1.00 0.00 26 GLY A N 19
ATOM 24884 C CA . GLY A 1 26 ? -4.307 0.250 12.444 1.00 0.00 26 GLY A CA 19
ATOM 24885 C C . GLY A 1 26 ? -3.157 -0.083 11.513 1.00 0.00 26 GLY A C 19
ATOM 24886 O O . GLY A 1 26 ? -1.999 0.208 11.817 1.00 0.00 26 GLY A O 19
ATOM 24890 N N . ALA A 1 27 ? -3.475 -0.691 10.375 1.00 0.00 27 ALA A N 19
ATOM 24891 C CA . ALA A 1 27 ? -2.460 -1.061 9.396 1.00 0.00 27 ALA A CA 19
ATOM 24892 C C . ALA A 1 27 ? -2.211 0.075 8.409 1.00 0.00 27 ALA A C 19
ATOM 24893 O O . ALA A 1 27 ? -1.105 0.232 7.893 1.00 0.00 27 ALA A O 19
ATOM 24900 N N . VAL A 1 28 ? -3.248 0.867 8.153 1.00 0.00 28 VAL A N 19
ATOM 24901 C CA . VAL A 1 28 ? -3.144 1.989 7.230 1.00 0.00 28 VAL A CA 19
ATOM 24902 C C . VAL A 1 28 ? -2.433 3.170 7.878 1.00 0.00 28 VAL A C 19
ATOM 24903 O O . VAL A 1 28 ? -2.891 3.709 8.885 1.00 0.00 28 VAL A O 19
ATOM 24916 N N . TRP A 1 29 ? -1.311 3.571 7.292 1.00 0.00 29 TRP A N 19
ATOM 24917 C CA . TRP A 1 29 ? -0.533 4.691 7.808 1.00 0.00 29 TRP A CA 19
ATOM 24918 C C . TRP A 1 29 ? 0.119 5.467 6.670 1.00 0.00 29 TRP A C 19
ATOM 24919 O O . TRP A 1 29 ? 1.022 4.965 6.000 1.00 0.00 29 TRP A O 19
ATOM 24940 N N . LEU A 1 30 ? -0.347 6.691 6.453 1.00 0.00 30 LEU A N 19
ATOM 24941 C CA . LEU A 1 30 ? 0.188 7.537 5.392 1.00 0.00 30 LEU A CA 19
ATOM 24942 C C . LEU A 1 30 ? 1.095 8.623 5.963 1.00 0.00 30 LEU A C 19
ATOM 24943 O O . LEU A 1 30 ? 0.705 9.359 6.869 1.00 0.00 30 LEU A O 19
ATOM 24959 N N . ASN A 1 31 ? 2.307 8.719 5.424 1.00 0.00 31 ASN A N 19
ATOM 24960 C CA . ASN A 1 31 ? 3.271 9.717 5.875 1.00 0.00 31 ASN A CA 19
ATOM 24961 C C . ASN A 1 31 ? 3.545 9.573 7.370 1.00 0.00 31 ASN A C 19
ATOM 24962 O O . ASN A 1 31 ? 3.727 10.566 8.076 1.00 0.00 31 ASN A O 19
ATOM 24973 N N . GLY A 1 32 ? 3.574 8.334 7.846 1.00 0.00 32 GLY A N 19
ATOM 24974 C CA . GLY A 1 32 ? 3.826 8.084 9.253 1.00 0.00 32 GLY A CA 19
ATOM 24975 C C . GLY A 1 32 ? 2.682 8.541 10.135 1.00 0.00 32 GLY A C 19
ATOM 24976 O O . GLY A 1 32 ? 2.891 8.928 11.285 1.00 0.00 32 GLY A O 19
ATOM 24980 N N . SER A 1 33 ? 1.469 8.497 9.596 1.00 0.00 33 SER A N 19
ATOM 24981 C CA . SER A 1 33 ? 0.285 8.909 10.340 1.00 0.00 33 SER A CA 19
ATOM 24982 C C . SER A 1 33 ? -0.888 7.976 10.057 1.00 0.00 33 SER A C 19
ATOM 24983 O O . SER A 1 33 ? -1.054 7.494 8.937 1.00 0.00 33 SER A O 19
ATOM 24991 N N . CYS A 1 34 ? -1.699 7.727 11.081 1.00 0.00 34 CYS A N 19
ATOM 24992 C CA . CYS A 1 34 ? -2.857 6.850 10.942 1.00 0.00 34 CYS A CA 19
ATOM 24993 C C . CYS A 1 34 ? -3.800 7.360 9.857 1.00 0.00 34 CYS A C 19
ATOM 24994 O O . CYS A 1 34 ? -4.286 8.490 9.923 1.00 0.00 34 CYS A O 19
ATOM 25002 N N . ALA A 1 35 ? -4.055 6.520 8.860 1.00 0.00 35 ALA A N 19
ATOM 25003 C CA . ALA A 1 35 ? -4.940 6.886 7.760 1.00 0.00 35 ALA A CA 19
ATOM 25004 C C . ALA A 1 35 ? -6.140 5.948 7.685 1.00 0.00 35 ALA A C 19
ATOM 25005 O O . ALA A 1 35 ? -6.093 4.822 8.181 1.00 0.00 35 ALA A O 19
ATOM 25012 N N . LYS A 1 36 ? -7.214 6.421 7.062 1.00 0.00 36 LYS A N 19
ATOM 25013 C CA . LYS A 1 36 ? -8.428 5.626 6.920 1.00 0.00 36 LYS A CA 19
ATOM 25014 C C . LYS A 1 36 ? -8.414 4.845 5.610 1.00 0.00 36 LYS A C 19
ATOM 25015 O O . LYS A 1 36 ? -7.368 4.690 4.980 1.00 0.00 36 LYS A O 19
ATOM 25034 N N . ALA A 1 37 ? -9.581 4.355 5.202 1.00 0.00 37 ALA A N 19
ATOM 25035 C CA . ALA A 1 37 ? -9.699 3.592 3.966 1.00 0.00 37 ALA A CA 19
ATOM 25036 C C . ALA A 1 37 ? -10.112 4.487 2.800 1.00 0.00 37 ALA A C 19
ATOM 25037 O O . ALA A 1 37 ? -10.727 4.026 1.839 1.00 0.00 37 ALA A O 19
ATOM 25044 N N . SER A 1 38 ? -9.766 5.767 2.889 1.00 0.00 38 SER A N 19
ATOM 25045 C CA . SER A 1 38 ? -10.097 6.725 1.840 1.00 0.00 38 SER A CA 19
ATOM 25046 C C . SER A 1 38 ? -9.068 7.849 1.786 1.00 0.00 38 SER A C 19
ATOM 25047 O O . SER A 1 38 ? -9.379 8.970 1.383 1.00 0.00 38 SER A O 19
ATOM 25055 N N . LYS A 1 39 ? -7.840 7.543 2.195 1.00 0.00 39 LYS A N 19
ATOM 25056 C CA . LYS A 1 39 ? -6.766 8.528 2.192 1.00 0.00 39 LYS A CA 19
ATOM 25057 C C . LYS A 1 39 ? -5.945 8.432 0.910 1.00 0.00 39 LYS A C 19
ATOM 25058 O O . LYS A 1 39 ? -5.121 7.531 0.756 1.00 0.00 39 LYS A O 19
ATOM 25077 N N . GLU A 1 40 ? -6.174 9.367 -0.006 1.00 0.00 40 GLU A N 19
ATOM 25078 C CA . GLU A 1 40 ? -5.457 9.387 -1.275 1.00 0.00 40 GLU A CA 19
ATOM 25079 C C . GLU A 1 40 ? -3.952 9.499 -1.048 1.00 0.00 40 GLU A C 19
ATOM 25080 O O . GLU A 1 40 ? -3.493 10.313 -0.247 1.00 0.00 40 GLU A O 19
ATOM 25092 N N . VAL A 1 41 ? -3.189 8.675 -1.760 1.00 0.00 41 VAL A N 19
ATOM 25093 C CA . VAL A 1 41 ? -1.737 8.682 -1.636 1.00 0.00 41 VAL A CA 19
ATOM 25094 C C . VAL A 1 41 ? -1.090 9.406 -2.813 1.00 0.00 41 VAL A C 19
ATOM 25095 O O . VAL A 1 41 ? -1.758 9.744 -3.789 1.00 0.00 41 VAL A O 19
ATOM 25108 N N . LYS A 1 42 ? 0.215 9.639 -2.712 1.00 0.00 42 LYS A N 19
ATOM 25109 C CA . LYS A 1 42 ? 0.951 10.324 -3.768 1.00 0.00 42 LYS A CA 19
ATOM 25110 C C . LYS A 1 42 ? 2.326 9.694 -3.966 1.00 0.00 42 LYS A C 19
ATOM 25111 O O . LYS A 1 42 ? 2.768 8.877 -3.158 1.00 0.00 42 LYS A O 19
ATOM 25130 N N . ALA A 1 43 ? 2.998 10.079 -5.046 1.00 0.00 43 ALA A N 19
ATOM 25131 C CA . ALA A 1 43 ? 4.323 9.553 -5.349 1.00 0.00 43 ALA A CA 19
ATOM 25132 C C . ALA A 1 43 ? 5.352 10.036 -4.334 1.00 0.00 43 ALA A C 19
ATOM 25133 O O . ALA A 1 43 ? 5.248 11.145 -3.809 1.00 0.00 43 ALA A O 19
ATOM 25140 N N . GLY A 1 44 ? 6.346 9.198 -4.061 1.00 0.00 44 GLY A N 19
ATOM 25141 C CA . GLY A 1 44 ? 7.381 9.557 -3.110 1.00 0.00 44 GLY A CA 19
ATOM 25142 C C . GLY A 1 44 ? 6.849 9.676 -1.695 1.00 0.00 44 GLY A C 19
ATOM 25143 O O . GLY A 1 44 ? 7.350 10.474 -0.902 1.00 0.00 44 GLY A O 19
ATOM 25147 N N . ASP A 1 45 ? 5.834 8.880 -1.378 1.00 0.00 45 ASP A N 19
ATOM 25148 C CA . ASP A 1 45 ? 5.233 8.899 -0.049 1.00 0.00 45 ASP A CA 19
ATOM 25149 C C . ASP A 1 45 ? 5.580 7.628 0.721 1.00 0.00 45 ASP A C 19
ATOM 25150 O O . ASP A 1 45 ? 6.094 6.667 0.152 1.00 0.00 45 ASP A O 19
ATOM 25159 N N . THR A 1 46 ? 5.296 7.633 2.020 1.00 0.00 46 THR A N 19
ATOM 25160 C CA . THR A 1 46 ? 5.578 6.481 2.866 1.00 0.00 46 THR A CA 19
ATOM 25161 C C . THR A 1 46 ? 4.311 5.674 3.129 1.00 0.00 46 THR A C 19
ATOM 25162 O O . THR A 1 46 ? 3.255 6.235 3.423 1.00 0.00 46 THR A O 19
ATOM 25173 N N . ILE A 1 47 ? 4.425 4.354 3.023 1.00 0.00 47 ILE A N 19
ATOM 25174 C CA . ILE A 1 47 ? 3.291 3.467 3.250 1.00 0.00 47 ILE A CA 19
ATOM 25175 C C . ILE A 1 47 ? 3.601 2.461 4.353 1.00 0.00 47 ILE A C 19
ATOM 25176 O O . ILE A 1 47 ? 4.281 1.461 4.121 1.00 0.00 47 ILE A O 19
ATOM 25192 N N . SER A 1 48 ? 3.097 2.730 5.553 1.00 0.00 48 SER A N 19
ATOM 25193 C CA . SER A 1 48 ? 3.323 1.847 6.691 1.00 0.00 48 SER A CA 19
ATOM 25194 C C . SER A 1 48 ? 2.260 0.755 6.750 1.00 0.00 48 SER A C 19
ATOM 25195 O O . SER A 1 48 ? 1.170 0.904 6.198 1.00 0.00 48 SER A O 19
ATOM 25203 N N . LEU A 1 49 ? 2.587 -0.345 7.420 1.00 0.00 49 LEU A N 19
ATOM 25204 C CA . LEU A 1 49 ? 1.664 -1.466 7.549 1.00 0.00 49 LEU A CA 19
ATOM 25205 C C . LEU A 1 49 ? 1.802 -2.131 8.913 1.00 0.00 49 LEU A C 19
ATOM 25206 O O . LEU A 1 49 ? 2.894 -2.189 9.481 1.00 0.00 49 LEU A O 19
ATOM 25222 N N . HIS A 1 50 ? 0.689 -2.635 9.437 1.00 0.00 50 HIS A N 19
ATOM 25223 C CA . HIS A 1 50 ? 0.687 -3.297 10.737 1.00 0.00 50 HIS A CA 19
ATOM 25224 C C . HIS A 1 50 ? 0.752 -4.813 10.577 1.00 0.00 50 HIS A C 19
ATOM 25225 O O . HIS A 1 50 ? -0.108 -5.418 9.939 1.00 0.00 50 HIS A O 19
ATOM 25240 N N . TYR A 1 51 ? 1.779 -5.418 11.164 1.00 0.00 51 TYR A N 19
ATOM 25241 C CA . TYR A 1 51 ? 1.959 -6.864 11.089 1.00 0.00 51 TYR A CA 19
ATOM 25242 C C . TYR A 1 51 ? 2.212 -7.452 12.473 1.00 0.00 51 TYR A C 19
ATOM 25243 O O . TYR A 1 51 ? 2.266 -6.728 13.466 1.00 0.00 51 TYR A O 19
ATOM 25261 N N . LEU A 1 52 ? 2.369 -8.770 12.529 1.00 0.00 52 LEU A N 19
ATOM 25262 C CA . LEU A 1 52 ? 2.619 -9.458 13.789 1.00 0.00 52 LEU A CA 19
ATOM 25263 C C . LEU A 1 52 ? 4.101 -9.418 14.141 1.00 0.00 52 LEU A C 19
ATOM 25264 O O . LEU A 1 52 ? 4.471 -9.216 15.298 1.00 0.00 52 LEU A O 19
ATOM 25280 N N . LYS A 1 53 ? 4.945 -9.608 13.133 1.00 0.00 53 LYS A N 19
ATOM 25281 C CA . LYS A 1 53 ? 6.390 -9.591 13.332 1.00 0.00 53 LYS A CA 19
ATOM 25282 C C . LYS A 1 53 ? 6.904 -8.161 13.464 1.00 0.00 53 LYS A C 19
ATOM 25283 O O . LYS A 1 53 ? 7.917 -7.913 14.117 1.00 0.00 53 LYS A O 19
ATOM 25302 N N . GLY A 1 54 ? 6.198 -7.223 12.840 1.00 0.00 54 GLY A N 19
ATOM 25303 C CA . GLY A 1 54 ? 6.598 -5.829 12.901 1.00 0.00 54 GLY A CA 19
ATOM 25304 C C . GLY A 1 54 ? 6.218 -5.059 11.652 1.00 0.00 54 GLY A C 19
ATOM 25305 O O . GLY A 1 54 ? 5.955 -5.651 10.606 1.00 0.00 54 GLY A O 19
ATOM 25309 N N . ILE A 1 55 ? 6.187 -3.735 11.765 1.00 0.00 55 ILE A N 19
ATOM 25310 C CA . ILE A 1 55 ? 5.836 -2.879 10.638 1.00 0.00 55 ILE A CA 19
ATOM 25311 C C . ILE A 1 55 ? 6.868 -2.993 9.519 1.00 0.00 55 ILE A C 19
ATOM 25312 O O . ILE A 1 55 ? 8.062 -3.146 9.777 1.00 0.00 55 ILE A O 19
ATOM 25328 N N . GLU A 1 56 ? 6.399 -2.918 8.278 1.00 0.00 56 GLU A N 19
ATOM 25329 C CA . GLU A 1 56 ? 7.282 -3.014 7.121 1.00 0.00 56 GLU A CA 19
ATOM 25330 C C . GLU A 1 56 ? 7.759 -1.632 6.682 1.00 0.00 56 GLU A C 19
ATOM 25331 O O . GLU A 1 56 ? 8.941 -1.436 6.395 1.00 0.00 56 GLU A O 19
ATOM 25343 N N . GLU A 1 57 ? 6.835 -0.678 6.632 1.00 0.00 57 GLU A N 19
ATOM 25344 C CA . GLU A 1 57 ? 7.164 0.684 6.228 1.00 0.00 57 GLU A CA 19
ATOM 25345 C C . GLU A 1 57 ? 7.703 0.714 4.802 1.00 0.00 57 GLU A C 19
ATOM 25346 O O . GLU A 1 57 ? 8.886 0.467 4.570 1.00 0.00 57 GLU A O 19
ATOM 25358 N N . TYR A 1 58 ? 6.828 1.020 3.850 1.00 0.00 58 TYR A N 19
ATOM 25359 C CA . TYR A 1 58 ? 7.215 1.085 2.446 1.00 0.00 58 TYR A CA 19
ATOM 25360 C C . TYR A 1 58 ? 7.269 2.528 1.960 1.00 0.00 58 TYR A C 19
ATOM 25361 O O . TYR A 1 58 ? 7.007 3.461 2.719 1.00 0.00 58 TYR A O 19
ATOM 25379 N N . THR A 1 59 ? 7.609 2.704 0.688 1.00 0.00 59 THR A N 19
ATOM 25380 C CA . THR A 1 59 ? 7.699 4.033 0.095 1.00 0.00 59 THR A CA 19
ATOM 25381 C C . THR A 1 59 ? 7.257 4.007 -1.364 1.00 0.00 59 THR A C 19
ATOM 25382 O O . THR A 1 59 ? 7.783 3.237 -2.168 1.00 0.00 59 THR A O 19
ATOM 25393 N N . ILE A 1 60 ? 6.289 4.855 -1.700 1.00 0.00 60 ILE A N 19
ATOM 25394 C CA . ILE A 1 60 ? 5.780 4.928 -3.063 1.00 0.00 60 ILE A CA 19
ATOM 25395 C C . ILE A 1 60 ? 6.774 5.629 -3.983 1.00 0.00 60 ILE A C 19
ATOM 25396 O O . ILE A 1 60 ? 7.164 6.769 -3.736 1.00 0.00 60 ILE A O 19
ATOM 25412 N N . LEU A 1 61 ? 7.179 4.939 -5.044 1.00 0.00 61 LEU A N 19
ATOM 25413 C CA . LEU A 1 61 ? 8.129 5.494 -6.000 1.00 0.00 61 LEU A CA 19
ATOM 25414 C C . LEU A 1 61 ? 7.418 6.343 -7.053 1.00 0.00 61 LEU A C 19
ATOM 25415 O O . LEU A 1 61 ? 8.026 7.217 -7.669 1.00 0.00 61 LEU A O 19
ATOM 25431 N N . GLN A 1 62 ? 6.131 6.080 -7.254 1.00 0.00 62 GLN A N 19
ATOM 25432 C CA . GLN A 1 62 ? 5.346 6.822 -8.234 1.00 0.00 62 GLN A CA 19
ATOM 25433 C C . GLN A 1 62 ? 3.887 6.373 -8.219 1.00 0.00 62 GLN A C 19
ATOM 25434 O O . GLN A 1 62 ? 3.529 5.413 -7.536 1.00 0.00 62 GLN A O 19
ATOM 25448 N N . ILE A 1 63 ? 3.051 7.074 -8.978 1.00 0.00 63 ILE A N 19
ATOM 25449 C CA . ILE A 1 63 ? 1.632 6.751 -9.054 1.00 0.00 63 ILE A CA 19
ATOM 25450 C C . ILE A 1 63 ? 1.192 6.545 -10.502 1.00 0.00 63 ILE A C 19
ATOM 25451 O O . ILE A 1 63 ? 0.924 7.510 -11.218 1.00 0.00 63 ILE A O 19
ATOM 25467 N N . PRO A 1 64 ? 1.111 5.281 -10.956 1.00 0.00 64 PRO A N 19
ATOM 25468 C CA . PRO A 1 64 ? 0.700 4.964 -12.329 1.00 0.00 64 PRO A CA 19
ATOM 25469 C C . PRO A 1 64 ? -0.750 5.349 -12.608 1.00 0.00 64 PRO A C 19
ATOM 25470 O O . PRO A 1 64 ? -1.180 5.387 -13.761 1.00 0.00 64 PRO A O 19
ATOM 25481 N N . ALA A 1 65 ? -1.498 5.637 -11.549 1.00 0.00 65 ALA A N 19
ATOM 25482 C CA . ALA A 1 65 ? -2.899 6.023 -11.680 1.00 0.00 65 ALA A CA 19
ATOM 25483 C C . ALA A 1 65 ? -3.736 4.887 -12.261 1.00 0.00 65 ALA A C 19
ATOM 25484 O O . ALA A 1 65 ? -4.551 5.100 -13.159 1.00 0.00 65 ALA A O 19
ATOM 25491 N N . LEU A 1 66 ? -3.535 3.681 -11.739 1.00 0.00 66 LEU A N 19
ATOM 25492 C CA . LEU A 1 66 ? -4.278 2.514 -12.205 1.00 0.00 66 LEU A CA 19
ATOM 25493 C C . LEU A 1 66 ? -4.998 1.832 -11.047 1.00 0.00 66 LEU A C 19
ATOM 25494 O O . LEU A 1 66 ? -4.924 2.283 -9.904 1.00 0.00 66 LEU A O 19
ATOM 25510 N N . LYS A 1 67 ? -5.697 0.744 -11.351 1.00 0.00 67 LYS A N 19
ATOM 25511 C CA . LYS A 1 67 ? -6.434 -0.000 -10.335 1.00 0.00 67 LYS A CA 19
ATOM 25512 C C . LYS A 1 67 ? -5.760 -1.336 -10.032 1.00 0.00 67 LYS A C 19
ATOM 25513 O O . LYS A 1 67 ? -5.952 -1.906 -8.959 1.00 0.00 67 LYS A O 19
ATOM 25532 N N . ASN A 1 68 ? -4.972 -1.830 -10.983 1.00 0.00 68 ASN A N 19
ATOM 25533 C CA . ASN A 1 68 ? -4.274 -3.099 -10.813 1.00 0.00 68 ASN A CA 19
ATOM 25534 C C . ASN A 1 68 ? -2.899 -3.058 -11.474 1.00 0.00 68 ASN A C 19
ATOM 25535 O O . ASN A 1 68 ? -2.709 -2.395 -12.494 1.00 0.00 68 ASN A O 19
ATOM 25546 N N . VAL A 1 69 ? -1.943 -3.770 -10.886 1.00 0.00 69 VAL A N 19
ATOM 25547 C CA . VAL A 1 69 ? -0.586 -3.816 -11.418 1.00 0.00 69 VAL A CA 19
ATOM 25548 C C . VAL A 1 69 ? -0.107 -5.258 -11.582 1.00 0.00 69 VAL A C 19
ATOM 25549 O O . VAL A 1 69 ? 0.102 -5.963 -10.595 1.00 0.00 69 VAL A O 19
ATOM 25562 N N . PRO A 1 70 ? 0.074 -5.720 -12.834 1.00 0.00 70 PRO A N 19
ATOM 25563 C CA . PRO A 1 70 ? 0.529 -7.087 -13.111 1.00 0.00 70 PRO A CA 19
ATOM 25564 C C . PRO A 1 70 ? 1.794 -7.444 -12.336 1.00 0.00 70 PRO A C 19
ATOM 25565 O O . PRO A 1 70 ? 2.476 -6.570 -11.803 1.00 0.00 70 PRO A O 19
ATOM 25576 N N . ARG A 1 71 ? 2.098 -8.737 -12.277 1.00 0.00 71 ARG A N 19
ATOM 25577 C CA . ARG A 1 71 ? 3.281 -9.213 -11.568 1.00 0.00 71 ARG A CA 19
ATOM 25578 C C . ARG A 1 71 ? 4.532 -9.054 -12.427 1.00 0.00 71 ARG A C 19
ATOM 25579 O O . ARG A 1 71 ? 5.015 -10.017 -13.022 1.00 0.00 71 ARG A O 19
ATOM 25600 N N . LYS A 1 72 ? 5.052 -7.833 -12.484 1.00 0.00 72 LYS A N 19
ATOM 25601 C CA . LYS A 1 72 ? 6.248 -7.545 -13.267 1.00 0.00 72 LYS A CA 19
ATOM 25602 C C . LYS A 1 72 ? 6.771 -6.147 -12.962 1.00 0.00 72 LYS A C 19
ATOM 25603 O O . LYS A 1 72 ? 7.929 -5.975 -12.578 1.00 0.00 72 LYS A O 19
ATOM 25622 N N . ASP A 1 73 ? 5.910 -5.149 -13.132 1.00 0.00 73 ASP A N 19
ATOM 25623 C CA . ASP A 1 73 ? 6.284 -3.764 -12.871 1.00 0.00 73 ASP A CA 19
ATOM 25624 C C . ASP A 1 73 ? 5.671 -3.273 -11.563 1.00 0.00 73 ASP A C 19
ATOM 25625 O O . ASP A 1 73 ? 5.399 -2.083 -11.402 1.00 0.00 73 ASP A O 19
ATOM 25634 N N . THR A 1 74 ? 5.456 -4.196 -10.631 1.00 0.00 74 THR A N 19
ATOM 25635 C CA . THR A 1 74 ? 4.876 -3.857 -9.337 1.00 0.00 74 THR A CA 19
ATOM 25636 C C . THR A 1 74 ? 5.957 -3.477 -8.325 1.00 0.00 74 THR A C 19
ATOM 25637 O O . THR A 1 74 ? 5.659 -2.921 -7.269 1.00 0.00 74 THR A O 19
ATOM 25648 N N . HIS A 1 75 ? 7.211 -3.781 -8.652 1.00 0.00 75 HIS A N 19
ATOM 25649 C CA . HIS A 1 75 ? 8.327 -3.469 -7.766 1.00 0.00 75 HIS A CA 19
ATOM 25650 C C . HIS A 1 75 ? 8.959 -2.125 -8.124 1.00 0.00 75 HIS A C 19
ATOM 25651 O O . HIS A 1 75 ? 10.103 -1.852 -7.761 1.00 0.00 75 HIS A O 19
ATOM 25666 N N . LEU A 1 76 ? 8.208 -1.287 -8.834 1.00 0.00 76 LEU A N 19
ATOM 25667 C CA . LEU A 1 76 ? 8.700 0.028 -9.233 1.00 0.00 76 LEU A CA 19
ATOM 25668 C C . LEU A 1 76 ? 7.791 1.143 -8.714 1.00 0.00 76 LEU A C 19
ATOM 25669 O O . LEU A 1 76 ? 8.058 2.323 -8.940 1.00 0.00 76 LEU A O 19
ATOM 25685 N N . TYR A 1 77 ? 6.720 0.767 -8.020 1.00 0.00 77 TYR A N 19
ATOM 25686 C CA . TYR A 1 77 ? 5.781 1.741 -7.475 1.00 0.00 77 TYR A CA 19
ATOM 25687 C C . TYR A 1 77 ? 5.919 1.841 -5.959 1.00 0.00 77 TYR A C 19
ATOM 25688 O O . TYR A 1 77 ? 5.630 2.882 -5.368 1.00 0.00 77 TYR A O 19
ATOM 25706 N N . ILE A 1 78 ? 6.361 0.755 -5.333 1.00 0.00 78 ILE A N 19
ATOM 25707 C CA . ILE A 1 78 ? 6.539 0.720 -3.887 1.00 0.00 78 ILE A CA 19
ATOM 25708 C C . ILE A 1 78 ? 7.690 -0.203 -3.500 1.00 0.00 78 ILE A C 19
ATOM 25709 O O . ILE A 1 78 ? 7.836 -1.293 -4.053 1.00 0.00 78 ILE A O 19
ATOM 25725 N N . ALA A 1 79 ? 8.506 0.239 -2.549 1.00 0.00 79 ALA A N 19
ATOM 25726 C CA . ALA A 1 79 ? 9.643 -0.549 -2.092 1.00 0.00 79 ALA A CA 19
ATOM 25727 C C . ALA A 1 79 ? 9.891 -0.347 -0.599 1.00 0.00 79 ALA A C 19
ATOM 25728 O O . ALA A 1 79 ? 9.778 0.769 -0.090 1.00 0.00 79 ALA A O 19
ATOM 25735 N N . PRO A 1 80 ? 10.236 -1.427 0.129 1.00 0.00 80 PRO A N 19
ATOM 25736 C CA . PRO A 1 80 ? 10.500 -1.353 1.570 1.00 0.00 80 PRO A CA 19
ATOM 25737 C C . PRO A 1 80 ? 11.595 -0.345 1.902 1.00 0.00 80 PRO A C 19
ATOM 25738 O O . PRO A 1 80 ? 12.755 -0.531 1.533 1.00 0.00 80 PRO A O 19
ATOM 25749 N N . LYS A 1 81 ? 11.221 0.721 2.601 1.00 0.00 81 LYS A N 19
ATOM 25750 C CA . LYS A 1 81 ? 12.175 1.758 2.981 1.00 0.00 81 LYS A CA 19
ATOM 25751 C C . LYS A 1 81 ? 12.484 1.693 4.473 1.00 0.00 81 LYS A C 19
ATOM 25752 O O . LYS A 1 81 ? 11.589 1.815 5.309 1.00 0.00 81 LYS A O 19
ATOM 25771 N N . THR A 1 82 ? 13.758 1.504 4.800 1.00 0.00 82 THR A N 19
ATOM 25772 C CA . THR A 1 82 ? 14.187 1.424 6.192 1.00 0.00 82 THR A CA 19
ATOM 25773 C C . THR A 1 82 ? 15.674 1.741 6.320 1.00 0.00 82 THR A C 19
ATOM 25774 O O . THR A 1 82 ? 16.483 1.311 5.499 1.00 0.00 82 THR A O 19
ATOM 25785 N N . LYS A 1 83 ? 16.025 2.496 7.356 1.00 0.00 83 LYS A N 19
ATOM 25786 C CA . LYS A 1 83 ? 17.415 2.870 7.592 1.00 0.00 83 LYS A CA 19
ATOM 25787 C C . LYS A 1 83 ? 17.797 2.651 9.051 1.00 0.00 83 LYS A C 19
ATOM 25788 O O . LYS A 1 83 ? 16.939 2.643 9.935 1.00 0.00 83 LYS A O 19
ATOM 25807 N N . GLU A 1 84 ? 19.091 2.471 9.299 1.00 0.00 84 GLU A N 19
ATOM 25808 C CA . GLU A 1 84 ? 19.587 2.250 10.652 1.00 0.00 84 GLU A CA 19
ATOM 25809 C C . GLU A 1 84 ? 20.283 3.500 11.185 1.00 0.00 84 GLU A C 19
ATOM 25810 O O . GLU A 1 84 ? 21.073 3.371 12.144 1.00 0.00 84 GLU A O 19
ATOM 25822 N N . MET A 1 1 ? -5.938 7.481 -6.478 1.00 0.00 1 MET A N 20
ATOM 25823 C CA . MET A 1 1 ? -5.269 6.320 -5.836 1.00 0.00 1 MET A CA 20
ATOM 25824 C C . MET A 1 1 ? -5.293 6.444 -4.316 1.00 0.00 1 MET A C 20
ATOM 25825 O O . MET A 1 1 ? -5.362 7.546 -3.774 1.00 0.00 1 MET A O 20
ATOM 25841 N N . ARG A 1 2 ? -5.237 5.304 -3.633 1.00 0.00 2 ARG A N 20
ATOM 25842 C CA . ARG A 1 2 ? -5.253 5.289 -2.174 1.00 0.00 2 ARG A CA 20
ATOM 25843 C C . ARG A 1 2 ? -4.549 4.049 -1.631 1.00 0.00 2 ARG A C 20
ATOM 25844 O O . ARG A 1 2 ? -4.469 3.024 -2.304 1.00 0.00 2 ARG A O 20
ATOM 25865 N N . ILE A 1 3 ? -4.044 4.154 -0.406 1.00 0.00 3 ILE A N 20
ATOM 25866 C CA . ILE A 1 3 ? -3.346 3.048 0.244 1.00 0.00 3 ILE A CA 20
ATOM 25867 C C . ILE A 1 3 ? -4.159 1.758 0.181 1.00 0.00 3 ILE A C 20
ATOM 25868 O O . ILE A 1 3 ? -3.602 0.662 0.234 1.00 0.00 3 ILE A O 20
ATOM 25884 N N . ASP A 1 4 ? -5.475 1.891 0.072 1.00 0.00 4 ASP A N 20
ATOM 25885 C CA . ASP A 1 4 ? -6.353 0.728 0.010 1.00 0.00 4 ASP A CA 20
ATOM 25886 C C . ASP A 1 4 ? -6.252 0.029 -1.343 1.00 0.00 4 ASP A C 20
ATOM 25887 O O . ASP A 1 4 ? -6.011 -1.173 -1.410 1.00 0.00 4 ASP A O 20
ATOM 25896 N N . LYS A 1 5 ? -6.453 0.784 -2.418 1.00 0.00 5 LYS A N 20
ATOM 25897 C CA . LYS A 1 5 ? -6.396 0.226 -3.768 1.00 0.00 5 LYS A CA 20
ATOM 25898 C C . LYS A 1 5 ? -4.990 0.299 -4.368 1.00 0.00 5 LYS A C 20
ATOM 25899 O O . LYS A 1 5 ? -4.760 -0.187 -5.474 1.00 0.00 5 LYS A O 20
ATOM 25918 N N . PHE A 1 6 ? -4.059 0.925 -3.655 1.00 0.00 6 PHE A N 20
ATOM 25919 C CA . PHE A 1 6 ? -2.692 1.072 -4.152 1.00 0.00 6 PHE A CA 20
ATOM 25920 C C . PHE A 1 6 ? -1.849 -0.183 -3.932 1.00 0.00 6 PHE A C 20
ATOM 25921 O O . PHE A 1 6 ? -1.438 -0.839 -4.890 1.00 0.00 6 PHE A O 20
ATOM 25938 N N . LEU A 1 7 ? -1.573 -0.501 -2.671 1.00 0.00 7 LEU A N 20
ATOM 25939 C CA . LEU A 1 7 ? -0.754 -1.666 -2.338 1.00 0.00 7 LEU A CA 20
ATOM 25940 C C . LEU A 1 7 ? -1.538 -2.967 -2.474 1.00 0.00 7 LEU A C 20
ATOM 25941 O O . LEU A 1 7 ? -0.954 -4.050 -2.502 1.00 0.00 7 LEU A O 20
ATOM 25957 N N . GLN A 1 8 ? -2.857 -2.860 -2.548 1.00 0.00 8 GLN A N 20
ATOM 25958 C CA . GLN A 1 8 ? -3.709 -4.034 -2.670 1.00 0.00 8 GLN A CA 20
ATOM 25959 C C . GLN A 1 8 ? -3.949 -4.399 -4.134 1.00 0.00 8 GLN A C 20
ATOM 25960 O O . GLN A 1 8 ? -4.314 -5.533 -4.445 1.00 0.00 8 GLN A O 20
ATOM 25974 N N . SER A 1 9 ? -3.741 -3.438 -5.029 1.00 0.00 9 SER A N 20
ATOM 25975 C CA . SER A 1 9 ? -3.935 -3.671 -6.455 1.00 0.00 9 SER A CA 20
ATOM 25976 C C . SER A 1 9 ? -2.657 -4.200 -7.100 1.00 0.00 9 SER A C 20
ATOM 25977 O O . SER A 1 9 ? -2.688 -5.167 -7.860 1.00 0.00 9 SER A O 20
ATOM 25985 N N . VAL A 1 10 ? -1.535 -3.557 -6.791 1.00 0.00 10 VAL A N 20
ATOM 25986 C CA . VAL A 1 10 ? -0.245 -3.960 -7.340 1.00 0.00 10 VAL A CA 20
ATOM 25987 C C . VAL A 1 10 ? 0.053 -5.423 -7.033 1.00 0.00 10 VAL A C 20
ATOM 25988 O O . VAL A 1 10 ? 0.760 -6.095 -7.785 1.00 0.00 10 VAL A O 20
ATOM 26001 N N . GLY A 1 11 ? -0.489 -5.914 -5.923 1.00 0.00 11 GLY A N 20
ATOM 26002 C CA . GLY A 1 11 ? -0.268 -7.294 -5.535 1.00 0.00 11 GLY A CA 20
ATOM 26003 C C . GLY A 1 11 ? 0.614 -7.415 -4.308 1.00 0.00 11 GLY A C 20
ATOM 26004 O O . GLY A 1 11 ? 1.531 -8.237 -4.273 1.00 0.00 11 GLY A O 20
ATOM 26008 N N . LEU A 1 12 ? 0.337 -6.594 -3.300 1.00 0.00 12 LEU A N 20
ATOM 26009 C CA . LEU A 1 12 ? 1.110 -6.612 -2.065 1.00 0.00 12 LEU A CA 20
ATOM 26010 C C . LEU A 1 12 ? 0.341 -7.321 -0.955 1.00 0.00 12 LEU A C 20
ATOM 26011 O O . LEU A 1 12 ? 0.934 -7.960 -0.086 1.00 0.00 12 LEU A O 20
ATOM 26027 N N . VAL A 1 13 ? -0.982 -7.205 -0.992 1.00 0.00 13 VAL A N 20
ATOM 26028 C CA . VAL A 1 13 ? -1.832 -7.835 0.010 1.00 0.00 13 VAL A CA 20
ATOM 26029 C C . VAL A 1 13 ? -2.290 -9.217 -0.447 1.00 0.00 13 VAL A C 20
ATOM 26030 O O . VAL A 1 13 ? -2.390 -9.484 -1.645 1.00 0.00 13 VAL A O 20
ATOM 26043 N N . LYS A 1 14 ? -2.567 -10.092 0.514 1.00 0.00 14 LYS A N 20
ATOM 26044 C CA . LYS A 1 14 ? -3.015 -11.445 0.210 1.00 0.00 14 LYS A CA 20
ATOM 26045 C C . LYS A 1 14 ? -3.942 -11.968 1.302 1.00 0.00 14 LYS A C 20
ATOM 26046 O O . LYS A 1 14 ? -3.812 -11.599 2.469 1.00 0.00 14 LYS A O 20
ATOM 26065 N N . ARG A 1 15 ? -4.880 -12.826 0.915 1.00 0.00 15 ARG A N 20
ATOM 26066 C CA . ARG A 1 15 ? -5.830 -13.399 1.861 1.00 0.00 15 ARG A CA 20
ATOM 26067 C C . ARG A 1 15 ? -6.642 -12.304 2.552 1.00 0.00 15 ARG A C 20
ATOM 26068 O O . ARG A 1 15 ? -7.180 -12.511 3.639 1.00 0.00 15 ARG A O 20
ATOM 26089 N N . ARG A 1 16 ? -6.725 -11.141 1.914 1.00 0.00 16 ARG A N 20
ATOM 26090 C CA . ARG A 1 16 ? -7.471 -10.015 2.467 1.00 0.00 16 ARG A CA 20
ATOM 26091 C C . ARG A 1 16 ? -7.880 -9.046 1.363 1.00 0.00 16 ARG A C 20
ATOM 26092 O O . ARG A 1 16 ? -7.337 -7.945 1.255 1.00 0.00 16 ARG A O 20
ATOM 26113 N N . VAL A 1 17 ? -8.839 -9.462 0.543 1.00 0.00 17 VAL A N 20
ATOM 26114 C CA . VAL A 1 17 ? -9.321 -8.633 -0.556 1.00 0.00 17 VAL A CA 20
ATOM 26115 C C . VAL A 1 17 ? -10.726 -8.113 -0.275 1.00 0.00 17 VAL A C 20
ATOM 26116 O O . VAL A 1 17 ? -11.369 -8.528 0.691 1.00 0.00 17 VAL A O 20
ATOM 26129 N N . LEU A 1 18 ? -11.198 -7.202 -1.123 1.00 0.00 18 LEU A N 20
ATOM 26130 C CA . LEU A 1 18 ? -12.528 -6.619 -0.969 1.00 0.00 18 LEU A CA 20
ATOM 26131 C C . LEU A 1 18 ? -12.633 -5.821 0.327 1.00 0.00 18 LEU A C 20
ATOM 26132 O O . LEU A 1 18 ? -12.558 -4.592 0.317 1.00 0.00 18 LEU A O 20
ATOM 26148 N N . ALA A 1 19 ? -12.813 -6.524 1.441 1.00 0.00 19 ALA A N 20
ATOM 26149 C CA . ALA A 1 19 ? -12.933 -5.877 2.742 1.00 0.00 19 ALA A CA 20
ATOM 26150 C C . ALA A 1 19 ? -11.591 -5.324 3.213 1.00 0.00 19 ALA A C 20
ATOM 26151 O O . ALA A 1 19 ? -10.564 -5.996 3.119 1.00 0.00 19 ALA A O 20
ATOM 26158 N N . THR A 1 20 ? -11.610 -4.097 3.723 1.00 0.00 20 THR A N 20
ATOM 26159 C CA . THR A 1 20 ? -10.397 -3.452 4.214 1.00 0.00 20 THR A CA 20
ATOM 26160 C C . THR A 1 20 ? -10.247 -3.658 5.719 1.00 0.00 20 THR A C 20
ATOM 26161 O O . THR A 1 20 ? -10.987 -3.072 6.511 1.00 0.00 20 THR A O 20
ATOM 26172 N N . ASP A 1 21 ? -9.290 -4.493 6.107 1.00 0.00 21 ASP A N 20
ATOM 26173 C CA . ASP A 1 21 ? -9.049 -4.777 7.518 1.00 0.00 21 ASP A CA 20
ATOM 26174 C C . ASP A 1 21 ? -7.871 -3.965 8.048 1.00 0.00 21 ASP A C 20
ATOM 26175 O O . ASP A 1 21 ? -7.818 -3.632 9.231 1.00 0.00 21 ASP A O 20
ATOM 26184 N N . MET A 1 22 ? -6.927 -3.652 7.166 1.00 0.00 22 MET A N 20
ATOM 26185 C CA . MET A 1 22 ? -5.748 -2.880 7.548 1.00 0.00 22 MET A CA 20
ATOM 26186 C C . MET A 1 22 ? -6.146 -1.546 8.171 1.00 0.00 22 MET A C 20
ATOM 26187 O O . MET A 1 22 ? -5.614 -1.150 9.208 1.00 0.00 22 MET A O 20
ATOM 26201 N N . CYS A 1 23 ? -7.082 -0.855 7.530 1.00 0.00 23 CYS A N 20
ATOM 26202 C CA . CYS A 1 23 ? -7.551 0.437 8.020 1.00 0.00 23 CYS A CA 20
ATOM 26203 C C . CYS A 1 23 ? -8.241 0.294 9.374 1.00 0.00 23 CYS A C 20
ATOM 26204 O O . CYS A 1 23 ? -8.260 1.230 10.173 1.00 0.00 23 CYS A O 20
ATOM 26212 N N . ASN A 1 24 ? -8.809 -0.882 9.624 1.00 0.00 24 ASN A N 20
ATOM 26213 C CA . ASN A 1 24 ? -9.503 -1.142 10.880 1.00 0.00 24 ASN A CA 20
ATOM 26214 C C . ASN A 1 24 ? -8.521 -1.553 11.974 1.00 0.00 24 ASN A C 20
ATOM 26215 O O . ASN A 1 24 ? -8.515 -0.981 13.064 1.00 0.00 24 ASN A O 20
ATOM 26226 N N . VAL A 1 25 ? -7.693 -2.549 11.675 1.00 0.00 25 VAL A N 20
ATOM 26227 C CA . VAL A 1 25 ? -6.707 -3.037 12.634 1.00 0.00 25 VAL A CA 20
ATOM 26228 C C . VAL A 1 25 ? -5.769 -1.921 13.079 1.00 0.00 25 VAL A C 20
ATOM 26229 O O . VAL A 1 25 ? -5.263 -1.932 14.201 1.00 0.00 25 VAL A O 20
ATOM 26242 N N . GLY A 1 26 ? -5.539 -0.958 12.193 1.00 0.00 26 GLY A N 20
ATOM 26243 C CA . GLY A 1 26 ? -4.661 0.152 12.514 1.00 0.00 26 GLY A CA 20
ATOM 26244 C C . GLY A 1 26 ? -3.303 0.028 11.851 1.00 0.00 26 GLY A C 20
ATOM 26245 O O . GLY A 1 26 ? -2.286 0.411 12.428 1.00 0.00 26 GLY A O 20
ATOM 26249 N N . ALA A 1 27 ? -3.288 -0.509 10.636 1.00 0.00 27 ALA A N 20
ATOM 26250 C CA . ALA A 1 27 ? -2.046 -0.681 9.893 1.00 0.00 27 ALA A CA 20
ATOM 26251 C C . ALA A 1 27 ? -1.847 0.449 8.890 1.00 0.00 27 ALA A C 20
ATOM 26252 O O . ALA A 1 27 ? -0.718 0.857 8.614 1.00 0.00 27 ALA A O 20
ATOM 26259 N N . VAL A 1 28 ? -2.950 0.954 8.348 1.00 0.00 28 VAL A N 20
ATOM 26260 C CA . VAL A 1 28 ? -2.898 2.039 7.377 1.00 0.00 28 VAL A CA 20
ATOM 26261 C C . VAL A 1 28 ? -2.346 3.313 8.008 1.00 0.00 28 VAL A C 20
ATOM 26262 O O . VAL A 1 28 ? -2.981 3.912 8.877 1.00 0.00 28 VAL A O 20
ATOM 26275 N N . TRP A 1 29 ? -1.163 3.720 7.565 1.00 0.00 29 TRP A N 20
ATOM 26276 C CA . TRP A 1 29 ? -0.524 4.923 8.084 1.00 0.00 29 TRP A CA 20
ATOM 26277 C C . TRP A 1 29 ? 0.180 5.683 6.966 1.00 0.00 29 TRP A C 20
ATOM 26278 O O . TRP A 1 29 ? 1.231 5.265 6.482 1.00 0.00 29 TRP A O 20
ATOM 26299 N N . LEU A 1 30 ? -0.412 6.799 6.557 1.00 0.00 30 LEU A N 20
ATOM 26300 C CA . LEU A 1 30 ? 0.150 7.619 5.490 1.00 0.00 30 LEU A CA 20
ATOM 26301 C C . LEU A 1 30 ? 1.176 8.608 6.036 1.00 0.00 30 LEU A C 20
ATOM 26302 O O . LEU A 1 30 ? 0.876 9.398 6.931 1.00 0.00 30 LEU A O 20
ATOM 26318 N N . ASN A 1 31 ? 2.387 8.560 5.487 1.00 0.00 31 ASN A N 20
ATOM 26319 C CA . ASN A 1 31 ? 3.460 9.454 5.912 1.00 0.00 31 ASN A CA 20
ATOM 26320 C C . ASN A 1 31 ? 3.657 9.398 7.425 1.00 0.00 31 ASN A C 20
ATOM 26321 O O . ASN A 1 31 ? 3.932 10.414 8.064 1.00 0.00 31 ASN A O 20
ATOM 26332 N N . GLY A 1 32 ? 3.516 8.205 7.992 1.00 0.00 32 GLY A N 20
ATOM 26333 C CA . GLY A 1 32 ? 3.682 8.042 9.424 1.00 0.00 32 GLY A CA 20
ATOM 26334 C C . GLY A 1 32 ? 2.524 8.624 10.211 1.00 0.00 32 GLY A C 20
ATOM 26335 O O . GLY A 1 32 ? 2.696 9.061 11.349 1.00 0.00 32 GLY A O 20
ATOM 26339 N N . SER A 1 33 ? 1.343 8.630 9.603 1.00 0.00 33 SER A N 20
ATOM 26340 C CA . SER A 1 33 ? 0.151 9.162 10.254 1.00 0.00 33 SER A CA 20
ATOM 26341 C C . SER A 1 33 ? -1.067 8.298 9.944 1.00 0.00 33 SER A C 20
ATOM 26342 O O . SER A 1 33 ? -1.187 7.747 8.850 1.00 0.00 33 SER A O 20
ATOM 26350 N N . CYS A 1 34 ? -1.968 8.182 10.915 1.00 0.00 34 CYS A N 20
ATOM 26351 C CA . CYS A 1 34 ? -3.177 7.382 10.749 1.00 0.00 34 CYS A CA 20
ATOM 26352 C C . CYS A 1 34 ? -3.961 7.825 9.517 1.00 0.00 34 CYS A C 20
ATOM 26353 O O . CYS A 1 34 ? -4.071 9.017 9.233 1.00 0.00 34 CYS A O 20
ATOM 26361 N N . ALA A 1 35 ? -4.506 6.856 8.789 1.00 0.00 35 ALA A N 20
ATOM 26362 C CA . ALA A 1 35 ? -5.281 7.145 7.588 1.00 0.00 35 ALA A CA 20
ATOM 26363 C C . ALA A 1 35 ? -6.347 6.080 7.352 1.00 0.00 35 ALA A C 20
ATOM 26364 O O . ALA A 1 35 ? -6.053 4.885 7.344 1.00 0.00 35 ALA A O 20
ATOM 26371 N N . LYS A 1 36 ? -7.584 6.523 7.157 1.00 0.00 36 LYS A N 20
ATOM 26372 C CA . LYS A 1 36 ? -8.695 5.609 6.918 1.00 0.00 36 LYS A CA 20
ATOM 26373 C C . LYS A 1 36 ? -8.506 4.858 5.605 1.00 0.00 36 LYS A C 20
ATOM 26374 O O . LYS A 1 36 ? -7.418 4.857 5.028 1.00 0.00 36 LYS A O 20
ATOM 26393 N N . ALA A 1 37 ? -9.573 4.217 5.135 1.00 0.00 37 ALA A N 20
ATOM 26394 C CA . ALA A 1 37 ? -9.525 3.464 3.890 1.00 0.00 37 ALA A CA 20
ATOM 26395 C C . ALA A 1 37 ? -10.036 4.299 2.720 1.00 0.00 37 ALA A C 20
ATOM 26396 O O . ALA A 1 37 ? -10.568 3.763 1.748 1.00 0.00 37 ALA A O 20
ATOM 26403 N N . SER A 1 38 ? -9.870 5.613 2.821 1.00 0.00 38 SER A N 20
ATOM 26404 C CA . SER A 1 38 ? -10.312 6.524 1.772 1.00 0.00 38 SER A CA 20
ATOM 26405 C C . SER A 1 38 ? -9.389 7.735 1.679 1.00 0.00 38 SER A C 20
ATOM 26406 O O . SER A 1 38 ? -9.809 8.817 1.270 1.00 0.00 38 SER A O 20
ATOM 26414 N N . LYS A 1 39 ? -8.131 7.546 2.062 1.00 0.00 39 LYS A N 20
ATOM 26415 C CA . LYS A 1 39 ? -7.152 8.626 2.022 1.00 0.00 39 LYS A CA 20
ATOM 26416 C C . LYS A 1 39 ? -6.264 8.509 0.787 1.00 0.00 39 LYS A C 20
ATOM 26417 O O . LYS A 1 39 ? -5.566 7.512 0.603 1.00 0.00 39 LYS A O 20
ATOM 26436 N N . GLU A 1 40 ? -6.295 9.537 -0.056 1.00 0.00 40 GLU A N 20
ATOM 26437 C CA . GLU A 1 40 ? -5.491 9.550 -1.273 1.00 0.00 40 GLU A CA 20
ATOM 26438 C C . GLU A 1 40 ? -4.003 9.524 -0.942 1.00 0.00 40 GLU A C 20
ATOM 26439 O O . GLU A 1 40 ? -3.597 9.881 0.163 1.00 0.00 40 GLU A O 20
ATOM 26451 N N . VAL A 1 41 ? -3.194 9.099 -1.908 1.00 0.00 41 VAL A N 20
ATOM 26452 C CA . VAL A 1 41 ? -1.750 9.028 -1.717 1.00 0.00 41 VAL A CA 20
ATOM 26453 C C . VAL A 1 41 ? -1.012 9.759 -2.833 1.00 0.00 41 VAL A C 20
ATOM 26454 O O . VAL A 1 41 ? -1.613 10.163 -3.828 1.00 0.00 41 VAL A O 20
ATOM 26467 N N . LYS A 1 42 ? 0.295 9.927 -2.659 1.00 0.00 42 LYS A N 20
ATOM 26468 C CA . LYS A 1 42 ? 1.116 10.610 -3.652 1.00 0.00 42 LYS A CA 20
ATOM 26469 C C . LYS A 1 42 ? 2.410 9.845 -3.907 1.00 0.00 42 LYS A C 20
ATOM 26470 O O . LYS A 1 42 ? 2.669 8.817 -3.281 1.00 0.00 42 LYS A O 20
ATOM 26489 N N . ALA A 1 43 ? 3.220 10.351 -4.829 1.00 0.00 43 ALA A N 20
ATOM 26490 C CA . ALA A 1 43 ? 4.487 9.715 -5.166 1.00 0.00 43 ALA A CA 20
ATOM 26491 C C . ALA A 1 43 ? 5.565 10.073 -4.151 1.00 0.00 43 ALA A C 20
ATOM 26492 O O . ALA A 1 43 ? 5.498 11.113 -3.497 1.00 0.00 43 ALA A O 20
ATOM 26499 N N . GLY A 1 44 ? 6.561 9.202 -4.022 1.00 0.00 44 GLY A N 20
ATOM 26500 C CA . GLY A 1 44 ? 7.641 9.443 -3.084 1.00 0.00 44 GLY A CA 20
ATOM 26501 C C . GLY A 1 44 ? 7.148 9.583 -1.657 1.00 0.00 44 GLY A C 20
ATOM 26502 O O . GLY A 1 44 ? 7.712 10.342 -0.869 1.00 0.00 44 GLY A O 20
ATOM 26506 N N . ASP A 1 45 ? 6.092 8.848 -1.323 1.00 0.00 45 ASP A N 20
ATOM 26507 C CA . ASP A 1 45 ? 5.522 8.894 0.018 1.00 0.00 45 ASP A CA 20
ATOM 26508 C C . ASP A 1 45 ? 5.808 7.601 0.775 1.00 0.00 45 ASP A C 20
ATOM 26509 O O . ASP A 1 45 ? 6.154 6.584 0.175 1.00 0.00 45 ASP A O 20
ATOM 26518 N N . THR A 1 46 ? 5.665 7.648 2.095 1.00 0.00 46 THR A N 20
ATOM 26519 C CA . THR A 1 46 ? 5.910 6.481 2.933 1.00 0.00 46 THR A CA 20
ATOM 26520 C C . THR A 1 46 ? 4.608 5.757 3.259 1.00 0.00 46 THR A C 20
ATOM 26521 O O . THR A 1 46 ? 3.578 6.387 3.499 1.00 0.00 46 THR A O 20
ATOM 26532 N N . ILE A 1 47 ? 4.663 4.430 3.267 1.00 0.00 47 ILE A N 20
ATOM 26533 C CA . ILE A 1 47 ? 3.492 3.615 3.565 1.00 0.00 47 ILE A CA 20
ATOM 26534 C C . ILE A 1 47 ? 3.766 2.682 4.741 1.00 0.00 47 ILE A C 20
ATOM 26535 O O . ILE A 1 47 ? 4.403 1.641 4.584 1.00 0.00 47 ILE A O 20
ATOM 26551 N N . SER A 1 48 ? 3.282 3.062 5.919 1.00 0.00 48 SER A N 20
ATOM 26552 C CA . SER A 1 48 ? 3.479 2.260 7.121 1.00 0.00 48 SER A CA 20
ATOM 26553 C C . SER A 1 48 ? 2.461 1.127 7.198 1.00 0.00 48 SER A C 20
ATOM 26554 O O . SER A 1 48 ? 1.363 1.227 6.651 1.00 0.00 48 SER A O 20
ATOM 26562 N N . LEU A 1 49 ? 2.835 0.050 7.881 1.00 0.00 49 LEU A N 20
ATOM 26563 C CA . LEU A 1 49 ? 1.958 -1.104 8.033 1.00 0.00 49 LEU A CA 20
ATOM 26564 C C . LEU A 1 49 ? 2.230 -1.821 9.352 1.00 0.00 49 LEU A C 20
ATOM 26565 O O . LEU A 1 49 ? 3.359 -2.227 9.628 1.00 0.00 49 LEU A O 20
ATOM 26581 N N . HIS A 1 50 ? 1.189 -1.973 10.161 1.00 0.00 50 HIS A N 20
ATOM 26582 C CA . HIS A 1 50 ? 1.314 -2.641 11.452 1.00 0.00 50 HIS A CA 20
ATOM 26583 C C . HIS A 1 50 ? 0.979 -4.124 11.333 1.00 0.00 50 HIS A C 20
ATOM 26584 O O . HIS A 1 50 ? -0.113 -4.492 10.902 1.00 0.00 50 HIS A O 20
ATOM 26599 N N . TYR A 1 51 ? 1.928 -4.971 11.718 1.00 0.00 51 TYR A N 20
ATOM 26600 C CA . TYR A 1 51 ? 1.734 -6.414 11.656 1.00 0.00 51 TYR A CA 20
ATOM 26601 C C . TYR A 1 51 ? 2.203 -7.081 12.945 1.00 0.00 51 TYR A C 20
ATOM 26602 O O . TYR A 1 51 ? 2.934 -6.484 13.735 1.00 0.00 51 TYR A O 20
ATOM 26620 N N . LEU A 1 52 ? 1.780 -8.324 13.150 1.00 0.00 52 LEU A N 20
ATOM 26621 C CA . LEU A 1 52 ? 2.157 -9.073 14.343 1.00 0.00 52 LEU A CA 20
ATOM 26622 C C . LEU A 1 52 ? 3.668 -9.275 14.403 1.00 0.00 52 LEU A C 20
ATOM 26623 O O . LEU A 1 52 ? 4.261 -9.277 15.482 1.00 0.00 52 LEU A O 20
ATOM 26639 N N . LYS A 1 53 ? 4.284 -9.444 13.239 1.00 0.00 53 LYS A N 20
ATOM 26640 C CA . LYS A 1 53 ? 5.726 -9.646 13.159 1.00 0.00 53 LYS A CA 20
ATOM 26641 C C . LYS A 1 53 ? 6.470 -8.324 13.321 1.00 0.00 53 LYS A C 20
ATOM 26642 O O . LYS A 1 53 ? 7.587 -8.288 13.837 1.00 0.00 53 LYS A O 20
ATOM 26661 N N . GLY A 1 54 ? 5.844 -7.240 12.877 1.00 0.00 54 GLY A N 20
ATOM 26662 C CA . GLY A 1 54 ? 6.463 -5.931 12.981 1.00 0.00 54 GLY A CA 20
ATOM 26663 C C . GLY A 1 54 ? 6.059 -5.005 11.851 1.00 0.00 54 GLY A C 20
ATOM 26664 O O . GLY A 1 54 ? 5.279 -5.384 10.977 1.00 0.00 54 GLY A O 20
ATOM 26668 N N . ILE A 1 55 ? 6.592 -3.787 11.867 1.00 0.00 55 ILE A N 20
ATOM 26669 C CA . ILE A 1 55 ? 6.283 -2.804 10.836 1.00 0.00 55 ILE A CA 20
ATOM 26670 C C . ILE A 1 55 ? 7.257 -2.912 9.666 1.00 0.00 55 ILE A C 20
ATOM 26671 O O . ILE A 1 55 ? 8.441 -3.188 9.856 1.00 0.00 55 ILE A O 20
ATOM 26687 N N . GLU A 1 56 ? 6.750 -2.690 8.458 1.00 0.00 56 GLU A N 20
ATOM 26688 C CA . GLU A 1 56 ? 7.575 -2.763 7.258 1.00 0.00 56 GLU A CA 20
ATOM 26689 C C . GLU A 1 56 ? 7.944 -1.367 6.768 1.00 0.00 56 GLU A C 20
ATOM 26690 O O . GLU A 1 56 ? 9.108 -1.089 6.474 1.00 0.00 56 GLU A O 20
ATOM 26702 N N . GLU A 1 57 ? 6.949 -0.491 6.683 1.00 0.00 57 GLU A N 20
ATOM 26703 C CA . GLU A 1 57 ? 7.169 0.876 6.229 1.00 0.00 57 GLU A CA 20
ATOM 26704 C C . GLU A 1 57 ? 7.704 0.899 4.802 1.00 0.00 57 GLU A C 20
ATOM 26705 O O . GLU A 1 57 ? 8.915 0.849 4.581 1.00 0.00 57 GLU A O 20
ATOM 26717 N N . TYR A 1 58 ? 6.795 0.976 3.836 1.00 0.00 58 TYR A N 20
ATOM 26718 C CA . TYR A 1 58 ? 7.174 1.007 2.429 1.00 0.00 58 TYR A CA 20
ATOM 26719 C C . TYR A 1 58 ? 7.272 2.442 1.925 1.00 0.00 58 TYR A C 20
ATOM 26720 O O . TYR A 1 58 ? 7.045 3.392 2.677 1.00 0.00 58 TYR A O 20
ATOM 26738 N N . THR A 1 59 ? 7.609 2.595 0.650 1.00 0.00 59 THR A N 20
ATOM 26739 C CA . THR A 1 59 ? 7.736 3.915 0.045 1.00 0.00 59 THR A CA 20
ATOM 26740 C C . THR A 1 59 ? 7.238 3.901 -1.396 1.00 0.00 59 THR A C 20
ATOM 26741 O O . THR A 1 59 ? 7.686 3.096 -2.211 1.00 0.00 59 THR A O 20
ATOM 26752 N N . ILE A 1 60 ? 6.309 4.799 -1.703 1.00 0.00 60 ILE A N 20
ATOM 26753 C CA . ILE A 1 60 ? 5.750 4.890 -3.046 1.00 0.00 60 ILE A CA 20
ATOM 26754 C C . ILE A 1 60 ? 6.740 5.539 -4.008 1.00 0.00 60 ILE A C 20
ATOM 26755 O O . ILE A 1 60 ? 7.134 6.691 -3.826 1.00 0.00 60 ILE A O 20
ATOM 26771 N N . LEU A 1 61 ? 7.137 4.791 -5.030 1.00 0.00 61 LEU A N 20
ATOM 26772 C CA . LEU A 1 61 ? 8.081 5.293 -6.022 1.00 0.00 61 LEU A CA 20
ATOM 26773 C C . LEU A 1 61 ? 7.384 6.202 -7.029 1.00 0.00 61 LEU A C 20
ATOM 26774 O O . LEU A 1 61 ? 8.018 7.054 -7.654 1.00 0.00 61 LEU A O 20
ATOM 26790 N N . GLN A 1 62 ? 6.074 6.019 -7.183 1.00 0.00 62 GLN A N 20
ATOM 26791 C CA . GLN A 1 62 ? 5.292 6.824 -8.115 1.00 0.00 62 GLN A CA 20
ATOM 26792 C C . GLN A 1 62 ? 3.826 6.401 -8.096 1.00 0.00 62 GLN A C 20
ATOM 26793 O O . GLN A 1 62 ? 3.473 5.379 -7.511 1.00 0.00 62 GLN A O 20
ATOM 26807 N N . ILE A 1 63 ? 2.977 7.195 -8.742 1.00 0.00 63 ILE A N 20
ATOM 26808 C CA . ILE A 1 63 ? 1.550 6.902 -8.798 1.00 0.00 63 ILE A CA 20
ATOM 26809 C C . ILE A 1 63 ? 1.079 6.731 -10.241 1.00 0.00 63 ILE A C 20
ATOM 26810 O O . ILE A 1 63 ? 0.709 7.703 -10.899 1.00 0.00 63 ILE A O 20
ATOM 26826 N N . PRO A 1 64 ? 1.087 5.488 -10.753 1.00 0.00 64 PRO A N 20
ATOM 26827 C CA . PRO A 1 64 ? 0.658 5.198 -12.126 1.00 0.00 64 PRO A CA 20
ATOM 26828 C C . PRO A 1 64 ? -0.847 5.363 -12.317 1.00 0.00 64 PRO A C 20
ATOM 26829 O O . PRO A 1 64 ? -1.339 5.377 -13.446 1.00 0.00 64 PRO A O 20
ATOM 26840 N N . ALA A 1 65 ? -1.573 5.488 -11.211 1.00 0.00 65 ALA A N 20
ATOM 26841 C CA . ALA A 1 65 ? -3.022 5.651 -11.264 1.00 0.00 65 ALA A CA 20
ATOM 26842 C C . ALA A 1 65 ? -3.683 4.449 -11.928 1.00 0.00 65 ALA A C 20
ATOM 26843 O O . ALA A 1 65 ? -4.662 4.592 -12.660 1.00 0.00 65 ALA A O 20
ATOM 26850 N N . LEU A 1 66 ? -3.138 3.265 -11.669 1.00 0.00 66 LEU A N 20
ATOM 26851 C CA . LEU A 1 66 ? -3.674 2.035 -12.243 1.00 0.00 66 LEU A CA 20
ATOM 26852 C C . LEU A 1 66 ? -4.726 1.419 -11.326 1.00 0.00 66 LEU A C 20
ATOM 26853 O O . LEU A 1 66 ? -4.946 1.891 -10.211 1.00 0.00 66 LEU A O 20
ATOM 26869 N N . LYS A 1 67 ? -5.372 0.361 -11.806 1.00 0.00 67 LYS A N 20
ATOM 26870 C CA . LYS A 1 67 ? -6.402 -0.322 -11.031 1.00 0.00 67 LYS A CA 20
ATOM 26871 C C . LYS A 1 67 ? -5.914 -1.688 -10.560 1.00 0.00 67 LYS A C 20
ATOM 26872 O O . LYS A 1 67 ? -6.345 -2.189 -9.522 1.00 0.00 67 LYS A O 20
ATOM 26891 N N . ASN A 1 68 ? -5.012 -2.288 -11.332 1.00 0.00 68 ASN A N 20
ATOM 26892 C CA . ASN A 1 68 ? -4.466 -3.597 -10.992 1.00 0.00 68 ASN A CA 20
ATOM 26893 C C . ASN A 1 68 ? -3.205 -3.886 -11.800 1.00 0.00 68 ASN A C 20
ATOM 26894 O O . ASN A 1 68 ? -3.278 -4.317 -12.951 1.00 0.00 68 ASN A O 20
ATOM 26905 N N . VAL A 1 69 ? -2.049 -3.646 -11.191 1.00 0.00 69 VAL A N 20
ATOM 26906 C CA . VAL A 1 69 ? -0.773 -3.880 -11.855 1.00 0.00 69 VAL A CA 20
ATOM 26907 C C . VAL A 1 69 ? -0.390 -5.358 -11.804 1.00 0.00 69 VAL A C 20
ATOM 26908 O O . VAL A 1 69 ? -0.483 -5.993 -10.753 1.00 0.00 69 VAL A O 20
ATOM 26921 N N . PRO A 1 70 ? 0.047 -5.930 -12.942 1.00 0.00 70 PRO A N 20
ATOM 26922 C CA . PRO A 1 70 ? 0.442 -7.338 -13.013 1.00 0.00 70 PRO A CA 20
ATOM 26923 C C . PRO A 1 70 ? 1.816 -7.585 -12.400 1.00 0.00 70 PRO A C 20
ATOM 26924 O O . PRO A 1 70 ? 2.372 -6.719 -11.725 1.00 0.00 70 PRO A O 20
ATOM 26935 N N . ARG A 1 71 ? 2.361 -8.774 -12.640 1.00 0.00 71 ARG A N 20
ATOM 26936 C CA . ARG A 1 71 ? 3.671 -9.134 -12.111 1.00 0.00 71 ARG A CA 20
ATOM 26937 C C . ARG A 1 71 ? 4.784 -8.639 -13.030 1.00 0.00 71 ARG A C 20
ATOM 26938 O O . ARG A 1 71 ? 5.303 -9.391 -13.854 1.00 0.00 71 ARG A O 20
ATOM 26959 N N . LYS A 1 72 ? 5.145 -7.368 -12.882 1.00 0.00 72 LYS A N 20
ATOM 26960 C CA . LYS A 1 72 ? 6.198 -6.773 -13.699 1.00 0.00 72 LYS A CA 20
ATOM 26961 C C . LYS A 1 72 ? 6.490 -5.344 -13.253 1.00 0.00 72 LYS A C 20
ATOM 26962 O O . LYS A 1 72 ? 7.647 -4.933 -13.170 1.00 0.00 72 LYS A O 20
ATOM 26981 N N . ASP A 1 73 ? 5.433 -4.590 -12.968 1.00 0.00 73 ASP A N 20
ATOM 26982 C CA . ASP A 1 73 ? 5.575 -3.205 -12.531 1.00 0.00 73 ASP A CA 20
ATOM 26983 C C . ASP A 1 73 ? 5.186 -3.046 -11.062 1.00 0.00 73 ASP A C 20
ATOM 26984 O O . ASP A 1 73 ? 5.515 -2.041 -10.431 1.00 0.00 73 ASP A O 20
ATOM 26993 N N . THR A 1 74 ? 4.483 -4.039 -10.521 1.00 0.00 74 THR A N 20
ATOM 26994 C CA . THR A 1 74 ? 4.051 -4.002 -9.127 1.00 0.00 74 THR A CA 20
ATOM 26995 C C . THR A 1 74 ? 5.229 -3.746 -8.191 1.00 0.00 74 THR A C 20
ATOM 26996 O O . THR A 1 74 ? 5.067 -3.161 -7.120 1.00 0.00 74 THR A O 20
ATOM 27007 N N . HIS A 1 75 ? 6.414 -4.187 -8.600 1.00 0.00 75 HIS A N 20
ATOM 27008 C CA . HIS A 1 75 ? 7.616 -4.004 -7.795 1.00 0.00 75 HIS A CA 20
ATOM 27009 C C . HIS A 1 75 ? 8.415 -2.794 -8.271 1.00 0.00 75 HIS A C 20
ATOM 27010 O O . HIS A 1 75 ? 9.634 -2.742 -8.111 1.00 0.00 75 HIS A O 20
ATOM 27025 N N . LEU A 1 76 ? 7.720 -1.822 -8.856 1.00 0.00 76 LEU A N 20
ATOM 27026 C CA . LEU A 1 76 ? 8.368 -0.613 -9.353 1.00 0.00 76 LEU A CA 20
ATOM 27027 C C . LEU A 1 76 ? 7.628 0.646 -8.897 1.00 0.00 76 LEU A C 20
ATOM 27028 O O . LEU A 1 76 ? 7.958 1.753 -9.322 1.00 0.00 76 LEU A O 20
ATOM 27044 N N . TYR A 1 77 ? 6.629 0.474 -8.034 1.00 0.00 77 TYR A N 20
ATOM 27045 C CA . TYR A 1 77 ? 5.852 1.604 -7.533 1.00 0.00 77 TYR A CA 20
ATOM 27046 C C . TYR A 1 77 ? 5.927 1.703 -6.009 1.00 0.00 77 TYR A C 20
ATOM 27047 O O . TYR A 1 77 ? 5.600 2.741 -5.433 1.00 0.00 77 TYR A O 20
ATOM 27065 N N . ILE A 1 78 ? 6.356 0.624 -5.359 1.00 0.00 78 ILE A N 20
ATOM 27066 C CA . ILE A 1 78 ? 6.466 0.603 -3.905 1.00 0.00 78 ILE A CA 20
ATOM 27067 C C . ILE A 1 78 ? 7.531 -0.391 -3.451 1.00 0.00 78 ILE A C 20
ATOM 27068 O O . ILE A 1 78 ? 7.628 -1.499 -3.981 1.00 0.00 78 ILE A O 20
ATOM 27084 N N . ALA A 1 79 ? 8.328 0.011 -2.465 1.00 0.00 79 ALA A N 20
ATOM 27085 C CA . ALA A 1 79 ? 9.384 -0.845 -1.939 1.00 0.00 79 ALA A CA 20
ATOM 27086 C C . ALA A 1 79 ? 9.484 -0.722 -0.421 1.00 0.00 79 ALA A C 20
ATOM 27087 O O . ALA A 1 79 ? 9.217 0.339 0.143 1.00 0.00 79 ALA A O 20
ATOM 27094 N N . PRO A 1 80 ? 9.871 -1.812 0.265 1.00 0.00 80 PRO A N 20
ATOM 27095 C CA . PRO A 1 80 ? 10.004 -1.820 1.725 1.00 0.00 80 PRO A CA 20
ATOM 27096 C C . PRO A 1 80 ? 11.218 -1.030 2.201 1.00 0.00 80 PRO A C 20
ATOM 27097 O O . PRO A 1 80 ? 12.360 -1.450 2.009 1.00 0.00 80 PRO A O 20
ATOM 27108 N N . LYS A 1 81 ? 10.965 0.116 2.823 1.00 0.00 81 LYS A N 20
ATOM 27109 C CA . LYS A 1 81 ? 12.038 0.965 3.328 1.00 0.00 81 LYS A CA 20
ATOM 27110 C C . LYS A 1 81 ? 12.625 0.392 4.614 1.00 0.00 81 LYS A C 20
ATOM 27111 O O . LYS A 1 81 ? 11.990 -0.416 5.293 1.00 0.00 81 LYS A O 20
ATOM 27130 N N . THR A 1 82 ? 13.841 0.814 4.943 1.00 0.00 82 THR A N 20
ATOM 27131 C CA . THR A 1 82 ? 14.515 0.342 6.149 1.00 0.00 82 THR A CA 20
ATOM 27132 C C . THR A 1 82 ? 15.390 1.439 6.748 1.00 0.00 82 THR A C 20
ATOM 27133 O O . THR A 1 82 ? 15.886 2.310 6.035 1.00 0.00 82 THR A O 20
ATOM 27144 N N . LYS A 1 83 ? 15.575 1.387 8.063 1.00 0.00 83 LYS A N 20
ATOM 27145 C CA . LYS A 1 83 ? 16.391 2.375 8.759 1.00 0.00 83 LYS A CA 20
ATOM 27146 C C . LYS A 1 83 ? 17.103 1.748 9.954 1.00 0.00 83 LYS A C 20
ATOM 27147 O O . LYS A 1 83 ? 16.575 0.841 10.596 1.00 0.00 83 LYS A O 20
ATOM 27166 N N . GLU A 1 84 ? 18.302 2.239 10.245 1.00 0.00 84 GLU A N 20
ATOM 27167 C CA . GLU A 1 84 ? 19.087 1.726 11.362 1.00 0.00 84 GLU A CA 20
ATOM 27168 C C . GLU A 1 84 ? 18.478 2.152 12.695 1.00 0.00 84 GLU A C 20
ATOM 27169 O O . GLU A 1 84 ? 18.698 1.442 13.698 1.00 0.00 84 GLU A O 20
#

Foldseek 3Di:
DFPQQQLVQLPNDDPDPPDDCQLVVQFFAWQNHRDHNPDDHFAQTWTWGQDPVGIFIKGANGCPVDRHHDPPCSPVGMDGDDDD

Nearest PDB structures (foldseek):
  2k6p-assembly1_A  TM=9.288E-01  e=7.956E-16  Helicobacter pylori
  7asa-assembly1_1  TM=8.454E-01  e=1.646E-04  Bacillus subtilis subsp. subtilis str. 168
  7ope-assembly1_1  TM=8.439E-01  e=1.440E-04  Bacillus subtilis subsp. subtilis str. 168
  1dm9-assembly1_A  TM=7.872E-01  e=3.922E-04  Escherichia coli
  5z81-assembly1_C  TM=8.046E-01  e=8.179E-04  Vibrio cholerae O395